Protein 3PDU (pdb70)

InterPro domains:
  IPR002204 3-hydroxyisobutyrate dehydrogenase-related, conserved site [PS00895] (6-19)
  IPR006115 6-phosphogluconate dehydrogenase, NADP-binding [PF03446] (4-162)
  IPR008927 6-phosphogluconate dehydrogenase-like, C-terminal domain superfamily [SSF48179] (163-286)
  IPR013328 6-phosphogluconate dehydrogenase, domain 2 [G3DSA:1.10.1040.10] (165-286)
  IPR015815 3-hydroxyisobutyrate dehydrogenase-related [PIRSF000103] (2-285)
  IPR029154 3-hydroxyisobutyrate dehydrogenase-like, NAD-binding domain [PF14833] (165-285)
  IPR036291 NAD(P)-binding domain superfamily [SSF51735] (4-164)
  IPR051265 HIBADH-related NP60 subfamily [PTHR43580] (5-285)

Organism: Geobacter sulfurreducens (strain ATCC 51573 / DSM 12127 / PCA) (NCBI:txid243231)

Sequence (2289 aa):
MTTYGFLGLGIMGGPMAANLVRAGFDVTVWNRNPAKCAPLVALGARQASSPAEVCAACDITIAMLADPAAAREVCFGANGVLEGIGGGRGYIDMSTVDDETSTTAIGAAVTARGGRFLEAPVSGTKKPAEDGTLIILAAGDQSLFTDAGPAFAALGKKCCLHLGEVGQGARMKKLVVNMIMGQMMTALGEGMALGRNCGLDGGQLLEVLDAGAMANPMMFKGKGQMLLSGEFPTSFPLKHMQKDLRLAVELGDRLGQPLHGAATANESFKRARAAGHADEDFAAVFRVLEATTYGFLGLGIMGGPMAANLVRAGFDVTVWNRNPAKCAPLVALGARQASSPAEVCAACDITIAMLADPAAAREVCFGANGVLEGIGGGRGYIDMSTVDDETSTAIGAAVTARGGRFLEAPVSGTKKPAEDGTLIILAAGDQSLFTDAGPAFAALGKKCCLHLGEVGQGARMKLVVNMIMGQMMMTALGEGMALGRNCGLDGGQLLEVLDAGAMANPMFKGKGQMLLSGEFPTSFPLKHMQKDLRLAVELGDRLGQPLHGAATANESFKRARAAGHADEDFAAVFRVLEATTYGFLGLGIMGGPMAANLVRAGFDVTVWNRNPAKCAPLVALGARQASSPAEVCAACDITIAMLADPAAAREVCFGANGVLEGIGGGRGYIDMSTVDDETSTAIGAAVTARGGRFLEAPVSGTKKPAEDGTLIILAAGDQSLFTDAGPAFAALGKKCLHLGEVGQGARMKLVVNMIMGQMMTALGEGMALGRNCGLDGGQLLEVLDAGAMANPMFKGKGQMLLSGEFPTSFPLKHMQKDLRLAVELGDRLGQPLHGAATANESFKRARAAGHADEDFAAVFRVLEAMTTYGFLGLGIMGGPMAANLVRAGFDVTVWNRNPAKCAPLVALGARQASSPAEVCAACDITIAMLADPAAAREVCFGANGVLEGIGGGRGYIDMSTVDDETSTAIGAAVTARGGRFLEAPVSGTKKPAEDGTLIILAAGDQSLFTDAGPAFAALGKKCCLHLGEVGQGARMKLVVNMIMGQMMTALGEGMALGRNCGLDGGQLLEVLDAGAMANPMFKGKGQMLLSGEFPTSFPLKHMQKDLRLAVELGDRLGQPLHGAATANESFKRARAAGHADEDFAAVFRVLEAMTTYGFLGLGIMGGPMAANLVRAGFDVTVWNRNPAKCAPLVALGARQASSSPAEVCAACDITIAMLADPAAAREVCFGANGVLEGIGGGRGYIDMSTVDDETSTAIGAAVTARGGRFLEAPVSGTKKPAEDGTLIILAAGDQSLFTDAGPAFAALGKKCCLHLGEEVGQGARMKLVVNMIMGQMMTALGEGMALGRNCGLDGGQLLEVLDAGAMANPMFKGKGQMLLSGEFPTSFPLKHMQKDLRLAVELGDRLGQPLHGAATANESFKRARAAGHADEDFAAVFRVLEATTYGFLGLGIMGGPMAANLVRAGFDVTVWNRNPAKCAPLVALGARQASSPAEVCAACDITIAMLADPAAAREVCFGANGVLEGIGGGRGYIDMSTVDDETSTTAIGAAVTARGGRFLEAPVSGTKKPAEDGTLIILAAGDQSLFTDAGPAFAALGKKCCCLHLGEVGQGARMKLVVNMIMGQMMTALGEGMALGRNCGLDGGQLLEVLDAGAMANPMFKGKGQMLLSGEFPTSFPLKHMQKDLRLAVELGDRLGQPLHGAATANESFKRARAAGHADEDFAAVFRVLEATYGFLGLGIMGGPMAANLVRAGFDVTVWNRNPAKCAPLVALGARQASSPAEVCAACDITIAMLADPAAAREVCFGANGVLEGIGGGRGYIDMSTVDDETSTAIGAAVTARGGRFLEAPVSGTKKPAEDGTLIILAAGDQSLFTDAGPAFAALGKKCCLHLGEVGQGARMKLVVNMIMGQMMTALGEGMALGRNCGLDGGQLLEVLDAGAMANPMFKGKGQMLLSGEFPTSFPLKHMQKDLRLAVELGDRLGQPLHGAATANESFKRARAAGHADEDFAAVFRVLETTYGFLGLGIMGGPMAANLVRAGFDVTVWNRNPAKCAPLVALGARQASSPAEVCAACDITIAMLADPAAAREVCFGANGVLEGIGGGRGYIDMSTVDDETSTAIGAAVTARGGRFLEAPVSGTKKPAEDGTLIILAAGDQSLFTDAGPAFAALGKKCCLHLGEVGQGARMKLVVNMIMGQMMTALGEGMALGRNCGLDGGQLLEVLDAGAMANPMFKGKGQMLLSGEFPTSFPLKHMQKDLRLAVELGDRLGQPLHGAATANESFKRARAAGHADEDFAAVFRVLEA

Solvent-accessible surface area: 84628 Å² total; per-residue (Å²): 227,70,36,3,0,0,0,4,6,39,68,33,0,13,26,0,0,8,17,0,20,157,61,65,50,84,3,13,0,38,22,210,71,83,69,104,1,61,83,8,60,95,83,55,5,142,87,5,100,18,9,14,70,0,0,56,76,3,58,2,0,0,0,26,25,48,37,20,72,28,0,90,127,15,1,94,24,90,83,2,0,20,106,8,10,7,78,33,62,0,0,0,4,0,4,15,6,15,12,98,2,2,70,34,1,5,64,21,0,85,92,134,38,6,55,7,0,3,0,3,4,15,36,45,72,135,30,0,78,78,12,54,0,3,0,0,0,0,16,47,110,58,0,41,95,68,0,29,85,0,9,80,23,0,11,121,54,46,28,45,22,32,142,43,4,36,0,2,51,0,15,0,0,1,6,0,0,25,0,10,0,0,6,0,0,0,2,0,0,1,0,1,86,64,3,59,13,87,8,29,52,1,19,73,2,3,64,27,20,60,9,22,5,82,12,6,122,40,20,0,105,28,2,61,72,41,119,14,92,37,23,34,12,0,69,40,0,1,8,1,0,50,8,0,10,41,0,0,20,96,47,31,2,21,0,5,10,0,4,7,4,3,0,2,0,2,28,0,78,50,60,61,19,24,95,41,0,3,0,0,0,8,121,32,10,48,117,128,39,6,0,0,0,4,7,40,70,34,1,12,27,0,0,7,20,0,16,128,21,40,32,53,3,19,0,36,22,207,71,87,71,104,0,64,81,10,62,92,83,57,7,150,93,8,95,19,9,14,82,1,0,56,77,4,61,5,0,0,0,25,26,46,39,20,74,29,0,94,122,16,0,93,22,90,84,2,0,26,99,8,9,7,78,32,63,0,0,0,4,0,3,18,6,14,12,97,2,3,69,34,0,5,64,20,0,87,92,134,42,6,54,7,0,3,0,3,5,12,33,46,79,134,31,0,78,78,12,54,0,4,0,0,0,0,13,50,121,59,0,41,101,65,0,26,34,0,4,37,26,0,9,112,54,56,25,47,22,28,143,42,4,34,0,2,48,0,16,1,0,1,3,0,0,31,0,10,0,1,6,0,0,0,2,0,0,4,0,2,96,58,2,61,14,84,9,30,54,1,17,72,2,3,61,27,18,57,10,23,6,81,10,5,121,41,23,0,105,28,1,61,72,37,112,13,94,39,28,35,10,0,67,40,0,1,8,1,0,56,8,0,9,40,0,0,20,94,46,25,0,18,0,6,11,0,3,7,4,3,0,2,0,3,24,0,83,58,58,62,17,23,95,44,0,6,0,0,0,5,105,37,12,60,110,130,35,10,0,0,0,4,8,44,66,34,0,13,26,0,0,7,21,0,18,155,60,67,44,50,3,16,0,35,20,212,68,86,71,109,1,62,84,8,63,92,82,57,7,139,91,9,93,18,10,14,83,1,0,53,77,3,61,6,0,0,0,24,26,48,40,20,72,27,0,94,125,16,0,94,23,90,85,2,0,21,99,7,9,8,78,32,66,0,0,1,4,0,3,14,6,16,11,95,2,2,71,32,0,5,64,21,0,84,91,132,40,5,56,7,0,3,0,3,5,13,36,44,78,134,30,1,74,77,11,56,0,3,0,0,0,0,10,51,118,59,0,43,98,68,0,30,82,1,5,79,25,1,11,121,52,49,26,45,25,29,143,44,3,35,0,3,52,0,15,1,0,1,8,0,0,30,0,10,0,0,6,0,0,0,2,0,0,3,0,2,94,57,3,61,16,80,9,29,56,1,17,71,1,3,64,28,21,54,9,22,6,78,9,6,119,43,22,0,106,29,1,60,74,40,117,12,94,42,28,34,12,0,68,40,0,1,8,1,0,54,10,0,10,40,0,0,17,95,46,30,1,20,0,3,10,0,3,6,4,3,0,2,0,3,31,0,84,56,57,62,16,24,96,45,0,5,0,0,0,4,117,31,12,54,113,106,25,35,1,0,0,0,4,6,31,53,34,1,15,26,0,0,6,18,0,1,116,10,6,1,49,3,14,0,36,17,211,55,84,28,58,1,61,63,6,63,91,71,37,6,136,93,8,93,19,9,14,86,0,0,56,78,3,60,2,0,0,0,26,26,46,38,21,70,26,0,92,124,15,0,92,24,95,90,1,0,23,102,8,9,8,77,31,62,0,0,0,4,0,4,16,6,16,11,95,3,2,70,35,0,5,65,21,0,86,89,126,39,6,56,8,0,3,0,2,4,13,35,46,70,136,32,0,72,77,10,54,0,4,1,0,0,0,13,48,128,59,0,47,99,65,0,25,13,0,8,39,13,0,13,121,56,49,26,51,23,30,141,43,5,35,0,1,50,0,14,0,0,1,5,0,0,29,0,11,0,0,5,0,0,0,2,0,0,1,0,2,93,59,2,61,14,83,8,30,56,1,18,70,2,3,68,27,22,58,10,23,4,78,9,6,113,42,20,0,104,28,2,64,72,30,27,9,53,26,26,32,12,0,62,36,0,1,8,1,0,49,9,0,9,41,0,0,20,97,47,29,1,20,0,4,11,0,3,5,4,3,0,2,0,3,24,0,80,46,58,32,19,23,39,10,0,5,0,0,0,5,83,38,11,52,108,120,22,25,0,0,0,0,6,6,41,65,33,0,12,27,0,0,7,18,0,1,122,14,4,0,42,1,17,0,35,21,201,69,88,72,105,1,64,83,10,62,90,73,36,7,138,93,6,96,19,10,15,88,0,0,56,76,2,57,2,0,0,0,27,25,47,39,17,68,28,0,91,116,17,1,95,25,99,94,1,0,22,116,8,9,8,78,30,64,0,0,0,3,0,3,19,6,16,12,94,2,1,70,35,0,5,63,20,0,85,89,119,39,7,56,6,0,3,0,2,6,24,33,46,73,134,32,0,76,79,12,57,0,49,0,8,0,0,12,49,125,58,0,45,99,60,0,26,10,0,7,39,13,0,10,142,106,45,63,52,47,30,141,43,3,74,0,2,81,78,14,0,68,52,2,29,94,47,0,60,62,0,15,61,7,0,98,33,0,15,123,6,101,124,81,69,111,83,9,31,113,44,18,119,104,25,65,93,41,119,127,46,30,121,36,21,125,42,22,0,105,28,1,62,67,40,116,13,92,37,24,34,12,0,69,39,0,8,8,1,0,78,9,3,46,81,11,4,115,94,103,65,98,101,44,160,36,1,40,91,4,9,93,9,0,86,125,0,87,92,60,60,18,23,99,44,0,5,0,0,0,2,104,30,32,56,139,128,35,11,0,0,0,5,6,41,65,32,1,13,27,0,0,7,17,0,19,158,61,65,49,55,3,11,0,37,22,208,71,83,27,107,0,58,83,9,64,91,86,60,7,133,91,5,69,5,10,11,29,1,0,8,51,2,62,5,0,0,0,28,25,45,38,20,72,28,0,92,123,15,1,94,25,99,51,2,0,32,77,7,7,7,71,31,29,0,0,0,4,0,3,18,6,14,12,96,2,1,69,36,0,5,64,22,0,57,36,102,4,5,54,6,0,3,0,2,6,25,32,47,74,132,32,0,75,77,11,54,0,49,0,9,0,0,14,52,119,58,0,46,99,68,0,31,79,1,4,78,24,0,10,145,104,46,65,50,48,30,142,42,3,74,0,2,81,79,15,0,71,52,2,30,92,47,0,60,62,0,15,61,7,0,98,32,0,11,122,8,89,125,83,69,107,84,9,32,116,43,16,117,103,24,66,91,41,118,126,45,31,119,38,22,126,44,21,0,106,27,0,58,68,40,117,12,92,38,24,36,12,0,69,37,0,7,8,1,0,78,9,5,45,83,10,4,117,95,104,65,101,101,45,162,36,1,38,91,3,7,86,6,0,86,118,0,86,94,59,61,19,23,94,47,0,4,0,0,0,4,118,32,34,49,139,75,16,0,0,0,5,6,47,65,32,0,13,25,0,0,5,20,0,21,157,58,65,53,68,3,8,0,32,22,204,66,90,70,117,2,66,84,11,64,92,81,61,4,140,92,7,97,20,10,14,79,0,0,55,79,3,78,12,0,0,0,26,26,48,39,19,70,26,0,93,115,17,1,95,22,94,86,0,0,22,99,7,9,7,77,30,65,0,0,0,5,0,2,14,6,15,12,96,2,2,70,34,0,4,63,22,0,88,95,133,39,7,57,7,0,2,0,3,5,26,34,46,82,133,32,0,80,78,10,54,0,50,0,8,0,0,9,50,85,59,0,50,100,70,0,32,77,0,8,77,25,0,9,143,110,45,69,52,46,29,142,44,4,74,0,1,82,75,14,1,68,51,6,28,95,45,0,61,61,0,14,60,8,0,98,33,0,13,119,6,108,134,82,68,108,84,8,30,114,43,17,116,102,26,68,92,38,117,122,45,31,111,37,21,115,41,21,0,104,26,1,62,73,40,114,13,91,37,26,35,13,0,70,38,0,7,8,1,0,78,10,5,44,80,11,4,115,95,105,63,102,99,46,160,35,1,40,90,3,8,93,8,0,82,119,0,87,96,57,58,18,24,98,47,0,5,0,0,0,8,121,26,28,153,131,44,6,0,0,0,4,7,44,62,34,0,15,27,0,0,7,19,0,18,141,28,67,44,57,4,15,0,32,23,210,70,85,68,106,1,61,83,6,60,90,84,57,6,138,93,14,91,16,10,15,91,1,0,55,79,4,59,8,0,0,0,27,25,47,38,18,71,28,0,93,125,16,1,95,22,99,92,2,0,30,111,7,6,5,78,31,65,0,0,0,4,0,4,19,6,15,12,97,2,1,69,34,0,6,65,21,0,85,89,124,38,6,56,7,0,4,0,3,5,24,33,47,74,134,32,0,74,79,5,34,0,50,0,8,0,0,14,48,105,58,0,43,96,67,0,31,59,0,4,30,19,1,3,96,103,49,70,50,49,31,143,44,4,73,0,2,80,79,14,0,67,50,3,28,95,46,0,62,62,0,13,59,7,0,96,33,1,13,121,8,92,123,82,69,112,85,8,30,112,46,16,114,105,23,67,91,40,119,123,45,30,113,38,21,115,42,22,0,104,26,1,61,75,36,117,10,90,37,25,37,13,0,69,37,0,8,8,2,0,77,9,4,45,79,10,4,116,95,106,63,100,102,43,163,36,1,39,90,3,7,89,6,0,84,119,0,89,94,58,60,16,22,96,45,0,4,0,0,0,4,100,32,29,58,137

Radius of gyration: 45.28 Å; Cα contacts (8 Å, |Δi|>4): 5099; chains: 8; bounding box: 100×128×115 Å

CATH classification: 3.40.50.720 (+1 more: 1.10.1040.10)

Foldseek 3Di:
DAAEEEEACPLLRVLLLLLCLVLPHAYEYEYPPRVSCVVVVVSPYHYDDAQQVRQQPGQEYEYADQELVGLCCQQPNVRHNLNRHADAREYEYQYQYALVSQVVSQVSNVVRHYFYKYWHWDDWNVLSNVLAIATQIEGDPVVVVVCVVSNSSGHDHYDYQYHRRRSSVVVLVVLLVVLLVLVVLLLVLQVCVVVVHDLVVVLVVCCVDDNRDPVSVVLSVCLVVVAFAATDFLLSSLSSLVSSCVVCVVVVHDDPSSVVSSVLSVVQVVVPRRGGYNSSSSVSSHD/DAEEEEACPLQRVLLLLLCLVVPHAYEYEYPPRVSCVVVVVSPYHYDDALQRRQQPGQEYEYADQELVGLCCQQPHDSHNLNRHAPQREYEYQYQYALVSQVVSQVSNVVSHYFYKYWHWDDWNVLQNVLAIATQIEGDPVVVVVCVVSNSSRHDHYDYQYHRRRSSLVVLVVLLVVLLVLVVLLLVLQVCVVVVHDLVVVLVVCCVDDNRDPVSVVLSVCLVVVAFAATDFLLSSLSSLVSSCVVCVVVVHDDPSSVVSSVLSVVQVVVPRRGGYNSSSSVSSHD/DAEEEEACDLQRVLLLLLCLVVPHAYEYEYPPRVSCVVVVVSPYHYDDAQLRRQQPGQEYEYADQELVGLCCQQVPVSHNLNRHADQREYEYQYQYALVSQVVSQVSNVVRHYFYKYWHWDDWNVLQNVLAIATQIEGDPVVLVVCVVSNSSRHPHYDYQYHRRRSNLVVLVVLLVVLLVLVVLLLVLQVCVVVVHDLVVVLVVCCVDDNRDPVCVVLSVCLVVVAFAATDFLLSSLSSLVSSCVVCVVVVHDDPSSVVSSVLSVVQVVVPRRGGHNSCSSVSNHD/DFAEEEEACPLLRVLLLLLCLVVPHAYEYEYPPRVSCVVVVVSPYHYDDAQQRRQQPGQEYEYADQELVGLCCQQPPPRHNLNRHAPQREYEYQYQYAQVSLVVSQVSNVVRHYFYKYWHWDDWNVLSNVLAIATQIEGDPVVVVVCVVSNSSRHDHYDYQYHRRRSNLVVLVVLLVVLLVLVVLLLVLQVCVVVVHDLVVVLVVCCVDDNRDPVSVVLSVCLVVVAFAAGDFLLSSLNSLVSSCVVCVVVVHDDPSSVVSSVLSVVQVVVPRRGGYNSSSSVSSHD/DFAEEEEACDLQRVLLLLLCLVVPHAYEYEYPPRVSCVVSVVSPYHYDDAQLVRQQPGQEYEYADQELVGLCCQQPHDSHNLNHHAPAREYEYQYQYALVSQVVSQVSNVVRHYFYKYWHWDDWNVLSNVLAIATQIEGDPVVVVVCVVSNSSGHDHYDYQYHRRRSSLVVLVVLLVVLLVLVVLLLVLQVCVVVVHDLVVVLVVCCVDDNRDPVCVVLSVCLVVVAFAATDFLLSSLNSLVSSVVVCVVVVHDDPSSVVSSVLSVVQVVVPRRGGYNSSSSVSSHD/DAEEEEACPLQRVLLLLLCLVLPGAYEYEYPPRVSCVVVVVSPYHYDDAQQVRQQPGQEYEYADQELVGLCCQQPHDSHNLNRHAPAREYEYQYQYAQVSQVVSQVSNVVRHYFYKYWHWDDWNVLQNVLAIATQIEGDVVVVVVCVVSNSSGHDHYDYQYHRRRSSLVVLVVLLVVLLVLVVLLLVLQVCVVVVHDLVVVLVVCCVDDNRDPVCVVLSVCLVVVAFAATDFLLSSLNSLVSSCVVCVVVVHDDPSSVVSSVLSVVQVVVPRRGGYNSSSSVSSHD/DEEEEACPLLRVLLLLLCLVLPDAYEYDYPPRVSCVVSVVSPHHYDDAQQVRQQPAQEYEYADQELVGLCCQQVNVSHNLNRHADAREYEYQYQYAQVSQVVSQVSNVVSHYFYKYWHWDDWNVLQNVLAIATQIEGDVVVVVVCVSSNSSRHDHYDYQYHRRRSNLVVLVVLLVVLLVLVVLLLVLVVCVVVVHDLVVVLVVCCVDPNRDPCSVVLSVCVVVVAFAATDFLLSSLSSLVSSCVVCVVVVHDDPSSVVSSVLSVVQVVVPRRGGHNSSSSVVSD/DAEEEEACDLLRVLLLLLCLVLPHAYEYEYPPRVSCVVVVVSPYHYDDAQQVRQQPGQEYEYADQELVGLCCQQPHDRHNLNRHAPAREYEYQYQYALVSLVVSQVSNVVRHYFYKYWHWDDWNVLQNQLAIATQMEGDPVVVVVCVVSNSSRHDHYDYQYHRRRSNLVVLVVLLVVLLVLVVLLLVLQVCVVVVHDLVVVLVVCCVDDNRDPVSVVLSVCLVVVAFAATDFLLSSLSSLVSSCVVCVVVVHDDPSSVVSSVLSVVQVVVPRRGGYNSSSSVSSHD

Secondary structure (DSSP, 8-state):
---EEEE--STTHHHHHHHHHHHT--EEEE-SSGGGGHHHHHHTPEE-S-HHHHHHH-SEEEE--SSHHHHHHHHHSTT-GGGT--TT-EEEE-S---HHHHHHHHHHHHHTT-EEEE--EE--HHHHHHT-EEEEEEE-HHHHHHTHHHHHHHEEEEEE-SSTTHHHHHHHHHHHHHHHHHHHHHHHHHHHHHTT--HHHHHHHHHHSTT--HHHHHHHHHHHHT----SSBHHHHHHHHHHHHHHHHHHT---HHHHHHHHHHHHHHHTT-TTSBGGGGHHHH--/-EEEEE--STTHHHHHHHHHHTT-EEEEE-SSGGGGHHHHHHT-EE-SSHHHHHHH-SEEEE--SSHHHHHHHHHSTT-GGGT--TT-EEEE-S---HHHHHHHHHHHHHTT-EEEE--EE--HHHHHHT-EEEEEEE-HHHHHHTHHHHHHHEEEEEE-SSTTHHHHHHHHHHHHHHHHHHHHHHHHHHHHHTT--HHHHHHHHHHSTT--HHHHHHHHHHHHT----SSBHHHHHHHHHHHHHHHHHHT---HHHHHHHHHHHHHHHTT-TTSBGGGGHHHH--/-EEEEE--STTHHHHHHHHHHTT-EEEEE-SSGGGGHHHHHHT-EE-S-HHHHHHH-SEEEE--SSHHHHHHHHHSTT-GGGT--TT-EEEE-S---HHHHHHHHHHHHHTT-EEEE--EE--HHHHHHT-EEEEEEE-HHHHHHTHHHHHHHEEEEEE-SSTTHHHHHHHHHHHHHHHHHHHHHHHHHHHHHTT--HHHHHHHHHHSTT--HHHHHHHHHHHHT----SSBHHHHHHHHHHHHHHHHHHT---HHHHHHHHHHHHHHHTT-TTSBGGGGHHHH--/---EEEE--STTHHHHHHHHHHHT--EEEE-SSGGGGHHHHHHT-EE-SSHHHHHHH-SEEEE--SSHHHHHHHHHSTT-GGGT--TT-EEEE-S---HHHHHHHHHHHHHTT-EEEE--EE--HHHHHHT-EEEEEEE-HHHHHHTHHHHHHHEEEEEE-SSTTHHHHHHHHHHHHHHHHHHHHHHHHHHHHHTT--HHHHHHHHHHSTT--HHHHHHHHHHHHT----SSBHHHHHHHHHHHHHHHHHHT---HHHHHHHHHHHHHIIIIITTSBGGGGHHHH--/---EEEE--STTHHHHHHHHHHHT--EEEE-SSGGGGHHHHHHT-EE-S-HHHHHHH-SEEEE--SSHHHHHHHHHSTT-GGGT--TT-EEEE-S---HHHHHHHHHHHHHTT-EEEE--EE--HHHHHHT-EEEEEEE-HHHHHHTHHHHHHHEEEEEE-SSTTHHHHHHHHHHHHHHHHHHHHHHHHHHHHHTT--HHHHHHHHHHSTT--HHHHHHHHHHHHT----SSBHHHHHHHHHHHHHHHHHHT---HHHHHHHHHHHHHIIIIITTSBGGGGHHHH--/--EEEE--STTHHHHHHHHHHTT--EEEE-SSGGGGHHHHHHT-EE-SSHHHHHHH-SEEEE--SSHHHHHHHHHSTT-HHHH--TT-EEEE-S---HHHHHHHHHHHHHTT-EEEE--EE--HHHHHHT-EEEEEEE-HHHHHHTHHHHHHHEEEEEE-SSTTHHHHHHHHHHHHHHHHHHHHHHHHHHHHHTT--HHHHHHHHHHSTT--HHHHHHHHHHHHT----SSBHHHHHHHHHHHHHHHHHHT---HHHHHHHHHHHHHHHTT-TTSBGGGGHHHH--/-EEEE--STTHHHHHHHHHHTT--EEEE-SSGGGGHHHHHHT-EE-SSHHHHHHH-SEEEE--SSHHHHHHHHHSTT-HHHH--TT-EEEE-S---HHHHHHHHHHHHHTT-EEEE--EE--HHHHHHT-EEEEEEE-HHHHHHTHHHHHHHEEEEEE-SSTTHHHHHHHHHHHHHHHHHHHHHHHHHHHHHTT--HHHHHHHHHHSTT--HHHHHHHHHHHHT----SSBHHHHHHHHHHHHHHHHHHT---HHHHHHHHHHHHHIIIIITTSBGGGGHHHH-/-EEEEE--STTHHHHHHHHHHTT-EEEEE-SSGGGGHHHHHHT-EE-SSHHHHHHH-SEEEE--SSHHHHHHHHHSTT-HHHH--TT-EEEE-S---HHHHHHHHHHHHHTT-EEEE--EE--HHHHHHT-EEEEEEE-HHHHHHTHHHHHHHEEEEEE-SSTTHHHHHHHHHHHHHHHHHHHHHHHHHHHHHTT--HHHHHHHHHTSTT--HHHHHHHHHHHHT----SSBHHHHHHHHHHHHHHHHHHT---HHHHHHHHHHHHHHHTT-TTSBGGGGHHHH--

Nearest PDB structures (foldseek):
  3pdu-assembly1_A  TM=1.002E+00  e=4.821E-54  Geobacter sulfurreducens
  3pef-assembly2_G  TM=9.950E-01  e=6.284E-42  Geobacter metallireducens
  3doj-assembly1_A  TM=9.924E-01  e=1.226E-37  Arabidopsis thaliana
  2uyy-assembly1_D  TM=9.946E-01  e=4.709E-36  Homo sapiens
  1vpd-assembly1_A  TM=9.726E-01  e=3.525E-29  Salmonella enterica subsp. enterica serovar Typhimurium

Structure (mmCIF, N/CA/C/O backbone):
data_3PDU
#
_entry.id   3PDU
#
_cell.length_a   100.034
_cell.length_b   182.070
_cell.length_c   147.172
_cell.angle_alpha   90.00
_cell.angle_beta   90.00
_cell.angle_gamma   90.00
#
_symmetry.space_group_name_H-M   'P 21 21 2'
#
loop_
_entity.id
_entity.type
_entity.pdbx_description
1 polymer '3-hydroxyisobutyrate dehydrogenase family protein'
2 non-polymer 'NADP NICOTINAMIDE-ADENINE-DINUCLEOTIDE PHOSPHATE'
3 non-polymer GLYCEROL
4 water water
#
loop_
_atom_site.group_PDB
_atom_site.id
_atom_site.type_symbol
_atom_site.label_atom_id
_atom_site.label_alt_id
_atom_site.label_comp_id
_atom_site.label_asym_id
_atom_site.label_entity_id
_atom_site.label_seq_id
_atom_site.pdbx_PDB_ins_code
_atom_site.Cartn_x
_atom_site.Cartn_y
_atom_site.Cartn_z
_atom_site.occupancy
_atom_site.B_iso_or_equiv
_atom_site.auth_seq_id
_atom_site.auth_comp_id
_atom_site.auth_asym_id
_atom_site.auth_atom_id
_atom_site.pdbx_PDB_model_num
ATOM 1 N N . MET A 1 1 ? 18.079 28.193 12.653 1.00 37.46 1 MET A N 1
ATOM 2 C CA . MET A 1 1 ? 16.939 29.103 12.577 1.00 42.87 1 MET A CA 1
ATOM 3 C C . MET A 1 1 ? 16.345 29.136 11.175 1.00 39.55 1 MET A C 1
ATOM 4 O O . MET A 1 1 ? 16.966 29.637 10.243 1.00 42.20 1 MET A O 1
ATOM 9 N N . THR A 1 2 ? 15.136 28.601 11.039 1.00 26.88 2 THR A N 1
ATOM 10 C CA . THR A 1 2 ? 14.422 28.624 9.771 1.00 24.56 2 THR A CA 1
ATOM 11 C C . THR A 1 2 ? 13.978 30.048 9.413 1.00 30.35 2 THR A C 1
ATOM 12 O O . THR A 1 2 ? 13.275 30.695 10.191 1.00 32.28 2 THR A O 1
ATOM 16 N N . THR A 1 3 ? 14.382 30.530 8.240 1.00 24.79 3 THR A N 1
ATOM 17 C CA . THR A 1 3 ? 13.907 31.829 7.746 1.00 21.55 3 THR A CA 1
ATOM 18 C C . THR A 1 3 ? 12.895 31.651 6.618 1.00 23.15 3 THR A C 1
ATOM 19 O O . THR A 1 3 ? 12.950 30.672 5.867 1.00 22.47 3 THR A O 1
ATOM 23 N N . TYR A 1 4 ? 11.982 32.609 6.491 1.00 20.31 4 TYR A N 1
ATOM 24 C CA . TYR A 1 4 ? 10.863 32.482 5.569 1.00 18.38 4 TYR A CA 1
ATOM 25 C C . TYR A 1 4 ? 10.844 33.550 4.486 1.00 19.84 4 TYR A C 1
ATOM 26 O O . TYR A 1 4 ? 11.199 34.710 4.734 1.00 20.73 4 TYR A O 1
ATOM 35 N N . GLY A 1 5 ? 10.438 33.141 3.286 1.00 18.58 5 GLY A N 1
ATOM 36 C CA . GLY A 1 5 ? 10.218 34.044 2.165 1.00 16.43 5 GLY A CA 1
ATOM 37 C C . GLY A 1 5 ? 8.738 34.048 1.808 1.00 18.39 5 GLY A C 1
ATOM 38 O O . GLY A 1 5 ? 8.024 33.084 2.082 1.00 18.74 5 GLY A O 1
ATOM 39 N N . PHE A 1 6 ? 8.273 35.134 1.205 1.00 16.56 6 PHE A N 1
ATOM 40 C CA . PHE A 1 6 ? 6.885 35.226 0.776 1.00 14.78 6 PHE A CA 1
ATOM 41 C C . PHE A 1 6 ? 6.760 36.060 -0.504 1.00 21.63 6 PHE A C 1
ATOM 42 O O . PHE A 1 6 ? 7.159 37.233 -0.546 1.00 19.45 6 PHE A O 1
ATOM 50 N N . LEU A 1 7 ? 6.223 35.435 -1.548 1.00 14.56 7 LEU A N 1
ATOM 51 C CA . LEU A 1 7 ? 6.060 36.065 -2.865 1.00 15.48 7 LEU A CA 1
ATOM 52 C C . LEU A 1 7 ? 4.580 36.254 -3.170 1.00 21.52 7 LEU A C 1
ATOM 53 O O . LEU A 1 7 ? 3.813 35.291 -3.117 1.00 20.29 7 LEU A O 1
ATOM 58 N N . GLY A 1 8 ? 4.173 37.479 -3.494 1.00 16.81 8 GLY A N 1
ATOM 59 C CA . GLY A 1 8 ? 2.786 37.729 -3.862 1.00 15.52 8 GLY A CA 1
ATOM 60 C C . GLY A 1 8 ? 1.999 38.278 -2.685 1.00 18.47 8 GLY A C 1
ATOM 61 O O . GLY A 1 8 ? 1.494 37.525 -1.852 1.00 20.46 8 GLY A O 1
ATOM 62 N N . LEU A 1 9 ? 1.915 39.598 -2.599 1.00 14.67 9 LEU A N 1
ATOM 63 C CA . LEU A 1 9 ? 1.253 40.249 -1.472 1.00 14.81 9 LEU A CA 1
ATOM 64 C C . LEU A 1 9 ? -0.065 40.831 -1.944 1.00 20.10 9 LEU A C 1
ATOM 65 O O . LEU A 1 9 ? -0.228 42.047 -2.025 1.00 24.32 9 LEU A O 1
ATOM 70 N N . GLY A 1 10 ? -0.999 39.953 -2.273 1.00 17.59 10 GLY A N 1
ATOM 71 C CA . GLY A 1 10 ? -2.298 40.385 -2.747 1.00 16.01 10 GLY A CA 1
ATOM 72 C C . GLY A 1 10 ? -3.296 40.370 -1.609 1.00 15.92 10 GLY A C 1
ATOM 73 O O . GLY A 1 10 ? -2.925 40.494 -0.433 1.00 16.27 10 GLY A O 1
ATOM 74 N N . ILE A 1 11 ? -4.566 40.229 -1.961 1.00 17.35 11 ILE A N 1
ATOM 75 C CA . ILE A 1 11 ? -5.641 40.185 -0.974 1.00 16.66 11 ILE A CA 1
ATOM 76 C C . ILE A 1 11 ? -5.397 39.092 0.053 1.00 17.54 11 ILE A C 1
ATOM 77 O O . ILE A 1 11 ? -5.620 39.307 1.251 1.00 18.78 11 ILE A O 1
ATOM 82 N N . MET A 1 12 ? -4.938 37.928 -0.408 1.00 17.61 12 MET A N 1
ATOM 83 C CA . MET A 1 12 ? -4.636 36.804 0.484 1.00 17.64 12 MET A CA 1
ATOM 84 C C . MET A 1 12 ? -3.202 36.885 1.030 1.00 19.28 12 MET A C 1
ATOM 85 O O . MET A 1 12 ? -2.968 36.709 2.228 1.00 14.78 12 MET A O 1
ATOM 90 N N . GLY A 1 13 ? -2.247 37.143 0.142 1.00 15.61 13 GLY A N 1
ATOM 91 C CA . GLY A 1 13 ? -0.837 37.099 0.502 1.00 19.63 13 GLY A CA 1
ATOM 92 C C . GLY A 1 13 ? -0.412 38.153 1.513 1.00 21.98 13 GLY A C 1
ATOM 93 O O . GLY A 1 13 ? 0.475 37.919 2.335 1.00 19.94 13 GLY A O 1
ATOM 94 N N . GLY A 1 14 ? -1.012 39.335 1.425 1.00 15.39 14 GLY A N 1
ATOM 95 C CA . GLY A 1 14 ? -0.718 40.402 2.379 1.00 15.86 14 GLY A CA 1
ATOM 96 C C . GLY A 1 14 ? -0.974 39.944 3.813 1.00 17.67 14 GLY A C 1
ATOM 97 O O . GLY A 1 14 ? -0.063 39.947 4.639 1.00 20.27 14 GLY A O 1
ATOM 98 N N . PRO A 1 15 ? -2.224 39.561 4.118 1.00 19.06 15 PRO A N 1
ATOM 99 C CA . PRO A 1 15 ? -2.592 39.117 5.471 1.00 19.53 15 PRO A CA 1
ATOM 100 C C . PRO A 1 15 ? -1.818 37.868 5.901 1.00 19.37 15 PRO A C 1
ATOM 101 O O . PRO A 1 15 ? -1.477 37.738 7.077 1.00 18.98 15 PRO A O 1
ATOM 105 N N . MET A 1 16 ? -1.553 36.960 4.966 1.00 17.29 16 MET A N 1
ATOM 106 C CA . MET A 1 16 ? -0.820 35.737 5.285 1.00 16.97 16 MET A CA 1
ATOM 107 C C . MET A 1 16 ? 0.618 36.068 5.655 1.00 17.36 16 MET A C 1
ATOM 108 O O . MET A 1 16 ? 1.125 35.598 6.678 1.00 18.22 16 MET A O 1
ATOM 113 N N . ALA A 1 17 ? 1.272 36.890 4.837 1.00 15.22 17 ALA A N 1
ATOM 114 C CA . ALA A 1 17 ? 2.636 37.305 5.153 1.00 16.90 17 ALA A CA 1
ATOM 115 C C . ALA A 1 17 ? 2.676 38.034 6.502 1.00 19.39 17 ALA A C 1
ATOM 116 O O . ALA A 1 17 ? 3.584 37.814 7.307 1.00 16.92 17 ALA A O 1
ATOM 118 N N . ALA A 1 18 ? 1.678 38.876 6.754 1.00 19.19 18 ALA A N 1
ATOM 119 C CA . ALA A 1 18 ? 1.608 39.637 8.003 1.00 22.42 18 ALA A CA 1
ATOM 120 C C . ALA A 1 18 ? 1.465 38.712 9.216 1.00 25.60 18 ALA A C 1
ATOM 121 O O . ALA A 1 18 ? 2.037 38.972 10.278 1.00 17.47 18 ALA A O 1
ATOM 123 N N . ASN A 1 19 ? 0.685 37.643 9.062 1.00 14.79 19 ASN A N 1
ATOM 124 C CA . ASN A 1 19 ? 0.565 36.650 10.123 1.00 15.93 19 ASN A CA 1
ATOM 125 C C . ASN A 1 19 ? 1.905 36.005 10.498 1.00 19.42 19 ASN A C 1
ATOM 126 O O . ASN A 1 19 ? 2.162 35.744 11.669 1.00 21.86 19 ASN A O 1
ATOM 131 N N . LEU A 1 20 ? 2.754 35.745 9.506 1.00 14.55 20 LEU A N 1
ATOM 132 C CA . LEU A 1 20 ? 4.061 35.155 9.781 1.00 14.55 20 LEU A CA 1
ATOM 133 C C . LEU A 1 20 ? 4.941 36.146 10.534 1.00 16.92 20 LEU A C 1
ATOM 134 O O . LEU A 1 20 ? 5.621 35.787 11.493 1.00 17.50 20 LEU A O 1
ATOM 139 N N . VAL A 1 21 ? 4.931 37.402 10.102 1.00 16.85 21 VAL A N 1
ATOM 140 C CA . VAL A 1 21 ? 5.700 38.431 10.809 1.00 16.12 21 VAL A CA 1
ATOM 141 C C . VAL A 1 21 ? 5.225 38.569 12.245 1.00 19.02 21 VAL A C 1
ATOM 142 O O . VAL A 1 21 ? 6.032 38.578 13.178 1.00 20.00 21 VAL A O 1
ATOM 146 N N . ARG A 1 22 ? 3.912 38.642 12.435 1.00 16.84 22 ARG A N 1
ATOM 147 C CA . ARG A 1 22 ? 3.376 38.815 13.785 1.00 18.33 22 ARG A CA 1
ATOM 148 C C . ARG A 1 22 ? 3.618 37.598 14.681 1.00 20.19 22 ARG A C 1
ATOM 149 O O . ARG A 1 22 ? 3.733 37.741 15.901 1.00 21.54 22 ARG A O 1
ATOM 157 N N . ALA A 1 23 ? 3.701 36.413 14.079 1.00 17.97 23 ALA A N 1
ATOM 158 C CA . ALA A 1 23 ? 4.012 35.198 14.833 1.00 21.26 23 ALA A CA 1
ATOM 159 C C . ALA A 1 23 ? 5.482 35.176 15.262 1.00 21.42 23 ALA A C 1
ATOM 160 O O . ALA A 1 23 ? 5.879 34.385 16.115 1.00 19.26 23 ALA A O 1
ATOM 162 N N . GLY A 1 24 ? 6.289 36.053 14.672 1.00 19.72 24 GLY A N 1
ATOM 163 C CA . GLY A 1 24 ? 7.676 36.188 15.081 1.00 17.73 24 GLY A CA 1
ATOM 164 C C . GLY A 1 24 ? 8.721 35.563 14.173 1.00 20.73 24 GLY A C 1
ATOM 165 O O . GLY A 1 24 ? 9.902 35.476 14.552 1.00 18.62 24 GLY A O 1
ATOM 166 N N . PHE A 1 25 ? 8.311 35.121 12.985 1.00 18.99 25 PHE A N 1
ATOM 167 C CA . PHE A 1 25 ? 9.277 34.614 12.008 1.00 21.38 25 PHE A CA 1
ATOM 168 C C . PHE A 1 25 ? 10.053 35.753 11.326 1.00 21.26 25 PHE A C 1
ATOM 169 O O . PHE A 1 25 ? 9.568 36.877 11.243 1.00 21.24 25 PHE A O 1
ATOM 177 N N . ASP A 1 26 ? 11.266 35.440 10.872 1.00 20.16 26 ASP A N 1
ATOM 178 C CA . ASP A 1 26 ? 12.090 36.316 10.033 1.00 20.41 26 ASP A CA 1
ATOM 179 C C . ASP A 1 26 ? 11.573 36.158 8.606 1.00 23.21 26 ASP A C 1
ATOM 180 O O . ASP A 1 26 ? 11.746 35.098 8.000 1.00 19.71 26 ASP A O 1
ATOM 185 N N . VAL A 1 27 ? 10.919 37.195 8.078 1.00 18.22 27 VAL A N 1
ATOM 186 C CA . VAL A 1 27 ? 10.236 37.085 6.788 1.00 17.37 27 VAL A CA 1
ATOM 187 C C . VAL A 1 27 ? 10.822 38.057 5.761 1.00 22.79 27 VAL A C 1
ATOM 188 O O . VAL A 1 27 ? 11.008 39.239 6.049 1.00 19.28 27 VAL A O 1
ATOM 192 N N . THR A 1 28 ? 11.108 37.541 4.569 1.00 16.25 28 THR A N 1
ATOM 193 C CA . THR A 1 28 ? 11.518 38.362 3.439 1.00 19.99 28 THR A CA 1
ATOM 194 C C . THR A 1 28 ? 10.407 38.350 2.389 1.00 19.63 28 THR A C 1
ATOM 195 O O . THR A 1 28 ? 9.935 37.284 2.003 1.00 20.43 28 THR A O 1
ATOM 199 N N . VAL A 1 29 ? 9.989 39.527 1.923 1.00 16.93 29 VAL A N 1
ATOM 200 C CA . VAL A 1 29 ? 8.863 39.602 0.994 1.00 17.31 29 VAL A CA 1
ATOM 201 C C . VAL A 1 29 ? 9.243 40.168 -0.370 1.00 20.74 29 VAL A C 1
ATOM 202 O O . VAL A 1 29 ? 10.204 40.930 -0.512 1.00 21.96 29 VAL A O 1
ATOM 206 N N . TRP A 1 30 ? 8.469 39.772 -1.372 1.00 18.36 30 TRP A N 1
ATOM 207 C CA . TRP A 1 30 ? 8.563 40.348 -2.705 1.00 21.64 30 TRP A CA 1
ATOM 208 C C . TRP A 1 30 ? 7.172 40.401 -3.320 1.00 19.93 30 TRP A C 1
ATOM 209 O O . TRP A 1 30 ? 6.327 39.539 -3.054 1.00 19.84 30 TRP A O 1
ATOM 220 N N . ASN A 1 31 ? 6.929 41.434 -4.118 1.00 19.51 31 ASN A N 1
ATOM 221 C CA . ASN A 1 31 ? 5.714 41.537 -4.918 1.00 20.19 31 ASN A CA 1
ATOM 222 C C . ASN A 1 31 ? 6.053 42.241 -6.217 1.00 21.01 31 ASN A C 1
ATOM 223 O O . ASN A 1 31 ? 6.829 43.198 -6.215 1.00 19.20 31 ASN A O 1
ATOM 228 N N . ARG A 1 32 ? 5.473 41.780 -7.324 1.00 19.11 32 ARG A N 1
ATOM 229 C CA . ARG A 1 32 ? 5.695 42.423 -8.621 1.00 22.77 32 ARG A CA 1
ATOM 230 C C . ARG A 1 32 ? 5.553 43.948 -8.532 1.00 22.11 32 ARG A C 1
ATOM 231 O O . ARG A 1 32 ? 6.442 44.685 -8.950 1.00 27.17 32 ARG A O 1
ATOM 239 N N . ASN A 1 33 ? 4.433 44.416 -7.982 1.00 20.44 33 ASN A N 1
ATOM 240 C CA . ASN A 1 33 ? 4.273 45.835 -7.633 1.00 23.81 33 ASN A CA 1
ATOM 241 C C . ASN A 1 33 ? 4.892 46.095 -6.254 1.00 22.87 33 ASN A C 1
ATOM 242 O O . ASN A 1 33 ? 4.315 45.717 -5.233 1.00 23.33 33 ASN A O 1
ATOM 247 N N . PRO A 1 34 ? 6.071 46.739 -6.212 1.00 24.87 34 PRO A N 1
ATOM 248 C CA . PRO A 1 34 ? 6.801 46.882 -4.943 1.00 21.74 34 PRO A CA 1
ATOM 249 C C . PRO A 1 34 ? 6.058 47.647 -3.849 1.00 26.31 34 PRO A C 1
ATOM 250 O O . PRO A 1 34 ? 6.362 47.440 -2.675 1.00 26.55 34 PRO A O 1
ATOM 254 N N . ALA A 1 35 ? 5.134 48.532 -4.208 1.00 21.89 35 ALA A N 1
ATOM 255 C CA . ALA A 1 35 ? 4.411 49.301 -3.195 1.00 26.97 35 ALA A CA 1
ATOM 256 C C . ALA A 1 35 ? 3.643 48.403 -2.203 1.00 26.08 35 ALA A C 1
ATOM 257 O O . ALA A 1 35 ? 3.417 48.779 -1.057 1.00 21.66 35 ALA A O 1
ATOM 259 N N . LYS A 1 36 ? 3.229 47.222 -2.641 1.00 21.32 36 LYS A N 1
ATOM 260 C CA . LYS A 1 36 ? 2.507 46.320 -1.744 1.00 22.47 36 LYS A CA 1
ATOM 261 C C . LYS A 1 36 ? 3.386 45.769 -0.617 1.00 22.79 36 LYS A C 1
ATOM 262 O O . LYS A 1 36 ? 2.874 45.243 0.370 1.00 19.08 36 LYS A O 1
ATOM 268 N N . CYS A 1 37 ? 4.704 45.878 -0.756 1.00 20.31 37 CYS A N 1
ATOM 269 C CA . CYS A 1 37 ? 5.590 45.417 0.314 1.00 17.66 37 CYS A CA 1
ATOM 270 C C . CYS A 1 37 ? 5.585 46.362 1.518 1.00 18.21 37 CYS A C 1
ATOM 271 O O . CYS A 1 37 ? 5.917 45.954 2.624 1.00 21.13 37 CYS A O 1
ATOM 274 N N . ALA A 1 38 ? 5.239 47.627 1.296 1.00 19.73 38 ALA A N 1
ATOM 275 C CA . ALA A 1 38 ? 5.438 48.661 2.319 1.00 23.05 38 ALA A CA 1
ATOM 276 C C . ALA A 1 38 ? 4.883 48.324 3.706 1.00 24.04 38 ALA A C 1
ATOM 277 O O . ALA A 1 38 ? 5.605 48.412 4.689 1.00 22.16 38 ALA A O 1
ATOM 279 N N . PRO A 1 39 ? 3.592 47.962 3.795 1.00 25.19 39 PRO A N 1
ATOM 280 C CA . PRO A 1 39 ? 3.019 47.642 5.109 1.00 26.31 39 PRO A CA 1
ATOM 281 C C . PRO A 1 39 ? 3.719 46.447 5.762 1.00 21.82 39 PRO A C 1
ATOM 282 O O . PRO A 1 39 ? 3.844 46.411 6.986 1.00 20.05 39 PRO A O 1
ATOM 286 N N . LEU A 1 40 ? 4.152 45.477 4.964 1.00 18.46 40 LEU A N 1
ATOM 287 C CA . LEU A 1 40 ? 4.860 44.316 5.522 1.00 18.09 40 LEU A CA 1
ATOM 288 C C . LEU A 1 40 ? 6.254 44.673 6.033 1.00 24.24 40 LEU A C 1
ATOM 289 O O . LEU A 1 40 ? 6.679 44.202 7.088 1.00 20.62 40 LEU A O 1
ATOM 294 N N . VAL A 1 41 ? 6.959 45.516 5.289 1.00 20.96 41 VAL A N 1
ATOM 295 C CA . VAL A 1 41 ? 8.252 46.022 5.756 1.00 21.11 41 VAL A CA 1
ATOM 296 C C . VAL A 1 41 ? 8.106 46.832 7.044 1.00 23.05 41 VAL A C 1
ATOM 297 O O . VAL A 1 41 ? 8.898 46.675 7.972 1.00 22.70 41 VAL A O 1
ATOM 301 N N . ALA A 1 42 ? 7.088 47.688 7.111 1.00 21.26 42 ALA A N 1
ATOM 302 C CA . ALA A 1 42 ? 6.854 48.472 8.327 1.00 23.37 42 ALA A CA 1
ATOM 303 C C . ALA A 1 42 ? 6.564 47.581 9.539 1.00 23.28 42 ALA A C 1
ATOM 304 O O . ALA A 1 42 ? 6.860 47.959 10.679 1.00 23.19 42 ALA A O 1
ATOM 306 N N . LEU A 1 43 ? 5.999 46.402 9.288 1.00 20.20 43 LEU A N 1
ATOM 307 C CA . LEU A 1 43 ? 5.675 45.441 10.346 1.00 23.46 43 LEU A CA 1
ATOM 308 C C . LEU A 1 43 ? 6.922 44.688 10.777 1.00 24.53 43 LEU A C 1
ATOM 309 O O . LEU A 1 43 ? 6.965 44.107 11.856 1.00 24.16 43 LEU A O 1
ATOM 314 N N . GLY A 1 44 ? 7.935 44.680 9.918 1.00 22.33 44 GLY A N 1
ATOM 315 C CA . GLY A 1 44 ? 9.187 44.040 10.261 1.00 27.69 44 GLY A CA 1
ATOM 316 C C . GLY A 1 44 ? 9.730 43.072 9.224 1.00 32.28 44 GLY A C 1
ATOM 317 O O . GLY A 1 44 ? 10.775 42.467 9.445 1.00 29.63 44 GLY A O 1
ATOM 318 N N . ALA A 1 45 ? 9.046 42.911 8.094 1.00 21.81 45 ALA A N 1
ATOM 319 C CA . ALA A 1 45 ? 9.611 42.076 7.036 1.00 17.84 45 ALA A CA 1
ATOM 320 C C . ALA A 1 45 ? 10.766 42.794 6.325 1.00 22.95 45 ALA A C 1
ATOM 321 O O . ALA A 1 45 ? 10.866 44.019 6.378 1.00 23.80 45 ALA A O 1
ATOM 323 N N . ARG A 1 46 ? 11.641 42.032 5.670 1.00 20.97 46 ARG A N 1
ATOM 324 C CA . ARG A 1 46 ? 12.651 42.616 4.778 1.00 24.24 46 ARG A CA 1
ATOM 325 C C . ARG A 1 46 ? 12.155 42.565 3.341 1.00 19.62 46 ARG A C 1
ATOM 326 O O . ARG A 1 46 ? 11.554 41.582 2.936 1.00 22.24 46 ARG A O 1
ATOM 334 N N . GLN A 1 47 ? 12.421 43.609 2.559 1.00 23.77 47 GLN A N 1
ATOM 335 C CA . GLN A 1 47 ? 12.022 43.603 1.153 1.00 23.22 47 GLN A CA 1
ATOM 336 C C . GLN A 1 47 ? 13.152 43.057 0.288 1.00 23.44 47 GLN A C 1
ATOM 337 O O . GLN A 1 47 ? 14.311 43.406 0.494 1.00 28.19 47 GLN A O 1
ATOM 343 N N . ALA A 1 48 ? 12.810 42.212 -0.683 1.00 20.39 48 ALA A N 1
ATOM 344 C CA . ALA A 1 48 ? 13.792 41.706 -1.651 1.00 20.43 48 ALA A CA 1
ATOM 345 C C . ALA A 1 48 ? 13.465 42.181 -3.060 1.00 20.93 48 ALA A C 1
ATOM 346 O O . ALA A 1 48 ? 12.348 42.602 -3.332 1.00 27.11 48 ALA A O 1
ATOM 348 N N . SER A 1 49 ? 14.441 42.090 -3.960 1.00 24.69 49 SER A N 1
ATOM 349 C CA . SER A 1 49 ? 14.290 42.613 -5.319 1.00 22.50 49 SER A CA 1
ATOM 350 C C . SER A 1 49 ? 13.757 41.617 -6.347 1.00 22.68 49 SER A C 1
ATOM 351 O O . SER A 1 49 ? 13.338 42.025 -7.424 1.00 27.52 49 SER A O 1
ATOM 354 N N . SER A 1 50 ? 13.777 40.321 -6.032 1.00 22.97 50 SER A N 1
ATOM 355 C CA . SER A 1 50 ? 13.265 39.314 -6.959 1.00 21.74 50 SER A CA 1
ATOM 356 C C . SER A 1 50 ? 12.948 37.995 -6.268 1.00 22.10 50 SER A C 1
ATOM 357 O O . SER A 1 50 ? 13.413 37.730 -5.149 1.00 22.88 50 SER A O 1
ATOM 360 N N . PRO A 1 51 ? 12.159 37.148 -6.935 1.00 21.23 51 PRO A N 1
ATOM 361 C CA . PRO A 1 51 ? 11.906 35.816 -6.381 1.00 23.55 51 PRO A CA 1
ATOM 362 C C . PRO A 1 51 ? 13.216 35.042 -6.204 1.00 23.08 51 PRO A C 1
ATOM 363 O O . PRO A 1 51 ? 13.371 34.315 -5.224 1.00 21.55 51 PRO A O 1
ATOM 367 N N . ALA A 1 52 ? 14.148 35.211 -7.141 1.00 21.56 52 ALA A N 1
ATOM 368 C CA . ALA A 1 52 ? 15.442 34.537 -7.070 1.00 26.23 52 ALA A CA 1
ATOM 369 C C . ALA A 1 52 ? 16.187 34.921 -5.796 1.00 25.68 52 ALA A C 1
ATOM 370 O O . ALA A 1 52 ? 16.754 34.065 -5.121 1.00 24.60 52 ALA A O 1
ATOM 372 N N . GLU A 1 53 ? 16.177 36.208 -5.462 1.00 21.47 53 GLU A N 1
ATOM 373 C CA . GLU A 1 53 ? 16.831 36.668 -4.241 1.00 22.43 53 GLU A CA 1
ATOM 374 C C . GLU A 1 53 ? 16.195 36.052 -3.002 1.00 22.42 53 GLU A C 1
ATOM 375 O O . GLU A 1 53 ? 16.889 35.659 -2.063 1.00 23.06 53 GLU A O 1
ATOM 381 N N . VAL A 1 54 ? 14.872 35.958 -2.996 1.00 21.42 54 VAL A N 1
ATOM 382 C CA . VAL A 1 54 ? 14.186 35.371 -1.851 1.00 17.11 54 VAL A CA 1
ATOM 383 C C . VAL A 1 54 ? 14.560 33.891 -1.690 1.00 20.44 54 VAL A C 1
ATOM 384 O O . VAL A 1 54 ? 14.900 33.436 -0.593 1.00 19.94 54 VAL A O 1
ATOM 388 N N . CYS A 1 55 ? 14.497 33.139 -2.783 1.00 19.63 55 CYS A N 1
ATOM 389 C CA . CYS A 1 55 ? 14.670 31.681 -2.705 1.00 24.18 55 CYS A CA 1
ATOM 390 C C . CYS A 1 55 ? 16.124 31.259 -2.471 1.00 23.75 55 CYS A C 1
ATOM 391 O O . CYS A 1 55 ? 16.393 30.159 -1.987 1.00 28.69 55 CYS A O 1
ATOM 394 N N . ALA A 1 56 ? 17.056 32.137 -2.812 1.00 22.45 56 ALA A N 1
ATOM 395 C CA . ALA A 1 56 ? 18.464 31.902 -2.516 1.00 24.63 56 ALA A CA 1
ATOM 396 C C . ALA A 1 56 ? 18.738 32.100 -1.023 1.00 24.82 56 ALA A C 1
ATOM 397 O O . ALA A 1 56 ? 19.616 31.464 -0.458 1.00 28.62 56 ALA A O 1
ATOM 399 N N . ALA A 1 57 ? 17.976 32.979 -0.384 1.00 24.54 57 ALA A N 1
ATOM 400 C CA . ALA A 1 57 ? 18.291 33.381 0.988 1.00 27.45 57 ALA A CA 1
ATOM 401 C C . ALA A 1 57 ? 17.423 32.736 2.076 1.00 31.20 57 ALA A C 1
ATOM 402 O O . ALA A 1 57 ? 17.827 32.680 3.233 1.00 37.57 57 ALA A O 1
ATOM 404 N N . CYS A 1 58 ? 16.241 32.256 1.712 1.00 19.05 58 CYS A N 1
ATOM 405 C CA . CYS A 1 58 ? 15.275 31.799 2.711 1.00 21.67 58 CYS A CA 1
ATOM 406 C C . CYS A 1 58 ? 15.113 30.280 2.743 1.00 22.15 58 CYS A C 1
ATOM 407 O O . CYS A 1 58 ? 15.073 29.632 1.702 1.00 24.07 58 CYS A O 1
ATOM 410 N N . ASP A 1 59 ? 15.004 29.716 3.942 1.00 18.04 59 ASP A N 1
ATOM 411 C CA . ASP A 1 59 ? 14.877 28.262 4.072 1.00 24.50 59 ASP A CA 1
ATOM 412 C C . ASP A 1 59 ? 13.570 27.753 3.484 1.00 20.08 59 ASP A C 1
ATOM 413 O O . ASP A 1 59 ? 13.515 26.657 2.932 1.00 22.32 59 ASP A O 1
ATOM 418 N N . ILE A 1 60 ? 12.513 28.545 3.628 1.00 20.21 60 ILE A N 1
ATOM 419 C CA . ILE A 1 60 ? 11.205 28.162 3.118 1.00 17.74 60 ILE A CA 1
ATOM 420 C C . ILE A 1 60 ? 10.535 29.387 2.535 1.00 18.41 60 ILE A C 1
ATOM 421 O O . ILE A 1 60 ? 10.338 30.388 3.234 1.00 15.69 60 ILE A O 1
ATOM 426 N N . THR A 1 61 ? 10.203 29.318 1.254 1.00 20.10 61 THR A N 1
ATOM 427 C CA . THR A 1 61 ? 9.530 30.423 0.594 1.00 21.04 61 THR A CA 1
ATOM 428 C C . THR A 1 61 ? 8.137 30.006 0.174 1.00 18.79 61 THR A C 1
ATOM 429 O O . THR A 1 61 ? 7.944 28.959 -0.454 1.00 21.52 61 THR A O 1
ATOM 433 N N . ILE A 1 62 ? 7.171 30.837 0.538 1.00 16.41 62 ILE A N 1
ATOM 434 C CA . ILE A 1 62 ? 5.771 30.619 0.202 1.00 14.92 62 ILE A CA 1
ATOM 435 C C . ILE A 1 62 ? 5.362 31.581 -0.912 1.00 17.39 62 ILE A C 1
ATOM 436 O O . ILE A 1 62 ? 5.831 32.726 -0.947 1.00 17.32 62 ILE A O 1
ATOM 441 N N . ALA A 1 63 ? 4.517 31.117 -1.832 1.00 17.69 63 ALA A N 1
ATOM 442 C CA . ALA A 1 63 ? 3.995 31.982 -2.889 1.00 18.34 63 ALA A CA 1
ATOM 443 C C . ALA A 1 63 ? 2.461 32.008 -2.876 1.00 16.71 63 ALA A C 1
ATOM 444 O O . ALA A 1 63 ? 1.808 31.000 -2.628 1.00 19.29 63 ALA A O 1
ATOM 446 N N . MET A 1 64 ? 1.882 33.174 -3.133 1.00 16.57 64 MET A N 1
ATOM 447 C CA . MET A 1 64 ? 0.425 33.291 -3.151 1.00 15.27 64 MET A CA 1
ATOM 448 C C . MET A 1 64 ? 0.042 34.172 -4.335 1.00 19.11 64 MET A C 1
ATOM 449 O O . MET A 1 64 ? -0.172 35.371 -4.185 1.00 16.61 64 MET A O 1
ATOM 454 N N . LEU A 1 65 ? -0.029 33.564 -5.514 1.00 20.60 65 LEU A N 1
ATOM 455 C CA . LEU A 1 65 ? -0.110 34.313 -6.772 1.00 16.85 65 LEU A CA 1
ATOM 456 C C . LEU A 1 65 ? -1.456 34.106 -7.455 1.00 18.81 65 LEU A C 1
ATOM 457 O O . LEU A 1 65 ? -2.191 33.190 -7.112 1.00 20.94 65 LEU A O 1
ATOM 462 N N . ALA A 1 66 ? -1.764 34.961 -8.424 1.00 18.83 66 ALA A N 1
ATOM 463 C CA . ALA A 1 66 ? -3.097 35.015 -9.020 1.00 16.94 66 ALA A CA 1
ATOM 464 C C . ALA A 1 66 ? -3.554 33.706 -9.668 1.00 19.93 66 ALA A C 1
ATOM 465 O O . ALA A 1 66 ? -4.666 33.238 -9.420 1.00 20.80 66 ALA A O 1
ATOM 467 N N . ASP A 1 67 ? -2.709 33.131 -10.516 1.00 22.86 67 ASP A N 1
ATOM 468 C CA . ASP A 1 67 ? -3.180 32.089 -11.420 1.00 19.46 67 ASP A CA 1
ATOM 469 C C . ASP A 1 67 ? -2.020 31.299 -12.017 1.00 18.87 67 ASP A C 1
ATOM 470 O O . ASP A 1 67 ? -0.859 31.602 -11.742 1.00 19.85 67 ASP A O 1
ATOM 475 N N . PRO A 1 68 ? -2.326 30.263 -12.821 1.00 17.21 68 PRO A N 1
ATOM 476 C CA . PRO A 1 68 ? -1.236 29.473 -13.386 1.00 13.69 68 PRO A CA 1
ATOM 477 C C . PRO A 1 68 ? -0.217 30.315 -14.152 1.00 19.16 68 PRO A C 1
ATOM 478 O O . PRO A 1 68 ? 0.970 30.044 -14.045 1.00 18.10 68 PRO A O 1
ATOM 482 N N . ALA A 1 69 ? -0.663 31.313 -14.910 1.00 17.78 69 ALA A N 1
ATOM 483 C CA . ALA A 1 69 ? 0.286 32.137 -15.650 1.00 21.12 69 ALA A CA 1
ATOM 484 C C . ALA A 1 69 ? 1.249 32.850 -14.700 1.00 25.50 69 ALA A C 1
ATOM 485 O O . ALA A 1 69 ? 2.463 32.883 -14.937 1.00 20.49 69 ALA A O 1
ATOM 487 N N . ALA A 1 70 ? 0.709 33.432 -13.630 1.00 19.41 70 ALA A N 1
ATOM 488 C CA . ALA A 1 70 ? 1.553 34.109 -12.640 1.00 23.11 70 ALA A CA 1
ATOM 489 C C . ALA A 1 70 ? 2.514 33.133 -11.964 1.00 20.94 70 ALA A C 1
ATOM 490 O O . ALA A 1 70 ? 3.707 33.433 -11.793 1.00 19.42 70 ALA A O 1
ATOM 492 N N . ALA A 1 71 ? 1.993 31.975 -11.564 1.00 19.17 71 ALA A N 1
ATOM 493 C CA . ALA A 1 71 ? 2.804 30.970 -10.882 1.00 19.23 71 ALA A CA 1
ATOM 494 C C . ALA A 1 71 ? 3.957 30.515 -11.763 1.00 21.20 71 ALA A C 1
ATOM 495 O O . ALA A 1 71 ? 5.075 30.333 -11.299 1.00 23.75 71 ALA A O 1
ATOM 497 N N . ARG A 1 72 ? 3.674 30.294 -13.034 1.00 19.26 72 ARG A N 1
ATOM 498 C CA . ARG A 1 72 ? 4.717 29.875 -13.954 1.00 17.30 72 ARG A CA 1
ATOM 499 C C . ARG A 1 72 ? 5.734 30.976 -14.235 1.00 20.73 72 ARG A C 1
ATOM 500 O O . ARG A 1 72 ? 6.923 30.710 -14.325 1.00 22.35 72 ARG A O 1
ATOM 508 N N . GLU A 1 73 ? 5.274 32.211 -14.382 1.00 24.25 73 GLU A N 1
ATOM 509 C CA . GLU A 1 73 ? 6.208 33.298 -14.647 1.00 23.74 73 GLU A CA 1
ATOM 510 C C . GLU A 1 73 ? 7.146 33.509 -13.451 1.00 27.99 73 GLU A C 1
ATOM 511 O O . GLU A 1 73 ? 8.340 33.722 -13.626 1.00 23.01 73 GLU A O 1
ATOM 517 N N . VAL A 1 74 ? 6.612 33.434 -12.235 1.00 19.04 74 VAL A N 1
ATOM 518 C CA . VAL A 1 74 ? 7.449 33.614 -11.047 1.00 18.69 74 VAL A CA 1
ATOM 519 C C . VAL A 1 74 ? 8.450 32.452 -10.875 1.00 21.21 74 VAL A C 1
ATOM 520 O O . VAL A 1 74 ? 9.569 32.641 -10.411 1.00 22.59 74 VAL A O 1
ATOM 524 N N . CYS A 1 75 ? 8.051 31.256 -11.283 1.00 20.45 75 CYS A N 1
ATOM 525 C CA . CYS A 1 75 ? 8.933 30.102 -11.185 1.00 20.31 75 CYS A CA 1
ATOM 526 C C . CYS A 1 75 ? 9.985 30.116 -12.285 1.00 22.84 75 CYS A C 1
ATOM 527 O O . CYS A 1 75 ? 11.186 30.083 -12.011 1.00 22.00 75 CYS A O 1
ATOM 530 N N . PHE A 1 76 ? 9.524 30.183 -13.530 1.00 17.85 76 PHE A N 1
ATOM 531 C CA . PHE A 1 76 ? 10.394 29.961 -14.685 1.00 22.68 76 PHE A CA 1
ATOM 532 C C . PHE A 1 76 ? 10.975 31.227 -15.307 1.00 26.20 76 PHE A C 1
ATOM 533 O O . PHE A 1 76 ? 11.870 31.142 -16.147 1.00 29.62 76 PHE A O 1
ATOM 541 N N . GLY A 1 77 ? 10.467 32.394 -14.920 1.00 24.83 77 GLY A N 1
ATOM 542 C CA . GLY A 1 77 ? 10.883 33.629 -15.569 1.00 25.86 77 GLY A CA 1
ATOM 543 C C . GLY A 1 77 ? 12.261 34.128 -15.147 1.00 24.98 77 GLY A C 1
ATOM 544 O O . GLY A 1 77 ? 12.918 33.531 -14.293 1.00 29.43 77 GLY A O 1
ATOM 545 N N . ALA A 1 78 ? 12.704 35.229 -15.746 1.00 28.34 78 ALA A N 1
ATOM 546 C CA . ALA A 1 78 ? 13.984 35.823 -15.381 1.00 31.96 78 ALA A CA 1
ATOM 547 C C . ALA A 1 78 ? 13.988 36.233 -13.904 1.00 25.70 78 ALA A C 1
ATOM 548 O O . ALA A 1 78 ? 13.024 36.824 -13.410 1.00 28.41 78 ALA A O 1
ATOM 550 N N . ASN A 1 79 ? 15.076 35.922 -13.206 1.00 26.15 79 ASN A N 1
ATOM 551 C CA . ASN A 1 79 ? 15.186 36.233 -11.782 1.00 25.51 79 ASN A CA 1
ATOM 552 C C . ASN A 1 79 ? 14.095 35.542 -10.972 1.00 26.41 79 ASN A C 1
ATOM 553 O O . ASN A 1 79 ? 13.707 36.006 -9.893 1.00 23.23 79 ASN A O 1
ATOM 558 N N . GLY A 1 80 ? 13.608 34.418 -11.495 1.00 24.24 80 GLY A N 1
ATOM 559 C CA . GLY A 1 80 ? 12.519 33.692 -10.863 1.00 17.94 80 GLY A CA 1
ATOM 560 C C . GLY A 1 80 ? 12.999 32.671 -9.851 1.00 23.46 80 GLY A C 1
ATOM 561 O O . GLY A 1 80 ? 14.187 32.595 -9.564 1.00 22.21 80 GLY A O 1
ATOM 562 N N . VAL A 1 81 ? 12.071 31.883 -9.314 1.00 21.66 81 VAL A N 1
ATOM 563 C CA . VAL A 1 81 ? 12.380 30.926 -8.251 1.00 19.90 81 VAL A CA 1
ATOM 564 C C . VAL A 1 81 ? 13.545 29.994 -8.599 1.00 24.25 81 VAL A C 1
ATOM 565 O O . VAL A 1 81 ? 14.423 29.746 -7.774 1.00 21.11 81 VAL A O 1
ATOM 569 N N . LEU A 1 82 ? 13.552 29.482 -9.819 1.00 22.46 82 LEU A N 1
ATOM 570 C CA . LEU A 1 82 ? 14.529 28.469 -10.197 1.00 23.18 82 LEU A CA 1
ATOM 571 C C . LEU A 1 82 ? 15.961 29.006 -10.216 1.00 29.21 82 LEU A C 1
ATOM 572 O O . LEU A 1 82 ? 16.912 28.233 -10.099 1.00 28.33 82 LEU A O 1
ATOM 577 N N . GLU A 1 83 ? 16.115 30.322 -10.347 1.00 24.57 83 GLU A N 1
ATOM 578 C CA . GLU A 1 83 ? 17.450 30.927 -10.373 1.00 29.21 83 GLU A CA 1
ATOM 579 C C . GLU A 1 83 ? 18.040 31.074 -8.971 1.00 28.06 83 GLU A C 1
ATOM 580 O O . GLU A 1 83 ? 19.213 31.387 -8.818 1.00 31.21 83 GLU A O 1
ATOM 586 N N . GLY A 1 84 ? 17.222 30.858 -7.947 1.00 23.53 84 GLY A N 1
ATOM 587 C CA . GLY A 1 84 ? 17.696 30.969 -6.578 1.00 25.46 84 GLY A CA 1
ATOM 588 C C . GLY A 1 84 ? 17.544 29.722 -5.717 1.00 25.44 84 GLY A C 1
ATOM 589 O O . GLY A 1 84 ? 18.363 29.484 -4.837 1.00 26.65 84 GLY A O 1
ATOM 590 N N . ILE A 1 85 ? 16.500 28.931 -5.954 1.00 23.60 85 ILE A N 1
ATOM 591 C CA . ILE A 1 85 ? 16.227 27.764 -5.106 1.00 21.96 85 ILE A CA 1
ATOM 592 C C . ILE A 1 85 ? 17.313 26.703 -5.260 1.00 23.72 85 ILE A C 1
ATOM 593 O O . ILE A 1 85 ? 17.957 26.617 -6.300 1.00 28.67 85 ILE A O 1
ATOM 598 N N . GLY A 1 86 ? 17.521 25.902 -4.219 1.00 27.52 86 GLY A N 1
ATOM 599 C CA . GLY A 1 86 ? 18.548 24.867 -4.239 1.00 22.27 86 GLY A CA 1
ATOM 600 C C . GLY A 1 86 ? 18.919 24.451 -2.827 1.00 32.11 86 GLY A C 1
ATOM 601 O O . GLY A 1 86 ? 18.313 24.925 -1.861 1.00 24.16 86 GLY A O 1
ATOM 602 N N . GLY A 1 87 ? 19.899 23.555 -2.709 1.00 26.37 87 GLY A N 1
ATOM 603 C CA . GLY A 1 87 ? 20.440 23.159 -1.420 1.00 30.19 87 GLY A CA 1
ATOM 604 C C . GLY A 1 87 ? 19.425 22.732 -0.374 1.00 31.91 87 GLY A C 1
ATOM 605 O O . GLY A 1 87 ? 19.631 22.957 0.818 1.00 29.88 87 GLY A O 1
ATOM 606 N N . GLY A 1 88 ? 18.330 22.112 -0.805 1.00 24.57 88 GLY A N 1
ATOM 607 C CA . GLY A 1 88 ? 17.320 21.650 0.128 1.00 23.53 88 GLY A CA 1
ATOM 608 C C . GLY A 1 88 ? 16.303 22.704 0.536 1.00 29.18 88 GLY A C 1
ATOM 609 O O . GLY A 1 88 ? 15.373 22.423 1.302 1.00 25.56 88 GLY A O 1
ATOM 610 N N . ARG A 1 89 ? 16.465 23.927 0.038 1.00 24.89 89 ARG A N 1
ATOM 611 C CA . ARG A 1 89 ? 15.540 24.991 0.428 1.00 23.58 89 ARG A CA 1
ATOM 612 C C . ARG A 1 89 ? 14.154 24.711 -0.161 1.00 22.95 89 ARG A C 1
ATOM 613 O O . ARG A 1 89 ? 14.035 24.112 -1.231 1.00 21.64 89 ARG A O 1
ATOM 621 N N . GLY A 1 90 ? 13.111 25.133 0.542 1.00 21.67 90 GLY A N 1
ATOM 622 C CA . GLY A 1 90 ? 11.760 24.758 0.156 1.00 17.83 90 GLY A CA 1
ATOM 623 C C . GLY A 1 90 ? 10.968 25.840 -0.555 1.00 18.51 90 GLY A C 1
ATOM 624 O O . GLY A 1 90 ? 11.126 27.033 -0.285 1.00 20.67 90 GLY A O 1
ATOM 625 N N . TYR A 1 91 ? 10.083 25.414 -1.446 1.00 18.20 91 TYR A N 1
ATOM 626 C CA . TYR A 1 91 ? 9.166 26.326 -2.112 1.00 18.59 91 TYR A CA 1
ATOM 627 C C . TYR A 1 91 ? 7.763 25.775 -1.925 1.00 16.49 91 TYR A C 1
ATOM 628 O O . TYR A 1 91 ? 7.501 24.627 -2.277 1.00 19.31 91 TYR A O 1
ATOM 637 N N . ILE A 1 92 ? 6.884 26.564 -1.310 1.00 14.65 92 ILE A N 1
ATOM 638 C CA . ILE A 1 92 ? 5.518 26.136 -1.047 1.00 17.08 92 ILE A CA 1
ATOM 639 C C . ILE A 1 92 ? 4.584 27.051 -1.813 1.00 18.24 92 ILE A C 1
ATOM 640 O O . ILE A 1 92 ? 4.402 28.208 -1.447 1.00 17.85 92 ILE A O 1
ATOM 645 N N . ASP A 1 93 ? 4.008 26.544 -2.892 1.00 18.87 93 ASP A N 1
ATOM 646 C CA . ASP A 1 93 ? 3.137 27.379 -3.709 1.00 16.91 93 ASP A CA 1
ATOM 647 C C . ASP A 1 93 ? 1.707 27.194 -3.248 1.00 18.42 93 ASP A C 1
ATOM 648 O O . ASP A 1 93 ? 1.127 26.111 -3.373 1.00 23.15 93 ASP A O 1
ATOM 653 N N . MET A 1 94 ? 1.145 28.254 -2.685 1.00 14.10 94 MET A N 1
ATOM 654 C CA . MET A 1 94 ? -0.201 28.198 -2.130 1.00 11.74 94 MET A CA 1
ATOM 655 C C . MET A 1 94 ? -1.227 28.811 -3.080 1.00 16.67 94 MET A C 1
ATOM 656 O O . MET A 1 94 ? -2.412 28.917 -2.746 1.00 19.14 94 MET A O 1
ATOM 661 N N . SER A 1 95 ? -0.761 29.203 -4.268 1.00 18.40 95 SER A N 1
ATOM 662 C CA . SER A 1 95 ? -1.627 29.732 -5.325 1.00 21.70 95 SER A CA 1
ATOM 663 C C . SER A 1 95 ? -2.631 28.675 -5.789 1.00 21.37 95 SE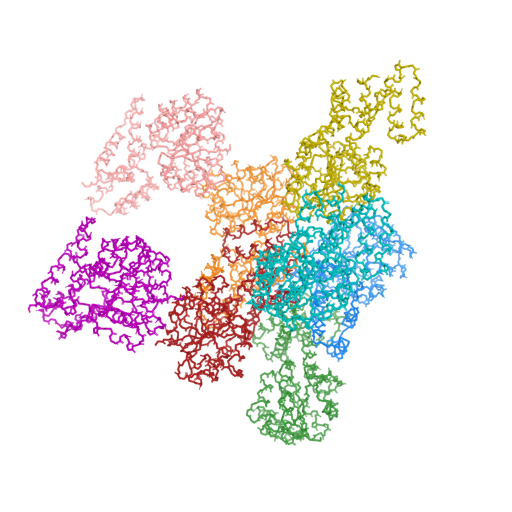R A C 1
ATOM 664 O O . SER A 1 95 ? -2.305 27.485 -5.829 1.00 19.99 95 SER A O 1
ATOM 667 N N . THR A 1 96 ? -3.834 29.095 -6.182 1.00 17.40 96 THR A N 1
ATOM 668 C CA . THR A 1 96 ? -4.773 28.148 -6.786 1.00 21.04 96 THR A CA 1
ATOM 669 C C . THR A 1 96 ? -4.474 28.023 -8.276 1.00 21.40 96 THR A C 1
ATOM 670 O O . THR A 1 96 ? -4.697 28.964 -9.030 1.00 15.79 96 THR A O 1
ATOM 674 N N . VAL A 1 97 ? -3.956 26.864 -8.677 1.00 15.45 97 VAL A N 1
ATOM 675 C CA . VAL A 1 97 ? -3.570 26.598 -10.057 1.00 17.12 97 VAL A CA 1
ATOM 676 C C . VAL A 1 97 ? -4.030 25.184 -10.422 1.00 17.72 97 VAL A C 1
ATOM 677 O O . VAL A 1 97 ? -4.534 24.443 -9.570 1.00 18.94 97 VAL A O 1
ATOM 681 N N . ASP A 1 98 ? -3.857 24.801 -11.679 1.00 18.90 98 ASP A N 1
ATOM 682 C CA . ASP A 1 98 ? -4.164 23.430 -12.092 1.00 17.99 98 ASP A CA 1
ATOM 683 C C . ASP A 1 98 ? -3.047 22.472 -11.679 1.00 19.99 98 ASP A C 1
ATOM 684 O O . ASP A 1 98 ? -1.921 22.900 -11.401 1.00 18.98 98 ASP A O 1
ATOM 689 N N . ASP A 1 99 ? -3.358 21.175 -11.674 1.00 17.93 99 ASP A N 1
ATOM 690 C CA . ASP A 1 99 ? -2.412 20.142 -11.281 1.00 18.14 99 ASP A CA 1
ATOM 691 C C . ASP A 1 99 ? -1.250 19.991 -12.261 1.00 19.01 99 ASP A C 1
ATOM 692 O O . ASP A 1 99 ? -0.172 19.565 -11.872 1.00 23.42 99 ASP A O 1
ATOM 697 N N . GLU A 1 100 ? -1.450 20.343 -13.528 1.00 18.65 100 GLU A N 1
ATOM 698 C CA . GLU A 1 100 ? -0.335 20.259 -14.475 1.00 20.35 100 GLU A CA 1
ATOM 699 C C . GLU A 1 100 ? 0.718 21.333 -14.185 1.00 22.13 100 GLU A C 1
ATOM 700 O O . GLU A 1 100 ? 1.922 21.084 -14.285 1.00 20.04 100 GLU A O 1
ATOM 706 N N . THR A 1 101 ? 0.260 22.518 -13.800 1.00 17.60 101 THR A N 1
ATOM 707 C CA . THR A 1 101 ? 1.156 23.608 -13.407 1.00 17.39 101 THR A CA 1
ATOM 708 C C . THR A 1 101 ? 1.939 23.284 -12.129 1.00 19.58 101 THR A C 1
ATOM 709 O O . THR A 1 101 ? 3.171 23.409 -12.092 1.00 18.93 101 THR A O 1
ATOM 713 N N . SER A 1 102 ? 1.239 22.869 -11.077 1.00 20.00 102 SER A N 1
ATOM 714 C CA . SER A 1 102 ? 1.929 22.539 -9.838 1.00 22.01 102 SER A CA 1
ATOM 715 C C . SER A 1 102 ? 2.930 21.386 -10.036 1.00 21.82 102 SER A C 1
ATOM 716 O O . SER A 1 102 ? 4.029 21.423 -9.490 1.00 18.68 102 SER A O 1
ATOM 719 N N A THR A 1 103 ? 2.556 20.383 -10.825 0.61 19.23 103 THR A N 1
ATOM 720 N N B THR A 1 103 ? 2.571 20.386 -10.838 0.39 19.57 103 THR A N 1
ATOM 721 C CA A THR A 1 103 ? 3.473 19.277 -11.100 0.61 20.18 103 THR A CA 1
ATOM 722 C CA B THR A 1 103 ? 3.491 19.269 -11.069 0.39 20.27 103 THR A CA 1
ATOM 723 C C A THR A 1 103 ? 4.727 19.769 -11.809 0.61 24.37 103 THR A C 1
ATOM 724 C C B THR A 1 103 ? 4.712 19.663 -11.907 0.39 23.52 103 THR A C 1
ATOM 725 O O A THR A 1 103 ? 5.839 19.387 -11.442 0.61 20.70 103 THR A O 1
ATOM 726 O O B THR A 1 103 ? 5.793 19.106 -11.721 0.39 23.18 103 THR A O 1
ATOM 733 N N . ALA A 1 104 ? 4.547 20.624 -12.815 1.00 23.33 104 ALA A N 1
ATOM 734 C CA . ALA A 1 104 ? 5.683 21.146 -13.589 1.00 22.83 104 ALA A CA 1
ATOM 735 C C . ALA A 1 104 ? 6.614 22.015 -12.730 1.00 24.45 104 ALA A C 1
ATOM 736 O O . ALA A 1 104 ? 7.844 21.930 -12.833 1.00 22.55 104 ALA A O 1
ATOM 738 N N . ILE A 1 105 ? 6.025 22.855 -11.888 1.00 20.81 105 ILE A N 1
ATOM 739 C CA . ILE A 1 105 ? 6.807 23.693 -10.984 1.00 20.87 105 ILE A CA 1
ATOM 740 C C . ILE A 1 105 ? 7.584 22.813 -10.011 1.00 23.50 105 ILE A C 1
ATOM 741 O O . ILE A 1 105 ? 8.785 22.996 -9.815 1.00 21.92 105 ILE A O 1
ATOM 746 N N . GLY A 1 106 ? 6.903 21.831 -9.430 1.00 17.32 106 GLY A N 1
ATOM 747 C CA . GLY A 1 106 ? 7.545 20.921 -8.499 1.00 19.06 106 GLY A CA 1
ATOM 748 C C . GLY A 1 106 ? 8.696 20.152 -9.127 1.00 23.36 106 GLY A C 1
ATOM 749 O O . GLY A 1 106 ? 9.781 20.056 -8.550 1.00 24.91 106 GLY A O 1
ATOM 750 N N . ALA A 1 107 ? 8.477 19.600 -10.316 1.00 23.25 107 ALA A N 1
ATOM 751 C CA . ALA A 1 107 ? 9.554 18.869 -10.986 1.00 22.97 107 ALA A CA 1
ATOM 752 C C . ALA A 1 107 ? 10.768 19.767 -11.242 1.00 26.70 107 ALA A C 1
ATOM 753 O O . ALA A 1 107 ? 11.916 19.344 -11.068 1.00 22.57 107 ALA A O 1
ATOM 755 N N . ALA A 1 108 ? 10.517 21.016 -11.627 1.00 22.24 108 ALA A N 1
ATOM 756 C CA . ALA A 1 108 ? 11.608 21.950 -11.893 1.00 27.93 108 ALA A CA 1
ATOM 757 C C . ALA A 1 108 ? 12.387 22.301 -10.623 1.00 26.93 108 ALA A C 1
ATOM 758 O O . ALA A 1 108 ? 13.623 22.295 -10.615 1.00 23.13 108 ALA A O 1
ATOM 760 N N . VAL A 1 109 ? 11.662 22.628 -9.558 1.00 21.07 109 VAL A N 1
ATOM 761 C CA . VAL A 1 109 ? 12.283 22.981 -8.290 1.00 21.31 109 VAL A CA 1
ATOM 762 C C . VAL A 1 109 ? 13.114 21.808 -7.777 1.00 25.50 109 VAL A C 1
ATOM 763 O O . VAL A 1 109 ? 14.248 21.980 -7.322 1.00 23.59 109 VAL A O 1
ATOM 767 N N . THR A 1 110 ? 12.540 20.614 -7.857 1.00 18.97 110 THR A N 1
ATOM 768 C CA . THR A 1 110 ? 13.220 19.410 -7.398 1.00 18.85 110 THR A CA 1
ATOM 769 C C . THR A 1 110 ? 14.515 19.168 -8.176 1.00 26.12 110 THR A C 1
ATOM 770 O O . THR A 1 110 ? 15.528 18.757 -7.606 1.00 29.84 110 THR A O 1
ATOM 774 N N . ALA A 1 111 ? 14.488 19.443 -9.475 1.00 25.30 111 ALA A N 1
ATOM 775 C CA . ALA A 1 111 ? 15.654 19.220 -10.311 1.00 33.03 111 ALA A CA 1
ATOM 776 C C . ALA A 1 111 ? 16.770 20.213 -9.987 1.00 33.95 111 ALA A C 1
ATOM 777 O O . ALA A 1 111 ? 17.933 19.951 -10.277 1.00 33.70 111 ALA A O 1
ATOM 779 N N . ARG A 1 112 ? 16.411 21.346 -9.383 1.00 26.30 112 ARG A N 1
ATOM 780 C CA . ARG A 1 112 ? 17.393 22.333 -8.948 1.00 29.69 112 ARG A CA 1
ATOM 781 C C . ARG A 1 112 ? 17.892 22.030 -7.542 1.00 31.12 112 ARG A C 1
ATOM 782 O O . ARG A 1 112 ? 18.716 22.760 -7.000 1.00 29.06 112 ARG A O 1
ATOM 790 N N . GLY A 1 113 ? 17.375 20.966 -6.942 1.00 30.92 113 GLY A N 1
ATOM 791 C CA . GLY A 1 113 ? 17.785 20.585 -5.605 1.00 26.32 113 GLY A CA 1
ATOM 792 C C . GLY A 1 113 ? 16.972 21.221 -4.491 1.00 29.53 113 GLY A C 1
ATOM 793 O O . GLY A 1 113 ? 17.386 21.203 -3.336 1.00 28.74 113 GLY A O 1
ATOM 794 N N . GLY A 1 114 ? 15.814 21.784 -4.831 1.00 26.68 114 GLY A N 1
ATOM 795 C CA . GLY A 1 114 ? 14.930 22.357 -3.833 1.00 27.24 114 GLY A CA 1
ATOM 796 C C . GLY A 1 114 ? 13.898 21.328 -3.415 1.00 23.35 114 GLY A C 1
ATOM 797 O O . GLY A 1 114 ? 13.842 20.247 -3.992 1.00 23.57 114 GLY A O 1
ATOM 798 N N . ARG A 1 115 ? 13.109 21.634 -2.389 1.00 21.44 115 ARG A N 1
ATOM 799 C CA . ARG A 1 115 ? 11.946 20.806 -2.071 1.00 18.63 115 ARG A CA 1
ATOM 800 C C . ARG A 1 115 ? 10.683 21.575 -2.408 1.00 25.28 115 ARG A C 1
ATOM 801 O O . ARG A 1 115 ? 10.641 22.797 -2.226 1.00 22.25 115 ARG A O 1
ATOM 809 N N . PHE A 1 116 ? 9.667 20.867 -2.905 1.00 18.98 116 PHE A N 1
ATOM 810 C CA . PHE A 1 116 ? 8.423 21.496 -3.335 1.00 24.34 116 PHE A CA 1
ATOM 811 C C . PHE A 1 116 ? 7.198 20.907 -2.645 1.00 23.39 116 PHE A C 1
ATOM 812 O O . PHE A 1 116 ? 7.062 19.685 -2.481 1.00 19.92 116 PHE A O 1
ATOM 820 N N . LEU A 1 117 ? 6.301 21.797 -2.256 1.00 20.46 117 LEU A N 1
ATOM 821 C CA . LEU A 1 117 ? 5.006 21.411 -1.718 1.00 16.62 117 LEU A CA 1
ATOM 822 C C . LEU A 1 117 ? 3.972 22.354 -2.296 1.00 22.13 117 LEU A C 1
ATOM 823 O O . LEU A 1 117 ? 4.201 23.564 -2.335 1.00 21.16 117 LEU A O 1
ATOM 828 N N . GLU A 1 118 ? 2.841 21.829 -2.763 1.00 14.80 118 GLU A N 1
ATOM 829 C CA . GLU A 1 118 ? 1.744 22.715 -3.137 1.00 19.97 118 GLU A CA 1
ATOM 830 C C . GLU A 1 118 ? 0.849 22.785 -1.913 1.00 20.71 118 GLU A C 1
ATOM 831 O O . GLU A 1 118 ? 0.724 21.805 -1.180 1.00 18.01 118 GLU A O 1
ATOM 837 N N . ALA A 1 119 ? 0.257 23.942 -1.657 1.00 20.11 119 ALA A N 1
ATOM 838 C CA . ALA A 1 119 ? -0.629 24.061 -0.508 1.00 20.01 119 ALA A CA 1
ATOM 839 C C . ALA A 1 119 ? -1.699 25.130 -0.714 1.00 17.38 119 ALA A C 1
ATOM 840 O O . ALA A 1 119 ? -1.751 26.117 0.031 1.00 17.78 119 ALA A O 1
ATOM 842 N N . PRO A 1 120 ? -2.573 24.930 -1.715 1.00 16.89 120 PRO A N 1
ATOM 843 C CA . PRO A 1 120 ? -3.657 25.895 -1.916 1.00 15.84 120 PRO A CA 1
ATOM 844 C C . PRO A 1 120 ? -4.577 25.864 -0.693 1.00 14.88 120 PRO A C 1
ATOM 845 O O . PRO A 1 120 ? -4.543 24.907 0.084 1.00 16.48 120 PRO A O 1
ATOM 849 N N . VAL A 1 121 ? -5.380 26.899 -0.510 1.00 18.55 121 VAL A N 1
ATOM 850 C CA . VAL A 1 121 ? -6.180 26.996 0.697 1.00 14.40 121 VAL A CA 1
ATOM 851 C C . VAL A 1 121 ? -7.670 27.185 0.431 1.00 17.53 121 VAL A C 1
ATOM 852 O O . VAL A 1 121 ? -8.074 27.706 -0.609 1.00 20.14 121 VAL A O 1
ATOM 856 N N . SER A 1 122 ? -8.488 26.761 1.386 1.00 17.56 122 SER A N 1
ATOM 857 C CA . SER A 1 122 ? -9.907 27.071 1.355 1.00 18.36 122 SER A CA 1
ATOM 858 C C . SER A 1 122 ? -10.158 28.099 2.464 1.00 21.71 122 SER A C 1
ATOM 859 O O . SER A 1 122 ? -9.749 27.898 3.609 1.00 18.66 122 SER A O 1
ATOM 862 N N . GLY A 1 123 ? -10.806 29.210 2.125 1.00 19.38 123 GLY A N 1
ATOM 863 C CA . GLY A 1 123 ? -10.948 30.316 3.064 1.00 17.84 123 GLY A CA 1
ATOM 864 C C . GLY A 1 123 ? -10.598 31.616 2.355 1.00 22.93 123 GLY A C 1
ATOM 865 O O . GLY A 1 123 ? -9.665 31.648 1.557 1.00 23.30 123 GLY A O 1
ATOM 866 N N . THR A 1 124 ? -11.346 32.678 2.639 1.00 18.39 124 THR A N 1
ATOM 867 C CA . THR A 1 124 ? -11.240 33.923 1.879 1.00 17.34 124 THR A CA 1
ATOM 868 C C . THR A 1 124 ? -10.459 34.977 2.672 1.00 19.56 124 THR A C 1
ATOM 869 O O . THR A 1 124 ? -9.640 34.631 3.522 1.00 19.56 124 THR A O 1
ATOM 873 N N . LYS A 1 125 ? -10.682 36.252 2.367 1.00 16.14 125 LYS A N 1
ATOM 874 C CA . LYS A 1 125 ? -9.940 37.343 2.994 1.00 17.25 125 LYS A CA 1
ATOM 875 C C . LYS A 1 125 ? -9.931 37.340 4.533 1.00 19.54 125 LYS A C 1
ATOM 876 O O . LYS A 1 125 ? -8.870 37.440 5.159 1.00 17.75 125 LYS A O 1
ATOM 882 N N . LYS A 1 126 ? -11.103 37.255 5.156 1.00 18.78 126 LYS A N 1
ATOM 883 C CA . LYS A 1 126 ? -11.150 37.274 6.622 1.00 16.74 126 LYS A CA 1
ATOM 884 C C . LYS A 1 126 ? -10.392 36.092 7.259 1.00 18.83 126 LYS A C 1
ATOM 885 O O . LYS A 1 126 ? -9.605 36.289 8.181 1.00 19.69 126 LYS A O 1
ATOM 891 N N . PRO A 1 127 ? -10.643 34.859 6.787 1.00 18.83 127 PRO A N 1
ATOM 892 C CA . PRO A 1 127 ? -9.831 33.726 7.267 1.00 21.48 127 PRO A CA 1
ATOM 893 C C . PRO A 1 127 ? -8.315 33.917 7.069 1.00 17.33 127 PRO A C 1
ATOM 894 O O . PRO A 1 127 ? -7.545 33.505 7.931 1.00 18.67 127 PRO A O 1
ATOM 898 N N . ALA A 1 128 ? -7.897 34.539 5.969 1.00 14.33 128 ALA A N 1
ATOM 899 C CA . ALA A 1 128 ? -6.485 34.800 5.760 1.00 16.59 128 ALA A CA 1
ATOM 900 C C . ALA A 1 128 ? -5.985 35.733 6.859 1.00 21.09 128 ALA A C 1
ATOM 901 O O . ALA A 1 128 ? -4.948 35.478 7.474 1.00 18.05 128 ALA A O 1
ATOM 903 N N . GLU A 1 129 ? -6.741 36.798 7.119 1.00 20.43 129 GLU A N 1
ATOM 904 C CA . GLU A 1 129 ? -6.392 37.750 8.176 1.00 20.05 129 GLU A CA 1
ATOM 905 C C . GLU A 1 129 ? -6.333 37.078 9.542 1.00 22.58 129 GLU A C 1
ATOM 906 O O . GLU A 1 129 ? -5.405 37.313 10.319 1.00 17.16 129 GLU A O 1
ATOM 912 N N . ASP A 1 130 ? -7.326 36.238 9.827 1.00 18.02 130 ASP A N 1
ATOM 913 C CA . ASP A 1 130 ? -7.473 35.624 11.144 1.00 21.97 130 ASP A CA 1
ATOM 914 C C . ASP A 1 130 ? -6.573 34.411 11.362 1.00 22.11 130 ASP A C 1
ATOM 915 O O . ASP A 1 130 ? -6.447 33.938 12.484 1.00 23.56 130 ASP A O 1
ATOM 920 N N . GLY A 1 131 ? -5.997 33.878 10.288 1.00 18.87 131 GLY A N 1
ATOM 921 C CA . GLY A 1 131 ? -5.213 32.659 10.387 1.00 20.11 131 GLY A CA 1
ATOM 922 C C . GLY A 1 131 ? -6.076 31.407 10.500 1.00 20.42 131 GLY A C 1
ATOM 923 O O . GLY A 1 131 ? -5.685 30.427 11.133 1.00 18.28 131 GLY A O 1
ATOM 924 N N . THR A 1 132 ? -7.247 31.416 9.875 1.00 17.41 132 THR A N 1
ATOM 925 C CA . THR A 1 132 ? -8.140 30.273 10.001 1.00 16.65 132 THR A CA 1
ATOM 926 C C . THR A 1 132 ? -8.382 29.573 8.655 1.00 21.92 132 THR A C 1
ATOM 927 O O . THR A 1 132 ? -9.441 28.995 8.422 1.00 18.77 132 THR A O 1
ATOM 931 N N . LEU A 1 133 ? -7.381 29.621 7.784 1.00 14.74 133 LEU A N 1
ATOM 932 C CA . LEU A 1 133 ? -7.443 28.956 6.479 1.00 14.28 133 LEU A CA 1
ATOM 933 C C . LEU A 1 133 ? -7.445 27.435 6.642 1.00 20.26 133 LEU A C 1
ATOM 934 O O . LEU A 1 133 ? -6.970 26.916 7.648 1.00 20.50 133 LEU A O 1
ATOM 939 N N . ILE A 1 134 ? -7.975 26.727 5.646 1.00 18.36 134 ILE A N 1
ATOM 940 C CA . ILE A 1 134 ? -7.833 25.277 5.582 1.00 16.65 134 ILE A CA 1
ATOM 941 C C . ILE A 1 134 ? -6.769 25.018 4.529 1.00 20.66 134 ILE A C 1
ATOM 942 O O . ILE A 1 134 ? -6.906 25.442 3.387 1.00 20.94 134 ILE A O 1
ATOM 947 N N . ILE A 1 135 ? -5.693 24.349 4.913 1.00 18.89 135 ILE A N 1
ATOM 948 C CA . ILE A 1 135 ? -4.562 24.201 4.009 1.00 17.81 135 ILE A CA 1
ATOM 949 C C . ILE A 1 135 ? -4.555 22.804 3.393 1.00 17.81 135 ILE A C 1
ATOM 950 O O . ILE A 1 135 ? -4.560 21.802 4.116 1.00 20.31 135 ILE A O 1
ATOM 955 N N . LEU A 1 136 ? -4.565 22.757 2.059 1.00 17.77 136 LEU A N 1
ATOM 956 C CA . LEU A 1 136 ? -4.674 21.505 1.293 1.00 19.43 136 LEU A CA 1
ATOM 957 C C . LEU A 1 136 ? -3.345 21.126 0.640 1.00 22.34 136 LEU A C 1
ATOM 958 O O . LEU A 1 136 ? -3.153 21.294 -0.564 1.00 19.14 136 LEU A O 1
ATOM 963 N N . ALA A 1 137 ? -2.434 20.588 1.429 1.00 23.01 137 ALA A N 1
ATOM 964 C CA . ALA A 1 137 ? -1.067 20.382 0.957 1.00 17.95 137 ALA A CA 1
ATOM 965 C C . ALA A 1 137 ? -0.869 19.033 0.254 1.00 21.80 137 ALA A C 1
ATOM 966 O O . ALA A 1 137 ? -1.613 18.075 0.496 1.00 19.08 137 ALA A O 1
ATOM 968 N N . ALA A 1 138 ? 0.124 18.990 -0.633 1.00 17.57 138 ALA A N 1
ATOM 969 C CA . ALA A 1 138 ? 0.555 17.766 -1.318 1.00 15.25 138 ALA A CA 1
ATOM 970 C C . ALA A 1 138 ? 1.975 17.962 -1.836 1.00 23.89 138 ALA A C 1
ATOM 971 O O . ALA A 1 138 ? 2.331 19.045 -2.307 1.00 23.11 138 ALA A O 1
ATOM 973 N N . GLY A 1 139 ? 2.788 16.915 -1.741 1.00 22.09 139 GLY A N 1
ATOM 974 C CA . GLY A 1 139 ? 4.174 16.986 -2.158 1.00 21.43 139 GLY A CA 1
ATOM 975 C C . GLY A 1 139 ? 5.113 16.551 -1.043 1.00 26.11 139 GLY A C 1
ATOM 976 O O . GLY A 1 139 ? 4.807 15.638 -0.279 1.00 24.90 139 GLY A O 1
ATOM 977 N N . ASP A 1 140 ? 6.246 17.231 -0.931 1.00 19.03 140 ASP A N 1
ATOM 978 C CA . ASP A 1 140 ? 7.340 16.775 -0.071 1.00 19.88 140 ASP A CA 1
ATOM 979 C C . ASP A 1 140 ? 6.967 16.727 1.414 1.00 22.63 140 ASP A C 1
ATOM 980 O O . ASP A 1 140 ? 6.671 17.752 2.019 1.00 22.49 140 ASP A O 1
ATOM 985 N N . GLN A 1 141 ? 7.001 15.531 2.000 1.00 19.87 141 GLN A N 1
ATOM 986 C CA . GLN A 1 141 ? 6.582 15.339 3.388 1.00 24.44 141 GLN A CA 1
ATOM 987 C C . GLN A 1 141 ? 7.493 16.025 4.409 1.00 22.60 141 GLN A C 1
ATOM 988 O O . GLN A 1 141 ? 7.014 16.565 5.403 1.00 22.59 141 GLN A O 1
ATOM 994 N N . SER A 1 142 ? 8.802 15.991 4.176 1.00 23.02 142 SER A N 1
ATOM 995 C CA . SER A 1 142 ? 9.732 16.668 5.071 1.00 23.88 142 SER A CA 1
ATOM 996 C C . SER A 1 142 ? 9.476 18.177 5.075 1.00 21.19 142 SER A C 1
ATOM 997 O O . SER A 1 142 ? 9.589 18.830 6.118 1.00 19.54 142 SER A O 1
ATOM 1000 N N . LEU A 1 143 ? 9.123 18.733 3.923 1.00 17.38 143 LEU A N 1
ATOM 1001 C CA . LEU A 1 143 ? 8.822 20.169 3.863 1.00 19.97 143 LEU A CA 1
ATOM 1002 C C . LEU A 1 143 ? 7.495 20.488 4.565 1.00 21.31 143 LEU A C 1
ATOM 1003 O O . LEU A 1 143 ? 7.379 21.489 5.281 1.00 20.46 143 LEU A O 1
ATOM 1008 N N . PHE A 1 144 ? 6.495 19.639 4.362 1.00 19.40 144 PHE A N 1
ATOM 1009 C CA . PHE A 1 144 ? 5.232 19.782 5.087 1.00 18.90 144 PHE A CA 1
ATOM 1010 C C . PHE A 1 144 ? 5.510 19.852 6.599 1.00 19.51 144 PHE A C 1
ATOM 1011 O O . PHE A 1 144 ? 4.993 20.715 7.309 1.00 19.80 144 PHE A O 1
ATOM 1019 N N . THR A 1 145 ? 6.344 18.943 7.085 1.00 18.83 145 THR A N 1
ATOM 1020 C CA . THR A 1 145 ? 6.679 18.887 8.502 1.00 20.24 145 THR A CA 1
ATOM 1021 C C . THR A 1 145 ? 7.417 20.154 8.954 1.00 23.61 145 THR A C 1
ATOM 1022 O O . THR A 1 145 ? 7.047 20.765 9.962 1.00 22.77 145 THR A O 1
ATOM 1026 N N . ASP A 1 146 ? 8.448 20.538 8.202 1.00 22.36 146 ASP A N 1
ATOM 1027 C CA . ASP A 1 146 ? 9.265 21.720 8.507 1.00 20.17 146 ASP A CA 1
ATOM 1028 C C . ASP A 1 146 ? 8.455 23.011 8.574 1.00 22.98 146 ASP A C 1
ATOM 1029 O O . ASP A 1 146 ? 8.804 23.940 9.314 1.00 21.57 146 ASP A O 1
ATOM 1034 N N . ALA A 1 147 ? 7.388 23.087 7.784 1.00 17.20 147 ALA A N 1
ATOM 1035 C CA . ALA A 1 147 ? 6.589 24.313 7.715 1.00 20.29 147 ALA A CA 1
ATOM 1036 C C . ALA A 1 147 ? 5.478 24.344 8.771 1.00 18.12 147 ALA A C 1
ATOM 1037 O O . ALA A 1 147 ? 4.676 25.280 8.810 1.00 19.23 147 ALA A O 1
ATOM 1039 N N . GLY A 1 148 ? 5.429 23.326 9.625 1.00 16.42 148 GLY A N 1
ATOM 1040 C CA . GLY A 1 148 ? 4.367 23.220 10.616 1.00 21.09 148 GLY A CA 1
ATOM 1041 C C . GLY A 1 148 ? 4.115 24.488 11.416 1.00 19.28 148 GLY A C 1
ATOM 1042 O O . GLY A 1 148 ? 2.969 24.937 11.543 1.00 18.35 148 GLY A O 1
ATOM 1043 N N . PRO A 1 149 ? 5.177 25.065 11.992 1.00 17.79 149 PRO A N 1
ATOM 1044 C CA . PRO A 1 149 ? 4.948 26.279 12.786 1.00 18.67 149 PRO A CA 1
ATOM 1045 C C . PRO A 1 149 ? 4.379 27.431 11.949 1.00 21.13 149 PRO A C 1
ATOM 1046 O O . PRO A 1 149 ? 3.520 28.192 12.417 1.00 16.95 149 PRO A O 1
ATOM 1050 N N . ALA A 1 150 ? 4.831 27.559 10.710 1.00 16.18 150 ALA A N 1
ATOM 1051 C CA . ALA A 1 150 ? 4.274 28.587 9.841 1.00 17.94 150 ALA A CA 1
ATOM 1052 C C . ALA A 1 150 ? 2.806 28.292 9.468 1.00 17.42 150 ALA A C 1
ATOM 1053 O O . ALA A 1 150 ? 1.964 29.199 9.459 1.00 16.73 150 ALA A O 1
ATOM 1055 N N . PHE A 1 151 ? 2.491 27.032 9.175 1.00 14.88 151 PHE A N 1
ATOM 1056 C CA . PHE A 1 151 ? 1.121 26.658 8.837 1.00 15.44 151 PHE A CA 1
ATOM 1057 C C . PHE A 1 151 ? 0.176 26.925 10.018 1.00 18.45 151 PHE A C 1
ATOM 1058 O O . PHE A 1 151 ? -0.995 27.252 9.821 1.00 18.41 151 PHE A O 1
ATOM 1066 N N . ALA A 1 152 ? 0.684 26.792 11.241 1.00 17.15 152 ALA A N 1
ATOM 1067 C CA . ALA A 1 152 ? -0.128 27.088 12.420 1.00 17.63 152 ALA A CA 1
ATOM 1068 C C . ALA A 1 152 ? -0.465 28.583 12.545 1.00 15.46 152 ALA A C 1
ATOM 1069 O O . ALA A 1 152 ? -1.499 28.950 13.094 1.00 21.68 152 ALA A O 1
ATOM 1071 N N . ALA A 1 153 ? 0.411 29.443 12.033 1.00 14.85 153 ALA A N 1
ATOM 1072 C CA . ALA A 1 153 ? 0.135 30.878 11.992 1.00 16.32 153 ALA A CA 1
ATOM 1073 C C . ALA A 1 153 ? -0.843 31.225 10.869 1.00 22.65 153 ALA A C 1
ATOM 1074 O O . ALA A 1 153 ? -1.509 32.265 10.904 1.00 19.51 153 ALA A O 1
ATOM 1076 N N . LEU A 1 154 ? -0.933 30.359 9.869 1.00 18.97 154 LEU A N 1
ATOM 1077 C CA . LEU A 1 154 ? -1.748 30.670 8.693 1.00 15.61 154 LEU A CA 1
ATOM 1078 C C . LEU A 1 154 ? -3.135 30.046 8.696 1.00 17.45 154 LEU A C 1
ATOM 1079 O O . LEU A 1 154 ? -4.084 30.627 8.157 1.00 20.78 154 LEU A O 1
ATOM 1084 N N . GLY A 1 155 ? -3.258 28.862 9.284 1.00 18.39 155 GLY A N 1
ATOM 1085 C CA . GLY A 1 155 ? -4.471 28.081 9.124 1.00 18.87 155 GLY A CA 1
ATOM 1086 C C . GLY A 1 155 ? -4.954 27.433 10.398 1.00 23.64 155 GLY A C 1
ATOM 1087 O O . GLY A 1 155 ? -4.219 27.378 11.384 1.00 21.56 155 GLY A O 1
ATOM 1088 N N . LYS A 1 156 ? -6.193 26.946 10.379 1.00 17.08 156 LYS A N 1
ATOM 1089 C CA . LYS A 1 156 ? -6.751 26.207 11.520 1.00 19.81 156 LYS A CA 1
ATOM 1090 C C . LYS A 1 156 ? -6.720 24.708 11.254 1.00 24.94 156 LYS A C 1
ATOM 1091 O O . LYS A 1 156 ? -6.938 23.901 12.156 1.00 22.84 156 LYS A O 1
ATOM 1097 N N . LYS A 1 157 ? -6.477 24.332 10.007 1.00 17.89 157 LYS A N 1
ATOM 1098 C CA . LYS A 1 157 ? -6.551 22.924 9.626 1.00 21.78 157 LYS A CA 1
ATOM 1099 C C . LYS A 1 157 ? -5.609 22.687 8.457 1.00 19.55 157 LYS A C 1
ATOM 1100 O O . LYS A 1 157 ? -5.580 23.463 7.496 1.00 19.54 157 LYS A O 1
ATOM 1106 N N . CYS A 1 158 ? -4.821 21.629 8.539 1.00 17.36 158 CYS A N 1
ATOM 1107 C CA A CYS A 1 158 ? -3.820 21.356 7.517 0.48 24.62 158 CYS A CA 1
ATOM 1108 C CA B CYS A 1 158 ? -3.837 21.350 7.500 0.52 23.37 158 CYS A CA 1
ATOM 1109 C C . CYS A 1 158 ? -3.842 19.878 7.147 1.00 27.84 158 CYS A C 1
ATOM 1110 O O . CYS A 1 158 ? -3.633 19.033 7.999 1.00 30.94 158 CYS A O 1
ATOM 1115 N N . LEU A 1 159 ? -4.104 19.574 5.880 1.00 23.84 159 LEU A N 1
ATOM 1116 C CA . LEU A 1 159 ? -4.098 18.192 5.426 1.00 28.68 159 LEU A CA 1
ATOM 1117 C C . LEU A 1 159 ? -2.951 17.983 4.456 1.00 25.99 159 LEU A C 1
ATOM 1118 O O . LEU A 1 159 ? -2.599 18.893 3.710 1.00 22.00 159 LEU A O 1
ATOM 1123 N N . HIS A 1 160 ? -2.370 16.788 4.472 1.00 22.31 160 HIS A N 1
ATOM 1124 C CA . HIS A 1 160 ? -1.442 16.384 3.425 1.00 23.87 160 HIS A CA 1
ATOM 1125 C C . HIS A 1 160 ? -2.134 15.316 2.587 1.00 23.22 160 HIS A C 1
ATOM 1126 O O . HIS A 1 160 ? -2.520 14.261 3.101 1.00 22.67 160 HIS A O 1
ATOM 1133 N N . LEU A 1 161 ? -2.283 15.589 1.295 1.00 20.50 161 LEU A N 1
ATOM 1134 C CA . LEU A 1 161 ? -3.172 14.808 0.441 1.00 19.68 161 LEU A CA 1
ATOM 1135 C C . LEU A 1 161 ? -2.446 13.859 -0.518 1.00 23.25 161 LEU A C 1
ATOM 1136 O O . LEU A 1 161 ? -3.073 13.269 -1.395 1.00 25.58 161 LEU A O 1
ATOM 1141 N N . GLY A 1 162 ? -1.134 13.729 -0.360 1.00 23.50 162 GLY A N 1
ATOM 1142 C CA . GLY A 1 162 ? -0.359 12.775 -1.136 1.00 22.14 162 GLY A CA 1
ATOM 1143 C C . GLY A 1 162 ? 0.575 13.438 -2.123 1.00 22.75 162 GLY A C 1
ATOM 1144 O O . GLY A 1 162 ? 1.243 14.416 -1.790 1.00 19.95 162 GLY A O 1
ATOM 1145 N N . GLU A 1 163 ? 0.627 12.903 -3.341 1.00 22.12 163 GLU A N 1
ATOM 1146 C CA . GLU A 1 163 ? 1.528 13.412 -4.379 1.00 21.85 163 GLU A CA 1
ATOM 1147 C C . GLU A 1 163 ? 1.110 14.779 -4.924 1.00 21.16 163 GLU A C 1
ATOM 1148 O O . GLU A 1 163 ? -0.070 15.132 -4.892 1.00 20.06 163 GLU A O 1
ATOM 1154 N N . VAL A 1 164 ? 2.079 15.538 -5.435 1.00 18.31 164 VAL A N 1
ATOM 1155 C CA . VAL A 1 164 ? 1.786 16.832 -6.036 1.00 18.02 164 VAL A CA 1
ATOM 1156 C C . VAL A 1 164 ? 0.680 16.661 -7.065 1.00 20.20 164 VAL A C 1
ATOM 1157 O O . VAL A 1 164 ? 0.684 15.700 -7.853 1.00 18.60 164 VAL A O 1
ATOM 1161 N N . GLY A 1 165 ? -0.276 17.582 -7.044 1.00 22.17 165 GLY A N 1
ATOM 1162 C CA . GLY A 1 165 ? -1.434 17.490 -7.914 1.00 22.32 165 GLY A CA 1
ATOM 1163 C C . GLY A 1 165 ? -2.729 17.219 -7.169 1.00 23.30 165 GLY A C 1
ATOM 1164 O O . GLY A 1 165 ? -3.778 17.707 -7.579 1.00 20.14 165 GLY A O 1
ATOM 1165 N N . GLN A 1 166 ? -2.669 16.435 -6.090 1.00 17.94 166 GLN A N 1
ATOM 1166 C CA . GLN A 1 166 ? -3.878 16.095 -5.328 1.00 17.58 166 GLN A CA 1
ATOM 1167 C C . GLN A 1 166 ? -4.414 17.302 -4.569 1.00 14.85 166 GLN A C 1
ATOM 1168 O O . GLN A 1 166 ? -5.624 17.448 -4.396 1.00 18.93 166 GLN A O 1
ATOM 1174 N N . GLY A 1 167 ? -3.506 18.155 -4.097 1.00 15.36 167 GLY A N 1
ATOM 1175 C CA . GLY A 1 167 ? -3.900 19.398 -3.453 1.00 15.73 167 GLY A CA 1
ATOM 1176 C C . GLY A 1 167 ? -4.626 20.308 -4.434 1.00 20.70 167 GLY A C 1
ATOM 1177 O O . GLY A 1 167 ? -5.703 20.821 -4.137 1.00 15.92 167 GLY A O 1
ATOM 1178 N N . ALA A 1 168 ? -4.049 20.507 -5.616 1.00 17.30 168 ALA A N 1
ATOM 1179 C CA . ALA A 1 168 ? -4.704 21.342 -6.620 1.00 19.10 168 ALA A CA 1
ATOM 1180 C C . ALA A 1 168 ? -6.069 20.771 -7.001 1.00 19.57 168 ALA A C 1
ATOM 1181 O O . ALA A 1 168 ? -7.054 21.512 -7.142 1.00 17.50 168 ALA A O 1
ATOM 1183 N N . ARG A 1 169 ? -6.130 19.454 -7.173 1.00 17.03 169 ARG A N 1
ATOM 1184 C CA . ARG A 1 169 ? -7.389 18.807 -7.528 1.00 16.63 169 ARG A CA 1
ATOM 1185 C C . ARG A 1 169 ? -8.459 19.000 -6.453 1.00 15.80 169 ARG A C 1
ATOM 1186 O O . ARG A 1 169 ? -9.594 19.372 -6.769 1.00 17.54 169 ARG A O 1
ATOM 1194 N N . MET A 1 170 ? -8.104 18.769 -5.187 1.00 15.10 170 MET A N 1
ATOM 1195 C CA . MET A 1 170 ? -9.036 19.028 -4.095 1.00 17.22 170 MET A CA 1
ATOM 1196 C C . MET A 1 170 ? -9.528 20.481 -4.095 1.00 15.54 170 MET A C 1
ATOM 1197 O O . MET A 1 170 ? -10.726 20.743 -3.943 1.00 15.50 170 MET A O 1
ATOM 1202 N N . LYS A 1 171 ? -8.606 21.428 -4.234 1.00 14.46 171 LYS A N 1
ATOM 1203 C CA A LYS A 1 171 ? -8.975 22.840 -4.227 0.41 14.62 171 LYS A CA 1
ATOM 1204 C CA B LYS A 1 171 ? -8.960 22.848 -4.237 0.59 14.61 171 LYS A CA 1
ATOM 1205 C C . LYS A 1 171 ? -9.929 23.171 -5.373 1.00 15.87 171 LYS A C 1
ATOM 1206 O O . LYS A 1 171 ? -10.927 23.871 -5.181 1.00 14.47 171 LYS A O 1
ATOM 1217 N N . LEU A 1 172 ? -9.634 22.669 -6.564 1.00 15.03 172 LEU A N 1
ATOM 1218 C CA . LEU A 1 172 ? -10.509 22.949 -7.708 1.00 17.97 172 LEU A CA 1
ATOM 1219 C C . LEU A 1 172 ? -11.917 22.333 -7.545 1.00 18.70 172 LEU A C 1
ATOM 1220 O O . LEU A 1 172 ? -12.932 22.925 -7.953 1.00 15.23 172 LEU A O 1
ATOM 1225 N N . VAL A 1 173 ? -11.977 21.146 -6.951 1.00 15.91 173 VAL A N 1
ATOM 1226 C CA . VAL A 1 173 ? -13.257 20.478 -6.708 1.00 16.46 173 VAL A CA 1
ATOM 1227 C C . VAL A 1 173 ? -14.070 21.272 -5.693 1.00 18.15 173 VAL A C 1
ATOM 1228 O O . VAL A 1 173 ? -15.247 21.543 -5.900 1.00 16.19 173 VAL A O 1
ATOM 1232 N N . VAL A 1 174 ? -13.433 21.648 -4.590 1.00 15.56 174 VAL A N 1
ATOM 1233 C CA . VAL A 1 174 ? -14.094 22.471 -3.578 1.00 17.86 174 VAL A CA 1
ATOM 1234 C C . VAL A 1 174 ? -14.612 23.784 -4.162 1.00 21.14 174 VAL A C 1
ATOM 1235 O O . VAL A 1 174 ? -15.765 24.159 -3.924 1.00 17.60 174 VAL A O 1
ATOM 1239 N N . ASN A 1 175 ? -13.783 24.484 -4.936 1.00 15.10 175 ASN A N 1
ATOM 1240 C CA . ASN A 1 175 ? -14.234 25.764 -5.492 1.00 15.42 175 ASN A CA 1
ATOM 1241 C C . ASN A 1 175 ? -15.253 25.661 -6.620 1.00 14.95 175 ASN A C 1
ATOM 1242 O O . ASN A 1 175 ? -16.015 26.600 -6.851 1.00 16.67 175 ASN A O 1
ATOM 1247 N N . MET A 1 176 ? -15.258 24.532 -7.323 1.00 12.71 176 MET A N 1
ATOM 1248 C CA . MET A 1 176 ? -16.268 24.306 -8.350 1.00 16.05 176 MET A CA 1
ATOM 1249 C C . MET A 1 176 ? -17.632 24.229 -7.684 1.00 18.11 176 MET A C 1
ATOM 1250 O O . MET A 1 176 ? -18.611 24.789 -8.179 1.00 14.03 176 MET A O 1
ATOM 1255 N N . ILE A 1 177 ? -17.699 23.518 -6.560 1.00 16.44 177 ILE A N 1
ATOM 1256 C CA . ILE A 1 177 ? -18.920 23.508 -5.759 1.00 17.48 177 ILE A CA 1
ATOM 1257 C C . ILE A 1 177 ? -19.271 24.940 -5.320 1.00 15.84 177 ILE A C 1
ATOM 1258 O O . ILE A 1 177 ? -20.409 25.377 -5.466 1.00 14.27 177 ILE A O 1
ATOM 1263 N N . MET A 1 178 ? -18.293 25.680 -4.809 1.00 14.47 178 MET A N 1
ATOM 1264 C CA . MET A 1 178 ? -18.574 27.043 -4.328 1.00 15.94 178 MET A CA 1
ATOM 1265 C C . MET A 1 178 ? -19.123 27.969 -5.427 1.00 20.21 178 MET A C 1
ATOM 1266 O O . MET A 1 178 ? -20.032 28.775 -5.183 1.00 15.30 178 MET A O 1
ATOM 1271 N N . GLY A 1 179 ? -18.573 27.864 -6.632 1.00 18.61 179 GLY A N 1
ATOM 1272 C CA . GLY A 1 179 ? -19.021 28.715 -7.729 1.00 14.87 179 GLY A CA 1
ATOM 1273 C C . GLY A 1 179 ? -20.463 28.430 -8.099 1.00 17.92 179 GLY A C 1
ATOM 1274 O O . GLY A 1 179 ? -21.249 29.345 -8.330 1.00 16.32 179 GLY A O 1
ATOM 1275 N N . GLN A 1 180 ? -20.816 27.148 -8.156 1.00 13.44 180 GLN A N 1
ATOM 1276 C CA . GLN A 1 180 ? -22.190 26.770 -8.454 1.00 15.67 180 GLN A CA 1
ATOM 1277 C C . GLN A 1 180 ? -23.142 27.165 -7.321 1.00 16.82 180 GLN A C 1
ATOM 1278 O O . GLN A 1 180 ? -24.297 27.533 -7.571 1.00 17.62 180 GLN A O 1
ATOM 1284 N N . MET A 1 181 ? -22.677 27.095 -6.072 1.00 14.26 181 MET A N 1
ATOM 1285 C CA . MET A 1 181 ? -23.509 27.566 -4.956 1.00 14.42 181 MET A CA 1
ATOM 1286 C C . MET A 1 181 ? -23.808 29.049 -5.049 1.00 17.09 181 MET A C 1
ATOM 1287 O O . MET A 1 181 ? -24.912 29.497 -4.693 1.00 17.00 181 MET A O 1
ATOM 1292 N N . MET A 1 182 ? -22.827 29.822 -5.510 1.00 17.47 182 MET A N 1
ATOM 1293 C CA . MET A 1 182 ? -23.012 31.273 -5.600 1.00 19.53 182 MET A CA 1
ATOM 1294 C C . MET A 1 182 ? -24.003 31.619 -6.710 1.00 15.19 182 MET A C 1
ATOM 1295 O O . MET A 1 182 ? -24.861 32.495 -6.532 1.00 18.17 182 MET A O 1
ATOM 1300 N N . THR A 1 183 ? -23.906 30.939 -7.856 1.00 14.96 183 THR A N 1
ATOM 1301 C CA . THR A 1 183 ? -24.877 31.204 -8.918 1.00 13.82 183 THR A CA 1
ATOM 1302 C C . THR A 1 183 ? -26.271 30.701 -8.520 1.00 17.87 183 THR A C 1
ATOM 1303 O O . THR A 1 183 ? -27.274 31.299 -8.883 1.00 18.94 183 THR A O 1
ATOM 1307 N N . ALA A 1 184 ? -26.325 29.616 -7.754 1.00 15.35 184 ALA A N 1
ATOM 1308 C CA . ALA A 1 184 ? -27.602 29.127 -7.240 1.00 17.05 184 ALA A CA 1
ATOM 1309 C C . ALA A 1 184 ? -28.261 30.168 -6.335 1.00 18.14 184 ALA A C 1
ATOM 1310 O O . ALA A 1 184 ? -29.426 30.523 -6.528 1.00 19.03 184 ALA A O 1
ATOM 1312 N N . LEU A 1 185 ? -27.510 30.661 -5.353 1.00 18.12 185 LEU A N 1
ATOM 1313 C CA . LEU A 1 185 ? -28.010 31.714 -4.467 1.00 14.50 185 LEU A CA 1
ATOM 1314 C C . LEU A 1 185 ? -28.396 32.967 -5.249 1.00 17.60 185 LEU A C 1
ATOM 1315 O O . LEU A 1 185 ? -29.462 33.550 -5.016 1.00 18.43 185 LEU A O 1
ATOM 1320 N N . GLY A 1 186 ? -27.541 33.376 -6.184 1.00 14.90 186 GLY A N 1
ATOM 1321 C CA . GLY A 1 186 ? -27.815 34.548 -6.995 1.00 14.78 186 GLY A CA 1
ATOM 1322 C C . GLY A 1 186 ? -29.094 34.427 -7.824 1.00 16.90 186 GLY A C 1
ATOM 1323 O O . GLY A 1 186 ? -29.911 35.354 -7.851 1.00 18.46 186 GLY A O 1
ATOM 1324 N N . GLU A 1 187 ? -29.273 33.285 -8.491 1.00 15.57 187 GLU A N 1
ATOM 1325 C CA . GLU A 1 187 ? -30.463 33.054 -9.294 1.00 17.79 187 GLU A CA 1
ATOM 1326 C C . GLU A 1 187 ? -31.693 33.009 -8.390 1.00 17.87 187 GLU A C 1
ATOM 1327 O O . GLU A 1 187 ? -32.753 33.498 -8.750 1.00 19.06 187 GLU A O 1
ATOM 1333 N N . GLY A 1 188 ? -31.543 32.422 -7.209 1.00 18.23 188 GLY A N 1
ATOM 1334 C CA . GLY A 1 188 ? -32.653 32.333 -6.278 1.00 20.01 188 GLY A CA 1
ATOM 1335 C C . GLY A 1 188 ? -33.092 33.711 -5.826 1.00 19.79 188 GLY A C 1
ATOM 1336 O O . GLY A 1 188 ? -34.284 34.040 -5.806 1.00 16.57 188 GLY A O 1
ATOM 1337 N N . MET A 1 189 ? -32.124 34.542 -5.482 1.00 18.65 189 MET A N 1
ATOM 1338 C CA . MET A 1 189 ? -32.442 35.881 -5.005 1.00 18.17 189 MET A CA 1
ATOM 1339 C C . MET A 1 189 ? -33.019 36.736 -6.133 1.00 23.35 189 MET A C 1
ATOM 1340 O O . MET A 1 189 ? -33.943 37.532 -5.918 1.00 20.48 189 MET A O 1
ATOM 1345 N N . ALA A 1 190 ? -32.496 36.560 -7.342 1.00 19.39 190 ALA A N 1
ATOM 1346 C CA . ALA A 1 190 ? -33.004 37.304 -8.494 1.00 20.02 190 ALA A CA 1
ATOM 1347 C C . ALA A 1 190 ? -34.463 36.938 -8.786 1.00 23.86 190 ALA A C 1
ATOM 1348 O O . ALA A 1 190 ? -35.305 37.814 -8.973 1.00 19.49 190 ALA A O 1
ATOM 1350 N N . LEU A 1 191 ? -34.759 35.641 -8.812 1.00 18.04 191 LEU A N 1
ATOM 1351 C CA . LEU A 1 191 ? -36.117 35.174 -9.044 1.00 19.54 191 LEU A CA 1
ATOM 1352 C C . LEU A 1 191 ? -37.017 35.662 -7.911 1.00 20.83 191 LEU A C 1
ATOM 1353 O O . LEU A 1 191 ? -38.123 36.129 -8.150 1.00 18.33 191 LEU A O 1
ATOM 1358 N N . GLY A 1 192 ? -36.526 35.549 -6.682 1.00 17.61 192 GLY A N 1
ATOM 1359 C CA . GLY A 1 192 ? -37.247 36.002 -5.502 1.00 16.50 192 GLY A CA 1
ATOM 1360 C C . GLY A 1 192 ? -37.690 37.452 -5.578 1.00 19.51 192 GLY A C 1
ATOM 1361 O O . GLY A 1 192 ? -38.864 37.762 -5.344 1.00 23.12 192 GLY A O 1
ATOM 1362 N N . ARG A 1 193 ? -36.760 38.346 -5.908 1.00 20.68 193 ARG A N 1
ATOM 1363 C CA . ARG A 1 193 ? -37.102 39.768 -6.066 1.00 25.33 193 ARG A CA 1
ATOM 1364 C C . ARG A 1 193 ? -38.155 39.985 -7.160 1.00 22.02 193 ARG A C 1
ATOM 1365 O O . ARG A 1 193 ? -39.071 40.799 -7.013 1.00 23.99 193 ARG A O 1
ATOM 1373 N N . ASN A 1 194 ? -38.016 39.275 -8.273 1.00 23.51 194 ASN A N 1
ATOM 1374 C CA . ASN A 1 194 ? -39.005 39.350 -9.342 1.00 22.45 194 ASN A CA 1
ATOM 1375 C C . ASN A 1 194 ? -40.372 38.855 -8.858 1.00 24.83 194 ASN A C 1
ATOM 1376 O O . ASN A 1 194 ? -41.418 39.252 -9.376 1.00 32.21 194 ASN A O 1
ATOM 1381 N N . CYS A 1 195 ? -40.351 37.956 -7.883 1.00 22.55 195 CYS A N 1
ATOM 1382 C CA . CYS A 1 195 ? -41.575 37.411 -7.299 1.00 22.96 195 CYS A CA 1
ATOM 1383 C C . CYS A 1 195 ? -42.207 38.385 -6.307 1.00 28.72 195 CYS A C 1
ATOM 1384 O O . CYS A 1 195 ? -43.321 38.157 -5.839 1.00 28.63 195 CYS A O 1
ATOM 1387 N N . GLY A 1 196 ? -41.482 39.449 -5.966 1.00 23.37 196 GLY A N 1
ATOM 1388 C CA . GLY A 1 196 ? -41.928 40.365 -4.924 1.00 22.09 196 GLY A CA 1
ATOM 1389 C C . GLY A 1 196 ? -41.524 39.917 -3.528 1.00 23.69 196 GLY A C 1
ATOM 1390 O O . GLY A 1 196 ? -41.858 40.566 -2.543 1.00 24.13 196 GLY A O 1
ATOM 1391 N N . LEU A 1 197 ? -40.800 38.806 -3.432 1.00 17.44 197 LEU A N 1
ATOM 1392 C CA . LEU A 1 197 ? -40.364 38.309 -2.119 1.00 20.53 197 LEU A CA 1
ATOM 1393 C C . LEU A 1 197 ? -39.444 39.295 -1.402 1.00 23.68 197 LEU A C 1
ATOM 1394 O O . LEU A 1 197 ? -38.701 40.045 -2.044 1.00 26.45 197 LEU A O 1
ATOM 1399 N N . ASP A 1 198 ? -39.511 39.289 -0.072 1.00 20.58 198 ASP A N 1
ATOM 1400 C CA . ASP A 1 198 ? -38.561 40.008 0.767 1.00 25.10 198 ASP A CA 1
ATOM 1401 C C . ASP A 1 198 ? -37.260 39.192 0.831 1.00 25.69 198 ASP A C 1
ATOM 1402 O O . ASP A 1 198 ? -37.247 38.062 1.337 1.00 23.55 198 ASP A O 1
ATOM 1407 N N . GLY A 1 199 ? -36.173 39.746 0.302 1.00 24.22 199 GLY A N 1
ATOM 1408 C CA . GLY A 1 199 ? -34.907 39.028 0.256 1.00 24.64 199 GLY A CA 1
ATOM 1409 C C . GLY A 1 199 ? -34.390 38.597 1.620 1.00 23.90 199 GLY A C 1
ATOM 1410 O O . GLY A 1 199 ? -33.811 37.505 1.778 1.00 20.93 199 GLY A O 1
ATOM 1411 N N . GLY A 1 200 ? -34.574 39.461 2.608 1.00 22.08 200 GLY A N 1
ATOM 1412 C CA . GLY A 1 200 ? -34.213 39.141 3.982 1.00 26.03 200 GLY A CA 1
ATOM 1413 C C . GLY A 1 200 ? -34.953 37.924 4.522 1.00 29.24 200 GLY A C 1
ATOM 1414 O O . GLY A 1 200 ? -34.380 37.094 5.237 1.00 23.27 200 GLY A O 1
ATOM 1415 N N . GLN A 1 201 ? -36.232 37.810 4.186 1.00 24.53 201 GLN A N 1
ATOM 1416 C CA . GLN A 1 201 ? -37.005 36.636 4.586 1.00 28.13 201 GLN A CA 1
ATOM 1417 C C . GLN A 1 201 ? -36.507 35.387 3.882 1.00 20.93 201 GLN A C 1
ATOM 1418 O O . GLN A 1 201 ? -36.403 34.332 4.495 1.00 24.06 201 GLN A O 1
ATOM 1424 N N . LEU A 1 202 ? -36.216 35.493 2.588 1.00 25.75 202 LEU A N 1
ATOM 1425 C CA . LEU A 1 202 ? -35.649 34.361 1.865 1.00 21.95 202 LEU A CA 1
ATOM 1426 C C . LEU A 1 202 ? -34.393 33.851 2.584 1.00 23.02 202 LEU A C 1
ATOM 1427 O O . LEU A 1 202 ? -34.238 32.645 2.806 1.00 18.52 202 LEU A O 1
ATOM 1432 N N . LEU A 1 203 ? -33.495 34.766 2.949 1.00 21.17 203 LEU A N 1
ATOM 1433 C CA . LEU A 1 203 ? -32.263 34.378 3.651 1.00 19.90 203 LEU A CA 1
ATOM 1434 C C . LEU A 1 203 ? -32.566 33.725 5.001 1.00 24.71 203 LEU A C 1
ATOM 1435 O O . LEU A 1 203 ? -31.884 32.787 5.437 1.00 21.84 203 LEU A O 1
ATOM 1440 N N . GLU A 1 204 ? -33.591 34.232 5.671 1.00 19.86 204 GLU A N 1
ATOM 1441 C CA . GLU A 1 204 ? -33.973 33.703 6.972 1.00 22.10 204 GLU A CA 1
ATOM 1442 C C . GLU A 1 204 ? -34.521 32.281 6.819 1.00 22.30 204 GLU A C 1
ATOM 1443 O O . GLU A 1 204 ? -34.245 31.407 7.641 1.00 20.97 204 GLU A O 1
ATOM 1449 N N . VAL A 1 205 ? -35.291 32.048 5.763 1.00 20.00 205 VAL A N 1
ATOM 1450 C CA . VAL A 1 205 ? -35.797 30.702 5.494 1.00 21.93 205 VAL A CA 1
ATOM 1451 C C . VAL A 1 205 ? -34.652 29.736 5.170 1.00 23.58 205 VAL A C 1
ATOM 1452 O O . VAL A 1 205 ? -34.615 28.609 5.677 1.00 23.06 205 VAL A O 1
ATOM 1456 N N . LEU A 1 206 ? -33.703 30.177 4.348 1.00 18.44 206 LEU A N 1
ATOM 1457 C CA . LEU A 1 206 ? -32.535 29.350 4.046 1.00 22.09 206 LEU A CA 1
ATOM 1458 C C . LEU A 1 206 ? -31.717 29.042 5.299 1.00 21.84 206 LEU A C 1
ATOM 1459 O O . LEU A 1 206 ? -31.225 27.923 5.470 1.00 22.89 206 LEU A O 1
ATOM 1464 N N . ASP A 1 207 ? -31.575 30.028 6.181 1.00 19.02 207 ASP A N 1
ATOM 1465 C CA . ASP A 1 207 ? -30.746 29.849 7.374 1.00 19.61 207 ASP A CA 1
ATOM 1466 C C . ASP A 1 207 ? -31.398 28.955 8.436 1.00 22.35 207 ASP A C 1
ATOM 1467 O O . ASP A 1 207 ? -30.741 28.544 9.380 1.00 23.31 207 ASP A O 1
ATOM 1472 N N . ALA A 1 208 ? -32.683 28.656 8.280 1.00 22.84 208 ALA A N 1
ATOM 1473 C CA . ALA A 1 208 ? -33.397 27.836 9.260 1.00 23.69 208 ALA A CA 1
ATOM 1474 C C . ALA A 1 208 ? -33.504 26.374 8.830 1.00 24.68 208 ALA A C 1
ATOM 1475 O O . ALA A 1 208 ? -33.968 25.529 9.595 1.00 23.21 208 ALA A O 1
ATOM 1477 N N . GLY A 1 209 ? -33.078 26.079 7.606 1.00 22.23 209 GLY A N 1
ATOM 1478 C CA . GLY A 1 209 ? -33.257 24.752 7.040 1.00 25.77 209 GLY A CA 1
ATOM 1479 C C . GLY A 1 209 ? -31.954 24.030 6.744 1.00 28.39 209 GLY A C 1
ATOM 1480 O O . GLY A 1 209 ? -30.883 24.449 7.191 1.00 22.15 209 GLY A O 1
ATOM 1481 N N . ALA A 1 210 ? -32.044 22.952 5.972 1.00 24.68 210 ALA A N 1
ATOM 1482 C CA . ALA A 1 210 ? -30.909 22.052 5.783 1.00 29.09 210 ALA A CA 1
ATOM 1483 C C . ALA A 1 210 ? -29.781 22.627 4.924 1.00 24.32 210 ALA A C 1
ATOM 1484 O O . ALA A 1 210 ? -28.680 22.081 4.916 1.00 20.99 210 ALA A O 1
ATOM 1486 N N . MET A 1 211 ? -30.052 23.706 4.194 1.00 17.70 211 MET A N 1
ATOM 1487 C CA . MET A 1 211 ? -29.022 24.337 3.354 1.00 19.94 211 MET A CA 1
ATOM 1488 C C . MET A 1 211 ? -28.233 25.424 4.086 1.00 22.76 211 MET A C 1
ATOM 1489 O O . MET A 1 211 ? -27.275 25.974 3.542 1.00 20.57 211 MET A O 1
ATOM 1494 N N . ALA A 1 212 ? -28.630 25.735 5.316 1.00 21.68 212 ALA A N 1
ATOM 1495 C CA . ALA A 1 212 ? -28.017 26.842 6.043 1.00 21.94 212 ALA A CA 1
ATOM 1496 C C . ALA A 1 212 ? -26.485 26.743 6.083 1.00 20.90 212 ALA A C 1
ATOM 1497 O O . ALA A 1 212 ? -25.932 25.731 6.508 1.00 20.29 212 ALA A O 1
ATOM 1499 N N . ASN A 1 213 ? -25.809 27.795 5.635 1.00 23.07 213 ASN A N 1
ATOM 1500 C CA . ASN A 1 213 ? -24.347 27.863 5.691 1.00 19.53 213 ASN A CA 1
ATOM 1501 C C . ASN A 1 213 ? -23.851 29.298 5.802 1.00 24.04 213 ASN A C 1
ATOM 1502 O O . ASN A 1 213 ? -24.559 30.243 5.432 1.00 18.45 213 ASN A O 1
ATOM 1507 N N . PRO A 1 214 ? -22.626 29.473 6.312 1.00 18.68 214 PRO A N 1
ATOM 1508 C CA . PRO A 1 214 ? -22.087 30.826 6.500 1.00 21.47 214 PRO A CA 1
ATOM 1509 C C . PRO A 1 214 ? -21.935 31.635 5.206 1.00 21.23 214 PRO A C 1
ATOM 1510 O O . PRO A 1 214 ? -22.120 32.851 5.220 1.00 21.33 214 PRO A O 1
ATOM 1514 N N A MET A 1 215 ? -21.588 30.969 4.113 0.34 17.74 215 MET A N 1
ATOM 1515 N N B MET A 1 215 ? -21.598 30.979 4.100 0.66 17.06 215 MET A N 1
ATOM 1516 C CA A MET A 1 215 ? -21.455 31.652 2.832 0.34 18.82 215 MET A CA 1
ATOM 1517 C CA B MET A 1 215 ? -21.441 31.700 2.835 0.66 18.53 215 MET A CA 1
ATOM 1518 C C A MET A 1 215 ? -22.753 32.354 2.450 0.34 19.80 215 MET A C 1
ATOM 1519 C C B MET A 1 215 ? -22.753 32.350 2.392 0.66 19.80 215 MET A C 1
ATOM 1520 O O A MET A 1 215 ? -22.753 33.540 2.121 0.34 21.05 215 MET A O 1
ATOM 1521 O O B MET A 1 215 ? -22.761 33.501 1.962 0.66 21.35 215 MET A O 1
ATOM 1530 N N . PHE A 1 216 ? -23.860 31.620 2.499 1.00 18.14 216 PHE A N 1
ATOM 1531 C CA . PHE A 1 216 ? -25.169 32.194 2.171 1.00 20.65 216 PHE A CA 1
ATOM 1532 C C . PHE A 1 216 ? -25.491 33.377 3.079 1.00 21.80 216 PHE A C 1
ATOM 1533 O O . PHE A 1 216 ? -26.016 34.391 2.631 1.00 20.88 216 PHE A O 1
ATOM 1541 N N . LYS A 1 217 ? -25.188 33.243 4.364 1.00 19.16 217 LYS A N 1
ATOM 1542 C CA . LYS A 1 217 ? -25.465 34.334 5.302 1.00 18.97 217 LYS A CA 1
ATOM 1543 C C . LYS A 1 217 ? -24.694 35.607 4.939 1.00 25.07 217 LYS A C 1
ATOM 1544 O O . LYS A 1 217 ? -25.267 36.698 4.879 1.00 25.14 217 LYS A O 1
ATOM 1550 N N . GLY A 1 218 ? -23.398 35.462 4.683 1.00 21.76 218 GLY A N 1
ATOM 1551 C CA . GLY A 1 218 ? -22.550 36.599 4.364 1.00 22.86 218 GLY A CA 1
ATOM 1552 C C . GLY A 1 218 ? -22.772 37.176 2.972 1.00 21.21 218 GLY A C 1
ATOM 1553 O O . GLY A 1 218 ? -22.933 38.390 2.809 1.00 23.21 218 GLY A O 1
ATOM 1554 N N . LYS A 1 219 ? -22.783 36.321 1.958 1.00 19.30 219 LYS A N 1
ATOM 1555 C CA . LYS A 1 219 ? -22.983 36.811 0.590 1.00 15.98 219 LYS A CA 1
ATOM 1556 C C . LYS A 1 219 ? -24.403 37.344 0.413 1.00 21.62 219 LYS A C 1
ATOM 1557 O O . LYS A 1 219 ? -24.631 38.272 -0.367 1.00 19.87 219 LYS A O 1
ATOM 1563 N N . GLY A 1 220 ? -25.357 36.750 1.129 1.00 21.31 220 GLY A N 1
ATOM 1564 C CA . GLY A 1 220 ? -26.737 37.202 1.064 1.00 22.26 220 GLY A CA 1
ATOM 1565 C C . GLY A 1 220 ? -26.873 38.678 1.398 1.00 24.19 220 GLY A C 1
ATOM 1566 O O . GLY A 1 220 ? -27.654 39.408 0.779 1.00 23.98 220 GLY A O 1
ATOM 1567 N N . GLN A 1 221 ? -26.110 39.132 2.384 1.00 23.42 221 GLN A N 1
ATOM 1568 C CA . GLN A 1 221 ? -26.159 40.538 2.761 1.00 23.75 221 GLN A CA 1
ATOM 1569 C C . GLN A 1 221 ? -25.607 41.446 1.662 1.00 28.71 221 GLN A C 1
ATOM 1570 O O . GLN A 1 221 ? -26.081 42.566 1.495 1.00 24.77 221 GLN A O 1
ATOM 1576 N N . MET A 1 222 ? -24.608 40.974 0.922 1.00 23.91 222 MET A N 1
ATOM 1577 C CA . MET A 1 222 ? -24.125 41.727 -0.234 1.00 24.75 222 MET A CA 1
ATOM 1578 C C . MET A 1 222 ? -25.226 41.857 -1.274 1.00 25.88 222 MET A C 1
ATOM 1579 O O . MET A 1 222 ? -25.396 42.913 -1.893 1.00 25.53 222 MET A O 1
ATOM 1584 N N . LEU A 1 223 ? -25.965 40.773 -1.485 1.00 24.98 223 LEU A N 1
ATOM 1585 C CA . LEU A 1 223 ? -27.027 40.786 -2.489 1.00 22.34 223 LEU A CA 1
ATOM 1586 C C . LEU A 1 223 ? -28.104 41.793 -2.099 1.00 24.18 223 LEU A C 1
ATOM 1587 O O . LEU A 1 223 ? -28.661 42.480 -2.954 1.00 26.10 223 LEU A O 1
ATOM 1592 N N . LEU A 1 224 ? -28.400 41.883 -0.806 1.00 20.44 224 LEU A N 1
ATOM 1593 C CA . LEU A 1 224 ? -29.414 42.826 -0.347 1.00 25.90 224 LEU A CA 1
ATOM 1594 C C . LEU A 1 224 ? -28.932 44.270 -0.463 1.00 32.28 224 LEU A C 1
ATOM 1595 O O . LEU A 1 224 ? -29.695 45.162 -0.843 1.00 28.90 224 LEU A O 1
ATOM 1600 N N . SER A 1 225 ? -27.663 44.496 -0.145 1.00 26.15 225 SER A N 1
ATOM 1601 C CA . SER A 1 225 ? -27.125 45.856 -0.119 1.00 33.15 225 SER A CA 1
ATOM 1602 C C . SER A 1 225 ? -26.755 46.357 -1.515 1.00 30.86 225 SER A C 1
ATOM 1603 O O . SER A 1 225 ? -26.730 47.563 -1.762 1.00 28.16 225 SER A O 1
ATOM 1606 N N . GLY A 1 226 ? -26.476 45.429 -2.424 1.00 28.86 226 GLY A N 1
ATOM 1607 C CA . GLY A 1 226 ? -25.977 45.773 -3.744 1.00 29.26 226 GLY A CA 1
ATOM 1608 C C . GLY A 1 226 ? -24.527 46.236 -3.712 1.00 33.62 226 GLY A C 1
ATOM 1609 O O . GLY A 1 226 ? -24.037 46.847 -4.659 1.00 32.04 226 GLY A O 1
ATOM 1610 N N . GLU A 1 227 ? -23.835 45.954 -2.611 1.00 22.14 227 GLU A N 1
ATOM 1611 C CA . GLU A 1 227 ? -22.435 46.356 -2.470 1.00 24.60 227 GLU A CA 1
ATOM 1612 C C . GLU A 1 227 ? -21.557 45.112 -2.366 1.00 21.05 227 GLU A C 1
ATOM 1613 O O . GLU A 1 227 ? -21.851 44.221 -1.575 1.00 24.79 227 GLU A O 1
ATOM 1619 N N . PHE A 1 228 ? -20.486 45.054 -3.153 1.00 22.77 228 PHE A N 1
ATOM 1620 C CA . PHE A 1 228 ? -19.678 43.834 -3.237 1.00 25.94 228 PHE A CA 1
ATOM 1621 C C . PHE A 1 228 ? -18.198 44.068 -2.944 1.00 23.54 228 PHE A C 1
ATOM 1622 O O . PHE A 1 228 ? -17.341 43.836 -3.806 1.00 19.88 228 PHE A O 1
ATOM 1630 N N . PRO A 1 229 ? -17.890 44.506 -1.713 1.00 25.12 229 PRO A N 1
ATOM 1631 C CA . PRO A 1 229 ? -16.490 44.700 -1.321 1.00 21.22 229 PRO A CA 1
ATOM 1632 C C . PRO A 1 229 ? -15.727 43.380 -1.459 1.00 24.08 229 PRO A C 1
ATOM 1633 O O . PRO A 1 229 ? -16.230 42.319 -1.082 1.00 18.56 229 PRO A O 1
ATOM 1637 N N . THR A 1 230 ? -14.519 43.444 -2.007 1.00 21.50 230 THR A N 1
ATOM 1638 C CA . THR A 1 230 ? -13.863 42.235 -2.492 1.00 22.93 230 THR A CA 1
ATOM 1639 C C . THR A 1 230 ? -13.231 41.378 -1.407 1.00 24.56 230 THR A C 1
ATOM 1640 O O . THR A 1 230 ? -12.287 41.809 -0.747 1.00 24.81 230 THR A O 1
ATOM 1644 N N . SER A 1 231 ? -13.754 40.164 -1.219 1.00 17.62 231 SER A N 1
ATOM 1645 C CA . SER A 1 231 ? -13.051 39.164 -0.414 1.00 17.10 231 SER A CA 1
ATOM 1646 C C . SER A 1 231 ? -12.349 38.159 -1.324 1.00 21.71 231 SER A C 1
ATOM 1647 O O . SER A 1 231 ? -11.182 37.843 -1.132 1.00 22.52 231 SER A O 1
ATOM 1650 N N . PHE A 1 232 ? -13.079 37.655 -2.311 1.00 16.02 232 PHE A N 1
ATOM 1651 C CA . PHE A 1 232 ? -12.505 36.754 -3.301 1.00 13.59 232 PHE A CA 1
ATOM 1652 C C . PHE A 1 232 ? -12.863 37.340 -4.662 1.00 13.84 232 PHE A C 1
ATOM 1653 O O . PHE A 1 232 ? -14.042 37.406 -5.018 1.00 17.27 232 PHE A O 1
ATOM 1661 N N . PRO A 1 233 ? -11.852 37.838 -5.396 1.00 16.82 233 PRO A N 1
ATOM 1662 C CA . PRO A 1 233 ? -12.103 38.545 -6.659 1.00 17.62 233 PRO A CA 1
ATOM 1663 C C . PRO A 1 233 ? -12.879 37.684 -7.645 1.00 18.43 233 PRO A C 1
ATOM 1664 O O . PRO A 1 233 ? -12.570 36.505 -7.814 1.00 16.09 233 PRO A O 1
ATOM 1668 N N . LEU A 1 234 ? -13.900 38.266 -8.263 1.00 16.59 234 LEU A N 1
ATOM 1669 C CA . LEU A 1 234 ? -14.720 37.532 -9.221 1.00 14.48 234 LEU A CA 1
ATOM 1670 C C . LEU A 1 234 ? -13.862 36.903 -10.327 1.00 15.33 234 LEU A C 1
ATOM 1671 O O . LEU A 1 234 ? -14.086 35.753 -10.724 1.00 15.93 234 LEU A O 1
ATOM 1676 N N . LYS A 1 235 ? -12.879 37.651 -10.829 1.00 13.14 235 LYS A N 1
ATOM 1677 C CA . LYS A 1 235 ? -11.984 37.102 -11.856 1.00 14.33 235 LYS A CA 1
ATOM 1678 C C . LYS A 1 235 ? -11.307 35.807 -11.417 1.00 14.12 235 LYS A C 1
ATOM 1679 O O . LYS A 1 235 ? -11.040 34.937 -12.252 1.00 14.99 235 LYS A O 1
ATOM 1685 N N . HIS A 1 236 ? -11.007 35.669 -10.127 1.00 17.92 236 HIS A N 1
ATOM 1686 C CA . HIS A 1 236 ? -10.346 34.442 -9.663 1.00 16.41 236 HIS A CA 1
ATOM 1687 C C . HIS A 1 236 ? -11.314 33.288 -9.484 1.00 15.36 236 HIS A C 1
ATOM 1688 O O . HIS A 1 236 ? -10.950 32.124 -9.686 1.00 19.12 236 HIS A O 1
ATOM 1695 N N . MET A 1 237 ? -12.555 33.600 -9.115 1.00 13.62 237 MET A N 1
ATOM 1696 C CA . MET A 1 237 ? -13.595 32.571 -9.110 1.00 17.22 237 MET A CA 1
ATOM 1697 C C . MET A 1 237 ? -13.782 32.025 -10.530 1.00 15.98 237 MET A C 1
ATOM 1698 O O . MET A 1 237 ? -13.915 30.807 -10.735 1.00 13.51 237 MET A O 1
ATOM 1703 N N . GLN A 1 238 ? -13.795 32.921 -11.515 1.00 15.76 238 GLN A N 1
ATOM 1704 C CA . GLN A 1 238 ? -14.017 32.490 -12.900 1.00 16.27 238 GLN A CA 1
ATOM 1705 C C . GLN A 1 238 ? -12.826 31.641 -13.360 1.00 17.56 238 GLN A C 1
ATOM 1706 O O . GLN A 1 238 ? -12.995 30.594 -13.989 1.00 14.99 238 GLN A O 1
ATOM 1712 N N . LYS A 1 239 ? -11.620 32.092 -13.028 1.00 13.23 239 LYS A N 1
ATOM 1713 C CA . LYS A 1 239 ? -10.409 31.295 -13.255 1.00 14.45 239 LYS A CA 1
ATOM 1714 C C . LYS A 1 239 ? -10.514 29.879 -12.645 1.00 16.82 239 LYS A C 1
ATOM 1715 O O . LYS A 1 239 ? -10.145 28.881 -13.289 1.00 14.37 239 LYS A O 1
ATOM 1721 N N . ASP A 1 240 ? -11.012 29.771 -11.412 1.00 15.60 240 ASP A N 1
ATOM 1722 C CA . ASP A 1 240 ? -11.126 28.435 -10.784 1.00 16.57 240 ASP A CA 1
ATOM 1723 C C . ASP A 1 240 ? -12.126 27.531 -11.503 1.00 20.50 240 ASP A C 1
ATOM 1724 O O . ASP A 1 240 ? -11.887 26.324 -11.666 1.00 17.72 240 ASP A O 1
ATOM 1729 N N . LEU A 1 241 ? -13.256 28.099 -11.925 1.00 13.67 241 LEU A N 1
ATOM 1730 C CA . LEU A 1 241 ? -14.214 27.329 -12.723 1.00 12.96 241 LEU A CA 1
ATOM 1731 C C . LEU A 1 241 ? -13.615 26.913 -14.079 1.00 13.16 241 LEU A C 1
ATOM 1732 O O . LEU A 1 241 ? -13.767 25.764 -14.514 1.00 13.51 241 LEU A O 1
ATOM 1737 N N . ARG A 1 242 ? -12.965 27.851 -14.762 1.00 15.93 242 ARG A N 1
ATOM 1738 C CA . ARG A 1 242 ? -12.215 27.516 -15.982 1.00 17.14 242 ARG A CA 1
ATOM 1739 C C . ARG A 1 242 ? -11.340 26.284 -15.747 1.00 17.11 242 ARG A C 1
ATOM 1740 O O . ARG A 1 242 ? -11.367 25.305 -16.514 1.00 16.10 242 ARG A O 1
ATOM 1748 N N . LEU A 1 243 ? -10.572 26.318 -14.668 1.00 15.67 243 LEU A N 1
ATOM 1749 C CA . LEU A 1 243 ? -9.631 25.240 -14.388 1.00 15.53 243 LEU A CA 1
ATOM 1750 C C . LEU A 1 243 ? -10.341 23.930 -14.061 1.00 15.33 243 LEU A C 1
ATOM 1751 O O . LEU A 1 243 ? -9.875 22.871 -14.457 1.00 14.14 243 LEU A O 1
ATOM 1756 N N . ALA A 1 244 ? -11.460 24.002 -13.336 1.00 15.70 244 ALA A N 1
ATOM 1757 C CA . ALA A 1 244 ? -12.254 22.811 -13.037 1.00 14.52 244 ALA A CA 1
ATOM 1758 C C . ALA A 1 244 ? -12.776 22.138 -14.313 1.00 16.78 244 ALA A C 1
ATOM 1759 O O . ALA A 1 244 ? -12.748 20.906 -14.446 1.00 12.92 244 ALA A O 1
ATOM 1761 N N . VAL A 1 245 ? -13.275 22.956 -15.236 1.00 15.39 245 VAL A N 1
ATOM 1762 C CA . VAL A 1 245 ? -13.784 22.463 -16.509 1.00 20.44 245 VAL A CA 1
ATOM 1763 C C . VAL A 1 245 ? -12.656 21.845 -17.344 1.00 17.29 245 VAL A C 1
ATOM 1764 O O . VAL A 1 245 ? -12.849 20.818 -18.013 1.00 15.58 245 VAL A O 1
ATOM 1768 N N . GLU A 1 246 ? -11.478 22.459 -17.315 1.00 13.89 246 GLU A N 1
ATOM 1769 C CA . GLU A 1 246 ? -10.339 21.894 -18.045 1.00 13.51 246 GLU A CA 1
ATOM 1770 C C . GLU A 1 246 ? -9.894 20.568 -17.425 1.00 15.34 246 GLU A C 1
ATOM 1771 O O . GLU A 1 246 ? -9.511 19.635 -18.135 1.00 16.91 246 GLU A O 1
ATOM 1777 N N . LEU A 1 247 ? -9.945 20.492 -16.103 1.00 16.05 247 LEU A N 1
ATOM 1778 C CA . LEU A 1 247 ? -9.614 19.251 -15.396 1.00 14.53 247 LEU A CA 1
ATOM 1779 C C . LEU A 1 247 ? -10.608 18.159 -15.763 1.00 14.22 247 LEU A C 1
ATOM 1780 O O . LEU A 1 247 ? -10.222 17.020 -16.059 1.00 14.42 247 LEU A O 1
ATOM 1785 N N . GLY A 1 248 ? -11.893 18.505 -15.758 1.00 15.85 248 GLY A N 1
ATOM 1786 C CA . GLY A 1 248 ? -12.923 17.582 -16.195 1.00 15.07 248 GLY A CA 1
ATOM 1787 C C . GLY A 1 248 ? -12.702 17.084 -17.619 1.00 17.66 248 GLY A C 1
ATOM 1788 O O . GLY A 1 248 ? -12.901 15.902 -17.920 1.00 16.55 248 GLY A O 1
ATOM 1789 N N . ASP A 1 249 ? -12.288 17.988 -18.500 1.00 16.42 249 ASP A N 1
ATOM 1790 C CA . ASP A 1 249 ? -11.966 17.627 -19.879 1.00 16.24 249 ASP A CA 1
ATOM 1791 C C . ASP A 1 249 ? -10.871 16.541 -19.893 1.00 17.94 249 ASP A C 1
ATOM 1792 O O . ASP A 1 249 ? -11.039 15.483 -20.507 1.00 18.03 249 ASP A O 1
ATOM 1797 N N . ARG A 1 250 ? -9.766 16.791 -19.189 1.00 14.82 250 ARG A N 1
ATOM 1798 C CA . ARG A 1 250 ? -8.649 15.833 -19.120 1.00 20.00 250 ARG A CA 1
ATOM 1799 C C . ARG A 1 250 ? -9.039 14.478 -18.527 1.00 20.46 250 ARG A C 1
ATOM 1800 O O . ARG A 1 250 ? -8.538 13.440 -18.956 1.00 18.18 250 ARG A O 1
ATOM 1808 N N . LEU A 1 251 ? -9.916 14.490 -17.533 1.00 17.83 251 LEU A N 1
ATOM 1809 C CA . LEU A 1 251 ? -10.348 13.240 -16.892 1.00 18.16 251 LEU A CA 1
ATOM 1810 C C . LEU A 1 251 ? -11.555 12.594 -17.553 1.00 22.10 251 LEU A C 1
ATOM 1811 O O . LEU A 1 251 ? -12.020 11.546 -17.112 1.00 28.32 251 LEU A O 1
ATOM 1816 N N . GLY A 1 252 ? -12.073 13.208 -18.606 1.00 17.68 252 GLY A N 1
ATOM 1817 C CA . GLY A 1 252 ? -13.247 12.671 -19.269 1.00 19.36 252 GLY A CA 1
ATOM 1818 C C . GLY A 1 252 ? -14.489 12.749 -18.395 1.00 25.25 252 GLY A C 1
ATOM 1819 O O . GLY A 1 252 ? -15.359 11.879 -18.464 1.00 24.37 252 GLY A O 1
ATOM 1820 N N . GLN A 1 253 ? -14.567 13.789 -17.566 1.00 19.13 253 GLN A N 1
ATOM 1821 C CA . GLN A 1 253 ? -15.701 13.994 -16.662 1.00 18.80 253 GLN A CA 1
ATOM 1822 C C . GLN A 1 253 ? -16.562 15.169 -17.125 1.00 20.11 253 GLN A C 1
ATOM 1823 O O . GLN A 1 253 ? -16.149 16.312 -17.009 1.00 17.37 253 GLN A O 1
ATOM 1829 N N . PRO A 1 254 ? -17.764 14.896 -17.647 1.00 18.02 254 PRO A N 1
ATOM 1830 C CA . PRO A 1 254 ? -18.657 15.986 -18.067 1.00 17.08 254 PRO A CA 1
ATOM 1831 C C . PRO A 1 254 ? -19.138 16.789 -16.865 1.00 19.59 254 PRO A C 1
ATOM 1832 O O . PRO A 1 254 ? -19.382 16.213 -15.805 1.00 13.34 254 PRO A O 1
ATOM 1836 N N . LEU A 1 255 ? -19.271 18.101 -17.030 1.00 15.53 255 LEU A N 1
ATOM 1837 C CA . LEU A 1 255 ? -19.685 18.970 -15.930 1.00 17.69 255 LEU A CA 1
ATOM 1838 C C . LEU A 1 255 ? -20.655 20.047 -16.432 1.00 18.20 255 LEU A C 1
ATOM 1839 O O . LEU A 1 255 ? -20.299 21.221 -16.528 1.00 15.06 255 LEU A O 1
ATOM 1844 N N . HIS A 1 256 ? -21.873 19.651 -16.771 1.00 15.55 256 HIS A N 1
ATOM 1845 C CA . HIS A 1 256 ? -22.845 20.620 -17.285 1.00 17.84 256 HIS A CA 1
ATOM 1846 C C . HIS A 1 256 ? -23.051 21.808 -16.339 1.00 13.18 256 HIS A C 1
ATOM 1847 O O . HIS A 1 256 ? -23.099 22.968 -16.777 1.00 15.47 256 HIS A O 1
ATOM 1854 N N . GLY A 1 257 ? -23.195 21.526 -15.049 1.00 13.91 257 GLY A N 1
ATOM 1855 C CA . GLY A 1 257 ? -23.460 22.583 -14.076 1.00 17.65 257 GLY A CA 1
ATOM 1856 C C . GLY A 1 257 ? -22.308 23.565 -13.944 1.00 21.72 257 GLY A C 1
ATOM 1857 O O . GLY A 1 257 ? -22.506 24.789 -13.920 1.00 15.81 257 GLY A O 1
ATOM 1858 N N . ALA A 1 258 ? -21.096 23.025 -13.853 1.00 13.86 258 ALA A N 1
ATOM 1859 C CA . ALA A 1 258 ? -19.897 23.839 -13.722 1.00 16.26 258 ALA A CA 1
ATOM 1860 C C . ALA A 1 258 ? -19.663 24.682 -14.970 1.00 16.76 258 ALA A C 1
ATOM 1861 O O . ALA A 1 258 ? -19.307 25.858 -14.877 1.00 16.77 258 ALA A O 1
ATOM 1863 N N . ALA A 1 259 ? -19.858 24.078 -16.137 1.00 14.78 259 ALA A N 1
ATOM 1864 C CA . ALA A 1 259 ? -19.693 24.800 -17.393 1.00 12.96 259 ALA A CA 1
ATOM 1865 C C . ALA A 1 259 ? -20.669 25.967 -17.486 1.00 16.15 259 ALA A C 1
ATOM 1866 O O . ALA A 1 259 ? -20.295 27.066 -17.893 1.00 17.46 259 ALA A O 1
ATOM 1868 N N . THR A 1 260 ? -21.922 25.737 -17.106 1.00 13.59 260 THR A N 1
ATOM 1869 C CA . THR A 1 260 ? -22.909 26.822 -17.105 1.00 17.12 260 THR A CA 1
ATOM 1870 C C . THR A 1 260 ? -22.513 27.934 -16.131 1.00 17.41 260 THR A C 1
ATOM 1871 O O . THR A 1 260 ? -22.587 29.118 -16.461 1.00 16.30 260 THR A O 1
ATOM 1875 N N . ALA A 1 261 ? -22.063 27.564 -14.940 1.00 14.49 261 ALA A N 1
ATOM 1876 C CA . ALA A 1 261 ? -21.686 28.580 -13.967 1.00 14.12 261 ALA A CA 1
ATOM 1877 C C . ALA A 1 261 ? -20.463 29.356 -14.463 1.00 17.78 261 ALA A C 1
ATOM 1878 O O . ALA A 1 261 ? -20.389 30.577 -14.307 1.00 15.66 261 ALA A O 1
ATOM 1880 N N . ASN A 1 262 ? -19.512 28.645 -15.067 1.00 16.18 262 ASN A N 1
ATOM 1881 C CA . ASN A 1 262 ? -18.335 29.286 -15.661 1.00 13.97 262 ASN A CA 1
ATOM 1882 C C . ASN A 1 262 ? -18.740 30.414 -16.632 1.00 16.07 262 ASN A C 1
ATOM 1883 O O . ASN A 1 262 ? -18.215 31.535 -16.560 1.00 15.22 262 ASN A O 1
ATOM 1888 N N . GLU A 1 263 ? -19.659 30.121 -17.548 1.00 16.13 263 GLU A N 1
ATOM 1889 C CA . GLU A 1 263 ? -20.098 31.149 -18.502 1.00 17.27 263 GLU A CA 1
ATOM 1890 C C . GLU A 1 263 ? -20.830 32.316 -17.837 1.00 16.03 263 GLU A C 1
ATOM 1891 O O . GLU A 1 263 ? -20.702 33.459 -18.281 1.00 16.02 263 GLU A O 1
ATOM 1897 N N . SER A 1 264 ? -21.588 32.053 -16.774 1.00 13.72 264 SER A N 1
ATOM 1898 C CA . SER A 1 264 ? -22.235 33.167 -16.074 1.00 18.70 264 SER A CA 1
ATOM 1899 C C . SER A 1 264 ? -21.199 34.091 -15.446 1.00 22.85 264 SER A C 1
ATOM 1900 O O . SER A 1 264 ? -21.353 35.315 -15.469 1.00 16.42 264 SER A O 1
ATOM 1903 N N . PHE A 1 265 ? -20.145 33.509 -14.885 1.00 13.64 265 PHE A N 1
ATOM 1904 C CA . PHE A 1 265 ? -19.064 34.329 -14.326 1.00 17.22 265 PHE A CA 1
ATOM 1905 C C . PHE A 1 265 ? -18.304 35.095 -15.408 1.00 18.05 265 PHE A C 1
ATOM 1906 O O . PHE A 1 265 ? -17.832 36.210 -15.171 1.00 17.38 265 PHE A O 1
ATOM 1914 N N . LYS A 1 266 ? -18.193 34.507 -16.597 1.00 15.61 266 LYS A N 1
ATOM 1915 C CA . LYS A 1 266 ? -17.612 35.244 -17.715 1.00 15.61 266 LYS A CA 1
ATOM 1916 C C . LYS A 1 266 ? -18.487 36.437 -18.074 1.00 16.38 266 LYS A C 1
ATOM 1917 O O . LYS A 1 266 ? -17.966 37.507 -18.386 1.00 17.92 266 LYS A O 1
ATOM 1923 N N . ARG A 1 267 ? -19.808 36.272 -18.032 1.00 16.93 267 ARG A N 1
ATOM 1924 C CA . ARG A 1 267 ? -20.699 37.404 -18.295 1.00 16.27 267 ARG A CA 1
ATOM 1925 C C . ARG A 1 267 ? -20.444 38.524 -17.298 1.00 17.66 267 ARG A C 1
ATOM 1926 O O . ARG A 1 267 ? -20.435 39.704 -17.667 1.00 20.44 267 ARG A O 1
ATOM 1934 N N . ALA A 1 268 ? -20.268 38.162 -16.027 1.00 16.66 268 ALA A N 1
ATOM 1935 C CA . ALA A 1 268 ? -20.031 39.164 -14.995 1.00 17.85 268 ALA A CA 1
ATOM 1936 C C . ALA A 1 268 ? -18.705 39.903 -15.190 1.00 23.68 268 ALA A C 1
ATOM 1937 O O . ALA A 1 268 ? -18.633 41.118 -14.982 1.00 19.98 268 ALA A O 1
ATOM 1939 N N . ARG A 1 269 ? -17.658 39.176 -15.576 1.00 16.96 269 ARG A N 1
ATOM 1940 C CA . ARG A 1 269 ? -16.409 39.817 -16.004 1.00 24.64 269 ARG A CA 1
ATOM 1941 C C . ARG A 1 269 ? -16.650 40.785 -17.147 1.00 28.33 269 ARG A C 1
ATOM 1942 O O . ARG A 1 269 ? -16.185 41.920 -17.109 1.00 27.81 269 ARG A O 1
ATOM 1950 N N . ALA A 1 270 ? -17.365 40.331 -18.176 1.00 26.72 270 ALA A N 1
ATOM 1951 C CA . ALA A 1 270 ? -17.600 41.172 -19.351 1.00 31.06 270 ALA A CA 1
ATOM 1952 C C . ALA A 1 270 ? -18.328 42.455 -18.968 1.00 29.18 270 ALA A C 1
ATOM 1953 O O . ALA A 1 270 ? -18.084 43.516 -19.543 1.00 28.97 270 ALA A O 1
ATOM 1955 N N . ALA A 1 271 ? -19.210 42.356 -17.980 1.00 21.95 271 ALA A N 1
ATOM 1956 C CA . ALA A 1 271 ? -20.009 43.500 -17.568 1.00 23.98 271 ALA A CA 1
ATOM 1957 C C . ALA A 1 271 ? -19.279 44.431 -16.598 1.00 26.62 271 ALA A C 1
ATOM 1958 O O . ALA A 1 271 ? -19.866 45.393 -16.104 1.00 27.45 271 ALA A O 1
ATOM 1960 N N . GLY A 1 272 ? -18.007 44.152 -16.322 1.00 24.72 272 GLY A N 1
ATOM 1961 C CA . GLY A 1 272 ? -17.186 45.077 -15.551 1.00 22.94 272 GLY A CA 1
ATOM 1962 C C . GLY A 1 272 ? -17.017 44.763 -14.068 1.00 26.23 272 GLY A C 1
ATOM 1963 O O . GLY A 1 272 ? -16.571 45.619 -13.301 1.00 23.45 272 GLY A O 1
ATOM 1964 N N . HIS A 1 273 ? -17.337 43.539 -13.654 1.00 20.82 273 HIS A N 1
ATOM 1965 C CA . HIS A 1 273 ? -17.295 43.201 -12.223 1.00 22.91 273 HIS A CA 1
ATOM 1966 C C . HIS A 1 273 ? -16.105 42.313 -11.821 1.00 21.78 273 HIS A C 1
ATOM 1967 O O . HIS A 1 273 ? -16.103 41.706 -10.744 1.00 17.80 273 HIS A O 1
ATOM 1974 N N . ALA A 1 274 ? -15.088 42.255 -12.673 1.00 19.56 274 ALA A N 1
ATOM 1975 C CA . ALA A 1 274 ? -13.968 41.333 -12.460 1.00 21.34 274 ALA A CA 1
ATOM 1976 C C . ALA A 1 274 ? -13.269 41.531 -11.114 1.00 21.59 274 ALA A C 1
ATOM 1977 O O . ALA A 1 274 ? -12.801 40.566 -10.516 1.00 20.49 274 ALA A O 1
ATOM 1979 N N . ASP A 1 275 ? -13.190 42.776 -10.646 1.00 16.74 275 ASP A N 1
ATOM 1980 C CA . ASP A 1 275 ? -12.445 43.071 -9.418 1.00 17.21 275 ASP A CA 1
ATOM 1981 C C . ASP A 1 275 ? -13.330 43.219 -8.174 1.00 19.29 275 ASP A C 1
ATOM 1982 O O . ASP A 1 275 ? -12.840 43.533 -7.091 1.00 23.35 275 ASP A O 1
ATOM 1987 N N . GLU A 1 276 ? -14.629 42.992 -8.330 1.00 15.56 276 GLU A N 1
ATOM 1988 C CA . GLU A 1 276 ? -15.531 42.995 -7.189 1.00 17.82 276 GLU A CA 1
ATOM 1989 C C . GLU A 1 276 ? -15.531 41.610 -6.549 1.00 19.83 276 GLU A C 1
ATOM 1990 O O . GLU A 1 276 ? -14.928 40.687 -7.079 1.00 17.70 276 GLU A O 1
ATOM 1996 N N . ASP A 1 277 ? -16.189 41.458 -5.406 1.00 14.87 277 ASP A N 1
ATOM 1997 C CA . ASP A 1 277 ? -16.312 40.127 -4.824 1.00 18.55 277 ASP A CA 1
ATOM 1998 C C . ASP A 1 277 ? -17.022 39.196 -5.802 1.00 19.64 277 ASP A C 1
ATOM 1999 O O . ASP A 1 277 ? -17.882 39.638 -6.582 1.00 16.44 277 ASP A O 1
ATOM 2004 N N . PHE A 1 278 ? -16.708 37.900 -5.746 1.00 15.74 278 PHE A N 1
ATOM 2005 C CA . PHE A 1 278 ? -17.370 36.956 -6.646 1.00 17.66 278 PHE A CA 1
ATOM 2006 C C . PHE A 1 278 ? -18.886 36.908 -6.495 1.00 15.01 278 PHE A C 1
ATOM 2007 O O . PHE A 1 278 ? -19.587 36.469 -7.412 1.00 17.08 278 PHE A O 1
AT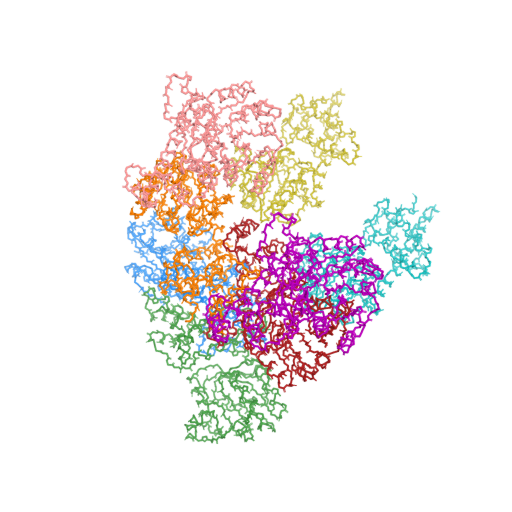OM 2015 N N . ALA A 1 279 ? -19.408 37.383 -5.368 1.00 16.02 279 ALA A N 1
ATOM 2016 C CA . ALA A 1 279 ? -20.863 37.463 -5.208 1.00 18.24 279 ALA A CA 1
ATOM 2017 C C . ALA A 1 279 ? -21.485 38.391 -6.257 1.00 18.68 279 ALA A C 1
ATOM 2018 O O . ALA A 1 279 ? -22.687 38.330 -6.540 1.00 18.05 279 ALA A O 1
ATOM 2020 N N . ALA A 1 280 ? -20.660 39.254 -6.833 1.00 17.25 280 ALA A N 1
ATOM 2021 C CA . ALA A 1 280 ? -21.139 40.220 -7.811 1.00 18.59 280 ALA A CA 1
ATOM 2022 C C . ALA A 1 280 ? -21.640 39.579 -9.107 1.00 18.58 280 ALA A C 1
ATOM 2023 O O . ALA A 1 280 ? -22.150 40.274 -9.981 1.00 16.47 280 ALA A O 1
ATOM 2025 N N . VAL A 1 281 ? -21.504 38.262 -9.242 1.00 15.29 281 VAL A N 1
ATOM 2026 C CA . VAL A 1 281 ? -22.135 37.587 -10.374 1.00 15.17 281 VAL A CA 1
ATOM 2027 C C . VAL A 1 281 ? -23.639 37.867 -10.341 1.00 16.28 281 VAL A C 1
ATOM 2028 O O . VAL A 1 281 ? -24.308 37.847 -11.357 1.00 15.32 281 VAL A O 1
ATOM 2032 N N . PHE A 1 282 ? -24.161 38.147 -9.155 1.00 18.07 282 PHE A N 1
ATOM 2033 C CA . PHE A 1 282 ? -25.566 38.517 -9.015 1.00 18.01 282 PHE A CA 1
ATOM 2034 C C . PHE A 1 282 ? -25.951 39.664 -9.946 1.00 20.75 282 PHE A C 1
ATOM 2035 O O . PHE A 1 282 ? -27.087 39.754 -10.413 1.00 18.76 282 PHE A O 1
ATOM 2043 N N . ARG A 1 283 ? -25.003 40.551 -10.211 1.00 17.20 283 ARG A N 1
ATOM 2044 C CA . ARG A 1 283 ? -25.291 41.724 -11.029 1.00 17.85 283 ARG A CA 1
ATOM 2045 C C . ARG A 1 283 ? -25.596 41.403 -12.496 1.00 21.80 283 ARG A C 1
ATOM 2046 O O . ARG A 1 283 ? -26.124 42.246 -13.214 1.00 22.77 283 ARG A O 1
ATOM 2054 N N . VAL A 1 284 ? -25.286 40.190 -12.940 1.00 19.38 284 VAL A N 1
ATOM 2055 C CA . VAL A 1 284 ? -25.684 39.783 -14.285 1.00 17.28 284 VAL A CA 1
ATOM 2056 C C . VAL A 1 284 ? -26.782 38.723 -14.256 1.00 22.57 284 VAL A C 1
ATOM 2057 O O . VAL A 1 284 ? -27.266 38.307 -15.304 1.00 26.97 284 VAL A O 1
ATOM 2061 N N . LEU A 1 285 ? -27.161 38.281 -13.059 1.00 18.33 285 LEU A N 1
ATOM 2062 C CA . LEU A 1 285 ? -28.259 37.329 -12.906 1.00 20.15 285 LEU A CA 1
ATOM 2063 C C . LEU A 1 285 ? -29.597 38.059 -12.707 1.00 26.42 285 LEU A C 1
ATOM 2064 O O . LEU A 1 285 ? -30.620 37.684 -13.282 1.00 28.22 285 LEU A O 1
ATOM 2069 N N . GLU A 1 286 ? -29.579 39.107 -11.884 1.00 20.34 286 GLU A N 1
ATOM 2070 C CA . GLU A 1 286 ? -30.734 39.988 -11.728 1.00 27.20 286 GLU A CA 1
ATOM 2071 C C . GLU A 1 286 ? -30.663 41.001 -12.841 1.00 45.37 286 GLU A C 1
ATOM 2072 O O . GLU A 1 286 ? -29.578 41.300 -13.309 1.00 55.04 286 GLU A O 1
ATOM 2078 N N . ALA A 1 287 ? -31.808 41.480 -13.310 1.00 44.42 287 ALA A N 1
ATOM 2079 C CA . ALA A 1 287 ? -31.837 42.439 -14.415 1.00 55.21 287 ALA A CA 1
ATOM 2080 C C . ALA A 1 287 ? -31.385 43.824 -13.966 1.00 56.66 287 ALA A C 1
ATOM 2081 O O . ALA A 1 287 ? -32.038 44.456 -13.139 1.00 57.15 287 ALA A O 1
ATOM 2083 N N . THR B 1 2 ? 8.736 24.854 -54.802 1.00 58.20 2 THR B N 1
ATOM 2084 C CA . THR B 1 2 ? 9.049 23.759 -55.716 1.00 56.79 2 THR B CA 1
ATOM 2085 C C . THR B 1 2 ? 8.954 22.389 -55.044 1.00 46.46 2 THR B C 1
ATOM 2086 O O . THR B 1 2 ? 8.137 21.570 -55.450 1.00 55.64 2 THR B O 1
ATOM 2090 N N . THR B 1 3 ? 9.773 22.127 -54.024 1.00 36.44 3 THR B N 1
ATOM 2091 C CA . THR B 1 3 ? 9.667 20.846 -53.313 1.00 31.08 3 THR B CA 1
ATOM 2092 C C . THR B 1 3 ? 8.824 20.968 -52.042 1.00 31.78 3 THR B C 1
ATOM 2093 O O . THR B 1 3 ? 8.863 21.994 -51.353 1.00 28.19 3 THR B O 1
ATOM 2097 N N . TYR B 1 4 ? 8.058 19.923 -51.741 1.00 24.77 4 TYR B N 1
ATOM 2098 C CA . TYR B 1 4 ? 7.107 19.973 -50.623 1.00 29.18 4 TYR B CA 1
ATOM 2099 C C . TYR B 1 4 ? 7.307 18.854 -49.616 1.00 28.35 4 TYR B C 1
ATOM 2100 O O . TYR B 1 4 ? 7.724 17.745 -49.972 1.00 31.09 4 TYR B O 1
ATOM 2109 N N . GLY B 1 5 ? 6.997 19.158 -48.358 1.00 22.55 5 GLY B N 1
ATOM 2110 C CA . GLY B 1 5 ? 6.949 18.161 -47.307 1.00 21.27 5 GLY B CA 1
ATOM 2111 C C . GLY B 1 5 ? 5.542 18.060 -46.751 1.00 25.65 5 GLY B C 1
ATOM 2112 O O . GLY B 1 5 ? 4.772 19.008 -46.840 1.00 19.91 5 GLY B O 1
ATOM 2113 N N . PHE B 1 6 ? 5.193 16.907 -46.193 1.00 22.13 6 PHE B N 1
ATOM 2114 C CA . PHE B 1 6 ? 3.888 16.748 -45.565 1.00 22.59 6 PHE B CA 1
ATOM 2115 C C . PHE B 1 6 ? 4.006 15.911 -44.303 1.00 22.31 6 PHE B C 1
ATOM 2116 O O . PHE B 1 6 ? 4.425 14.754 -44.358 1.00 25.79 6 PHE B O 1
ATOM 2124 N N . LEU B 1 7 ? 3.622 16.493 -43.171 1.00 17.50 7 LEU B N 1
ATOM 2125 C CA . LEU B 1 7 ? 3.719 15.798 -41.894 1.00 17.61 7 LEU B CA 1
ATOM 2126 C C . LEU B 1 7 ? 2.327 15.512 -41.377 1.00 23.05 7 LEU B C 1
ATOM 2127 O O . LEU B 1 7 ? 1.535 16.430 -41.221 1.00 21.44 7 LEU B O 1
ATOM 2132 N N . GLY B 1 8 ? 2.028 14.245 -41.099 1.00 22.75 8 GLY B N 1
ATOM 2133 C CA . GLY B 1 8 ? 0.750 13.900 -40.508 1.00 19.16 8 GLY B CA 1
ATOM 2134 C C . GLY B 1 8 ? -0.190 13.324 -41.546 1.00 23.30 8 GLY B C 1
ATOM 2135 O O . GLY B 1 8 ? -0.864 14.054 -42.270 1.00 23.11 8 GLY B O 1
ATOM 2136 N N . LEU B 1 9 ? -0.227 12.004 -41.634 1.00 19.67 9 LEU B N 1
ATOM 2137 C CA . LEU B 1 9 ? -1.031 11.358 -42.659 1.00 19.15 9 LEU B CA 1
ATOM 2138 C C . LEU B 1 9 ? -2.265 10.702 -42.057 1.00 22.73 9 LEU B C 1
ATOM 2139 O O . LEU B 1 9 ? -2.409 9.482 -42.097 1.00 28.28 9 LEU B O 1
ATOM 2144 N N . GLY B 1 10 ? -3.157 11.514 -41.498 1.00 21.18 10 GLY B N 1
ATOM 2145 C CA . GLY B 1 10 ? -4.354 10.997 -40.854 1.00 25.47 10 GLY B CA 1
ATOM 2146 C C . GLY B 1 10 ? -5.555 11.009 -41.785 1.00 21.25 10 GLY B C 1
ATOM 2147 O O . GLY B 1 10 ? -5.394 10.955 -43.000 1.00 22.06 10 GLY B O 1
ATOM 2148 N N . ILE B 1 11 ? -6.758 11.085 -41.216 1.00 22.61 11 ILE B N 1
ATOM 2149 C CA . ILE B 1 11 ? -7.983 11.115 -42.018 1.00 19.08 11 ILE B CA 1
ATOM 2150 C C . ILE B 1 11 ? -7.938 12.250 -43.036 1.00 21.33 11 ILE B C 1
ATOM 2151 O O . ILE B 1 11 ? -8.339 12.076 -44.190 1.00 20.99 11 ILE B O 1
ATOM 2156 N N . MET B 1 12 ? -7.432 13.407 -42.611 1.00 17.55 12 MET B N 1
ATOM 2157 C CA . MET B 1 12 ? -7.318 14.563 -43.506 1.00 20.28 12 MET B CA 1
ATOM 2158 C C . MET B 1 12 ? -5.978 14.593 -44.258 1.00 20.04 12 MET B C 1
ATOM 2159 O O . MET B 1 12 ? -5.933 14.853 -45.466 1.00 20.45 12 MET B O 1
ATOM 2164 N N . GLY B 1 13 ? -4.887 14.332 -43.541 1.00 18.50 13 GLY B N 1
ATOM 2165 C CA . GLY B 1 13 ? -3.553 14.455 -44.113 1.00 14.35 13 GLY B CA 1
ATOM 2166 C C . GLY B 1 13 ? -3.315 13.507 -45.278 1.00 16.25 13 GLY B C 1
ATOM 2167 O O . GLY B 1 13 ? -2.714 13.884 -46.283 1.00 21.06 13 GLY B O 1
ATOM 2168 N N . GLY B 1 14 ? -3.780 12.272 -45.145 1.00 19.94 14 GLY B N 1
ATOM 2169 C CA . GLY B 1 14 ? -3.600 11.278 -46.199 1.00 25.03 14 GLY B CA 1
ATOM 2170 C C . GLY B 1 14 ? -4.100 11.726 -47.566 1.00 22.72 14 GLY B C 1
ATOM 2171 O O . GLY B 1 14 ? -3.339 11.766 -48.538 1.00 21.85 14 GLY B O 1
ATOM 2172 N N . PRO B 1 15 ? -5.396 12.042 -47.657 1.00 22.23 15 PRO B N 1
ATOM 2173 C CA . PRO B 1 15 ? -6.015 12.548 -48.893 1.00 23.23 15 PRO B CA 1
ATOM 2174 C C . PRO B 1 15 ? -5.390 13.858 -49.388 1.00 30.37 15 PRO B C 1
ATOM 2175 O O . PRO B 1 15 ? -5.297 14.066 -50.594 1.00 22.04 15 PRO B O 1
ATOM 2179 N N . MET B 1 16 ? -4.989 14.736 -48.473 1.00 24.24 16 MET B N 1
ATOM 2180 C CA . MET B 1 16 ? -4.355 15.999 -48.855 1.00 22.57 16 MET B CA 1
ATOM 2181 C C . MET B 1 16 ? -2.982 15.763 -49.484 1.00 21.51 16 MET B C 1
ATOM 2182 O O . MET B 1 16 ? -2.689 16.289 -50.551 1.00 21.97 16 MET B O 1
ATOM 2187 N N . ALA B 1 17 ? -2.139 14.968 -48.826 1.00 19.50 17 ALA B N 1
ATOM 2188 C CA . ALA B 1 17 ? -0.844 14.615 -49.393 1.00 23.09 17 ALA B CA 1
ATOM 2189 C C . ALA B 1 17 ? -1.022 13.956 -50.757 1.00 21.59 17 ALA B C 1
ATOM 2190 O O . ALA B 1 17 ? -0.289 14.247 -51.703 1.00 23.43 17 ALA B O 1
ATOM 2192 N N . ALA B 1 18 ? -2.011 13.079 -50.864 1.00 19.43 18 ALA B N 1
ATOM 2193 C CA . ALA B 1 18 ? -2.221 12.349 -52.108 1.00 23.11 18 ALA B CA 1
ATOM 2194 C C . ALA B 1 18 ? -2.602 13.310 -53.243 1.00 25.99 18 ALA B C 1
ATOM 2195 O O . ALA B 1 18 ? -2.187 13.122 -54.386 1.00 22.13 18 ALA B O 1
ATOM 2197 N N . ASN B 1 19 ? -3.404 14.328 -52.933 1.00 22.50 19 ASN B N 1
ATOM 2198 C CA . ASN B 1 19 ? -3.760 15.321 -53.939 1.00 21.14 19 ASN B CA 1
ATOM 2199 C C . ASN B 1 19 ? -2.521 16.030 -54.457 1.00 22.54 19 ASN B C 1
ATOM 2200 O O . ASN B 1 19 ? -2.417 16.316 -55.645 1.00 23.51 19 ASN B O 1
ATOM 2205 N N . LEU B 1 20 ? -1.584 16.312 -53.559 1.00 20.31 20 LEU B N 1
ATOM 2206 C CA . LEU B 1 20 ? -0.340 16.965 -53.951 1.00 21.39 20 LEU B CA 1
ATOM 2207 C C . LEU B 1 20 ? 0.506 16.054 -54.848 1.00 26.36 20 LEU B C 1
ATOM 2208 O O . LEU B 1 20 ? 1.082 16.511 -55.832 1.00 23.52 20 LEU B O 1
ATOM 2213 N N . VAL B 1 21 ? 0.570 14.768 -54.516 1.00 19.25 21 VAL B N 1
ATOM 2214 C CA . VAL B 1 21 ? 1.322 13.818 -55.346 1.00 19.76 21 VAL B CA 1
ATOM 2215 C C . VAL B 1 21 ? 0.690 13.666 -56.734 1.00 23.28 21 VAL B C 1
ATOM 2216 O O . VAL B 1 21 ? 1.388 13.711 -57.759 1.00 25.67 21 VAL B O 1
ATOM 2220 N N . ARG B 1 22 ? -0.631 13.499 -56.777 1.00 24.37 22 ARG B N 1
ATOM 2221 C CA . ARG B 1 22 ? -1.320 13.332 -58.058 1.00 26.80 22 ARG B CA 1
ATOM 2222 C C . ARG B 1 22 ? -1.198 14.566 -58.948 1.00 23.53 22 ARG B C 1
ATOM 2223 O O . ARG B 1 22 ? -1.217 14.460 -60.171 1.00 24.61 22 ARG B O 1
ATOM 2231 N N . ALA B 1 23 ? -1.086 15.735 -58.328 1.00 24.99 23 ALA B N 1
ATOM 2232 C CA . ALA B 1 23 ? -0.976 16.979 -59.078 1.00 23.40 23 ALA B CA 1
ATOM 2233 C C . ALA B 1 23 ? 0.438 17.148 -59.631 1.00 29.13 23 ALA B C 1
ATOM 2234 O O . ALA B 1 23 ? 0.715 18.091 -60.366 1.00 27.74 23 ALA B O 1
ATOM 2236 N N . GLY B 1 24 ? 1.334 16.234 -59.265 1.00 25.51 24 GLY B N 1
ATOM 2237 C CA . GLY B 1 24 ? 2.673 16.223 -59.831 1.00 24.17 24 GLY B CA 1
ATOM 2238 C C . GLY B 1 24 ? 3.719 16.940 -59.000 1.00 30.48 24 GLY B C 1
ATOM 2239 O O . GLY B 1 24 ? 4.840 17.169 -59.460 1.00 28.81 24 GLY B O 1
ATOM 2240 N N . PHE B 1 25 ? 3.368 17.303 -57.770 1.00 26.01 25 PHE B N 1
ATOM 2241 C CA . PHE B 1 25 ? 4.346 17.933 -56.897 1.00 26.67 25 PHE B CA 1
ATOM 2242 C C . PHE B 1 25 ? 5.362 16.912 -56.384 1.00 26.14 25 PHE B C 1
ATOM 2243 O O . PHE B 1 25 ? 5.045 15.734 -56.220 1.00 29.30 25 PHE B O 1
ATOM 2251 N N . ASP B 1 26 ? 6.587 17.368 -56.154 1.00 28.98 26 ASP B N 1
ATOM 2252 C CA . ASP B 1 26 ? 7.616 16.548 -55.522 1.00 27.95 26 ASP B CA 1
ATOM 2253 C C . ASP B 1 26 ? 7.379 16.567 -54.012 1.00 26.60 26 ASP B C 1
ATOM 2254 O O . ASP B 1 26 ? 7.692 17.554 -53.340 1.00 25.56 26 ASP B O 1
ATOM 2259 N N . VAL B 1 27 ? 6.813 15.479 -53.487 1.00 26.21 27 VAL B N 1
ATOM 2260 C CA . VAL B 1 27 ? 6.365 15.438 -52.095 1.00 27.32 27 VAL B CA 1
ATOM 2261 C C . VAL B 1 27 ? 7.132 14.419 -51.257 1.00 29.39 27 VAL B C 1
ATOM 2262 O O . VAL B 1 27 ? 7.331 13.281 -51.680 1.00 30.27 27 VAL B O 1
ATOM 2266 N N . THR B 1 28 ? 7.562 14.840 -50.072 1.00 23.97 28 THR B N 1
ATOM 2267 C CA . THR B 1 28 ? 8.170 13.939 -49.102 1.00 28.63 28 THR B CA 1
ATOM 2268 C C . THR B 1 28 ? 7.256 13.879 -47.881 1.00 28.48 28 THR B C 1
ATOM 2269 O O . THR B 1 28 ? 6.874 14.915 -47.345 1.00 27.15 28 THR B O 1
ATOM 2273 N N . VAL B 1 29 ? 6.894 12.674 -47.449 1.00 23.49 29 VAL B N 1
ATOM 2274 C CA . VAL B 1 29 ? 5.945 12.539 -46.345 1.00 22.56 29 VAL B CA 1
ATOM 2275 C C . VAL B 1 29 ? 6.598 11.959 -45.101 1.00 27.94 29 VAL B C 1
ATOM 2276 O O . VAL B 1 29 ? 7.643 11.296 -45.178 1.00 25.80 29 VAL B O 1
ATOM 2280 N N . TRP B 1 30 ? 5.975 12.231 -43.958 1.00 23.54 30 TRP B N 1
ATOM 2281 C CA . TRP B 1 30 ? 6.348 11.618 -42.692 1.00 24.97 30 TRP B CA 1
ATOM 2282 C C . TRP B 1 30 ? 5.103 11.465 -41.832 1.00 24.48 30 TRP B C 1
ATOM 2283 O O . TRP B 1 30 ? 4.192 12.299 -41.885 1.00 22.96 30 TRP B O 1
ATOM 2294 N N . ASN B 1 31 ? 5.052 10.388 -41.056 1.00 24.71 31 ASN B N 1
ATOM 2295 C CA . ASN B 1 31 ? 3.998 10.217 -40.065 1.00 25.15 31 ASN B CA 1
ATOM 2296 C C . ASN B 1 31 ? 4.574 9.518 -38.843 1.00 27.12 31 ASN B C 1
ATOM 2297 O O . ASN B 1 31 ? 5.364 8.583 -38.978 1.00 26.27 31 ASN B O 1
ATOM 2302 N N . ARG B 1 32 ? 4.184 9.965 -37.656 1.00 26.82 32 ARG B N 1
ATOM 2303 C CA . ARG B 1 32 ? 4.657 9.328 -36.424 1.00 27.90 32 ARG B CA 1
ATOM 2304 C C . ARG B 1 32 ? 4.600 7.807 -36.555 1.00 32.53 32 ARG B C 1
ATOM 2305 O O . ARG B 1 32 ? 5.572 7.113 -36.262 1.00 30.84 32 ARG B O 1
ATOM 2313 N N . ASN B 1 33 ? 3.458 7.296 -37.004 1.00 33.56 33 ASN B N 1
ATOM 2314 C CA . ASN B 1 33 ? 3.335 5.887 -37.355 1.00 33.19 33 ASN B CA 1
ATOM 2315 C C . ASN B 1 33 ? 3.686 5.681 -38.828 1.00 30.58 33 ASN B C 1
ATOM 2316 O O . ASN B 1 33 ? 2.894 6.010 -39.710 1.00 30.19 33 ASN B O 1
ATOM 2321 N N . PRO B 1 34 ? 4.877 5.127 -39.095 1.00 35.03 34 PRO B N 1
ATOM 2322 C CA . PRO B 1 34 ? 5.447 5.026 -40.443 1.00 37.15 34 PRO B CA 1
ATOM 2323 C C . PRO B 1 34 ? 4.583 4.238 -41.421 1.00 37.97 34 PRO B C 1
ATOM 2324 O O . PRO B 1 34 ? 4.703 4.446 -42.625 1.00 36.84 34 PRO B O 1
ATOM 2328 N N . ALA B 1 35 ? 3.741 3.338 -40.927 1.00 34.99 35 ALA B N 1
ATOM 2329 C CA . ALA B 1 35 ? 2.938 2.515 -41.829 1.00 34.89 35 ALA B CA 1
ATOM 2330 C C . ALA B 1 35 ? 1.994 3.355 -42.695 1.00 29.64 35 ALA B C 1
ATOM 2331 O O . ALA B 1 35 ? 1.643 2.956 -43.802 1.00 38.03 35 ALA B O 1
ATOM 2333 N N . LYS B 1 36 ? 1.594 4.519 -42.195 1.00 29.64 36 LYS B N 1
ATOM 2334 C CA . LYS B 1 36 ? 0.657 5.373 -42.930 1.00 35.06 36 LYS B CA 1
ATOM 2335 C C . LYS B 1 36 ? 1.260 5.958 -44.209 1.00 35.82 36 LYS B C 1
ATOM 2336 O O . LYS B 1 36 ? 0.538 6.386 -45.111 1.00 32.69 36 LYS B O 1
ATOM 2342 N N . CYS B 1 37 ? 2.586 5.976 -44.279 1.00 31.74 37 CYS B N 1
ATOM 2343 C CA . CYS B 1 37 ? 3.292 6.508 -45.446 1.00 34.94 37 CYS B CA 1
ATOM 2344 C C . CYS B 1 37 ? 3.216 5.596 -46.672 1.00 33.87 37 CYS B C 1
ATOM 2345 O O . CYS B 1 37 ? 3.250 6.066 -47.809 1.00 38.83 37 CYS B O 1
ATOM 2348 N N . ALA B 1 38 ? 3.116 4.291 -46.441 1.00 38.48 38 ALA B N 1
ATOM 2349 C CA . ALA B 1 38 ? 3.193 3.313 -47.532 1.00 38.31 38 ALA B CA 1
ATOM 2350 C C . ALA B 1 38 ? 2.286 3.616 -48.737 1.00 37.22 38 ALA B C 1
ATOM 2351 O O . ALA B 1 38 ? 2.737 3.545 -49.883 1.00 35.55 38 ALA B O 1
ATOM 2353 N N . PRO B 1 39 ? 1.008 3.949 -48.491 1.00 38.55 39 PRO B N 1
ATOM 2354 C CA . PRO B 1 39 ? 0.123 4.262 -49.621 1.00 38.48 39 PRO B CA 1
ATOM 2355 C C . PRO B 1 39 ? 0.563 5.499 -50.411 1.00 34.40 39 PRO B C 1
ATOM 2356 O O . PRO B 1 39 ? 0.431 5.515 -51.638 1.00 35.65 39 PRO B O 1
ATOM 2360 N N . LEU B 1 40 ? 1.065 6.521 -49.722 1.00 29.22 40 LEU B N 1
ATOM 2361 C CA . LEU B 1 40 ? 1.558 7.724 -50.389 1.00 26.82 40 LEU B CA 1
ATOM 2362 C C . LEU B 1 40 ? 2.818 7.410 -51.201 1.00 31.66 40 LEU B C 1
ATOM 2363 O O . LEU B 1 40 ? 2.984 7.876 -52.333 1.00 36.21 40 LEU B O 1
ATOM 2368 N N . VAL B 1 41 ? 3.709 6.620 -50.620 1.00 29.55 41 VAL B N 1
ATOM 2369 C CA . VAL B 1 41 ? 4.906 6.208 -51.332 1.00 28.60 41 VAL B CA 1
ATOM 2370 C C . VAL B 1 41 ? 4.539 5.454 -52.609 1.00 37.18 41 VAL B C 1
ATOM 2371 O O . VAL B 1 41 ? 5.201 5.608 -53.636 1.00 43.88 41 VAL B O 1
ATOM 2375 N N . ALA B 1 42 ? 3.478 4.651 -52.549 1.00 37.08 42 ALA B N 1
ATOM 2376 C CA . ALA B 1 42 ? 3.039 3.887 -53.717 1.00 43.22 42 ALA B CA 1
ATOM 2377 C C . ALA B 1 42 ? 2.521 4.799 -54.829 1.00 39.54 42 ALA B C 1
ATOM 2378 O O . ALA B 1 42 ? 2.579 4.442 -56.008 1.00 42.88 42 ALA B O 1
ATOM 2380 N N . LEU B 1 43 ? 2.028 5.977 -54.450 1.00 36.97 43 LEU B N 1
ATOM 2381 C CA . LEU B 1 43 ? 1.540 6.966 -55.411 1.00 34.02 43 LEU B CA 1
ATOM 2382 C C . LEU B 1 43 ? 2.670 7.791 -56.010 1.00 34.93 43 LEU B C 1
ATOM 2383 O O . LEU B 1 43 ? 2.487 8.454 -57.030 1.00 35.85 43 LEU B O 1
ATOM 2388 N N . GLY B 1 44 ? 3.832 7.771 -55.364 1.00 38.87 44 GLY B N 1
ATOM 2389 C CA . GLY B 1 44 ? 4.981 8.494 -55.875 1.00 42.95 44 GLY B CA 1
ATOM 2390 C C . GLY B 1 44 ? 5.617 9.488 -54.917 1.00 39.90 44 GLY B C 1
ATOM 2391 O O . GLY B 1 44 ? 6.484 10.264 -55.321 1.00 36.02 44 GLY B O 1
ATOM 2392 N N . ALA B 1 45 ? 5.202 9.470 -53.652 1.00 34.82 45 ALA B N 1
ATOM 2393 C CA . ALA B 1 45 ? 5.833 10.315 -52.630 1.00 27.68 45 ALA B CA 1
ATOM 2394 C C . ALA B 1 45 ? 7.164 9.723 -52.182 1.00 26.72 45 ALA B C 1
ATOM 2395 O O . ALA B 1 45 ? 7.368 8.513 -52.284 1.00 27.93 45 ALA B O 1
ATOM 2397 N N . ARG B 1 46 ? 8.065 10.572 -51.690 1.00 27.95 46 ARG B N 1
ATOM 2398 C CA . ARG B 1 46 ? 9.274 10.101 -51.006 1.00 39.17 46 ARG B CA 1
ATOM 2399 C C . ARG B 1 46 ? 8.941 10.027 -49.520 1.00 38.67 46 ARG B C 1
ATOM 2400 O O . ARG B 1 46 ? 8.000 10.675 -49.075 1.00 29.45 46 ARG B O 1
ATOM 2408 N N . GLN B 1 47 ? 9.712 9.265 -48.748 1.00 33.17 47 GLN B N 1
ATOM 2409 C CA . GLN B 1 47 ? 9.468 9.163 -47.304 1.00 35.67 47 GLN B CA 1
ATOM 2410 C C . GLN B 1 47 ? 10.677 9.620 -46.496 1.00 32.14 47 GLN B C 1
ATOM 2411 O O . GLN B 1 47 ? 11.819 9.331 -46.861 1.00 37.90 47 GLN B O 1
ATOM 2417 N N . ALA B 1 48 ? 10.429 10.325 -45.394 1.00 29.57 48 ALA B N 1
ATOM 2418 C CA . ALA B 1 48 ? 11.517 10.778 -44.523 1.00 35.40 48 ALA B CA 1
ATOM 2419 C C . ALA B 1 48 ? 11.389 10.202 -43.114 1.00 34.76 48 ALA B C 1
ATOM 2420 O O . ALA B 1 48 ? 10.322 9.724 -42.725 1.00 35.40 48 ALA B O 1
ATOM 2422 N N . SER B 1 49 ? 12.470 10.281 -42.346 1.00 32.91 49 SER B N 1
ATOM 2423 C CA . SER B 1 49 ? 12.523 9.663 -41.024 1.00 30.53 49 SER B CA 1
ATOM 2424 C C . SER B 1 49 ? 12.059 10.565 -39.879 1.00 34.85 49 SER B C 1
ATOM 2425 O O . SER B 1 49 ? 11.722 10.077 -38.801 1.00 36.84 49 SER B O 1
ATOM 2428 N N . SER B 1 50 ? 12.041 11.874 -40.109 1.00 30.44 50 SER B N 1
ATOM 2429 C CA . SER B 1 50 ? 11.645 12.812 -39.065 1.00 26.97 50 SER B CA 1
ATOM 2430 C C . SER B 1 50 ? 11.219 14.160 -39.638 1.00 30.69 50 SER B C 1
ATOM 2431 O O . SER B 1 50 ? 11.576 14.499 -40.770 1.00 29.70 50 SER B O 1
ATOM 2434 N N . PRO B 1 51 ? 10.451 14.938 -38.856 1.00 33.74 51 PRO B N 1
ATOM 2435 C CA . PRO B 1 51 ? 10.093 16.295 -39.285 1.00 26.36 51 PRO B CA 1
ATOM 2436 C C . PRO B 1 51 ? 11.342 17.112 -39.623 1.00 27.27 51 PRO B C 1
ATOM 2437 O O . PRO B 1 51 ? 11.349 17.826 -40.622 1.00 30.32 51 PRO B O 1
ATOM 2441 N N . ALA B 1 52 ? 12.385 16.999 -38.805 1.00 26.25 52 ALA B N 1
ATOM 2442 C CA . ALA B 1 52 ? 13.630 17.725 -39.057 1.00 29.78 52 ALA B CA 1
ATOM 2443 C C . ALA B 1 52 ? 14.129 17.449 -40.465 1.00 30.54 52 ALA B C 1
ATOM 2444 O O . ALA B 1 52 ? 14.443 18.372 -41.218 1.00 28.31 52 ALA B O 1
ATOM 2446 N N . GLU B 1 53 ? 14.195 16.167 -40.812 1.00 30.86 53 GLU B N 1
ATOM 2447 C CA . GLU B 1 53 ? 14.653 15.743 -42.130 1.00 34.34 53 GLU B CA 1
ATOM 2448 C C . GLU B 1 53 ? 13.795 16.370 -43.237 1.00 31.36 53 GLU B C 1
ATOM 2449 O O . GLU B 1 53 ? 14.321 16.895 -44.215 1.00 31.36 53 GLU B O 1
ATOM 2455 N N . VAL B 1 54 ? 12.475 16.335 -43.073 1.00 26.98 54 VAL B N 1
ATOM 2456 C CA . VAL B 1 54 ? 11.586 16.934 -44.063 1.00 25.83 54 VAL B CA 1
ATOM 2457 C C . VAL B 1 54 ? 11.844 18.441 -44.209 1.00 29.55 54 VAL B C 1
ATOM 2458 O O . VAL B 1 54 ? 11.977 18.959 -45.318 1.00 31.02 54 VAL B O 1
ATOM 2462 N N . CYS B 1 55 ? 11.922 19.144 -43.087 1.00 25.40 55 CYS B N 1
ATOM 2463 C CA . CYS B 1 55 ? 12.020 20.596 -43.133 1.00 26.59 55 CYS B CA 1
ATOM 2464 C C . CYS B 1 55 ? 13.397 21.097 -43.555 1.00 30.46 55 CYS B C 1
ATOM 2465 O O . CYS B 1 55 ? 13.533 22.241 -43.984 1.00 35.50 55 CYS B O 1
ATOM 2468 N N . ALA B 1 56 ? 14.418 20.248 -43.448 1.00 32.88 56 ALA B N 1
ATOM 2469 C CA . ALA B 1 56 ? 15.752 20.630 -43.899 1.00 33.07 56 ALA B CA 1
ATOM 2470 C C . ALA B 1 56 ? 15.875 20.530 -45.419 1.00 36.44 56 ALA B C 1
ATOM 2471 O O . ALA B 1 56 ? 16.725 21.187 -46.018 1.00 37.58 56 ALA B O 1
ATOM 2473 N N . ALA B 1 57 ? 15.019 19.722 -46.038 1.00 29.74 57 ALA B N 1
ATOM 2474 C CA . ALA B 1 57 ? 15.166 19.400 -47.459 1.00 37.67 57 ALA B CA 1
ATOM 2475 C C . ALA B 1 57 ? 14.087 19.975 -48.378 1.00 41.68 57 ALA B C 1
ATOM 2476 O O . ALA B 1 57 ? 14.281 20.034 -49.588 1.00 50.66 57 ALA B O 1
ATOM 2478 N N . CYS B 1 58 ? 12.949 20.374 -47.822 1.00 33.04 58 CYS B N 1
ATOM 2479 C CA . CYS B 1 58 ? 11.827 20.826 -48.647 1.00 31.48 58 CYS B CA 1
ATOM 2480 C C . CYS B 1 58 ? 11.603 22.330 -48.560 1.00 32.32 58 CYS B C 1
ATOM 2481 O O . CYS B 1 58 ? 11.707 22.918 -47.480 1.00 34.24 58 CYS B O 1
ATOM 2484 N N . ASP B 1 59 ? 11.275 22.944 -49.698 1.00 29.47 59 ASP B N 1
ATOM 2485 C CA . ASP B 1 59 ? 10.996 24.382 -49.746 1.00 27.30 59 ASP B CA 1
ATOM 2486 C C . ASP B 1 59 ? 9.790 24.776 -48.892 1.00 27.62 59 ASP B C 1
ATOM 2487 O O . ASP B 1 59 ? 9.793 25.816 -48.230 1.00 25.93 59 ASP B O 1
ATOM 2492 N N . ILE B 1 60 ? 8.750 23.955 -48.936 1.00 23.90 60 ILE B N 1
ATOM 2493 C CA . ILE B 1 60 ? 7.520 24.224 -48.198 1.00 24.30 60 ILE B CA 1
ATOM 2494 C C . ILE B 1 60 ? 7.011 22.931 -47.575 1.00 26.19 60 ILE B C 1
ATOM 2495 O O . ILE B 1 60 ? 6.771 21.956 -48.280 1.00 27.98 60 ILE B O 1
ATOM 2500 N N . THR B 1 61 ? 6.843 22.922 -46.255 1.00 23.88 61 THR B N 1
ATOM 2501 C CA . THR B 1 61 ? 6.340 21.738 -45.565 1.00 21.99 61 THR B CA 1
ATOM 2502 C C . THR B 1 61 ? 4.999 22.038 -44.912 1.00 25.95 61 THR B C 1
ATOM 2503 O O . THR B 1 61 ? 4.849 23.050 -44.241 1.00 25.64 61 THR B O 1
ATOM 2507 N N . ILE B 1 62 ? 4.036 21.145 -45.131 1.00 22.14 62 ILE B N 1
ATOM 2508 C CA . ILE B 1 62 ? 2.691 21.239 -44.566 1.00 16.01 62 ILE B CA 1
ATOM 2509 C C . ILE B 1 62 ? 2.502 20.242 -43.425 1.00 17.20 62 ILE B C 1
ATOM 2510 O O . ILE B 1 62 ? 2.978 19.107 -43.502 1.00 21.46 62 ILE B O 1
ATOM 2515 N N . ALA B 1 63 ? 1.838 20.661 -42.348 1.00 17.35 63 ALA B N 1
ATOM 2516 C CA . ALA B 1 63 ? 1.476 19.716 -41.292 1.00 20.08 63 ALA B CA 1
ATOM 2517 C C . ALA B 1 63 ? -0.035 19.621 -41.116 1.00 22.51 63 ALA B C 1
ATOM 2518 O O . ALA B 1 63 ? -0.752 20.626 -41.200 1.00 23.82 63 ALA B O 1
ATOM 2520 N N . MET B 1 64 ? -0.521 18.411 -40.865 1.00 20.32 64 MET B N 1
ATOM 2521 C CA . MET B 1 64 ? -1.950 18.204 -40.615 1.00 18.89 64 MET B CA 1
ATOM 2522 C C . MET B 1 64 ? -2.110 17.259 -39.412 1.00 21.49 64 MET B C 1
ATOM 2523 O O . MET B 1 64 ? -2.283 16.049 -39.562 1.00 19.20 64 MET B O 1
ATOM 2528 N N . LEU B 1 65 ? -2.035 17.830 -38.214 1.00 20.38 65 LEU B N 1
ATOM 2529 C CA . LEU B 1 65 ? -1.935 17.043 -36.982 1.00 19.53 65 LEU B CA 1
ATOM 2530 C C . LEU B 1 65 ? -3.163 17.164 -36.074 1.00 21.00 65 LEU B C 1
ATOM 2531 O O . LEU B 1 65 ? -3.976 18.055 -36.242 1.00 18.45 65 LEU B O 1
ATOM 2536 N N . ALA B 1 66 ? -3.275 16.276 -35.092 1.00 18.49 66 ALA B N 1
ATOM 2537 C CA . ALA B 1 66 ? -4.510 16.131 -34.324 1.00 23.65 66 ALA B CA 1
ATOM 2538 C C . ALA B 1 66 ? -4.919 17.362 -33.533 1.00 22.53 66 ALA B C 1
ATOM 2539 O O . ALA B 1 66 ? -6.072 17.769 -33.581 1.00 24.44 66 ALA B O 1
ATOM 2541 N N . ASP B 1 67 ? -3.980 17.948 -32.797 1.00 19.80 67 ASP B N 1
ATOM 2542 C CA . ASP B 1 67 ? -4.342 18.929 -31.783 1.00 20.50 67 ASP B CA 1
ATOM 2543 C C . ASP B 1 67 ? -3.134 19.772 -31.361 1.00 20.52 67 ASP B C 1
ATOM 2544 O O . ASP B 1 67 ? -2.028 19.547 -31.834 1.00 19.56 67 ASP B O 1
ATOM 2549 N N . PRO B 1 68 ? -3.348 20.773 -30.497 1.00 19.56 68 PRO B N 1
ATOM 2550 C CA . PRO B 1 68 ? -2.208 21.604 -30.101 1.00 19.76 68 PRO B CA 1
ATOM 2551 C C . PRO B 1 68 ? -1.055 20.793 -29.499 1.00 23.92 68 PRO B C 1
ATOM 2552 O O . PRO B 1 68 ? 0.107 21.099 -29.773 1.00 19.35 68 PRO B O 1
ATOM 2556 N N . ALA B 1 69 ? -1.359 19.768 -28.707 1.00 19.65 69 ALA B N 1
ATOM 2557 C CA . ALA B 1 69 ? -0.300 18.922 -28.151 1.00 23.94 69 ALA B CA 1
ATOM 2558 C C . ALA B 1 69 ? 0.567 18.337 -29.261 1.00 24.91 69 ALA B C 1
ATOM 2559 O O . ALA B 1 69 ? 1.795 18.403 -29.208 1.00 22.88 69 ALA B O 1
ATOM 2561 N N . ALA B 1 70 ? -0.079 17.749 -30.264 1.00 21.87 70 ALA B N 1
ATOM 2562 C CA . ALA B 1 70 ? 0.648 17.157 -31.381 1.00 24.51 70 ALA B CA 1
ATOM 2563 C C . ALA B 1 70 ? 1.433 18.200 -32.170 1.00 23.60 70 ALA B C 1
ATOM 2564 O O . ALA B 1 70 ? 2.588 17.975 -32.552 1.00 24.09 70 ALA B O 1
ATOM 2566 N N . ALA B 1 71 ? 0.797 19.334 -32.435 1.00 17.28 71 ALA B N 1
ATOM 2567 C CA . ALA B 1 71 ? 1.429 20.364 -33.246 1.00 18.42 71 ALA B CA 1
ATOM 2568 C C . ALA B 1 71 ? 2.672 20.884 -32.536 1.00 23.20 71 ALA B C 1
ATOM 2569 O O . ALA B 1 71 ? 3.698 21.107 -33.164 1.00 21.13 71 ALA B O 1
ATOM 2571 N N . ARG B 1 72 ? 2.587 21.051 -31.218 1.00 21.45 72 ARG B N 1
ATOM 2572 C CA . ARG B 1 72 ? 3.729 21.539 -30.451 1.00 22.62 72 ARG B CA 1
ATOM 2573 C C . ARG B 1 72 ? 4.853 20.502 -30.389 1.00 25.31 72 ARG B C 1
ATOM 2574 O O . ARG B 1 72 ? 6.031 20.855 -30.451 1.00 27.24 72 ARG B O 1
ATOM 2582 N N . GLU B 1 73 ? 4.497 19.226 -30.276 1.00 25.76 73 GLU B N 1
ATOM 2583 C CA . GLU B 1 73 ? 5.528 18.190 -30.181 1.00 26.14 73 GLU B CA 1
ATOM 2584 C C . GLU B 1 73 ? 6.292 18.052 -31.493 1.00 27.51 73 GLU B C 1
ATOM 2585 O O . GLU B 1 73 ? 7.511 17.917 -31.498 1.00 25.08 73 GLU B O 1
ATOM 2591 N N . VAL B 1 74 ? 5.574 18.100 -32.609 1.00 18.35 74 VAL B N 1
ATOM 2592 C CA . VAL B 1 74 ? 6.227 18.002 -33.908 1.00 26.63 74 VAL B CA 1
ATOM 2593 C C . VAL B 1 74 ? 7.138 19.212 -34.180 1.00 27.45 74 VAL B C 1
ATOM 2594 O O . VAL B 1 74 ? 8.192 19.087 -34.817 1.00 27.13 74 VAL B O 1
ATOM 2598 N N . CYS B 1 75 ? 6.737 20.375 -33.676 1.00 23.52 75 CYS B N 1
ATOM 2599 C CA . CYS B 1 75 ? 7.527 21.595 -33.837 1.00 25.39 75 CYS B CA 1
ATOM 2600 C C . CYS B 1 75 ? 8.739 21.621 -32.904 1.00 29.22 75 CYS B C 1
ATOM 2601 O O . CYS B 1 75 ? 9.874 21.703 -33.358 1.00 25.72 75 CYS B O 1
ATOM 2604 N N . PHE B 1 76 ? 8.484 21.542 -31.601 1.00 24.81 76 PHE B N 1
ATOM 2605 C CA . PHE B 1 76 ? 9.519 21.753 -30.580 1.00 28.05 76 PHE B CA 1
ATOM 2606 C C . PHE B 1 76 ? 10.264 20.504 -30.105 1.00 28.59 76 PHE B C 1
ATOM 2607 O O . PHE B 1 76 ? 11.279 20.621 -29.410 1.00 31.49 76 PHE B O 1
ATOM 2615 N N . GLY B 1 77 ? 9.769 19.317 -30.446 1.00 31.40 77 GLY B N 1
ATOM 2616 C CA . GLY B 1 77 ? 10.358 18.084 -29.939 1.00 30.41 77 GLY B CA 1
ATOM 2617 C C . GLY B 1 77 ? 11.659 17.674 -30.613 1.00 35.00 77 GLY B C 1
ATOM 2618 O O . GLY B 1 77 ? 12.098 18.308 -31.572 1.00 33.64 77 GLY B O 1
ATOM 2619 N N . ALA B 1 78 ? 12.277 16.606 -30.111 1.00 32.05 78 ALA B N 1
ATOM 2620 C CA . ALA B 1 78 ? 13.511 16.087 -30.698 1.00 39.20 78 ALA B CA 1
ATOM 2621 C C . ALA B 1 78 ? 13.282 15.710 -32.157 1.00 36.09 78 ALA B C 1
ATOM 2622 O O . ALA B 1 78 ? 12.265 15.112 -32.487 1.00 32.23 78 ALA B O 1
ATOM 2624 N N . ASN B 1 79 ? 14.230 16.058 -33.023 1.00 34.26 79 ASN B N 1
ATOM 2625 C CA . ASN B 1 79 ? 14.099 15.771 -34.449 1.00 32.66 79 ASN B CA 1
ATOM 2626 C C . ASN B 1 79 ? 12.887 16.479 -35.047 1.00 31.29 79 ASN B C 1
ATOM 2627 O O . ASN B 1 79 ? 12.384 16.097 -36.101 1.00 30.90 79 ASN B O 1
ATOM 2632 N N . GLY B 1 80 ? 12.431 17.523 -34.368 1.00 30.13 80 GLY B N 1
ATOM 2633 C CA . GLY B 1 80 ? 11.260 18.248 -34.808 1.00 24.94 80 GLY B CA 1
ATOM 2634 C C . GLY B 1 80 ? 11.541 19.304 -35.860 1.00 24.34 80 GLY B C 1
ATOM 2635 O O . GLY B 1 80 ? 12.669 19.461 -36.337 1.00 23.95 80 GLY B O 1
ATOM 2636 N N . VAL B 1 81 ? 10.499 20.048 -36.204 1.00 24.21 81 VAL B N 1
ATOM 2637 C CA . VAL B 1 81 ? 10.564 21.024 -37.271 1.00 25.91 81 VAL B CA 1
ATOM 2638 C C . VAL B 1 81 ? 11.698 22.023 -37.085 1.00 28.75 81 VAL B C 1
ATOM 2639 O O . VAL B 1 81 ? 12.345 22.414 -38.051 1.00 29.73 81 VAL B O 1
ATOM 2643 N N . LEU B 1 82 ? 11.923 22.442 -35.844 1.00 31.56 82 LEU B N 1
ATOM 2644 C CA . LEU B 1 82 ? 12.889 23.500 -35.569 1.00 27.87 82 LEU B CA 1
ATOM 2645 C C . LEU B 1 82 ? 14.327 23.048 -35.799 1.00 29.43 82 LEU B C 1
ATOM 2646 O O . LEU B 1 82 ? 15.206 23.870 -36.022 1.00 34.96 82 LEU B O 1
ATOM 2651 N N . GLU B 1 83 ? 14.571 21.746 -35.731 1.00 24.46 83 GLU B N 1
ATOM 2652 C CA . GLU B 1 83 ? 15.923 21.242 -35.941 1.00 34.50 83 GLU B CA 1
ATOM 2653 C C . GLU B 1 83 ? 16.278 21.182 -37.427 1.00 37.79 83 GLU B C 1
ATOM 2654 O O . GLU B 1 83 ? 17.415 20.880 -37.783 1.00 42.69 83 GLU B O 1
ATOM 2660 N N . GLY B 1 84 ? 15.305 21.461 -38.291 1.00 37.06 84 GLY B N 1
ATOM 2661 C CA . GLY B 1 84 ? 15.541 21.402 -39.722 1.00 31.10 84 GLY B CA 1
ATOM 2662 C C . GLY B 1 84 ? 15.201 22.659 -40.508 1.00 30.87 84 GLY B C 1
ATOM 2663 O O . GLY B 1 84 ? 15.828 22.944 -41.526 1.00 32.84 84 GLY B O 1
ATOM 2664 N N . ILE B 1 85 ? 14.200 23.404 -40.050 1.00 26.75 85 ILE B N 1
ATOM 2665 C CA . ILE B 1 85 ? 13.698 24.545 -40.810 1.00 23.45 85 ILE B CA 1
ATOM 2666 C C . ILE B 1 85 ? 14.733 25.666 -40.796 1.00 31.75 85 ILE B C 1
ATOM 2667 O O . ILE B 1 85 ? 15.523 25.784 -39.860 1.00 32.89 85 ILE B O 1
ATOM 2672 N N . GLY B 1 86 ? 14.728 26.486 -41.838 1.00 35.60 86 GLY B N 1
ATOM 2673 C CA . GLY B 1 86 ? 15.694 27.562 -41.964 1.00 36.91 86 GLY B CA 1
ATOM 2674 C C . GLY B 1 86 ? 15.813 28.015 -43.406 1.00 33.65 86 GLY B C 1
ATOM 2675 O O . GLY B 1 86 ? 15.088 27.536 -44.284 1.00 29.83 86 GLY B O 1
ATOM 2676 N N . GLY B 1 87 ? 16.712 28.961 -43.643 1.00 33.46 87 GLY B N 1
ATOM 2677 C CA . GLY B 1 87 ? 17.035 29.409 -44.987 1.00 37.49 87 GLY B CA 1
ATOM 2678 C C . GLY B 1 87 ? 15.856 29.921 -45.790 1.00 33.40 87 GLY B C 1
ATOM 2679 O O . GLY B 1 87 ? 15.872 29.882 -47.015 1.00 32.65 87 GLY B O 1
ATOM 2680 N N . GLY B 1 88 ? 14.829 30.404 -45.104 1.00 30.51 88 GLY B N 1
ATOM 2681 C CA . GLY B 1 88 ? 13.652 30.905 -45.783 1.00 32.71 88 GLY B CA 1
ATOM 2682 C C . GLY B 1 88 ? 12.662 29.816 -46.162 1.00 32.78 88 GLY B C 1
ATOM 2683 O O . GLY B 1 88 ? 11.623 30.102 -46.754 1.00 31.95 88 GLY B O 1
ATOM 2684 N N . ARG B 1 89 ? 12.974 28.567 -45.823 1.00 26.32 89 ARG B N 1
ATOM 2685 C CA . ARG B 1 89 ? 12.042 27.474 -46.086 1.00 25.00 89 ARG B CA 1
ATOM 2686 C C . ARG B 1 89 ? 10.782 27.678 -45.246 1.00 27.85 89 ARG B C 1
ATOM 2687 O O . ARG B 1 89 ? 10.838 28.253 -44.163 1.00 28.55 89 ARG B O 1
ATOM 2695 N N . GLY B 1 90 ? 9.650 27.211 -45.759 1.00 22.49 90 GLY B N 1
ATOM 2696 C CA . GLY B 1 90 ? 8.362 27.499 -45.159 1.00 24.14 90 GLY B CA 1
ATOM 2697 C C . GLY B 1 90 ? 7.741 26.335 -44.411 1.00 23.44 90 GLY B C 1
ATOM 2698 O O . GLY B 1 90 ? 7.900 25.166 -44.778 1.00 24.61 90 GLY B O 1
ATOM 2699 N N . TYR B 1 91 ? 7.026 26.665 -43.345 1.00 21.06 91 TYR B N 1
ATOM 2700 C CA . TYR B 1 91 ? 6.235 25.682 -42.616 1.00 18.30 91 TYR B CA 1
ATOM 2701 C C . TYR B 1 91 ? 4.795 26.169 -42.592 1.00 21.14 91 TYR B C 1
ATOM 2702 O O . TYR B 1 91 ? 4.511 27.306 -42.174 1.00 22.78 91 TYR B O 1
ATOM 2711 N N . ILE B 1 92 ? 3.889 25.325 -43.067 1.00 20.49 92 ILE B N 1
ATOM 2712 C CA . ILE B 1 92 ? 2.478 25.676 -43.118 1.00 19.23 92 ILE B CA 1
ATOM 2713 C C . ILE B 1 92 ? 1.729 24.692 -42.240 1.00 21.33 92 ILE B C 1
ATOM 2714 O O . ILE B 1 92 ? 1.586 23.529 -42.598 1.00 22.00 92 ILE B O 1
ATOM 2719 N N . ASP B 1 93 ? 1.269 25.140 -41.078 1.00 18.75 93 ASP B N 1
ATOM 2720 C CA . ASP B 1 93 ? 0.594 24.217 -40.177 1.00 18.63 93 ASP B CA 1
ATOM 2721 C C . ASP B 1 93 ? -0.900 24.333 -40.402 1.00 17.95 93 ASP B C 1
ATOM 2722 O O . ASP B 1 93 ? -1.488 25.370 -40.112 1.00 18.41 93 ASP B O 1
ATOM 2727 N N . MET B 1 94 ? -1.499 23.274 -40.938 1.00 16.32 94 MET B N 1
ATOM 2728 C CA . MET B 1 94 ? -2.921 23.276 -41.265 1.00 18.87 94 MET B CA 1
ATOM 2729 C C . MET B 1 94 ? -3.770 22.598 -40.185 1.00 22.14 94 MET B C 1
ATOM 2730 O O . MET B 1 94 ? -4.984 22.448 -40.343 1.00 19.37 94 MET B O 1
ATOM 2735 N N . SER B 1 95 ? -3.132 22.220 -39.079 1.00 18.68 95 SER B N 1
ATOM 2736 C CA . SER B 1 95 ? -3.833 21.588 -37.961 1.00 20.66 95 SER B CA 1
ATOM 2737 C C . SER B 1 95 ? -4.827 22.559 -37.340 1.00 20.89 95 SER B C 1
ATOM 2738 O O . SER B 1 95 ? -4.624 23.771 -37.384 1.00 22.34 95 SER B O 1
ATOM 2741 N N . THR B 1 96 ? -5.896 22.040 -36.744 1.00 17.29 96 THR B N 1
ATOM 2742 C CA . THR B 1 96 ? -6.780 22.913 -35.975 1.00 20.57 96 THR B CA 1
ATOM 2743 C C . THR B 1 96 ? -6.276 23.038 -34.543 1.00 21.88 96 THR B C 1
ATOM 2744 O O . THR B 1 96 ? -6.364 22.089 -33.753 1.00 18.61 96 THR B O 1
ATOM 2748 N N . VAL B 1 97 ? -5.749 24.217 -34.229 1.00 16.89 97 VAL B N 1
ATOM 2749 C CA . VAL B 1 97 ? -5.187 24.499 -32.916 1.00 17.05 97 VAL B CA 1
ATOM 2750 C C . VAL B 1 97 ? -5.669 25.878 -32.430 1.00 20.20 97 VAL B C 1
ATOM 2751 O O . VAL B 1 97 ? -6.344 26.599 -33.160 1.00 19.57 97 VAL B O 1
ATOM 2755 N N . ASP B 1 98 ? -5.320 26.249 -31.204 1.00 17.39 98 ASP B N 1
ATOM 2756 C CA . ASP B 1 98 ? -5.639 27.581 -30.703 1.00 17.07 98 ASP B CA 1
ATOM 2757 C C . ASP B 1 98 ? -4.627 28.595 -31.229 1.00 19.10 98 ASP B C 1
ATOM 2758 O O . ASP B 1 98 ? -3.530 28.216 -31.637 1.00 20.23 98 ASP B O 1
ATOM 2763 N N . ASP B 1 99 ? -4.979 29.884 -31.173 1.00 16.65 99 ASP B N 1
ATOM 2764 C CA . ASP B 1 99 ? -4.109 30.941 -31.688 1.00 19.91 99 ASP B CA 1
ATOM 2765 C C . ASP B 1 99 ? -2.836 31.125 -30.865 1.00 23.34 99 ASP B C 1
ATOM 2766 O O . ASP B 1 99 ? -1.841 31.615 -31.369 1.00 23.61 99 ASP B O 1
ATOM 2771 N N . GLU B 1 100 ? -2.861 30.741 -29.597 1.00 22.29 100 GLU B N 1
ATOM 2772 C CA . GLU B 1 100 ? -1.638 30.817 -28.808 1.00 23.93 100 GLU B CA 1
ATOM 2773 C C . GLU B 1 100 ? -0.597 29.809 -29.300 1.00 26.41 100 GLU B C 1
ATOM 2774 O O . GLU B 1 100 ? 0.597 30.100 -29.355 1.00 22.38 100 GLU B O 1
ATOM 2780 N N . THR B 1 101 ? -1.068 28.626 -29.668 1.00 20.48 101 THR B N 1
ATOM 2781 C CA . THR B 1 101 ? -0.192 27.587 -30.189 1.00 22.60 101 THR B CA 1
ATOM 2782 C C . THR B 1 101 ? 0.394 27.985 -31.534 1.00 22.88 101 THR B C 1
ATOM 2783 O O . THR B 1 101 ? 1.605 27.877 -31.747 1.00 22.26 101 THR B O 1
ATOM 2787 N N . SER B 1 102 ? -0.448 28.456 -32.448 1.00 17.09 102 SER B N 1
ATOM 2788 C CA . SER B 1 102 ? 0.072 28.784 -33.771 1.00 19.40 102 SER B CA 1
ATOM 2789 C C . SER B 1 102 ? 1.018 29.982 -33.688 1.00 21.11 102 SER B C 1
ATOM 2790 O O . SER B 1 102 ? 2.022 30.036 -34.393 1.00 24.92 102 SER B O 1
ATOM 2793 N N . THR B 1 103 ? 0.718 30.930 -32.806 1.00 19.55 103 THR B N 1
ATOM 2794 C CA . THR B 1 103 ? 1.596 32.086 -32.635 1.00 22.69 103 THR B CA 1
ATOM 2795 C C . THR B 1 103 ? 2.976 31.671 -32.125 1.00 22.93 103 THR B C 1
ATOM 2796 O O . THR B 1 103 ? 4.008 32.155 -32.603 1.00 24.31 103 THR B O 1
ATOM 2800 N N . ALA B 1 104 ? 2.989 30.764 -31.160 1.00 23.85 104 ALA B N 1
ATOM 2801 C CA . ALA B 1 104 ? 4.236 30.288 -30.564 1.00 25.43 104 ALA B CA 1
ATOM 2802 C C . ALA B 1 104 ? 5.064 29.502 -31.571 1.00 27.39 104 ALA B C 1
ATOM 2803 O O . ALA B 1 104 ? 6.289 29.650 -31.624 1.00 22.65 104 ALA B O 1
ATOM 2805 N N . ILE B 1 105 ? 4.394 28.654 -32.352 1.00 21.36 105 ILE B N 1
ATOM 2806 C CA . ILE B 1 105 ? 5.060 27.892 -33.402 1.00 21.76 105 ILE B CA 1
ATOM 2807 C C . ILE B 1 105 ? 5.634 28.842 -34.446 1.00 24.19 105 ILE B C 1
ATOM 2808 O O . ILE B 1 105 ? 6.795 28.721 -34.833 1.00 26.46 105 ILE B O 1
ATOM 2813 N N . GLY B 1 106 ? 4.820 29.793 -34.894 1.00 21.35 106 GLY B N 1
ATOM 2814 C CA . GLY B 1 106 ? 5.268 30.795 -35.843 1.00 22.16 106 GLY B CA 1
ATOM 2815 C C . GLY B 1 106 ? 6.481 31.576 -35.353 1.00 24.40 106 GLY B C 1
ATOM 2816 O O . GLY B 1 106 ? 7.441 31.779 -36.087 1.00 26.24 106 GLY B O 1
ATOM 2817 N N . ALA B 1 107 ? 6.442 32.021 -34.107 1.00 27.66 107 ALA B N 1
ATOM 2818 C CA . ALA B 1 107 ? 7.551 32.792 -33.563 1.00 28.58 107 ALA B CA 1
ATOM 2819 C C . ALA B 1 107 ? 8.842 31.969 -33.569 1.00 31.09 107 ALA B C 1
ATOM 2820 O O . ALA B 1 107 ? 9.909 32.466 -33.937 1.00 28.37 107 ALA B O 1
ATOM 2822 N N . ALA B 1 108 ? 8.741 30.703 -33.178 1.00 27.48 108 ALA B N 1
ATOM 2823 C CA . ALA B 1 108 ? 9.922 29.833 -33.131 1.00 29.72 108 ALA B CA 1
ATOM 2824 C C . ALA B 1 108 ? 10.481 29.567 -34.526 1.00 28.07 108 ALA B C 1
ATOM 2825 O O . ALA B 1 108 ? 11.695 29.564 -34.727 1.00 29.06 108 ALA B O 1
ATOM 2827 N N . VAL B 1 109 ? 9.592 29.333 -35.487 1.00 22.53 109 VAL B N 1
ATOM 2828 C CA . VAL B 1 109 ? 10.008 29.042 -36.855 1.00 23.52 109 VAL B CA 1
ATOM 2829 C C . VAL B 1 109 ? 10.734 30.241 -37.452 1.00 26.60 109 VAL B C 1
ATOM 2830 O O . VAL B 1 109 ? 11.787 30.101 -38.075 1.00 28.69 109 VAL B O 1
ATOM 2834 N N . THR B 1 110 ? 10.166 31.423 -37.239 1.00 28.65 110 THR B N 1
ATOM 2835 C CA . THR B 1 110 ? 10.733 32.666 -37.746 1.00 25.88 110 THR B CA 1
ATOM 2836 C C . THR B 1 110 ? 12.111 32.968 -37.137 1.00 33.49 110 THR B C 1
ATOM 2837 O O . THR B 1 110 ? 12.996 33.482 -37.821 1.00 35.91 110 THR B O 1
ATOM 2841 N N . ALA B 1 111 ? 12.284 32.657 -35.853 1.00 30.68 111 ALA B N 1
ATOM 2842 C CA . ALA B 1 111 ? 13.560 32.882 -35.180 1.00 35.78 111 ALA B CA 1
ATOM 2843 C C . ALA B 1 111 ? 14.632 31.948 -35.729 1.00 38.27 111 ALA B C 1
ATOM 2844 O O . ALA B 1 111 ? 15.819 32.239 -35.633 1.00 36.56 111 ALA B O 1
ATOM 2846 N N . ARG B 1 112 ? 14.206 30.830 -36.313 1.00 32.26 112 ARG B N 1
ATOM 2847 C CA . ARG B 1 112 ? 15.141 29.869 -36.901 1.00 35.83 112 ARG B CA 1
ATOM 2848 C C . ARG B 1 112 ? 15.467 30.209 -38.354 1.00 37.19 112 ARG B C 1
ATOM 2849 O O . ARG B 1 112 ? 16.202 29.484 -39.022 1.00 39.03 112 ARG B O 1
ATOM 2857 N N . GLY B 1 113 ? 14.915 31.314 -38.840 1.00 38.53 113 GLY B N 1
ATOM 2858 C CA . GLY B 1 113 ? 15.150 31.736 -40.208 1.00 36.80 113 GLY B CA 1
ATOM 2859 C C . GLY B 1 113 ? 14.169 31.158 -41.214 1.00 37.71 113 GLY B C 1
ATOM 2860 O O . GLY B 1 113 ? 14.355 31.307 -42.423 1.00 33.93 113 GLY B O 1
ATOM 2861 N N . GLY B 1 114 ? 13.123 30.496 -40.729 1.00 35.07 114 GLY B N 1
ATOM 2862 C CA . GLY B 1 114 ? 12.082 29.985 -41.609 1.00 28.08 114 GLY B CA 1
ATOM 2863 C C . GLY B 1 114 ? 10.915 30.950 -41.762 1.00 30.81 114 GLY B C 1
ATOM 2864 O O . GLY B 1 114 ? 10.858 31.990 -41.091 1.00 28.95 114 GLY B O 1
ATOM 2865 N N . ARG B 1 115 ? 9.985 30.620 -42.657 1.00 24.25 115 ARG B N 1
ATOM 2866 C CA . ARG B 1 115 ? 8.737 31.375 -42.785 1.00 23.54 115 ARG B CA 1
ATOM 2867 C C . ARG B 1 115 ? 7.559 30.528 -42.311 1.00 25.82 115 ARG B C 1
ATOM 2868 O O . ARG B 1 115 ? 7.530 29.324 -42.538 1.00 25.26 115 ARG B O 1
ATOM 2876 N N . PHE B 1 116 ? 6.584 31.161 -41.663 1.00 23.15 116 PHE B N 1
ATOM 2877 C CA . PHE B 1 116 ? 5.459 30.426 -41.099 1.00 25.07 116 PHE B CA 1
ATOM 2878 C C . PHE B 1 116 ? 4.110 30.961 -41.559 1.00 23.59 116 PHE B C 1
ATOM 2879 O O . PHE B 1 116 ? 3.888 32.177 -41.632 1.00 23.41 116 PHE B O 1
ATOM 2887 N N . LEU B 1 117 ? 3.217 30.026 -41.849 1.00 21.18 117 LEU B N 1
ATOM 2888 C CA . LEU B 1 117 ? 1.830 30.322 -42.166 1.00 20.16 117 LEU B CA 1
ATOM 2889 C C . LEU B 1 117 ? 0.945 29.296 -41.462 1.00 25.02 117 LEU B C 1
ATOM 2890 O O . LEU B 1 117 ? 1.244 28.102 -41.499 1.00 21.20 117 LEU B O 1
ATOM 2895 N N . GLU B 1 118 ? -0.121 29.741 -40.797 1.00 20.02 118 GLU B N 1
ATOM 2896 C CA . GLU B 1 118 ? -1.133 28.794 -40.310 1.00 20.09 118 GLU B CA 1
ATOM 2897 C C . GLU B 1 118 ? -2.215 28.739 -41.382 1.00 20.88 118 GLU B C 1
ATOM 2898 O O . GLU B 1 118 ? -2.497 29.741 -42.040 1.00 21.11 118 GLU B O 1
ATOM 2904 N N . ALA B 1 119 ? -2.806 27.572 -41.585 1.00 18.81 119 ALA B N 1
ATOM 2905 C CA . ALA B 1 119 ? -3.831 27.448 -42.613 1.00 16.98 119 ALA B CA 1
ATOM 2906 C C . ALA B 1 119 ? -4.827 26.338 -42.306 1.00 18.38 119 ALA B C 1
ATOM 2907 O O . ALA B 1 119 ? -4.967 25.397 -43.081 1.00 20.04 119 ALA B O 1
ATOM 2909 N N . PRO B 1 120 ? -5.535 26.446 -41.167 1.00 15.03 120 PRO B N 1
ATOM 2910 C CA . PRO B 1 120 ? -6.538 25.426 -40.853 1.00 17.42 120 PRO B CA 1
ATOM 2911 C C . PRO B 1 120 ? -7.620 25.442 -41.925 1.00 18.72 120 PRO B C 1
ATOM 2912 O O . PRO B 1 120 ? -7.729 26.427 -42.667 1.00 18.28 120 PRO B O 1
ATOM 2916 N N . VAL B 1 121 ? -8.403 24.375 -42.016 1.00 18.98 121 VAL B N 1
ATOM 2917 C CA . VAL B 1 121 ? -9.353 24.244 -43.108 1.00 16.82 121 VAL B CA 1
ATOM 2918 C C . VAL B 1 121 ? -10.775 23.949 -42.637 1.00 20.22 121 VAL B C 1
ATOM 2919 O O . VAL B 1 121 ? -10.993 23.352 -41.586 1.00 18.82 121 VAL B O 1
ATOM 2923 N N . SER B 1 122 ? -11.740 24.374 -43.436 1.00 18.90 122 SER B N 1
ATOM 2924 C CA . SER B 1 122 ? -13.134 24.025 -43.216 1.00 16.05 122 SER B CA 1
ATOM 2925 C C . SER B 1 122 ? -13.486 23.037 -44.313 1.00 21.35 122 SER B C 1
ATOM 2926 O O . SER B 1 122 ? -13.187 23.283 -45.485 1.00 21.88 122 SER B O 1
ATOM 2929 N N . GLY B 1 123 ? -14.094 21.917 -43.927 1.00 20.82 123 GLY B N 1
ATOM 2930 C CA . GLY B 1 123 ? -14.376 20.822 -44.842 1.00 21.84 123 GLY B CA 1
ATOM 2931 C C . GLY B 1 123 ? -13.823 19.525 -44.272 1.00 23.74 123 GLY B C 1
ATOM 2932 O O . GLY B 1 123 ? -12.759 19.507 -43.651 1.00 26.74 123 GLY B O 1
ATOM 2933 N N . THR B 1 124 ? -14.540 18.433 -44.487 1.00 18.03 124 THR B N 1
ATOM 2934 C CA . THR B 1 124 ? -14.239 17.185 -43.801 1.00 21.96 124 THR B CA 1
ATOM 2935 C C . THR B 1 124 ? -13.519 16.187 -44.719 1.00 25.02 124 THR B C 1
ATOM 2936 O O . THR B 1 124 ? -12.781 16.590 -45.624 1.00 21.57 124 THR B O 1
ATOM 2940 N N . LYS B 1 125 ? -13.720 14.894 -44.487 1.00 18.67 125 LYS B N 1
ATOM 2941 C CA . LYS B 1 125 ? -12.975 13.870 -45.224 1.00 19.07 125 LYS B CA 1
ATOM 2942 C C . LYS B 1 125 ? -13.177 13.923 -46.742 1.00 23.61 125 LYS B C 1
ATOM 2943 O O . LYS B 1 125 ? -12.208 13.879 -47.508 1.00 19.66 125 LYS B O 1
ATOM 2949 N N . LYS B 1 126 ? -14.429 13.985 -47.182 1.00 22.67 126 LYS B N 1
ATOM 2950 C CA . LYS B 1 126 ? -14.721 14.007 -48.622 1.00 23.91 126 LYS B CA 1
ATOM 2951 C C . LYS B 1 126 ? -14.134 15.258 -49.300 1.00 20.50 126 LYS B C 1
ATOM 2952 O O . LYS B 1 126 ? -13.454 15.155 -50.328 1.00 23.46 126 LYS B O 1
ATOM 2958 N N . PRO B 1 127 ? -14.380 16.445 -48.726 1.00 20.92 127 PRO B N 1
ATOM 2959 C CA . PRO B 1 127 ? -13.737 17.641 -49.293 1.00 21.56 127 PRO B CA 1
ATOM 2960 C C . PRO B 1 127 ? -12.208 17.530 -49.345 1.00 22.59 127 PRO B C 1
ATOM 2961 O O . PRO B 1 127 ? -11.595 17.996 -50.309 1.00 20.89 127 PRO B O 1
ATOM 2965 N N . ALA B 1 128 ? -11.601 16.916 -48.332 1.00 23.05 128 ALA B N 1
ATOM 2966 C CA . ALA B 1 128 ? -10.154 16.697 -48.361 1.00 20.10 128 ALA B CA 1
ATOM 2967 C C . ALA B 1 128 ? -9.758 15.814 -49.550 1.00 25.95 128 ALA B C 1
ATOM 2968 O O . ALA B 1 128 ? -8.803 16.121 -50.274 1.00 22.74 128 ALA B O 1
ATOM 2970 N N . GLU B 1 129 ? -10.496 14.722 -49.749 1.00 18.44 129 GLU B N 1
ATOM 2971 C CA . GLU B 1 129 ? -10.266 13.828 -50.880 1.00 20.91 129 GLU B CA 1
ATOM 2972 C C . GLU B 1 129 ? -10.433 14.551 -52.211 1.00 28.03 129 GLU B C 1
ATOM 2973 O O . GLU B 1 129 ? -9.635 14.360 -53.133 1.00 23.28 129 GLU B O 1
ATOM 2979 N N . ASP B 1 130 ? -11.466 15.389 -52.297 1.00 22.44 130 ASP B N 1
ATOM 2980 C CA . ASP B 1 130 ? -11.854 16.042 -53.553 1.00 27.21 130 ASP B CA 1
ATOM 2981 C C . ASP B 1 130 ? -11.070 17.316 -53.865 1.00 31.16 130 ASP B C 1
ATOM 2982 O O . ASP B 1 130 ? -11.186 17.865 -54.961 1.00 27.92 130 ASP B O 1
ATOM 2987 N N . GLY B 1 131 ? -10.307 17.812 -52.899 1.00 22.86 131 GLY B N 1
ATOM 2988 C CA . GLY B 1 131 ? -9.602 19.069 -53.083 1.00 21.67 131 GLY B CA 1
ATOM 2989 C C . GLY B 1 131 ? -10.533 20.271 -53.056 1.00 23.52 131 GLY B C 1
ATOM 2990 O O . GLY B 1 131 ? -10.291 21.274 -53.732 1.00 21.32 131 GLY B O 1
ATOM 2991 N N . THR B 1 132 ? -11.586 20.188 -52.247 1.00 18.32 132 THR B N 1
ATOM 2992 C CA . THR B 1 132 ? -12.555 21.276 -52.157 1.00 22.16 132 THR B CA 1
ATOM 2993 C C . THR B 1 132 ? -12.618 21.877 -50.748 1.00 22.52 132 THR B C 1
ATOM 2994 O O . THR B 1 132 ? -13.651 22.392 -50.324 1.00 21.92 132 THR B O 1
ATOM 2998 N N . LEU B 1 133 ? -11.503 21.809 -50.032 1.00 16.36 133 LEU B N 1
ATOM 2999 C CA . LEU B 1 133 ? -11.390 22.444 -48.726 1.00 16.46 133 LEU B CA 1
ATOM 3000 C C . LEU B 1 133 ? -11.504 23.962 -48.837 1.00 19.53 133 LEU B C 1
ATOM 3001 O O . LEU B 1 133 ? -11.215 24.535 -49.886 1.00 22.12 133 LEU B O 1
ATOM 3006 N N . ILE B 1 134 ? -11.939 24.598 -47.749 1.00 17.54 134 ILE B N 1
ATOM 3007 C CA . ILE B 1 134 ? -11.847 26.048 -47.606 1.00 18.80 134 ILE B CA 1
ATOM 3008 C C . ILE B 1 134 ? -10.645 26.343 -46.716 1.00 20.72 134 ILE B C 1
ATOM 3009 O O . ILE B 1 134 ? -10.608 25.922 -45.558 1.00 22.75 134 ILE B O 1
ATOM 3014 N N . ILE B 1 135 ? -9.658 27.056 -47.253 1.00 19.26 135 ILE B N 1
ATOM 3015 C CA . ILE B 1 135 ? -8.403 27.273 -46.534 1.00 21.26 135 ILE B CA 1
ATOM 3016 C C . ILE B 1 135 ? -8.347 28.653 -45.856 1.00 21.61 135 ILE B C 1
ATOM 3017 O O . ILE B 1 135 ? -8.541 29.680 -46.494 1.00 20.53 135 ILE B O 1
ATOM 3022 N N . LEU B 1 136 ? -8.108 28.655 -44.546 1.00 19.33 136 LEU B N 1
ATOM 3023 C CA . LEU B 1 136 ? -8.228 29.864 -43.742 1.00 20.97 136 LEU B CA 1
ATOM 3024 C C . LEU B 1 136 ? -6.850 30.273 -43.238 1.00 21.13 136 LEU B C 1
ATOM 3025 O O . LEU B 1 136 ? -6.519 30.053 -42.070 1.00 19.78 136 LEU B O 1
ATOM 3030 N N . ALA B 1 137 ? -6.047 30.854 -44.125 1.00 21.51 137 ALA B N 1
ATOM 3031 C CA . ALA B 1 137 ? -4.633 31.102 -43.846 1.00 23.54 137 ALA B CA 1
ATOM 3032 C C . ALA B 1 137 ? -4.384 32.431 -43.141 1.00 22.88 137 ALA B C 1
ATOM 3033 O O . ALA B 1 137 ? -5.176 33.359 -43.257 1.00 21.01 137 ALA B O 1
ATOM 3035 N N . ALA B 1 138 ? -3.260 32.511 -42.432 1.00 19.77 138 ALA B N 1
ATOM 3036 C CA . ALA B 1 138 ? -2.837 33.734 -41.755 1.00 23.54 138 ALA B CA 1
ATOM 3037 C C . ALA B 1 138 ? -1.350 33.629 -41.496 1.00 22.62 138 ALA B C 1
ATOM 3038 O O . ALA B 1 138 ? -0.847 32.541 -41.211 1.00 23.24 138 ALA B O 1
ATOM 3040 N N . GLY B 1 139 ? -0.641 34.748 -41.601 1.00 23.76 139 GLY B N 1
ATOM 3041 C CA . GLY B 1 139 ? 0.799 34.747 -41.420 1.00 24.77 139 GLY B CA 1
ATOM 3042 C C . GLY B 1 139 ? 1.575 35.292 -42.612 1.00 26.20 139 GLY B C 1
ATOM 3043 O O . GLY B 1 139 ? 1.129 36.212 -43.293 1.00 28.09 139 GLY B O 1
ATOM 3044 N N . ASP B 1 140 ? 2.744 34.714 -42.866 1.00 21.52 140 ASP B N 1
ATOM 3045 C CA . ASP B 1 140 ? 3.696 35.285 -43.826 1.00 24.91 140 ASP B CA 1
ATOM 3046 C C . ASP B 1 140 ? 3.125 35.382 -45.249 1.00 29.09 140 ASP B C 1
ATOM 3047 O O . ASP B 1 140 ? 2.762 34.373 -45.849 1.00 24.83 140 ASP B O 1
ATOM 3052 N N . GLN B 1 141 ? 3.044 36.599 -45.781 1.00 28.02 141 GLN B N 1
ATOM 3053 C CA . GLN B 1 141 ? 2.421 36.830 -47.088 1.00 29.61 141 GLN B CA 1
ATOM 3054 C C . GLN B 1 141 ? 3.182 36.196 -48.250 1.00 31.49 141 GLN B C 1
ATOM 3055 O O . GLN B 1 141 ? 2.572 35.690 -49.198 1.00 26.51 141 GLN B O 1
ATOM 3061 N N . SER B 1 142 ? 4.510 36.241 -48.203 1.00 25.12 142 SER B N 1
ATOM 3062 C CA . SER B 1 142 ? 5.288 35.658 -49.290 1.00 26.23 142 SER B CA 1
ATOM 3063 C C . SER B 1 142 ? 5.105 34.143 -49.310 1.00 27.15 142 SER B C 1
ATOM 3064 O O . SER B 1 142 ? 5.133 33.523 -50.373 1.00 27.61 142 SER B O 1
ATOM 3067 N N . LEU B 1 143 ? 4.891 33.546 -48.141 1.00 28.10 143 LEU B N 1
ATOM 3068 C CA . LEU B 1 143 ? 4.652 32.105 -48.089 1.00 23.96 143 LEU B CA 1
ATOM 3069 C C . LEU B 1 143 ? 3.262 31.772 -48.645 1.00 26.88 143 LEU B C 1
ATOM 3070 O O . LEU B 1 143 ? 3.101 30.807 -49.394 1.00 23.80 143 LEU B O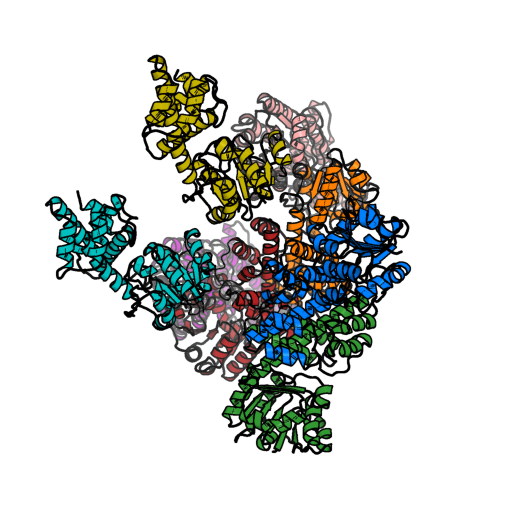 1
ATOM 3075 N N . PHE B 1 144 ? 2.267 32.577 -48.284 1.00 27.60 144 PHE B N 1
ATOM 3076 C CA . PHE B 1 144 ? 0.920 32.417 -48.836 1.00 28.00 144 PHE B CA 1
ATOM 3077 C C . PHE B 1 144 ? 0.963 32.427 -50.362 1.00 28.01 144 PHE B C 1
ATOM 3078 O O . PHE B 1 144 ? 0.359 31.578 -51.012 1.00 27.62 144 PHE B O 1
ATOM 3086 N N . THR B 1 145 ? 1.686 33.384 -50.936 1.00 28.56 145 THR B N 1
ATOM 3087 C CA . THR B 1 145 ? 1.832 33.446 -52.387 1.00 28.56 145 THR B CA 1
ATOM 3088 C C . THR B 1 145 ? 2.560 32.213 -52.938 1.00 27.92 145 THR B C 1
ATOM 3089 O O . THR B 1 145 ? 2.111 31.606 -53.912 1.00 26.22 145 THR B O 1
ATOM 3093 N N . ASP B 1 146 ? 3.671 31.841 -52.308 1.00 27.71 146 ASP B N 1
ATOM 3094 C CA . ASP B 1 146 ? 4.449 30.682 -52.758 1.00 26.59 146 ASP B CA 1
ATOM 3095 C C . ASP B 1 146 ? 3.637 29.388 -52.706 1.00 24.98 146 ASP B C 1
ATOM 3096 O O . ASP B 1 146 ? 3.859 28.479 -53.503 1.00 26.82 146 ASP B O 1
ATOM 3101 N N . ALA B 1 147 ? 2.714 29.297 -51.753 1.00 28.06 147 ALA B N 1
ATOM 3102 C CA . ALA B 1 147 ? 1.915 28.083 -51.575 1.00 24.81 147 ALA B CA 1
ATOM 3103 C C . ALA B 1 147 ? 0.682 28.028 -52.482 1.00 25.68 147 ALA B C 1
ATOM 3104 O O . ALA B 1 147 ? -0.064 27.047 -52.464 1.00 25.68 147 ALA B O 1
ATOM 3106 N N . GLY B 1 148 ? 0.448 29.092 -53.245 1.00 25.37 148 GLY B N 1
ATOM 3107 C CA . GLY B 1 148 ? -0.701 29.154 -54.133 1.00 27.20 148 GLY B CA 1
ATOM 3108 C C . GLY B 1 148 ? -0.977 27.899 -54.952 1.00 26.76 148 GLY B C 1
ATOM 3109 O O . GLY B 1 148 ? -2.093 27.386 -54.952 1.00 24.66 148 GLY B O 1
ATOM 3110 N N . PRO B 1 149 ? 0.029 27.407 -55.687 1.00 21.63 149 PRO B N 1
ATOM 3111 C CA . PRO B 1 149 ? -0.217 26.199 -56.485 1.00 28.09 149 PRO B CA 1
ATOM 3112 C C . PRO B 1 149 ? -0.613 24.985 -55.633 1.00 28.83 149 PRO B C 1
ATOM 3113 O O . PRO B 1 149 ? -1.471 24.215 -56.052 1.00 23.21 149 PRO B O 1
ATOM 3117 N N . ALA B 1 150 ? -0.013 24.813 -54.456 1.00 23.79 150 ALA B N 1
ATOM 3118 C CA . ALA B 1 150 ? -0.394 23.692 -53.603 1.00 25.67 150 ALA B CA 1
ATOM 3119 C C . ALA B 1 150 ? -1.811 23.901 -53.067 1.00 26.94 150 ALA B C 1
ATOM 3120 O O . ALA B 1 150 ? -2.623 22.972 -53.052 1.00 24.50 150 ALA B O 1
ATOM 3122 N N . PHE B 1 151 ? -2.119 25.126 -52.639 1.00 20.71 151 PHE B N 1
ATOM 3123 C CA . PHE B 1 151 ? -3.452 25.408 -52.107 1.00 22.95 151 PHE B CA 1
ATOM 3124 C C . PHE B 1 151 ? -4.518 25.143 -53.178 1.00 18.19 151 PHE B C 1
ATOM 3125 O O . PHE B 1 151 ? -5.644 24.743 -52.873 1.00 22.21 151 PHE B O 1
ATOM 3133 N N . ALA B 1 152 ? -4.160 25.381 -54.432 1.00 19.85 152 ALA B N 1
ATOM 3134 C CA . ALA B 1 152 ? -5.098 25.168 -55.526 1.00 21.96 152 ALA B CA 1
ATOM 3135 C C . ALA B 1 152 ? -5.428 23.683 -55.704 1.00 23.65 152 ALA B C 1
ATOM 3136 O O . ALA B 1 152 ? -6.499 23.339 -56.199 1.00 24.65 152 ALA B O 1
ATOM 3138 N N . ALA B 1 153 ? -4.498 22.809 -55.319 1.00 23.13 153 ALA B N 1
ATOM 3139 C CA . ALA B 1 153 ? -4.721 21.366 -55.420 1.00 23.50 153 ALA B CA 1
ATOM 3140 C C . ALA B 1 153 ? -5.410 20.815 -54.170 1.00 24.31 153 ALA B C 1
ATOM 3141 O O . ALA B 1 153 ? -5.978 19.723 -54.191 1.00 22.88 153 ALA B O 1
ATOM 3143 N N . LEU B 1 154 ? -5.380 21.577 -53.082 1.00 17.93 154 LEU B N 1
ATOM 3144 C CA . LEU B 1 154 ? -5.989 21.125 -51.832 1.00 19.83 154 LEU B CA 1
ATOM 3145 C C . LEU B 1 154 ? -7.396 21.672 -51.597 1.00 25.75 154 LEU B C 1
ATOM 3146 O O . LEU B 1 154 ? -8.204 21.047 -50.917 1.00 21.71 154 LEU B O 1
ATOM 3151 N N . GLY B 1 155 ? -7.686 22.847 -52.143 1.00 22.14 155 GLY B N 1
ATOM 3152 C CA . GLY B 1 155 ? -8.909 23.538 -51.772 1.00 19.65 155 GLY B CA 1
ATOM 3153 C C . GLY B 1 155 ? -9.595 24.250 -52.925 1.00 22.44 155 GLY B C 1
ATOM 3154 O O . GLY B 1 155 ? -9.026 24.368 -54.014 1.00 22.26 155 GLY B O 1
ATOM 3155 N N . LYS B 1 156 ? -10.820 24.716 -52.677 1.00 19.24 156 LYS B N 1
ATOM 3156 C CA . LYS B 1 156 ? -11.603 25.444 -53.675 1.00 25.90 156 LYS B CA 1
ATOM 3157 C C . LYS B 1 156 ? -11.627 26.936 -53.362 1.00 26.23 156 LYS B C 1
ATOM 3158 O O . LYS B 1 156 ? -12.037 27.750 -54.185 1.00 24.73 156 LYS B O 1
ATOM 3164 N N . LYS B 1 157 ? -11.190 27.288 -52.164 1.00 22.71 157 LYS B N 1
ATOM 3165 C CA . LYS B 1 157 ? -11.253 28.670 -51.706 1.00 28.19 157 LYS B CA 1
ATOM 3166 C C . LYS B 1 157 ? -10.159 28.865 -50.675 1.00 30.23 157 LYS B C 1
ATOM 3167 O O . LYS B 1 157 ? -9.992 28.038 -49.781 1.00 27.25 157 LYS B O 1
ATOM 3173 N N . CYS B 1 158 ? -9.394 29.938 -50.801 1.00 27.07 158 CYS B N 1
ATOM 3174 C CA A CYS B 1 158 ? -8.371 30.218 -49.806 0.51 29.82 158 CYS B CA 1
ATOM 3175 C CA B CYS B 1 158 ? -8.327 30.224 -49.849 0.49 29.90 158 CYS B CA 1
ATOM 3176 C C . CYS B 1 158 ? -8.329 31.702 -49.485 1.00 31.68 158 CYS B C 1
ATOM 3177 O O . CYS B 1 158 ? -8.290 32.548 -50.371 1.00 34.11 158 CYS B O 1
ATOM 3182 N N . LEU B 1 159 ? -8.381 32.001 -48.193 1.00 28.00 159 LEU B N 1
ATOM 3183 C CA . LEU B 1 159 ? -8.365 33.378 -47.714 1.00 26.23 159 LEU B CA 1
ATOM 3184 C C . LEU B 1 159 ? -7.082 33.628 -46.942 1.00 26.28 159 LEU B C 1
ATOM 3185 O O . LEU B 1 159 ? -6.545 32.719 -46.314 1.00 25.21 159 LEU B O 1
ATOM 3190 N N . HIS B 1 160 ? -6.586 34.855 -46.999 1.00 22.42 160 HIS B N 1
ATOM 3191 C CA . HIS B 1 160 ? -5.536 35.280 -46.093 1.00 26.70 160 HIS B CA 1
ATOM 3192 C C . HIS B 1 160 ? -6.167 36.267 -45.115 1.00 29.35 160 HIS B C 1
ATOM 3193 O O . HIS B 1 160 ? -6.660 37.331 -45.514 1.00 28.90 160 HIS B O 1
ATOM 3200 N N . LEU B 1 161 ? -6.157 35.911 -43.835 1.00 21.07 161 LEU B N 1
ATOM 3201 C CA . LEU B 1 161 ? -6.955 36.623 -42.837 1.00 20.42 161 LEU B CA 1
ATOM 3202 C C . LEU B 1 161 ? -6.129 37.549 -41.957 1.00 28.62 161 LEU B C 1
ATOM 3203 O O . LEU B 1 161 ? -6.647 38.107 -40.983 1.00 26.09 161 LEU B O 1
ATOM 3208 N N . GLY B 1 162 ? -4.844 37.689 -42.279 1.00 23.69 162 GLY B N 1
ATOM 3209 C CA . GLY B 1 162 ? -3.993 38.639 -41.581 1.00 27.06 162 GLY B CA 1
ATOM 3210 C C . GLY B 1 162 ? -2.881 38.012 -40.762 1.00 23.68 162 GLY B C 1
ATOM 3211 O O . GLY B 1 162 ? -2.222 37.075 -41.207 1.00 24.74 162 GLY B O 1
ATOM 3212 N N . GLU B 1 163 ? -2.665 38.535 -39.559 1.00 23.14 163 GLU B N 1
ATOM 3213 C CA . GLU B 1 163 ? -1.582 38.053 -38.696 1.00 25.96 163 GLU B CA 1
ATOM 3214 C C . GLU B 1 163 ? -1.871 36.658 -38.152 1.00 25.96 163 GLU B C 1
ATOM 3215 O O . GLU B 1 163 ? -3.028 36.281 -37.998 1.00 24.34 163 GLU B O 1
ATOM 3221 N N . VAL B 1 164 ? -0.815 35.904 -37.851 1.00 20.08 164 VAL B N 1
ATOM 3222 C CA . VAL B 1 164 ? -0.963 34.580 -37.257 1.00 22.23 164 VAL B CA 1
ATOM 3223 C C . VAL B 1 164 ? -1.922 34.669 -36.082 1.00 21.58 164 VAL B C 1
ATOM 3224 O O . VAL B 1 164 ? -1.870 35.623 -35.295 1.00 21.41 164 VAL B O 1
ATOM 3228 N N . GLY B 1 165 ? -2.796 33.676 -35.965 1.00 24.42 165 GLY B N 1
ATOM 3229 C CA . GLY B 1 165 ? -3.833 33.685 -34.946 1.00 22.77 165 GLY B CA 1
ATOM 3230 C C . GLY B 1 165 ? -5.217 33.905 -35.531 1.00 22.73 165 GLY B C 1
ATOM 3231 O O . GLY B 1 165 ? -6.194 33.315 -35.062 1.00 19.38 165 GLY B O 1
ATOM 3232 N N . GLN B 1 166 ? -5.311 34.755 -36.555 1.00 21.05 166 GLN B N 1
ATOM 3233 C CA . GLN B 1 166 ? -6.607 35.060 -37.159 1.00 23.32 166 GLN B CA 1
ATOM 3234 C C . GLN B 1 166 ? -7.225 33.851 -37.869 1.00 21.69 166 GLN B C 1
ATOM 3235 O O . GLN B 1 166 ? -8.440 33.699 -37.883 1.00 20.53 166 GLN B O 1
ATOM 3241 N N . GLY B 1 167 ? -6.399 33.003 -38.467 1.00 20.86 167 GLY B N 1
ATOM 3242 C CA . GLY B 1 167 ? -6.913 31.810 -39.127 1.00 20.53 167 GLY B CA 1
ATOM 3243 C C . GLY B 1 167 ? -7.445 30.817 -38.102 1.00 18.57 167 GLY B C 1
ATOM 3244 O O . GLY B 1 167 ? -8.519 30.239 -38.270 1.00 17.41 167 GLY B O 1
ATOM 3245 N N . ALA B 1 168 ? -6.684 30.616 -37.032 1.00 19.03 168 ALA B N 1
ATOM 3246 C CA . ALA B 1 168 ? -7.110 29.723 -35.968 1.00 20.18 168 ALA B CA 1
ATOM 3247 C C . ALA B 1 168 ? -8.418 30.230 -35.358 1.00 17.06 168 ALA B C 1
ATOM 3248 O O . ALA B 1 168 ? -9.319 29.451 -35.078 1.00 16.90 168 ALA B O 1
ATOM 3250 N N . ARG B 1 169 ? -8.521 31.535 -35.142 1.00 16.82 169 ARG B N 1
ATOM 3251 C CA . ARG B 1 169 ? -9.756 32.091 -34.581 1.00 18.73 169 ARG B CA 1
ATOM 3252 C C . ARG B 1 169 ? -10.960 31.870 -35.491 1.00 21.78 169 ARG B C 1
ATOM 3253 O O . ARG B 1 169 ? -12.026 31.459 -35.031 1.00 18.46 169 ARG B O 1
ATOM 3261 N N . MET B 1 170 ? -10.797 32.140 -36.781 1.00 19.01 170 MET B N 1
ATOM 3262 C CA . MET B 1 170 ? -11.885 31.910 -37.729 1.00 19.21 170 MET B CA 1
ATOM 3263 C C . MET B 1 170 ? -12.294 30.432 -37.743 1.00 14.61 170 MET B C 1
ATOM 3264 O O . MET B 1 170 ? -13.488 30.104 -37.727 1.00 16.70 170 MET B O 1
ATOM 3269 N N . LYS B 1 171 ? -11.310 29.537 -37.765 1.00 14.87 171 LYS B N 1
ATOM 3270 C CA . LYS B 1 171 ? -11.605 28.107 -37.740 1.00 17.30 171 LYS B CA 1
ATOM 3271 C C . LYS B 1 171 ? -12.371 27.712 -36.471 1.00 18.26 171 LYS B C 1
ATOM 3272 O O . LYS B 1 171 ? -13.342 26.960 -36.532 1.00 15.43 171 LYS B O 1
ATOM 3278 N N . LEU B 1 172 ? -11.952 28.221 -35.317 1.00 14.35 172 LEU B N 1
ATOM 3279 C CA . LEU B 1 172 ? -12.602 27.805 -34.083 1.00 17.20 172 LEU B CA 1
ATOM 3280 C C . LEU B 1 172 ? -14.021 28.365 -34.019 1.00 16.32 172 LEU B C 1
ATOM 3281 O O . LEU B 1 172 ? -14.924 27.721 -33.491 1.00 18.88 172 LEU B O 1
ATOM 3286 N N . VAL B 1 173 ? -14.210 29.563 -34.566 1.00 14.34 173 VAL B N 1
ATOM 3287 C CA . VAL B 1 173 ? -15.536 30.180 -34.604 1.00 17.37 173 VAL B CA 1
ATOM 3288 C C . VAL B 1 173 ? -16.471 29.342 -35.480 1.00 17.13 173 VAL B C 1
ATOM 3289 O O . VAL B 1 173 ? -17.586 28.991 -35.081 1.00 15.04 173 VAL B O 1
ATOM 3293 N N . VAL B 1 174 ? -15.999 28.989 -36.666 1.00 15.99 174 VAL B N 1
ATOM 3294 C CA . VAL B 1 174 ? -16.798 28.177 -37.585 1.00 17.02 174 VAL B CA 1
ATOM 3295 C C . VAL B 1 174 ? -17.142 26.811 -36.983 1.00 21.35 174 VAL B C 1
ATOM 3296 O O . VAL B 1 174 ? -18.289 26.352 -37.062 1.00 16.54 174 VAL B O 1
ATOM 3300 N N . ASN B 1 175 ? -16.165 26.145 -36.374 1.00 15.80 175 ASN B N 1
ATOM 3301 C CA . ASN B 1 175 ? -16.458 24.826 -35.821 1.00 15.13 175 ASN B CA 1
ATOM 3302 C C . ASN B 1 175 ? -17.299 24.860 -34.564 1.00 15.46 175 ASN B C 1
ATOM 3303 O O . ASN B 1 175 ? -17.953 23.872 -34.244 1.00 16.58 175 ASN B O 1
ATOM 3308 N N . MET B 1 176 ? -17.257 25.975 -33.838 1.00 16.13 176 MET B N 1
ATOM 3309 C CA . MET B 1 176 ? -18.115 26.139 -32.661 1.00 17.02 176 MET B CA 1
ATOM 3310 C C . MET B 1 176 ? -19.577 26.160 -33.089 1.00 20.75 176 MET B C 1
ATOM 3311 O O . MET B 1 176 ? -20.444 25.527 -32.464 1.00 16.87 176 MET B O 1
ATOM 3316 N N . ILE B 1 177 ? -19.844 26.893 -34.168 1.00 17.44 177 ILE B N 1
ATOM 3317 C CA . ILE B 1 177 ? -21.166 26.885 -34.763 1.00 14.25 177 ILE B CA 1
ATOM 3318 C C . ILE B 1 177 ? -21.546 25.476 -35.196 1.00 20.19 177 ILE B C 1
ATOM 3319 O O . ILE B 1 177 ? -22.658 25.020 -34.920 1.00 14.64 177 ILE B O 1
ATOM 3324 N N . MET B 1 178 ? -20.623 24.778 -35.856 1.00 15.77 178 MET B N 1
ATOM 3325 C CA . MET B 1 178 ? -20.906 23.419 -36.343 1.00 15.97 178 MET B CA 1
ATOM 3326 C C . MET B 1 178 ? -21.256 22.446 -35.218 1.00 14.97 178 MET B C 1
ATOM 3327 O O . MET B 1 178 ? -22.166 21.603 -35.356 1.00 15.66 178 MET B O 1
ATOM 3332 N N . GLY B 1 179 ? -20.529 22.560 -34.106 1.00 15.06 179 GLY B N 1
ATOM 3333 C CA . GLY B 1 179 ? -20.725 21.681 -32.966 1.00 18.42 179 GLY B CA 1
ATOM 3334 C C . GLY B 1 179 ? -22.103 21.893 -32.370 1.00 17.83 179 GLY B C 1
ATOM 3335 O O . GLY B 1 179 ? -22.796 20.932 -32.046 1.00 13.95 179 GLY B O 1
ATOM 3336 N N . GLN B 1 180 ? -22.504 23.154 -32.237 1.00 15.75 180 GLN B N 1
ATOM 3337 C CA . GLN B 1 180 ? -23.840 23.475 -31.737 1.00 15.99 180 GLN B CA 1
ATOM 3338 C C . GLN B 1 180 ? -24.938 23.049 -32.711 1.00 16.87 180 GLN B C 1
ATOM 3339 O O . GLN B 1 180 ? -26.015 22.638 -32.288 1.00 17.53 180 GLN B O 1
ATOM 3345 N N . MET B 1 181 ? -24.684 23.144 -34.016 1.00 15.20 181 MET B N 1
ATOM 3346 C CA . MET B 1 181 ? -25.679 22.649 -34.977 1.00 14.87 181 MET B CA 1
ATOM 3347 C C . MET B 1 181 ? -25.873 21.153 -34.855 1.00 16.17 181 MET B C 1
ATOM 3348 O O . MET B 1 181 ? -26.979 20.647 -35.051 1.00 20.61 181 MET B O 1
ATOM 3353 N N . MET B 1 182 ? -24.802 20.433 -34.538 1.00 15.38 182 MET B N 1
ATOM 3354 C CA A MET B 1 182 ? -24.880 18.979 -34.424 0.06 16.31 182 MET B CA 1
ATOM 3355 C CA B MET B 1 182 ? -24.902 18.978 -34.446 0.94 16.69 182 MET B CA 1
ATOM 3356 C C . MET B 1 182 ? -25.714 18.565 -33.216 1.00 18.95 182 MET B C 1
ATOM 3357 O O . MET B 1 182 ? -26.572 17.677 -33.302 1.00 18.45 182 MET B O 1
ATOM 3366 N N . THR B 1 183 ? -25.461 19.202 -32.073 1.00 16.48 183 THR B N 1
ATOM 3367 C CA . THR B 1 183 ? -26.272 18.888 -30.897 1.00 13.31 183 THR B CA 1
ATOM 3368 C C . THR B 1 183 ? -27.722 19.345 -31.094 1.00 15.74 183 THR B C 1
ATOM 3369 O O . THR B 1 183 ? -28.650 18.701 -30.605 1.00 18.95 183 THR B O 1
ATOM 3373 N N . ALA B 1 184 ? -27.917 20.450 -31.805 1.00 15.28 184 ALA B N 1
ATOM 3374 C CA . ALA B 1 184 ? -29.270 20.910 -32.117 1.00 17.25 184 ALA B CA 1
ATOM 3375 C C . ALA B 1 184 ? -30.006 19.854 -32.949 1.00 18.79 184 ALA B C 1
ATOM 3376 O O . ALA B 1 184 ? -31.124 19.452 -32.619 1.00 18.26 184 ALA B O 1
ATOM 3378 N N . LEU B 1 185 ? -29.379 19.410 -34.035 1.00 19.11 185 LEU B N 1
ATOM 3379 C CA . LEU B 1 185 ? -29.991 18.384 -34.875 1.00 16.44 185 LEU B CA 1
ATOM 3380 C C . LEU B 1 185 ? -30.247 17.106 -34.071 1.00 17.55 185 LEU B C 1
ATOM 3381 O O . LEU B 1 185 ? -31.311 16.485 -34.187 1.00 19.65 185 LEU B O 1
ATOM 3386 N N . GLY B 1 186 ? -29.265 16.715 -33.264 1.00 16.94 186 GLY B N 1
ATOM 3387 C CA . GLY B 1 186 ? -29.365 15.502 -32.470 1.00 19.64 186 GLY B CA 1
ATOM 3388 C C . GLY B 1 186 ? -30.458 15.559 -31.416 1.00 20.30 186 GLY B C 1
ATOM 3389 O O . GLY B 1 186 ? -31.188 14.595 -31.222 1.00 16.92 186 GLY B O 1
ATOM 3390 N N . GLU B 1 187 ? -30.578 16.693 -30.732 1.00 16.74 187 GLU B N 1
ATOM 3391 C CA . GLU B 1 187 ? -31.641 16.843 -29.747 1.00 20.39 187 GLU B CA 1
ATOM 3392 C C . GLU B 1 187 ? -33.009 16.840 -30.420 1.00 22.00 187 GLU B C 1
ATOM 3393 O O . GLU B 1 187 ? -33.968 16.274 -29.892 1.00 18.43 187 GLU B O 1
ATOM 3399 N N . GLY B 1 188 ? -33.092 17.474 -31.588 1.00 18.50 188 GLY B N 1
ATOM 3400 C CA . GLY B 1 188 ? -34.333 17.518 -32.341 1.00 18.58 188 GLY B CA 1
ATOM 3401 C C . GLY B 1 188 ? -34.773 16.130 -32.789 1.00 21.60 188 GLY B C 1
ATOM 3402 O O . GLY B 1 188 ? -35.929 15.749 -32.631 1.00 18.36 188 GLY B O 1
ATOM 3403 N N . MET B 1 189 ? -33.848 15.366 -33.353 1.00 16.46 189 MET B N 1
ATOM 3404 C CA . MET B 1 189 ? -34.181 14.019 -33.815 1.00 17.31 189 MET B CA 1
ATOM 3405 C C . MET B 1 189 ? -34.529 13.119 -32.629 1.00 20.34 189 MET B C 1
ATOM 3406 O O . MET B 1 189 ? -35.420 12.258 -32.718 1.00 21.73 189 MET B O 1
ATOM 3411 N N . ALA B 1 190 ? -33.830 13.307 -31.515 1.00 16.65 190 ALA B N 1
ATOM 3412 C CA . ALA B 1 190 ? -34.131 12.505 -30.336 1.00 21.69 190 ALA B CA 1
ATOM 3413 C C . ALA B 1 190 ? -35.534 12.809 -29.831 1.00 18.58 190 ALA B C 1
ATOM 3414 O O . ALA B 1 190 ? -36.295 11.899 -29.529 1.00 17.86 190 ALA B O 1
ATOM 3416 N N . LEU B 1 191 ? -35.878 14.090 -29.730 1.00 16.50 191 LEU B N 1
ATOM 3417 C CA . LEU B 1 191 ? -37.202 14.476 -29.249 1.00 17.97 191 LEU B CA 1
ATOM 3418 C C . LEU B 1 191 ? -38.270 13.990 -30.235 1.00 18.31 191 LEU B C 1
ATOM 3419 O O . LEU B 1 191 ? -39.322 13.470 -29.838 1.00 21.06 191 LEU B O 1
ATOM 3424 N N . GLY B 1 192 ? -37.985 14.161 -31.523 1.00 18.67 192 GLY B N 1
ATOM 3425 C CA . GLY B 1 192 ? -38.910 13.800 -32.583 1.00 22.61 192 GLY B CA 1
ATOM 3426 C C . GLY B 1 192 ? -39.227 12.317 -32.558 1.00 26.22 192 GLY B C 1
ATOM 3427 O O . GLY B 1 192 ? -40.387 11.922 -32.673 1.00 26.26 192 GLY B O 1
ATOM 3428 N N . ARG B 1 193 ? -38.196 11.491 -32.396 1.00 23.37 193 ARG B N 1
ATOM 3429 C CA . ARG B 1 193 ? -38.393 10.044 -32.347 1.00 26.98 193 ARG B CA 1
ATOM 3430 C C . ARG B 1 193 ? -39.233 9.672 -31.136 1.00 27.97 193 ARG B C 1
ATOM 3431 O O . ARG B 1 193 ? -40.102 8.801 -31.206 1.00 24.20 193 ARG B O 1
ATOM 3439 N N . ASN B 1 194 ? -38.953 10.335 -30.022 1.00 21.70 194 ASN B N 1
ATOM 3440 C CA . ASN B 1 194 ? -39.716 10.151 -28.796 1.00 23.54 194 ASN B CA 1
ATOM 3441 C C . ASN B 1 194 ? -41.182 10.579 -28.968 1.00 29.09 194 ASN B C 1
ATOM 3442 O O . ASN B 1 194 ? -42.071 10.039 -28.315 1.00 25.46 194 ASN B O 1
ATOM 3447 N N . CYS B 1 195 ? -41.420 11.558 -29.840 1.00 25.90 195 CYS B N 1
ATOM 3448 C CA . CYS B 1 195 ? -42.769 12.035 -30.132 1.00 25.04 195 CYS B CA 1
ATOM 3449 C C . CYS B 1 195 ? -43.543 11.117 -31.070 1.00 28.38 195 CYS B C 1
ATOM 3450 O O . CYS B 1 195 ? -44.693 11.406 -31.395 1.00 29.21 195 CYS B O 1
ATOM 3453 N N . GLY B 1 196 ? -42.903 10.063 -31.560 1.00 26.22 196 GLY B N 1
ATOM 3454 C CA . GLY B 1 196 ? -43.529 9.193 -32.541 1.00 24.22 196 GLY B CA 1
ATOM 3455 C C . GLY B 1 196 ? -43.526 9.734 -33.963 1.00 27.15 196 GLY B C 1
ATOM 3456 O O . GLY B 1 196 ? -44.268 9.250 -34.810 1.00 28.97 196 GLY B O 1
ATOM 3457 N N . LEU B 1 197 ? -42.688 10.729 -34.238 1.00 22.56 197 LEU B N 1
ATOM 3458 C CA . LEU B 1 197 ? -42.596 11.285 -35.589 1.00 20.53 197 LEU B CA 1
ATOM 3459 C C . LEU B 1 197 ? -41.664 10.454 -36.445 1.00 24.61 197 LEU B C 1
ATOM 3460 O O . LEU B 1 197 ? -40.750 9.800 -35.933 1.00 25.33 197 LEU B O 1
ATOM 3465 N N . ASP B 1 198 ? -41.886 10.494 -37.751 1.00 19.74 198 ASP B N 1
ATOM 3466 C CA . ASP B 1 198 ? -41.006 9.818 -38.685 1.00 24.43 198 ASP B CA 1
ATOM 3467 C C . ASP B 1 198 ? -39.755 10.673 -38.881 1.00 28.59 198 ASP B C 1
ATOM 3468 O O . ASP B 1 198 ? -39.836 11.828 -39.321 1.00 23.97 198 ASP B O 1
ATOM 3473 N N . GLY B 1 199 ? -38.599 10.108 -38.546 1.00 21.44 199 GLY B N 1
ATOM 3474 C CA . GLY B 1 199 ? -37.346 10.837 -38.663 1.00 24.49 199 GLY B CA 1
ATOM 3475 C C . GLY B 1 199 ? -37.083 11.336 -40.079 1.00 25.98 199 GLY B C 1
ATOM 3476 O O . GLY B 1 199 ? -36.546 12.426 -40.268 1.00 22.67 199 GLY B O 1
ATOM 3477 N N . GLY B 1 200 ? -37.452 10.531 -41.073 1.00 26.17 200 GLY B N 1
ATOM 3478 C CA . GLY B 1 200 ? -37.280 10.912 -42.464 1.00 31.38 200 GLY B CA 1
ATOM 3479 C C . GLY B 1 200 ? -38.100 12.142 -42.829 1.00 31.07 200 GLY B C 1
ATOM 3480 O O . GLY B 1 200 ? -37.635 13.018 -43.561 1.00 26.68 200 GLY B O 1
ATOM 3481 N N . GLN B 1 201 ? -39.324 12.212 -42.319 1.00 26.91 201 GLN B N 1
ATOM 3482 C CA . GLN B 1 201 ? -40.169 13.385 -42.537 1.00 26.58 201 GLN B CA 1
ATOM 3483 C C . GLN B 1 201 ? -39.618 14.624 -41.854 1.00 21.77 201 GLN B C 1
ATOM 3484 O O . GLN B 1 201 ? -39.662 15.720 -42.410 1.00 25.21 201 GLN B O 1
ATOM 3490 N N . LEU B 1 202 ? -39.127 14.472 -40.631 1.00 20.72 202 LEU B N 1
ATOM 3491 C CA . LEU B 1 202 ? -38.477 15.599 -39.977 1.00 16.99 202 LEU B CA 1
ATOM 3492 C C . LEU B 1 202 ? -37.376 16.161 -40.887 1.00 21.14 202 LEU B C 1
ATOM 3493 O O . LEU B 1 202 ? -37.329 17.367 -41.156 1.00 21.74 202 LEU B O 1
ATOM 3498 N N . LEU B 1 203 ? -36.492 15.287 -41.364 1.00 20.92 203 LEU B N 1
ATOM 3499 C CA . LEU B 1 203 ? -35.406 15.719 -42.244 1.00 16.78 203 LEU B CA 1
ATOM 3500 C C . LEU B 1 203 ? -35.938 16.388 -43.512 1.00 22.96 203 LEU B C 1
ATOM 3501 O O . LEU B 1 203 ? -35.350 17.342 -44.021 1.00 18.52 203 LEU B O 1
ATOM 3506 N N . GLU B 1 204 ? -37.052 15.871 -44.019 1.00 20.02 204 GLU B N 1
ATOM 3507 C CA . GLU B 1 204 ? -37.704 16.427 -45.201 1.00 18.04 204 GLU B CA 1
ATOM 3508 C C . GLU B 1 204 ? -38.261 17.839 -44.951 1.00 21.28 204 GLU B C 1
ATOM 3509 O O . GLU B 1 204 ? -38.176 18.729 -45.816 1.00 22.94 204 GLU B O 1
ATOM 3515 N N . VAL B 1 205 ? -38.851 18.043 -43.778 1.00 19.68 205 VAL B N 1
ATOM 3516 C CA . VAL B 1 205 ? -39.393 19.348 -43.443 1.00 21.24 205 VAL B CA 1
ATOM 3517 C C . VAL B 1 205 ? -38.230 20.325 -43.287 1.00 21.85 205 VAL B C 1
ATOM 3518 O O . VAL B 1 205 ? -38.280 21.454 -43.780 1.00 20.94 205 VAL B O 1
ATOM 3522 N N . LEU B 1 206 ? -37.175 19.884 -42.614 1.00 17.21 206 LEU B N 1
ATOM 3523 C CA . LEU B 1 206 ? -35.982 20.718 -42.471 1.00 18.10 206 LEU B CA 1
ATOM 3524 C C . LEU B 1 206 ? -35.406 21.109 -43.833 1.00 19.60 206 LEU B C 1
ATOM 3525 O O . LEU B 1 206 ? -35.045 22.263 -44.057 1.00 20.09 206 LEU B O 1
ATOM 3530 N N . ASP B 1 207 ? -35.341 20.150 -44.749 1.00 18.06 207 ASP B N 1
ATOM 3531 C CA . ASP B 1 207 ? -34.752 20.410 -46.055 1.00 21.20 207 ASP B CA 1
ATOM 3532 C C . ASP B 1 207 ? -35.603 21.323 -46.955 1.00 25.33 207 ASP B C 1
ATOM 3533 O O . ASP B 1 207 ? -35.099 21.871 -47.934 1.00 24.59 207 ASP B O 1
ATOM 3538 N N . ALA B 1 208 ? -36.881 21.489 -46.625 1.00 22.60 208 ALA B N 1
ATOM 3539 C CA . ALA B 1 208 ? -37.766 22.334 -47.425 1.00 24.43 208 ALA B CA 1
ATOM 3540 C C . ALA B 1 208 ? -37.764 23.796 -46.981 1.00 23.58 208 ALA B C 1
ATOM 3541 O O . ALA B 1 208 ? -38.291 24.659 -47.687 1.00 22.15 208 ALA B O 1
ATOM 3543 N N . GLY B 1 209 ? -37.170 24.067 -45.822 1.00 19.46 209 GLY B N 1
ATOM 3544 C CA . GLY B 1 209 ? -37.268 25.375 -45.191 1.00 24.47 209 GLY B CA 1
ATOM 3545 C C . GLY B 1 209 ? -35.973 26.170 -45.138 1.00 22.38 209 GLY B C 1
ATOM 3546 O O . GLY B 1 209 ? -34.985 25.828 -45.794 1.00 18.43 209 GLY B O 1
ATOM 3547 N N . ALA B 1 210 ? -35.985 27.242 -44.352 1.00 20.14 210 ALA B N 1
ATOM 3548 C CA . ALA B 1 210 ? -34.864 28.179 -44.268 1.00 29.19 210 ALA B CA 1
ATOM 3549 C C . ALA B 1 210 ? -33.585 27.594 -43.643 1.00 19.72 210 ALA B C 1
ATOM 3550 O O . ALA B 1 210 ? -32.500 28.125 -43.850 1.00 20.81 210 ALA B O 1
ATOM 3552 N N . MET B 1 211 ? -33.710 26.524 -42.863 1.00 17.76 211 MET B N 1
ATOM 3553 C CA . MET B 1 211 ? -32.536 25.900 -42.244 1.00 20.84 211 MET B CA 1
ATOM 3554 C C . MET B 1 211 ? -31.834 24.876 -43.135 1.00 21.65 211 MET B C 1
ATOM 3555 O O . MET B 1 211 ? -30.784 24.367 -42.764 1.00 22.03 211 MET B O 1
ATOM 3560 N N . ALA B 1 212 ? -32.407 24.570 -44.299 1.00 18.71 212 ALA B N 1
ATOM 3561 C CA . ALA B 1 212 ? -31.878 23.490 -45.133 1.00 19.19 212 ALA B CA 1
ATOM 3562 C C . ALA B 1 212 ? -30.372 23.621 -45.395 1.00 24.16 212 ALA B C 1
ATOM 3563 O O . ALA B 1 212 ? -29.905 24.676 -45.813 1.00 19.23 212 ALA B O 1
ATOM 3565 N N . ASN B 1 213 ? -29.621 22.546 -45.170 1.00 19.01 213 ASN B N 1
ATOM 3566 C CA . ASN B 1 213 ? -28.180 22.551 -45.414 1.00 21.09 213 ASN B CA 1
ATOM 3567 C C . ASN B 1 213 ? -27.613 21.138 -45.614 1.00 20.96 213 ASN B C 1
ATOM 3568 O O . ASN B 1 213 ? -28.196 20.157 -45.145 1.00 21.69 213 ASN B O 1
ATOM 3573 N N . PRO B 1 214 ? -26.471 21.030 -46.315 1.00 22.97 214 PRO B N 1
ATOM 3574 C CA . PRO B 1 214 ? -25.860 19.715 -46.583 1.00 21.17 214 PRO B CA 1
ATOM 3575 C C . PRO B 1 214 ? -25.548 18.902 -45.316 1.00 19.82 214 PRO B C 1
ATOM 3576 O O . PRO B 1 214 ? -25.707 17.673 -45.303 1.00 22.72 214 PRO B O 1
ATOM 3580 N N . MET B 1 215 ? -25.103 19.571 -44.260 1.00 18.53 215 MET B N 1
ATOM 3581 C CA . MET B 1 215 ? -24.779 18.864 -43.028 1.00 17.68 215 MET B CA 1
ATOM 3582 C C . MET B 1 215 ? -25.991 18.142 -42.429 1.00 19.52 215 MET B C 1
ATOM 3583 O O . MET B 1 215 ? -25.891 16.967 -42.075 1.00 23.53 215 MET B O 1
ATOM 3588 N N . PHE B 1 216 ? -27.134 18.824 -42.318 1.00 20.59 216 PHE B N 1
ATOM 3589 C CA . PHE B 1 216 ? -28.351 18.151 -41.838 1.00 20.14 216 PHE B CA 1
ATOM 3590 C C . PHE B 1 216 ? -28.724 16.957 -42.712 1.00 22.95 216 PHE B C 1
ATOM 3591 O O . PHE B 1 216 ? -29.136 15.896 -42.222 1.00 21.89 216 PHE B O 1
ATOM 3599 N N . LYS B 1 217 ? -28.604 17.133 -44.018 1.00 22.69 217 LYS B N 1
ATOM 3600 C CA . LYS B 1 217 ? -28.947 16.047 -44.931 1.00 25.01 217 LYS B CA 1
ATOM 3601 C C . LYS B 1 217 ? -28.046 14.823 -44.719 1.00 26.51 217 LYS B C 1
ATOM 3602 O O . LYS B 1 217 ? -28.537 13.692 -44.614 1.00 26.25 217 LYS B O 1
ATOM 3608 N N . GLY B 1 218 ? -26.738 15.053 -44.646 1.00 26.31 218 GLY B N 1
ATOM 3609 C CA . GLY B 1 218 ? -25.766 13.976 -44.495 1.00 24.82 218 GLY B CA 1
ATOM 3610 C C . GLY B 1 218 ? -25.764 13.334 -43.116 1.00 26.44 218 GLY B C 1
ATOM 3611 O O . GLY B 1 218 ? -25.851 12.109 -42.982 1.00 23.60 218 GLY B O 1
ATOM 3612 N N . LYS B 1 219 ? -25.669 14.155 -42.079 1.00 20.11 219 LYS B N 1
ATOM 3613 C CA . LYS B 1 219 ? -25.631 13.633 -40.716 1.00 20.64 219 LYS B CA 1
ATOM 3614 C C . LYS B 1 219 ? -26.995 13.065 -40.325 1.00 18.63 219 LYS B C 1
ATOM 3615 O O . LYS B 1 219 ? -27.086 12.070 -39.598 1.00 23.56 219 LYS B O 1
ATOM 3621 N N . GLY B 1 220 ? -28.049 13.664 -40.856 1.00 23.65 220 GLY B N 1
ATOM 3622 C CA . GLY B 1 220 ? -29.392 13.159 -40.627 1.00 18.49 220 GLY B CA 1
ATOM 3623 C C . GLY B 1 220 ? -29.504 11.684 -40.975 1.00 21.77 220 GLY B C 1
ATOM 3624 O O . GLY B 1 220 ? -30.086 10.900 -40.226 1.00 23.73 220 GLY B O 1
ATOM 3625 N N . GLN B 1 221 ? -28.945 11.292 -42.113 1.00 20.71 221 GLN B N 1
ATOM 3626 C CA . GLN B 1 221 ? -28.974 9.880 -42.494 1.00 25.60 221 GLN B CA 1
ATOM 3627 C C . GLN B 1 221 ? -28.227 8.961 -41.510 1.00 24.77 221 GLN B C 1
ATOM 3628 O O . GLN B 1 221 ? -28.629 7.807 -41.326 1.00 25.95 221 GLN B O 1
ATOM 3634 N N . MET B 1 222 ? -27.157 9.459 -40.884 1.00 25.05 222 MET B N 1
ATOM 3635 C CA . MET B 1 222 ? -26.450 8.675 -39.863 1.00 25.70 222 MET B CA 1
ATOM 3636 C C . MET B 1 222 ? -27.360 8.459 -38.668 1.00 25.02 222 MET B C 1
ATOM 3637 O O . MET B 1 222 ? -27.401 7.375 -38.081 1.00 25.59 222 MET B O 1
ATOM 3642 N N . LEU B 1 223 ? -28.069 9.516 -38.293 1.00 18.54 223 LEU B N 1
ATOM 3643 C CA . LEU B 1 223 ? -28.993 9.440 -37.167 1.00 23.65 223 LEU B CA 1
ATOM 3644 C C . LEU B 1 223 ? -30.067 8.386 -37.425 1.00 24.55 223 LEU B C 1
ATOM 3645 O O . LEU B 1 223 ? -30.439 7.633 -36.522 1.00 29.53 223 LEU B O 1
ATOM 3650 N N . LEU B 1 224 ? -30.563 8.314 -38.656 1.00 20.12 224 LEU B N 1
ATOM 3651 C CA . LEU B 1 224 ? -31.584 7.312 -38.963 1.00 20.87 224 LEU B CA 1
ATOM 3652 C C . LEU B 1 224 ? -31.017 5.894 -38.941 1.00 31.13 224 LEU B C 1
ATOM 3653 O O . LEU B 1 224 ? -31.665 4.967 -38.455 1.00 34.42 224 LEU B O 1
ATOM 3658 N N . SER B 1 225 ? -29.807 5.720 -39.464 1.00 25.78 225 SER B N 1
ATOM 3659 C CA . SER B 1 225 ? -29.242 4.377 -39.608 1.00 28.32 225 SER B CA 1
ATOM 3660 C C . SER B 1 225 ? -28.600 3.873 -38.315 1.00 28.33 225 SER B C 1
ATOM 3661 O O . SER B 1 225 ? -28.499 2.666 -38.088 1.00 28.23 225 SER B O 1
ATOM 3664 N N . GLY B 1 226 ? -28.148 4.795 -37.473 1.00 28.73 226 GLY B N 1
ATOM 3665 C CA . GLY B 1 226 ? -27.444 4.420 -36.260 1.00 32.62 226 GLY B CA 1
ATOM 3666 C C . GLY B 1 226 ? -26.003 4.016 -36.523 1.00 34.24 226 GLY B C 1
ATOM 3667 O O . GLY B 1 226 ? -25.358 3.413 -35.673 1.00 34.11 226 GLY B O 1
ATOM 3668 N N . GLU B 1 227 ? -25.500 4.355 -37.705 1.00 28.83 227 GLU B N 1
ATOM 3669 C CA . GLU B 1 227 ? -24.123 4.056 -38.077 1.00 30.04 227 GLU B CA 1
ATOM 3670 C C . GLU B 1 227 ? -23.379 5.368 -38.231 1.00 24.16 227 GLU B C 1
ATOM 3671 O O . GLU B 1 227 ? -23.854 6.267 -38.924 1.00 25.10 227 GLU B O 1
ATOM 3677 N N . PHE B 1 228 ? -22.206 5.469 -37.614 1.00 23.54 228 PHE B N 1
ATOM 3678 C CA . PHE B 1 228 ? -21.454 6.723 -37.630 1.00 23.07 228 PHE B CA 1
ATOM 3679 C C . PHE B 1 228 ? -20.025 6.565 -38.163 1.00 26.86 228 PHE B C 1
ATOM 3680 O O . PHE B 1 228 ? -19.060 6.838 -37.446 1.00 20.37 228 PHE B O 1
ATOM 3688 N N . PRO B 1 229 ? -19.886 6.127 -39.429 1.00 24.62 229 PRO B N 1
ATOM 3689 C CA . PRO B 1 229 ? -18.556 6.005 -40.032 1.00 22.21 229 PRO B CA 1
ATOM 3690 C C . PRO B 1 229 ? -17.859 7.357 -39.978 1.00 23.97 229 PRO B C 1
ATOM 3691 O O . PRO B 1 229 ? -18.478 8.386 -40.253 1.00 20.65 229 PRO B O 1
ATOM 3695 N N . THR B 1 230 ? -16.577 7.352 -39.641 1.00 18.87 230 THR B N 1
ATOM 3696 C CA . THR B 1 230 ? -15.895 8.581 -39.241 1.00 23.38 230 THR B CA 1
ATOM 3697 C C . THR B 1 230 ? -15.437 9.482 -40.386 1.00 21.25 230 THR B C 1
ATOM 3698 O O . THR B 1 230 ? -14.574 9.101 -41.172 1.00 22.42 230 THR B O 1
ATOM 3702 N N . SER B 1 231 ? -16.023 10.671 -40.478 1.00 17.96 231 SER B N 1
ATOM 3703 C CA . SER B 1 231 ? -15.489 11.717 -41.350 1.00 21.02 231 SER B CA 1
ATOM 3704 C C . SER B 1 231 ? -14.716 12.730 -40.516 1.00 24.85 231 SER B C 1
ATOM 3705 O O . SER B 1 231 ? -13.601 13.102 -40.859 1.00 24.23 231 SER B O 1
ATOM 3708 N N . PHE B 1 232 ? -15.318 13.168 -39.417 1.00 18.91 232 PHE B N 1
ATOM 3709 C CA . PHE B 1 232 ? -14.649 14.057 -38.473 1.00 17.19 232 PHE B CA 1
ATOM 3710 C C . PHE B 1 232 ? -14.761 13.413 -37.094 1.00 15.61 232 PHE B C 1
ATOM 3711 O O . PHE B 1 232 ? -15.849 13.323 -36.546 1.00 18.76 232 PHE B O 1
ATOM 3719 N N . PRO B 1 233 ? -13.637 12.917 -36.551 1.00 15.91 233 PRO B N 1
ATOM 3720 C CA . PRO B 1 233 ? -13.687 12.206 -35.269 1.00 13.81 233 PRO B CA 1
ATOM 3721 C C . PRO B 1 233 ? -14.354 13.017 -34.165 1.00 16.76 233 PRO B C 1
ATOM 3722 O O . PRO B 1 233 ? -14.123 14.222 -34.029 1.00 17.81 233 PRO B O 1
ATOM 3726 N N . LEU B 1 234 ? -15.201 12.351 -33.392 1.00 16.33 234 LEU B N 1
ATOM 3727 C CA . LEU B 1 234 ? -15.897 13.007 -32.298 1.00 16.49 234 LEU B CA 1
ATOM 3728 C C . LEU B 1 234 ? -14.920 13.665 -31.300 1.00 18.26 234 LEU B C 1
ATOM 3729 O O . LEU B 1 234 ? -15.170 14.772 -30.814 1.00 16.93 234 LEU B O 1
ATOM 3734 N N . LYS B 1 235 ? -13.809 12.995 -30.998 1.00 15.42 235 LYS B N 1
ATOM 3735 C CA . LYS B 1 235 ? -12.803 13.577 -30.104 1.00 16.60 235 LYS B CA 1
ATOM 3736 C C . LYS B 1 235 ? -12.230 14.898 -30.623 1.00 17.36 235 LYS B C 1
ATOM 3737 O O . LYS B 1 235 ? -11.894 15.776 -29.822 1.00 14.72 235 LYS B O 1
ATOM 3743 N N . HIS B 1 236 ? -12.106 15.057 -31.945 1.00 15.34 236 HIS B N 1
ATOM 3744 C CA . HIS B 1 236 ? -11.614 16.329 -32.496 1.00 16.52 236 HIS B CA 1
ATOM 3745 C C . HIS B 1 236 ? -12.682 17.439 -32.457 1.00 18.12 236 HIS B C 1
ATOM 3746 O O . HIS B 1 236 ? -12.361 18.620 -32.295 1.00 15.39 236 HIS B O 1
ATOM 3753 N N . MET B 1 237 ? -13.947 17.070 -32.619 1.00 16.38 237 MET B N 1
ATOM 3754 C CA . MET B 1 237 ? -15.029 18.043 -32.420 1.00 14.21 237 MET B CA 1
ATOM 3755 C C . MET B 1 237 ? -15.010 18.545 -30.983 1.00 14.38 237 MET B C 1
ATOM 3756 O O . MET B 1 237 ? -15.114 19.754 -30.736 1.00 14.18 237 MET B O 1
ATOM 3761 N N . GLN B 1 238 ? -14.843 17.628 -30.031 1.00 15.70 238 GLN B N 1
ATOM 3762 C CA . GLN B 1 238 ? -14.814 18.028 -28.621 1.00 15.87 238 GLN B CA 1
ATOM 3763 C C . GLN B 1 238 ? -13.627 18.952 -28.334 1.00 15.66 238 GLN B C 1
ATOM 3764 O O . GLN B 1 238 ? -13.775 19.969 -27.663 1.00 14.03 238 GLN B O 1
ATOM 3770 N N . LYS B 1 239 ? -12.458 18.584 -28.851 1.00 15.27 239 LYS B N 1
ATOM 3771 C CA . LYS B 1 239 ? -11.265 19.425 -28.799 1.00 18.34 239 LYS B CA 1
ATOM 3772 C C . LYS B 1 239 ? -11.528 20.828 -29.350 1.00 15.32 239 LYS B C 1
ATOM 3773 O O . LYS B 1 239 ? -11.121 21.825 -28.748 1.00 14.35 239 LYS B O 1
ATOM 3779 N N . ASP B 1 240 ? -12.198 20.915 -30.496 1.00 14.90 240 ASP B N 1
ATOM 3780 C CA . ASP B 1 240 ? -12.489 22.222 -31.091 1.00 18.24 240 ASP B CA 1
ATOM 3781 C C . ASP B 1 240 ? -13.415 23.066 -30.206 1.00 17.68 240 ASP B C 1
ATOM 3782 O O . ASP B 1 240 ? -13.210 24.266 -30.050 1.00 16.27 240 ASP B O 1
ATOM 3787 N N . LEU B 1 241 ? -14.432 22.443 -29.621 1.00 11.25 241 LEU B N 1
ATOM 3788 C CA . LEU B 1 241 ? -15.297 23.176 -28.691 1.00 13.27 241 LEU B CA 1
ATOM 3789 C C . LEU B 1 241 ? -14.560 23.608 -27.410 1.00 17.15 241 LEU B C 1
ATOM 3790 O O . LEU B 1 241 ? -14.766 24.729 -26.906 1.00 17.86 241 LEU B O 1
ATOM 3795 N N . ARG B 1 242 ? -13.730 22.714 -26.876 1.00 15.46 242 ARG B N 1
ATOM 3796 C CA . ARG B 1 242 ? -12.817 23.052 -25.780 1.00 15.46 242 ARG B CA 1
ATOM 3797 C C . ARG B 1 242 ? -12.028 24.316 -26.109 1.00 14.85 242 ARG B C 1
ATOM 3798 O O . ARG B 1 242 ? -11.974 25.256 -25.304 1.00 13.88 242 ARG B O 1
ATOM 3806 N N . LEU B 1 243 ? -11.411 24.341 -27.292 1.00 14.86 243 LEU B N 1
ATOM 3807 C CA . LEU B 1 243 ? -10.603 25.497 -27.698 1.00 15.86 243 LEU B CA 1
ATOM 3808 C C . LEU B 1 243 ? -11.441 26.758 -27.909 1.00 16.10 243 LEU B C 1
ATOM 3809 O O . LEU B 1 243 ? -10.989 27.862 -27.590 1.00 16.12 243 LEU B O 1
ATOM 3814 N N . ALA B 1 244 ? -12.653 26.610 -28.440 1.00 13.80 244 ALA B N 1
ATOM 3815 C CA . ALA B 1 244 ? -13.542 27.772 -28.583 1.00 17.16 244 ALA B CA 1
ATOM 3816 C C . ALA B 1 244 ? -13.908 28.366 -27.223 1.00 17.76 244 ALA B C 1
ATOM 3817 O O . ALA B 1 244 ? -13.890 29.587 -27.042 1.00 16.16 244 ALA B O 1
ATOM 3819 N N . VAL B 1 245 ? -14.227 27.506 -26.265 1.00 13.18 245 VAL B N 1
ATOM 3820 C CA . VAL B 1 245 ? -14.547 27.966 -24.917 1.00 16.99 245 VAL B CA 1
ATOM 3821 C C . VAL B 1 245 ? -13.349 28.680 -24.276 1.00 17.36 245 VAL B C 1
ATOM 3822 O O . VAL B 1 245 ? -13.501 29.721 -23.632 1.00 15.90 245 VAL B O 1
ATOM 3826 N N . GLU B 1 246 ? -12.152 28.148 -24.478 1.00 16.17 246 GLU B N 1
ATOM 3827 C CA . GLU B 1 246 ? -10.954 28.787 -23.923 1.00 14.25 246 GLU B CA 1
ATOM 3828 C C . GLU B 1 246 ? -10.650 30.124 -24.596 1.00 13.76 246 GLU B C 1
ATOM 3829 O O . GLU B 1 246 ? -10.231 31.082 -23.934 1.00 15.83 246 GLU B O 1
ATOM 3835 N N . LEU B 1 247 ? -10.873 30.194 -25.905 1.00 13.57 247 LEU B N 1
ATOM 3836 C CA . LEU B 1 247 ? -10.725 31.458 -26.636 1.00 11.62 247 LEU B CA 1
ATOM 3837 C C . LEU B 1 247 ? -11.743 32.482 -26.117 1.00 13.88 247 LEU B C 1
ATOM 3838 O O . LEU B 1 247 ? -11.409 33.638 -25.866 1.00 15.84 247 LEU B O 1
ATOM 3843 N N . GLY B 1 248 ? -12.992 32.062 -25.955 1.00 13.32 248 GLY B N 1
ATOM 3844 C CA . GLY B 1 248 ? -13.991 32.955 -25.384 1.00 14.82 248 GLY B CA 1
ATOM 3845 C C . GLY B 1 248 ? -13.558 33.463 -24.013 1.00 17.18 248 GLY B C 1
ATOM 3846 O O . GLY B 1 248 ? -13.758 34.643 -23.671 1.00 16.64 248 GLY B O 1
ATOM 3847 N N . ASP B 1 249 ? -12.935 32.580 -23.235 1.00 17.12 249 ASP B N 1
ATOM 3848 C CA . ASP B 1 249 ? -12.441 32.925 -21.903 1.00 16.91 249 ASP B CA 1
ATOM 3849 C C . ASP B 1 249 ? -11.414 34.073 -22.017 1.00 20.48 249 ASP B C 1
ATOM 3850 O O . ASP B 1 249 ? -11.514 35.095 -21.324 1.00 18.22 249 ASP B O 1
ATOM 3855 N N . ARG B 1 250 ? -10.436 33.916 -22.900 1.00 17.17 250 ARG B N 1
ATOM 3856 C CA . ARG B 1 250 ? -9.408 34.947 -23.075 1.00 22.30 250 ARG B CA 1
ATOM 3857 C C . ARG B 1 250 ? -9.986 36.284 -23.554 1.00 20.30 250 ARG B C 1
ATOM 3858 O O . ARG B 1 250 ? -9.513 37.346 -23.169 1.00 19.12 250 ARG B O 1
ATOM 3866 N N . LEU B 1 251 ? -11.010 36.228 -24.391 1.00 16.09 251 LEU B N 1
ATOM 3867 C CA . LEU B 1 251 ? -11.585 37.449 -24.951 1.00 20.58 251 LEU B CA 1
ATOM 3868 C C . LEU B 1 251 ? -12.722 38.033 -24.116 1.00 22.90 251 LEU B C 1
ATOM 3869 O O . LEU B 1 251 ? -13.299 39.061 -24.468 1.00 26.87 251 LEU B O 1
ATOM 3874 N N . GLY B 1 252 ? -13.036 37.390 -23.002 1.00 22.05 252 GLY B N 1
ATOM 3875 C CA . GLY B 1 252 ? -14.129 37.850 -22.172 1.00 21.68 252 GLY B CA 1
ATOM 3876 C C . GLY B 1 252 ? -15.472 37.714 -22.873 1.00 24.36 252 GLY B C 1
ATOM 3877 O O . GLY B 1 252 ? -16.360 38.542 -22.685 1.00 23.26 252 GLY B O 1
ATOM 3878 N N . GLN B 1 253 ? -15.618 36.669 -23.688 1.00 19.52 253 GLN B N 1
ATOM 3879 C CA . GLN B 1 253 ? -16.866 36.414 -24.409 1.00 18.25 253 GLN B CA 1
ATOM 3880 C C . GLN B 1 253 ? -17.575 35.192 -23.839 1.00 25.94 253 GLN B C 1
ATOM 3881 O O . GLN B 1 253 ? -17.111 34.066 -24.024 1.00 19.80 253 GLN B O 1
ATOM 3887 N N . PRO B 1 254 ? -18.714 35.401 -23.160 1.00 17.11 254 PRO B N 1
ATOM 3888 C CA . PRO B 1 254 ? -19.450 34.258 -22.617 1.00 18.27 254 PRO B CA 1
ATOM 3889 C C . PRO B 1 254 ? -20.080 33.445 -23.745 1.00 16.31 254 PRO B C 1
ATOM 3890 O O . PRO B 1 254 ? -20.506 34.006 -24.767 1.00 17.11 254 PRO B O 1
ATOM 3894 N N . LEU B 1 255 ? -20.131 32.131 -23.561 1.00 13.72 255 LEU B N 1
ATOM 3895 C CA . LEU B 1 255 ? -20.638 31.234 -24.593 1.00 17.93 255 LEU B CA 1
ATOM 3896 C C . LEU B 1 255 ? -21.434 30.092 -23.963 1.00 21.09 255 LEU B C 1
ATOM 3897 O O . LEU B 1 255 ? -20.979 28.943 -23.964 1.00 16.05 255 LEU B O 1
ATOM 3902 N N . HIS B 1 256 ? -22.611 30.402 -23.429 1.00 16.55 256 HIS B N 1
ATOM 3903 C CA . HIS B 1 256 ? -23.450 29.375 -22.802 1.00 16.31 256 HIS B CA 1
ATOM 3904 C C . HIS B 1 256 ? -23.759 28.203 -23.720 1.00 17.74 256 HIS B C 1
ATOM 3905 O O . HIS B 1 256 ? -23.734 27.051 -23.287 1.00 18.99 256 HIS B O 1
ATOM 3912 N N . GLY B 1 257 ? -24.077 28.487 -24.981 1.00 15.06 257 GLY B N 1
ATOM 3913 C CA . GLY B 1 257 ? -24.416 27.432 -25.929 1.00 17.23 257 GLY B CA 1
ATOM 3914 C C . GLY B 1 257 ? -23.246 26.509 -26.247 1.00 17.40 257 GLY B C 1
ATOM 3915 O O . GLY B 1 257 ? -23.369 25.278 -26.229 1.00 16.37 257 GLY B O 1
ATOM 3916 N N . ALA B 1 258 ? -22.098 27.104 -26.543 1.00 17.03 258 ALA B N 1
ATOM 3917 C CA . ALA B 1 258 ? -20.898 26.331 -26.846 1.00 19.42 258 ALA B CA 1
ATOM 3918 C C . ALA B 1 258 ? -20.473 25.489 -25.638 1.00 14.96 258 ALA B C 1
ATOM 3919 O O . ALA B 1 258 ? -20.034 24.351 -25.789 1.00 17.26 258 ALA B O 1
ATOM 3921 N N . ALA B 1 259 ? -20.594 26.064 -24.442 1.00 14.10 259 ALA B N 1
ATOM 3922 C CA . ALA B 1 259 ? -20.166 25.377 -23.227 1.00 15.24 259 ALA B CA 1
ATOM 3923 C C . ALA B 1 259 ? -21.053 24.162 -22.985 1.00 16.48 259 ALA B C 1
ATOM 3924 O O . ALA B 1 259 ? -20.566 23.084 -22.665 1.00 16.28 259 ALA B O 1
ATOM 3926 N N . THR B 1 260 ? -22.362 24.334 -23.159 1.00 16.79 260 THR B N 1
ATOM 3927 C CA . THR B 1 260 ? -23.286 23.212 -23.019 1.00 17.46 260 THR B CA 1
ATOM 3928 C C . THR B 1 260 ? -23.010 22.113 -24.052 1.00 16.66 260 THR B C 1
ATOM 3929 O O . THR B 1 260 ? -22.993 20.918 -23.714 1.00 15.47 260 THR B O 1
ATOM 3933 N N . ALA B 1 261 ? -22.756 22.503 -25.300 1.00 13.91 261 ALA B N 1
ATOM 3934 C CA . ALA B 1 261 ? -22.441 21.525 -26.347 1.00 14.60 261 ALA B CA 1
ATOM 3935 C C . ALA B 1 261 ? -21.130 20.792 -26.057 1.00 18.88 261 ALA B C 1
ATOM 3936 O O . ALA B 1 261 ? -21.012 19.585 -26.276 1.00 15.59 261 ALA B O 1
ATOM 3938 N N . ASN B 1 262 ? -20.149 21.533 -25.558 1.00 13.57 262 ASN B N 1
ATOM 3939 C CA . ASN B 1 262 ? -18.866 20.953 -25.173 1.00 16.44 262 ASN B CA 1
ATOM 3940 C C . ASN B 1 262 ? -19.070 19.819 -24.153 1.00 17.26 262 ASN B C 1
ATOM 3941 O O . ASN B 1 262 ? -18.508 18.730 -24.304 1.00 12.91 262 ASN B O 1
ATOM 3946 N N . GLU B 1 263 ? -19.888 20.060 -23.127 1.00 13.94 263 GLU B N 1
ATOM 3947 C CA . GLU B 1 263 ? -20.113 19.031 -22.108 1.00 14.40 263 GLU B CA 1
ATOM 3948 C C . GLU B 1 263 ? -20.872 17.819 -22.665 1.00 17.69 263 GLU B C 1
ATOM 3949 O O . GLU B 1 263 ? -20.599 16.684 -22.274 1.00 16.12 263 GLU B O 1
ATOM 3955 N N . SER B 1 264 ? -21.811 18.045 -23.581 1.00 15.09 264 SER B N 1
ATOM 3956 C CA . SER B 1 264 ? -22.495 16.913 -24.224 1.00 16.11 264 SER B CA 1
ATOM 3957 C C . SER B 1 264 ? -21.507 16.080 -25.039 1.00 19.17 264 SER B C 1
ATOM 3958 O O . SER B 1 264 ? -21.569 14.842 -25.036 1.00 15.65 264 SER B O 1
ATOM 3961 N N . PHE B 1 265 ? -20.591 16.737 -25.744 1.00 13.95 265 PHE B N 1
ATOM 3962 C CA . PHE B 1 265 ? -19.563 15.973 -26.467 1.00 15.16 265 PHE B CA 1
ATOM 3963 C C . PHE B 1 265 ? -18.644 15.204 -25.513 1.00 15.98 265 PHE B C 1
ATOM 3964 O O . PHE B 1 265 ? -18.189 14.112 -25.847 1.00 17.88 265 PHE B O 1
ATOM 3972 N N . LYS B 1 266 ? -18.384 15.755 -24.327 1.00 15.76 266 LYS B N 1
ATOM 3973 C CA . LYS B 1 266 ? -17.582 15.043 -23.338 1.00 16.19 266 LYS B CA 1
ATOM 3974 C C . LYS B 1 266 ? -18.324 13.795 -22.856 1.00 18.03 266 LYS B C 1
ATOM 3975 O O . LYS B 1 266 ? -17.712 12.747 -22.646 1.00 17.32 266 LYS B O 1
ATOM 3981 N N . ARG B 1 267 ? -19.638 13.908 -22.673 1.00 17.80 267 ARG B N 1
ATOM 3982 C CA . ARG B 1 267 ? -20.442 12.739 -22.305 1.00 21.20 267 ARG B CA 1
ATOM 3983 C C . ARG B 1 267 ? -20.317 11.657 -23.375 1.00 20.69 267 ARG B C 1
ATOM 3984 O O . ARG B 1 267 ? -20.181 10.470 -23.060 1.00 18.91 267 ARG B O 1
ATOM 3992 N N . ALA B 1 268 ? -20.352 12.066 -24.640 1.00 17.31 268 ALA B N 1
ATOM 3993 C CA . ALA B 1 268 ? -20.241 11.108 -25.751 1.00 18.58 268 ALA B CA 1
ATOM 3994 C C . ALA B 1 268 ? -18.879 10.432 -25.771 1.00 21.42 268 ALA B C 1
ATOM 3995 O O . ALA B 1 268 ? -18.773 9.233 -26.059 1.00 20.68 268 ALA B O 1
ATOM 3997 N N . ARG B 1 269 ? -17.823 11.185 -25.465 1.00 16.52 269 ARG B N 1
ATOM 3998 C CA . ARG B 1 269 ? -16.502 10.560 -25.305 1.00 22.24 269 ARG B CA 1
ATOM 3999 C C . ARG B 1 269 ? -16.502 9.539 -24.174 1.00 24.88 269 ARG B C 1
ATOM 4000 O O . ARG B 1 269 ? -15.974 8.432 -24.317 1.00 26.35 269 ARG B O 1
ATOM 4008 N N . ALA B 1 270 ? -17.076 9.921 -23.041 1.00 22.41 270 ALA B N 1
ATOM 4009 C CA . ALA B 1 270 ? -17.108 9.041 -21.869 1.00 25.44 270 ALA B CA 1
ATOM 4010 C C . ALA B 1 270 ? -17.889 7.765 -22.165 1.00 24.64 270 ALA B C 1
ATOM 4011 O O . ALA B 1 270 ? -17.610 6.704 -21.601 1.00 27.43 270 ALA B O 1
ATOM 4013 N N . ALA B 1 271 ? -18.864 7.873 -23.061 1.00 19.75 271 ALA B N 1
ATOM 4014 C CA . ALA B 1 271 ? -19.694 6.736 -23.437 1.00 23.24 271 ALA B CA 1
ATOM 4015 C C . ALA B 1 271 ? -19.028 5.836 -24.486 1.00 28.34 271 ALA B C 1
ATOM 4016 O O . ALA B 1 271 ? -19.616 4.853 -24.910 1.00 28.24 271 ALA B O 1
ATOM 4018 N N . GLY B 1 272 ? -17.810 6.174 -24.907 1.00 23.22 272 GLY B N 1
ATOM 4019 C CA . GLY B 1 272 ? -17.046 5.308 -25.799 1.00 24.53 272 GLY B CA 1
ATOM 4020 C C . GLY B 1 272 ? -17.074 5.654 -27.281 1.00 23.27 272 GLY B C 1
ATOM 4021 O O . GLY B 1 272 ? -16.674 4.850 -28.119 1.00 22.10 272 GLY B O 1
ATOM 4022 N N . HIS B 1 273 ? -17.500 6.867 -27.615 1.00 19.21 273 HIS B N 1
ATOM 4023 C CA . HIS B 1 273 ? -17.714 7.243 -29.014 1.00 21.23 273 HIS B CA 1
ATOM 4024 C C . HIS B 1 273 ? -16.661 8.197 -29.586 1.00 22.68 273 HIS B C 1
ATOM 4025 O O . HIS B 1 273 ? -16.893 8.820 -30.632 1.00 20.83 273 HIS B O 1
ATOM 4032 N N . ALA B 1 274 ? -15.516 8.297 -28.913 1.00 21.42 274 ALA B N 1
ATOM 4033 C CA . ALA B 1 274 ? -14.467 9.257 -29.295 1.00 21.95 274 ALA B CA 1
ATOM 4034 C C . ALA B 1 274 ? -13.984 9.131 -30.741 1.00 19.19 274 ALA B C 1
ATOM 4035 O O . ALA B 1 274 ? -13.667 10.128 -31.383 1.00 20.08 274 ALA B O 1
ATOM 4037 N N . ASP B 1 275 ? -13.947 7.909 -31.260 1.00 18.08 275 ASP B N 1
ATOM 4038 C CA . ASP B 1 275 ? -13.383 7.669 -32.580 1.00 19.00 275 ASP B CA 1
ATOM 4039 C C . ASP B 1 275 ? -14.417 7.515 -33.681 1.00 22.22 275 ASP B C 1
ATOM 4040 O O . ASP B 1 275 ? -14.068 7.288 -34.838 1.00 23.03 275 ASP B O 1
ATOM 4045 N N . GLU B 1 276 ? -15.688 7.620 -33.316 1.00 19.71 276 GLU B N 1
ATOM 4046 C CA . GLU B 1 276 ? -16.769 7.616 -34.290 1.00 22.41 276 GLU B CA 1
ATOM 4047 C C . GLU B 1 276 ? -16.914 9.012 -34.885 1.00 18.41 276 GLU B C 1
ATOM 4048 O O . GLU B 1 276 ? -16.231 9.937 -34.453 1.00 18.16 276 GLU B O 1
ATOM 4054 N N . ASP B 1 277 ? -17.761 9.155 -35.899 1.00 15.11 277 ASP B N 1
ATOM 4055 C CA . ASP B 1 277 ? -18.049 10.486 -36.437 1.00 18.65 277 ASP B CA 1
ATOM 4056 C C . ASP B 1 277 ? -18.642 11.370 -35.345 1.00 19.35 277 ASP B C 1
ATOM 4057 O O . ASP B 1 277 ? -19.313 10.875 -34.445 1.00 17.13 277 ASP B O 1
ATOM 4062 N N . PHE B 1 278 ? -18.403 12.679 -35.421 1.00 13.93 278 PHE B N 1
ATOM 4063 C CA . PHE B 1 278 ? -18.907 13.562 -34.387 1.00 12.92 278 PHE B CA 1
ATOM 4064 C C . PHE B 1 278 ? -20.441 13.551 -34.296 1.00 13.60 278 PHE B C 1
ATOM 4065 O O . PHE B 1 278 ? -20.997 13.916 -33.264 1.00 14.27 278 PHE B O 1
ATOM 4073 N N . ALA B 1 279 ? -21.126 13.081 -35.340 1.00 17.76 279 ALA B N 1
ATOM 4074 C CA . ALA B 1 279 ? -22.583 12.937 -35.257 1.00 18.65 279 ALA B CA 1
ATOM 4075 C C . ALA B 1 279 ? -23.024 11.924 -34.193 1.00 18.14 279 ALA B C 1
ATOM 4076 O O . ALA B 1 279 ? -24.181 11.933 -33.774 1.00 17.41 279 ALA B O 1
ATOM 4078 N N . ALA B 1 280 ? -22.106 11.061 -33.759 1.00 17.37 280 ALA B N 1
ATOM 4079 C CA . ALA B 1 280 ? -22.412 10.064 -32.731 1.00 16.07 280 ALA B CA 1
ATOM 4080 C C . ALA B 1 280 ? -22.700 10.669 -31.354 1.00 17.33 280 ALA B C 1
ATOM 4081 O O . ALA B 1 280 ? -23.083 9.956 -30.422 1.00 17.65 280 ALA B O 1
ATOM 4083 N N . VAL B 1 281 ? -22.526 11.980 -31.220 1.00 13.57 281 VAL B N 1
ATOM 4084 C CA . VAL B 1 281 ? -23.034 12.661 -30.028 1.00 16.83 281 VAL B CA 1
ATOM 4085 C C . VAL B 1 281 ? -24.530 12.327 -29.831 1.00 16.60 281 VAL B C 1
ATOM 4086 O O . VAL B 1 281 ? -25.047 12.318 -28.704 1.00 16.43 281 VAL B O 1
ATOM 4090 N N . PHE B 1 282 ? -25.219 12.031 -30.929 1.00 18.68 282 PHE B N 1
ATOM 4091 C CA . PHE B 1 282 ? -26.611 11.580 -30.869 1.00 20.47 282 PHE B CA 1
ATOM 4092 C C . PHE B 1 282 ? -26.824 10.416 -29.881 1.00 19.97 282 PHE B C 1
ATOM 4093 O O . PHE B 1 282 ? -27.845 10.356 -29.187 1.00 20.24 282 PHE B O 1
ATOM 4101 N N . ARG B 1 283 ? -25.852 9.506 -29.803 1.00 15.84 283 ARG B N 1
ATOM 4102 C CA . ARG B 1 283 ? -25.974 8.308 -28.969 1.00 18.35 283 ARG B CA 1
ATOM 4103 C C . ARG B 1 283 ? -26.116 8.634 -27.480 1.00 24.39 283 ARG B C 1
ATOM 4104 O O . ARG B 1 283 ? -26.545 7.799 -26.696 1.00 23.60 283 ARG B O 1
ATOM 4112 N N . VAL B 1 284 ? -25.766 9.847 -27.082 1.00 16.45 284 VAL B N 1
ATOM 4113 C CA . VAL B 1 284 ? -25.923 10.229 -25.682 1.00 18.63 284 VAL B CA 1
ATOM 4114 C C . VAL B 1 284 ? -27.069 11.242 -25.480 1.00 25.55 284 VAL B C 1
ATOM 4115 O O . VAL B 1 284 ? -27.439 11.573 -24.350 1.00 29.05 284 VAL B O 1
ATOM 4119 N N . LEU B 1 285 ? -27.639 11.716 -26.584 1.00 23.27 285 LEU B N 1
ATOM 4120 C CA . LEU B 1 285 ? -28.782 12.629 -26.536 1.00 20.55 285 LEU B CA 1
ATOM 4121 C C . LEU B 1 285 ? -30.097 11.856 -26.586 1.00 24.17 285 LEU B C 1
ATOM 4122 O O . LEU B 1 285 ? -31.037 12.198 -25.883 1.00 30.20 285 LEU B O 1
ATOM 4127 N N . GLU B 1 286 ? -30.170 10.814 -27.417 1.00 23.00 286 GLU B N 1
ATOM 4128 C CA . GLU B 1 286 ? -31.346 9.944 -27.428 1.00 29.23 286 GLU B CA 1
ATOM 4129 C C . GLU B 1 286 ? -31.320 9.032 -26.201 1.00 37.04 286 GLU B C 1
ATOM 4130 O O . GLU B 1 286 ? -30.286 8.870 -25.565 1.00 43.31 286 GLU B O 1
ATOM 4136 N N . ALA B 1 287 ? -32.459 8.435 -25.877 1.00 38.29 287 ALA B N 1
ATOM 4137 C CA . ALA B 1 287 ? -32.582 7.608 -24.682 1.00 49.22 287 ALA B CA 1
ATOM 4138 C C . ALA B 1 287 ? -32.180 6.164 -24.970 1.00 52.56 287 ALA B C 1
ATOM 4139 O O . ALA B 1 287 ? -32.428 5.652 -26.064 1.00 46.99 287 ALA B O 1
ATOM 4141 N N . THR C 1 2 ? -61.443 23.281 15.337 1.00 62.86 2 THR C N 1
ATOM 4142 C CA . THR C 1 2 ? -61.712 22.178 16.254 1.00 65.40 2 THR C CA 1
ATOM 4143 C C . THR C 1 2 ? -61.549 20.809 15.591 1.00 56.34 2 THR C C 1
ATOM 4144 O O . THR C 1 2 ? -60.836 19.955 16.112 1.00 60.78 2 THR C O 1
ATOM 4148 N N . THR C 1 3 ? -62.209 20.590 14.456 1.00 45.17 3 THR C N 1
ATOM 4149 C CA . THR C 1 3 ? -62.033 19.331 13.727 1.00 38.99 3 THR C CA 1
ATOM 4150 C C . THR C 1 3 ? -61.139 19.522 12.499 1.00 37.55 3 THR C C 1
ATOM 4151 O O . THR C 1 3 ? -61.208 20.548 11.825 1.00 37.43 3 THR C O 1
ATOM 4155 N N . TYR C 1 4 ? -60.293 18.533 12.228 1.00 33.62 4 TYR C N 1
ATOM 4156 C CA . TYR C 1 4 ? -59.331 18.613 11.133 1.00 33.35 4 TYR C CA 1
ATOM 4157 C C . TYR C 1 4 ? -59.511 17.479 10.136 1.00 33.97 4 TYR C C 1
ATOM 4158 O O . TYR C 1 4 ? -59.938 16.380 10.492 1.00 30.50 4 TYR C O 1
ATOM 4167 N N . GLY C 1 5 ? -59.179 17.761 8.883 1.00 32.95 5 GLY C N 1
ATOM 4168 C CA . GLY C 1 5 ? -59.169 16.754 7.840 1.00 34.93 5 GLY C CA 1
ATOM 4169 C C . GLY C 1 5 ? -57.803 16.733 7.188 1.00 31.85 5 GLY C C 1
ATOM 4170 O O . GLY C 1 5 ? -57.083 17.728 7.231 1.00 25.97 5 GLY C O 1
ATOM 4171 N N . PHE C 1 6 ? -57.436 15.601 6.598 1.00 32.05 6 PHE C N 1
ATOM 4172 C CA . PHE C 1 6 ? -56.124 15.471 5.977 1.00 31.42 6 PHE C CA 1
ATOM 4173 C C . PHE C 1 6 ? -56.176 14.605 4.720 1.00 31.08 6 PHE C C 1
ATOM 4174 O O . PHE C 1 6 ? -56.542 13.429 4.781 1.00 32.38 6 PHE C O 1
ATOM 4182 N N . LEU C 1 7 ? -55.804 15.202 3.590 1.00 27.62 7 LEU C N 1
ATOM 4183 C CA . LEU C 1 7 ? -55.818 14.539 2.288 1.00 22.54 7 LEU C CA 1
ATOM 4184 C C . LEU C 1 7 ? -54.399 14.344 1.774 1.00 30.88 7 LEU C C 1
ATOM 4185 O O . LEU C 1 7 ? -53.635 15.305 1.653 1.00 27.79 7 LEU C O 1
ATOM 4190 N N . GLY C 1 8 ? -54.046 13.106 1.452 1.00 25.93 8 GLY C N 1
ATOM 4191 C CA . GLY C 1 8 ? -52.735 12.822 0.898 1.00 26.54 8 GLY C CA 1
ATOM 4192 C C . GLY C 1 8 ? -51.803 12.271 1.955 1.00 30.02 8 GLY C C 1
ATOM 4193 O O . GLY C 1 8 ? -51.149 13.021 2.680 1.00 30.65 8 GLY C O 1
ATOM 4194 N N . LEU C 1 9 ? -51.747 10.950 2.050 1.00 30.08 9 LEU C N 1
ATOM 4195 C CA . LEU C 1 9 ? -50.937 10.307 3.071 1.00 31.32 9 LEU C CA 1
ATOM 4196 C C . LEU C 1 9 ? -49.668 9.705 2.491 1.00 33.83 9 LEU C C 1
ATOM 4197 O O . LEU C 1 9 ? -49.440 8.495 2.585 1.00 32.17 9 LEU C O 1
ATOM 4202 N N . GLY C 1 10 ? -48.839 10.558 1.901 1.00 29.23 10 GLY C N 1
ATOM 4203 C CA . GLY C 1 10 ? -47.594 10.119 1.290 1.00 27.58 10 GLY C CA 1
ATOM 4204 C C . GLY C 1 10 ? -46.412 10.202 2.238 1.00 28.64 10 GLY C C 1
ATOM 4205 O O . GLY C 1 10 ? -46.580 10.144 3.457 1.00 25.13 10 GLY C O 1
ATOM 4206 N N . ILE C 1 11 ? -45.214 10.331 1.676 1.00 29.95 11 ILE C N 1
ATOM 4207 C CA . ILE C 1 11 ? -43.995 10.398 2.472 1.00 27.96 11 ILE C CA 1
ATOM 4208 C C . ILE C 1 11 ? -44.068 11.537 3.480 1.00 22.59 11 ILE C C 1
ATOM 4209 O O . ILE C 1 11 ? -43.652 11.394 4.627 1.00 24.78 11 ILE C O 1
ATOM 4214 N N . MET C 1 12 ? -44.592 12.674 3.040 1.00 21.16 12 MET C N 1
ATOM 4215 C CA . MET C 1 12 ? -44.757 13.824 3.922 1.00 26.39 12 MET C CA 1
ATOM 4216 C C . MET C 1 12 ? -46.075 13.768 4.695 1.00 27.57 12 MET C C 1
ATOM 4217 O O . MET C 1 12 ? -46.092 13.950 5.910 1.00 24.87 12 MET C O 1
ATOM 4222 N N . GLY C 1 13 ? -47.176 13.511 3.991 1.00 23.98 13 GLY C N 1
ATOM 4223 C CA . GLY C 1 13 ? -48.494 13.568 4.597 1.00 24.10 13 GLY C CA 1
ATOM 4224 C C . GLY C 1 13 ? -48.742 12.570 5.722 1.00 29.73 13 GLY C C 1
ATOM 4225 O O . GLY C 1 13 ? -49.439 12.882 6.683 1.00 30.35 13 GLY C O 1
ATOM 4226 N N . GLY C 1 14 ? -48.173 11.373 5.610 1.00 28.26 14 GLY C N 1
ATOM 4227 C CA . GLY C 1 14 ? -48.324 10.355 6.644 1.00 24.28 14 GLY C CA 1
ATOM 4228 C C . GLY C 1 14 ? -47.862 10.833 8.010 1.00 26.31 14 GLY C C 1
ATOM 4229 O O . GLY C 1 14 ? -48.650 10.865 8.967 1.00 26.68 14 GLY C O 1
ATOM 4230 N N . PRO C 1 15 ? -46.576 11.202 8.118 1.00 29.34 15 PRO C N 1
ATOM 4231 C CA . PRO C 1 15 ? -46.023 11.728 9.371 1.00 27.28 15 PRO C CA 1
ATOM 4232 C C . PRO C 1 15 ? -46.743 12.991 9.835 1.00 27.51 15 PRO C C 1
ATOM 4233 O O . PRO C 1 15 ? -46.962 13.171 11.033 1.00 27.14 15 PRO C O 1
ATOM 4237 N N . MET C 1 16 ? -47.099 13.864 8.902 1.00 24.13 16 MET C N 1
ATOM 4238 C CA . MET C 1 16 ? -47.773 15.103 9.284 1.00 25.30 16 MET C CA 1
ATOM 4239 C C . MET C 1 16 ? -49.099 14.800 9.964 1.00 28.12 16 MET C C 1
ATOM 4240 O O . MET C 1 16 ? -49.368 15.276 11.067 1.00 27.21 16 MET C O 1
ATOM 4245 N N . ALA C 1 17 ? -49.925 13.996 9.310 1.00 26.81 17 ALA C N 1
ATOM 4246 C CA . ALA C 1 17 ? -51.197 13.608 9.891 1.00 29.62 17 ALA C CA 1
ATOM 4247 C C . ALA C 1 17 ? -50.981 12.927 11.241 1.00 29.59 17 ALA C C 1
ATOM 4248 O O . ALA C 1 17 ? -51.742 13.157 12.177 1.00 30.11 17 ALA C O 1
ATOM 4250 N N . ALA C 1 18 ? -49.934 12.110 11.347 1.00 27.92 18 ALA C N 1
ATOM 4251 C CA . ALA C 1 18 ? -49.678 11.365 12.582 1.00 29.16 18 ALA C CA 1
ATOM 4252 C C . ALA C 1 18 ? -49.347 12.317 13.731 1.00 37.71 18 ALA C C 1
ATOM 4253 O O . ALA C 1 18 ? -49.718 12.071 14.877 1.00 34.59 18 ALA C O 1
ATOM 4255 N N . ASN C 1 19 ? -48.645 13.404 13.421 1.00 33.41 19 ASN C N 1
ATOM 4256 C CA . ASN C 1 19 ? -48.351 14.415 14.432 1.00 30.30 19 ASN C CA 1
ATOM 4257 C C . ASN C 1 19 ? -49.614 15.077 14.979 1.00 31.84 19 ASN C C 1
ATOM 4258 O O . ASN C 1 19 ? -49.706 15.353 16.173 1.00 27.99 19 ASN C O 1
ATOM 4263 N N . LEU C 1 20 ? -50.578 15.339 14.100 1.00 27.66 20 LEU C N 1
ATOM 4264 C CA . LEU C 1 20 ? -51.828 15.973 14.517 1.00 26.08 20 LEU C CA 1
ATOM 4265 C C . LEU C 1 20 ? -52.630 15.033 15.415 1.00 30.67 20 LEU C C 1
ATOM 4266 O O . LEU C 1 20 ? -53.208 15.458 16.415 1.00 33.06 20 LEU C O 1
ATOM 4271 N N . VAL C 1 21 ? -52.657 13.752 15.067 1.00 32.16 21 VAL C N 1
ATOM 4272 C CA . VAL C 1 21 ? -53.363 12.772 15.896 1.00 30.55 21 VAL C CA 1
ATOM 4273 C C . VAL C 1 21 ? -52.711 12.637 17.272 1.00 29.18 21 VAL C C 1
ATOM 4274 O O . VAL C 1 21 ? -53.394 12.652 18.299 1.00 34.27 21 VAL C O 1
ATOM 4278 N N . ARG C 1 22 ? -51.389 12.496 17.295 1.00 26.94 22 ARG C N 1
ATOM 4279 C CA . ARG C 1 22 ? -50.674 12.335 18.558 1.00 33.26 22 ARG C CA 1
ATOM 4280 C C . ARG C 1 22 ? -50.810 13.572 19.434 1.00 38.81 22 ARG C C 1
ATOM 4281 O O . ARG C 1 22 ? -50.800 13.472 20.653 1.00 38.90 22 ARG C O 1
ATOM 4289 N N . ALA C 1 23 ? -50.935 14.737 18.806 1.00 35.19 23 ALA C N 1
ATOM 4290 C CA . ALA C 1 23 ? -51.113 15.990 19.537 1.00 32.27 23 ALA C CA 1
ATOM 4291 C C . ALA C 1 23 ? -52.543 16.149 20.053 1.00 35.67 23 ALA C C 1
ATOM 4292 O O . ALA C 1 23 ? -52.864 17.138 20.715 1.00 33.46 23 ALA C O 1
ATOM 4294 N N . GLY C 1 24 ? -53.399 15.178 19.740 1.00 29.47 24 GLY C N 1
ATOM 4295 C CA . GLY C 1 24 ? -54.746 15.141 20.288 1.00 32.03 24 GLY C CA 1
ATOM 4296 C C . GLY C 1 24 ? -55.814 15.835 19.462 1.00 35.89 24 GLY C C 1
ATOM 4297 O O . GLY C 1 24 ? -56.941 16.015 19.929 1.00 31.30 24 GLY C O 1
ATOM 4298 N N . PHE C 1 25 ? -55.471 16.236 18.242 1.00 36.06 25 PHE C N 1
ATOM 4299 C CA . PHE C 1 25 ? -56.458 16.824 17.348 1.00 37.20 25 PHE C CA 1
ATOM 4300 C C . PHE C 1 25 ? -57.408 15.750 16.817 1.00 36.60 25 PHE C C 1
ATOM 4301 O O . PHE C 1 25 ? -57.011 14.607 16.610 1.00 37.27 25 PHE C O 1
ATOM 4309 N N . ASP C 1 26 ? -58.663 16.129 16.604 1.00 35.54 26 ASP C N 1
ATOM 4310 C CA . ASP C 1 26 ? -59.650 15.253 15.978 1.00 35.39 26 ASP C CA 1
ATOM 4311 C C . ASP C 1 26 ? -59.430 15.234 14.469 1.00 33.68 26 ASP C C 1
ATOM 4312 O O . ASP C 1 26 ? -59.815 16.173 13.773 1.00 38.94 26 ASP C O 1
ATOM 4317 N N . VAL C 1 27 ? -58.829 14.162 13.961 1.00 35.73 27 VAL C N 1
ATOM 4318 C CA . VAL C 1 27 ? -58.391 14.125 12.563 1.00 34.75 27 VAL C CA 1
ATOM 4319 C C . VAL C 1 27 ? -59.126 13.086 11.709 1.00 38.30 27 VAL C C 1
ATOM 4320 O O . VAL C 1 27 ? -59.212 11.913 12.080 1.00 32.96 27 VAL C O 1
ATOM 4324 N N . THR C 1 28 ? -59.640 13.532 10.562 1.00 34.84 28 THR C N 1
ATOM 4325 C CA . THR C 1 28 ? -60.247 12.647 9.569 1.00 29.04 28 THR C CA 1
ATOM 4326 C C . THR C 1 28 ? -59.364 12.617 8.317 1.00 32.05 28 THR C C 1
ATOM 4327 O O . THR C 1 28 ? -59.082 13.662 7.723 1.00 33.42 28 THR C O 1
ATOM 4331 N N . VAL C 1 29 ? -58.915 11.428 7.921 1.00 32.21 29 VAL C N 1
ATOM 4332 C CA . VAL C 1 29 ? -57.987 11.313 6.794 1.00 32.30 29 VAL C CA 1
ATOM 4333 C C . VAL C 1 29 ? -58.602 10.688 5.541 1.00 32.61 29 VAL C C 1
ATOM 4334 O O . VAL C 1 29 ? -59.569 9.930 5.614 1.00 34.89 29 VAL C O 1
ATOM 4338 N N . TRP C 1 30 ? -58.020 11.020 4.392 1.00 29.74 30 TRP C N 1
ATOM 4339 C CA . TRP C 1 30 ? -58.354 10.382 3.125 1.00 33.70 30 TRP C CA 1
ATOM 4340 C C . TRP C 1 30 ? -57.109 10.297 2.255 1.00 36.33 30 TRP C C 1
ATOM 4341 O O . TRP C 1 30 ? -56.259 11.189 2.286 1.00 32.08 30 TRP C O 1
ATOM 4352 N N . ASN C 1 31 ? -57.009 9.218 1.485 1.00 32.73 31 ASN C N 1
ATOM 4353 C CA . ASN C 1 31 ? -55.953 9.068 0.495 1.00 31.10 31 ASN C CA 1
ATOM 4354 C C . ASN C 1 31 ? -56.489 8.331 -0.728 1.00 35.59 31 ASN C C 1
ATOM 4355 O O . ASN C 1 31 ? -57.330 7.439 -0.598 1.00 38.99 31 ASN C O 1
ATOM 4360 N N . ARG C 1 32 ? -56.016 8.705 -1.914 1.00 35.64 32 ARG C N 1
ATOM 4361 C CA . ARG C 1 32 ? -56.462 8.057 -3.146 1.00 37.13 32 ARG C CA 1
ATOM 4362 C C . ARG C 1 32 ? -56.355 6.537 -3.020 1.00 42.27 32 ARG C C 1
ATOM 4363 O O . ARG C 1 32 ? -57.289 5.808 -3.358 1.00 51.77 32 ARG C O 1
ATOM 4371 N N . ASN C 1 33 ? -55.215 6.067 -2.524 1.00 35.67 33 ASN C N 1
ATOM 4372 C CA . ASN C 1 33 ? -55.057 4.656 -2.175 1.00 37.38 33 ASN C CA 1
ATOM 4373 C C . ASN C 1 33 ? -55.405 4.445 -0.705 1.00 37.59 33 ASN C C 1
ATOM 4374 O O . ASN C 1 33 ? -54.605 4.759 0.173 1.00 37.65 33 ASN C O 1
ATOM 4379 N N . PRO C 1 34 ? -56.603 3.898 -0.437 1.00 40.38 34 PRO C N 1
ATOM 4380 C CA . PRO C 1 34 ? -57.190 3.792 0.905 1.00 43.76 34 PRO C CA 1
ATOM 4381 C C . PRO C 1 34 ? -56.313 3.004 1.870 1.00 43.22 34 PRO C C 1
ATOM 4382 O O . PRO C 1 34 ? -56.411 3.184 3.085 1.00 43.23 34 PRO C O 1
ATOM 4386 N N . ALA C 1 35 ? -55.474 2.128 1.332 1.00 40.75 35 ALA C N 1
ATOM 4387 C CA . ALA C 1 35 ? -54.601 1.316 2.164 1.00 46.39 35 ALA C CA 1
ATOM 4388 C C . ALA C 1 35 ? -53.678 2.187 3.018 1.00 43.88 35 ALA C C 1
ATOM 4389 O O . ALA C 1 35 ? -53.302 1.807 4.125 1.00 39.56 35 ALA C O 1
ATOM 4391 N N . LYS C 1 36 ? -53.326 3.363 2.512 1.00 44.20 36 LYS C N 1
ATOM 4392 C CA . LYS C 1 36 ? -52.415 4.244 3.238 1.00 42.48 36 LYS C CA 1
ATOM 4393 C C . LYS C 1 36 ? -53.048 4.824 4.501 1.00 41.02 36 LYS C C 1
ATOM 4394 O O . LYS C 1 36 ? -52.347 5.360 5.357 1.00 40.31 36 LYS C O 1
ATOM 4400 N N . CYS C 1 37 ? -54.370 4.720 4.616 1.00 36.49 37 CYS C N 1
ATOM 4401 C CA . CYS C 1 37 ? -55.076 5.278 5.768 1.00 38.01 37 CYS C CA 1
ATOM 4402 C C . CYS C 1 37 ? -54.956 4.415 7.019 1.00 43.89 37 CYS C C 1
ATOM 4403 O O . CYS C 1 37 ? -55.093 4.911 8.138 1.00 48.77 37 CYS C O 1
ATOM 4406 N N . ALA C 1 38 ? -54.717 3.123 6.822 1.00 43.05 38 ALA C N 1
ATOM 4407 C CA . ALA C 1 38 ? -54.769 2.158 7.916 1.00 47.89 38 ALA C CA 1
ATOM 4408 C C . ALA C 1 38 ? -53.930 2.561 9.128 1.00 41.70 38 ALA C C 1
ATOM 4409 O O . ALA C 1 38 ? -54.435 2.581 10.252 1.00 48.36 38 ALA C O 1
ATOM 4411 N N . PRO C 1 39 ? -52.648 2.878 8.908 1.00 39.81 39 PRO C N 1
ATOM 4412 C CA . PRO C 1 39 ? -51.773 3.225 10.033 1.00 47.26 39 PRO C CA 1
ATOM 4413 C C . PRO C 1 39 ? -52.282 4.419 10.841 1.00 43.36 39 PRO C C 1
ATOM 4414 O O . PRO C 1 39 ? -52.128 4.437 12.061 1.00 49.70 39 PRO C O 1
ATOM 4418 N N . LEU C 1 40 ? -52.878 5.403 10.176 1.00 41.78 40 LEU C N 1
ATOM 4419 C CA . LEU C 1 40 ? -53.383 6.572 10.889 1.00 40.81 40 LEU C CA 1
ATOM 4420 C C . LEU C 1 40 ? -54.701 6.290 11.604 1.00 43.96 40 LEU C C 1
ATOM 4421 O O . LEU C 1 40 ? -54.965 6.840 12.673 1.00 44.52 40 LEU C O 1
ATOM 4426 N N . VAL C 1 41 ? -55.516 5.420 11.021 1.00 41.55 41 VAL C N 1
ATOM 4427 C CA . VAL C 1 41 ? -56.728 4.967 11.684 1.00 40.83 41 VAL C CA 1
ATOM 4428 C C . VAL C 1 41 ? -56.348 4.276 12.990 1.00 49.44 41 VAL C C 1
ATOM 4429 O O . VAL C 1 41 ? -56.988 4.472 14.020 1.00 50.85 41 VAL C O 1
ATOM 4433 N N . ALA C 1 42 ? -55.282 3.485 12.943 1.00 50.72 42 ALA C N 1
ATOM 4434 C CA . ALA C 1 42 ? -54.806 2.773 14.122 1.00 56.48 42 ALA C CA 1
ATOM 4435 C C . ALA C 1 42 ? -54.288 3.725 15.200 1.00 55.10 42 ALA C C 1
ATOM 4436 O O . ALA C 1 42 ? -54.303 3.389 16.386 1.00 55.00 42 ALA C O 1
ATOM 4438 N N . LEU C 1 43 ? -53.826 4.905 14.792 1.00 51.26 43 LEU C N 1
ATOM 4439 C CA . LEU C 1 43 ? -53.362 5.907 15.747 1.00 48.81 43 LEU C CA 1
ATOM 4440 C C . LEU C 1 43 ? -54.521 6.653 16.395 1.00 52.97 43 LEU C C 1
ATOM 4441 O O . LEU C 1 43 ? -54.358 7.262 17.451 1.00 55.87 43 LEU C O 1
ATOM 4446 N N . GLY C 1 44 ? -55.685 6.619 15.752 1.00 52.05 44 GLY C N 1
ATOM 4447 C CA . GLY C 1 44 ? -56.861 7.287 16.283 1.00 52.09 44 GLY C CA 1
ATOM 4448 C C . GLY C 1 44 ? -57.544 8.261 15.336 1.00 51.26 44 GLY C C 1
ATOM 4449 O O . GLY C 1 44 ? -58.431 9.008 15.748 1.00 48.47 44 GLY C O 1
ATOM 4450 N N . ALA C 1 45 ? -57.136 8.268 14.069 1.00 43.34 45 ALA C N 1
ATOM 4451 C CA . ALA C 1 45 ? -57.818 9.081 13.070 1.00 40.52 45 ALA C CA 1
ATOM 4452 C C . ALA C 1 45 ? -59.096 8.398 12.578 1.00 43.83 45 ALA C C 1
ATOM 4453 O O . ALA C 1 45 ? -59.227 7.181 12.651 1.00 47.46 45 ALA C O 1
ATOM 4455 N N . ARG C 1 46 ? -60.041 9.189 12.084 1.00 45.59 46 ARG C N 1
ATOM 4456 C CA . ARG C 1 46 ? -61.184 8.636 11.374 1.00 50.52 46 ARG C CA 1
ATOM 4457 C C . ARG C 1 46 ? -60.822 8.579 9.897 1.00 51.10 46 ARG C C 1
ATOM 4458 O O . ARG C 1 46 ? -59.874 9.230 9.469 1.00 41.99 46 ARG C O 1
ATOM 4466 N N . GLN C 1 47 ? -61.579 7.813 9.119 1.00 49.42 47 GLN C N 1
ATOM 4467 C CA . GLN C 1 47 ? -61.342 7.711 7.682 1.00 44.89 47 GLN C CA 1
ATOM 4468 C C . GLN C 1 47 ? -62.582 8.108 6.887 1.00 46.01 47 GLN C C 1
ATOM 4469 O O . GLN C 1 47 ? -63.696 7.753 7.266 1.00 48.49 47 GLN C O 1
ATOM 4475 N N . ALA C 1 48 ? -62.385 8.834 5.786 1.00 38.72 48 ALA C N 1
ATOM 4476 C CA . ALA C 1 48 ? -63.497 9.251 4.926 1.00 42.48 48 ALA C CA 1
ATOM 4477 C C . ALA C 1 48 ? -63.342 8.710 3.507 1.00 43.04 48 ALA C C 1
ATOM 4478 O O . ALA C 1 48 ? -62.266 8.252 3.122 1.00 39.57 48 ALA C O 1
ATOM 4480 N N . SER C 1 49 ? -64.417 8.777 2.729 1.00 42.31 49 SER C N 1
ATOM 4481 C CA . SER C 1 49 ? -64.448 8.138 1.417 1.00 46.25 49 SER C CA 1
ATOM 4482 C C . SER C 1 49 ? -64.027 9.062 0.283 1.00 47.20 49 SER C C 1
ATOM 4483 O O . SER C 1 49 ? -63.735 8.604 -0.824 1.00 44.03 49 SER C O 1
ATOM 4486 N N . SER C 1 50 ? -63.997 10.362 0.554 1.00 44.61 50 SER C N 1
ATOM 4487 C CA . SER C 1 50 ? -63.646 11.331 -0.477 1.00 43.67 50 SER C CA 1
ATOM 4488 C C . SER C 1 50 ? -63.256 12.668 0.136 1.00 38.48 50 SER C C 1
ATOM 4489 O O . SER C 1 50 ? -63.606 12.960 1.278 1.00 43.03 50 SER C O 1
ATOM 4492 N N . PRO C 1 51 ? -62.525 13.488 -0.628 1.00 36.14 51 PRO C N 1
ATOM 4493 C CA . PRO C 1 51 ? -62.187 14.849 -0.200 1.00 34.75 51 PRO C CA 1
ATOM 4494 C C . PRO C 1 51 ? -63.444 15.670 0.112 1.00 33.41 51 PRO C C 1
ATOM 4495 O O . PRO C 1 51 ? -63.475 16.414 1.090 1.00 41.50 51 PRO C O 1
ATOM 4499 N N . ALA C 1 52 ? -64.471 15.531 -0.713 1.00 29.48 52 ALA C N 1
ATOM 4500 C CA . ALA C 1 52 ? -65.725 16.250 -0.484 1.00 29.48 52 ALA C CA 1
ATOM 4501 C C . ALA C 1 52 ? -66.309 15.892 0.879 1.00 31.35 52 ALA C C 1
ATOM 4502 O O . ALA C 1 52 ? -66.824 16.750 1.601 1.00 34.57 52 ALA C O 1
ATOM 4504 N N . GLU C 1 53 ? -66.227 14.615 1.227 1.00 36.63 53 GLU C N 1
ATOM 4505 C CA . GLU C 1 53 ? -66.734 14.129 2.504 1.00 43.18 53 GLU C CA 1
ATOM 4506 C C . GLU C 1 53 ? -65.946 14.742 3.668 1.00 37.95 53 GLU C C 1
ATOM 4507 O O . GLU C 1 53 ? -66.524 15.131 4.683 1.00 41.51 53 GLU C O 1
ATOM 4513 N N . VAL C 1 54 ? -64.629 14.845 3.509 1.00 35.27 54 VAL C N 1
ATOM 4514 C CA . VAL C 1 54 ? -63.779 15.457 4.524 1.00 31.38 54 VAL C CA 1
ATOM 4515 C C . VAL C 1 54 ? -64.062 16.949 4.663 1.00 30.44 54 VAL C C 1
ATOM 4516 O O . VAL C 1 54 ? -64.257 17.466 5.767 1.00 32.07 54 VAL C O 1
ATOM 4520 N N . CYS C 1 55 ? -64.067 17.649 3.537 1.00 29.60 55 CYS C N 1
ATOM 4521 C CA . CYS C 1 55 ? -64.229 19.098 3.559 1.00 29.11 55 CYS C CA 1
ATOM 4522 C C . CYS C 1 55 ? -65.624 19.536 3.990 1.00 35.08 55 CYS C C 1
ATOM 4523 O O . CYS C 1 55 ? -65.824 20.678 4.401 1.00 32.25 55 CYS C O 1
ATOM 4526 N N . ALA C 1 56 ? -66.586 18.629 3.893 1.00 36.19 56 ALA C N 1
ATOM 4527 C CA . ALA C 1 56 ? -67.944 18.934 4.315 1.00 39.90 56 ALA C CA 1
ATOM 4528 C C . ALA C 1 56 ? -68.072 18.860 5.831 1.00 43.32 56 ALA C C 1
ATOM 4529 O O . ALA C 1 56 ? -68.950 19.493 6.412 1.00 40.87 56 ALA C O 1
ATOM 4531 N N . ALA C 1 57 ? -67.176 18.110 6.471 1.00 44.85 57 ALA C N 1
ATOM 4532 C CA . ALA C 1 57 ? -67.345 17.768 7.883 1.00 46.75 57 ALA C CA 1
ATOM 4533 C C . ALA C 1 57 ? -66.293 18.357 8.817 1.00 49.25 57 ALA C C 1
ATOM 4534 O O . ALA C 1 57 ? -66.509 18.444 10.026 1.00 56.26 57 ALA C O 1
ATOM 4536 N N . CYS C 1 58 ? -65.152 18.752 8.268 1.00 39.30 58 CYS C N 1
ATOM 4537 C CA . CYS C 1 58 ? -64.050 19.224 9.097 1.00 38.74 58 CYS C CA 1
ATOM 4538 C C . CYS C 1 58 ? -63.900 20.740 9.035 1.00 37.99 58 CYS C C 1
ATOM 4539 O O . CYS C 1 58 ? -64.018 21.339 7.971 1.00 38.23 58 CYS C O 1
ATOM 4542 N N . ASP C 1 59 ? -63.634 21.355 10.183 1.00 38.81 59 ASP C N 1
ATOM 4543 C CA . ASP C 1 59 ? -63.447 22.800 10.246 1.00 35.24 59 ASP C CA 1
ATOM 4544 C C . ASP C 1 59 ? -62.273 23.251 9.396 1.00 32.84 59 ASP C C 1
ATOM 4545 O O . ASP C 1 59 ? -62.346 24.277 8.716 1.00 35.11 59 ASP C O 1
ATOM 4550 N N . ILE C 1 60 ? -61.193 22.477 9.441 1.00 30.34 60 ILE C N 1
ATOM 4551 C CA . ILE C 1 60 ? -59.974 22.795 8.706 1.00 32.83 60 ILE C CA 1
ATOM 4552 C C . ILE C 1 60 ? -59.375 21.551 8.059 1.00 35.60 60 ILE C C 1
ATOM 4553 O O . ILE C 1 60 ? -59.041 20.581 8.750 1.00 35.26 60 ILE C O 1
ATOM 4558 N N . THR C 1 61 ? -59.220 21.592 6.738 1.00 34.44 61 THR C N 1
ATOM 4559 C CA . THR C 1 61 ? -58.662 20.464 5.999 1.00 33.27 61 THR C CA 1
ATOM 4560 C C . THR C 1 61 ? -57.320 20.807 5.360 1.00 34.38 61 THR C C 1
ATOM 4561 O O . THR C 1 61 ? -57.181 21.806 4.650 1.00 32.21 61 THR C O 1
ATOM 4565 N N . ILE C 1 62 ? -56.334 19.961 5.624 1.00 30.03 62 ILE C N 1
ATOM 4566 C CA . ILE C 1 62 ? -55.000 20.110 5.073 1.00 31.95 62 ILE C CA 1
ATOM 4567 C C . ILE C 1 62 ? -54.806 19.097 3.953 1.00 27.61 62 ILE C C 1
ATOM 4568 O O . ILE C 1 62 ? -55.263 17.957 4.060 1.00 29.27 62 ILE C O 1
ATOM 4573 N N . ALA C 1 63 ? -54.135 19.508 2.880 1.00 24.77 63 ALA C N 1
ATOM 4574 C CA . ALA C 1 63 ? -53.782 18.578 1.805 1.00 23.39 63 ALA C CA 1
ATOM 4575 C C . ALA C 1 63 ? -52.272 18.534 1.581 1.00 25.77 63 ALA C C 1
ATOM 4576 O O . ALA C 1 63 ? -51.593 19.560 1.671 1.00 26.26 63 ALA C O 1
ATOM 4578 N N . MET C 1 64 ? -51.740 17.341 1.319 1.00 24.19 64 MET C N 1
ATOM 4579 C CA . MET C 1 64 ? -50.305 17.194 1.067 1.00 23.11 64 MET C CA 1
ATOM 4580 C C . MET C 1 64 ? -50.094 16.276 -0.141 1.00 26.80 64 MET C C 1
ATOM 4581 O O . MET C 1 64 ? -49.843 15.083 0.007 1.00 27.46 64 MET C O 1
ATOM 4586 N N . LEU C 1 65 ? -50.200 16.853 -1.335 1.00 30.65 65 LEU C N 1
ATOM 4587 C CA . LEU C 1 65 ? -50.285 16.088 -2.574 1.00 27.52 65 LEU C CA 1
ATOM 4588 C C . LEU C 1 65 ? -49.059 16.277 -3.468 1.00 24.79 65 LEU C C 1
ATOM 4589 O O . LEU C 1 65 ? -48.330 17.255 -3.332 1.00 23.61 65 LEU C O 1
ATOM 4594 N N . ALA C 1 66 ? -48.877 15.353 -4.406 1.00 27.76 66 ALA C N 1
ATOM 4595 C CA . ALA C 1 66 ? -47.662 15.257 -5.215 1.00 23.40 66 ALA C CA 1
ATOM 4596 C C . ALA C 1 66 ? -47.308 16.493 -6.023 1.00 26.15 66 ALA C C 1
ATOM 4597 O O . ALA C 1 66 ? -46.181 16.969 -5.950 1.00 24.91 66 ALA C O 1
ATOM 4599 N N . ASP C 1 67 ? -48.258 16.999 -6.807 1.00 24.78 67 ASP C N 1
ATOM 4600 C CA . ASP C 1 67 ? -47.942 18.030 -7.796 1.00 23.24 67 ASP C CA 1
ATOM 4601 C C . ASP C 1 67 ? -49.189 18.837 -8.186 1.00 19.75 67 ASP C C 1
ATOM 4602 O O . ASP C 1 67 ? -50.289 18.561 -7.685 1.00 23.13 67 ASP C O 1
ATOM 4607 N N . PRO C 1 68 ? -49.025 19.854 -9.050 1.00 22.73 68 PRO C N 1
ATOM 4608 C CA . PRO C 1 68 ? -50.183 20.656 -9.453 1.00 23.35 68 PRO C CA 1
ATOM 4609 C C . PRO C 1 68 ? -51.328 19.826 -10.042 1.00 29.27 68 PRO C C 1
ATOM 4610 O O . PRO C 1 68 ? -52.485 20.107 -9.727 1.00 24.20 68 PRO C O 1
ATOM 4614 N N . ALA C 1 69 ? -51.025 18.826 -10.869 1.00 25.01 69 ALA C N 1
ATOM 4615 C CA . ALA C 1 69 ? -52.086 17.969 -11.402 1.00 31.89 69 ALA C CA 1
ATOM 4616 C C . ALA C 1 69 ? -52.893 17.324 -10.274 1.00 28.36 69 ALA C C 1
ATOM 4617 O O . ALA C 1 69 ? -54.119 17.362 -10.274 1.00 30.40 69 ALA C O 1
ATOM 4619 N N . ALA C 1 70 ? -52.197 16.732 -9.310 1.00 27.46 70 ALA C N 1
ATOM 4620 C CA . ALA C 1 70 ? -52.862 16.081 -8.184 1.00 28.98 70 ALA C CA 1
ATOM 4621 C C . ALA C 1 70 ? -53.685 17.085 -7.377 1.00 32.12 70 ALA C C 1
ATOM 4622 O O . ALA C 1 70 ? -54.828 16.810 -7.017 1.00 28.41 70 ALA C O 1
ATOM 4624 N N . ALA C 1 71 ? -53.095 18.241 -7.084 1.00 27.06 71 ALA C N 1
ATOM 4625 C CA . ALA C 1 71 ? -53.788 19.291 -6.336 1.00 28.32 71 ALA C CA 1
ATOM 4626 C C . ALA C 1 71 ? -55.081 19.704 -7.033 1.00 28.99 71 ALA C C 1
ATOM 4627 O O . ALA C 1 71 ? -56.139 19.815 -6.403 1.00 32.70 71 ALA C O 1
ATOM 4629 N N . ARG C 1 72 ? -54.990 19.944 -8.337 1.00 28.89 72 ARG C N 1
ATOM 4630 C CA . ARG C 1 72 ? -56.150 20.363 -9.113 1.00 28.22 72 ARG C CA 1
ATOM 4631 C C . ARG C 1 72 ? -57.216 19.269 -9.193 1.00 31.21 72 ARG C C 1
ATOM 4632 O O . ARG C 1 72 ? -58.413 19.561 -9.197 1.00 29.26 72 ARG C O 1
ATOM 4640 N N . GLU C 1 73 ? -56.789 18.010 -9.259 1.00 28.14 73 GLU C N 1
ATOM 4641 C CA . GLU C 1 73 ? -57.749 16.912 -9.353 1.00 32.53 73 GLU C CA 1
ATOM 4642 C C . GLU C 1 73 ? -58.525 16.723 -8.051 1.00 31.88 73 GLU C C 1
ATOM 4643 O O . GLU C 1 73 ? -59.724 16.441 -8.069 1.00 37.15 73 GLU C O 1
ATOM 4649 N N . VAL C 1 74 ? -57.839 16.876 -6.923 1.00 29.23 74 VAL C N 1
ATOM 4650 C CA . VAL C 1 74 ? -58.484 16.720 -5.621 1.00 28.77 74 VAL C CA 1
ATOM 4651 C C . VAL C 1 74 ? -59.433 17.888 -5.348 1.00 32.98 74 VAL C C 1
ATOM 4652 O O . VAL C 1 74 ? -60.502 17.716 -4.755 1.00 33.86 74 VAL C O 1
ATOM 4656 N N . CYS C 1 75 ? -59.060 19.072 -5.820 1.00 29.83 75 CYS C N 1
ATOM 4657 C CA . CYS C 1 75 ? -59.917 20.250 -5.676 1.00 30.06 75 CYS C CA 1
ATOM 4658 C C . CYS C 1 75 ? -61.128 20.260 -6.628 1.00 33.43 75 CYS C C 1
ATOM 4659 O O . CYS C 1 75 ? -62.285 20.335 -6.186 1.00 32.45 75 CYS C O 1
ATOM 4662 N N . PHE C 1 76 ? -60.858 20.174 -7.929 1.00 30.60 76 PHE C N 1
ATOM 4663 C CA . PHE C 1 76 ? -61.887 20.374 -8.952 1.00 38.45 76 PHE C CA 1
ATOM 4664 C C . PHE C 1 76 ? -62.574 19.089 -9.426 1.00 39.58 76 PHE C C 1
ATOM 4665 O O . PHE C 1 76 ? -63.595 19.147 -10.111 1.00 40.98 76 PHE C O 1
ATOM 4673 N N . GLY C 1 77 ? -62.012 17.933 -9.087 1.00 39.17 77 GLY C N 1
ATOM 4674 C CA . GLY C 1 77 ? -62.544 16.668 -9.569 1.00 37.71 77 GLY C CA 1
ATOM 4675 C C . GLY C 1 77 ? -63.875 16.268 -8.954 1.00 39.28 77 GLY C C 1
ATOM 4676 O O . GLY C 1 77 ? -64.395 16.944 -8.062 1.00 42.01 77 GLY C O 1
ATOM 4677 N N . ALA C 1 78 ? -64.441 15.167 -9.436 1.00 41.38 78 ALA C N 1
ATOM 4678 C CA . ALA C 1 78 ? -65.675 14.642 -8.855 1.00 46.00 78 ALA C CA 1
ATOM 4679 C C . ALA C 1 78 ? -65.415 14.227 -7.411 1.00 45.87 78 ALA C C 1
ATOM 4680 O O . ALA C 1 78 ? -64.357 13.673 -7.105 1.00 40.25 78 ALA C O 1
ATOM 4682 N N . ASN C 1 79 ? -66.374 14.504 -6.530 1.00 41.26 79 ASN C N 1
ATOM 4683 C CA . ASN C 1 79 ? -66.210 14.228 -5.101 1.00 43.53 79 ASN C CA 1
ATOM 4684 C C . ASN C 1 79 ? -64.985 14.929 -4.507 1.00 37.72 79 ASN C C 1
ATOM 4685 O O . ASN C 1 79 ? -64.388 14.456 -3.541 1.00 38.31 79 ASN C O 1
ATOM 4690 N N . GLY C 1 80 ? -64.627 16.069 -5.086 1.00 35.35 80 GLY C N 1
ATOM 4691 C CA . GLY C 1 80 ? -63.457 16.814 -4.658 1.00 29.25 80 GLY C CA 1
ATOM 4692 C C . GLY C 1 80 ? -63.790 17.878 -3.632 1.00 32.20 80 GLY C C 1
ATOM 4693 O O . GLY C 1 80 ? -64.933 18.002 -3.186 1.00 32.21 80 GLY C O 1
ATOM 4694 N N . VAL C 1 81 ? -62.781 18.661 -3.276 1.00 30.25 81 VAL C N 1
ATOM 4695 C CA . VAL C 1 81 ? -62.898 19.675 -2.234 1.00 30.85 81 VAL C CA 1
ATOM 4696 C C . VAL C 1 81 ? -64.082 20.611 -2.445 1.00 31.73 81 VAL C C 1
ATOM 4697 O O . VAL C 1 81 ? -64.818 20.917 -1.505 1.00 33.16 81 VAL C O 1
ATOM 4701 N N . LEU C 1 82 ? -64.255 21.060 -3.684 1.00 30.58 82 LEU C N 1
ATOM 4702 C CA . LEU C 1 82 ? -65.256 22.067 -4.007 1.00 34.36 82 LEU C CA 1
ATOM 4703 C C . LEU C 1 82 ? -66.685 21.574 -3.799 1.00 42.33 82 LEU C C 1
ATOM 4704 O O . LEU C 1 82 ? -67.611 22.374 -3.659 1.00 39.74 82 LEU C O 1
ATOM 4709 N N . GLU C 1 83 ? -66.866 20.259 -3.783 1.00 42.97 83 GLU C N 1
ATOM 4710 C CA . GLU C 1 83 ? -68.194 19.696 -3.585 1.00 46.57 83 GLU C CA 1
ATOM 4711 C C . GLU C 1 83 ? -68.555 19.610 -2.104 1.00 45.33 83 GLU C C 1
ATOM 4712 O O . GLU C 1 83 ? -69.692 19.301 -1.755 1.00 41.05 83 GLU C O 1
ATOM 4718 N N . GLY C 1 84 ? -67.591 19.893 -1.233 1.00 36.36 84 GLY C N 1
ATOM 4719 C CA . GLY C 1 84 ? -67.825 19.793 0.197 1.00 43.91 84 GLY C CA 1
ATOM 4720 C C . GLY C 1 84 ? -67.527 21.051 0.994 1.00 43.87 84 GLY C C 1
ATOM 4721 O O . GLY C 1 84 ? -68.182 21.321 2.000 1.00 42.76 84 GLY C O 1
ATOM 4722 N N . ILE C 1 85 ? -66.532 21.816 0.552 1.00 43.88 85 ILE C N 1
ATOM 4723 C CA . ILE C 1 85 ? -66.112 23.011 1.275 1.00 40.61 85 ILE C CA 1
ATOM 4724 C C . ILE C 1 85 ? -67.209 24.074 1.242 1.00 42.17 85 ILE C C 1
ATOM 4725 O O . ILE C 1 85 ? -67.969 24.168 0.277 1.00 43.20 85 ILE C O 1
ATOM 4730 N N . GLY C 1 86 ? -67.299 24.860 2.310 1.00 39.86 86 GLY C N 1
ATOM 4731 C CA . GLY C 1 86 ? -68.298 25.910 2.411 1.00 36.70 86 GLY C CA 1
ATOM 4732 C C . GLY C 1 86 ? -68.473 26.324 3.855 1.00 39.12 86 GLY C C 1
ATOM 4733 O O . GLY C 1 86 ? -67.819 25.778 4.742 1.00 38.92 86 GLY C O 1
ATOM 4734 N N . GLY C 1 87 ? -69.340 27.302 4.092 1.00 42.35 87 GLY C N 1
ATOM 4735 C CA . GLY C 1 87 ? -69.684 27.711 5.443 1.00 46.03 87 GLY C CA 1
ATOM 4736 C C . GLY C 1 87 ? -68.529 28.227 6.283 1.00 40.92 87 GLY C C 1
ATOM 4737 O O . GLY C 1 87 ? -68.571 28.149 7.510 1.00 40.26 87 GLY C O 1
ATOM 4738 N N . GLY C 1 88 ? -67.500 28.762 5.631 1.00 38.28 88 GLY C N 1
ATOM 4739 C CA . GLY C 1 88 ? -66.355 29.299 6.345 1.00 36.18 88 GLY C CA 1
ATOM 4740 C C . GLY C 1 88 ? -65.316 28.253 6.715 1.00 39.37 88 GLY C C 1
ATOM 4741 O O . GLY C 1 88 ? -64.283 28.572 7.306 1.00 39.18 88 GLY C O 1
ATOM 4742 N N . ARG C 1 89 ? -65.587 26.996 6.373 1.00 32.82 89 ARG C N 1
ATOM 4743 C CA . ARG C 1 89 ? -64.618 25.934 6.611 1.00 37.98 89 ARG C CA 1
ATOM 4744 C C . ARG C 1 89 ? -63.361 26.187 5.776 1.00 38.04 89 ARG C C 1
ATOM 4745 O O . ARG C 1 89 ? -63.428 26.743 4.675 1.00 35.26 89 ARG C O 1
ATOM 4753 N N . GLY C 1 90 ? -62.216 25.786 6.307 1.00 36.16 90 GLY C N 1
ATOM 4754 C CA . GLY C 1 90 ? -60.945 26.118 5.694 1.00 36.34 90 GLY C CA 1
ATOM 4755 C C . GLY C 1 90 ? -60.264 24.987 4.948 1.00 33.31 90 GLY C C 1
ATOM 4756 O O . GLY C 1 90 ? -60.381 23.816 5.314 1.00 32.11 90 GLY C O 1
ATOM 4757 N N . TYR C 1 91 ? -59.547 25.357 3.893 1.00 28.23 91 TYR C N 1
ATOM 4758 C CA . TYR C 1 91 ? -58.746 24.423 3.118 1.00 30.95 91 TYR C CA 1
ATOM 4759 C C . TYR C 1 91 ? -57.327 24.954 3.064 1.00 27.48 91 TYR C C 1
ATOM 4760 O O . TYR C 1 91 ? -57.095 26.080 2.634 1.00 26.24 91 TYR C O 1
ATOM 4769 N N . ILE C 1 92 ? -56.384 24.144 3.525 1.00 27.89 92 ILE C N 1
ATOM 4770 C CA . ILE C 1 92 ? -54.990 24.545 3.588 1.00 26.10 92 ILE C CA 1
ATOM 4771 C C . ILE C 1 92 ? -54.185 23.577 2.736 1.00 27.67 92 ILE C C 1
ATOM 4772 O O . ILE C 1 92 ? -53.925 22.439 3.147 1.00 24.46 92 ILE C O 1
ATOM 4777 N N . ASP C 1 93 ? -53.812 24.011 1.539 1.00 27.19 93 ASP C N 1
ATOM 4778 C CA . ASP C 1 93 ? -53.064 23.132 0.655 1.00 26.06 93 ASP C CA 1
ATOM 4779 C C . ASP C 1 93 ? -51.573 23.313 0.888 1.00 25.16 93 ASP C C 1
ATOM 4780 O O . ASP C 1 93 ? -51.017 24.373 0.613 1.00 24.16 93 ASP C O 1
ATOM 4785 N N . MET C 1 94 ? -50.935 22.270 1.414 1.00 21.19 94 MET C N 1
ATOM 4786 C CA . MET C 1 94 ? -49.521 22.330 1.739 1.00 20.42 94 MET C CA 1
ATOM 4787 C C . MET C 1 94 ? -48.652 21.672 0.660 1.00 25.90 94 MET C C 1
ATOM 4788 O O . MET C 1 94 ? -47.434 21.588 0.810 1.00 22.52 94 MET C O 1
ATOM 4793 N N . SER C 1 95 ? -49.283 21.244 -0.437 1.00 22.11 95 SER C N 1
ATOM 4794 C CA . SER C 1 95 ? -48.563 20.664 -1.579 1.00 24.35 95 SER C CA 1
ATOM 4795 C C . SER C 1 95 ? -47.650 21.689 -2.225 1.00 26.76 95 SER C C 1
ATOM 4796 O O . SER C 1 95 ? -47.955 22.872 -2.226 1.00 23.63 95 SER C O 1
ATOM 4799 N N . THR C 1 96 ? -46.548 21.237 -2.811 1.00 16.74 96 THR C N 1
ATOM 4800 C CA . THR C 1 96 ? -45.710 22.143 -3.582 1.00 23.17 96 THR C CA 1
ATOM 4801 C C . THR C 1 96 ? -46.227 22.246 -5.008 1.00 24.33 96 THR C C 1
ATOM 4802 O O . THR C 1 96 ? -46.142 21.290 -5.791 1.00 21.65 96 THR C O 1
ATOM 4806 N N . VAL C 1 97 ? -46.756 23.419 -5.335 1.00 19.45 97 VAL C N 1
ATOM 4807 C CA . VAL C 1 97 ? -47.336 23.678 -6.648 1.00 19.89 97 VAL C CA 1
ATOM 4808 C C . VAL C 1 97 ? -46.922 25.064 -7.132 1.00 23.11 97 VAL C C 1
ATOM 4809 O O . VAL C 1 97 ? -46.260 25.799 -6.403 1.00 23.83 97 VAL C O 1
ATOM 4813 N N . ASP C 1 98 ? -47.303 25.410 -8.358 1.00 23.72 98 ASP C N 1
ATOM 4814 C CA . ASP C 1 98 ? -47.059 26.750 -8.881 1.00 24.82 98 ASP C CA 1
ATOM 4815 C C . ASP C 1 98 ? -48.087 27.746 -8.342 1.00 27.83 98 ASP C C 1
ATOM 4816 O O . ASP C 1 98 ? -49.172 27.358 -7.914 1.00 25.65 98 ASP C O 1
ATOM 4821 N N . ASP C 1 99 ? -47.745 29.032 -8.381 1.00 25.62 99 ASP C N 1
ATOM 4822 C CA . ASP C 1 99 ? -48.634 30.073 -7.878 1.00 22.90 99 ASP C CA 1
ATOM 4823 C C . ASP C 1 99 ? -49.936 30.187 -8.670 1.00 30.01 99 ASP C C 1
ATOM 4824 O O . ASP C 1 99 ? -50.953 30.622 -8.134 1.00 24.75 99 ASP C O 1
ATOM 4829 N N . GLU C 1 100 ? -49.921 29.799 -9.943 1.00 24.85 100 GLU C N 1
ATOM 4830 C CA . GLU C 1 100 ? -51.158 29.863 -10.720 1.00 26.06 100 GLU C CA 1
ATOM 4831 C C . GLU C 1 100 ? -52.160 28.825 -10.223 1.00 29.63 100 GLU C C 1
ATOM 4832 O O . GLU C 1 100 ? -53.360 29.091 -10.138 1.00 23.84 100 GLU C O 1
ATOM 4838 N N . THR C 1 101 ? -51.651 27.651 -9.872 1.00 24.96 101 THR C N 1
ATOM 4839 C CA . THR C 1 101 ? -52.482 26.576 -9.348 1.00 25.78 101 THR C CA 1
ATOM 4840 C C . THR C 1 101 ? -53.077 26.927 -7.989 1.00 27.37 101 THR C C 1
ATOM 4841 O O . THR C 1 101 ? -54.283 26.785 -7.772 1.00 26.58 101 THR C O 1
ATOM 4845 N N . SER C 1 102 ? -52.239 27.403 -7.074 1.00 23.81 102 SER C N 1
ATOM 4846 C CA . SER C 1 102 ? -52.738 27.745 -5.747 1.00 26.80 102 SER C CA 1
ATOM 4847 C C . SER C 1 102 ? -53.713 28.917 -5.826 1.00 25.95 102 SER C C 1
ATOM 4848 O O . SER C 1 102 ? -54.720 28.944 -5.116 1.00 25.39 102 SER C O 1
ATOM 4851 N N . THR C 1 103 ? -53.426 29.882 -6.695 1.00 22.68 103 THR C N 1
ATOM 4852 C CA . THR C 1 103 ? -54.345 31.001 -6.874 1.00 26.94 103 THR C CA 1
ATOM 4853 C C . THR C 1 103 ? -55.705 30.511 -7.371 1.00 32.90 103 THR C C 1
ATOM 4854 O O . THR C 1 103 ? -56.757 30.958 -6.894 1.00 31.55 103 THR C O 1
ATOM 4858 N N . ALA C 1 104 ? -55.683 29.577 -8.314 1.00 24.16 104 ALA C N 1
ATOM 4859 C CA . ALA C 1 104 ? -56.923 29.061 -8.894 1.00 32.47 104 ALA C CA 1
ATOM 4860 C C . ALA C 1 104 ? -57.731 28.287 -7.860 1.00 35.80 104 ALA C C 1
ATOM 4861 O O . ALA C 1 104 ? -58.947 28.469 -7.735 1.00 32.85 104 ALA C O 1
ATOM 4863 N N . ILE C 1 105 ? -57.050 27.422 -7.116 1.00 28.06 105 ILE C N 1
ATOM 4864 C CA . ILE C 1 105 ? -57.707 26.660 -6.067 1.00 28.85 105 ILE C CA 1
ATOM 4865 C C . ILE C 1 105 ? -58.317 27.583 -5.008 1.00 31.80 105 ILE C C 1
ATOM 4866 O O . ILE C 1 105 ? -59.453 27.384 -4.574 1.00 29.33 105 ILE C O 1
ATOM 4871 N N . GLY C 1 106 ? -57.569 28.600 -4.601 1.00 27.05 106 GLY C N 1
ATOM 4872 C CA . GLY C 1 106 ? -58.077 29.542 -3.618 1.00 25.87 106 GLY C CA 1
ATOM 4873 C C . GLY C 1 106 ? -59.324 30.281 -4.078 1.00 31.41 106 GLY C C 1
ATOM 4874 O O . GLY C 1 106 ? -60.274 30.447 -3.310 1.00 27.00 106 GLY C O 1
ATOM 4875 N N . ALA C 1 107 ? -59.322 30.735 -5.326 1.00 28.63 107 ALA C N 1
ATOM 4876 C CA . ALA C 1 107 ? -60.463 31.467 -5.866 1.00 35.52 107 ALA C CA 1
ATOM 4877 C C . ALA C 1 107 ? -61.731 30.615 -5.847 1.00 33.90 107 ALA C C 1
ATOM 4878 O O . ALA C 1 107 ? -62.793 31.080 -5.432 1.00 36.38 107 ALA C O 1
ATOM 4880 N N . ALA C 1 108 ? -61.607 29.367 -6.288 1.00 35.72 108 ALA C N 1
ATOM 4881 C CA . ALA C 1 108 ? -62.728 28.429 -6.305 1.00 30.85 108 ALA C CA 1
ATOM 4882 C C . ALA C 1 108 ? -63.226 28.087 -4.901 1.00 35.71 108 ALA C C 1
ATOM 4883 O O . ALA C 1 108 ? -64.439 28.035 -4.662 1.00 32.44 108 ALA C O 1
ATOM 4885 N N . VAL C 1 109 ? -62.299 27.851 -3.977 1.00 33.38 109 VAL C N 1
ATOM 4886 C CA . VAL C 1 109 ? -62.673 27.563 -2.592 1.00 36.03 109 VAL C CA 1
ATOM 4887 C C . VAL C 1 109 ? -63.434 28.741 -2.003 1.00 37.98 109 VAL C C 1
ATOM 4888 O O . VAL C 1 109 ? -64.505 28.581 -1.413 1.00 36.47 109 VAL C O 1
ATOM 4892 N N . THR C 1 110 ? -62.874 29.931 -2.182 1.00 37.64 110 THR C N 1
ATOM 4893 C CA . THR C 1 110 ? -63.482 31.145 -1.652 1.00 38.70 110 THR C CA 1
ATOM 4894 C C . THR C 1 110 ? -64.884 31.393 -2.226 1.00 40.52 110 THR C C 1
ATOM 4895 O O . THR C 1 110 ? -65.805 31.762 -1.488 1.00 36.63 110 THR C O 1
ATOM 4899 N N . ALA C 1 111 ? -65.039 31.186 -3.533 1.00 34.90 111 ALA C N 1
ATOM 4900 C CA . ALA C 1 111 ? -66.324 31.374 -4.194 1.00 36.64 111 ALA C CA 1
ATOM 4901 C C . ALA C 1 111 ? -67.374 30.441 -3.608 1.00 47.05 111 ALA C C 1
ATOM 4902 O O . ALA C 1 111 ? -68.564 30.745 -3.631 1.00 43.46 111 ALA C O 1
ATOM 4904 N N . ARG C 1 112 ? -66.929 29.300 -3.092 1.00 42.51 112 ARG C N 1
ATOM 4905 C CA . ARG C 1 112 ? -67.837 28.314 -2.514 1.00 37.73 112 ARG C CA 1
ATOM 4906 C C . ARG C 1 112 ? -68.148 28.614 -1.050 1.00 43.97 112 ARG C C 1
ATOM 4907 O O . ARG C 1 112 ? -68.871 27.861 -0.400 1.00 45.89 112 ARG C O 1
ATOM 4915 N N . GLY C 1 113 ? -67.603 29.714 -0.540 1.00 40.82 113 GLY C N 1
ATOM 4916 C CA . GLY C 1 113 ? -67.834 30.116 0.837 1.00 39.29 113 GLY C CA 1
ATOM 4917 C C . GLY C 1 113 ? -66.828 29.544 1.826 1.00 45.83 113 GLY C C 1
ATOM 4918 O O . GLY C 1 113 ? -67.008 29.655 3.040 1.00 46.42 113 GLY C O 1
ATOM 4919 N N . GLY C 1 114 ? -65.764 28.932 1.310 1.00 35.16 114 GLY C N 1
ATOM 4920 C CA . GLY C 1 114 ? -64.707 28.402 2.154 1.00 36.68 114 GLY C CA 1
ATOM 4921 C C . GLY C 1 114 ? -63.595 29.418 2.329 1.00 35.44 114 GLY C C 1
ATOM 4922 O O . GLY C 1 114 ? -63.598 30.459 1.672 1.00 34.79 114 GLY C O 1
ATOM 4923 N N . ARG C 1 115 ? -62.655 29.133 3.225 1.00 32.79 115 ARG C N 1
ATOM 4924 C CA . ARG C 1 115 ? -61.457 29.960 3.359 1.00 33.61 115 ARG C CA 1
ATOM 4925 C C . ARG C 1 115 ? -60.241 29.172 2.890 1.00 37.24 115 ARG C C 1
ATOM 4926 O O . ARG C 1 115 ? -60.104 27.986 3.204 1.00 32.96 115 ARG C O 1
ATOM 4934 N N . PHE C 1 116 ? -59.356 29.825 2.145 1.00 31.75 116 PHE C N 1
ATOM 4935 C CA . PHE C 1 116 ? -58.196 29.121 1.602 1.00 30.64 116 PHE C CA 1
ATOM 4936 C C . PHE C 1 116 ? -56.868 29.714 2.047 1.00 29.87 116 PHE C C 1
ATOM 4937 O O . PHE C 1 116 ? -56.706 30.929 2.121 1.00 33.04 116 PHE C O 1
ATOM 4945 N N . LEU C 1 117 ? -55.916 28.830 2.322 1.00 30.63 117 LEU C N 1
ATOM 4946 C CA . LEU C 1 117 ? -54.556 29.216 2.646 1.00 23.97 117 LEU C CA 1
ATOM 4947 C C . LEU C 1 117 ? -53.631 28.228 1.943 1.00 28.02 117 LEU C C 1
ATOM 4948 O O . LEU C 1 117 ? -53.889 27.027 1.967 1.00 25.74 117 LEU C O 1
ATOM 4953 N N . GLU C 1 118 ? -52.585 28.714 1.276 1.00 21.92 118 GLU C N 1
ATOM 4954 C CA . GLU C 1 118 ? -51.529 27.807 0.816 1.00 24.30 118 GLU C CA 1
ATOM 4955 C C . GLU C 1 118 ? -50.448 27.806 1.880 1.00 26.99 118 GLU C C 1
ATOM 4956 O O . GLU C 1 118 ? -50.206 28.824 2.533 1.00 25.37 118 GLU C O 1
ATOM 4962 N N . ALA C 1 119 ? -49.810 26.661 2.077 1.00 22.16 119 ALA C N 1
ATOM 4963 C CA . ALA C 1 119 ? -48.753 26.569 3.075 1.00 20.47 119 ALA C CA 1
ATOM 4964 C C . ALA C 1 119 ? -47.776 25.445 2.757 1.00 20.44 119 ALA C C 1
ATOM 4965 O O . ALA C 1 119 ? -47.672 24.474 3.515 1.00 24.71 119 ALA C O 1
ATOM 4967 N N . PRO C 1 120 ? -47.052 25.576 1.631 1.00 20.95 120 PRO C N 1
ATOM 4968 C CA . PRO C 1 120 ? -45.987 24.620 1.315 1.00 19.05 120 PRO C CA 1
ATOM 4969 C C . PRO C 1 120 ? -44.905 24.684 2.386 1.00 23.99 120 PRO C C 1
ATOM 4970 O O . PRO C 1 120 ? -44.817 25.683 3.114 1.00 23.00 120 PRO C O 1
ATOM 4974 N N . VAL C 1 121 ? -44.095 23.634 2.484 1.00 22.15 121 VAL C N 1
ATOM 4975 C CA . VAL C 1 121 ? -43.139 23.523 3.573 1.00 22.43 121 VAL C CA 1
ATOM 4976 C C . VAL C 1 121 ? -41.708 23.315 3.086 1.00 23.50 121 VAL C C 1
ATOM 4977 O O . VAL C 1 121 ? -41.472 22.763 2.012 1.00 22.47 121 VAL C O 1
ATOM 4981 N N . SER C 1 122 ? -40.750 23.757 3.891 1.00 24.31 122 SER C N 1
ATOM 4982 C CA . SER C 1 122 ? -39.349 23.442 3.642 1.00 21.27 122 SER C CA 1
ATOM 4983 C C . SER C 1 122 ? -38.904 22.471 4.729 1.00 22.63 122 SER C C 1
ATOM 4984 O O . SER C 1 122 ? -39.108 22.720 5.914 1.00 20.63 122 SER C O 1
ATOM 4987 N N . GLY C 1 123 ? -38.317 21.352 4.317 1.00 22.80 123 GLY C N 1
ATOM 4988 C CA . GLY C 1 123 ? -37.953 20.285 5.232 1.00 25.54 123 GLY C CA 1
ATOM 4989 C C . GLY C 1 123 ? -38.418 18.958 4.663 1.00 25.45 123 GLY C C 1
ATOM 4990 O O . GLY C 1 123 ? -39.466 18.888 4.037 1.00 36.28 123 GLY C O 1
ATOM 4991 N N . THR C 1 124 ? -37.647 17.902 4.879 1.00 25.62 124 THR C N 1
ATOM 4992 C CA . THR C 1 124 ? -37.928 16.632 4.222 1.00 22.79 124 THR C CA 1
ATOM 4993 C C . THR C 1 124 ? -38.611 15.603 5.154 1.00 25.61 124 THR C C 1
ATOM 4994 O O . THR C 1 124 ? -39.302 15.977 6.097 1.00 25.05 124 THR C O 1
ATOM 4998 N N . LYS C 1 125 ? -38.436 14.318 4.871 1.00 25.05 125 LYS C N 1
ATOM 4999 C CA . LYS C 1 125 ? -39.128 13.255 5.606 1.00 24.56 125 LYS C CA 1
ATOM 5000 C C . LYS C 1 125 ? -38.892 13.308 7.118 1.00 24.91 125 LYS C C 1
ATOM 5001 O O . LYS C 1 125 ? -39.841 13.248 7.901 1.00 26.77 125 LYS C O 1
ATOM 5007 N N . LYS C 1 126 ? -37.637 13.427 7.536 1.00 27.65 126 LYS C N 1
ATOM 5008 C CA . LYS C 1 126 ? -37.345 13.454 8.970 1.00 28.99 126 LYS C CA 1
ATOM 5009 C C . LYS C 1 126 ? -37.979 14.659 9.679 1.00 23.16 126 LYS C C 1
ATOM 5010 O O . LYS C 1 126 ? -38.648 14.492 10.698 1.00 28.10 126 LYS C O 1
ATOM 5016 N N . PRO C 1 127 ? -37.759 15.877 9.152 1.00 27.32 127 PRO C N 1
ATOM 5017 C CA . PRO C 1 127 ? -38.424 17.054 9.734 1.00 30.79 127 PRO C CA 1
ATOM 5018 C C . PRO C 1 127 ? -39.939 16.900 9.799 1.00 26.50 127 PRO C C 1
ATOM 5019 O O . PRO C 1 127 ? -40.566 17.360 10.765 1.00 30.10 127 PRO C O 1
ATOM 5023 N N . ALA C 1 128 ? -40.524 16.249 8.798 1.00 28.94 128 ALA C N 1
ATOM 5024 C CA . ALA C 1 128 ? -41.967 16.005 8.811 1.00 26.41 128 ALA C CA 1
ATOM 5025 C C . ALA C 1 128 ? -42.329 15.077 9.960 1.00 26.63 128 ALA C C 1
ATOM 5026 O O . ALA C 1 128 ? -43.306 15.314 10.678 1.00 23.76 128 ALA C O 1
ATOM 5028 N N . GLU C 1 129 ? -41.541 14.017 10.133 1.00 27.36 129 GLU C N 1
ATOM 5029 C CA . GLU C 1 129 ? -41.735 13.107 11.262 1.00 30.31 129 GLU C CA 1
ATOM 5030 C C . GLU C 1 129 ? -41.561 13.835 12.596 1.00 32.37 129 GLU C C 1
ATOM 5031 O O . GLU C 1 129 ? -42.347 13.654 13.520 1.00 29.29 129 GLU C O 1
ATOM 5037 N N . ASP C 1 130 ? -40.536 14.675 12.684 1.00 34.93 130 ASP C N 1
ATOM 5038 C CA . ASP C 1 130 ? -40.208 15.353 13.932 1.00 32.98 130 ASP C CA 1
ATOM 5039 C C . ASP C 1 130 ? -41.092 16.567 14.242 1.00 30.91 130 ASP C C 1
ATOM 5040 O O . ASP C 1 130 ? -41.093 17.050 15.367 1.00 27.21 130 ASP C O 1
ATOM 5045 N N . GLY C 1 131 ? -41.826 17.070 13.252 1.00 27.05 131 GLY C N 1
ATOM 5046 C CA . GLY C 1 131 ? -42.581 18.301 13.433 1.00 25.87 131 GLY C CA 1
ATOM 5047 C C . GLY C 1 131 ? -41.690 19.538 13.427 1.00 32.63 131 GLY C C 1
ATOM 5048 O O . GLY C 1 131 ? -41.965 20.520 14.118 1.00 27.10 131 GLY C O 1
ATOM 5049 N N . THR C 1 132 ? -40.616 19.493 12.642 1.00 26.10 132 THR C N 1
ATOM 5050 C CA . THR C 1 132 ? -39.687 20.617 12.556 1.00 25.46 132 THR C CA 1
ATOM 5051 C C . THR C 1 132 ? -39.668 21.262 11.171 1.00 29.50 132 THR C C 1
ATOM 5052 O O . THR C 1 132 ? -38.661 21.846 10.759 1.00 27.76 132 THR C O 1
ATOM 5056 N N . LEU C 1 133 ? -40.796 21.171 10.470 1.00 26.48 133 LEU C N 1
ATOM 5057 C CA . LEU C 1 133 ? -40.949 21.789 9.158 1.00 24.38 133 LEU C CA 1
ATOM 5058 C C . LEU C 1 133 ? -40.928 23.301 9.266 1.00 28.62 133 LEU C C 1
ATOM 5059 O O . LEU C 1 133 ? -41.244 23.854 10.316 1.00 26.27 133 LEU C O 1
ATOM 5064 N N . ILE C 1 134 ? -40.546 23.964 8.178 1.00 25.74 134 ILE C N 1
ATOM 5065 C CA . ILE C 1 134 ? -40.712 25.407 8.054 1.00 22.21 134 ILE C CA 1
ATOM 5066 C C . ILE C 1 134 ? -41.912 25.645 7.146 1.00 24.91 134 ILE C C 1
ATOM 5067 O O . ILE C 1 134 ? -41.926 25.212 5.990 1.00 25.19 134 ILE C O 1
ATOM 5072 N N . ILE C 1 135 ? -42.923 26.316 7.673 1.00 21.35 135 ILE C N 1
ATOM 5073 C CA . ILE C 1 135 ? -44.187 26.467 6.965 1.00 24.13 135 ILE C CA 1
ATOM 5074 C C . ILE C 1 135 ? -44.295 27.845 6.304 1.00 25.95 135 ILE C C 1
ATOM 5075 O O . ILE C 1 135 ? -44.215 28.880 6.974 1.00 28.20 135 ILE C O 1
ATOM 5080 N N . LEU C 1 136 ? -44.477 27.840 4.985 1.00 24.13 136 LEU C N 1
ATOM 5081 C CA . LEU C 1 136 ? -44.494 29.068 4.185 1.00 26.38 136 LEU C CA 1
ATOM 5082 C C . LEU C 1 136 ? -45.901 29.435 3.727 1.00 28.63 136 LEU C C 1
ATOM 5083 O O . LEU C 1 136 ? -46.269 29.209 2.571 1.00 24.87 136 LEU C O 1
ATOM 5088 N N . ALA C 1 137 ? -46.679 30.017 4.633 1.00 25.54 137 ALA C N 1
ATOM 5089 C CA . ALA C 1 137 ? -48.098 30.245 4.388 1.00 24.09 137 ALA C CA 1
ATOM 5090 C C . ALA C 1 137 ? -48.391 31.557 3.660 1.00 25.21 137 ALA C C 1
ATOM 5091 O O . ALA C 1 137 ? -47.646 32.532 3.770 1.00 23.38 137 ALA C O 1
ATOM 5093 N N . ALA C 1 138 ? -49.490 31.568 2.918 1.00 20.92 138 ALA C N 1
ATOM 5094 C CA . ALA C 1 138 ? -49.987 32.781 2.292 1.00 25.24 138 ALA C CA 1
ATOM 5095 C C . ALA C 1 138 ? -51.481 32.609 2.040 1.00 28.55 138 ALA C C 1
ATOM 5096 O O . ALA C 1 138 ? -51.939 31.518 1.690 1.00 27.95 138 ALA C O 1
ATOM 5098 N N . GLY C 1 139 ? -52.241 33.682 2.231 1.00 26.60 139 GLY C N 1
ATOM 5099 C CA . GLY C 1 139 ? -53.672 33.641 2.007 1.00 22.24 139 GLY C CA 1
ATOM 5100 C C . GLY C 1 139 ? -54.448 34.140 3.211 1.00 26.91 139 GLY C C 1
ATOM 5101 O O . GLY C 1 139 ? -54.006 35.054 3.910 1.00 34.59 139 GLY C O 1
ATOM 5102 N N . ASP C 1 140 ? -55.600 33.527 3.466 1.00 30.35 140 ASP C N 1
ATOM 5103 C CA . ASP C 1 140 ? -56.544 34.052 4.452 1.00 33.81 140 ASP C CA 1
ATOM 5104 C C . ASP C 1 140 ? -55.943 34.185 5.856 1.00 34.24 140 ASP C C 1
ATOM 5105 O O . ASP C 1 140 ? -55.522 33.202 6.462 1.00 30.24 140 ASP C O 1
ATOM 5110 N N . GLN C 1 141 ? -55.922 35.414 6.361 1.00 38.29 141 GLN C N 1
ATOM 5111 C CA . GLN C 1 141 ? -55.354 35.724 7.670 1.00 36.93 141 GLN C CA 1
ATOM 5112 C C . GLN C 1 141 ? -56.042 35.005 8.827 1.00 30.49 141 GLN C C 1
ATOM 5113 O O . GLN C 1 141 ? -55.374 34.485 9.715 1.00 33.39 141 GLN C O 1
ATOM 5119 N N . SER C 1 142 ? -57.373 35.003 8.838 1.00 29.87 142 SER C N 1
ATOM 5120 C CA . SER C 1 142 ? -58.102 34.387 9.941 1.00 33.39 142 SER C CA 1
ATOM 5121 C C . SER C 1 142 ? -57.840 32.881 9.973 1.00 37.32 142 SER C C 1
ATOM 5122 O O . SER C 1 142 ? -57.683 32.291 11.045 1.00 32.94 142 SER C O 1
ATOM 5125 N N . LEU C 1 143 ? -57.764 32.264 8.794 1.00 35.02 143 LEU C N 1
ATOM 5126 C CA . LEU C 1 143 ? -57.471 30.834 8.722 1.00 35.33 143 LEU C CA 1
ATOM 5127 C C . LEU C 1 143 ? -56.043 30.538 9.213 1.00 34.04 143 LEU C C 1
ATOM 5128 O O . LEU C 1 143 ? -55.814 29.551 9.910 1.00 33.57 143 LEU C O 1
ATOM 5133 N N . PHE C 1 144 ? -55.091 31.401 8.865 1.00 31.08 144 PHE C N 1
ATOM 5134 C CA . PHE C 1 144 ? -53.725 31.254 9.364 1.00 31.26 144 PHE C CA 1
ATOM 5135 C C . PHE C 1 144 ? -53.721 31.276 10.896 1.00 36.35 144 PHE C C 1
ATOM 5136 O O . PHE C 1 144 ? -53.051 30.473 11.548 1.00 35.07 144 PHE C O 1
ATOM 5144 N N . THR C 1 145 ? -54.488 32.199 11.464 1.00 31.82 145 THR C N 1
ATOM 5145 C CA . THR C 1 145 ? -54.602 32.323 12.907 1.00 32.56 145 THR C CA 1
ATOM 5146 C C . THR C 1 145 ? -55.234 31.071 13.523 1.00 36.25 145 THR C C 1
ATOM 5147 O O . THR C 1 145 ? -54.718 30.516 14.498 1.00 40.45 145 THR C O 1
ATOM 5151 N N . ASP C 1 146 ? -56.349 30.632 12.946 1.00 31.44 146 ASP C N 1
ATOM 5152 C CA . ASP C 1 146 ? -57.033 29.428 13.402 1.00 33.93 146 ASP C CA 1
ATOM 5153 C C . ASP C 1 146 ? -56.143 28.191 13.320 1.00 38.04 146 ASP C C 1
ATOM 5154 O O . ASP C 1 146 ? -56.292 27.261 14.117 1.00 35.84 146 ASP C O 1
ATOM 5159 N N . ALA C 1 147 ? -55.218 28.186 12.359 1.00 37.84 147 ALA C N 1
ATOM 5160 C CA . ALA C 1 147 ? -54.352 27.031 12.114 1.00 33.55 147 ALA C CA 1
ATOM 5161 C C . ALA C 1 147 ? -53.143 26.981 13.040 1.00 34.49 147 ALA C C 1
ATOM 5162 O O . ALA C 1 147 ? -52.384 26.005 13.032 1.00 32.91 147 ALA C O 1
ATOM 5164 N N . GLY C 1 148 ? -52.965 28.033 13.834 1.00 34.57 148 GLY C N 1
ATOM 5165 C CA . GLY C 1 148 ? -51.815 28.145 14.717 1.00 29.88 148 GLY C CA 1
ATOM 5166 C C . GLY C 1 148 ? -51.470 26.881 15.485 1.00 31.82 148 GLY C C 1
ATOM 5167 O O . GLY C 1 148 ? -50.357 26.371 15.369 1.00 35.86 148 GLY C O 1
ATOM 5168 N N . PRO C 1 149 ? -52.416 26.374 16.294 1.00 34.27 149 PRO C N 1
ATOM 5169 C CA . PRO C 1 149 ? -52.133 25.164 17.075 1.00 30.67 149 PRO C CA 1
ATOM 5170 C C . PRO C 1 149 ? -51.723 23.970 16.208 1.00 28.49 149 PRO C C 1
ATOM 5171 O O . PRO C 1 149 ? -50.780 23.261 16.565 1.00 31.28 149 PRO C O 1
ATOM 5175 N N . ALA C 1 150 ? -52.394 23.753 15.080 1.00 28.43 150 ALA C N 1
ATOM 5176 C CA . ALA C 1 150 ? -51.999 22.660 14.194 1.00 29.76 150 ALA C CA 1
ATOM 5177 C C . ALA C 1 150 ? -50.595 22.881 13.607 1.00 31.32 150 ALA C C 1
ATOM 5178 O O . ALA C 1 150 ? -49.769 21.961 13.574 1.00 31.15 150 ALA C O 1
ATOM 5180 N N . PHE C 1 151 ? -50.334 24.099 13.144 1.00 28.77 151 PHE C N 1
ATOM 5181 C CA . PHE C 1 151 ? -49.037 24.436 12.572 1.00 27.89 151 PHE C CA 1
ATOM 5182 C C . PHE C 1 151 ? -47.900 24.199 13.573 1.00 29.21 151 PHE C C 1
ATOM 5183 O O . PHE C 1 151 ? -46.810 23.755 13.191 1.00 29.68 151 PHE C O 1
ATOM 5191 N N . ALA C 1 152 ? -48.163 24.472 14.851 1.00 32.64 152 ALA C N 1
ATOM 5192 C CA . ALA C 1 152 ? -47.164 24.285 15.901 1.00 34.07 152 ALA C CA 1
ATOM 5193 C C . ALA C 1 152 ? -46.809 22.814 16.071 1.00 33.88 152 ALA C C 1
ATOM 5194 O O . ALA C 1 152 ? -45.717 22.481 16.523 1.00 35.28 152 ALA C O 1
ATOM 5196 N N . ALA C 1 153 ? -47.748 21.937 15.728 1.00 29.16 153 ALA C N 1
ATOM 5197 C CA . ALA C 1 153 ? -47.528 20.494 15.835 1.00 30.95 153 ALA C CA 1
ATOM 5198 C C . ALA C 1 153 ? -46.798 19.953 14.610 1.00 31.21 153 ALA C C 1
ATOM 5199 O O . ALA C 1 153 ? -46.199 18.879 14.651 1.00 31.43 153 ALA C O 1
ATOM 5201 N N . LEU C 1 154 ? -46.844 20.705 13.518 1.00 27.69 154 LEU C N 1
ATOM 5202 C CA . LEU C 1 154 ? -46.243 20.263 12.263 1.00 25.96 154 LEU C CA 1
ATOM 5203 C C . LEU C 1 154 ? -44.867 20.879 12.027 1.00 30.13 154 LEU C C 1
ATOM 5204 O O . LEU C 1 154 ? -44.010 20.281 11.367 1.00 27.82 154 LEU C O 1
ATOM 5209 N N . GLY C 1 155 ? -44.658 22.083 12.550 1.00 28.86 155 GLY C N 1
ATOM 5210 C CA . GLY C 1 155 ? -43.481 22.847 12.190 1.00 23.17 155 GLY C CA 1
ATOM 5211 C C . GLY C 1 155 ? -42.794 23.535 13.352 1.00 33.04 155 GLY C C 1
ATOM 5212 O O . GLY C 1 155 ? -43.345 23.640 14.455 1.00 29.89 155 GLY C O 1
ATOM 5213 N N . LYS C 1 156 ? -41.578 24.005 13.095 1.00 27.75 156 LYS C N 1
ATOM 5214 C CA . LYS C 1 156 ? -40.792 24.704 14.102 1.00 32.37 156 LYS C CA 1
ATOM 5215 C C . LYS C 1 156 ? -40.808 26.193 13.808 1.00 32.50 156 LYS C C 1
ATOM 5216 O O . LYS C 1 156 ? -40.408 27.010 14.635 1.00 31.55 156 LYS C O 1
ATOM 5222 N N . LYS C 1 157 ? -41.273 26.537 12.615 1.00 30.90 157 LYS C N 1
ATOM 5223 C CA . LYS C 1 157 ? -41.261 27.915 12.153 1.00 34.45 157 LYS C CA 1
ATOM 5224 C C . LYS C 1 157 ? -42.410 28.124 11.173 1.00 34.04 157 LYS C C 1
ATOM 5225 O O . LYS C 1 157 ? -42.649 27.291 10.296 1.00 30.50 157 LYS C O 1
ATOM 5231 N N . CYS C 1 158 ? -43.119 29.237 11.329 1.00 27.38 158 CYS C N 1
ATOM 5232 C CA . CYS C 1 158 ? -44.292 29.516 10.520 1.00 29.04 158 CYS C CA 1
ATOM 5233 C C . CYS C 1 158 ? -44.268 30.970 10.068 1.00 32.98 158 CYS C C 1
ATOM 5234 O O . CYS C 1 158 ? -44.140 31.876 10.887 1.00 40.45 158 CYS C O 1
ATOM 5237 N N . LEU C 1 159 ? -44.392 31.190 8.765 1.00 27.79 159 LEU C N 1
ATOM 5238 C CA . LEU C 1 159 ? -44.442 32.544 8.226 1.00 29.58 159 LEU C CA 1
ATOM 5239 C C . LEU C 1 159 ? -45.734 32.785 7.454 1.00 30.16 159 LEU C C 1
ATOM 5240 O O . LEU C 1 159 ? -46.241 31.885 6.787 1.00 30.87 159 LEU C O 1
ATOM 5245 N N . HIS C 1 160 ? -46.262 34.002 7.535 1.00 30.76 160 HIS C N 1
ATOM 5246 C CA . HIS C 1 160 ? -47.330 34.408 6.630 1.00 27.69 160 HIS C CA 1
ATOM 5247 C C . HIS C 1 160 ? -46.767 35.434 5.652 1.00 31.26 160 HIS C C 1
ATOM 5248 O O . HIS C 1 160 ? -46.370 36.531 6.051 1.00 29.95 160 HIS C O 1
ATOM 5255 N N . LEU C 1 161 ? -46.737 35.073 4.372 1.00 25.34 161 LEU C N 1
ATOM 5256 C CA . LEU C 1 161 ? -45.975 35.826 3.377 1.00 28.01 161 LEU C CA 1
ATOM 5257 C C . LEU C 1 161 ? -46.840 36.749 2.527 1.00 28.24 161 LEU C C 1
ATOM 5258 O O . LEU C 1 161 ? -46.356 37.339 1.564 1.00 33.60 161 LEU C O 1
ATOM 5263 N N . GLY C 1 162 ? -48.117 36.863 2.879 1.00 29.24 162 GLY C N 1
ATOM 5264 C CA . GLY C 1 162 ? -49.023 37.766 2.192 1.00 29.46 162 GLY C CA 1
ATOM 5265 C C . GLY C 1 162 ? -50.119 37.060 1.419 1.00 27.74 162 GLY C C 1
ATOM 5266 O O . GLY C 1 162 ? -50.697 36.088 1.896 1.00 29.36 162 GLY C O 1
ATOM 5267 N N . GLU C 1 163 ? -50.388 37.555 0.215 1.00 27.39 163 GLU C N 1
ATOM 5268 C CA . GLU C 1 163 ? -51.454 37.044 -0.644 1.00 28.57 163 GLU C CA 1
ATOM 5269 C C . GLU C 1 163 ? -51.106 35.686 -1.240 1.00 28.23 163 GLU C C 1
ATOM 5270 O O . GLU C 1 163 ? -49.935 35.378 -1.440 1.00 26.46 163 GLU C O 1
ATOM 5276 N N . VAL C 1 164 ? -52.134 34.889 -1.531 1.00 25.60 164 VAL C N 1
ATOM 5277 C CA . VAL C 1 164 ? -51.943 33.593 -2.167 1.00 28.34 164 VAL C CA 1
ATOM 5278 C C . VAL C 1 164 ? -51.001 33.734 -3.354 1.00 30.05 164 VAL C C 1
ATOM 5279 O O . VAL C 1 164 ? -51.106 34.677 -4.136 1.00 25.30 164 VAL C O 1
ATOM 5283 N N . GLY C 1 165 ? -50.070 32.796 -3.477 1.00 26.80 165 GLY C N 1
ATOM 5284 C CA . GLY C 1 165 ? -49.062 32.873 -4.511 1.00 25.90 165 GLY C CA 1
ATOM 5285 C C . GLY C 1 165 ? -47.682 33.129 -3.936 1.00 25.23 165 GLY C C 1
ATOM 5286 O O . GLY C 1 165 ? -46.692 32.606 -4.444 1.00 24.39 165 GLY C O 1
ATOM 5287 N N . GLN C 1 166 ? -47.612 33.938 -2.880 1.00 23.95 166 GLN C N 1
ATOM 5288 C CA . GLN C 1 166 ? -46.326 34.289 -2.288 1.00 22.82 166 GLN C CA 1
ATOM 5289 C C . GLN C 1 166 ? -45.671 33.084 -1.613 1.00 24.92 166 GLN C C 1
ATOM 5290 O O . GLN C 1 166 ? -44.450 32.957 -1.601 1.00 21.60 166 GLN C O 1
ATOM 5296 N N . GLY C 1 167 ? -46.479 32.203 -1.038 1.00 21.45 167 GLY C N 1
ATOM 5297 C CA . GLY C 1 167 ? -45.927 31.006 -0.418 1.00 20.63 167 GLY C CA 1
ATOM 5298 C C . GLY C 1 167 ? -45.375 30.055 -1.460 1.00 21.84 167 GLY C C 1
ATOM 5299 O O . GLY C 1 167 ? -44.298 29.477 -1.300 1.00 20.69 167 GLY C O 1
ATOM 5300 N N . ALA C 1 168 ? -46.124 29.878 -2.539 1.00 18.88 168 ALA C N 1
ATOM 5301 C CA . ALA C 1 168 ? -45.668 29.018 -3.620 1.00 19.11 168 ALA C CA 1
ATOM 5302 C C . ALA C 1 168 ? -44.367 29.550 -4.237 1.00 16.77 168 ALA C C 1
ATOM 5303 O O . ALA C 1 168 ? -43.463 28.781 -4.551 1.00 23.86 168 ALA C O 1
ATOM 5305 N N . ARG C 1 169 ? -44.268 30.867 -4.400 1.00 20.31 169 ARG C N 1
ATOM 5306 C CA . ARG C 1 169 ? -43.064 31.478 -4.954 1.00 22.90 169 ARG C CA 1
ATOM 5307 C C . ARG C 1 169 ? -41.849 31.296 -4.049 1.00 22.09 169 ARG C C 1
ATOM 5308 O O . ARG C 1 169 ? -40.768 30.933 -4.520 1.00 18.79 169 ARG C O 1
ATOM 5316 N N . MET C 1 170 ? -42.027 31.531 -2.751 1.00 17.21 170 MET C N 1
ATOM 5317 C CA . MET C 1 170 ? -40.939 31.324 -1.795 1.00 20.17 170 MET C CA 1
ATOM 5318 C C . MET C 1 170 ? -40.452 29.872 -1.833 1.00 21.04 170 MET C C 1
ATOM 5319 O O . MET C 1 170 ? -39.245 29.612 -1.903 1.00 18.39 170 MET C O 1
ATOM 5324 N N . LYS C 1 171 ? -41.391 28.929 -1.815 1.00 18.88 171 LYS C N 1
ATOM 5325 C CA . LYS C 1 171 ? -41.021 27.512 -1.833 1.00 19.21 171 LYS C CA 1
ATOM 5326 C C . LYS C 1 171 ? -40.241 27.135 -3.097 1.00 19.28 171 LYS C C 1
ATOM 5327 O O . LYS C 1 171 ? -39.222 26.442 -3.031 1.00 17.39 171 LYS C O 1
ATOM 5333 N N . LEU C 1 172 ? -40.718 27.579 -4.252 1.00 19.76 172 LEU C N 1
ATOM 5334 C CA . LEU C 1 172 ? -40.052 27.238 -5.500 1.00 19.91 172 LEU C CA 1
ATOM 5335 C C . LEU C 1 172 ? -38.659 27.868 -5.577 1.00 20.27 172 LEU C C 1
ATOM 5336 O O . LEU C 1 172 ? -37.718 27.265 -6.105 1.00 18.27 172 LEU C O 1
ATOM 5341 N N . VAL C 1 173 ? -38.526 29.085 -5.059 1.00 16.18 173 VAL C N 1
ATOM 5342 C CA . VAL C 1 173 ? -37.217 29.728 -4.997 1.00 16.69 173 VAL C CA 1
ATOM 5343 C C . VAL C 1 173 ? -36.245 28.931 -4.114 1.00 18.41 173 VAL C C 1
ATOM 5344 O O . VAL C 1 173 ? -35.107 28.643 -4.507 1.00 16.93 173 VAL C O 1
ATOM 5348 N N . VAL C 1 174 ? -36.709 28.554 -2.931 1.00 17.25 174 VAL C N 1
ATOM 5349 C CA . VAL C 1 174 ? -35.895 27.780 -1.999 1.00 17.06 174 VAL C CA 1
ATOM 5350 C C . VAL C 1 174 ? -35.509 26.430 -2.608 1.00 17.83 174 VAL C C 1
ATOM 5351 O O . VAL C 1 174 ? -34.342 26.047 -2.571 1.00 18.52 174 VAL C O 1
ATOM 5355 N N . ASN C 1 175 ? -36.472 25.702 -3.177 1.00 17.00 175 ASN C N 1
ATOM 5356 C CA . ASN C 1 175 ? -36.125 24.396 -3.754 1.00 20.69 175 ASN C CA 1
ATOM 5357 C C . ASN C 1 175 ? -35.272 24.471 -5.017 1.00 20.03 175 ASN C C 1
ATOM 5358 O O . ASN C 1 175 ? -34.555 23.526 -5.339 1.00 19.06 175 ASN C O 1
ATOM 5363 N N . MET C 1 176 ? -35.341 25.603 -5.715 1.00 18.14 176 MET C N 1
ATOM 5364 C CA . MET C 1 176 ? -34.513 25.811 -6.895 1.00 16.42 176 MET C CA 1
ATOM 5365 C C . MET C 1 176 ? -33.055 25.892 -6.474 1.00 20.97 176 MET C C 1
ATOM 5366 O O . MET C 1 176 ? -32.184 25.321 -7.120 1.00 16.88 176 MET C O 1
ATOM 5371 N N . ILE C 1 177 ? -32.797 26.614 -5.390 1.00 16.61 177 ILE C N 1
ATOM 5372 C CA . ILE C 1 177 ? -31.460 26.662 -4.811 1.00 17.94 177 ILE C CA 1
ATOM 5373 C C . ILE C 1 177 ? -31.046 25.259 -4.380 1.00 17.56 177 ILE C C 1
ATOM 5374 O O . ILE C 1 177 ? -29.926 24.820 -4.647 1.00 15.70 177 ILE C O 1
ATOM 5379 N N . MET C 1 178 ? -31.961 24.531 -3.750 1.00 16.92 178 MET C N 1
ATOM 5380 C CA . MET C 1 178 ? -31.616 23.198 -3.242 1.00 16.97 178 MET C CA 1
ATOM 5381 C C . MET C 1 178 ? -31.257 22.242 -4.388 1.00 22.12 178 MET C C 1
ATOM 5382 O O . MET C 1 178 ? -30.304 21.469 -4.286 1.00 17.66 178 MET C O 1
ATOM 5387 N N . GLY C 1 179 ? -32.019 22.304 -5.479 1.00 16.68 179 GLY C N 1
ATOM 5388 C CA . GLY C 1 179 ? -31.763 21.457 -6.638 1.00 17.13 179 GLY C CA 1
ATOM 5389 C C . GLY C 1 179 ? -30.384 21.718 -7.236 1.00 22.32 179 GLY C C 1
ATOM 5390 O O . GLY C 1 179 ? -29.659 20.786 -7.576 1.00 16.28 179 GLY C O 1
ATOM 5391 N N . GLN C 1 180 ? -30.031 22.992 -7.379 1.00 15.12 180 GLN C N 1
ATOM 5392 C CA . GLN C 1 180 ? -28.705 23.370 -7.876 1.00 12.98 180 GLN C CA 1
ATOM 5393 C C . GLN C 1 180 ? -27.589 22.987 -6.914 1.00 15.49 180 GLN C C 1
ATOM 5394 O O . GLN C 1 180 ? -26.511 22.604 -7.350 1.00 17.40 180 GLN C O 1
ATOM 5400 N N . MET C 1 181 ? -27.839 23.085 -5.610 1.00 14.85 181 MET C N 1
ATOM 5401 C CA . MET C 1 181 ? -26.845 22.647 -4.629 1.00 18.03 181 MET C CA 1
ATOM 5402 C C . MET C 1 181 ? -26.572 21.153 -4.726 1.00 20.74 181 MET C C 1
ATOM 5403 O O . MET C 1 181 ? -25.441 20.704 -4.520 1.00 16.32 181 MET C O 1
ATOM 5408 N N . MET C 1 182 ? -27.605 20.382 -5.041 1.00 19.96 182 MET C N 1
ATOM 5409 C CA . MET C 1 182 ? -27.445 18.926 -5.149 1.00 19.11 182 MET C CA 1
ATOM 5410 C C . MET C 1 182 ? -26.619 18.542 -6.381 1.00 17.91 182 MET C C 1
ATOM 5411 O O . MET C 1 182 ? -25.719 17.708 -6.273 1.00 18.77 182 MET C O 1
ATOM 5416 N N . THR C 1 183 ? -26.911 19.141 -7.540 1.00 15.69 183 THR C N 1
ATOM 5417 C CA . THR C 1 183 ? -26.102 18.871 -8.734 1.00 17.68 183 THR C CA 1
ATOM 5418 C C . THR C 1 183 ? -24.662 19.363 -8.561 1.00 19.21 183 THR C C 1
ATOM 5419 O O . THR C 1 183 ? -23.735 18.772 -9.096 1.00 19.46 183 THR C O 1
ATOM 5423 N N . ALA C 1 184 ? -24.489 20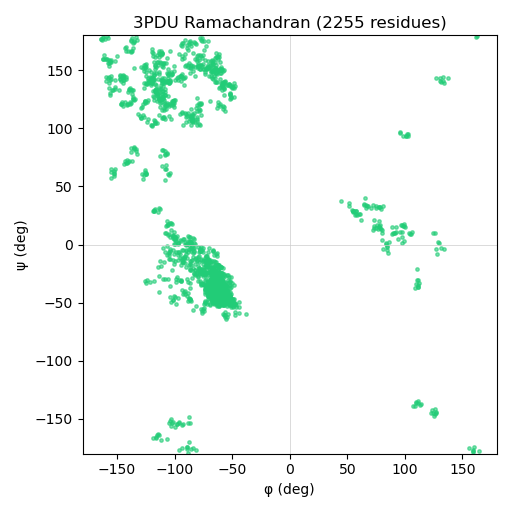.444 -7.809 1.00 19.00 184 ALA C N 1
ATOM 5424 C CA . ALA C 1 184 ? -23.156 20.982 -7.539 1.00 16.07 184 ALA C CA 1
ATOM 5425 C C . ALA C 1 184 ? -22.356 20.001 -6.674 1.00 17.39 184 ALA C C 1
ATOM 5426 O O . ALA C 1 184 ? -21.188 19.703 -6.957 1.00 16.06 184 ALA C O 1
ATOM 5428 N N . LEU C 1 185 ? -22.980 19.499 -5.615 1.00 16.38 185 LEU C N 1
ATOM 5429 C CA . LEU C 1 185 ? -22.305 18.522 -4.765 1.00 15.97 185 LEU C CA 1
ATOM 5430 C C . LEU C 1 185 ? -22.036 17.242 -5.559 1.00 19.58 185 LEU C C 1
ATOM 5431 O O . LEU C 1 185 ? -20.983 16.618 -5.426 1.00 19.29 185 LEU C O 1
ATOM 5436 N N . GLY C 1 186 ? -23.005 16.853 -6.379 1.00 18.24 186 GLY C N 1
ATOM 5437 C CA . GLY C 1 186 ? -22.887 15.649 -7.183 1.00 18.97 186 GLY C CA 1
ATOM 5438 C C . GLY C 1 186 ? -21.762 15.736 -8.198 1.00 14.92 186 GLY C C 1
ATOM 5439 O O . GLY C 1 186 ? -20.953 14.811 -8.311 1.00 18.13 186 GLY C O 1
ATOM 5440 N N . GLU C 1 187 ? -21.699 16.852 -8.925 1.00 15.14 187 GLU C N 1
ATOM 5441 C CA . GLU C 1 187 ? -20.617 17.079 -9.888 1.00 18.57 187 GLU C CA 1
ATOM 5442 C C . GLU C 1 187 ? -19.254 17.140 -9.202 1.00 18.99 187 GLU C C 1
ATOM 5443 O O . GLU C 1 187 ? -18.283 16.586 -9.704 1.00 16.44 187 GLU C O 1
ATOM 5449 N N . GLY C 1 188 ? -19.179 17.803 -8.053 1.00 17.65 188 GLY C N 1
ATOM 5450 C CA . GLY C 1 188 ? -17.935 17.855 -7.296 1.00 15.58 188 GLY C CA 1
ATOM 5451 C C . GLY C 1 188 ? -17.444 16.485 -6.818 1.00 19.76 188 GLY C C 1
ATOM 5452 O O . GLY C 1 188 ? -16.261 16.145 -6.950 1.00 18.07 188 GLY C O 1
ATOM 5453 N N . MET C 1 189 ? -18.347 15.690 -6.254 1.00 13.76 189 MET C N 1
ATOM 5454 C CA . MET C 1 189 ? -17.973 14.353 -5.775 1.00 15.63 189 MET C CA 1
ATOM 5455 C C . MET C 1 189 ? -17.550 13.470 -6.953 1.00 18.52 189 MET C C 1
ATOM 5456 O O . MET C 1 189 ? -16.612 12.677 -6.837 1.00 17.82 189 MET C O 1
ATOM 5461 N N . ALA C 1 190 ? -18.248 13.605 -8.083 1.00 16.15 190 ALA C N 1
ATOM 5462 C CA . ALA C 1 190 ? -17.921 12.827 -9.283 1.00 17.08 190 ALA C CA 1
ATOM 5463 C C . ALA C 1 190 ? -16.520 13.177 -9.781 1.00 17.28 190 ALA C C 1
ATOM 5464 O O . ALA C 1 190 ? -15.703 12.295 -10.053 1.00 15.21 190 ALA C O 1
ATOM 5466 N N . LEU C 1 191 ? -16.244 14.472 -9.905 1.00 17.40 191 LEU C N 1
ATOM 5467 C CA . LEU C 1 191 ? -14.923 14.928 -10.331 1.00 17.96 191 LEU C CA 1
ATOM 5468 C C . LEU C 1 191 ? -13.844 14.507 -9.326 1.00 16.74 191 LEU C C 1
ATOM 5469 O O . LEU C 1 191 ? -12.769 14.040 -9.707 1.00 17.92 191 LEU C O 1
ATOM 5474 N N . GLY C 1 192 ? -14.146 14.669 -8.042 1.00 19.21 192 GLY C N 1
ATOM 5475 C CA . GLY C 1 192 ? -13.222 14.300 -6.985 1.00 23.03 192 GLY C CA 1
ATOM 5476 C C . GLY C 1 192 ? -12.825 12.840 -7.034 1.00 22.95 192 GLY C C 1
ATOM 5477 O O . GLY C 1 192 ? -11.643 12.489 -6.917 1.00 21.69 192 GLY C O 1
ATOM 5478 N N . ARG C 1 193 ? -13.807 11.972 -7.216 1.00 18.22 193 ARG C N 1
ATOM 5479 C CA . ARG C 1 193 ? -13.507 10.543 -7.259 1.00 21.46 193 ARG C CA 1
ATOM 5480 C C . ARG C 1 193 ? -12.701 10.185 -8.502 1.00 22.74 193 ARG C C 1
ATOM 5481 O O . ARG C 1 193 ? -11.766 9.377 -8.439 1.00 22.80 193 ARG C O 1
ATOM 5489 N N . ASN C 1 194 ? -13.034 10.825 -9.618 1.00 21.95 194 ASN C N 1
ATOM 5490 C CA . ASN C 1 194 ? -12.257 10.703 -10.842 1.00 21.39 194 ASN C CA 1
ATOM 5491 C C . ASN C 1 194 ? -10.808 11.185 -10.664 1.00 25.45 194 ASN C C 1
ATOM 5492 O O . ASN C 1 194 ? -9.878 10.656 -11.283 1.00 25.86 194 ASN C O 1
ATOM 5497 N N . CYS C 1 195 ? -10.630 12.184 -9.804 1.00 20.90 195 CYS C N 1
ATOM 5498 C CA . CYS C 1 195 ? -9.313 12.727 -9.464 1.00 17.36 195 CYS C CA 1
ATOM 5499 C C . CYS C 1 195 ? -8.507 11.838 -8.521 1.00 26.01 195 CYS C C 1
ATOM 5500 O O . CYS C 1 195 ? -7.348 12.143 -8.220 1.00 24.71 195 CYS C O 1
ATOM 5503 N N . GLY C 1 196 ? -9.114 10.764 -8.025 1.00 21.18 196 GLY C N 1
ATOM 5504 C CA . GLY C 1 196 ? -8.443 9.903 -7.064 1.00 25.17 196 GLY C CA 1
ATOM 5505 C C . GLY C 1 196 ? -8.471 10.436 -5.638 1.00 23.72 196 GLY C C 1
ATOM 5506 O O . GLY C 1 196 ? -7.759 9.943 -4.769 1.00 23.24 196 GLY C O 1
ATOM 5507 N N . LEU C 1 197 ? -9.300 11.443 -5.385 1.00 18.68 197 LEU C N 1
ATOM 5508 C CA . LEU C 1 197 ? -9.443 11.973 -4.033 1.00 19.41 197 LEU C CA 1
ATOM 5509 C C . LEU C 1 197 ? -10.318 11.063 -3.181 1.00 22.30 197 LEU C C 1
ATOM 5510 O O . LEU C 1 197 ? -11.167 10.343 -3.703 1.00 24.26 197 LEU C O 1
ATOM 5515 N N . ASP C 1 198 ? -10.124 11.112 -1.867 1.00 21.24 198 ASP C N 1
ATOM 5516 C CA . ASP C 1 198 ? -11.011 10.410 -0.941 1.00 22.42 198 ASP C CA 1
ATOM 5517 C C . ASP C 1 198 ? -12.294 11.223 -0.746 1.00 20.45 198 ASP C C 1
ATOM 5518 O O . ASP C 1 198 ? -12.241 12.383 -0.354 1.00 21.28 198 ASP C O 1
ATOM 5523 N N . GLY C 1 199 ? -13.446 10.630 -1.042 1.00 21.84 199 GLY C N 1
ATOM 5524 C CA . GLY C 1 199 ? -14.705 11.345 -0.935 1.00 22.23 199 GLY C CA 1
ATOM 5525 C C . GLY C 1 199 ? -14.980 11.830 0.474 1.00 22.18 199 GLY C C 1
ATOM 5526 O O . GLY C 1 199 ? -15.525 12.918 0.677 1.00 19.63 199 GLY C O 1
ATOM 5527 N N . GLY C 1 200 ? -14.620 11.013 1.455 1.00 20.74 200 GLY C N 1
ATOM 5528 C CA . GLY C 1 200 ? -14.773 11.400 2.845 1.00 26.22 200 GLY C CA 1
ATOM 5529 C C . GLY C 1 200 ? -13.970 12.649 3.188 1.00 26.67 200 GLY C C 1
ATOM 5530 O O . GLY C 1 200 ? -14.440 13.517 3.920 1.00 21.50 200 GLY C O 1
ATOM 5531 N N . GLN C 1 201 ? -12.751 12.745 2.669 1.00 22.71 201 GLN C N 1
ATOM 5532 C CA . GLN C 1 201 ? -11.935 13.929 2.919 1.00 23.01 201 GLN C CA 1
ATOM 5533 C C . GLN C 1 201 ? -12.528 15.163 2.252 1.00 22.34 201 GLN C C 1
ATOM 5534 O O . GLN C 1 201 ? -12.474 16.257 2.810 1.00 23.94 201 GLN C O 1
ATOM 5540 N N . LEU C 1 202 ? -13.050 15.001 1.037 1.00 18.66 202 LEU C N 1
ATOM 5541 C CA . LEU C 1 202 ? -13.760 16.099 0.389 1.00 17.89 202 LEU C CA 1
ATOM 5542 C C . LEU C 1 202 ? -14.899 16.618 1.283 1.00 17.47 202 LEU C C 1
ATOM 5543 O O . LEU C 1 202 ? -15.038 17.822 1.492 1.00 16.80 202 LEU C O 1
ATOM 5548 N N . LEU C 1 203 ? -15.704 15.709 1.818 1.00 17.26 203 LEU C N 1
ATOM 5549 C CA . LEU C 1 203 ? -16.815 16.115 2.682 1.00 21.49 203 LEU C CA 1
ATOM 5550 C C . LEU C 1 203 ? -16.303 16.810 3.943 1.00 21.74 203 LEU C C 1
ATOM 5551 O O . LEU C 1 203 ? -16.898 17.783 4.421 1.00 18.06 203 LEU C O 1
ATOM 5556 N N . GLU C 1 204 ? -15.185 16.314 4.464 1.00 17.82 204 GLU C N 1
ATOM 5557 C CA . GLU C 1 204 ? -14.546 16.900 5.644 1.00 21.15 204 GLU C CA 1
ATOM 5558 C C . GLU C 1 204 ? -14.067 18.340 5.396 1.00 21.09 204 GLU C C 1
ATOM 5559 O O . GLU C 1 204 ? -14.277 19.225 6.234 1.00 18.98 204 GLU C O 1
ATOM 5565 N N . VAL C 1 205 ? -13.433 18.576 4.248 1.00 17.38 205 VAL C N 1
ATOM 5566 C CA . VAL C 1 205 ? -13.023 19.933 3.879 1.00 21.86 205 VAL C CA 1
ATOM 5567 C C . VAL C 1 205 ? -14.239 20.859 3.737 1.00 21.30 205 VAL C C 1
ATOM 5568 O O . VAL C 1 205 ? -14.233 21.995 4.226 1.00 18.85 205 VAL C O 1
ATOM 5572 N N . LEU C 1 206 ? -15.274 20.380 3.057 1.00 15.70 206 LEU C N 1
ATOM 5573 C CA . LEU C 1 206 ? -16.509 21.154 2.910 1.00 22.08 206 LEU C CA 1
ATOM 5574 C C . LEU C 1 206 ? -17.134 21.489 4.262 1.00 21.32 206 LEU C C 1
ATOM 5575 O O . LEU C 1 206 ? -17.587 22.611 4.482 1.00 21.79 206 LEU C O 1
ATOM 5580 N N . ASP C 1 207 ? -17.161 20.515 5.167 1.00 15.65 207 ASP C N 1
ATOM 5581 C CA . ASP C 1 207 ? -17.750 20.741 6.479 1.00 16.06 207 ASP C CA 1
ATOM 5582 C C . ASP C 1 207 ? -16.938 21.659 7.388 1.00 21.63 207 ASP C C 1
ATOM 5583 O O . ASP C 1 207 ? -17.442 22.121 8.411 1.00 22.00 207 ASP C O 1
ATOM 5588 N N . ALA C 1 208 ? -15.682 21.904 7.031 1.00 17.71 208 ALA C N 1
ATOM 5589 C CA . ALA C 1 208 ? -14.817 22.759 7.831 1.00 21.28 208 ALA C CA 1
ATOM 5590 C C . ALA C 1 208 ? -14.853 24.233 7.391 1.00 20.69 208 ALA C C 1
ATOM 5591 O O . ALA C 1 208 ? -14.351 25.107 8.097 1.00 21.24 208 ALA C O 1
ATOM 5593 N N . GLY C 1 209 ? -15.449 24.498 6.231 1.00 18.93 209 GLY C N 1
ATOM 5594 C CA . GLY C 1 209 ? -15.398 25.817 5.625 1.00 18.20 209 GLY C CA 1
ATOM 5595 C C . GLY C 1 209 ? -16.730 26.543 5.547 1.00 24.21 209 GLY C C 1
ATOM 5596 O O . GLY C 1 209 ? -17.704 26.178 6.211 1.00 17.12 209 GLY C O 1
ATOM 5597 N N . ALA C 1 210 ? -16.771 27.580 4.718 1.00 22.42 210 ALA C N 1
ATOM 5598 C CA . ALA C 1 210 ? -17.913 28.491 4.678 1.00 24.81 210 ALA C CA 1
ATOM 5599 C C . ALA C 1 210 ? -19.170 27.881 4.057 1.00 20.67 210 ALA C C 1
ATOM 5600 O O . ALA C 1 210 ? -20.279 28.382 4.265 1.00 21.88 210 ALA C O 1
ATOM 5602 N N . MET C 1 211 ? -19.003 26.805 3.299 1.00 17.19 211 MET C N 1
ATOM 5603 C CA . MET C 1 211 ? -20.137 26.173 2.628 1.00 19.10 211 MET C CA 1
ATOM 5604 C C . MET C 1 211 ? -20.790 25.099 3.493 1.00 19.69 211 MET C C 1
ATOM 5605 O O . MET C 1 211 ? -21.803 24.529 3.095 1.00 19.48 211 MET C O 1
ATOM 5610 N N . ALA C 1 212 ? -20.212 24.820 4.663 1.00 19.02 212 ALA C N 1
ATOM 5611 C CA . ALA C 1 212 ? -20.683 23.717 5.509 1.00 18.92 212 ALA C CA 1
ATOM 5612 C C . ALA C 1 212 ? -22.185 23.793 5.768 1.00 22.24 212 ALA C C 1
ATOM 5613 O O . ALA C 1 212 ? -22.688 24.835 6.190 1.00 17.31 212 ALA C O 1
ATOM 5615 N N . ASN C 1 213 ? -22.894 22.689 5.533 1.00 16.95 213 ASN C N 1
ATOM 5616 C CA . ASN C 1 213 ? -24.333 22.634 5.805 1.00 21.71 213 ASN C CA 1
ATOM 5617 C C . ASN C 1 213 ? -24.833 21.202 6.024 1.00 19.72 213 ASN C C 1
ATOM 5618 O O . ASN C 1 213 ? -24.193 20.250 5.584 1.00 22.32 213 ASN C O 1
ATOM 5623 N N . PRO C 1 214 ? -25.983 21.045 6.710 1.00 18.95 214 PRO C N 1
ATOM 5624 C CA . PRO C 1 214 ? -26.531 19.707 6.975 1.00 20.83 214 PRO C CA 1
ATOM 5625 C C . PRO C 1 214 ? -26.818 18.899 5.709 1.00 23.77 214 PRO C C 1
ATOM 5626 O O . PRO C 1 214 ? -26.641 17.674 5.712 1.00 18.17 214 PRO C O 1
ATOM 5630 N N . MET C 1 215 ? -27.248 19.555 4.636 1.00 20.18 215 MET C N 1
ATOM 5631 C CA . MET C 1 215 ? -27.555 18.822 3.406 1.00 17.99 215 MET C CA 1
ATOM 5632 C C . MET C 1 215 ? -26.331 18.105 2.814 1.00 21.78 215 MET C C 1
ATOM 5633 O O . MET C 1 215 ? -26.401 16.920 2.470 1.00 21.22 215 MET C O 1
ATOM 5638 N N . PHE C 1 216 ? -25.213 18.820 2.690 1.00 19.07 216 PHE C N 1
ATOM 5639 C CA . PHE C 1 216 ? -23.973 18.209 2.208 1.00 20.22 216 PHE C CA 1
ATOM 5640 C C . PHE C 1 216 ? -23.543 17.046 3.102 1.00 21.32 216 PHE C C 1
ATOM 5641 O O . PHE C 1 216 ? -23.090 16.004 2.628 1.00 20.52 216 PHE C O 1
ATOM 5649 N N . LYS C 1 217 ? -23.672 17.232 4.407 1.00 20.96 217 LYS C N 1
ATOM 5650 C CA . LYS C 1 217 ? -23.290 16.187 5.348 1.00 22.72 217 LYS C CA 1
ATOM 5651 C C . LYS C 1 217 ? -24.134 14.930 5.134 1.00 27.16 217 LYS C C 1
ATOM 5652 O O . LYS C 1 217 ? -23.603 13.816 5.050 1.00 23.33 217 LYS C O 1
ATOM 5658 N N . GLY C 1 218 ? -25.450 15.115 5.048 1.00 22.79 218 GLY C N 1
ATOM 5659 C CA . GLY C 1 218 ? -26.376 14.000 4.908 1.00 25.17 218 GLY C CA 1
ATOM 5660 C C . GLY C 1 218 ? -26.378 13.346 3.535 1.00 28.91 218 GLY C C 1
ATOM 5661 O O . GLY C 1 218 ? -26.268 12.122 3.417 1.00 27.04 218 GLY C O 1
ATOM 5662 N N . LYS C 1 219 ? -26.497 14.151 2.485 1.00 19.63 219 LYS C N 1
ATOM 5663 C CA . LYS C 1 219 ? -26.522 13.596 1.137 1.00 18.65 219 LYS C CA 1
ATOM 5664 C C . LYS C 1 219 ? -25.136 13.087 0.741 1.00 19.18 219 LYS C C 1
ATOM 5665 O O . LYS C 1 219 ? -25.022 12.118 0.002 1.00 20.59 219 LYS C O 1
ATOM 5671 N N . GLY C 1 220 ? -24.085 13.741 1.236 1.00 19.30 220 GLY C N 1
ATOM 5672 C CA . GLY C 1 220 ? -22.721 13.278 0.997 1.00 18.31 220 GLY C CA 1
ATOM 5673 C C . GLY C 1 220 ? -22.510 11.810 1.339 1.00 23.09 220 GLY C C 1
ATOM 5674 O O . GLY C 1 220 ? -21.820 11.086 0.618 1.00 22.74 220 GLY C O 1
ATOM 5675 N N . GLN C 1 221 ? -23.093 11.357 2.446 1.00 21.48 221 GLN C N 1
ATOM 5676 C CA . GLN C 1 221 ? -22.965 9.953 2.838 1.00 21.69 221 GLN C CA 1
ATOM 5677 C C . GLN C 1 221 ? -23.692 9.001 1.888 1.00 23.20 221 GLN C C 1
ATOM 5678 O O . GLN C 1 221 ? -23.277 7.856 1.717 1.00 23.94 221 GLN C O 1
ATOM 5684 N N . MET C 1 222 ? -24.772 9.465 1.268 1.00 20.71 222 MET C N 1
ATOM 5685 C CA . MET C 1 222 ? -25.437 8.650 0.252 1.00 23.35 222 MET C CA 1
ATOM 5686 C C . MET C 1 222 ? -24.530 8.497 -0.949 1.00 22.45 222 MET C C 1
ATOM 5687 O O . MET C 1 222 ? -24.473 7.434 -1.553 1.00 24.27 222 MET C O 1
ATOM 5692 N N . LEU C 1 223 ? -23.847 9.581 -1.317 1.00 20.04 223 LEU C N 1
ATOM 5693 C CA . LEU C 1 223 ? -22.945 9.550 -2.461 1.00 22.47 223 LEU C CA 1
ATOM 5694 C C . LEU C 1 223 ? -21.827 8.539 -2.236 1.00 26.10 223 LEU C C 1
ATOM 5695 O O . LEU C 1 223 ? -21.401 7.854 -3.167 1.00 31.13 223 LEU C O 1
ATOM 5700 N N . LEU C 1 224 ? -21.350 8.444 -0.999 1.00 24.32 224 LEU C N 1
ATOM 5701 C CA . LEU C 1 224 ? -20.275 7.505 -0.681 1.00 21.92 224 LEU C CA 1
ATOM 5702 C C . LEU C 1 224 ? -20.770 6.064 -0.659 1.00 23.17 224 LEU C C 1
ATOM 5703 O O . LEU C 1 224 ? -20.060 5.149 -1.077 1.00 30.41 224 LEU C O 1
ATOM 5708 N N . SER C 1 225 ? -21.978 5.856 -0.154 1.00 26.00 225 SER C N 1
ATOM 5709 C CA . SER C 1 225 ? -22.480 4.494 0.009 1.00 28.70 225 SER C CA 1
ATOM 5710 C C . SER C 1 225 ? -23.087 3.968 -1.291 1.00 31.30 225 SER C C 1
ATOM 5711 O O . SER C 1 225 ? -23.146 2.758 -1.517 1.00 26.93 225 SER C O 1
ATOM 5714 N N . GLY C 1 226 ? -23.542 4.881 -2.142 1.00 24.38 226 GLY C N 1
ATOM 5715 C CA . GLY C 1 226 ? -24.197 4.506 -3.380 1.00 29.20 226 GLY C CA 1
ATOM 5716 C C . GLY C 1 226 ? -25.623 4.030 -3.148 1.00 33.50 226 GLY C C 1
ATOM 5717 O O . GLY C 1 226 ? -26.235 3.444 -4.033 1.00 31.07 226 GLY C O 1
ATOM 5718 N N . GLU C 1 227 ? -26.144 4.280 -1.950 1.00 26.01 227 GLU C N 1
ATOM 5719 C CA . GLU C 1 227 ? -27.517 3.925 -1.595 1.00 28.45 227 GLU C CA 1
ATOM 5720 C C . GLU C 1 227 ? -28.339 5.201 -1.434 1.00 23.68 227 GLU C C 1
ATOM 5721 O O . GLU C 1 227 ? -27.917 6.128 -0.746 1.00 23.70 227 GLU C O 1
ATOM 5727 N N . PHE C 1 228 ? -29.520 5.248 -2.043 1.00 23.51 228 PHE C N 1
ATOM 5728 C CA . PHE C 1 228 ? -30.308 6.474 -2.023 1.00 20.47 228 PHE C CA 1
ATOM 5729 C C . PHE C 1 228 ? -31.726 6.278 -1.482 1.00 25.22 228 PHE C C 1
ATOM 5730 O O . PHE C 1 228 ? -32.700 6.514 -2.197 1.00 20.05 228 PHE C O 1
ATOM 5738 N N . PRO C 1 229 ? -31.846 5.856 -0.210 1.00 25.73 229 PRO C N 1
ATOM 5739 C CA . PRO C 1 229 ? -33.177 5.664 0.368 1.00 28.68 229 PRO C CA 1
ATOM 5740 C C . PRO C 1 229 ? -33.943 6.990 0.315 1.00 26.25 229 PRO C C 1
ATOM 5741 O O . PRO C 1 229 ? -33.376 8.054 0.581 1.00 23.68 229 PRO C O 1
ATOM 5745 N N . THR C 1 230 ? -35.223 6.921 -0.027 1.00 23.67 230 THR C N 1
ATOM 5746 C CA . THR C 1 230 ? -35.968 8.121 -0.407 1.00 26.68 230 THR C CA 1
ATOM 5747 C C . THR C 1 230 ? -36.436 8.976 0.771 1.00 28.04 230 THR C C 1
ATOM 5748 O O . THR C 1 230 ? -37.232 8.527 1.592 1.00 24.56 230 THR C O 1
ATOM 5752 N N . SER C 1 231 ? -35.938 10.209 0.854 1.00 19.17 231 SER C N 1
ATOM 5753 C CA . SER C 1 231 ? -36.550 11.208 1.730 1.00 19.33 231 SER C CA 1
ATOM 5754 C C . SER C 1 231 ? -37.386 12.194 0.917 1.00 18.16 231 SER C C 1
ATOM 5755 O O . SER C 1 231 ? -38.534 12.472 1.255 1.00 26.64 231 SER C O 1
ATOM 5758 N N . PHE C 1 232 ? -36.791 12.729 -0.144 1.00 18.40 232 PHE C N 1
ATOM 5759 C CA . PHE C 1 232 ? -37.485 13.604 -1.087 1.00 19.34 232 PHE C CA 1
ATOM 5760 C C . PHE C 1 232 ? -37.323 12.959 -2.457 1.00 19.22 232 PHE C C 1
ATOM 5761 O O . PHE C 1 232 ? -36.228 12.947 -3.004 1.00 19.42 232 PHE C O 1
ATOM 5769 N N . PRO C 1 233 ? -38.408 12.389 -3.005 1.00 17.98 233 PRO C N 1
ATOM 5770 C CA . PRO C 1 233 ? -38.306 11.680 -4.288 1.00 17.76 233 PRO C CA 1
ATOM 5771 C C . PRO C 1 233 ? -37.671 12.515 -5.396 1.00 17.98 233 PRO C C 1
ATOM 5772 O O . PRO C 1 233 ? -38.003 13.695 -5.544 1.00 18.26 233 PRO C O 1
ATOM 5776 N N . LEU C 1 234 ? -36.781 11.897 -6.175 1.00 18.72 234 LEU C N 1
ATOM 5777 C CA . LEU C 1 234 ? -36.134 12.579 -7.291 1.00 19.87 234 LEU C CA 1
ATOM 5778 C C . LEU C 1 234 ? -37.145 13.202 -8.272 1.00 19.38 234 LEU C C 1
ATOM 5779 O O . LEU C 1 234 ? -36.966 14.333 -8.733 1.00 16.65 234 LEU C O 1
ATOM 5784 N N . LYS C 1 235 ? -38.219 12.481 -8.579 1.00 18.77 235 LYS C N 1
ATOM 5785 C CA . LYS C 1 235 ? -39.247 13.012 -9.477 1.00 17.33 235 LYS C CA 1
ATOM 5786 C C . LYS C 1 235 ? -39.894 14.298 -8.968 1.00 22.81 235 LYS C C 1
ATOM 5787 O O . LYS C 1 235 ? -40.284 15.164 -9.759 1.00 18.18 235 LYS C O 1
ATOM 5793 N N . HIS C 1 236 ? -40.033 14.423 -7.655 1.00 18.71 236 HIS C N 1
ATOM 5794 C CA . HIS C 1 236 ? -40.631 15.623 -7.092 1.00 20.11 236 HIS C CA 1
ATOM 5795 C C . HIS C 1 236 ? -39.658 16.802 -7.136 1.00 19.67 236 HIS C C 1
ATOM 5796 O O . HIS C 1 236 ? -40.066 17.954 -7.304 1.00 20.48 236 HIS C O 1
ATOM 5803 N N . MET C 1 237 ? -38.369 16.519 -6.977 1.00 15.28 237 MET C N 1
ATOM 5804 C CA . MET C 1 237 ? -37.362 17.556 -7.158 1.00 17.42 237 MET C CA 1
ATOM 5805 C C . MET C 1 237 ? -37.368 18.052 -8.602 1.00 21.60 237 MET C C 1
ATOM 5806 O O . MET C 1 237 ? -37.332 19.256 -8.847 1.00 18.81 237 MET C O 1
ATOM 5811 N N . GLN C 1 238 ? -37.439 17.147 -9.550 1.00 18.31 238 GLN C N 1
ATOM 5812 C CA . GLN C 1 238 ? -37.474 17.532 -10.938 1.00 17.95 238 GLN C CA 1
ATOM 5813 C C . GLN C 1 238 ? -38.698 18.381 -11.239 1.00 18.02 238 GLN C C 1
ATOM 5814 O O . GLN C 1 238 ? -38.634 19.352 -11.923 1.00 16.75 238 GLN C O 1
ATOM 5820 N N . LYS C 1 239 ? -39.808 17.970 -10.691 1.00 16.77 239 LYS C N 1
ATOM 5821 C CA . LYS C 1 239 ? -41.038 18.767 -10.756 1.00 20.51 239 LYS C CA 1
ATOM 5822 C C . LYS C 1 239 ? -40.830 20.192 -10.220 1.00 17.52 239 LYS C C 1
ATOM 5823 O O . LYS C 1 239 ? -41.281 21.181 -10.834 1.00 17.72 239 LYS C O 1
ATOM 5829 N N . ASP C 1 240 ? -40.156 20.313 -9.081 1.00 17.44 240 ASP C N 1
ATOM 5830 C CA . ASP C 1 240 ? -39.924 21.639 -8.501 1.00 17.45 240 ASP C CA 1
ATOM 5831 C C . ASP C 1 240 ? -39.048 22.522 -9.387 1.00 21.29 240 ASP C C 1
ATOM 5832 O O . ASP C 1 240 ? -39.307 23.714 -9.514 1.00 17.49 240 ASP C O 1
ATOM 5837 N N . LEU C 1 241 ? -38.012 21.939 -9.991 1.00 14.74 241 LEU C N 1
ATOM 5838 C CA . LEU C 1 241 ? -37.153 22.688 -10.916 1.00 18.37 241 LEU C CA 1
ATOM 5839 C C . LEU C 1 241 ? -37.924 23.089 -12.167 1.00 22.32 241 LEU C C 1
ATOM 5840 O O . LEU C 1 241 ? -37.789 24.212 -12.681 1.00 18.46 241 LEU C O 1
ATOM 5845 N N . ARG C 1 242 ? -38.744 22.170 -12.656 1.00 18.25 242 ARG C N 1
ATOM 5846 C CA . ARG C 1 242 ? -39.630 22.478 -13.768 1.00 16.59 242 ARG C CA 1
ATOM 5847 C C . ARG C 1 242 ? -40.515 23.689 -13.468 1.00 20.12 242 ARG C C 1
ATOM 5848 O O . ARG C 1 242 ? -40.653 24.601 -14.287 1.00 17.74 242 ARG C O 1
ATOM 5856 N N . LEU C 1 243 ? -41.117 23.696 -12.288 1.00 14.94 243 LEU C N 1
ATOM 5857 C CA . LEU C 1 243 ? -41.988 24.804 -11.896 1.00 15.58 243 LEU C CA 1
ATOM 5858 C C . LEU C 1 243 ? -41.201 26.097 -11.726 1.00 15.99 243 LEU C C 1
ATOM 5859 O O . LEU C 1 243 ? -41.690 27.175 -12.060 1.00 16.04 243 LEU C O 1
ATOM 5864 N N . ALA C 1 244 ? -39.983 26.003 -11.195 1.00 17.24 244 ALA C N 1
ATOM 5865 C CA . ALA C 1 244 ? -39.183 27.209 -11.027 1.00 15.60 244 ALA C CA 1
ATOM 5866 C C . ALA C 1 244 ? -38.850 27.835 -12.381 1.00 15.83 244 ALA C C 1
ATOM 5867 O O . ALA C 1 244 ? -38.938 29.048 -12.555 1.00 18.23 244 ALA C O 1
ATOM 5869 N N . VAL C 1 245 ? -38.445 27.004 -13.335 1.00 17.84 245 VAL C N 1
ATOM 5870 C CA . VAL C 1 245 ? -38.154 27.477 -14.688 1.00 17.06 245 VAL C CA 1
ATOM 5871 C C . VAL C 1 245 ? -39.394 28.098 -15.333 1.00 18.64 245 VAL C C 1
ATOM 5872 O O . VAL C 1 245 ? -39.316 29.135 -16.005 1.00 17.97 245 VAL C O 1
ATOM 5876 N N . GLU C 1 246 ? -40.553 27.479 -15.132 1.00 17.06 246 GLU C N 1
ATOM 5877 C CA . GLU C 1 246 ? -41.793 28.067 -15.640 1.00 15.01 246 GLU C CA 1
ATOM 5878 C C . GLU C 1 246 ? -42.152 29.399 -14.980 1.00 18.59 246 GLU C C 1
ATOM 5879 O O . GLU C 1 246 ? -42.643 30.321 -15.638 1.00 22.23 246 GLU C O 1
ATOM 5885 N N . LEU C 1 247 ? -41.888 29.505 -13.685 1.00 17.32 247 LEU C N 1
ATOM 5886 C CA . LEU C 1 247 ? -42.104 30.749 -12.962 1.00 18.38 247 LEU C CA 1
ATOM 5887 C C . LEU C 1 247 ? -41.171 31.835 -13.503 1.00 18.18 247 LEU C C 1
ATOM 5888 O O . LEU C 1 247 ? -41.595 32.962 -13.755 1.00 21.38 247 LEU C O 1
ATOM 5893 N N . GLY C 1 248 ? -39.898 31.487 -13.678 1.00 18.00 248 GLY C N 1
ATOM 5894 C CA . GLY C 1 248 ? -38.934 32.409 -14.255 1.00 16.65 248 GLY C CA 1
ATOM 5895 C C . GLY C 1 248 ? -39.399 32.888 -15.619 1.00 18.97 248 GLY C C 1
ATOM 5896 O O . GLY C 1 248 ? -39.289 34.074 -15.961 1.00 18.65 248 GLY C O 1
ATOM 5897 N N . ASP C 1 249 ? -39.950 31.960 -16.394 1.00 16.99 249 ASP C N 1
ATOM 5898 C CA . ASP C 1 249 ? -40.495 32.289 -17.717 1.00 16.45 249 ASP C CA 1
ATOM 5899 C C . ASP C 1 249 ? -41.566 33.371 -17.595 1.00 18.63 249 ASP C C 1
ATOM 5900 O O . ASP C 1 249 ? -41.505 34.408 -18.277 1.00 19.63 249 ASP C O 1
ATOM 5905 N N . ARG C 1 250 ? -42.539 33.147 -16.718 1.00 18.21 250 ARG C N 1
ATOM 5906 C CA . ARG C 1 250 ? -43.633 34.111 -16.555 1.00 22.18 250 ARG C CA 1
ATOM 5907 C C . ARG C 1 250 ? -43.146 35.465 -16.062 1.00 24.91 250 ARG C C 1
ATOM 5908 O O . ARG C 1 250 ? -43.692 36.497 -16.446 1.00 19.70 250 ARG C O 1
ATOM 5916 N N . LEU C 1 251 ? -42.132 35.464 -15.206 1.00 19.44 251 LEU C N 1
ATOM 5917 C CA . LEU C 1 251 ? -41.674 36.714 -14.598 1.00 22.28 251 LEU C CA 1
ATOM 5918 C C . LEU C 1 251 ? -40.519 37.361 -15.360 1.00 27.54 251 LEU C C 1
ATOM 5919 O O . LEU C 1 251 ? -39.992 38.387 -14.947 1.00 30.75 251 LEU C O 1
ATOM 5924 N N . GLY C 1 252 ? -40.132 36.764 -16.479 1.00 22.54 252 GLY C N 1
ATOM 5925 C CA . GLY C 1 252 ? -39.038 37.290 -17.271 1.00 28.02 252 GLY C CA 1
ATOM 5926 C C . GLY C 1 252 ? -37.702 37.231 -16.550 1.00 30.49 252 GLY C C 1
ATOM 5927 O O . GLY C 1 252 ? -36.897 38.155 -16.641 1.00 31.21 252 GLY C O 1
ATOM 5928 N N . GLN C 1 253 ? -37.460 36.135 -15.838 1.00 19.89 253 GLN C N 1
ATOM 5929 C CA . GLN C 1 253 ? -36.183 35.926 -15.163 1.00 21.37 253 GLN C CA 1
ATOM 5930 C C . GLN C 1 253 ? -35.443 34.758 -15.788 1.00 21.45 253 GLN C C 1
ATOM 5931 O O . GLN C 1 253 ? -35.873 33.614 -15.646 1.00 21.80 253 GLN C O 1
ATOM 5937 N N . PRO C 1 254 ? -34.326 35.036 -16.474 1.00 20.44 254 PRO C N 1
ATOM 5938 C CA . PRO C 1 254 ? -33.487 33.964 -17.024 1.00 18.56 254 PRO C CA 1
ATOM 5939 C C . PRO C 1 254 ? -32.881 33.144 -15.897 1.00 18.81 254 PRO C C 1
ATOM 5940 O O . PRO C 1 254 ? -32.469 33.734 -14.891 1.00 19.73 254 PRO C O 1
ATOM 5944 N N . LEU C 1 255 ? -32.827 31.821 -16.061 1.00 16.72 255 LEU C N 1
ATOM 5945 C CA . LEU C 1 255 ? -32.237 30.940 -15.053 1.00 16.83 255 LEU C CA 1
ATOM 5946 C C . LEU C 1 255 ? -31.362 29.857 -15.673 1.00 18.62 255 LEU C C 1
ATOM 5947 O O . LEU C 1 255 ? -31.748 28.689 -15.682 1.00 16.06 255 LEU C O 1
ATOM 5952 N N . HIS C 1 256 ? -30.189 30.222 -16.186 1.00 16.95 256 HIS C N 1
ATOM 5953 C CA . HIS C 1 256 ? -29.322 29.222 -16.830 1.00 18.53 256 HIS C CA 1
ATOM 5954 C C . HIS C 1 256 ? -28.968 28.062 -15.899 1.00 16.42 256 HIS C C 1
ATOM 5955 O O . HIS C 1 256 ? -28.954 26.884 -16.306 1.00 16.41 256 HIS C O 1
ATOM 5962 N N . GLY C 1 257 ? -28.652 28.380 -14.649 1.00 14.02 257 GLY C N 1
ATOM 5963 C CA . GLY C 1 257 ? -28.295 27.339 -13.697 1.00 14.14 257 GLY C CA 1
ATOM 5964 C C . GLY C 1 257 ? -29.422 26.373 -13.370 1.00 19.79 257 GLY C C 1
ATOM 5965 O O . GLY C 1 257 ? -29.243 25.143 -13.389 1.00 16.34 257 GLY C O 1
ATOM 5966 N N . ALA C 1 258 ? -30.585 26.926 -13.040 1.00 14.43 258 ALA C N 1
ATOM 5967 C CA . ALA C 1 258 ? -31.767 26.113 -12.772 1.00 16.95 258 ALA C CA 1
ATOM 5968 C C . ALA C 1 258 ? -32.113 25.257 -13.984 1.00 19.03 258 ALA C C 1
ATOM 5969 O O . ALA C 1 258 ? -32.425 24.080 -13.837 1.00 17.08 258 ALA C O 1
ATOM 5971 N N . ALA C 1 259 ? -32.041 25.838 -15.183 1.00 17.56 259 ALA C N 1
ATOM 5972 C CA . ALA C 1 259 ? -32.438 25.110 -16.387 1.00 16.40 259 ALA C CA 1
ATOM 5973 C C . ALA C 1 259 ? -31.507 23.924 -16.634 1.00 20.08 259 ALA C C 1
ATOM 5974 O O . ALA C 1 259 ? -31.951 22.807 -16.922 1.00 17.52 259 ALA C O 1
ATOM 5976 N N . THR C 1 260 ? -30.207 24.161 -16.499 1.00 15.94 260 THR C N 1
ATOM 5977 C CA . THR C 1 260 ? -29.237 23.082 -16.624 1.00 14.80 260 THR C CA 1
ATOM 5978 C C . THR C 1 260 ? -29.468 21.983 -15.572 1.00 17.04 260 THR C C 1
ATOM 5979 O O . THR C 1 260 ? -29.417 20.799 -15.893 1.00 18.25 260 THR C O 1
ATOM 5983 N N . ALA C 1 261 ? -29.745 22.366 -14.323 1.00 15.06 261 ALA C N 1
ATOM 5984 C CA . ALA C 1 261 ? -29.996 21.374 -13.278 1.00 17.59 261 ALA C CA 1
ATOM 5985 C C . ALA C 1 261 ? -31.265 20.563 -13.572 1.00 19.10 261 ALA C C 1
ATOM 5986 O O . ALA C 1 261 ? -31.300 19.343 -13.374 1.00 17.21 261 ALA C O 1
ATOM 5988 N N . ASN C 1 262 ? -32.303 21.253 -14.040 1.00 14.64 262 ASN C N 1
ATOM 5989 C CA . ASN C 1 262 ? -33.549 20.615 -14.435 1.00 14.73 262 ASN C CA 1
ATOM 5990 C C . ASN C 1 262 ? -33.292 19.500 -15.463 1.00 19.61 262 ASN C C 1
ATOM 5991 O O . ASN C 1 262 ? -33.806 18.381 -15.329 1.00 16.62 262 ASN C O 1
ATOM 5996 N N . GLU C 1 263 ? -32.491 19.787 -16.485 1.00 17.86 263 GLU C N 1
ATOM 5997 C CA . GLU C 1 263 ? -32.224 18.765 -17.509 1.00 15.75 263 GLU C CA 1
ATOM 5998 C C . GLU C 1 263 ? -31.406 17.597 -16.950 1.00 21.14 263 GLU C C 1
ATOM 5999 O O . GLU C 1 263 ? -31.614 16.450 -17.348 1.00 16.81 263 GLU C O 1
ATOM 6005 N N . SER C 1 264 ? -30.473 17.872 -16.040 1.00 15.21 264 SER C N 1
ATOM 6006 C CA . SER C 1 264 ? -29.741 16.765 -15.392 1.00 16.86 264 SER C CA 1
ATOM 6007 C C . SER C 1 264 ? -30.666 15.857 -14.568 1.00 18.01 264 SER C C 1
ATOM 6008 O O . SER C 1 264 ? -30.493 14.637 -14.550 1.00 16.06 264 SER C O 1
ATOM 6011 N N . PHE C 1 265 ? -31.626 16.450 -13.863 1.00 14.14 265 PHE C N 1
ATOM 6012 C CA . PHE C 1 265 ? -32.626 15.665 -13.148 1.00 17.50 265 PHE C CA 1
ATOM 6013 C C . PHE C 1 265 ? -33.541 14.875 -14.100 1.00 22.68 265 PHE C C 1
ATOM 6014 O O . PHE C 1 265 ? -33.940 13.754 -13.791 1.00 19.98 265 PHE C O 1
ATOM 6022 N N . LYS C 1 266 ? -33.867 15.445 -15.261 1.00 14.56 266 LYS C N 1
ATOM 6023 C CA . LYS C 1 266 ? -34.565 14.668 -16.285 1.00 16.18 266 LYS C CA 1
ATOM 6024 C C . LYS C 1 266 ? -33.720 13.486 -16.766 1.00 20.25 266 LYS C C 1
ATOM 6025 O O . LYS C 1 266 ? -34.256 12.407 -17.015 1.00 19.28 266 LYS C O 1
ATOM 6031 N N . ARG C 1 267 ? -32.411 13.682 -16.928 1.00 18.20 267 ARG C N 1
ATOM 6032 C CA . ARG C 1 267 ? -31.546 12.548 -17.289 1.00 18.99 267 ARG C CA 1
ATOM 6033 C C . ARG C 1 267 ? -31.644 11.463 -16.217 1.00 17.81 267 ARG C C 1
ATOM 6034 O O . ARG C 1 267 ? -31.661 10.260 -16.523 1.00 21.82 267 ARG C O 1
ATOM 6042 N N . ALA C 1 268 ? -31.706 11.873 -14.952 1.00 18.42 268 ALA C N 1
ATOM 6043 C CA . ALA C 1 268 ? -31.751 10.892 -13.861 1.00 16.60 268 ALA C CA 1
ATOM 6044 C C . ALA C 1 268 ? -33.102 10.153 -13.828 1.00 21.85 268 ALA C C 1
ATOM 6045 O O . ALA C 1 268 ? -33.169 8.957 -13.513 1.00 20.67 268 ALA C O 1
ATOM 6047 N N . ARG C 1 269 ? -34.179 10.864 -14.149 1.00 21.56 269 ARG C N 1
ATOM 6048 C CA . ARG C 1 269 ? -35.481 10.220 -14.301 1.00 25.46 269 ARG C CA 1
ATOM 6049 C C . ARG C 1 269 ? -35.458 9.197 -15.426 1.00 27.86 269 ARG C C 1
ATOM 6050 O O . ARG C 1 269 ? -35.968 8.085 -15.271 1.00 27.97 269 ARG C O 1
ATOM 6058 N N . ALA C 1 270 ? -34.890 9.582 -16.565 1.00 22.10 270 ALA C N 1
ATOM 6059 C CA . ALA C 1 270 ? -34.850 8.691 -17.729 1.00 28.17 270 ALA C CA 1
ATOM 6060 C C . ALA C 1 270 ? -34.000 7.448 -17.455 1.00 28.34 270 ALA C C 1
ATOM 6061 O O . ALA C 1 270 ? -34.207 6.391 -18.057 1.00 26.31 270 ALA C O 1
ATOM 6063 N N . ALA C 1 271 ? -33.050 7.580 -16.535 1.00 22.42 271 ALA C N 1
ATOM 6064 C CA . ALA C 1 271 ? -32.169 6.481 -16.178 1.00 26.22 271 ALA C CA 1
ATOM 6065 C C . ALA C 1 271 ? -32.771 5.593 -15.091 1.00 25.83 271 ALA C C 1
ATOM 6066 O O . ALA C 1 271 ? -32.096 4.700 -14.590 1.00 27.99 271 ALA C O 1
ATOM 6068 N N . GLY C 1 272 ? -34.026 5.844 -14.720 1.00 20.74 272 GLY C N 1
ATOM 6069 C CA . GLY C 1 272 ? -34.743 4.960 -13.807 1.00 21.68 272 GLY C CA 1
ATOM 6070 C C . GLY C 1 272 ? -34.666 5.298 -12.323 1.00 23.75 272 GLY C C 1
ATOM 6071 O O . GLY C 1 272 ? -35.036 4.477 -11.484 1.00 24.34 272 GLY C O 1
ATOM 6072 N N . HIS C 1 273 ? -34.228 6.510 -11.984 1.00 19.00 273 HIS C N 1
ATOM 6073 C CA . HIS C 1 273 ? -34.043 6.869 -10.573 1.00 25.52 273 HIS C CA 1
ATOM 6074 C C . HIS C 1 273 ? -35.151 7.760 -10.003 1.00 25.14 273 HIS C C 1
ATOM 6075 O O . HIS C 1 273 ? -34.963 8.393 -8.960 1.00 20.86 273 HIS C O 1
ATOM 6082 N N . ALA C 1 274 ? -36.299 7.802 -10.677 1.00 22.71 274 ALA C N 1
ATOM 6083 C CA . ALA C 1 274 ? -37.382 8.734 -10.311 1.00 24.53 274 ALA C CA 1
ATOM 6084 C C . ALA C 1 274 ? -37.869 8.585 -8.868 1.00 23.24 274 ALA C C 1
ATOM 6085 O O . ALA C 1 274 ? -38.256 9.568 -8.228 1.00 22.81 274 ALA C O 1
ATOM 6087 N N . ASP C 1 275 ? -37.870 7.354 -8.367 1.00 19.75 275 ASP C N 1
ATOM 6088 C CA . ASP C 1 275 ? -38.423 7.069 -7.048 1.00 24.62 275 ASP C CA 1
ATOM 6089 C C . ASP C 1 275 ? -37.370 6.973 -5.942 1.00 26.16 275 ASP C C 1
ATOM 6090 O O . ASP C 1 275 ? -37.699 6.687 -4.795 1.00 29.23 275 ASP C O 1
ATOM 6095 N N . GLU C 1 276 ? -36.110 7.213 -6.281 1.00 23.32 276 GLU C N 1
ATOM 6096 C CA . GLU C 1 276 ? -35.050 7.236 -5.269 1.00 21.94 276 GLU C CA 1
ATOM 6097 C C . GLU C 1 276 ? -34.949 8.623 -4.663 1.00 21.18 276 GLU C C 1
ATOM 6098 O O . GLU C 1 276 ? -35.635 9.541 -5.110 1.00 21.21 276 GLU C O 1
ATOM 6104 N N . ASP C 1 277 ? -34.093 8.791 -3.656 1.00 21.52 277 ASP C N 1
ATOM 6105 C CA . ASP C 1 277 ? -33.867 10.131 -3.118 1.00 18.51 277 ASP C CA 1
ATOM 6106 C C . ASP C 1 277 ? -33.355 11.031 -4.233 1.00 18.18 277 ASP C C 1
ATOM 6107 O O . ASP C 1 277 ? -32.690 10.566 -5.163 1.00 18.72 277 ASP C O 1
ATOM 6112 N N . PHE C 1 278 ? -33.643 12.323 -4.145 1.00 16.29 278 PHE C N 1
ATOM 6113 C CA . PHE C 1 278 ? -33.182 13.222 -5.198 1.00 19.14 278 PHE C CA 1
ATOM 6114 C C . PHE C 1 278 ? -31.649 13.280 -5.311 1.00 18.24 278 PHE C C 1
ATOM 6115 O O . PHE C 1 278 ? -31.106 13.676 -6.342 1.00 16.34 278 PHE C O 1
ATOM 6123 N N . ALA C 1 279 ? -30.946 12.847 -4.275 1.00 18.10 279 ALA C N 1
ATOM 6124 C CA . ALA C 1 279 ? -29.479 12.817 -4.360 1.00 13.53 279 ALA C CA 1
ATOM 6125 C C . ALA C 1 279 ? -28.974 11.813 -5.403 1.00 16.31 279 ALA C C 1
ATOM 6126 O O . ALA C 1 279 ? -27.797 11.850 -5.789 1.00 15.88 279 ALA C O 1
ATOM 6128 N N . ALA C 1 280 ? -29.857 10.925 -5.857 1.00 15.25 280 ALA C N 1
ATOM 6129 C CA . ALA C 1 280 ? -29.497 9.915 -6.853 1.00 13.32 280 ALA C CA 1
ATOM 6130 C C . ALA C 1 280 ? -29.240 10.526 -8.241 1.00 16.65 280 ALA C C 1
ATOM 6131 O O . ALA C 1 280 ? -28.876 9.812 -9.169 1.00 19.34 280 ALA C O 1
ATOM 6133 N N . VAL C 1 281 ? -29.423 11.838 -8.380 1.00 17.84 281 VAL C N 1
ATOM 6134 C CA . VAL C 1 281 ? -28.979 12.519 -9.597 1.00 17.22 281 VAL C CA 1
ATOM 6135 C C . VAL C 1 281 ? -27.475 12.255 -9.790 1.00 16.86 281 VAL C C 1
ATOM 6136 O O . VAL C 1 281 ? -26.975 12.235 -10.908 1.00 18.08 281 VAL C O 1
ATOM 6140 N N . PHE C 1 282 ? -26.768 12.022 -8.688 1.00 16.21 282 PHE C N 1
ATOM 6141 C CA . PHE C 1 282 ? -25.361 11.614 -8.748 1.00 16.65 282 PHE C CA 1
ATOM 6142 C C . PHE C 1 282 ? -25.119 10.465 -9.733 1.00 21.25 282 PHE C C 1
ATOM 6143 O O . PHE C 1 282 ? -24.077 10.410 -10.389 1.00 20.15 282 PHE C O 1
ATOM 6151 N N . ARG C 1 283 ? -26.081 9.548 -9.840 1.00 19.33 283 ARG C N 1
ATOM 6152 C CA . ARG C 1 283 ? -25.918 8.367 -10.693 1.00 19.00 283 ARG C CA 1
ATOM 6153 C C . ARG C 1 283 ? -25.791 8.699 -12.181 1.00 23.62 283 ARG C C 1
ATOM 6154 O O . ARG C 1 283 ? -25.257 7.900 -12.948 1.00 20.76 283 ARG C O 1
ATOM 6162 N N . VAL C 1 284 ? -26.291 9.854 -12.607 1.00 19.75 284 VAL C N 1
ATOM 6163 C CA . VAL C 1 284 ? -26.071 10.263 -13.997 1.00 20.65 284 VAL C CA 1
ATOM 6164 C C . VAL C 1 284 ? -24.953 11.311 -14.138 1.00 24.51 284 VAL C C 1
ATOM 6165 O O . VAL C 1 284 ? -24.580 11.695 -15.249 1.00 24.38 284 VAL C O 1
ATOM 6169 N N . LEU C 1 285 ? -24.413 11.762 -13.015 1.00 22.53 285 LEU C N 1
ATOM 6170 C CA . LEU C 1 285 ? -23.315 12.723 -13.047 1.00 21.15 285 LEU C CA 1
ATOM 6171 C C . LEU C 1 285 ? -21.964 12.029 -13.001 1.00 24.58 285 LEU C C 1
ATOM 6172 O O . LEU C 1 285 ? -21.019 12.447 -13.659 1.00 26.55 285 LEU C O 1
ATOM 6177 N N . GLU C 1 286 ? -21.861 10.971 -12.212 1.00 20.17 286 GLU C N 1
ATOM 6178 C CA . GLU C 1 286 ? -20.619 10.218 -12.178 1.00 26.07 286 GLU C CA 1
ATOM 6179 C C . GLU C 1 286 ? -20.622 9.160 -13.279 1.00 41.76 286 GLU C C 1
ATOM 6180 O O . GLU C 1 286 ? -21.671 8.640 -13.646 1.00 48.83 286 GLU C O 1
ATOM 6186 N N . ALA C 1 287 ? -19.442 8.871 -13.817 1.00 34.02 287 ALA C N 1
ATOM 6187 C CA . ALA C 1 287 ? -19.293 7.957 -14.953 1.00 46.46 287 ALA C CA 1
ATOM 6188 C C . ALA C 1 287 ? -19.916 6.588 -14.684 1.00 51.55 287 ALA C C 1
ATOM 6189 O O . ALA C 1 287 ? -19.502 5.880 -13.768 1.00 51.37 287 ALA C O 1
ATOM 6191 N N . MET D 1 1 ? -70.623 25.727 -51.730 1.00 53.99 1 MET D N 1
ATOM 6192 C CA . MET D 1 1 ? -69.773 26.903 -51.890 1.00 52.73 1 MET D CA 1
ATOM 6193 C C . MET D 1 1 ? -69.106 27.283 -50.561 1.00 44.86 1 MET D C 1
ATOM 6194 O O . MET D 1 1 ? -69.678 28.019 -49.761 1.00 40.28 1 MET D O 1
ATOM 6199 N N . THR D 1 2 ? -67.895 26.775 -50.336 1.00 37.32 2 THR D N 1
ATOM 6200 C CA . THR D 1 2 ? -67.193 26.966 -49.064 1.00 33.55 2 THR D CA 1
ATOM 6201 C C . THR D 1 2 ? -66.885 28.436 -48.765 1.00 36.86 2 THR D C 1
ATOM 6202 O O . THR D 1 2 ? -66.215 29.107 -49.555 1.00 38.45 2 THR D O 1
ATOM 6206 N N . THR D 1 3 ? -67.359 28.934 -47.623 1.00 30.50 3 THR D N 1
ATOM 6207 C CA . THR D 1 3 ? -66.965 30.262 -47.150 1.00 31.96 3 THR D CA 1
ATOM 6208 C C . THR D 1 3 ? -65.888 30.136 -46.072 1.00 31.13 3 THR D C 1
ATOM 6209 O O . THR D 1 3 ? -65.816 29.119 -45.383 1.00 28.15 3 THR D O 1
ATOM 6213 N N . TYR D 1 4 ? -65.058 31.167 -45.926 1.00 26.13 4 TYR D N 1
ATOM 6214 C CA . TYR D 1 4 ? -63.928 31.111 -45.002 1.00 22.03 4 TYR D CA 1
ATOM 6215 C C . TYR D 1 4 ? -63.957 32.181 -43.904 1.00 27.32 4 TYR D C 1
ATOM 6216 O O . TYR D 1 4 ? -64.366 33.320 -44.146 1.00 27.20 4 TYR D O 1
ATOM 6225 N N . GLY D 1 5 ? -63.506 31.798 -42.708 1.00 23.82 5 GLY D N 1
ATOM 6226 C CA . GLY D 1 5 ? -63.266 32.724 -41.614 1.00 19.62 5 GLY D CA 1
ATOM 6227 C C . GLY D 1 5 ? -61.782 32.778 -41.282 1.00 26.38 5 GLY D C 1
ATOM 6228 O O . GLY D 1 5 ? -61.024 31.854 -41.582 1.00 22.61 5 GLY D O 1
ATOM 6229 N N . PHE D 1 6 ? -61.349 33.868 -40.668 1.00 22.25 6 PHE D N 1
ATOM 6230 C CA . PHE D 1 6 ? -59.960 33.983 -40.263 1.00 22.22 6 PHE D CA 1
ATOM 6231 C C . PHE D 1 6 ? -59.845 34.772 -38.961 1.00 23.05 6 PHE D C 1
ATOM 6232 O O . PHE D 1 6 ? -60.281 35.919 -38.896 1.00 24.43 6 PHE D O 1
ATOM 6240 N N . LEU D 1 7 ? -59.276 34.145 -37.930 1.00 20.40 7 LEU D N 1
ATOM 6241 C CA . LEU D 1 7 ? -59.109 34.776 -36.616 1.00 20.56 7 LEU D CA 1
ATOM 6242 C C . LEU D 1 7 ? -57.639 35.038 -36.346 1.00 23.81 7 LEU D C 1
ATOM 6243 O O . LEU D 1 7 ? -56.830 34.126 -36.430 1.00 23.64 7 LEU D O 1
ATOM 6248 N N . GLY D 1 8 ? -57.293 36.277 -36.013 1.00 24.76 8 GLY D N 1
ATOM 6249 C CA . GLY D 1 8 ? -55.914 36.605 -35.714 1.00 17.10 8 GLY D CA 1
ATOM 6250 C C . GLY D 1 8 ? -55.189 37.161 -36.918 1.00 21.40 8 GLY D C 1
ATOM 6251 O O . GLY D 1 8 ? -54.686 36.419 -37.764 1.00 23.21 8 GLY D O 1
ATOM 6252 N N . LEU D 1 9 ? -55.135 38.485 -36.992 1.00 19.90 9 LEU D N 1
ATOM 6253 C CA . LEU D 1 9 ? -54.529 39.172 -38.123 1.00 21.17 9 LEU D CA 1
ATOM 6254 C C . LEU D 1 9 ? -53.200 39.810 -37.716 1.00 25.23 9 LEU D C 1
ATOM 6255 O O . LEU D 1 9 ? -53.000 41.018 -37.880 1.00 28.43 9 LEU D O 1
ATOM 6260 N N . GLY D 1 10 ? -52.300 38.995 -37.178 1.00 21.08 10 GLY D N 1
ATOM 6261 C CA . GLY D 1 10 ? -50.995 39.472 -36.744 1.00 22.09 10 GLY D CA 1
ATOM 6262 C C . GLY D 1 10 ? -49.967 39.466 -37.864 1.00 25.74 10 GLY D C 1
ATOM 6263 O O . GLY D 1 10 ? -50.312 39.571 -39.049 1.00 21.88 10 GLY D O 1
ATOM 6264 N N . ILE D 1 11 ? -48.697 39.356 -37.485 1.00 19.61 11 ILE D N 1
ATOM 6265 C CA . ILE D 1 11 ? -47.604 39.346 -38.448 1.00 18.39 11 ILE D CA 1
ATOM 6266 C C . ILE D 1 11 ? -47.803 38.252 -39.497 1.00 22.81 11 ILE D C 1
ATOM 6267 O O . ILE D 1 11 ? -47.591 38.479 -40.683 1.00 21.01 11 ILE D O 1
ATOM 6272 N N . MET D 1 12 ? -48.211 37.065 -39.055 1.00 16.03 12 MET D N 1
ATOM 6273 C CA . MET D 1 12 ? -48.481 35.966 -39.978 1.00 17.93 12 MET D CA 1
ATOM 6274 C C . MET D 1 12 ? -49.909 36.003 -40.522 1.00 22.16 12 MET D C 1
ATOM 6275 O O . MET D 1 12 ? -50.136 35.845 -41.728 1.00 20.24 12 MET D O 1
ATOM 6280 N N . GLY D 1 13 ? -50.874 36.200 -39.628 1.00 21.67 13 GLY D N 1
ATOM 6281 C CA . GLY D 1 13 ? -52.280 36.119 -40.006 1.00 22.27 13 GLY D CA 1
ATOM 6282 C C . GLY D 1 13 ? -52.730 37.147 -41.034 1.00 21.60 13 GLY D C 1
ATOM 6283 O O . GLY D 1 13 ? -53.536 36.850 -41.917 1.00 20.45 13 GLY D O 1
ATOM 6284 N N . GLY D 1 14 ? -52.229 38.371 -40.920 1.00 22.02 14 GLY D N 1
ATOM 6285 C CA . GLY D 1 14 ? -52.612 39.418 -41.863 1.00 18.51 14 GLY D CA 1
ATOM 6286 C C . GLY D 1 14 ? -52.334 39.000 -43.304 1.00 23.48 14 GLY D C 1
ATOM 6287 O O . GLY D 1 14 ? -53.248 38.961 -44.145 1.00 23.84 14 GLY D O 1
ATOM 6288 N N . PRO D 1 15 ? -51.067 38.683 -43.606 1.00 21.05 15 PRO D N 1
ATOM 6289 C CA . PRO D 1 15 ? -50.716 38.278 -44.972 1.00 23.89 15 PRO D CA 1
ATOM 6290 C C . PRO D 1 15 ? -51.411 36.980 -45.384 1.00 21.60 15 PRO D C 1
ATOM 6291 O O . PRO D 1 15 ? -51.727 36.812 -46.555 1.00 19.57 15 PRO D O 1
ATOM 6295 N N . MET D 1 16 ? -51.632 36.069 -44.444 1.00 21.24 16 MET D N 1
ATOM 6296 C CA . MET D 1 16 ? -52.285 34.809 -44.786 1.00 21.49 16 MET D CA 1
ATOM 6297 C C . MET D 1 16 ? -53.731 35.056 -45.198 1.00 21.28 16 MET D C 1
ATOM 6298 O O . MET D 1 16 ? -54.173 34.568 -46.247 1.00 19.15 16 MET D O 1
ATOM 6303 N N . ALA D 1 17 ? -54.462 35.815 -44.383 1.00 20.36 17 ALA D N 1
ATOM 6304 C CA . ALA D 1 17 ? -55.847 36.158 -44.708 1.00 23.38 17 ALA D CA 1
ATOM 6305 C C . ALA D 1 17 ? -55.907 36.928 -46.022 1.00 20.57 17 ALA D C 1
ATOM 6306 O O . ALA D 1 17 ? -56.827 36.744 -46.823 1.00 23.52 17 ALA D O 1
ATOM 6308 N N . ALA D 1 18 ? -54.918 37.786 -46.246 1.00 22.60 18 ALA D N 1
ATOM 6309 C CA . ALA D 1 18 ? -54.869 38.568 -47.474 1.00 23.20 18 ALA D CA 1
ATOM 6310 C C . ALA D 1 18 ? -54.687 37.659 -48.695 1.00 22.20 18 ALA D C 1
ATOM 6311 O O . ALA D 1 18 ? -55.256 37.915 -49.762 1.00 22.14 18 ALA D O 1
ATOM 6313 N N . ASN D 1 19 ? -53.886 36.604 -48.557 1.00 20.76 19 ASN D N 1
ATOM 6314 C CA . ASN D 1 19 ? -53.745 35.662 -49.666 1.00 21.75 19 ASN D CA 1
ATOM 6315 C C . ASN D 1 19 ? -55.075 34.986 -49.989 1.00 24.01 19 ASN D C 1
ATOM 6316 O O . ASN D 1 19 ? -55.385 34.749 -51.146 1.00 24.07 19 ASN D O 1
ATOM 6321 N N . LEU D 1 20 ? -55.859 34.669 -48.965 1.00 25.25 20 LEU D N 1
ATOM 6322 C CA . LEU D 1 20 ? -57.166 34.062 -49.207 1.00 23.11 20 LEU D CA 1
ATOM 6323 C C . LEU D 1 20 ? -58.097 35.038 -49.936 1.00 22.99 20 LEU D C 1
ATOM 6324 O O . LEU D 1 20 ? -58.774 34.664 -50.894 1.00 22.64 20 LEU D O 1
ATOM 6329 N N . VAL D 1 21 ? -58.119 36.294 -49.501 1.00 22.14 21 VAL D N 1
ATOM 6330 C CA . VAL D 1 21 ? -58.935 37.296 -50.186 1.00 24.12 21 VAL D CA 1
ATOM 6331 C C . VAL D 1 21 ? -58.481 37.485 -51.636 1.00 25.82 21 VAL D C 1
ATOM 6332 O O . VAL D 1 21 ? -59.299 37.548 -52.556 1.00 24.88 21 VAL D O 1
ATOM 6336 N N . ARG D 1 22 ? -57.175 37.567 -51.857 1.00 21.40 22 ARG D N 1
ATOM 6337 C CA . ARG D 1 22 ? -56.692 37.794 -53.215 1.00 24.58 22 ARG D CA 1
ATOM 6338 C C . ARG D 1 22 ? -56.972 36.597 -54.125 1.00 24.14 22 ARG D C 1
ATOM 6339 O O . ARG D 1 22 ? -57.218 36.771 -55.312 1.00 25.35 22 ARG D O 1
ATOM 6347 N N . ALA D 1 23 ? -56.945 35.390 -53.568 1.00 23.32 23 ALA D N 1
ATOM 6348 C CA . ALA D 1 23 ? -57.239 34.194 -54.357 1.00 24.51 23 ALA D CA 1
ATOM 6349 C C . ALA D 1 23 ? -58.714 34.120 -54.757 1.00 25.66 23 ALA D C 1
ATOM 6350 O O . ALA D 1 23 ? -59.092 33.325 -55.615 1.00 27.04 23 ALA D O 1
ATOM 6352 N N . GLY D 1 24 ? -59.555 34.941 -54.135 1.00 23.52 24 GLY D N 1
ATOM 6353 C CA . GLY D 1 24 ? -60.951 35.008 -54.539 1.00 26.68 24 GLY D CA 1
ATOM 6354 C C . GLY D 1 24 ? -61.939 34.333 -53.603 1.00 26.16 24 GLY D C 1
ATOM 6355 O O . GLY D 1 24 ? -63.119 34.208 -53.925 1.00 29.89 24 GLY D O 1
ATOM 6356 N N . PHE D 1 25 ? -61.469 33.911 -52.436 1.00 24.45 25 PHE D N 1
ATOM 6357 C CA . PHE D 1 25 ? -62.350 33.322 -51.435 1.00 21.20 25 PHE D CA 1
ATOM 6358 C C . PHE D 1 25 ? -63.205 34.384 -50.722 1.00 25.52 25 PHE D C 1
ATOM 6359 O O . PHE D 1 25 ? -62.799 35.538 -50.608 1.00 29.85 25 PHE D O 1
ATOM 6367 N N . ASP D 1 26 ? -64.391 33.982 -50.271 1.00 29.23 26 ASP D N 1
ATOM 6368 C CA . ASP D 1 26 ? -65.255 34.817 -49.429 1.00 28.59 26 ASP D CA 1
ATOM 6369 C C . ASP D 1 26 ? -64.728 34.704 -48.004 1.00 30.10 26 ASP D C 1
ATOM 6370 O O . ASP D 1 26 ? -64.887 33.665 -47.365 1.00 23.43 26 ASP D O 1
ATOM 6375 N N . VAL D 1 27 ? -64.077 35.757 -47.512 1.00 23.42 27 VAL D N 1
ATOM 6376 C CA . VAL D 1 27 ? -63.403 35.683 -46.216 1.00 22.42 27 VAL D CA 1
ATOM 6377 C C . VAL D 1 27 ? -64.009 36.654 -45.195 1.00 26.41 27 VAL D C 1
ATOM 6378 O O . VAL D 1 27 ? -64.249 37.822 -45.500 1.00 27.70 27 VAL D O 1
ATOM 6382 N N . THR D 1 28 ? -64.262 36.156 -43.988 1.00 23.47 28 THR D N 1
ATOM 6383 C CA . THR D 1 28 ? -64.711 36.997 -42.881 1.00 26.00 28 THR D CA 1
ATOM 6384 C C . THR D 1 28 ? -63.607 37.002 -41.827 1.00 26.18 28 THR D C 1
ATOM 6385 O O . THR D 1 28 ? -63.157 35.943 -41.383 1.00 27.40 28 THR D O 1
ATOM 6389 N N . VAL D 1 29 ? -63.157 38.189 -41.433 1.00 26.47 29 VAL D N 1
ATOM 6390 C CA . VAL D 1 29 ? -62.038 38.282 -40.505 1.00 20.79 29 VAL D CA 1
ATOM 6391 C C . VAL D 1 29 ? -62.441 38.805 -39.132 1.00 24.05 29 VAL D C 1
ATOM 6392 O O . VAL D 1 29 ? -63.427 39.529 -38.987 1.00 24.16 29 VAL D O 1
ATOM 6396 N N . TRP D 1 30 ? -61.663 38.426 -38.127 1.00 16.90 30 TRP D N 1
ATOM 6397 C CA . TRP D 1 30 ? -61.776 39.006 -36.789 1.00 22.00 30 TRP D CA 1
ATOM 6398 C C . TRP D 1 30 ? -60.386 39.115 -36.173 1.00 28.53 30 TRP D C 1
ATOM 6399 O O . TRP D 1 30 ? -59.521 38.268 -36.411 1.00 23.58 30 TRP D O 1
ATOM 6410 N N . ASN D 1 31 ? -60.173 40.164 -35.389 1.00 26.48 31 ASN D N 1
ATOM 6411 C CA . ASN D 1 31 ? -58.961 40.283 -34.592 1.00 28.86 31 ASN D CA 1
ATOM 6412 C C . ASN D 1 31 ? -59.315 40.961 -33.273 1.00 27.15 31 ASN D C 1
ATOM 6413 O O . ASN D 1 31 ? -60.164 41.848 -33.250 1.00 24.09 31 ASN D O 1
ATOM 6418 N N . ARG D 1 32 ? -58.696 40.514 -32.181 1.00 22.04 32 ARG D N 1
ATOM 6419 C CA . ARG D 1 32 ? -58.933 41.103 -30.859 1.00 22.38 32 ARG D CA 1
ATOM 6420 C C . ARG D 1 32 ? -58.863 42.637 -30.902 1.00 26.31 32 ARG D C 1
ATOM 6421 O O . ARG D 1 32 ? -59.771 43.329 -30.430 1.00 26.11 32 ARG D O 1
ATOM 6429 N N . ASN D 1 33 ? -57.786 43.170 -31.468 1.00 22.80 33 ASN D N 1
ATOM 6430 C CA . ASN D 1 33 ? -57.727 44.600 -31.780 1.00 24.12 33 ASN D CA 1
ATOM 6431 C C . ASN D 1 33 ? -58.321 44.814 -33.169 1.00 24.61 33 ASN D C 1
ATOM 6432 O O . ASN D 1 33 ? -57.696 44.473 -34.178 1.00 28.15 33 ASN D O 1
ATOM 6437 N N . PRO D 1 34 ? -59.539 45.377 -33.232 1.00 24.69 34 PRO D N 1
ATOM 6438 C CA . PRO D 1 34 ? -60.263 45.480 -34.504 1.00 24.78 34 PRO D CA 1
ATOM 6439 C C . PRO D 1 34 ? -59.577 46.384 -35.537 1.00 26.74 34 PRO D C 1
ATOM 6440 O O . PRO D 1 34 ? -59.879 46.292 -36.725 1.00 27.23 34 PRO D O 1
ATOM 6444 N N . ALA D 1 35 ? -58.661 47.242 -35.104 1.00 28.42 35 ALA D N 1
ATOM 6445 C CA . ALA D 1 35 ? -57.969 48.114 -36.057 1.00 32.98 35 ALA D CA 1
ATOM 6446 C C . ALA D 1 35 ? -57.195 47.328 -37.118 1.00 33.89 35 ALA D C 1
ATOM 6447 O O . ALA D 1 35 ? -57.029 47.802 -38.245 1.00 33.41 35 ALA D O 1
ATOM 6449 N N . LYS D 1 36 ? -56.710 46.139 -36.763 1.00 25.32 36 LYS D N 1
ATOM 6450 C CA . LYS D 1 36 ? -55.921 45.358 -37.710 1.00 29.14 36 LYS D CA 1
ATOM 6451 C C . LYS D 1 36 ? -56.767 44.742 -38.825 1.00 30.66 36 LYS D C 1
ATOM 6452 O O . LYS D 1 36 ? -56.226 44.202 -39.797 1.00 27.79 36 LYS D O 1
ATOM 6458 N N . CYS D 1 37 ? -58.089 44.821 -38.690 1.00 26.61 37 CYS D N 1
ATOM 6459 C CA . CYS D 1 37 ? -58.985 44.351 -39.753 1.00 27.99 37 CYS D CA 1
ATOM 6460 C C . CYS D 1 37 ? -59.068 45.307 -40.954 1.00 28.40 37 CYS D C 1
ATOM 6461 O O . CYS D 1 37 ? -59.375 44.879 -42.057 1.00 30.22 37 CYS D O 1
ATOM 6464 N N . ALA D 1 38 ? -58.811 46.596 -40.739 1.00 29.30 38 ALA D N 1
ATOM 6465 C CA . ALA D 1 38 ? -59.013 47.602 -41.788 1.00 32.69 38 ALA D CA 1
ATOM 6466 C C . ALA D 1 38 ? -58.384 47.233 -43.138 1.00 30.57 38 ALA D C 1
ATOM 6467 O O . ALA D 1 38 ? -59.067 47.241 -44.162 1.00 30.78 38 ALA D O 1
ATOM 6469 N N . PRO D 1 39 ? -57.086 46.894 -43.145 1.00 28.59 39 PRO D N 1
ATOM 6470 C CA . PRO D 1 39 ? -56.429 46.587 -44.420 1.00 28.47 39 PRO D CA 1
ATOM 6471 C C . PRO D 1 39 ? -57.076 45.395 -45.119 1.00 30.22 39 PRO D C 1
ATOM 6472 O O . PRO D 1 39 ? -57.136 45.372 -46.344 1.00 32.23 39 PRO D O 1
ATOM 6476 N N . LEU D 1 40 ? -57.541 44.410 -44.355 1.00 26.99 40 LEU D N 1
ATOM 6477 C CA . LEU D 1 40 ? -58.173 43.238 -44.958 1.00 23.26 40 LEU D CA 1
ATOM 6478 C C . LEU D 1 40 ? -59.549 43.544 -45.545 1.00 27.55 40 LEU D C 1
ATOM 6479 O O . LEU D 1 40 ? -59.895 43.074 -46.630 1.00 28.74 40 LEU D O 1
ATOM 6484 N N . VAL D 1 41 ? -60.336 44.327 -44.818 1.00 28.47 41 VAL D N 1
ATOM 6485 C CA . VAL D 1 41 ? -61.619 44.785 -45.340 1.00 25.24 41 VAL D CA 1
ATOM 6486 C C . VAL D 1 41 ? -61.412 45.599 -46.615 1.00 31.19 41 VAL D C 1
ATOM 6487 O O . VAL D 1 41 ? -62.191 45.495 -47.561 1.00 32.49 41 VAL D O 1
ATOM 6491 N N . ALA D 1 42 ? -60.352 46.403 -46.641 1.00 30.95 42 ALA D N 1
ATOM 6492 C CA . ALA D 1 42 ? -60.049 47.215 -47.815 1.00 35.61 42 ALA D CA 1
ATOM 6493 C C . ALA D 1 42 ? -59.745 46.350 -49.036 1.00 35.16 42 ALA D C 1
ATOM 6494 O O . ALA D 1 42 ? -59.940 46.781 -50.168 1.00 32.47 42 ALA D O 1
ATOM 6496 N N . LEU D 1 43 ? -59.276 45.127 -48.800 1.00 30.48 43 LEU D N 1
ATOM 6497 C CA . LEU D 1 43 ? -58.985 44.195 -49.885 1.00 32.20 43 LEU D CA 1
ATOM 6498 C C . LEU D 1 43 ? -60.210 43.402 -50.335 1.00 33.95 43 LEU D C 1
ATOM 6499 O O . LEU D 1 43 ? -60.176 42.743 -51.376 1.00 33.77 43 LEU D O 1
ATOM 6504 N N . GLY D 1 44 ? -61.275 43.431 -49.540 1.00 31.33 44 GLY D N 1
ATOM 6505 C CA . GLY D 1 44 ? -62.492 42.726 -49.904 1.00 35.41 44 GLY D CA 1
ATOM 6506 C C . GLY D 1 44 ? -63.055 41.773 -48.863 1.00 38.80 44 GLY D C 1
ATOM 6507 O O . GLY D 1 44 ? -64.118 41.191 -49.072 1.00 39.86 44 GLY D O 1
ATOM 6508 N N . ALA D 1 45 ? -62.356 41.604 -47.743 1.00 32.98 45 ALA D N 1
ATOM 6509 C CA . ALA D 1 45 ? -62.888 40.799 -46.650 1.00 26.11 45 ALA D CA 1
ATOM 6510 C C . ALA D 1 45 ? -64.072 41.481 -45.971 1.00 34.69 45 ALA D C 1
ATOM 6511 O O . ALA D 1 45 ? -64.198 42.707 -45.987 1.00 34.07 45 ALA D O 1
ATOM 6513 N N . ARG D 1 46 ? -64.935 40.682 -45.356 1.00 26.03 46 ARG D N 1
ATOM 6514 C CA . ARG D 1 46 ? -65.912 41.236 -44.429 1.00 33.22 46 ARG D CA 1
ATOM 6515 C C . ARG D 1 46 ? -65.375 41.099 -43.013 1.00 29.43 46 ARG D C 1
ATOM 6516 O O . ARG D 1 46 ? -64.425 40.357 -42.771 1.00 26.08 46 ARG D O 1
ATOM 6524 N N . GLN D 1 47 ? -65.974 41.829 -42.080 1.00 30.18 47 GLN D N 1
ATOM 6525 C CA . GLN D 1 47 ? -65.497 41.855 -40.707 1.00 31.77 47 GLN D CA 1
ATOM 6526 C C . GLN D 1 47 ? -66.581 41.374 -39.752 1.00 32.60 47 GLN D C 1
ATOM 6527 O O . GLN D 1 47 ? -67.753 41.730 -39.907 1.00 31.71 47 GLN D O 1
ATOM 6533 N N . ALA D 1 48 ? -66.183 40.578 -38.764 1.00 30.95 48 ALA D N 1
ATOM 6534 C CA . ALA D 1 48 ? -67.107 40.094 -37.742 1.00 32.28 48 ALA D CA 1
ATOM 6535 C C . ALA D 1 48 ? -66.720 40.603 -36.354 1.00 26.88 48 ALA D C 1
ATOM 6536 O O . ALA D 1 48 ? -65.576 40.996 -36.129 1.00 30.43 48 ALA D O 1
ATOM 6538 N N . SER D 1 49 ? -67.674 40.553 -35.426 1.00 28.95 49 SER D N 1
ATOM 6539 C CA . SER D 1 49 ? -67.494 41.074 -34.065 1.00 32.67 49 SER D CA 1
ATOM 6540 C C . SER D 1 49 ? -66.883 40.095 -33.068 1.00 32.15 49 SER D C 1
ATOM 6541 O O . SER D 1 49 ? -66.424 40.505 -31.998 1.00 30.60 49 SER D O 1
ATOM 6544 N N . SER D 1 50 ? -66.895 38.807 -33.394 1.00 31.52 50 SER D N 1
ATOM 6545 C CA . SER D 1 50 ? -66.388 37.800 -32.463 1.00 25.42 50 SER D CA 1
ATOM 6546 C C . SER D 1 50 ? -66.076 36.480 -33.160 1.00 28.17 50 SER D C 1
ATOM 6547 O O . SER D 1 50 ? -66.587 36.208 -34.247 1.00 29.74 50 SER D O 1
ATOM 6550 N N . PRO D 1 51 ? -65.241 35.642 -32.524 1.00 28.10 51 PRO D N 1
ATOM 6551 C CA . PRO D 1 51 ? -64.979 34.305 -33.062 1.00 30.12 51 PRO D CA 1
ATOM 6552 C C . PRO D 1 51 ? -66.251 33.476 -33.207 1.00 28.54 51 PRO D C 1
ATOM 6553 O O . PRO D 1 51 ? -66.374 32.725 -34.178 1.00 28.41 51 PRO D O 1
ATOM 6557 N N . ALA D 1 52 ? -67.174 33.597 -32.255 1.00 23.61 52 ALA D N 1
ATOM 6558 C CA . ALA D 1 52 ? -68.442 32.878 -32.339 1.00 28.09 52 ALA D CA 1
ATOM 6559 C C . ALA D 1 52 ? -69.201 33.237 -33.621 1.00 32.08 52 ALA D C 1
ATOM 6560 O O . ALA D 1 52 ? -69.734 32.369 -34.317 1.00 29.60 52 ALA D O 1
ATOM 6562 N N . GLU D 1 53 ? -69.245 34.529 -33.917 1.00 29.98 53 GLU D N 1
ATOM 6563 C CA . GLU D 1 53 ? -69.921 35.044 -35.098 1.00 25.54 53 GLU D CA 1
ATOM 6564 C C . GLU D 1 53 ? -69.300 34.490 -36.372 1.00 29.77 53 GLU D C 1
ATOM 6565 O O . GLU D 1 53 ? -70.015 34.143 -37.312 1.00 30.56 53 GLU D O 1
ATOM 6571 N N . VAL D 1 54 ? -67.969 34.397 -36.401 1.00 26.31 54 VAL D N 1
ATOM 6572 C CA . VAL D 1 54 ? -67.283 33.867 -37.571 1.00 25.63 54 VAL D CA 1
ATOM 6573 C C . VAL D 1 54 ? -67.579 32.378 -37.762 1.00 29.37 54 VAL D C 1
ATOM 6574 O O . VAL D 1 54 ? -67.934 31.949 -38.861 1.00 27.70 54 VAL D O 1
ATOM 6578 N N . CYS D 1 55 ? -67.437 31.600 -36.688 1.00 26.35 55 CYS D N 1
ATOM 6579 C CA . CYS D 1 55 ? -67.582 30.140 -36.754 1.00 27.00 55 CYS D CA 1
ATOM 6580 C C . CYS D 1 55 ? -69.023 29.658 -36.947 1.00 31.44 55 CYS D C 1
ATOM 6581 O O . CYS D 1 55 ? -69.251 28.509 -37.329 1.00 29.80 55 CYS D O 1
ATOM 6584 N N . ALA D 1 56 ? -69.994 30.527 -36.681 1.00 27.83 56 ALA D N 1
ATOM 6585 C CA . ALA D 1 56 ? -71.386 30.180 -36.932 1.00 29.86 56 ALA D CA 1
ATOM 6586 C C . ALA D 1 56 ? -71.731 30.370 -38.406 1.00 33.90 56 ALA D C 1
ATOM 6587 O O . ALA D 1 56 ? -72.636 29.721 -38.925 1.00 36.44 56 ALA D O 1
ATOM 6589 N N . ALA D 1 57 ? -71.002 31.254 -39.077 1.00 31.86 57 ALA D N 1
ATOM 6590 C CA . ALA D 1 57 ? -71.376 31.682 -40.423 1.00 35.73 57 ALA D CA 1
ATOM 6591 C C . ALA D 1 57 ? -70.462 31.169 -41.535 1.00 37.48 57 ALA D C 1
ATOM 6592 O O . ALA D 1 57 ? -70.820 31.237 -42.709 1.00 37.21 57 ALA D O 1
ATOM 6594 N N . CYS D 1 58 ? -69.283 30.672 -41.171 1.00 26.39 58 CYS D N 1
ATOM 6595 C CA . CYS D 1 58 ? -68.302 30.231 -42.164 1.00 30.54 58 CYS D CA 1
ATOM 6596 C C . CYS D 1 58 ? -68.096 28.725 -42.166 1.00 25.81 58 CYS D C 1
ATOM 6597 O O . CYS D 1 58 ? -68.055 28.107 -41.105 1.00 28.27 58 CYS D O 1
ATOM 6600 N N . ASP D 1 59 ? -67.931 28.150 -43.358 1.00 25.18 59 ASP D N 1
ATOM 6601 C CA . ASP D 1 59 ? -67.692 26.712 -43.512 1.00 22.80 59 ASP D CA 1
ATOM 6602 C C . ASP D 1 59 ? -66.347 26.259 -42.954 1.00 23.29 59 ASP D C 1
ATOM 6603 O O . ASP D 1 59 ? -66.239 25.182 -42.382 1.00 25.73 59 ASP D O 1
ATOM 6608 N N . ILE D 1 60 ? -65.319 27.075 -43.151 1.00 23.71 60 ILE D N 1
ATOM 6609 C CA . ILE D 1 60 ? -64.002 26.785 -42.598 1.00 20.09 60 ILE D CA 1
ATOM 6610 C C . ILE D 1 60 ? -63.402 28.042 -41.988 1.00 26.33 60 ILE D C 1
ATOM 6611 O O . ILE D 1 60 ? -63.304 29.077 -42.650 1.00 24.05 60 ILE D O 1
ATOM 6616 N N . THR D 1 61 ? -63.008 27.956 -40.721 1.00 21.63 61 THR D N 1
ATOM 6617 C CA . THR D 1 61 ? -62.375 29.084 -40.056 1.00 23.76 61 THR D CA 1
ATOM 6618 C C . THR D 1 61 ? -60.945 28.721 -39.676 1.00 26.31 61 THR D C 1
ATOM 6619 O O . THR D 1 61 ? -60.699 27.671 -39.093 1.00 22.31 61 THR D O 1
ATOM 6623 N N . ILE D 1 62 ? -60.013 29.599 -40.029 1.00 21.84 62 ILE D N 1
ATOM 6624 C CA . ILE D 1 62 ? -58.611 29.445 -39.683 1.00 22.07 62 ILE D CA 1
ATOM 6625 C C . ILE D 1 62 ? -58.219 30.431 -38.587 1.00 22.73 62 ILE D C 1
ATOM 6626 O O . ILE D 1 62 ? -58.649 31.582 -38.606 1.00 23.13 62 ILE D O 1
ATOM 6631 N N . ALA D 1 63 ? -57.407 29.983 -37.631 1.00 19.37 63 ALA D N 1
ATOM 6632 C CA . ALA D 1 63 ? -56.898 30.876 -36.594 1.00 21.15 63 ALA D CA 1
ATOM 6633 C C . ALA D 1 63 ? -55.372 30.922 -36.647 1.00 20.66 63 ALA D C 1
ATOM 6634 O O . ALA D 1 63 ? -54.716 29.905 -36.880 1.00 18.86 63 ALA D O 1
ATOM 6636 N N . MET D 1 64 ? -54.803 32.102 -36.437 1.00 20.54 64 MET D N 1
ATOM 6637 C CA . MET D 1 64 ? -53.345 32.238 -36.418 1.00 17.40 64 MET D CA 1
ATOM 6638 C C . MET D 1 64 ? -53.030 33.116 -35.223 1.00 20.21 64 MET D C 1
ATOM 6639 O O . MET D 1 64 ? -52.903 34.336 -35.351 1.00 22.04 64 MET D O 1
ATOM 6644 N N . LEU D 1 65 ? -52.951 32.499 -34.050 1.00 18.98 65 LEU D N 1
ATOM 6645 C CA . LEU D 1 65 ? -52.880 33.249 -32.793 1.00 19.69 65 LEU D CA 1
ATOM 6646 C C . LEU D 1 65 ? -51.523 33.075 -32.101 1.00 22.54 65 LEU D C 1
ATOM 6647 O O . LEU D 1 65 ? -50.772 32.159 -32.419 1.00 21.24 65 LEU D O 1
ATOM 6652 N N . ALA D 1 66 ? -51.233 33.949 -31.139 1.00 21.24 66 ALA D N 1
ATOM 6653 C CA . ALA D 1 66 ? -49.906 34.035 -30.545 1.00 22.22 66 ALA D CA 1
ATOM 6654 C C . ALA D 1 66 ? -49.408 32.747 -29.896 1.00 20.75 66 ALA D C 1
ATOM 6655 O O . ALA D 1 66 ? -48.283 32.317 -30.148 1.00 24.11 66 ALA D O 1
ATOM 6657 N N . ASP D 1 67 ? -50.221 32.159 -29.028 1.00 22.73 67 ASP D N 1
ATOM 6658 C CA . ASP D 1 67 ? -49.709 31.125 -28.127 1.00 19.56 67 ASP D CA 1
ATOM 6659 C C . ASP D 1 67 ? -50.832 30.286 -27.535 1.00 21.02 67 ASP D C 1
ATOM 6660 O O . ASP D 1 67 ? -52.004 30.531 -27.833 1.00 20.64 67 ASP D O 1
ATOM 6665 N N . PRO D 1 68 ? -50.486 29.277 -26.708 1.00 21.07 68 PRO D N 1
ATOM 6666 C CA . PRO D 1 68 ? -51.550 28.441 -26.141 1.00 19.01 68 PRO D CA 1
ATOM 6667 C C . PRO D 1 68 ? -52.615 29.230 -25.381 1.00 24.09 68 PRO D C 1
ATOM 6668 O O . PRO D 1 68 ? -53.796 28.903 -25.478 1.00 21.49 68 PRO D O 1
ATOM 6672 N N . ALA D 1 69 ? -52.213 30.238 -24.620 1.00 22.59 69 ALA D N 1
ATOM 6673 C CA . ALA D 1 69 ? -53.195 31.035 -23.884 1.00 26.61 69 ALA D CA 1
ATOM 6674 C C . ALA D 1 69 ? -54.179 31.730 -24.834 1.00 24.31 69 ALA D C 1
ATOM 6675 O O . ALA D 1 69 ? -55.390 31.741 -24.591 1.00 24.07 69 ALA D O 1
ATOM 6677 N N . ALA D 1 70 ? -53.659 32.304 -25.915 1.00 22.55 70 ALA D N 1
ATOM 6678 C CA . ALA D 1 70 ? -54.509 32.966 -26.906 1.00 21.82 70 ALA D CA 1
ATOM 6679 C C . ALA D 1 70 ? -55.439 31.959 -27.581 1.00 22.12 70 ALA D C 1
ATOM 6680 O O . ALA D 1 70 ? -56.629 32.210 -27.749 1.00 23.14 70 ALA D O 1
ATOM 6682 N N . ALA D 1 71 ? -54.888 30.812 -27.964 1.00 21.44 71 ALA D N 1
ATOM 6683 C CA . ALA D 1 71 ? -55.676 29.791 -28.648 1.00 21.59 71 ALA D CA 1
ATOM 6684 C C . ALA D 1 71 ? -56.814 29.295 -27.753 1.00 21.29 71 ALA D C 1
ATOM 6685 O O . ALA D 1 71 ? -57.951 29.130 -28.199 1.00 24.16 71 ALA D O 1
ATOM 6687 N N . ARG D 1 72 ? -56.501 29.051 -26.488 1.00 22.07 72 ARG D N 1
ATOM 6688 C CA . ARG D 1 72 ? -57.511 28.585 -25.549 1.00 23.33 72 ARG D CA 1
ATOM 6689 C C . ARG D 1 72 ? -58.543 29.663 -25.284 1.00 22.57 72 ARG D C 1
ATOM 6690 O O . ARG D 1 72 ? -59.733 29.373 -25.196 1.00 28.01 72 ARG D O 1
ATOM 6698 N N . GLU D 1 73 ? -58.099 30.909 -25.158 1.00 21.38 73 GLU D N 1
ATOM 6699 C CA . GLU D 1 73 ? -59.047 31.988 -24.894 1.00 23.16 73 GLU D CA 1
ATOM 6700 C C . GLU D 1 73 ? -60.030 32.177 -26.045 1.00 29.76 73 GLU D C 1
ATOM 6701 O O . GLU D 1 73 ? -61.229 32.333 -25.822 1.00 27.57 73 GLU D O 1
ATOM 6707 N N . VAL D 1 74 ? -59.521 32.151 -27.273 1.00 22.37 74 VAL D N 1
ATOM 6708 C CA . VAL D 1 74 ? -60.367 32.318 -28.449 1.00 22.68 74 VAL D CA 1
ATOM 6709 C C . VAL D 1 74 ? -61.316 31.126 -28.620 1.00 24.87 74 VAL D C 1
ATOM 6710 O O . VAL D 1 74 ? -62.460 31.286 -29.046 1.00 25.56 74 VAL D O 1
ATOM 6714 N N . CYS D 1 75 ? -60.844 29.936 -28.268 1.00 25.54 75 CYS D N 1
ATOM 6715 C CA . CYS D 1 75 ? -61.684 28.745 -28.349 1.00 25.68 75 CYS D CA 1
ATOM 6716 C C . CYS D 1 75 ? -62.708 28.679 -27.213 1.00 30.35 75 CYS D C 1
ATOM 6717 O O . CYS D 1 75 ? -63.912 28.586 -27.466 1.00 24.18 75 CYS D O 1
ATOM 6720 N N . PHE D 1 76 ? -62.228 28.738 -25.969 1.00 23.19 76 PHE D N 1
ATOM 6721 C CA . PHE D 1 76 ? -63.074 28.471 -24.796 1.00 26.69 76 PHE D CA 1
ATOM 6722 C C . PHE D 1 76 ? -63.724 29.691 -24.144 1.00 33.11 76 PHE D C 1
ATOM 6723 O O . PHE D 1 76 ? -64.627 29.539 -23.319 1.00 30.52 76 PHE D O 1
ATOM 6731 N N . GLY D 1 77 ? -63.251 30.887 -24.478 1.00 33.22 77 GLY D N 1
ATOM 6732 C CA . GLY D 1 77 ? -63.724 32.099 -23.827 1.00 35.08 77 GLY D CA 1
ATOM 6733 C C . GLY D 1 77 ? -65.108 32.534 -24.273 1.00 33.71 77 GLY D C 1
ATOM 6734 O O . GLY D 1 77 ? -65.697 31.937 -25.175 1.00 34.00 77 GLY D O 1
ATOM 6735 N N . ALA D 1 78 ? -65.632 33.578 -23.636 1.00 38.97 78 ALA D N 1
ATOM 6736 C CA . ALA D 1 78 ? -66.939 34.115 -23.997 1.00 39.24 78 ALA D CA 1
ATOM 6737 C C . ALA D 1 78 ? -66.940 34.578 -25.452 1.00 34.87 78 ALA D C 1
ATOM 6738 O O . ALA D 1 78 ? -65.963 35.167 -25.928 1.00 29.11 78 ALA D O 1
ATOM 6740 N N . ASN D 1 79 ? -68.039 34.294 -26.149 1.00 29.63 79 ASN D N 1
ATOM 6741 C CA . ASN D 1 79 ? -68.173 34.584 -27.576 1.00 31.38 79 ASN D CA 1
ATOM 6742 C C . ASN D 1 79 ? -67.054 33.962 -28.418 1.00 26.55 79 ASN D C 1
ATOM 6743 O O . ASN D 1 79 ? -66.709 34.471 -29.487 1.00 24.95 79 ASN D O 1
ATOM 6748 N N . GLY D 1 80 ? -66.504 32.856 -27.932 1.00 23.16 80 GLY D N 1
ATOM 6749 C CA . GLY D 1 80 ? -65.424 32.173 -28.626 1.00 24.07 80 GLY D CA 1
ATOM 6750 C C . GLY D 1 80 ? -65.902 31.135 -29.634 1.00 25.06 80 GLY D C 1
ATOM 6751 O O . GLY D 1 80 ? -67.099 30.978 -29.868 1.00 29.20 80 GLY D O 1
ATOM 6752 N N . VAL D 1 81 ? -64.951 30.404 -30.202 1.00 25.72 81 VAL D N 1
ATOM 6753 C CA . VAL D 1 81 ? -65.228 29.418 -31.238 1.00 23.91 81 VAL D CA 1
ATOM 6754 C C . VAL D 1 81 ? -66.366 28.453 -30.872 1.00 28.47 81 VAL D C 1
ATOM 6755 O O . VAL D 1 81 ? -67.271 28.239 -31.668 1.00 27.57 81 VAL D O 1
ATOM 6759 N N . LEU D 1 82 ? -66.324 27.887 -29.668 1.00 29.87 82 LEU D N 1
ATOM 6760 C CA . LEU D 1 82 ? -67.294 26.863 -29.271 1.00 29.89 82 LEU D CA 1
ATOM 6761 C C . LEU D 1 82 ? -68.739 27.373 -29.250 1.00 30.60 82 LEU D C 1
ATOM 6762 O O . LEU D 1 82 ? -69.675 26.580 -29.333 1.00 33.51 82 LEU D O 1
ATOM 6767 N N . GLU D 1 83 ? -68.914 28.688 -29.139 1.00 31.45 83 GLU D N 1
ATOM 6768 C CA . GLU D 1 83 ? -70.250 29.285 -29.121 1.00 34.37 83 GLU D CA 1
ATOM 6769 C C . GLU D 1 83 ? -70.871 29.352 -30.513 1.00 38.31 83 GLU D C 1
ATOM 6770 O O . GLU D 1 83 ? -72.068 29.618 -30.651 1.00 38.21 83 GLU D O 1
ATOM 6776 N N . GLY D 1 84 ? -70.059 29.141 -31.546 1.00 32.75 84 GLY D N 1
ATOM 6777 C CA . GLY D 1 84 ? -70.539 29.274 -32.910 1.00 25.98 84 GLY D CA 1
ATOM 6778 C C . GLY D 1 84 ? -70.338 28.047 -33.782 1.00 29.96 84 GLY D C 1
ATOM 6779 O O . GLY D 1 84 ? -71.129 27.793 -34.696 1.00 34.39 84 GLY D O 1
ATOM 6780 N N . ILE D 1 85 ? -69.284 27.284 -33.504 1.00 28.60 85 ILE D N 1
ATOM 6781 C CA . ILE D 1 85 ? -68.939 26.123 -34.325 1.00 27.40 85 ILE D CA 1
ATOM 6782 C C . ILE D 1 85 ? -69.997 25.026 -34.169 1.00 32.35 85 ILE D C 1
ATOM 6783 O O . ILE D 1 85 ? -70.621 24.899 -33.117 1.00 36.45 85 ILE D O 1
ATOM 6788 N N . GLY D 1 86 ? -70.196 24.240 -35.222 1.00 27.15 86 GLY D N 1
ATOM 6789 C CA . GLY D 1 86 ? -71.193 23.182 -35.221 1.00 33.66 86 GLY D CA 1
ATOM 6790 C C . GLY D 1 86 ? -71.557 22.811 -36.645 1.00 32.23 86 GLY D C 1
ATOM 6791 O O . GLY D 1 86 ? -70.990 23.356 -37.591 1.00 34.43 86 GLY D O 1
ATOM 6792 N N . GLY D 1 87 ? -72.483 21.873 -36.802 1.00 35.52 87 GLY D N 1
ATOM 6793 C CA . GLY D 1 87 ? -72.990 21.516 -38.115 1.00 35.87 87 GLY D CA 1
ATOM 6794 C C . GLY D 1 87 ? -71.940 21.032 -39.096 1.00 39.06 87 GLY D C 1
ATOM 6795 O O . GLY D 1 87 ? -72.114 21.140 -40.315 1.00 34.95 87 GLY D O 1
ATOM 6796 N N . GLY D 1 88 ? -70.842 20.495 -38.574 1.00 33.40 88 GLY D N 1
ATOM 6797 C CA . GLY D 1 88 ? -69.789 19.983 -39.427 1.00 32.49 88 GLY D CA 1
ATOM 6798 C C . GLY D 1 88 ? -68.878 21.069 -39.968 1.00 30.41 88 GLY D C 1
ATOM 6799 O O . GLY D 1 88 ? -67.991 20.788 -40.770 1.00 31.19 88 GLY D O 1
ATOM 6800 N N . ARG D 1 89 ? -69.094 22.308 -39.537 1.00 24.77 89 ARG D N 1
ATOM 6801 C CA . ARG D 1 89 ? -68.209 23.402 -39.928 1.00 29.08 89 ARG D CA 1
ATOM 6802 C C . ARG D 1 89 ? -66.811 23.158 -39.370 1.00 27.39 89 ARG D C 1
ATOM 6803 O O . ARG D 1 89 ? -66.658 22.531 -38.327 1.00 25.15 89 ARG D O 1
ATOM 6811 N N . GLY D 1 90 ? -65.795 23.662 -40.063 1.00 24.08 90 GLY D N 1
ATOM 6812 C CA . GLY D 1 90 ? -64.424 23.324 -39.727 1.00 26.90 90 GLY D CA 1
ATOM 6813 C C . GLY D 1 90 ? -63.674 24.411 -38.985 1.00 27.46 90 GLY D C 1
ATOM 6814 O O . GLY D 1 90 ? -63.894 25.605 -39.210 1.00 28.59 90 GLY D O 1
ATOM 6815 N N . TYR D 1 91 ? -62.790 23.991 -38.086 1.00 21.50 91 TYR D N 1
ATOM 6816 C CA . TYR D 1 91 ? -61.890 24.919 -37.416 1.00 22.74 91 TYR D CA 1
ATOM 6817 C C . TYR D 1 91 ? -60.465 24.436 -37.604 1.00 22.65 91 TYR D C 1
ATOM 6818 O O . TYR D 1 91 ? -60.129 23.312 -37.224 1.00 24.82 91 TYR D O 1
ATOM 6827 N N . ILE D 1 92 ? -59.636 25.285 -38.205 1.00 20.39 92 ILE D N 1
ATOM 6828 C CA . ILE D 1 92 ? -58.253 24.938 -38.489 1.00 18.80 92 ILE D CA 1
ATOM 6829 C C . ILE D 1 92 ? -57.322 25.865 -37.713 1.00 23.75 92 ILE D C 1
ATOM 6830 O O . ILE D 1 92 ? -57.152 27.035 -38.063 1.00 24.75 92 ILE D O 1
ATOM 6835 N N . ASP D 1 93 ? -56.728 25.358 -36.644 1.00 18.60 93 ASP D N 1
ATOM 6836 C CA . ASP D 1 93 ? -55.897 26.222 -35.821 1.00 17.08 93 ASP D CA 1
ATOM 6837 C C . ASP D 1 93 ? -54.464 26.085 -36.305 1.00 20.58 93 ASP D C 1
ATOM 6838 O O . ASP D 1 93 ? -53.865 25.016 -36.210 1.00 22.40 93 ASP D O 1
ATOM 6843 N N . MET D 1 94 ? -53.933 27.171 -36.850 1.00 19.71 94 MET D N 1
ATOM 6844 C CA . MET D 1 94 ? -52.592 27.166 -37.419 1.00 17.48 94 MET D CA 1
ATOM 6845 C C . MET D 1 94 ? -51.582 27.801 -36.471 1.00 21.13 94 MET D C 1
ATOM 6846 O O . MET D 1 94 ? -50.411 27.959 -36.830 1.00 21.76 94 MET D O 1
ATOM 6851 N N . SER D 1 95 ? -52.035 28.136 -35.257 1.00 19.27 95 SER D N 1
ATOM 6852 C CA . SER D 1 95 ? -51.160 28.715 -34.227 1.00 22.99 95 SER D CA 1
ATOM 6853 C C . SER D 1 95 ? -50.136 27.684 -33.760 1.00 25.31 95 SER D C 1
ATOM 6854 O O . SER D 1 95 ? -50.421 26.485 -33.732 1.00 23.71 95 SER D O 1
ATOM 6857 N N . THR D 1 96 ? -48.956 28.141 -33.358 1.00 22.28 96 THR D N 1
ATOM 6858 C CA . THR D 1 96 ? -47.994 27.227 -32.756 1.00 23.73 96 THR D CA 1
ATOM 6859 C C . THR D 1 96 ? -48.285 27.102 -31.267 1.00 23.11 96 THR D C 1
ATOM 6860 O O . THR D 1 96 ? -48.091 28.053 -30.489 1.00 20.22 96 THR D O 1
ATOM 6864 N N . VAL D 1 97 ? -48.778 25.927 -30.894 1.00 18.82 97 VAL D N 1
ATOM 6865 C CA . VAL D 1 97 ? -49.126 25.623 -29.514 1.00 22.00 97 VAL D CA 1
ATOM 6866 C C . VAL D 1 97 ? -48.600 24.238 -29.158 1.00 21.62 97 VAL D C 1
ATOM 6867 O O . VAL D 1 97 ? -48.084 23.528 -30.015 1.00 21.46 97 VAL D O 1
ATOM 6871 N N . ASP D 1 98 ? -48.729 23.857 -27.893 1.00 22.85 98 ASP D N 1
ATOM 6872 C CA . ASP D 1 98 ? -48.335 22.519 -27.461 1.00 24.41 98 ASP D CA 1
ATOM 6873 C C . ASP D 1 98 ? -49.388 21.487 -27.863 1.00 23.89 98 ASP D C 1
ATOM 6874 O O . ASP D 1 98 ? -50.533 21.841 -28.141 1.00 23.33 98 ASP D O 1
ATOM 6879 N N . ASP D 1 99 ? -49.006 20.210 -27.865 1.00 22.55 99 ASP D N 1
ATOM 6880 C CA . ASP D 1 99 ? -49.926 19.157 -28.271 1.00 22.79 99 ASP D CA 1
ATOM 6881 C C . ASP D 1 99 ? -51.114 18.988 -27.323 1.00 26.16 99 ASP D C 1
ATOM 6882 O O . ASP D 1 99 ? -52.166 18.524 -27.733 1.00 25.13 99 ASP D O 1
ATOM 6887 N N . GLU D 1 100 ? -50.961 19.355 -26.058 1.00 22.49 100 GLU D N 1
ATOM 6888 C CA . GLU D 1 100 ? -52.077 19.172 -25.136 1.00 22.20 100 GLU D CA 1
ATOM 6889 C C . GLU D 1 100 ? -53.155 20.217 -25.390 1.00 22.17 100 GLU D C 1
ATOM 6890 O O . GLU D 1 100 ? -54.354 19.938 -25.281 1.00 20.93 100 GLU D O 1
ATOM 6896 N N . THR D 1 101 ? -52.725 21.415 -25.758 1.00 21.39 101 THR D N 1
ATOM 6897 C CA . THR D 1 101 ? -53.669 22.463 -26.143 1.00 25.19 101 THR D CA 1
ATOM 6898 C C . THR D 1 101 ? -54.445 22.127 -27.421 1.00 23.53 101 THR D C 1
ATOM 6899 O O . THR D 1 101 ? -55.670 22.266 -27.458 1.00 22.92 101 THR D O 1
ATOM 6903 N N . SER D 1 102 ? -53.756 21.687 -28.472 1.00 22.16 102 SER D N 1
ATOM 6904 C CA . SER D 1 102 ? -54.474 21.420 -29.717 1.00 25.73 102 SER D CA 1
ATOM 6905 C C . SER D 1 102 ? -55.403 20.229 -29.529 1.00 21.55 102 SER D C 1
ATOM 6906 O O . SER D 1 102 ? -56.525 20.218 -30.046 1.00 24.77 102 SER D O 1
ATOM 6909 N N . THR D 1 103 ? -54.951 19.239 -28.759 1.00 19.60 103 THR D N 1
ATOM 6910 C CA . THR D 1 103 ? -55.803 18.089 -28.453 1.00 24.92 103 THR D CA 1
ATOM 6911 C C . THR D 1 103 ? -57.075 18.511 -27.707 1.00 26.22 103 THR D C 1
ATOM 6912 O O . THR D 1 103 ? -58.172 18.019 -27.995 1.00 26.64 103 THR D O 1
ATOM 6916 N N . ALA D 1 104 ? -56.934 19.417 -26.745 1.00 23.92 104 ALA D N 1
ATOM 6917 C CA . ALA D 1 104 ? -58.090 19.862 -25.960 1.00 26.99 104 ALA D CA 1
ATOM 6918 C C . ALA D 1 104 ? -59.079 20.677 -26.801 1.00 29.93 104 ALA D C 1
ATOM 6919 O O . ALA D 1 104 ? -60.298 20.520 -26.685 1.00 28.16 104 ALA D O 1
ATOM 6921 N N . ILE D 1 105 ? -58.547 21.556 -27.643 1.00 26.13 105 ILE D N 1
ATOM 6922 C CA . ILE D 1 105 ? -59.382 22.367 -28.520 1.00 25.44 105 ILE D CA 1
ATOM 6923 C C . ILE D 1 105 ? -60.099 21.474 -29.528 1.00 27.96 105 ILE D C 1
ATOM 6924 O O . ILE D 1 105 ? -61.292 21.639 -29.786 1.00 26.74 105 ILE D O 1
ATOM 6929 N N . GLY D 1 106 ? -59.368 20.515 -30.088 1.00 23.28 106 GLY D N 1
ATOM 6930 C CA . GLY D 1 106 ? -59.949 19.596 -31.046 1.00 27.72 106 GLY D CA 1
ATOM 6931 C C . GLY D 1 106 ? -61.099 18.806 -30.446 1.00 27.53 106 GLY D C 1
ATOM 6932 O O . GLY D 1 106 ? -62.168 18.696 -31.048 1.00 28.53 106 GLY D O 1
ATOM 6933 N N . ALA D 1 107 ? -60.877 18.250 -29.257 1.00 26.28 107 ALA D N 1
ATOM 6934 C CA . ALA D 1 107 ? -61.921 17.494 -28.567 1.00 30.36 107 ALA D CA 1
ATOM 6935 C C . ALA D 1 107 ? -63.175 18.331 -28.320 1.00 29.22 107 ALA D C 1
ATOM 6936 O O . ALA D 1 107 ? -64.299 17.858 -28.519 1.00 28.13 107 ALA D O 1
ATOM 6938 N N . ALA D 1 108 ? -62.986 19.569 -27.875 1.00 28.83 108 ALA D N 1
ATOM 6939 C CA . ALA D 1 108 ? -64.112 20.459 -27.593 1.00 28.96 108 ALA D CA 1
ATOM 6940 C C . ALA D 1 108 ? -64.849 20.874 -28.868 1.00 29.39 108 ALA D C 1
ATOM 6941 O O . ALA D 1 108 ? -66.074 20.976 -28.882 1.00 31.00 108 ALA D O 1
ATOM 6943 N N . VAL D 1 109 ? -64.103 21.118 -29.939 1.00 29.47 109 VAL D N 1
ATOM 6944 C CA . VAL D 1 109 ? -64.718 21.473 -31.213 1.00 28.39 109 VAL D CA 1
ATOM 6945 C C . VAL D 1 109 ? -65.557 20.301 -31.727 1.00 26.65 109 VAL D C 1
ATOM 6946 O O . VAL D 1 109 ? -66.693 20.470 -32.176 1.00 29.79 109 VAL D O 1
ATOM 6950 N N . THR D 1 110 ? -64.984 19.107 -31.655 1.00 27.87 110 THR D N 1
ATOM 6951 C CA . THR D 1 110 ? -65.655 17.908 -32.128 1.00 31.78 110 THR D CA 1
ATOM 6952 C C . THR D 1 110 ? -66.910 17.622 -31.308 1.00 35.81 110 THR D C 1
ATOM 6953 O O . THR D 1 110 ? -67.909 17.121 -31.830 1.00 35.11 110 THR D O 1
ATOM 6957 N N . ALA D 1 111 ? -66.860 17.943 -30.021 1.00 32.53 111 ALA D N 1
ATOM 6958 C CA . ALA D 1 111 ? -67.999 17.705 -29.147 1.00 38.92 111 ALA D CA 1
ATOM 6959 C C . ALA D 1 111 ? -69.172 18.621 -29.503 1.00 37.92 111 ALA D C 1
ATOM 6960 O O . ALA D 1 111 ? -70.324 18.277 -29.255 1.00 37.31 111 ALA D O 1
ATOM 6962 N N . ARG D 1 112 ? -68.867 19.779 -30.090 1.00 32.65 112 ARG D N 1
ATOM 6963 C CA . ARG D 1 112 ? -69.887 20.727 -30.538 1.00 30.47 112 ARG D CA 1
ATOM 6964 C C . ARG D 1 112 ? -70.376 20.427 -31.953 1.00 31.73 112 ARG D C 1
ATOM 6965 O O . ARG D 1 112 ? -71.188 21.167 -32.498 1.00 36.59 112 ARG D O 1
ATOM 6973 N N . GLY D 1 113 ? -69.883 19.347 -32.550 1.00 33.18 113 GLY D N 1
ATOM 6974 C CA . GLY D 1 113 ? -70.322 18.969 -33.884 1.00 37.30 113 GLY D CA 1
ATOM 6975 C C . GLY D 1 113 ? -69.479 19.584 -34.988 1.00 35.29 113 GLY D C 1
ATOM 6976 O O . GLY D 1 113 ? -69.836 19.509 -36.169 1.00 33.53 113 GLY D O 1
ATOM 6977 N N . GLY D 1 114 ? -68.360 20.199 -34.606 1.00 30.54 114 GLY D N 1
ATOM 6978 C CA . GLY D 1 114 ? -67.434 20.768 -35.572 1.00 26.01 114 GLY D CA 1
ATOM 6979 C C . GLY D 1 114 ? -66.404 19.750 -36.019 1.00 29.52 114 GLY D C 1
ATOM 6980 O O . GLY D 1 114 ? -66.311 18.664 -35.447 1.00 27.65 114 GLY D O 1
ATOM 6981 N N . ARG D 1 115 ? -65.644 20.087 -37.058 1.00 31.07 115 ARG D N 1
ATOM 6982 C CA . ARG D 1 115 ? -64.472 19.307 -37.430 1.00 25.64 115 ARG D CA 1
ATOM 6983 C C . ARG D 1 115 ? -63.220 20.116 -37.102 1.00 27.17 115 ARG D C 1
ATOM 6984 O O . ARG D 1 115 ? -63.178 21.330 -37.330 1.00 25.52 115 ARG D O 1
ATOM 6992 N N . PHE D 1 116 ? -62.199 19.449 -36.576 1.00 22.94 116 PHE D N 1
ATOM 6993 C CA . PHE D 1 116 ? -60.963 20.144 -36.213 1.00 21.47 116 PHE D CA 1
ATOM 6994 C C . PHE D 1 116 ? -59.718 19.632 -36.928 1.00 25.87 116 PHE D C 1
ATOM 6995 O O . PHE D 1 116 ? -59.512 18.424 -37.084 1.00 27.51 116 PHE D O 1
ATOM 7003 N N . LEU D 1 117 ? -58.871 20.572 -37.320 1.00 25.06 117 LEU D N 1
ATOM 7004 C CA . LEU D 1 117 ? -57.565 20.266 -37.878 1.00 25.69 117 LEU D CA 1
ATOM 7005 C C . LEU D 1 117 ? -56.557 21.234 -37.261 1.00 22.31 117 LEU D C 1
ATOM 7006 O O . LEU D 1 117 ? -56.805 22.443 -37.219 1.00 21.90 117 LEU D O 1
ATOM 7011 N N . GLU D 1 118 ? -55.446 20.720 -36.741 1.00 22.38 118 GLU D N 1
ATOM 7012 C CA . GLU D 1 118 ? -54.345 21.603 -36.372 1.00 20.62 118 GLU D CA 1
ATOM 7013 C C . GLU D 1 118 ? -53.422 21.702 -37.581 1.00 21.43 118 GLU D C 1
ATOM 7014 O O . GLU D 1 118 ? -53.268 20.737 -38.323 1.00 22.10 118 GLU D O 1
ATOM 7020 N N . ALA D 1 119 ? -52.848 22.877 -37.821 1.00 20.18 119 ALA D N 1
ATOM 7021 C CA . ALA D 1 119 ? -52.006 23.047 -39.004 1.00 22.59 119 ALA D CA 1
ATOM 7022 C C . ALA D 1 119 ? -50.938 24.128 -38.818 1.00 16.93 119 ALA D C 1
ATOM 7023 O O . ALA D 1 119 ? -50.892 25.094 -39.579 1.00 20.93 119 ALA D O 1
ATOM 7025 N N . PRO D 1 120 ? -50.071 23.966 -37.809 1.00 15.93 120 PRO D N 1
ATOM 7026 C CA . PRO D 1 120 ? -49.007 24.961 -37.634 1.00 19.67 120 PRO D CA 1
ATOM 7027 C C . PRO D 1 120 ? -48.118 24.977 -38.877 1.00 17.77 120 PRO D C 1
ATOM 7028 O O . PRO D 1 120 ? -48.151 24.028 -39.676 1.00 21.84 120 PRO D O 1
ATOM 7032 N N . VAL D 1 121 ? -47.357 26.049 -39.057 1.00 18.87 121 VAL D N 1
ATOM 7033 C CA . VAL D 1 121 ? -46.573 26.217 -40.271 1.00 20.37 121 VAL D CA 1
ATOM 7034 C C . VAL D 1 121 ? -45.092 26.453 -40.005 1.00 20.83 121 VAL D C 1
ATOM 7035 O O . VAL D 1 121 ? -44.702 26.976 -38.961 1.00 20.93 121 VAL D O 1
ATOM 7039 N N . SER D 1 122 ? -44.264 26.053 -40.956 1.00 20.81 122 SER D N 1
ATOM 7040 C CA . SER D 1 122 ? -42.852 26.404 -40.913 1.00 19.75 122 SER D CA 1
ATOM 7041 C C . SER D 1 122 ? -42.627 27.429 -42.020 1.00 21.90 122 SER D C 1
ATOM 7042 O O . SER D 1 122 ? -42.968 27.183 -43.175 1.00 21.89 122 SER D O 1
ATOM 7045 N N . GLY D 1 123 ? -42.081 28.586 -41.657 1.00 22.54 123 GLY D N 1
ATOM 7046 C CA . GLY D 1 123 ? -41.893 29.683 -42.596 1.00 21.27 123 GLY D CA 1
ATOM 7047 C C . GLY D 1 123 ? -42.290 30.962 -41.886 1.00 27.09 123 GLY D C 1
ATOM 7048 O O . GLY D 1 123 ? -43.232 30.948 -41.098 1.00 28.21 123 GLY D O 1
ATOM 7049 N N . THR D 1 124 ? -41.580 32.057 -42.150 1.00 19.11 124 THR D N 1
ATOM 7050 C CA . THR D 1 124 ? -41.775 33.295 -41.390 1.00 18.59 124 THR D CA 1
ATOM 7051 C C . THR D 1 124 ? -42.578 34.333 -42.187 1.00 25.42 124 THR D C 1
ATOM 7052 O O . THR D 1 124 ? -43.372 33.968 -43.044 1.00 22.70 124 THR D O 1
ATOM 7056 N N . LYS D 1 125 ? -42.363 35.619 -41.914 1.00 21.06 125 LYS D N 1
ATOM 7057 C CA . LYS D 1 125 ? -43.192 36.674 -42.513 1.00 22.44 125 LYS D CA 1
ATOM 7058 C C . LYS D 1 125 ? -43.190 36.683 -44.047 1.00 19.49 125 LYS D C 1
ATOM 7059 O O . LYS D 1 125 ? -44.252 36.761 -44.667 1.00 20.58 125 LYS D O 1
ATOM 7065 N N . LYS D 1 126 ? -42.016 36.611 -44.673 1.00 18.75 126 LYS D N 1
ATOM 7066 C CA . LYS D 1 126 ? -41.983 36.662 -46.139 1.00 20.41 126 LYS D CA 1
ATOM 7067 C C . LYS D 1 126 ? -42.704 35.464 -46.784 1.00 18.35 126 LYS D C 1
ATOM 7068 O O . LYS D 1 126 ? -43.482 35.641 -47.725 1.00 20.45 126 LYS D O 1
ATOM 7074 N N . PRO D 1 127 ? -42.434 34.238 -46.300 1.00 22.40 127 PRO D N 1
ATOM 7075 C CA . PRO D 1 127 ? -43.207 33.097 -46.818 1.00 21.79 127 PRO D CA 1
ATOM 7076 C C . PRO D 1 127 ? -44.719 33.235 -46.590 1.00 21.65 127 PRO D C 1
ATOM 7077 O O . PRO D 1 127 ? -45.496 32.833 -47.451 1.00 22.95 127 PRO D O 1
ATOM 7081 N N . ALA D 1 128 ? -45.134 33.794 -45.459 1.00 22.75 128 ALA D N 1
ATOM 7082 C CA . ALA D 1 128 ? -46.559 34.064 -45.252 1.00 25.79 128 ALA D CA 1
ATOM 7083 C C . ALA D 1 128 ? -47.087 35.004 -46.330 1.00 25.69 128 ALA D C 1
ATOM 7084 O O . ALA D 1 128 ? -48.158 34.774 -46.900 1.00 26.38 128 ALA D O 1
ATOM 7086 N N . GLU D 1 129 ? -46.339 36.068 -46.608 1.00 24.47 129 GLU D N 1
ATOM 7087 C CA . GLU D 1 129 ? -46.735 37.007 -47.662 1.00 20.07 129 GLU D CA 1
ATOM 7088 C C . GLU D 1 129 ? -46.795 36.335 -49.035 1.00 22.23 129 GLU D C 1
ATOM 7089 O O . GLU D 1 129 ? -47.724 36.565 -49.808 1.00 24.58 129 GLU D O 1
ATOM 7095 N N . ASP D 1 130 ? -45.804 35.501 -49.331 1.00 22.32 130 ASP D N 1
ATOM 7096 C CA . ASP D 1 130 ? -45.642 34.932 -50.671 1.00 24.16 130 ASP D CA 1
ATOM 7097 C C . ASP D 1 130 ? -46.485 33.679 -50.893 1.00 24.56 130 ASP D C 1
ATOM 7098 O O . ASP D 1 130 ? -46.648 33.234 -52.019 1.00 24.37 130 ASP D O 1
ATOM 7103 N N . GLY D 1 131 ? -47.014 33.108 -49.820 1.00 22.99 131 GLY D N 1
ATOM 7104 C CA . GLY D 1 131 ? -47.806 31.899 -49.927 1.00 24.13 131 GLY D CA 1
ATOM 7105 C C . GLY D 1 131 ? -46.922 30.675 -50.061 1.00 25.71 131 GLY D C 1
ATOM 7106 O O . GLY D 1 131 ? -47.313 29.681 -50.678 1.00 25.70 131 GLY D O 1
ATOM 7107 N N . THR D 1 132 ? -45.731 30.736 -49.469 1.00 20.89 132 THR D N 1
ATOM 7108 C CA . THR D 1 132 ? -44.791 29.628 -49.558 1.00 19.96 132 THR D CA 1
ATOM 7109 C C . THR D 1 132 ? -44.539 28.931 -48.215 1.00 22.64 132 THR D C 1
ATOM 7110 O O . THR D 1 132 ? -43.458 28.392 -47.968 1.00 18.75 132 THR D O 1
ATOM 7114 N N . LEU D 1 133 ? -45.553 28.909 -47.356 1.00 18.23 133 LEU D N 1
ATOM 7115 C CA . LEU D 1 133 ? -45.400 28.267 -46.059 1.00 18.86 133 LEU D CA 1
ATOM 7116 C C . LEU D 1 133 ? -45.324 26.749 -46.228 1.00 19.56 133 LEU D C 1
ATOM 7117 O O . LEU D 1 133 ? -45.768 26.203 -47.240 1.00 22.72 133 LEU D O 1
ATOM 7122 N N . ILE D 1 134 ? -44.753 26.079 -45.237 1.00 18.10 134 ILE D N 1
ATOM 7123 C CA . ILE D 1 134 ? -44.852 24.626 -45.146 1.00 21.56 134 ILE D CA 1
ATOM 7124 C C . ILE D 1 134 ? -45.914 24.312 -44.093 1.00 22.65 134 ILE D C 1
ATOM 7125 O O . ILE D 1 134 ? -45.780 24.716 -42.945 1.00 23.83 134 ILE D O 1
ATOM 7130 N N . ILE D 1 135 ? -46.970 23.608 -44.483 1.00 23.15 135 ILE D N 1
ATOM 7131 C CA . ILE D 1 135 ? -48.104 23.396 -43.587 1.00 20.70 135 ILE D CA 1
ATOM 7132 C C . ILE D 1 135 ? -48.051 21.991 -42.983 1.00 23.75 135 ILE D C 1
ATOM 7133 O O . ILE D 1 135 ? -48.028 20.995 -43.706 1.00 23.47 135 ILE D O 1
ATOM 7138 N N . LEU D 1 136 ? -48.018 21.930 -41.653 1.00 24.22 136 LEU D N 1
ATOM 7139 C CA . LEU D 1 136 ? -47.832 20.681 -40.912 1.00 21.86 136 LEU D CA 1
ATOM 7140 C C . LEU D 1 136 ? -49.129 20.261 -40.230 1.00 19.44 136 LEU D C 1
ATOM 7141 O O . LEU D 1 136 ? -49.273 20.425 -39.025 1.00 21.84 136 LEU D O 1
ATOM 7146 N N . ALA D 1 137 ? -50.061 19.712 -40.995 1.00 22.63 137 ALA D N 1
ATOM 7147 C CA . ALA D 1 137 ? -51.414 19.478 -40.502 1.00 27.32 137 ALA D CA 1
ATOM 7148 C C . ALA D 1 137 ? -51.577 18.120 -39.825 1.00 26.82 137 ALA D C 1
ATOM 7149 O O . ALA D 1 137 ? -50.843 17.175 -40.119 1.00 25.31 137 ALA D O 1
ATOM 7151 N N . ALA D 1 138 ? -52.530 18.047 -38.900 1.00 21.61 138 ALA D N 1
ATOM 7152 C CA . ALA D 1 138 ? -52.900 16.791 -38.250 1.00 20.00 138 ALA D CA 1
ATOM 7153 C C . ALA D 1 138 ? -54.331 16.903 -37.746 1.00 24.38 138 ALA D C 1
ATOM 7154 O O . ALA D 1 138 ? -54.742 17.963 -37.278 1.00 25.49 138 ALA D O 1
ATOM 7156 N N . GLY D 1 139 ? -55.091 15.815 -37.834 1.00 21.95 139 GLY D N 1
ATOM 7157 C CA . GLY D 1 139 ? -56.493 15.848 -37.451 1.00 24.88 139 GLY D CA 1
ATOM 7158 C C . GLY D 1 139 ? -57.435 15.363 -38.535 1.00 26.14 139 GLY D C 1
ATOM 7159 O O . GLY D 1 139 ? -57.083 14.485 -39.321 1.00 26.51 139 GLY D O 1
ATOM 7160 N N . ASP D 1 140 ? -58.638 15.937 -38.574 1.00 22.88 140 ASP D N 1
ATOM 7161 C CA . ASP D 1 140 ? -59.705 15.466 -39.455 1.00 28.34 140 ASP D CA 1
ATOM 7162 C C . ASP D 1 140 ? -59.295 15.454 -40.933 1.00 30.50 140 ASP D C 1
ATOM 7163 O O . ASP D 1 140 ? -59.003 16.495 -41.518 1.00 22.46 140 ASP D O 1
ATOM 7168 N N . GLN D 1 141 ? -59.290 14.274 -41.543 1.00 28.38 141 GLN D N 1
ATOM 7169 C CA . GLN D 1 141 ? -58.856 14.158 -42.933 1.00 25.82 141 GLN D CA 1
ATOM 7170 C C . GLN D 1 141 ? -59.813 14.785 -43.955 1.00 25.24 141 GLN D C 1
ATOM 7171 O O . GLN D 1 141 ? -59.362 15.312 -44.970 1.00 25.31 141 GLN D O 1
ATOM 7177 N N . SER D 1 142 ? -61.121 14.749 -43.696 1.00 29.31 142 SER D N 1
ATOM 7178 C CA . SER D 1 142 ? -62.062 15.399 -44.610 1.00 26.90 142 SER D CA 1
ATOM 7179 C C . SER D 1 142 ? -61.841 16.913 -44.606 1.00 27.03 142 SER D C 1
ATOM 7180 O O . SER D 1 142 ? -61.921 17.571 -45.648 1.00 27.08 142 SER D O 1
ATOM 7183 N N . LEU D 1 143 ? -61.535 17.464 -43.442 1.00 23.44 143 LEU D N 1
ATOM 7184 C CA . LEU D 1 143 ? -61.278 18.900 -43.354 1.00 25.09 143 LEU D CA 1
ATOM 7185 C C . LEU D 1 143 ? -59.962 19.275 -44.048 1.00 24.56 143 LEU D C 1
ATOM 7186 O O . LEU D 1 143 ? -59.886 20.303 -44.725 1.00 27.17 143 LEU D O 1
ATOM 7191 N N . PHE D 1 144 ? -58.936 18.442 -43.886 1.00 25.27 144 PHE D N 1
ATOM 7192 C CA . PHE D 1 144 ? -57.673 18.626 -44.611 1.00 27.18 144 PHE D CA 1
ATOM 7193 C C . PHE D 1 144 ? -57.930 18.675 -46.118 1.00 29.55 144 PHE D C 1
ATOM 7194 O O . PHE D 1 144 ? -57.391 19.533 -46.815 1.00 25.54 144 PHE D O 1
ATOM 7202 N N . THR D 1 145 ? -58.767 17.763 -46.611 1.00 25.05 145 THR D N 1
ATOM 7203 C CA . THR D 1 145 ? -59.099 17.717 -48.037 1.00 32.28 145 THR D CA 1
ATOM 7204 C C . THR D 1 145 ? -59.916 18.936 -48.477 1.00 31.94 145 THR D C 1
ATOM 7205 O O . THR D 1 145 ? -59.629 19.563 -49.499 1.00 27.08 145 THR D O 1
ATOM 7209 N N . ASP D 1 146 ? -60.933 19.271 -47.697 1.00 22.32 146 ASP D N 1
ATOM 7210 C CA . ASP D 1 146 ? -61.769 20.430 -47.986 1.00 25.61 146 ASP D CA 1
ATOM 7211 C C . ASP D 1 146 ? -60.981 21.730 -48.040 1.00 26.49 146 ASP D C 1
ATOM 7212 O O . ASP D 1 146 ? -61.345 22.651 -48.772 1.00 25.47 146 ASP D O 1
ATOM 7217 N N . ALA D 1 147 ? -59.905 21.811 -47.260 1.00 23.05 147 ALA D N 1
ATOM 7218 C CA . ALA D 1 147 ? -59.141 23.052 -47.169 1.00 25.85 147 ALA D CA 1
ATOM 7219 C C . ALA D 1 147 ? -58.070 23.166 -48.253 1.00 26.80 147 ALA D C 1
ATOM 7220 O O . ALA D 1 147 ? -57.315 24.139 -48.291 1.00 27.58 147 ALA D O 1
ATOM 7222 N N . GLY D 1 148 ? -58.002 22.161 -49.123 1.00 24.73 148 GLY D N 1
ATOM 7223 C CA . GLY D 1 148 ? -56.958 22.074 -50.135 1.00 24.37 148 GLY D CA 1
ATOM 7224 C C . GLY D 1 148 ? -56.705 23.361 -50.901 1.00 24.72 148 GLY D C 1
ATOM 7225 O O . GLY D 1 148 ? -55.578 23.848 -50.962 1.00 22.12 148 GLY D O 1
ATOM 7226 N N . PRO D 1 149 ? -57.760 23.932 -51.488 1.00 25.64 149 PRO D N 1
ATOM 7227 C CA . PRO D 1 149 ? -57.572 25.141 -52.293 1.00 26.10 149 PRO D CA 1
ATOM 7228 C C . PRO D 1 149 ? -57.085 26.330 -51.463 1.00 25.19 149 PRO D C 1
ATOM 7229 O O . PRO D 1 149 ? -56.259 27.112 -51.946 1.00 21.12 149 PRO D O 1
ATOM 7233 N N . ALA D 1 150 ? -57.572 26.460 -50.231 1.00 21.04 150 ALA D N 1
ATOM 7234 C CA . ALA D 1 150 ? -57.086 27.509 -49.340 1.00 23.20 150 ALA D CA 1
ATOM 7235 C C . ALA D 1 150 ? -55.619 27.291 -48.979 1.00 27.41 150 ALA D C 1
ATOM 7236 O O . ALA D 1 150 ? -54.840 28.239 -48.932 1.00 21.76 150 ALA D O 1
ATOM 7238 N N . PHE D 1 151 ? -55.246 26.039 -48.723 1.00 22.80 151 PHE D N 1
ATOM 7239 C CA . PHE D 1 151 ? -53.873 25.719 -48.359 1.00 23.74 151 PHE D CA 1
ATOM 7240 C C . PHE D 1 151 ? -52.934 26.021 -49.527 1.00 19.71 151 PHE D C 1
ATOM 7241 O O . PHE D 1 151 ? -51.774 26.384 -49.324 1.00 22.23 151 PHE D O 1
ATOM 7249 N N . ALA D 1 152 ? -53.437 25.872 -50.747 1.00 19.21 152 ALA D N 1
ATOM 7250 C CA . ALA D 1 152 ? -52.637 26.167 -51.937 1.00 20.19 152 ALA D CA 1
ATOM 7251 C C . ALA D 1 152 ? -52.339 27.661 -52.061 1.00 24.06 152 ALA D C 1
ATOM 7252 O O . ALA D 1 152 ? -51.314 28.053 -52.615 1.00 23.16 152 ALA D O 1
ATOM 7254 N N . ALA D 1 153 ? -53.245 28.492 -51.557 1.00 19.02 153 ALA D N 1
ATOM 7255 C CA . ALA D 1 153 ? -53.020 29.932 -51.518 1.00 23.59 153 ALA D CA 1
ATOM 7256 C C . ALA D 1 153 ? -52.077 30.333 -50.382 1.00 24.90 153 ALA D C 1
ATOM 7257 O O . ALA D 1 153 ? -51.458 31.398 -50.433 1.00 25.38 153 ALA D O 1
ATOM 7259 N N . LEU D 1 154 ? -51.984 29.486 -49.360 1.00 20.87 154 LEU D N 1
ATOM 7260 C CA . LEU D 1 154 ? -51.177 29.791 -48.176 1.00 21.86 154 LEU D CA 1
ATOM 7261 C C . LEU D 1 154 ? -49.774 29.199 -48.196 1.00 25.24 154 LEU D C 1
ATOM 7262 O O . LEU D 1 154 ? -48.857 29.770 -47.608 1.00 22.25 154 LEU D O 1
ATOM 7267 N N . GLY D 1 155 ? -49.604 28.047 -48.839 1.00 22.33 155 GLY D N 1
ATOM 7268 C CA . GLY D 1 155 ? -48.353 27.319 -48.710 1.00 20.95 155 GLY D CA 1
ATOM 7269 C C . GLY D 1 155 ? -47.851 26.672 -49.982 1.00 27.33 155 GLY D C 1
ATOM 7270 O O . GLY D 1 155 ? -48.596 26.555 -50.956 1.00 23.58 155 GLY D O 1
ATOM 7271 N N . LYS D 1 156 ? -46.585 26.248 -49.961 1.00 23.56 156 LYS D N 1
ATOM 7272 C CA . LYS D 1 156 ? -45.970 25.542 -51.082 1.00 23.93 156 LYS D CA 1
ATOM 7273 C C . LYS D 1 156 ? -45.926 24.037 -50.827 1.00 23.37 156 LYS D C 1
ATOM 7274 O O . LYS D 1 156 ? -45.708 23.244 -51.741 1.00 24.92 156 LYS D O 1
ATOM 7280 N N . LYS D 1 157 ? -46.101 23.647 -49.572 1.00 22.93 157 LYS D N 1
ATOM 7281 C CA . LYS D 1 157 ? -45.955 22.245 -49.179 1.00 26.11 157 LYS D CA 1
ATOM 7282 C C . LYS D 1 157 ? -46.911 21.984 -48.035 1.00 26.78 157 LYS D C 1
ATOM 7283 O O . LYS D 1 157 ? -46.997 22.771 -47.097 1.00 22.93 157 LYS D O 1
ATOM 7289 N N . CYS D 1 158 ? -47.644 20.887 -48.127 1.00 26.58 158 CYS D N 1
ATOM 7290 C CA A CYS D 1 158 ? -48.636 20.539 -47.125 0.52 29.98 158 CYS D CA 1
ATOM 7291 C CA B CYS D 1 158 ? -48.628 20.535 -47.114 0.48 30.14 158 CYS D CA 1
ATOM 7292 C C . CYS D 1 158 ? -48.516 19.059 -46.771 1.00 33.90 158 CYS D C 1
ATOM 7293 O O . CYS D 1 158 ? -48.553 18.201 -47.651 1.00 41.44 158 CYS D O 1
ATOM 7298 N N . LEU D 1 159 ? -48.369 18.766 -45.487 1.00 26.33 159 LEU D N 1
ATOM 7299 C CA . LEU D 1 159 ? -48.277 17.392 -45.021 1.00 32.10 159 LEU D CA 1
ATOM 7300 C C . LEU D 1 159 ? -49.411 17.093 -44.049 1.00 31.96 159 LEU D C 1
ATOM 7301 O O . LEU D 1 159 ? -49.805 17.958 -43.271 1.00 28.35 159 LEU D O 1
ATOM 7306 N N . HIS D 1 160 ? -49.930 15.870 -44.090 1.00 29.59 160 HIS D N 1
ATOM 7307 C CA . HIS D 1 160 ? -50.821 15.403 -43.034 1.00 29.12 160 HIS D CA 1
ATOM 7308 C C . HIS D 1 160 ? -50.067 14.385 -42.184 1.00 28.08 160 HIS D C 1
ATOM 7309 O O . HIS D 1 160 ? -49.693 13.321 -42.669 1.00 28.16 160 HIS D O 1
ATOM 7316 N N . LEU D 1 161 ? -49.860 14.719 -40.914 1.00 27.34 161 LEU D N 1
ATOM 7317 C CA . LEU D 1 161 ? -48.979 13.952 -40.037 1.00 25.45 161 LEU D CA 1
ATOM 7318 C C . LEU D 1 161 ? -49.703 12.978 -39.107 1.00 28.40 161 LEU D C 1
ATOM 7319 O O . LEU D 1 161 ? -49.073 12.366 -38.245 1.00 28.05 161 LEU D O 1
ATOM 7324 N N . GLY D 1 162 ? -51.017 12.835 -39.272 1.00 24.69 162 GLY D N 1
ATOM 7325 C CA . GLY D 1 162 ? -51.772 11.852 -38.504 1.00 25.95 162 GLY D CA 1
ATOM 7326 C C . GLY D 1 162 ? -52.734 12.449 -37.493 1.00 27.07 162 GLY D C 1
ATOM 7327 O O . GLY D 1 162 ? -53.469 13.380 -37.805 1.00 24.58 162 GLY D O 1
ATOM 7328 N N . GLU D 1 163 ? -52.728 11.908 -36.276 1.00 28.18 163 GLU D N 1
ATOM 7329 C CA . GLU D 1 163 ? -53.640 12.352 -35.217 1.00 27.80 163 GLU D CA 1
ATOM 7330 C C . GLU D 1 163 ? -53.244 13.711 -34.670 1.00 24.97 163 GLU D C 1
ATOM 7331 O O . GLU D 1 163 ? -52.063 14.058 -34.649 1.00 25.00 163 GLU D O 1
ATOM 7337 N N . VAL D 1 164 ? -54.232 14.456 -34.193 1.00 21.61 164 VAL D N 1
ATOM 7338 C CA . VAL D 1 164 ? -53.988 15.745 -33.559 1.00 26.10 164 VAL D CA 1
ATOM 7339 C C . VAL D 1 164 ? -52.898 15.609 -32.504 1.00 23.83 164 VAL D C 1
ATOM 7340 O O . VAL D 1 164 ? -52.885 14.660 -31.720 1.00 24.82 164 VAL D O 1
ATOM 7344 N N . GLY D 1 165 ? -51.983 16.568 -32.491 1.00 22.90 165 GLY D N 1
ATOM 7345 C CA . GLY D 1 165 ? -50.851 16.513 -31.593 1.00 24.76 165 GLY D CA 1
ATOM 7346 C C . GLY D 1 165 ? -49.575 16.287 -32.375 1.00 23.64 165 GLY D C 1
ATOM 7347 O O . GLY D 1 165 ? -48.526 16.836 -32.029 1.00 22.12 165 GLY D O 1
ATOM 7348 N N . GLN D 1 166 ? -49.665 15.485 -33.435 1.00 24.02 166 GLN D N 1
ATOM 7349 C CA . GLN D 1 166 ? -48.500 15.188 -34.263 1.00 24.68 166 GLN D CA 1
ATOM 7350 C C . GLN D 1 166 ? -47.979 16.414 -35.020 1.00 23.19 166 GLN D C 1
ATOM 7351 O O . GLN D 1 166 ? -46.773 16.552 -35.232 1.00 23.02 166 GLN D O 1
ATOM 7357 N N . GLY D 1 167 ? -48.876 17.302 -35.436 1.00 20.32 167 GLY D N 1
ATOM 7358 C CA . GLY D 1 167 ? -48.446 18.512 -36.116 1.00 21.79 167 GLY D CA 1
ATOM 7359 C C . GLY D 1 167 ? -47.760 19.468 -35.152 1.00 20.88 167 GLY D C 1
ATOM 7360 O O . GLY D 1 167 ? -46.717 20.053 -35.463 1.00 22.04 167 GLY D O 1
ATOM 7361 N N . ALA D 1 168 ? -48.357 19.641 -33.977 1.00 22.13 168 ALA D N 1
ATOM 7362 C CA . ALA D 1 168 ? -47.761 20.461 -32.928 1.00 22.25 168 ALA D CA 1
ATOM 7363 C C . ALA D 1 168 ? -46.355 19.960 -32.567 1.00 18.12 168 ALA D C 1
ATOM 7364 O O . ALA D 1 168 ? -45.407 20.744 -32.431 1.00 19.52 168 ALA D O 1
ATOM 7366 N N . ARG D 1 169 ? -46.217 18.649 -32.406 1.00 18.22 169 ARG D N 1
ATOM 7367 C CA . ARG D 1 169 ? -44.927 18.080 -32.048 1.00 17.27 169 ARG D CA 1
ATOM 7368 C C . ARG D 1 169 ? -43.888 18.295 -33.148 1.00 22.91 169 ARG D C 1
ATOM 7369 O O . ARG D 1 169 ? -42.748 18.646 -32.861 1.00 18.97 169 ARG D O 1
ATOM 7377 N N . MET D 1 170 ? -44.280 18.102 -34.405 1.00 19.00 170 MET D N 1
ATOM 7378 C CA . MET D 1 170 ? -43.354 18.338 -35.506 1.00 23.97 170 MET D CA 1
ATOM 7379 C C . MET D 1 170 ? -42.924 19.798 -35.509 1.00 18.60 170 MET D C 1
ATOM 7380 O O . MET D 1 170 ? -41.737 20.101 -35.658 1.00 19.73 170 MET D O 1
ATOM 7385 N N . LYS D 1 171 ? -43.880 20.708 -35.329 1.00 14.61 171 LYS D N 1
ATOM 7386 C CA . LYS D 1 171 ? -43.562 22.130 -35.367 1.00 15.32 171 LYS D CA 1
ATOM 7387 C C . LYS D 1 171 ? -42.596 22.491 -34.227 1.00 19.02 171 LYS D C 1
ATOM 7388 O O . LYS D 1 171 ? -41.622 23.223 -34.427 1.00 17.72 171 LYS D O 1
ATOM 7394 N N . LEU D 1 172 ? -42.845 21.957 -33.038 1.00 17.30 172 LEU D N 1
ATOM 7395 C CA . LEU D 1 172 ? -42.009 22.293 -31.893 1.00 18.96 172 LEU D CA 1
ATOM 7396 C C . LEU D 1 172 ? -40.590 21.733 -32.060 1.00 19.69 172 LEU D C 1
ATOM 7397 O O . LEU D 1 172 ? -39.611 22.377 -31.677 1.00 18.58 172 LEU D O 1
ATOM 7402 N N . VAL D 1 173 ? -40.490 20.538 -32.638 1.00 17.52 173 VAL D N 1
ATOM 7403 C CA . VAL D 1 173 ? -39.192 19.927 -32.892 1.00 20.67 173 VAL D CA 1
ATOM 7404 C C . VAL D 1 173 ? -38.424 20.769 -33.905 1.00 22.32 173 VAL D C 1
ATOM 7405 O O . VAL D 1 173 ? -37.267 21.120 -33.690 1.00 15.65 173 VAL D O 1
ATOM 7409 N N . VAL D 1 174 ? -39.085 21.124 -35.002 1.00 18.10 174 VAL D N 1
ATOM 7410 C CA . VAL D 1 174 ? -38.453 21.970 -36.012 1.00 17.71 174 VAL D CA 1
ATOM 7411 C C . VAL D 1 174 ? -37.980 23.300 -35.419 1.00 18.98 174 VAL D C 1
ATOM 7412 O O . VAL D 1 174 ? -36.851 23.738 -35.664 1.00 16.91 174 VAL D O 1
ATOM 7416 N N . ASN D 1 175 ? -38.831 23.954 -34.642 1.00 16.63 175 ASN D N 1
ATOM 7417 C CA . ASN D 1 175 ? -38.422 25.246 -34.094 1.00 18.04 175 ASN D CA 1
ATOM 7418 C C . ASN D 1 175 ? -37.398 25.181 -32.972 1.00 17.64 175 ASN D C 1
ATOM 7419 O O . ASN D 1 175 ? -36.676 26.137 -32.747 1.00 16.63 175 ASN D O 1
ATOM 7424 N N . MET D 1 176 ? -37.340 24.053 -32.271 1.00 17.51 176 MET D N 1
ATOM 7425 C CA . MET D 1 176 ? -36.324 23.881 -31.251 1.00 18.61 176 MET D CA 1
ATOM 7426 C C . MET D 1 176 ? -34.947 23.870 -31.914 1.00 21.87 176 MET D C 1
ATOM 7427 O O . MET D 1 176 ? -33.998 24.478 -31.417 1.00 16.28 176 MET D O 1
ATOM 7432 N N . ILE D 1 177 ? -34.842 23.175 -33.040 1.00 15.16 177 ILE D N 1
ATOM 7433 C CA . ILE D 1 177 ? -33.610 23.196 -33.823 1.00 14.33 177 ILE D CA 1
ATOM 7434 C C . ILE D 1 177 ? -33.304 24.626 -34.291 1.00 15.83 177 ILE D C 1
ATOM 7435 O O . ILE D 1 177 ? -32.176 25.095 -34.181 1.00 17.23 177 ILE D O 1
ATOM 7440 N N . MET D 1 178 ? -34.311 25.319 -34.809 1.00 17.88 178 MET D N 1
ATOM 7441 C CA . MET D 1 178 ? -34.104 26.678 -35.305 1.00 17.66 178 MET D CA 1
ATOM 7442 C C . MET D 1 178 ? -33.610 27.628 -34.209 1.00 18.27 178 MET D C 1
ATOM 7443 O O . MET D 1 178 ? -32.704 28.429 -34.439 1.00 15.71 178 MET D O 1
ATOM 7448 N N . GLY D 1 179 ? -34.202 27.536 -33.020 1.00 15.89 179 GLY D N 1
ATOM 7449 C CA . GLY D 1 179 ? -33.799 28.390 -31.915 1.00 17.71 179 GLY D CA 1
ATOM 7450 C C . GLY D 1 179 ? -32.345 28.166 -31.536 1.00 19.04 179 GLY D C 1
ATOM 7451 O O . GLY D 1 179 ? -31.606 29.113 -31.287 1.00 16.55 179 GLY D O 1
ATOM 7452 N N . GLN D 1 180 ? -31.932 26.905 -31.488 1.00 18.17 180 GLN D N 1
ATOM 7453 C CA . GLN D 1 180 ? -30.545 26.579 -31.169 1.00 16.82 180 GLN D CA 1
ATOM 7454 C C . GLN D 1 180 ? -29.595 27.011 -32.282 1.00 19.78 180 GLN D C 1
ATOM 7455 O O . GLN D 1 180 ? -28.448 27.390 -32.016 1.00 16.19 180 GLN D O 1
ATOM 7461 N N . MET D 1 181 ? -30.051 26.945 -33.530 1.00 15.33 181 MET D N 1
ATOM 7462 C CA . MET D 1 181 ? -29.213 27.423 -34.638 1.00 18.79 181 MET D CA 1
ATOM 7463 C C . MET D 1 181 ? -28.995 28.925 -34.548 1.00 14.55 181 MET D C 1
ATOM 7464 O O . MET D 1 181 ? -27.920 29.427 -34.912 1.00 15.23 181 MET D O 1
ATOM 7469 N N . MET D 1 182 ? -30.010 29.643 -34.074 1.00 15.33 182 MET D N 1
ATOM 7470 C CA . MET D 1 182 ? -29.894 31.100 -33.965 1.00 17.15 182 MET D CA 1
ATOM 7471 C C . MET D 1 182 ? -28.906 31.514 -32.865 1.00 17.71 182 MET D C 1
ATOM 7472 O O . MET D 1 182 ? -28.104 32.428 -33.060 1.00 20.55 182 MET D O 1
ATOM 7477 N N . THR D 1 183 ? -28.950 30.849 -31.713 1.00 18.76 183 THR D N 1
ATOM 7478 C CA . THR D 1 183 ? -27.955 31.140 -30.679 1.00 14.07 183 THR D CA 1
ATOM 7479 C C . THR D 1 183 ? -26.552 30.712 -31.123 1.00 17.53 183 THR D C 1
ATOM 7480 O O . THR D 1 183 ? -25.569 31.379 -30.804 1.00 19.10 183 THR D O 1
ATOM 7484 N N . ALA D 1 184 ? -26.454 29.618 -31.876 1.00 14.35 184 ALA D N 1
ATOM 7485 C CA . ALA D 1 184 ? -25.152 29.187 -32.372 1.00 15.07 184 ALA D CA 1
ATOM 7486 C C . ALA D 1 184 ? -24.579 30.260 -33.297 1.00 15.34 184 ALA D C 1
ATOM 7487 O O . ALA D 1 184 ? -23.428 30.670 -33.140 1.00 18.17 184 ALA D O 1
ATOM 7489 N N . LEU D 1 185 ? -25.381 30.714 -34.259 1.00 15.97 185 LEU D N 1
ATOM 7490 C CA . LEU D 1 185 ? -24.914 31.780 -35.152 1.00 13.67 185 LEU D CA 1
ATOM 7491 C C . LEU D 1 185 ? -24.578 33.042 -34.380 1.00 16.47 185 LEU D C 1
ATOM 7492 O O . LEU D 1 185 ? -23.569 33.715 -34.646 1.00 17.19 185 LEU D O 1
ATOM 7497 N N . GLY D 1 186 ? -25.439 33.381 -33.429 1.00 14.82 186 GLY D N 1
ATOM 7498 C CA . GLY D 1 186 ? -25.233 34.581 -32.640 1.00 16.09 186 GLY D CA 1
ATOM 7499 C C . GLY D 1 186 ? -23.954 34.533 -31.827 1.00 19.32 186 GLY D C 1
ATOM 7500 O O . GLY D 1 186 ? -23.193 35.504 -31.805 1.00 14.58 186 GLY D O 1
ATOM 7501 N N . GLU D 1 187 ? -23.720 33.407 -31.153 1.00 18.37 187 GLU D N 1
ATOM 7502 C CA . GLU D 1 187 ? -22.507 33.231 -30.369 1.00 13.58 187 GLU D CA 1
ATOM 7503 C C . GLU D 1 187 ? -21.272 33.239 -31.271 1.00 18.26 187 GLU D C 1
ATOM 7504 O O . GLU D 1 187 ? -20.255 33.810 -30.918 1.00 15.96 187 GLU D O 1
ATOM 7510 N N . GLY D 1 188 ? -21.363 32.604 -32.434 1.00 16.00 188 GLY D N 1
ATOM 7511 C CA . GLY D 1 188 ? -20.243 32.596 -33.359 1.00 17.48 188 GLY D CA 1
ATOM 7512 C C . GLY D 1 188 ? -19.875 33.991 -33.839 1.00 17.54 188 GLY D C 1
ATOM 7513 O O . GLY D 1 188 ? -18.707 34.361 -33.880 1.00 15.15 188 GLY D O 1
ATOM 7514 N N . MET D 1 189 ? -20.882 34.769 -34.210 1.00 16.26 189 MET D N 1
ATOM 7515 C CA . MET D 1 189 ? -20.646 36.125 -34.701 1.00 17.49 189 MET D CA 1
ATOM 7516 C C . MET D 1 189 ? -20.110 37.007 -33.576 1.00 18.45 189 MET D C 1
ATOM 7517 O O . MET D 1 189 ? -19.250 37.858 -33.808 1.00 18.48 189 MET D O 1
ATOM 7522 N N . ALA D 1 190 ? -20.610 36.803 -32.356 1.00 16.78 190 ALA D N 1
ATOM 7523 C CA . ALA D 1 190 ? -20.140 37.594 -31.225 1.00 18.30 190 ALA D CA 1
ATOM 7524 C C . ALA D 1 190 ? -18.668 37.284 -30.938 1.00 18.10 190 ALA D C 1
ATOM 7525 O O . ALA D 1 190 ? -17.863 38.194 -30.751 1.00 18.12 190 ALA D O 1
ATOM 7527 N N . LEU D 1 191 ? -18.325 35.999 -30.889 1.00 14.92 191 LEU D N 1
ATOM 7528 C CA . LEU D 1 191 ? -16.933 35.603 -30.676 1.00 15.22 191 LEU D CA 1
ATOM 7529 C C . LEU D 1 191 ? -16.058 36.116 -31.819 1.00 19.35 191 LEU D C 1
ATOM 7530 O O . LEU D 1 191 ? -14.968 36.652 -31.594 1.00 16.90 191 LEU D O 1
ATOM 7535 N N . GLY D 1 192 ? -16.542 35.945 -33.046 1.00 18.21 192 GLY D N 1
ATOM 7536 C CA . GLY D 1 192 ? -15.818 36.403 -34.222 1.00 19.64 192 GLY D CA 1
ATOM 7537 C C . GLY D 1 192 ? -15.476 37.884 -34.199 1.00 20.73 192 GLY D C 1
ATOM 7538 O O . GLY D 1 192 ? -14.351 38.274 -34.488 1.00 21.01 192 GLY D O 1
ATOM 7539 N N . ARG D 1 193 ? -16.445 38.717 -33.855 1.00 17.74 193 ARG D N 1
ATOM 7540 C CA . ARG D 1 193 ? -16.200 40.157 -33.820 1.00 20.20 193 ARG D CA 1
ATOM 7541 C C . ARG D 1 193 ? -15.231 40.506 -32.696 1.00 19.33 193 ARG D C 1
ATOM 7542 O O . ARG D 1 193 ? -14.388 41.382 -32.836 1.00 21.95 193 ARG D O 1
ATOM 7550 N N . ASN D 1 194 ? -15.338 39.787 -31.585 1.00 19.84 194 ASN D N 1
ATOM 7551 C CA . ASN D 1 194 ? -14.399 39.944 -30.488 1.00 20.93 194 ASN D CA 1
ATOM 7552 C C . ASN D 1 194 ? -12.969 39.537 -30.886 1.00 24.83 194 ASN D C 1
ATOM 7553 O O . ASN D 1 194 ? -11.995 40.090 -30.378 1.00 27.09 194 ASN D O 1
ATOM 7558 N N . CYS D 1 195 ? -12.859 38.574 -31.802 1.00 20.64 195 CYS D N 1
ATOM 7559 C CA . CYS D 1 195 ? -11.570 38.117 -32.340 1.00 19.41 195 CYS D CA 1
ATOM 7560 C C . CYS D 1 195 ? -10.946 39.068 -33.358 1.00 24.58 195 CYS D C 1
ATOM 7561 O O . CYS D 1 195 ? -9.840 38.822 -33.850 1.00 24.04 195 CYS D O 1
ATOM 7564 N N . GLY D 1 196 ? -11.663 40.128 -33.708 1.00 21.64 196 GLY D N 1
ATOM 7565 C CA . GLY D 1 196 ? -11.201 41.025 -34.750 1.00 20.12 196 GLY D CA 1
ATOM 7566 C C . GLY D 1 196 ? -11.459 40.497 -36.149 1.00 19.65 196 GLY D C 1
ATOM 7567 O O . GLY D 1 196 ? -10.909 41.012 -37.110 1.00 23.48 196 GLY D O 1
ATOM 7568 N N . LEU D 1 197 ? -12.292 39.467 -36.281 1.00 20.80 197 LEU D N 1
ATOM 7569 C CA . LEU D 1 197 ? -12.614 38.941 -37.606 1.00 19.40 197 LEU D CA 1
ATOM 7570 C C . LEU D 1 197 ? -13.665 39.804 -38.282 1.00 20.19 197 LEU D C 1
ATOM 7571 O O . LEU D 1 197 ? -14.496 40.428 -37.616 1.00 23.36 197 LEU D O 1
ATOM 7576 N N . ASP D 1 198 ? -13.636 39.828 -39.606 1.00 18.38 198 ASP D N 1
ATOM 7577 C CA . ASP D 1 198 ? -14.668 40.512 -40.365 1.00 23.24 198 ASP D CA 1
ATOM 7578 C C . ASP D 1 198 ? -15.926 39.644 -40.426 1.00 23.85 198 ASP D C 1
ATOM 7579 O O . ASP D 1 198 ? -15.879 38.527 -40.926 1.00 21.75 198 ASP D O 1
ATOM 7584 N N . GLY D 1 199 ? -17.047 40.155 -39.925 1.00 22.33 199 GLY D N 1
ATOM 7585 C CA . GLY D 1 199 ? -18.289 39.395 -39.907 1.00 24.94 199 GLY D CA 1
ATOM 7586 C C . GLY D 1 199 ? -18.788 38.960 -41.281 1.00 22.71 199 GLY D C 1
ATOM 7587 O O . GLY D 1 199 ? -19.353 37.878 -41.431 1.00 20.64 199 GLY D O 1
ATOM 7588 N N . GLY D 1 200 ? -18.606 39.809 -42.284 1.00 20.07 200 GLY D N 1
ATOM 7589 C CA . GLY D 1 200 ? -18.972 39.456 -43.649 1.00 21.85 200 GLY D CA 1
ATOM 7590 C C . GLY D 1 200 ? -18.205 38.232 -44.141 1.00 28.69 200 GLY D C 1
ATOM 7591 O O . GLY D 1 200 ? -18.761 37.356 -44.816 1.00 24.36 200 GLY D O 1
ATOM 7592 N N . GLN D 1 201 ? -16.921 38.163 -43.803 1.00 24.26 201 GLN D N 1
ATOM 7593 C CA . GLN D 1 201 ? -16.092 37.031 -44.211 1.00 21.31 201 GLN D CA 1
ATOM 7594 C C . GLN D 1 201 ? -16.504 35.758 -43.494 1.00 19.57 201 GLN D C 1
ATOM 7595 O O . GLN D 1 201 ? -16.506 34.674 -44.091 1.00 20.10 201 GLN D O 1
ATOM 7601 N N . LEU D 1 202 ? -16.838 35.883 -42.212 1.00 18.25 202 LEU D N 1
ATOM 7602 C CA . LEU D 1 202 ? -17.333 34.733 -41.469 1.00 17.86 202 LEU D CA 1
ATOM 7603 C C . LEU D 1 202 ? -18.549 34.160 -42.196 1.00 18.29 202 LEU D C 1
ATOM 7604 O O . LEU D 1 202 ? -18.620 32.962 -42.439 1.00 19.05 202 LEU D O 1
ATOM 7609 N N . LEU D 1 203 ? -19.495 35.025 -42.557 1.00 19.49 203 LEU D N 1
ATOM 7610 C CA . LEU D 1 203 ? -20.704 34.593 -43.273 1.00 16.45 203 LEU D CA 1
ATOM 7611 C C . LEU D 1 203 ? -20.383 33.941 -44.620 1.00 25.06 203 LEU D C 1
ATOM 7612 O O . LEU D 1 203 ? -21.030 32.978 -45.021 1.00 19.43 203 LEU D O 1
ATOM 7617 N N . GLU D 1 204 ? -19.389 34.485 -45.314 1.00 21.33 204 GLU D N 1
ATOM 7618 C CA . GLU D 1 204 ? -18.932 33.946 -46.595 1.00 21.40 204 GLU D CA 1
ATOM 7619 C C . GLU D 1 204 ? -18.348 32.536 -46.429 1.00 22.61 204 GLU D C 1
ATOM 7620 O O . GLU D 1 204 ? -18.613 31.649 -47.246 1.00 20.61 204 GLU D O 1
ATOM 7626 N N . VAL D 1 205 ? -17.568 32.327 -45.370 1.00 17.68 205 VAL D N 1
ATOM 7627 C CA . VAL D 1 205 ? -17.023 30.991 -45.077 1.00 19.68 205 VAL D CA 1
ATOM 7628 C C . VAL D 1 205 ? -18.131 29.974 -44.765 1.00 21.78 205 VAL D C 1
ATOM 7629 O O . VAL D 1 205 ? -18.104 28.841 -45.249 1.00 21.12 205 VAL D O 1
ATOM 7633 N N . LEU D 1 206 ? -19.114 30.387 -43.972 1.00 19.08 206 LEU D N 1
ATOM 7634 C CA . LEU D 1 206 ? -20.243 29.520 -43.654 1.00 17.12 206 LEU D CA 1
ATOM 7635 C C . LEU D 1 206 ? -21.052 29.177 -44.909 1.00 19.78 206 LEU D C 1
ATOM 7636 O O . LEU D 1 206 ? -21.506 28.047 -45.083 1.00 21.65 206 LEU D O 1
ATOM 7641 N N . ASP D 1 207 ? -21.221 30.154 -45.792 1.00 18.80 207 ASP D N 1
ATOM 7642 C CA . ASP D 1 207 ? -22.022 29.946 -46.993 1.00 18.78 207 ASP D CA 1
ATOM 7643 C C . ASP D 1 207 ? -21.309 29.090 -48.046 1.00 20.99 207 ASP D C 1
ATOM 7644 O O . ASP D 1 207 ? -21.929 28.623 -49.001 1.00 20.18 207 ASP D O 1
ATOM 7649 N N . ALA D 1 208 ? -20.009 28.875 -47.878 1.00 18.68 208 ALA D N 1
ATOM 7650 C CA . ALA D 1 208 ? -19.268 28.076 -48.850 1.00 19.64 208 ALA D CA 1
ATOM 7651 C C . ALA D 1 208 ? -19.113 26.620 -48.407 1.00 20.42 208 ALA D C 1
ATOM 7652 O O . ALA D 1 208 ? -18.623 25.781 -49.171 1.00 20.45 208 ALA D O 1
ATOM 7654 N N . GLY D 1 209 ? -19.533 26.322 -47.181 1.00 18.12 209 GLY D N 1
ATOM 7655 C CA . GLY D 1 209 ? -19.324 24.995 -46.618 1.00 24.03 209 GLY D CA 1
ATOM 7656 C C . GLY D 1 209 ? -20.608 24.236 -46.344 1.00 28.56 209 GLY D C 1
ATOM 7657 O O . GLY D 1 209 ? -21.675 24.604 -46.827 1.00 19.34 209 GLY D O 1
ATOM 7658 N N . ALA D 1 210 ? -20.501 23.181 -45.545 1.00 23.01 210 ALA D N 1
ATOM 7659 C CA . ALA D 1 210 ? -21.597 22.240 -45.348 1.00 24.60 210 ALA D CA 1
ATOM 7660 C C . ALA D 1 210 ? -22.756 22.779 -44.509 1.00 21.71 210 ALA D C 1
ATOM 7661 O O . ALA D 1 210 ? -23.852 22.227 -44.547 1.00 20.58 210 ALA D O 1
ATOM 7663 N N . MET D 1 211 ? -22.527 23.854 -43.761 1.00 19.41 211 MET D N 1
ATOM 7664 C CA . MET D 1 211 ? -23.593 24.417 -42.938 1.00 20.06 211 MET D CA 1
ATOM 7665 C C . MET D 1 211 ? -24.448 25.450 -43.678 1.00 19.03 211 MET D C 1
ATOM 7666 O O . MET D 1 211 ? -25.453 25.927 -43.139 1.00 20.84 211 MET D O 1
ATOM 7671 N N . ALA D 1 212 ? -24.046 25.802 -44.896 1.00 20.66 212 ALA D N 1
ATOM 7672 C CA . ALA D 1 212 ? -24.680 26.897 -45.636 1.00 16.49 212 ALA D CA 1
ATOM 7673 C C . ALA D 1 212 ? -26.197 26.748 -45.690 1.00 23.21 212 ALA D C 1
ATOM 7674 O O . ALA D 1 212 ? -26.704 25.711 -46.105 1.00 21.16 212 ALA D O 1
ATOM 7676 N N . ASN D 1 213 ? -26.912 27.795 -45.291 1.00 22.26 213 ASN D N 1
ATOM 7677 C CA . ASN D 1 213 ? -28.370 27.791 -45.339 1.00 18.47 213 ASN D CA 1
ATOM 7678 C C . ASN D 1 213 ? -28.912 29.219 -45.434 1.00 19.41 213 ASN D C 1
ATOM 7679 O O . ASN D 1 213 ? -28.226 30.177 -45.048 1.00 19.99 213 ASN D O 1
ATOM 7684 N N . PRO D 1 214 ? -30.143 29.365 -45.947 1.00 21.78 214 PRO D N 1
ATOM 7685 C CA . PRO D 1 214 ? -30.796 30.673 -46.106 1.00 25.40 214 PRO D CA 1
ATOM 7686 C C . PRO D 1 214 ? -30.960 31.440 -44.798 1.00 21.34 214 PRO D C 1
ATOM 7687 O O . PRO D 1 214 ? -30.846 32.664 -44.818 1.00 19.54 214 PRO D O 1
ATOM 7691 N N . MET D 1 215 ? -31.228 30.753 -43.692 1.00 19.86 215 MET D N 1
ATOM 7692 C CA . MET D 1 215 ? -31.399 31.448 -42.415 1.00 19.87 215 MET D CA 1
ATOM 7693 C C . MET D 1 215 ? -30.110 32.179 -42.005 1.00 22.82 215 MET D C 1
ATOM 7694 O O . MET D 1 215 ? -30.150 33.353 -41.645 1.00 22.65 215 MET D O 1
ATOM 7699 N N . PHE D 1 216 ? -28.971 31.495 -42.080 1.00 18.21 216 PHE D N 1
ATOM 7700 C CA . PHE D 1 216 ? -27.681 32.130 -41.774 1.00 20.62 216 PHE D CA 1
ATOM 7701 C C . PHE D 1 216 ? -27.419 33.322 -42.684 1.00 20.52 216 PHE D C 1
ATOM 7702 O O . PHE D 1 216 ? -26.936 34.372 -42.239 1.00 23.97 216 PHE D O 1
ATOM 7710 N N . LYS D 1 217 ? -27.723 33.170 -43.967 1.00 20.40 217 LYS D N 1
ATOM 7711 C CA . LYS D 1 217 ? -27.547 34.288 -44.891 1.00 20.83 217 LYS D CA 1
ATOM 7712 C C . LYS D 1 217 ? -28.403 35.503 -44.525 1.00 25.92 217 LYS D C 1
ATOM 7713 O O . LYS D 1 217 ? -27.901 36.630 -44.469 1.00 25.25 217 LYS D O 1
ATOM 7719 N N . GLY D 1 218 ? -29.689 35.274 -44.275 1.00 24.04 218 GLY D N 1
ATOM 7720 C CA . GLY D 1 218 ? -30.603 36.357 -43.948 1.00 21.08 218 GLY D CA 1
ATOM 7721 C C . GLY D 1 218 ? -30.391 36.961 -42.564 1.00 23.15 218 GLY D C 1
ATOM 7722 O O . GLY D 1 218 ? -30.314 38.182 -42.411 1.00 22.21 218 GLY D O 1
ATOM 7723 N N . LYS D 1 219 ? -30.300 36.117 -41.543 1.00 20.69 219 LYS D N 1
ATOM 7724 C CA . LYS D 1 219 ? -30.107 36.614 -40.182 1.00 18.69 219 LYS D CA 1
ATOM 7725 C C . LYS D 1 219 ? -28.714 37.207 -40.013 1.00 22.20 219 LYS D C 1
ATOM 7726 O O . LYS D 1 219 ? -28.518 38.156 -39.245 1.00 22.67 219 LYS D O 1
ATOM 7732 N N . GLY D 1 220 ? -27.749 36.654 -40.744 1.00 20.93 220 GLY D N 1
ATOM 7733 C CA . GLY D 1 220 ? -26.381 37.155 -40.700 1.00 19.95 220 GLY D CA 1
ATOM 7734 C C . GLY D 1 220 ? -26.308 38.625 -41.069 1.00 21.64 220 GLY D C 1
ATOM 7735 O O . GLY D 1 220 ? -25.566 39.394 -40.460 1.00 21.44 220 GLY D O 1
ATOM 7736 N N . GLN D 1 221 ? -27.081 39.031 -42.069 1.00 23.39 221 GLN D N 1
ATOM 7737 C CA . GLN D 1 221 ? -27.122 40.446 -42.454 1.00 24.22 221 GLN D CA 1
ATOM 7738 C C . GLN D 1 221 ? -27.695 41.355 -41.366 1.00 23.08 221 GLN D C 1
ATOM 7739 O O . GLN D 1 221 ? -27.261 42.504 -41.214 1.00 23.22 221 GLN D O 1
ATOM 7745 N N . MET D 1 222 ? -28.681 40.858 -40.626 1.00 20.66 222 MET D N 1
ATOM 7746 C CA . MET D 1 222 ? -29.201 41.581 -39.470 1.00 22.65 222 MET D CA 1
ATOM 7747 C C . MET D 1 222 ? -28.107 41.805 -38.438 1.00 22.92 222 MET D C 1
ATOM 7748 O O . MET D 1 222 ? -27.955 42.907 -37.906 1.00 24.23 222 MET D O 1
ATOM 7753 N N . LEU D 1 223 ? -27.365 40.742 -38.134 1.00 18.73 223 LEU D N 1
ATOM 7754 C CA . LEU D 1 223 ? -26.301 40.832 -37.143 1.00 21.56 223 LEU D CA 1
ATOM 7755 C C . LEU D 1 223 ? -25.312 41.906 -37.548 1.00 23.42 223 LEU D C 1
ATOM 7756 O O . LEU D 1 223 ? -24.824 42.666 -36.705 1.00 26.19 223 LEU D O 1
ATOM 7761 N N . LEU D 1 224 ? -25.006 41.971 -38.843 1.00 17.27 224 LEU D N 1
ATOM 7762 C CA . LEU D 1 224 ? -24.055 42.970 -39.320 1.00 16.57 224 LEU D CA 1
ATOM 7763 C C . LEU D 1 224 ? -24.632 44.383 -39.267 1.00 26.01 224 LEU D C 1
ATOM 7764 O O . LEU D 1 224 ? -23.915 45.341 -38.970 1.00 24.55 224 LEU D O 1
ATOM 7769 N N . SER D 1 225 ? -25.924 44.520 -39.561 1.00 23.63 225 SER D N 1
ATOM 7770 C CA . SER D 1 225 ? -26.535 45.850 -39.639 1.00 25.83 225 SER D CA 1
ATOM 7771 C C . SER D 1 225 ? -26.936 46.410 -38.268 1.00 24.11 225 SER D C 1
ATOM 7772 O O . SER D 1 225 ? -27.093 47.627 -38.101 1.00 23.42 225 SER D O 1
ATOM 7775 N N . GLY D 1 226 ? -27.116 45.525 -37.296 1.00 20.28 226 GLY D N 1
ATOM 7776 C CA . GLY D 1 226 ? -27.587 45.932 -35.978 1.00 24.56 226 GLY D CA 1
ATOM 7777 C C . GLY D 1 226 ? -29.060 46.332 -35.949 1.00 24.68 226 GLY D C 1
ATOM 7778 O O . GLY D 1 226 ? -29.540 46.895 -34.962 1.00 23.52 226 GLY D O 1
ATOM 7779 N N . GLU D 1 227 ? -29.791 46.037 -37.019 1.00 19.78 227 GLU D N 1
ATOM 7780 C CA . GLU D 1 227 ? -31.244 46.282 -37.041 1.00 24.15 227 GLU D CA 1
ATOM 7781 C C . GLU D 1 227 ? -31.987 44.947 -37.172 1.00 22.01 227 GLU D C 1
ATOM 7782 O O . GLU D 1 227 ? -31.592 44.097 -37.971 1.00 22.22 227 GLU D O 1
ATOM 7788 N N . PHE D 1 228 ? -33.068 44.777 -36.414 1.00 18.60 228 PHE D N 1
ATOM 7789 C CA . PHE D 1 228 ? -33.782 43.495 -36.345 1.00 18.22 228 PHE D CA 1
ATOM 7790 C C . PHE D 1 228 ? -35.289 43.639 -36.603 1.00 24.11 228 PHE D C 1
ATOM 7791 O O . PHE D 1 228 ? -36.112 43.299 -35.744 1.00 20.94 228 PHE D O 1
ATOM 7799 N N . PRO D 1 229 ? -35.656 44.134 -37.798 1.00 22.54 229 PRO D N 1
ATOM 7800 C CA . PRO D 1 229 ? -37.071 44.273 -38.153 1.00 23.16 229 PRO D CA 1
ATOM 7801 C C . PRO D 1 229 ? -37.723 42.900 -38.049 1.00 21.94 229 PRO D C 1
ATOM 7802 O O . PRO D 1 229 ? -37.125 41.908 -38.438 1.00 19.68 229 PRO D O 1
ATOM 7806 N N . THR D 1 230 ? -38.938 42.847 -37.529 1.00 22.45 230 THR D N 1
ATOM 7807 C CA . THR D 1 230 ? -39.496 41.584 -37.070 1.00 23.67 230 THR D CA 1
ATOM 7808 C C . THR D 1 230 ? -40.079 40.721 -38.177 1.00 20.92 230 THR D C 1
ATOM 7809 O O . THR D 1 230 ? -41.025 41.128 -38.842 1.00 23.54 230 THR D O 1
ATOM 7813 N N . SER D 1 231 ? -39.500 39.538 -38.380 1.00 20.90 231 SER D N 1
ATOM 7814 C CA . SER D 1 231 ? -40.136 38.501 -39.198 1.00 22.18 231 SER D CA 1
ATOM 7815 C C . SER D 1 231 ? -40.797 37.464 -38.289 1.00 22.75 231 SER D C 1
ATOM 7816 O O . SER D 1 231 ? -41.926 37.041 -38.520 1.00 24.37 231 SER D O 1
ATOM 7819 N N . PHE D 1 232 ? -40.075 37.057 -37.250 1.00 17.98 232 PHE D N 1
ATOM 7820 C CA . PHE D 1 232 ? -40.605 36.131 -36.247 1.00 17.13 232 PHE D CA 1
ATOM 7821 C C . PHE D 1 232 ? -40.286 36.737 -34.882 1.00 19.48 232 PHE D C 1
ATOM 7822 O O . PHE D 1 232 ? -39.112 36.861 -34.524 1.00 16.15 232 PHE D O 1
ATOM 7830 N N . PRO D 1 233 ? -41.322 37.168 -34.135 1.00 16.46 233 PRO D N 1
ATOM 7831 C CA . PRO D 1 233 ? -41.053 37.869 -32.875 1.00 17.01 233 PRO D CA 1
ATOM 7832 C C . PRO D 1 233 ? -40.219 37.037 -31.912 1.00 17.07 233 PRO D C 1
ATOM 7833 O O . PRO D 1 233 ? -40.473 35.848 -31.731 1.00 18.79 233 PRO D O 1
ATOM 7837 N N . LEU D 1 234 ? -39.226 37.675 -31.305 1.00 18.44 234 LEU D N 1
ATOM 7838 C CA . LEU D 1 234 ? -38.360 37.005 -30.350 1.00 17.74 234 LEU D CA 1
ATOM 7839 C C . LEU D 1 234 ? -39.177 36.324 -29.235 1.00 20.73 234 LEU D C 1
ATOM 7840 O O . LEU D 1 234 ? -38.879 35.199 -28.816 1.00 16.15 234 LEU D O 1
ATOM 7845 N N . LYS D 1 235 ? -40.221 36.995 -28.763 1.00 16.73 235 LYS D N 1
ATOM 7846 C CA . LYS D 1 235 ? -41.067 36.408 -27.730 1.00 18.21 235 LYS D CA 1
ATOM 7847 C C . LYS D 1 235 ? -41.689 35.087 -28.178 1.00 17.09 235 LYS D C 1
ATOM 7848 O O . LYS D 1 235 ? -41.870 34.189 -27.363 1.00 18.61 235 LYS D O 1
ATOM 7854 N N . HIS D 1 236 ? -42.001 34.955 -29.467 1.00 16.74 236 HIS D N 1
ATOM 7855 C CA . HIS D 1 236 ? -42.605 33.713 -29.940 1.00 15.14 236 HIS D CA 1
ATOM 7856 C C . HIS D 1 236 ? -41.593 32.583 -30.099 1.00 18.15 236 HIS D C 1
ATOM 7857 O O . HIS D 1 236 ? -41.926 31.419 -29.873 1.00 18.48 236 HIS D O 1
ATOM 7864 N N . MET D 1 237 ? -40.368 32.920 -30.490 1.00 13.43 237 MET D N 1
ATOM 7865 C CA . MET D 1 237 ? -39.278 31.933 -30.492 1.00 16.68 237 MET D CA 1
ATOM 7866 C C . MET D 1 237 ? -39.056 31.427 -29.068 1.00 18.47 237 MET D C 1
ATOM 7867 O O . MET D 1 237 ? -38.896 30.232 -28.844 1.00 18.25 237 MET D O 1
ATOM 7872 N N . GLN D 1 238 ? -39.048 32.338 -28.097 1.00 16.50 238 GLN D N 1
ATOM 7873 C CA . GLN D 1 238 ? -38.825 31.930 -26.710 1.00 14.98 238 GLN D CA 1
ATOM 7874 C C . GLN D 1 238 ? -39.966 31.019 -26.262 1.00 16.15 238 GLN D C 1
ATOM 7875 O O . GLN D 1 238 ? -39.749 29.999 -25.587 1.00 15.78 238 GLN D O 1
ATOM 7881 N N . LYS D 1 239 ? -41.187 31.394 -26.630 1.00 16.50 239 LYS D N 1
ATOM 7882 C CA . LYS D 1 239 ? -42.359 30.551 -26.361 1.00 18.33 239 LYS D CA 1
ATOM 7883 C C . LYS D 1 239 ? -42.197 29.143 -26.968 1.00 16.06 239 LYS D C 1
ATOM 7884 O O . LYS D 1 239 ? -42.533 28.137 -26.338 1.00 17.49 239 LYS D O 1
ATOM 7890 N N . ASP D 1 240 ? -41.696 29.070 -28.199 1.00 16.57 240 ASP D N 1
ATOM 7891 C CA . ASP D 1 240 ? -41.526 27.768 -28.848 1.00 18.09 240 ASP D CA 1
ATOM 7892 C C . ASP D 1 240 ? -40.489 26.905 -28.122 1.00 23.50 240 ASP D C 1
ATOM 7893 O O . ASP D 1 240 ? -40.667 25.691 -27.990 1.00 20.28 240 ASP D O 1
ATOM 7898 N N . LEU D 1 241 ? -39.406 27.521 -27.646 1.00 16.50 241 LEU D N 1
ATOM 7899 C CA . LEU D 1 241 ? -38.396 26.765 -26.889 1.00 15.57 241 LEU D CA 1
ATOM 7900 C C . LEU D 1 241 ? -38.954 26.282 -25.547 1.00 21.08 241 LEU D C 1
ATOM 7901 O O . LEU D 1 241 ? -38.702 25.150 -25.113 1.00 19.19 241 LEU D O 1
ATOM 7906 N N . ARG D 1 242 ? -39.725 27.146 -24.903 1.00 15.59 242 ARG D N 1
ATOM 7907 C CA . ARG D 1 242 ? -40.419 26.800 -23.663 1.00 19.03 242 ARG D CA 1
ATOM 7908 C C . ARG D 1 242 ? -41.306 25.568 -23.854 1.00 18.51 242 ARG D C 1
ATOM 7909 O O . ARG D 1 242 ? -41.294 24.635 -23.036 1.00 17.20 242 ARG D O 1
ATOM 7917 N N . LEU D 1 243 ? -42.069 25.551 -24.941 1.00 15.05 243 LEU D N 1
ATOM 7918 C CA . LEU D 1 243 ? -42.966 24.423 -25.181 1.00 15.16 243 LEU D CA 1
ATOM 7919 C C . LEU D 1 243 ? -42.197 23.145 -25.507 1.00 17.78 243 LEU D C 1
ATOM 7920 O O . LEU D 1 243 ? -42.632 22.052 -25.137 1.00 16.21 243 LEU D O 1
ATOM 7925 N N . ALA D 1 244 ? -41.077 23.281 -26.214 1.00 16.05 244 ALA D N 1
ATOM 7926 C CA . ALA D 1 244 ? -40.243 22.125 -26.536 1.00 17.50 244 ALA D CA 1
ATOM 7927 C C . ALA D 1 244 ? -39.655 21.518 -25.275 1.00 20.49 244 ALA D C 1
ATOM 7928 O O . ALA D 1 244 ? -39.586 20.303 -25.142 1.00 19.40 244 ALA D O 1
ATOM 7930 N N . VAL D 1 245 ? -39.204 22.370 -24.359 1.00 17.82 245 VAL D N 1
ATOM 7931 C CA . VAL D 1 245 ? -38.658 21.881 -23.094 1.00 17.21 245 VAL D CA 1
ATOM 7932 C C . VAL D 1 245 ? -39.750 21.212 -22.249 1.00 19.64 245 VAL D C 1
ATOM 7933 O O . VAL D 1 245 ? -39.504 20.192 -21.592 1.00 17.06 245 VAL D O 1
ATOM 7937 N N . GLU D 1 246 ? -40.955 21.779 -22.258 1.00 16.10 246 GLU D N 1
ATOM 7938 C CA . GLU D 1 246 ? -42.078 21.164 -21.523 1.00 16.52 246 GLU D CA 1
ATOM 7939 C C . GLU D 1 246 ? -42.503 19.829 -22.159 1.00 19.01 246 GLU D C 1
ATOM 7940 O O . GLU D 1 246 ? -42.851 18.876 -21.460 1.00 20.97 246 GLU D O 1
ATOM 7946 N N . LEU D 1 247 ? -42.463 19.766 -23.486 1.00 16.14 247 LEU D N 1
ATOM 7947 C CA . LEU D 1 247 ? -42.728 18.512 -24.198 1.00 21.63 247 LEU D CA 1
ATOM 7948 C C . LEU D 1 247 ? -41.686 17.445 -23.825 1.00 19.92 247 LEU D C 1
ATOM 7949 O O . LEU D 1 247 ? -42.023 16.292 -23.525 1.00 17.56 247 LEU D O 1
ATOM 7954 N N . GLY D 1 248 ? -40.418 17.835 -23.834 1.00 16.30 248 GLY D N 1
ATOM 7955 C CA 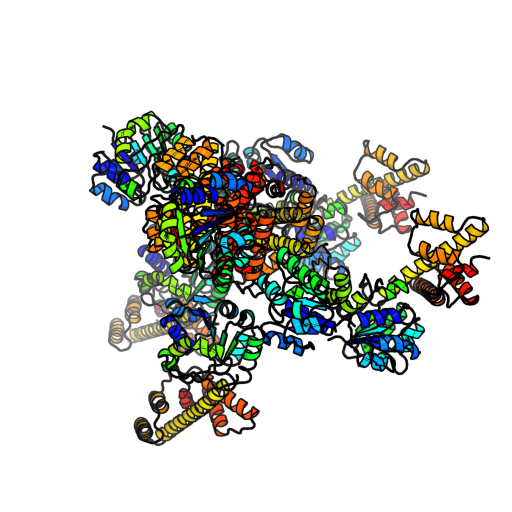. GLY D 1 248 ? -39.346 16.944 -23.398 1.00 21.28 248 GLY D CA 1
ATOM 7956 C C . GLY D 1 248 ? -39.553 16.455 -21.970 1.00 22.55 248 GLY D C 1
ATOM 7957 O O . GLY D 1 248 ? -39.307 15.281 -21.653 1.00 19.18 248 GLY D O 1
ATOM 7958 N N . ASP D 1 249 ? -40.010 17.351 -21.099 1.00 15.79 249 ASP D N 1
ATOM 7959 C CA . ASP D 1 249 ? -40.305 16.979 -19.713 1.00 14.26 249 ASP D CA 1
ATOM 7960 C C . ASP D 1 249 ? -41.315 15.838 -19.706 1.00 23.03 249 ASP D C 1
ATOM 7961 O O . ASP D 1 249 ? -41.109 14.816 -19.049 1.00 20.41 249 ASP D O 1
ATOM 7966 N N . ARG D 1 250 ? -42.409 16.017 -20.444 1.00 17.08 250 ARG D N 1
ATOM 7967 C CA . ARG D 1 250 ? -43.477 15.021 -20.478 1.00 23.54 250 ARG D CA 1
ATOM 7968 C C . ARG D 1 250 ? -43.024 13.686 -21.057 1.00 22.24 250 ARG D C 1
ATOM 7969 O O . ARG D 1 250 ? -43.476 12.636 -20.611 1.00 20.39 250 ARG D O 1
ATOM 7977 N N . LEU D 1 251 ? -42.134 13.726 -22.043 1.00 23.20 251 LEU D N 1
ATOM 7978 C CA . LEU D 1 251 ? -41.667 12.505 -22.694 1.00 24.42 251 LEU D CA 1
ATOM 7979 C C . LEU D 1 251 ? -40.411 11.914 -22.073 1.00 25.05 251 LEU D C 1
ATOM 7980 O O . LEU D 1 251 ? -39.865 10.927 -22.580 1.00 27.13 251 LEU D O 1
ATOM 7985 N N . GLY D 1 252 ? -39.949 12.504 -20.981 1.00 21.36 252 GLY D N 1
ATOM 7986 C CA . GLY D 1 252 ? -38.730 12.026 -20.338 1.00 27.65 252 GLY D CA 1
ATOM 7987 C C . GLY D 1 252 ? -37.501 12.185 -21.220 1.00 28.36 252 GLY D C 1
ATOM 7988 O O . GLY D 1 252 ? -36.583 11.362 -21.187 1.00 27.54 252 GLY D O 1
ATOM 7989 N N . GLN D 1 253 ? -37.485 13.249 -22.017 1.00 19.60 253 GLN D N 1
ATOM 7990 C CA . GLN D 1 253 ? -36.392 13.507 -22.944 1.00 19.27 253 GLN D CA 1
ATOM 7991 C C . GLN D 1 253 ? -35.603 14.723 -22.485 1.00 22.87 253 GLN D C 1
ATOM 7992 O O . GLN D 1 253 ? -36.101 15.840 -22.567 1.00 18.76 253 GLN D O 1
ATOM 7998 N N . PRO D 1 254 ? -34.381 14.509 -21.986 1.00 17.27 254 PRO D N 1
ATOM 7999 C CA . PRO D 1 254 ? -33.526 15.632 -21.582 1.00 18.20 254 PRO D CA 1
ATOM 8000 C C . PRO D 1 254 ? -33.071 16.436 -22.795 1.00 22.52 254 PRO D C 1
ATOM 8001 O O . PRO D 1 254 ? -32.814 15.865 -23.863 1.00 17.24 254 PRO D O 1
ATOM 8005 N N . LEU D 1 255 ? -32.953 17.750 -22.620 1.00 17.33 255 LEU D N 1
ATOM 8006 C CA . LEU D 1 255 ? -32.620 18.654 -23.715 1.00 17.32 255 LEU D CA 1
ATOM 8007 C C . LEU D 1 255 ? -31.721 19.775 -23.190 1.00 18.43 255 LEU D C 1
ATOM 8008 O O . LEU D 1 255 ? -32.147 20.919 -23.099 1.00 15.93 255 LEU D O 1
ATOM 8013 N N . HIS D 1 256 ? -30.488 19.449 -22.820 1.00 16.24 256 HIS D N 1
ATOM 8014 C CA . HIS D 1 256 ? -29.575 20.479 -22.320 1.00 15.44 256 HIS D CA 1
ATOM 8015 C C . HIS D 1 256 ? -29.426 21.665 -23.266 1.00 16.86 256 HIS D C 1
ATOM 8016 O O . HIS D 1 256 ? -29.440 22.823 -22.827 1.00 15.70 256 HIS D O 1
ATOM 8023 N N . GLY D 1 257 ? -29.247 21.385 -24.555 1.00 16.49 257 GLY D N 1
ATOM 8024 C CA . GLY D 1 257 ? -29.063 22.449 -25.539 1.00 14.77 257 GLY D CA 1
ATOM 8025 C C . GLY D 1 257 ? -30.262 23.367 -25.681 1.00 18.74 257 GLY D C 1
ATOM 8026 O O . GLY D 1 257 ? -30.130 24.597 -25.687 1.00 17.83 257 GLY D O 1
ATOM 8027 N N . ALA D 1 258 ? -31.447 22.782 -25.812 1.00 17.61 258 ALA D N 1
ATOM 8028 C CA . ALA D 1 258 ? -32.657 23.590 -25.918 1.00 17.76 258 ALA D CA 1
ATOM 8029 C C . ALA D 1 258 ? -32.863 24.402 -24.645 1.00 13.22 258 ALA D C 1
ATOM 8030 O O . ALA D 1 258 ? -33.282 25.556 -24.706 1.00 15.82 258 ALA D O 1
ATOM 8032 N N . ALA D 1 259 ? -32.585 23.796 -23.495 1.00 15.31 259 ALA D N 1
ATOM 8033 C CA . ALA D 1 259 ? -32.814 24.477 -22.219 1.00 18.35 259 ALA D CA 1
ATOM 8034 C C . ALA D 1 259 ? -31.930 25.720 -22.116 1.00 20.22 259 ALA D C 1
ATOM 8035 O O . ALA D 1 259 ? -32.382 26.803 -21.710 1.00 17.02 259 ALA D O 1
ATOM 8037 N N . THR D 1 260 ? -30.669 25.567 -22.504 1.00 15.11 260 THR D N 1
ATOM 8038 C CA . THR D 1 260 ? -29.730 26.697 -22.518 1.00 20.08 260 THR D CA 1
ATOM 8039 C C . THR D 1 260 ? -30.187 27.808 -23.480 1.00 17.17 260 THR D C 1
ATOM 8040 O O . THR D 1 260 ? -30.187 28.995 -23.127 1.00 15.08 260 THR D O 1
ATOM 8044 N N . ALA D 1 261 ? -30.600 27.434 -24.685 1.00 13.42 261 ALA D N 1
ATOM 8045 C CA . ALA D 1 261 ? -31.100 28.420 -25.650 1.00 15.21 261 ALA D CA 1
ATOM 8046 C C . ALA D 1 261 ? -32.333 29.156 -25.127 1.00 17.14 261 ALA D C 1
ATOM 8047 O O . ALA D 1 261 ? -32.465 30.371 -25.294 1.00 16.89 261 ALA D O 1
ATOM 8049 N N . ASN D 1 262 ? -33.238 28.402 -24.514 1.00 14.57 262 ASN D N 1
ATOM 8050 C CA . ASN D 1 262 ? -34.442 28.962 -23.905 1.00 17.77 262 ASN D CA 1
ATOM 8051 C C . ASN D 1 262 ? -34.066 30.092 -22.953 1.00 22.58 262 ASN D C 1
ATOM 8052 O O . ASN D 1 262 ? -34.617 31.199 -23.032 1.00 15.92 262 ASN D O 1
ATOM 8057 N N . GLU D 1 263 ? -33.115 29.826 -22.059 1.00 16.31 263 GLU D N 1
ATOM 8058 C CA . GLU D 1 263 ? -32.719 30.837 -21.086 1.00 18.34 263 GLU D CA 1
ATOM 8059 C C . GLU D 1 263 ? -32.066 32.059 -21.751 1.00 17.86 263 GLU D C 1
ATOM 8060 O O . GLU D 1 263 ? -32.273 33.198 -21.311 1.00 16.33 263 GLU D O 1
ATOM 8066 N N . SER D 1 264 ? -31.300 31.843 -22.820 1.00 13.82 264 SER D N 1
ATOM 8067 C CA . SER D 1 264 ? -30.705 32.991 -23.535 1.00 18.05 264 SER D CA 1
ATOM 8068 C C . SER D 1 264 ? -31.790 33.866 -24.175 1.00 16.35 264 SER D C 1
ATOM 8069 O O . SER D 1 264 ? -31.717 35.105 -24.142 1.00 15.67 264 SER D O 1
ATOM 8072 N N . PHE D 1 265 ? -32.795 33.226 -24.760 1.00 14.57 265 PHE D N 1
ATOM 8073 C CA . PHE D 1 265 ? -33.930 33.974 -25.299 1.00 12.68 265 PHE D CA 1
ATOM 8074 C C . PHE D 1 265 ? -34.696 34.701 -24.204 1.00 17.54 265 PHE D C 1
ATOM 8075 O O . PHE D 1 265 ? -35.206 35.792 -24.439 1.00 16.43 265 PHE D O 1
ATOM 8083 N N . LYS D 1 266 ? -34.777 34.121 -23.008 1.00 14.42 266 LYS D N 1
ATOM 8084 C CA . LYS D 1 266 ? -35.424 34.836 -21.903 1.00 14.32 266 LYS D CA 1
ATOM 8085 C C . LYS D 1 266 ? -34.624 36.083 -21.521 1.00 18.60 266 LYS D C 1
ATOM 8086 O O . LYS D 1 266 ? -35.208 37.122 -21.201 1.00 17.44 266 LYS D O 1
ATOM 8092 N N . ARG D 1 267 ? -33.294 35.982 -21.544 1.00 14.89 267 ARG D N 1
ATOM 8093 C CA . ARG D 1 267 ? -32.448 37.148 -21.270 1.00 19.29 267 ARG D CA 1
ATOM 8094 C C . ARG D 1 267 ? -32.763 38.257 -22.262 1.00 18.59 267 ARG D C 1
ATOM 8095 O O . ARG D 1 267 ? -32.877 39.432 -21.898 1.00 15.20 267 ARG D O 1
ATOM 8103 N N . ALA D 1 268 ? -32.910 37.882 -23.525 1.00 15.41 268 ALA D N 1
ATOM 8104 C CA . ALA D 1 268 ? -33.153 38.870 -24.580 1.00 15.97 268 ALA D CA 1
ATOM 8105 C C . ALA D 1 268 ? -34.508 39.531 -24.401 1.00 21.02 268 ALA D C 1
ATOM 8106 O O . ALA D 1 268 ? -34.651 40.738 -24.620 1.00 18.16 268 ALA D O 1
ATOM 8108 N N . ARG D 1 269 ? -35.506 38.747 -23.998 1.00 20.75 269 ARG D N 1
ATOM 8109 C CA . ARG D 1 269 ? -36.804 39.330 -23.619 1.00 22.51 269 ARG D CA 1
ATOM 8110 C C . ARG D 1 269 ? -36.680 40.317 -22.475 1.00 28.38 269 ARG D C 1
ATOM 8111 O O . ARG D 1 269 ? -37.252 41.407 -22.519 1.00 29.52 269 ARG D O 1
ATOM 8119 N N . ALA D 1 270 ? -35.955 39.928 -21.434 1.00 23.80 270 ALA D N 1
ATOM 8120 C CA . ALA D 1 270 ? -35.849 40.766 -20.239 1.00 27.67 270 ALA D CA 1
ATOM 8121 C C . ALA D 1 270 ? -35.146 42.081 -20.559 1.00 28.83 270 ALA D C 1
ATOM 8122 O O . ALA D 1 270 ? -35.348 43.093 -19.882 1.00 27.06 270 ALA D O 1
ATOM 8124 N N . ALA D 1 271 ? -34.299 42.045 -21.582 1.00 24.65 271 ALA D N 1
ATOM 8125 C CA . ALA D 1 271 ? -33.517 43.209 -21.996 1.00 24.90 271 ALA D CA 1
ATOM 8126 C C . ALA D 1 271 ? -34.279 44.082 -22.987 1.00 28.49 271 ALA D C 1
ATOM 8127 O O . ALA D 1 271 ? -33.724 45.038 -23.530 1.00 27.52 271 ALA D O 1
ATOM 8129 N N . GLY D 1 272 ? -35.545 43.750 -23.227 1.00 30.96 272 GLY D N 1
ATOM 8130 C CA . GLY D 1 272 ? -36.435 44.628 -23.970 1.00 28.82 272 GLY D CA 1
ATOM 8131 C C . GLY D 1 272 ? -36.574 44.327 -25.456 1.00 29.94 272 GLY D C 1
ATOM 8132 O O . GLY D 1 272 ? -37.058 45.162 -26.218 1.00 29.26 272 GLY D O 1
ATOM 8133 N N . HIS D 1 273 ? -36.171 43.128 -25.875 1.00 21.94 273 HIS D N 1
ATOM 8134 C CA . HIS D 1 273 ? -36.163 42.805 -27.300 1.00 26.09 273 HIS D CA 1
ATOM 8135 C C . HIS D 1 273 ? -37.285 41.847 -27.706 1.00 23.90 273 HIS D C 1
ATOM 8136 O O . HIS D 1 273 ? -37.207 41.207 -28.755 1.00 21.02 273 HIS D O 1
ATOM 8143 N N . ALA D 1 274 ? -38.324 41.759 -26.880 1.00 22.67 274 ALA D N 1
ATOM 8144 C CA . ALA D 1 274 ? -39.404 40.785 -27.087 1.00 22.32 274 ALA D CA 1
ATOM 8145 C C . ALA D 1 274 ? -40.096 40.919 -28.442 1.00 22.80 274 ALA D C 1
ATOM 8146 O O . ALA D 1 274 ? -40.481 39.918 -29.050 1.00 21.75 274 ALA D O 1
ATOM 8148 N N . ASP D 1 275 ? -40.244 42.154 -28.914 1.00 20.16 275 ASP D N 1
ATOM 8149 C CA . ASP D 1 275 ? -40.969 42.415 -30.150 1.00 17.70 275 ASP D CA 1
ATOM 8150 C C . ASP D 1 275 ? -40.083 42.697 -31.356 1.00 23.34 275 ASP D C 1
ATOM 8151 O O . ASP D 1 275 ? -40.575 43.147 -32.389 1.00 29.71 275 ASP D O 1
ATOM 8156 N N . GLU D 1 276 ? -38.785 42.430 -31.224 1.00 20.36 276 GLU D N 1
ATOM 8157 C CA . GLU D 1 276 ? -37.884 42.506 -32.367 1.00 17.04 276 GLU D CA 1
ATOM 8158 C C . GLU D 1 276 ? -37.812 41.133 -33.022 1.00 18.69 276 GLU D C 1
ATOM 8159 O O . GLU D 1 276 ? -38.384 40.174 -32.510 1.00 18.96 276 GLU D O 1
ATOM 8165 N N . ASP D 1 277 ? -37.093 41.017 -34.133 1.00 19.36 277 ASP D N 1
ATOM 8166 C CA . ASP D 1 277 ? -36.919 39.692 -34.721 1.00 19.28 277 ASP D CA 1
ATOM 8167 C C . ASP D 1 277 ? -36.172 38.783 -33.746 1.00 21.11 277 ASP D C 1
ATOM 8168 O O . ASP D 1 277 ? -35.335 39.254 -32.962 1.00 17.73 277 ASP D O 1
ATOM 8173 N N . PHE D 1 278 ? -36.436 37.481 -33.809 1.00 16.75 278 PHE D N 1
ATOM 8174 C CA . PHE D 1 278 ? -35.742 36.568 -32.912 1.00 17.49 278 PHE D CA 1
ATOM 8175 C C . PHE D 1 278 ? -34.219 36.592 -33.063 1.00 15.35 278 PHE D C 1
ATOM 8176 O O . PHE D 1 278 ? -33.503 36.199 -32.141 1.00 16.52 278 PHE D O 1
ATOM 8184 N N . ALA D 1 279 ? -33.716 37.083 -34.192 1.00 14.85 279 ALA D N 1
ATOM 8185 C CA . ALA D 1 279 ? -32.263 37.204 -34.345 1.00 16.78 279 ALA D CA 1
ATOM 8186 C C . ALA D 1 279 ? -31.688 38.203 -33.346 1.00 18.15 279 ALA D C 1
ATOM 8187 O O . ALA D 1 279 ? -30.483 38.254 -33.133 1.00 15.08 279 ALA D O 1
ATOM 8189 N N . ALA D 1 280 ? -32.552 39.011 -32.749 1.00 15.31 280 ALA D N 1
ATOM 8190 C CA . ALA D 1 280 ? -32.114 40.000 -31.760 1.00 16.81 280 ALA D CA 1
ATOM 8191 C C . ALA D 1 280 ? -31.573 39.384 -30.460 1.00 18.65 280 ALA D C 1
ATOM 8192 O O . ALA D 1 280 ? -31.055 40.104 -29.608 1.00 16.45 280 ALA D O 1
ATOM 8194 N N . VAL D 1 281 ? -31.666 38.057 -30.316 1.00 15.78 281 VAL D N 1
ATOM 8195 C CA . VAL D 1 281 ? -31.018 37.391 -29.191 1.00 16.12 281 VAL D CA 1
ATOM 8196 C C . VAL D 1 281 ? -29.528 37.744 -29.241 1.00 17.05 281 VAL D C 1
ATOM 8197 O O . VAL D 1 281 ? -28.844 37.746 -28.221 1.00 15.59 281 VAL D O 1
ATOM 8201 N N . PHE D 1 282 ? -29.034 38.056 -30.436 1.00 15.22 282 PHE D N 1
ATOM 8202 C CA . PHE D 1 282 ? -27.653 38.516 -30.590 1.00 18.78 282 PHE D CA 1
ATOM 8203 C C . PHE D 1 282 ? -27.301 39.691 -29.663 1.00 19.63 282 PHE D C 1
ATOM 8204 O O . PHE D 1 282 ? -26.164 39.816 -29.193 1.00 17.18 282 PHE D O 1
ATOM 8212 N N . ARG D 1 283 ? -28.280 40.542 -29.376 1.00 17.40 283 ARG D N 1
ATOM 8213 C CA . ARG D 1 283 ? -28.038 41.712 -28.523 1.00 19.21 283 ARG D CA 1
ATOM 8214 C C . ARG D 1 283 ? -27.597 41.360 -27.106 1.00 20.41 283 ARG D C 1
ATOM 8215 O O . ARG D 1 283 ? -26.955 42.170 -26.443 1.00 21.21 283 ARG D O 1
ATOM 8223 N N . VAL D 1 284 ? -27.933 40.165 -26.629 1.00 14.36 284 VAL D N 1
ATOM 8224 C CA . VAL D 1 284 ? -27.476 39.771 -25.288 1.00 16.74 284 VAL D CA 1
ATOM 8225 C C . VAL D 1 284 ? -26.332 38.756 -25.331 1.00 21.48 284 VAL D C 1
ATOM 8226 O O . VAL D 1 284 ? -25.747 38.432 -24.294 1.00 23.45 284 VAL D O 1
ATOM 8230 N N . LEU D 1 285 ? -26.016 38.254 -26.522 1.00 21.72 285 LEU D N 1
ATOM 8231 C CA . LEU D 1 285 ? -24.884 37.341 -26.689 1.00 21.96 285 LEU D CA 1
ATOM 8232 C C . LEU D 1 285 ? -23.606 38.136 -26.896 1.00 25.50 285 LEU D C 1
ATOM 8233 O O . LEU D 1 285 ? -22.545 37.780 -26.401 1.00 28.57 285 LEU D O 1
ATOM 8238 N N . GLU D 1 286 ? -23.717 39.237 -27.624 1.00 21.53 286 GLU D N 1
ATOM 8239 C CA . GLU D 1 286 ? -22.565 40.096 -27.849 1.00 29.38 286 GLU D CA 1
ATOM 8240 C C . GLU D 1 286 ? -22.394 41.090 -26.699 1.00 40.55 286 GLU D C 1
ATOM 8241 O O . GLU D 1 286 ? -23.359 41.444 -26.022 1.00 46.47 286 GLU D O 1
ATOM 8247 N N . ALA D 1 287 ? -21.160 41.531 -26.482 1.00 50.71 287 ALA D N 1
ATOM 8248 C CA . ALA D 1 287 ? -20.860 42.505 -25.437 1.00 59.09 287 ALA D CA 1
ATOM 8249 C C . ALA D 1 287 ? -21.042 43.931 -25.945 1.00 59.03 287 ALA D C 1
ATOM 8250 O O . ALA D 1 287 ? -21.826 44.699 -25.392 1.00 63.28 287 ALA D O 1
ATOM 8252 N N . MET E 1 1 ? -58.835 40.373 -55.364 1.00 51.37 1 MET E N 1
ATOM 8253 C CA . MET E 1 1 ? -59.865 39.363 -55.138 1.00 50.53 1 MET E CA 1
ATOM 8254 C C . MET E 1 1 ? -60.298 38.733 -56.465 1.00 46.37 1 MET E C 1
ATOM 8255 O O . MET E 1 1 ? -61.253 39.178 -57.108 1.00 42.04 1 MET E O 1
ATOM 8260 N N . THR E 1 2 ? -59.577 37.690 -56.862 1.00 31.26 2 THR E N 1
ATOM 8261 C CA . THR E 1 2 ? -59.794 37.028 -58.141 1.00 37.48 2 THR E CA 1
ATOM 8262 C C . THR E 1 2 ? -61.227 36.511 -58.344 1.00 44.85 2 THR E C 1
ATOM 8263 O O . THR E 1 2 ? -61.777 35.806 -57.500 1.00 50.70 2 THR E O 1
ATOM 8267 N N . THR E 1 3 ? -61.825 36.870 -59.477 1.00 31.58 3 THR E N 1
ATOM 8268 C CA . THR E 1 3 ? -63.105 36.296 -59.880 1.00 31.70 3 THR E CA 1
ATOM 8269 C C . THR E 1 3 ? -62.852 35.395 -61.097 1.00 28.39 3 THR E C 1
ATOM 8270 O O . THR E 1 3 ? -61.897 35.619 -61.842 1.00 27.23 3 THR E O 1
ATOM 8274 N N . TYR E 1 4 ? -63.692 34.379 -61.293 1.00 20.11 4 TYR E N 1
ATOM 8275 C CA . TYR E 1 4 ? -63.418 33.343 -62.287 1.00 20.18 4 TYR E CA 1
ATOM 8276 C C . TYR E 1 4 ? -64.510 33.160 -63.330 1.00 26.31 4 TYR E C 1
ATOM 8277 O O . TYR E 1 4 ? -65.706 33.263 -63.031 1.00 25.24 4 TYR E O 1
ATOM 8286 N N . GLY E 1 5 ? -64.083 32.873 -64.555 1.00 22.77 5 GLY E N 1
ATOM 8287 C CA . GLY E 1 5 ? -65.000 32.580 -65.649 1.00 22.32 5 GLY E CA 1
ATOM 8288 C C . GLY E 1 5 ? -64.800 31.149 -66.121 1.00 23.66 5 GLY E C 1
ATOM 8289 O O . GLY E 1 5 ? -63.708 30.598 -65.965 1.00 21.83 5 GLY E O 1
ATOM 8290 N N . PHE E 1 6 ? -65.844 30.532 -66.671 1.00 21.47 6 PHE E N 1
ATOM 8291 C CA . PHE E 1 6 ? -65.697 29.182 -67.229 1.00 23.11 6 PHE E CA 1
ATOM 8292 C C . PHE E 1 6 ? -66.514 29.021 -68.508 1.00 24.07 6 PHE E C 1
ATOM 8293 O O . PHE E 1 6 ? -67.736 29.176 -68.508 1.00 26.74 6 PHE E O 1
ATOM 8301 N N . LEU E 1 7 ? -65.819 28.702 -69.594 1.00 21.76 7 LEU E N 1
ATOM 8302 C CA . LEU E 1 7 ? -66.444 28.511 -70.895 1.00 21.60 7 LEU E CA 1
ATOM 8303 C C . LEU E 1 7 ? -66.396 27.044 -71.293 1.00 20.90 7 LEU E C 1
ATOM 8304 O O . LEU E 1 7 ? -65.320 26.449 -71.345 1.00 23.39 7 LEU E O 1
ATOM 8309 N N . GLY E 1 8 ? -67.552 26.464 -71.597 1.00 25.46 8 GLY E N 1
ATOM 8310 C CA . GLY E 1 8 ? -67.595 25.096 -72.089 1.00 19.32 8 GLY E CA 1
ATOM 8311 C C . GLY E 1 8 ? -67.864 24.106 -70.976 1.00 27.19 8 GLY E C 1
ATOM 8312 O O . GLY E 1 8 ? -66.955 23.686 -70.259 1.00 24.03 8 GLY E O 1
ATOM 8313 N N . LEU E 1 9 ? -69.128 23.738 -70.839 1.00 22.01 9 LEU E N 1
ATOM 8314 C CA . LEU E 1 9 ? -69.571 22.881 -69.762 1.00 25.67 9 LEU E CA 1
ATOM 8315 C C . LEU E 1 9 ? -69.983 21.522 -70.314 1.00 27.65 9 LEU E C 1
ATOM 8316 O O . LEU E 1 9 ? -71.159 21.165 -70.287 1.00 29.24 9 LEU E O 1
ATOM 8321 N N . GLY E 1 10 ? -69.012 20.770 -70.822 1.00 25.76 10 GLY E N 1
ATOM 8322 C CA . GLY E 1 10 ? -69.272 19.440 -71.341 1.00 20.73 10 GLY E CA 1
ATOM 8323 C C . GLY E 1 10 ? -68.977 18.389 -70.289 1.00 25.84 10 GLY E C 1
ATOM 8324 O O . GLY E 1 10 ? -69.063 18.664 -69.088 1.00 23.00 10 GLY E O 1
ATOM 8325 N N . ILE E 1 11 ? -68.629 17.188 -70.739 1.00 22.28 11 ILE E N 1
ATOM 8326 C CA . ILE E 1 11 ? -68.307 16.080 -69.846 1.00 21.33 11 ILE E CA 1
ATOM 8327 C C . ILE E 1 11 ? -67.225 16.455 -68.829 1.00 24.65 11 ILE E C 1
ATOM 8328 O O . ILE E 1 11 ? -67.335 16.117 -67.654 1.00 22.80 11 ILE E O 1
ATOM 8333 N N . MET E 1 12 ? -66.191 17.157 -69.286 1.00 17.44 12 MET E N 1
ATOM 8334 C CA . MET E 1 12 ? -65.121 17.622 -68.400 1.00 24.44 12 MET E CA 1
ATOM 8335 C C . MET E 1 12 ? -65.423 18.984 -67.769 1.00 23.52 12 MET E C 1
ATOM 8336 O O . MET E 1 12 ? -65.246 19.170 -66.567 1.00 20.45 12 MET E O 1
ATOM 8341 N N . GLY E 1 13 ? -65.877 19.933 -68.583 1.00 22.34 13 GLY E N 1
ATOM 8342 C CA . GLY E 1 13 ? -66.107 21.298 -68.118 1.00 24.21 13 GLY E CA 1
ATOM 8343 C C . GLY E 1 13 ? -67.131 21.427 -66.998 1.00 26.79 13 GLY E C 1
ATOM 8344 O O . GLY E 1 13 ? -66.970 22.237 -66.078 1.00 19.63 13 GLY E O 1
ATOM 8345 N N . GLY E 1 14 ? -68.196 20.636 -67.078 1.00 21.09 14 GLY E N 1
ATOM 8346 C CA . GLY E 1 14 ? -69.230 20.642 -66.053 1.00 23.39 14 GLY E CA 1
ATOM 8347 C C . GLY E 1 14 ? -68.694 20.370 -64.654 1.00 25.26 14 GLY E C 1
ATOM 8348 O O . GLY E 1 14 ? -68.808 21.216 -63.761 1.00 22.79 14 GLY E O 1
ATOM 8349 N N . PRO E 1 15 ? -68.118 19.177 -64.446 1.00 25.50 15 PRO E N 1
ATOM 8350 C CA . PRO E 1 15 ? -67.516 18.805 -63.158 1.00 23.14 15 PRO E CA 1
ATOM 8351 C C . PRO E 1 15 ? -66.399 19.753 -62.707 1.00 19.59 15 PRO E C 1
ATOM 8352 O O . PRO E 1 15 ? -66.282 19.995 -61.502 1.00 22.55 15 PRO E O 1
ATOM 8356 N N . MET E 1 16 ? -65.587 20.257 -63.638 1.00 21.11 16 MET E N 1
ATOM 8357 C CA . MET E 1 16 ? -64.501 21.179 -63.287 1.00 23.74 16 MET E CA 1
ATOM 8358 C C . MET E 1 16 ? -65.053 22.509 -62.755 1.00 24.60 16 MET E C 1
ATOM 8359 O O . MET E 1 16 ? -64.639 22.996 -61.699 1.00 21.04 16 MET E O 1
ATOM 8364 N N . ALA E 1 17 ? -65.978 23.102 -63.496 1.00 18.90 17 ALA E N 1
ATOM 8365 C CA . ALA E 1 17 ? -66.647 24.326 -63.051 1.00 20.59 17 ALA E CA 1
ATOM 8366 C C . ALA E 1 17 ? -67.298 24.123 -61.686 1.00 24.70 17 ALA E C 1
ATOM 8367 O O . ALA E 1 17 ? -67.207 24.983 -60.804 1.00 20.41 17 ALA E O 1
ATOM 8369 N N . ALA E 1 18 ? -67.951 22.980 -61.515 1.00 22.91 18 ALA E N 1
ATOM 8370 C CA . ALA E 1 18 ? -68.603 22.654 -60.245 1.00 29.00 18 ALA E CA 1
ATOM 8371 C C . ALA E 1 18 ? -67.611 22.578 -59.088 1.00 26.94 18 ALA E C 1
ATOM 8372 O O . ALA E 1 18 ? -67.919 22.989 -57.975 1.00 23.67 18 ALA E O 1
ATOM 8374 N N . ASN E 1 19 ? -66.421 22.046 -59.343 1.00 21.02 19 ASN E N 1
ATOM 8375 C CA . ASN E 1 19 ? -65.396 22.015 -58.306 1.00 22.86 19 ASN E CA 1
ATOM 8376 C C . ASN E 1 19 ? -64.974 23.415 -57.891 1.00 23.37 19 ASN E C 1
ATOM 8377 O O . ASN E 1 19 ? -64.706 23.670 -56.711 1.00 23.36 19 ASN E O 1
ATOM 8382 N N . LEU E 1 20 ? -64.912 24.324 -58.857 1.00 19.27 20 LEU E N 1
ATOM 8383 C CA . LEU E 1 20 ? -64.550 25.702 -58.549 1.00 21.38 20 LEU E CA 1
ATOM 8384 C C . LEU E 1 20 ? -65.618 26.361 -57.677 1.00 20.59 20 LEU E C 1
ATOM 8385 O O . LEU E 1 20 ? -65.303 27.039 -56.699 1.00 22.25 20 LEU E O 1
ATOM 8390 N N . VAL E 1 21 ? -66.883 26.153 -58.027 1.00 21.84 21 VAL E N 1
ATOM 8391 C CA . VAL E 1 21 ? -67.971 26.725 -57.234 1.00 23.36 21 VAL E CA 1
ATOM 8392 C C . VAL E 1 21 ? -67.947 26.155 -55.818 1.00 24.58 21 VAL E C 1
ATOM 8393 O O . VAL E 1 21 ? -67.939 26.899 -54.844 1.00 26.33 21 VAL E O 1
ATOM 8397 N N . ARG E 1 22 ? -67.906 24.833 -55.700 1.00 20.89 22 ARG E N 1
ATOM 8398 C CA . ARG E 1 22 ? -67.864 24.203 -54.382 1.00 27.22 22 ARG E CA 1
ATOM 8399 C C . ARG E 1 22 ? -66.687 24.677 -53.519 1.00 25.02 22 ARG E C 1
ATOM 8400 O O . ARG E 1 22 ? -66.817 24.812 -52.297 1.00 25.95 22 ARG E O 1
ATOM 8408 N N . ALA E 1 23 ? -65.544 24.929 -54.146 1.00 21.80 23 ALA E N 1
ATOM 8409 C CA . ALA E 1 23 ? -64.361 25.382 -53.411 1.00 24.35 23 ALA E CA 1
ATOM 8410 C C . ALA E 1 23 ? -64.563 26.799 -52.876 1.00 27.04 23 ALA E C 1
ATOM 8411 O O . ALA E 1 23 ? -63.821 27.255 -52.007 1.00 24.23 23 ALA E O 1
ATOM 8413 N N . GLY E 1 24 ? -65.571 27.493 -53.399 1.00 26.16 24 GLY E N 1
ATOM 8414 C CA . GLY E 1 24 ? -65.931 28.805 -52.884 1.00 24.41 24 GLY E CA 1
ATOM 8415 C C . GLY E 1 24 ? -65.548 29.982 -53.768 1.00 26.70 24 GLY E C 1
ATOM 8416 O O . GLY E 1 24 ? -65.625 31.137 -53.338 1.00 28.00 24 GLY E O 1
ATOM 8417 N N . PHE E 1 25 ? -65.133 29.705 -54.999 1.00 23.11 25 PHE E N 1
ATOM 8418 C CA . PHE E 1 25 ? -64.780 30.770 -55.925 1.00 25.97 25 PHE E CA 1
ATOM 8419 C C . PHE E 1 25 ? -66.036 31.415 -56.518 1.00 27.24 25 PHE E C 1
ATOM 8420 O O . PHE E 1 25 ? -67.081 30.780 -56.630 1.00 24.85 25 PHE E O 1
ATOM 8428 N N . ASP E 1 26 ? -65.927 32.692 -56.862 1.00 21.91 26 ASP E N 1
ATOM 8429 C CA . ASP E 1 26 ? -66.983 33.410 -57.579 1.00 22.59 26 ASP E CA 1
ATOM 8430 C C . ASP E 1 26 ? -66.848 33.082 -59.065 1.00 28.45 26 ASP E C 1
ATOM 8431 O O . ASP E 1 26 ? -65.938 33.583 -59.730 1.00 26.16 26 ASP E O 1
ATOM 8436 N N . VAL E 1 27 ? -67.752 32.243 -59.574 1.00 23.54 27 VAL E N 1
ATOM 8437 C CA . VAL E 1 27 ? -67.637 31.687 -60.920 1.00 22.91 27 VAL E CA 1
ATOM 8438 C C . VAL E 1 27 ? -68.791 32.119 -61.825 1.00 25.29 27 VAL E C 1
ATOM 8439 O O . VAL E 1 27 ? -69.959 32.055 -61.437 1.00 32.31 27 VAL E O 1
ATOM 8443 N N . THR E 1 28 ? -68.454 32.572 -63.030 1.00 23.70 28 THR E N 1
ATOM 8444 C CA . THR E 1 28 ? -69.453 32.912 -64.046 1.00 24.16 28 THR E CA 1
ATOM 8445 C C . THR E 1 28 ? -69.289 31.947 -65.211 1.00 24.39 28 THR E C 1
ATOM 8446 O O . THR E 1 28 ? -68.206 31.845 -65.782 1.00 23.89 28 THR E O 1
ATOM 8450 N N . VAL E 1 29 ? -70.350 31.232 -65.568 1.00 23.73 29 VAL E N 1
ATOM 8451 C CA . VAL E 1 29 ? -70.238 30.217 -66.611 1.00 24.92 29 VAL E CA 1
ATOM 8452 C C . VAL E 1 29 ? -70.966 30.598 -67.902 1.00 29.96 29 VAL E C 1
ATOM 8453 O O . VAL E 1 29 ? -71.905 31.406 -67.903 1.00 28.91 29 VAL E O 1
ATOM 8457 N N . TRP E 1 30 ? -70.517 29.995 -68.998 1.00 27.38 30 TRP E N 1
ATOM 8458 C CA . TRP E 1 30 ? -71.171 30.121 -70.293 1.00 25.39 30 TRP E CA 1
ATOM 8459 C C . TRP E 1 30 ? -70.984 28.812 -71.034 1.00 23.63 30 TRP E C 1
ATOM 8460 O O . TRP E 1 30 ? -69.951 28.150 -70.896 1.00 23.66 30 TRP E O 1
ATOM 8471 N N . ASN E 1 31 ? -71.988 28.442 -71.815 1.00 26.40 31 ASN E N 1
ATOM 8472 C CA . ASN E 1 31 ? -71.908 27.290 -72.698 1.00 28.40 31 ASN E CA 1
ATOM 8473 C C . ASN E 1 31 ? -72.719 27.604 -73.948 1.00 30.69 31 ASN E C 1
ATOM 8474 O O . ASN E 1 31 ? -73.748 28.280 -73.864 1.00 24.74 31 ASN E O 1
ATOM 8479 N N . ARG E 1 32 ? -72.248 27.145 -75.104 1.00 26.42 32 ARG E N 1
ATOM 8480 C CA . ARG E 1 32 ? -72.941 27.389 -76.364 1.00 30.92 32 ARG E CA 1
ATOM 8481 C C . ARG E 1 32 ? -74.409 26.969 -76.245 1.00 31.41 32 ARG E C 1
ATOM 8482 O O . ARG E 1 32 ? -75.318 27.724 -76.590 1.00 38.31 32 ARG E O 1
ATOM 8490 N N . ASN E 1 33 ? -74.631 25.759 -75.741 1.00 28.64 33 ASN E N 1
ATOM 8491 C CA . ASN E 1 33 ? -75.960 25.317 -75.339 1.00 35.65 33 ASN E CA 1
ATOM 8492 C C . ASN E 1 33 ? -76.269 25.784 -73.909 1.00 35.92 33 ASN E C 1
ATOM 8493 O O . ASN E 1 33 ? -75.727 25.241 -72.953 1.00 34.02 33 ASN E O 1
ATOM 8498 N N . PRO E 1 34 ? -77.156 26.782 -73.761 1.00 35.65 34 PRO E N 1
ATOM 8499 C CA . PRO E 1 34 ? -77.358 27.440 -72.461 1.00 39.86 34 PRO E CA 1
ATOM 8500 C C . PRO E 1 34 ? -77.955 26.520 -71.396 1.00 40.03 34 PRO E C 1
ATOM 8501 O O . PRO E 1 34 ? -77.799 26.782 -70.199 1.00 37.38 34 PRO E O 1
ATOM 8505 N N . ALA E 1 35 ? -78.626 25.458 -71.827 1.00 30.42 35 ALA E N 1
ATOM 8506 C CA . ALA E 1 35 ? -79.249 24.524 -70.896 1.00 39.36 35 ALA E CA 1
ATOM 8507 C C . ALA E 1 35 ? -78.240 23.905 -69.927 1.00 35.30 35 ALA E C 1
ATOM 8508 O O . ALA E 1 35 ? -78.593 23.548 -68.804 1.00 32.95 35 ALA E O 1
ATOM 8510 N N . LYS E 1 36 ? -76.988 23.789 -70.358 1.00 29.25 36 LYS E N 1
ATOM 8511 C CA . LYS E 1 36 ? -75.961 23.129 -69.551 1.00 34.61 36 LYS E CA 1
ATOM 8512 C C . LYS E 1 36 ? -75.510 23.963 -68.358 1.00 35.77 36 LYS E C 1
ATOM 8513 O O . LYS E 1 36 ? -74.794 23.467 -67.483 1.00 29.60 36 LYS E O 1
ATOM 8519 N N . CYS E 1 37 ? -75.931 25.224 -68.322 1.00 33.94 37 CYS E N 1
ATOM 8520 C CA . CYS E 1 37 ? -75.546 26.129 -67.239 1.00 34.20 37 CYS E CA 1
ATOM 8521 C C . CYS E 1 37 ? -76.375 25.917 -65.975 1.00 34.56 37 CYS E C 1
ATOM 8522 O O . CYS E 1 37 ? -75.914 26.189 -64.865 1.00 31.41 37 CYS E O 1
ATOM 8525 N N . ALA E 1 38 ? -77.603 25.437 -66.152 1.00 28.80 38 ALA E N 1
ATOM 8526 C CA . ALA E 1 38 ? -78.566 25.374 -65.054 1.00 30.90 38 ALA E CA 1
ATOM 8527 C C . ALA E 1 38 ? -78.007 24.719 -63.781 1.00 38.16 38 ALA E C 1
ATOM 8528 O O . ALA E 1 38 ? -78.099 25.295 -62.697 1.00 35.35 38 ALA E O 1
ATOM 8530 N N . PRO E 1 39 ? -77.409 23.522 -63.908 1.00 36.91 39 PRO E N 1
ATOM 8531 C CA . PRO E 1 39 ? -76.904 22.861 -62.698 1.00 32.77 39 PRO E CA 1
ATOM 8532 C C . PRO E 1 39 ? -75.755 23.626 -62.019 1.00 30.31 39 PRO E C 1
ATOM 8533 O O . PRO E 1 39 ? -75.614 23.532 -60.800 1.00 32.17 39 PRO E O 1
ATOM 8537 N N . LEU E 1 40 ? -74.949 24.358 -62.785 1.00 30.31 40 LEU E N 1
ATOM 8538 C CA . LEU E 1 40 ? -73.855 25.142 -62.206 1.00 27.57 40 LEU E CA 1
ATOM 8539 C C . LEU E 1 40 ? -74.417 26.364 -61.488 1.00 32.17 40 LEU E C 1
ATOM 8540 O O . LEU E 1 40 ? -73.983 26.704 -60.387 1.00 33.40 40 LEU E O 1
ATOM 8545 N N . VAL E 1 41 ? -75.388 27.018 -62.117 1.00 28.15 41 VAL E N 1
ATOM 8546 C CA . VAL E 1 41 ? -76.069 28.149 -61.495 1.00 29.01 41 VAL E CA 1
ATOM 8547 C C . VAL E 1 41 ? -76.738 27.723 -60.184 1.00 37.12 41 VAL E C 1
ATOM 8548 O O . VAL E 1 41 ? -76.729 28.461 -59.202 1.00 35.46 41 VAL E O 1
ATOM 8552 N N . ALA E 1 42 ? -77.302 26.521 -60.166 1.00 34.10 42 ALA E N 1
ATOM 8553 C CA . ALA E 1 42 ? -77.954 26.019 -58.962 1.00 38.01 42 ALA E CA 1
ATOM 8554 C C . ALA E 1 42 ? -76.954 25.829 -57.824 1.00 38.02 42 ALA E C 1
ATOM 8555 O O . ALA E 1 42 ? -77.303 25.946 -56.646 1.00 36.25 42 ALA E O 1
ATOM 8557 N N . LEU E 1 43 ? -75.709 25.533 -58.181 1.00 33.01 43 LEU E N 1
ATOM 8558 C CA . LEU E 1 43 ? -74.652 25.353 -57.197 1.00 28.60 43 LEU E CA 1
ATOM 8559 C C . LEU E 1 43 ? -74.149 26.691 -56.669 1.00 33.96 43 LEU E C 1
ATOM 8560 O O . LEU E 1 43 ? -73.535 26.760 -55.604 1.00 37.60 43 LEU E O 1
ATOM 8565 N N . GLY E 1 44 ? -74.388 27.755 -57.425 1.00 29.83 44 GLY E N 1
ATOM 8566 C CA . GLY E 1 44 ? -73.949 29.066 -56.995 1.00 34.69 44 GLY E CA 1
ATOM 8567 C C . GLY E 1 44 ? -73.256 29.881 -58.065 1.00 35.55 44 GLY E C 1
ATOM 8568 O O . GLY E 1 44 ? -72.906 31.035 -57.818 1.00 35.12 44 GLY E O 1
ATOM 8569 N N . ALA E 1 45 ? -73.048 29.293 -59.245 1.00 27.37 45 ALA E N 1
ATOM 8570 C CA . ALA E 1 45 ? -72.458 30.035 -60.353 1.00 27.80 45 ALA E CA 1
ATOM 8571 C C . ALA E 1 45 ? -73.397 31.125 -60.870 1.00 29.37 45 ALA E C 1
ATOM 8572 O O . ALA E 1 45 ? -74.615 31.029 -60.720 1.00 32.22 45 ALA E O 1
ATOM 8574 N N . ARG E 1 46 ? -72.814 32.161 -61.468 1.00 30.04 46 ARG E N 1
ATOM 8575 C CA . ARG E 1 46 ? -73.558 33.125 -62.266 1.00 35.30 46 ARG E CA 1
ATOM 8576 C C . ARG E 1 46 ? -73.501 32.662 -63.711 1.00 35.91 46 ARG E C 1
ATOM 8577 O O . ARG E 1 46 ? -72.619 31.895 -64.078 1.00 33.43 46 ARG E O 1
ATOM 8585 N N . GLN E 1 47 ? -74.423 33.139 -64.537 1.00 34.70 47 GLN E N 1
ATOM 8586 C CA . GLN E 1 47 ? -74.423 32.788 -65.955 1.00 37.85 47 GLN E CA 1
ATOM 8587 C C . GLN E 1 47 ? -74.232 34.023 -66.843 1.00 39.51 47 GLN E C 1
ATOM 8588 O O . GLN E 1 47 ? -74.763 35.094 -66.550 1.00 40.16 47 GLN E O 1
ATOM 8594 N N . ALA E 1 48 ? -73.466 33.872 -67.921 1.00 34.70 48 ALA E N 1
ATOM 8595 C CA . ALA E 1 48 ? -73.253 34.963 -68.874 1.00 35.30 48 ALA E CA 1
ATOM 8596 C C . ALA E 1 48 ? -73.772 34.584 -70.262 1.00 35.69 48 ALA E C 1
ATOM 8597 O O . ALA E 1 48 ? -73.958 33.403 -70.557 1.00 38.53 48 ALA E O 1
ATOM 8599 N N . SER E 1 49 ? -73.983 35.583 -71.114 1.00 36.92 49 SER E N 1
ATOM 8600 C CA A SER E 1 49 ? -74.581 35.357 -72.428 0.55 37.73 49 SER E CA 1
ATOM 8601 C CA B SER E 1 49 ? -74.580 35.360 -72.430 0.45 37.59 49 SER E CA 1
ATOM 8602 C C . SER E 1 49 ? -73.551 35.142 -73.539 1.00 36.00 49 SER E C 1
ATOM 8603 O O . SER E 1 49 ? -73.894 34.695 -74.636 1.00 37.83 49 SER E O 1
ATOM 8608 N N . SER E 1 50 ? -72.290 35.458 -73.262 1.00 33.27 50 SER E N 1
ATOM 8609 C CA . SER E 1 50 ? -71.254 35.309 -74.280 1.00 31.31 50 SER E CA 1
ATOM 8610 C C . SER E 1 50 ? -69.869 35.172 -73.663 1.00 32.17 50 SER E C 1
ATOM 8611 O O . SER E 1 50 ? -69.659 35.559 -72.517 1.00 29.23 50 SER E O 1
ATOM 8614 N N . PRO E 1 51 ? -68.915 34.610 -74.423 1.00 28.01 51 PRO E N 1
ATOM 8615 C CA . PRO E 1 51 ? -67.539 34.549 -73.922 1.00 29.83 51 PRO E CA 1
ATOM 8616 C C . PRO E 1 51 ? -66.957 35.943 -73.687 1.00 28.88 51 PRO E C 1
ATOM 8617 O O . PRO E 1 51 ? -66.204 36.131 -72.725 1.00 27.93 51 PRO E O 1
ATOM 8621 N N . ALA E 1 52 ? -67.306 36.899 -74.544 1.00 30.19 52 ALA E N 1
ATOM 8622 C CA . ALA E 1 52 ? -66.818 38.267 -74.405 1.00 32.50 52 ALA E CA 1
ATOM 8623 C C . ALA E 1 52 ? -67.231 38.851 -73.059 1.00 33.61 52 ALA E C 1
ATOM 8624 O O . ALA E 1 52 ? -66.465 39.562 -72.409 1.00 35.19 52 ALA E O 1
ATOM 8626 N N . GLU E 1 53 ? -68.454 38.542 -72.652 1.00 32.01 53 GLU E N 1
ATOM 8627 C CA . GLU E 1 53 ? -69.015 39.050 -71.406 1.00 35.09 53 GLU E CA 1
ATOM 8628 C C . GLU E 1 53 ? -68.272 38.480 -70.198 1.00 29.43 53 GLU E C 1
ATOM 8629 O O . GLU E 1 53 ? -67.996 39.199 -69.234 1.00 28.57 53 GLU E O 1
ATOM 8635 N N . VAL E 1 54 ? -67.932 37.196 -70.261 1.00 27.21 54 VAL E N 1
ATOM 8636 C CA . VAL E 1 54 ? -67.166 36.548 -69.191 1.00 26.38 54 VAL E CA 1
ATOM 8637 C C . VAL E 1 54 ? -65.755 37.137 -69.061 1.00 29.61 54 VAL E C 1
ATOM 8638 O O . VAL E 1 54 ? -65.313 37.484 -67.964 1.00 26.98 54 VAL E O 1
ATOM 8642 N N . CYS E 1 55 ? -65.064 37.269 -70.190 1.00 28.90 55 CYS E N 1
ATOM 8643 C CA . CYS E 1 55 ? -63.679 37.725 -70.195 1.00 29.37 55 CYS E CA 1
ATOM 8644 C C . CYS E 1 55 ? -63.527 39.209 -69.896 1.00 32.18 55 CYS E C 1
ATOM 8645 O O . CYS E 1 55 ? -62.440 39.667 -69.531 1.00 33.34 55 CYS E O 1
ATOM 8648 N N . ALA E 1 56 ? -64.613 39.957 -70.058 1.00 27.13 56 ALA E N 1
ATOM 8649 C CA . ALA E 1 56 ? -64.622 41.367 -69.690 1.00 27.77 56 ALA E CA 1
ATOM 8650 C C . ALA E 1 56 ? -64.782 41.563 -68.187 1.00 29.66 56 ALA E C 1
ATOM 8651 O O . ALA E 1 56 ? -64.358 42.583 -67.639 1.00 34.85 56 ALA E O 1
ATOM 8653 N N . ALA E 1 57 ? -65.390 40.593 -67.513 1.00 28.56 57 ALA E N 1
ATOM 8654 C CA . ALA E 1 57 ? -65.734 40.767 -66.099 1.00 33.73 57 ALA E CA 1
ATOM 8655 C C . ALA E 1 57 ? -64.960 39.876 -65.122 1.00 35.88 57 ALA E C 1
ATOM 8656 O O . ALA E 1 57 ? -64.996 40.107 -63.912 1.00 37.69 57 ALA E O 1
ATOM 8658 N N . CYS E 1 58 ? -64.283 38.856 -65.637 1.00 31.65 58 CYS E N 1
ATOM 8659 C CA . CYS E 1 58 ? -63.588 37.900 -64.775 1.00 24.71 58 CYS E CA 1
ATOM 8660 C C . CYS E 1 58 ? -62.067 38.016 -64.866 1.00 28.14 58 CYS E C 1
ATOM 8661 O O . CYS E 1 58 ? -61.511 38.135 -65.957 1.00 30.67 58 CYS E O 1
ATOM 8664 N N . ASP E 1 59 ? -61.404 37.973 -63.712 1.00 22.99 59 ASP E N 1
ATOM 8665 C CA . ASP E 1 59 ? -59.944 38.067 -63.653 1.00 22.78 59 ASP E CA 1
ATOM 8666 C C . ASP E 1 59 ? -59.252 36.900 -64.331 1.00 23.44 59 ASP E C 1
ATOM 8667 O O . ASP E 1 59 ? -58.220 37.073 -64.975 1.00 27.95 59 ASP E O 1
ATOM 8672 N N . ILE E 1 60 ? -59.820 35.708 -64.179 1.00 21.66 60 ILE E N 1
ATOM 8673 C CA . ILE E 1 60 ? -59.281 34.517 -64.823 1.00 23.87 60 ILE E CA 1
ATOM 8674 C C . ILE E 1 60 ? -60.417 33.704 -65.423 1.00 27.41 60 ILE E C 1
ATOM 8675 O O . ILE E 1 60 ? -61.383 33.362 -64.734 1.00 26.69 60 ILE E O 1
ATOM 8680 N N . THR E 1 61 ? -60.309 33.410 -66.713 1.00 25.26 61 THR E N 1
ATOM 8681 C CA . THR E 1 61 ? -61.343 32.652 -67.405 1.00 21.41 61 THR E CA 1
ATOM 8682 C C . THR E 1 61 ? -60.756 31.348 -67.940 1.00 23.84 61 THR E C 1
ATOM 8683 O O . THR E 1 61 ? -59.734 31.353 -68.614 1.00 25.11 61 THR E O 1
ATOM 8687 N N . ILE E 1 62 ? -61.402 30.235 -67.617 1.00 22.33 62 ILE E N 1
ATOM 8688 C CA . ILE E 1 62 ? -60.965 28.924 -68.076 1.00 20.44 62 ILE E CA 1
ATOM 8689 C C . ILE E 1 62 ? -61.881 28.452 -69.193 1.00 22.53 62 ILE E C 1
ATOM 8690 O O . ILE E 1 62 ? -63.091 28.665 -69.124 1.00 25.66 62 ILE E O 1
ATOM 8695 N N . ALA E 1 63 ? -61.311 27.828 -70.225 1.00 21.70 63 ALA E N 1
ATOM 8696 C CA . ALA E 1 63 ? -62.114 27.208 -71.278 1.00 21.09 63 ALA E CA 1
ATOM 8697 C C . ALA E 1 63 ? -61.843 25.705 -71.367 1.00 23.51 63 ALA E C 1
ATOM 8698 O O . ALA E 1 63 ? -60.697 25.273 -71.238 1.00 21.92 63 ALA E O 1
ATOM 8700 N N . MET E 1 64 ? -62.897 24.910 -71.568 1.00 16.18 64 MET E N 1
ATOM 8701 C CA . MET E 1 64 ? -62.740 23.464 -71.731 1.00 19.52 64 MET E CA 1
ATOM 8702 C C . MET E 1 64 ? -63.562 23.011 -72.924 1.00 21.50 64 MET E C 1
ATOM 8703 O O . MET E 1 64 ? -64.689 22.532 -72.765 1.00 23.48 64 MET E O 1
ATOM 8708 N N . LEU E 1 65 ? -63.001 23.165 -74.121 1.00 21.80 65 LEU E N 1
ATOM 8709 C CA . LEU E 1 65 ? -63.774 23.014 -75.357 1.00 20.36 65 LEU E CA 1
ATOM 8710 C C . LEU E 1 65 ? -63.366 21.773 -76.142 1.00 22.50 65 LEU E C 1
ATOM 8711 O O . LEU E 1 65 ? -62.313 21.195 -75.895 1.00 23.14 65 LEU E O 1
ATOM 8716 N N . ALA E 1 66 ? -64.205 21.378 -77.095 1.00 22.05 66 ALA E N 1
ATOM 8717 C CA . ALA E 1 66 ? -64.052 20.097 -77.782 1.00 21.82 66 ALA E CA 1
ATOM 8718 C C . ALA E 1 66 ? -62.738 19.926 -78.545 1.00 24.68 66 ALA E C 1
ATOM 8719 O O . ALA E 1 66 ? -62.065 18.913 -78.400 1.00 27.85 66 ALA E O 1
ATOM 8721 N N . ASP E 1 67 ? -62.381 20.907 -79.367 1.00 24.44 67 ASP E N 1
ATOM 8722 C CA . ASP E 1 67 ? -61.288 20.725 -80.317 1.00 21.82 67 ASP E CA 1
ATOM 8723 C C . ASP E 1 67 ? -60.745 22.065 -80.805 1.00 23.88 67 ASP E C 1
ATOM 8724 O O . ASP E 1 67 ? -61.260 23.103 -80.419 1.00 24.12 67 ASP E O 1
ATOM 8729 N N . PRO E 1 68 ? -59.689 22.049 -81.639 1.00 23.50 68 PRO E N 1
ATOM 8730 C CA . PRO E 1 68 ? -59.131 23.318 -82.132 1.00 23.34 68 PRO E CA 1
ATOM 8731 C C . PRO E 1 68 ? -60.166 24.226 -82.822 1.00 24.69 68 PRO E C 1
ATOM 8732 O O . PRO E 1 68 ? -60.127 25.443 -82.638 1.00 21.57 68 PRO E O 1
ATOM 8736 N N . ALA E 1 69 ? -61.073 23.659 -83.610 1.00 25.50 69 ALA E N 1
ATOM 8737 C CA . ALA E 1 69 ? -62.079 24.498 -84.260 1.00 27.30 69 ALA E CA 1
ATOM 8738 C C . ALA E 1 69 ? -62.953 25.226 -83.237 1.00 25.85 69 ALA E C 1
ATOM 8739 O O . ALA E 1 69 ? -63.261 26.412 -83.396 1.00 24.82 69 ALA E O 1
ATOM 8741 N N . ALA E 1 70 ? -63.357 24.509 -82.196 1.00 26.19 70 ALA E N 1
ATOM 8742 C CA . ALA E 1 70 ? -64.168 25.090 -81.137 1.00 26.14 70 ALA E CA 1
ATOM 8743 C C . ALA E 1 70 ? -63.366 26.137 -80.370 1.00 27.19 70 ALA E C 1
ATOM 8744 O O . ALA E 1 70 ? -63.858 27.235 -80.096 1.00 26.10 70 ALA E O 1
ATOM 8746 N N . ALA E 1 71 ? -62.128 25.801 -80.024 1.00 21.47 71 ALA E N 1
ATOM 8747 C CA . ALA E 1 71 ? -61.291 26.758 -79.308 1.00 25.56 71 ALA E CA 1
ATOM 8748 C C . ALA E 1 71 ? -61.089 28.045 -80.109 1.00 24.26 71 ALA E C 1
ATOM 8749 O O . ALA E 1 71 ? -61.145 29.140 -79.549 1.00 28.97 71 ALA E O 1
ATOM 8751 N N . ARG E 1 72 ? -60.857 27.915 -81.412 1.00 25.91 72 ARG E N 1
ATOM 8752 C CA . ARG E 1 72 ? -60.613 29.081 -82.261 1.00 24.50 72 ARG E CA 1
ATOM 8753 C C . ARG E 1 72 ? -61.881 29.913 -82.444 1.00 29.96 72 ARG E C 1
ATOM 8754 O O . ARG E 1 72 ? -61.835 31.142 -82.488 1.00 31.07 72 ARG E O 1
ATOM 8762 N N . GLU E 1 73 ? -63.014 29.231 -82.554 1.00 33.22 73 GLU E N 1
ATOM 8763 C CA . GLU E 1 73 ? -64.296 29.899 -82.701 1.00 34.49 73 GLU E CA 1
ATOM 8764 C C . GLU E 1 73 ? -64.619 30.720 -81.446 1.00 30.42 73 GLU E C 1
ATOM 8765 O O . GLU E 1 73 ? -65.009 31.885 -81.538 1.00 28.81 73 GLU E O 1
ATOM 8771 N N . VAL E 1 74 ? -64.445 30.115 -80.276 1.00 23.94 74 VAL E N 1
ATOM 8772 C CA . VAL E 1 74 ? -64.762 30.799 -79.019 1.00 24.54 74 VAL E CA 1
ATOM 8773 C C . VAL E 1 74 ? -63.804 31.979 -78.784 1.00 33.18 74 VAL E C 1
ATOM 8774 O O . VAL E 1 74 ? -64.174 32.986 -78.170 1.00 30.31 74 VAL E O 1
ATOM 8778 N N . CYS E 1 75 ? -62.585 31.864 -79.309 1.00 23.91 75 CYS E N 1
ATOM 8779 C CA . CYS E 1 75 ? -61.587 32.926 -79.179 1.00 29.47 75 CYS E CA 1
ATOM 8780 C C . CYS E 1 75 ? -61.777 34.047 -80.194 1.00 30.31 75 CYS E C 1
ATOM 8781 O O . CYS E 1 75 ? -61.839 35.228 -79.835 1.00 31.85 75 CYS E O 1
ATOM 8784 N N . PHE E 1 76 ? -61.861 33.668 -81.464 1.00 28.48 76 PHE E N 1
ATOM 8785 C CA . PHE E 1 76 ? -61.815 34.627 -82.561 1.00 32.30 76 PHE E CA 1
ATOM 8786 C C . PHE E 1 76 ? -63.184 35.040 -83.093 1.00 32.48 76 PHE E C 1
ATOM 8787 O O . PHE E 1 76 ? -63.285 36.002 -83.851 1.00 35.72 76 PHE E O 1
ATOM 8795 N N . GLY E 1 77 ? -64.231 34.310 -82.718 1.00 31.65 77 GLY E N 1
ATOM 8796 C CA . GLY E 1 77 ? -65.548 34.532 -83.299 1.00 33.83 77 GLY E CA 1
ATOM 8797 C C . GLY E 1 77 ? -66.290 35.735 -82.741 1.00 34.34 77 GLY E C 1
ATOM 8798 O O . GLY E 1 77 ? -65.799 36.414 -81.838 1.00 34.27 77 GLY E O 1
ATOM 8799 N N . ALA E 1 78 ? -67.476 35.999 -83.285 1.00 33.80 78 ALA E N 1
ATOM 8800 C CA . ALA E 1 78 ? -68.311 37.106 -82.822 1.00 36.21 78 ALA E CA 1
ATOM 8801 C C . ALA E 1 78 ? -68.629 36.941 -81.345 1.00 37.57 78 ALA E C 1
ATOM 8802 O O . ALA E 1 78 ? -68.942 35.839 -80.891 1.00 37.63 78 ALA E O 1
ATOM 8804 N N . ASN E 1 79 ? -68.550 38.041 -80.601 1.00 34.67 79 ASN E N 1
ATOM 8805 C CA . ASN E 1 79 ? -68.743 38.010 -79.156 1.00 33.55 79 ASN E CA 1
ATOM 8806 C C . ASN E 1 79 ? -67.800 37.018 -78.469 1.00 27.75 79 ASN E C 1
ATOM 8807 O O . ASN E 1 79 ? -68.127 36.467 -77.418 1.00 32.44 79 ASN E O 1
ATOM 8812 N N . GLY E 1 80 ? -66.632 36.796 -79.063 1.00 31.57 80 GLY E N 1
ATOM 8813 C CA . GLY E 1 80 ? -65.673 35.844 -78.524 1.00 25.86 80 GLY E CA 1
ATOM 8814 C C . GLY E 1 80 ? -64.752 36.418 -77.467 1.00 26.98 80 GLY E C 1
ATOM 8815 O O . GLY E 1 80 ? -64.878 37.582 -77.068 1.00 32.88 80 GLY E O 1
ATOM 8816 N N . VAL E 1 81 ? -63.818 35.590 -77.016 1.00 24.93 81 VAL E N 1
ATOM 8817 C CA . VAL E 1 81 ? -62.870 35.972 -75.971 1.00 25.67 81 VAL E CA 1
ATOM 8818 C C . VAL E 1 81 ? -62.185 37.311 -76.264 1.00 31.11 81 VAL E C 1
ATOM 8819 O O . VAL E 1 81 ? -62.104 38.181 -75.391 1.00 31.16 81 VAL E O 1
ATOM 8823 N N . LEU E 1 82 ? -61.705 37.475 -77.495 1.00 26.60 82 LEU E N 1
ATOM 8824 C CA . LEU E 1 82 ? -60.916 38.644 -77.856 1.00 31.40 82 LEU E CA 1
ATOM 8825 C C . LEU E 1 82 ? -61.695 39.953 -77.756 1.00 34.71 82 LEU E C 1
ATOM 8826 O O . LEU E 1 82 ? -61.098 41.018 -77.662 1.00 38.60 82 LEU E O 1
ATOM 8831 N N . GLU E 1 83 ? -63.022 39.874 -77.778 1.00 34.00 83 GLU E N 1
ATOM 8832 C CA . GLU E 1 83 ? -63.850 41.070 -77.648 1.00 35.69 83 GLU E CA 1
ATOM 8833 C C . GLU E 1 83 ? -63.998 41.495 -76.188 1.00 38.32 83 GLU E C 1
ATOM 8834 O O . GLU E 1 83 ? -64.459 42.607 -75.897 1.00 36.32 83 GLU E O 1
ATOM 8840 N N . GLY E 1 84 ? -63.613 40.608 -75.274 1.00 28.98 84 GLY E N 1
ATOM 8841 C CA . GLY E 1 84 ? -63.747 40.882 -73.851 1.00 29.54 84 GLY E CA 1
ATOM 8842 C C . GLY E 1 84 ? -62.446 41.028 -73.080 1.00 31.42 84 GLY E C 1
ATOM 8843 O O . GLY E 1 84 ? -62.323 41.902 -72.223 1.00 36.05 84 GLY E O 1
ATOM 8844 N N . ILE E 1 85 ? -61.473 40.175 -73.388 1.00 24.68 85 ILE E N 1
ATOM 8845 C CA . ILE E 1 85 ? -60.222 40.107 -72.638 1.00 31.21 85 ILE E CA 1
ATOM 8846 C C . ILE E 1 85 ? -59.413 41.406 -72.736 1.00 31.62 85 ILE E C 1
ATOM 8847 O O . ILE E 1 85 ? -59.479 42.120 -73.739 1.00 29.49 85 ILE E O 1
ATOM 8852 N N . GLY E 1 86 ? -58.654 41.710 -71.687 1.00 28.87 86 GLY E N 1
ATOM 8853 C CA . GLY E 1 86 ? -57.844 42.919 -71.647 1.00 30.16 86 GLY E CA 1
ATOM 8854 C C . GLY E 1 86 ? -57.408 43.256 -70.234 1.00 34.53 86 GLY E C 1
ATOM 8855 O O . GLY E 1 86 ? -57.758 42.550 -69.286 1.00 29.25 86 GLY E O 1
ATOM 8856 N N . GLY E 1 87 ? -56.644 44.337 -70.088 1.00 30.34 87 GLY E N 1
ATOM 8857 C CA . GLY E 1 87 ? -56.267 44.833 -68.772 1.00 26.86 87 GLY E CA 1
ATOM 8858 C C . GLY E 1 87 ? -55.574 43.818 -67.875 1.00 27.55 87 GLY E C 1
ATOM 8859 O O . GLY E 1 87 ? -55.672 43.895 -66.653 1.00 29.51 87 GLY E O 1
ATOM 8860 N N . GLY E 1 88 ? -54.867 42.866 -68.478 1.00 26.70 88 GLY E N 1
ATOM 8861 C CA . GLY E 1 88 ? -54.110 41.893 -67.708 1.00 29.94 88 GLY E CA 1
ATOM 8862 C C . GLY E 1 88 ? -54.932 40.710 -67.228 1.00 30.07 88 GLY E C 1
ATOM 8863 O O . GLY E 1 88 ? -54.418 39.815 -66.549 1.00 27.29 88 GLY E O 1
ATOM 8864 N N . ARG E 1 89 ? -56.212 40.690 -67.577 1.00 27.48 89 ARG E N 1
ATOM 8865 C CA . ARG E 1 89 ? -57.044 39.546 -67.218 1.00 27.75 89 ARG E CA 1
ATOM 8866 C C . ARG E 1 89 ? -56.521 38.306 -67.943 1.00 27.64 89 ARG E C 1
ATOM 8867 O O . ARG E 1 89 ? -55.924 38.411 -69.015 1.00 30.43 89 ARG E O 1
ATOM 8875 N N . GLY E 1 90 ? -56.736 37.134 -67.353 1.00 22.11 90 GLY E N 1
ATOM 8876 C CA . GLY E 1 90 ? -56.154 35.907 -67.873 1.00 19.46 90 GLY E CA 1
ATOM 8877 C C . GLY E 1 90 ? -57.140 34.991 -68.573 1.00 22.58 90 GLY E C 1
ATOM 8878 O O . GLY E 1 90 ? -58.322 34.936 -68.220 1.00 24.14 90 GLY E O 1
ATOM 8879 N N . TYR E 1 91 ? -56.639 34.281 -69.578 1.00 25.21 91 TYR E N 1
ATOM 8880 C CA . TYR E 1 91 ? -57.395 33.251 -70.269 1.00 21.19 91 TYR E CA 1
ATOM 8881 C C . TYR E 1 91 ? -56.585 31.972 -70.187 1.00 22.04 91 TYR E C 1
ATOM 8882 O O . TYR E 1 91 ? -55.427 31.938 -70.613 1.00 21.98 91 TYR E O 1
ATOM 8891 N N . ILE E 1 92 ? -57.182 30.929 -69.625 1.00 19.20 92 ILE E N 1
ATOM 8892 C CA . ILE E 1 92 ? -56.498 29.648 -69.493 1.00 19.29 92 ILE E CA 1
ATOM 8893 C C . ILE E 1 92 ? -57.270 28.628 -70.322 1.00 22.28 92 ILE E C 1
ATOM 8894 O O . ILE E 1 92 ? -58.353 28.212 -69.933 1.00 23.81 92 ILE E O 1
ATOM 8899 N N . ASP E 1 93 ? -56.733 28.256 -71.483 1.00 20.77 93 ASP E N 1
ATOM 8900 C CA . ASP E 1 93 ? -57.429 27.298 -72.336 1.00 17.82 93 ASP E CA 1
ATOM 8901 C C . ASP E 1 93 ? -57.017 25.893 -71.944 1.00 20.55 93 ASP E C 1
ATOM 8902 O O . ASP E 1 93 ? -55.856 25.512 -72.114 1.00 22.61 93 ASP E O 1
ATOM 8907 N N . MET E 1 94 ? -57.959 25.124 -71.408 1.00 22.15 94 MET E N 1
ATOM 8908 C CA . MET E 1 94 ? -57.632 23.772 -70.961 1.00 17.83 94 MET E CA 1
ATOM 8909 C C . MET E 1 94 ? -58.074 22.711 -71.966 1.00 18.74 94 MET E C 1
ATOM 8910 O O . MET E 1 94 ? -57.960 21.518 -71.697 1.00 22.03 94 MET E O 1
ATOM 8915 N N . SER E 1 95 ? -58.544 23.156 -73.133 1.00 16.40 95 SER E N 1
ATOM 8916 C CA . SER E 1 95 ? -58.938 22.236 -74.208 1.00 20.13 95 SER E CA 1
ATOM 8917 C C . SER E 1 95 ? -57.715 21.492 -74.753 1.00 26.72 95 SER E C 1
ATOM 8918 O O . SER E 1 95 ? -56.611 22.033 -74.756 1.00 22.78 95 SER E O 1
ATOM 8921 N N . THR E 1 96 ? -57.909 20.261 -75.222 1.00 19.06 96 THR E N 1
ATOM 8922 C CA . THR E 1 96 ? -56.845 19.559 -75.925 1.00 18.32 96 THR E CA 1
ATOM 8923 C C . THR E 1 96 ? -56.829 19.967 -77.391 1.00 20.07 96 THR E C 1
ATOM 8924 O O . THR E 1 96 ? -57.722 19.602 -78.166 1.00 21.35 96 THR E O 1
ATOM 8928 N N . VAL E 1 97 ? -55.816 20.743 -77.752 1.00 18.93 97 VAL E N 1
ATOM 8929 C CA . VAL E 1 97 ? -55.679 21.287 -79.101 1.00 21.95 97 VAL E CA 1
ATOM 8930 C C . VAL E 1 97 ? -54.233 21.123 -79.537 1.00 24.49 97 VAL E C 1
ATOM 8931 O O . VAL E 1 97 ? -53.400 20.696 -78.747 1.00 20.39 97 VAL E O 1
ATOM 8935 N N . ASP E 1 98 ? -53.937 21.444 -80.792 1.00 23.66 98 ASP E N 1
ATOM 8936 C CA . ASP E 1 98 ? -52.559 21.390 -81.275 1.00 22.55 98 ASP E CA 1
ATOM 8937 C C . ASP E 1 98 ? -51.783 22.636 -80.826 1.00 23.76 98 ASP E C 1
ATOM 8938 O O . ASP E 1 98 ? -52.385 23.638 -80.433 1.00 20.56 98 ASP E O 1
ATOM 8943 N N . ASP E 1 99 ? -50.453 22.572 -80.884 1.00 23.14 99 ASP E N 1
ATOM 8944 C CA . ASP E 1 99 ? -49.611 23.689 -80.457 1.00 24.96 99 ASP E CA 1
ATOM 8945 C C . ASP E 1 99 ? -49.723 24.925 -81.350 1.00 26.63 99 ASP E C 1
ATOM 8946 O O . ASP E 1 99 ? -49.507 26.046 -80.888 1.00 26.37 99 ASP E O 1
ATOM 8951 N N . GLU E 1 100 ? -50.054 24.734 -82.621 1.00 24.93 100 GLU E N 1
ATOM 8952 C CA . GLU E 1 100 ? -50.249 25.881 -83.507 1.00 26.05 100 GLU E CA 1
ATOM 8953 C C . GLU E 1 100 ? -51.490 26.671 -83.103 1.00 27.28 100 GLU E C 1
ATOM 8954 O O . GLU E 1 100 ? -51.485 27.905 -83.116 1.00 24.30 100 GLU E O 1
ATOM 8960 N N . THR E 1 101 ? -52.548 25.954 -82.734 1.00 23.71 101 THR E N 1
ATOM 8961 C CA . THR E 1 101 ? -53.774 26.582 -82.247 1.00 20.85 101 THR E CA 1
ATOM 8962 C C . THR E 1 101 ? -53.570 27.347 -80.935 1.00 26.01 101 THR E C 1
ATOM 8963 O O . THR E 1 101 ? -53.979 28.509 -80.811 1.00 21.51 101 THR E O 1
ATOM 8967 N N . SER E 1 102 ? -52.948 26.712 -79.950 1.00 20.09 102 SER E N 1
ATOM 8968 C CA . SER E 1 102 ? -52.750 27.398 -78.678 1.00 24.96 102 SER E CA 1
ATOM 8969 C C . SER E 1 102 ? -51.796 28.590 -78.809 1.00 24.01 102 SER E C 1
ATOM 8970 O O . SER E 1 102 ? -51.990 29.608 -78.156 1.00 22.40 102 SER E O 1
ATOM 8973 N N . THR E 1 103 ? -50.778 28.470 -79.657 1.00 22.89 103 THR E N 1
ATOM 8974 C CA . THR E 1 103 ? -49.857 29.589 -79.879 1.00 24.27 103 THR E CA 1
ATOM 8975 C C . THR E 1 103 ? -50.571 30.795 -80.500 1.00 26.35 103 THR E C 1
ATOM 8976 O O . THR E 1 103 ? -50.302 31.949 -80.138 1.00 26.66 103 THR E O 1
ATOM 8980 N N . ALA E 1 104 ? -51.478 30.524 -81.434 1.00 22.42 104 ALA E N 1
ATOM 8981 C CA . ALA E 1 104 ? -52.212 31.578 -82.130 1.00 24.25 104 ALA E CA 1
ATOM 8982 C C . ALA E 1 104 ? -53.189 32.265 -81.189 1.00 27.78 104 ALA E C 1
ATOM 8983 O O . ALA E 1 104 ? -53.301 33.491 -81.187 1.00 24.93 104 ALA E O 1
ATOM 8985 N N . ILE E 1 105 ? -53.896 31.469 -80.392 1.00 21.06 105 ILE E N 1
ATOM 8986 C CA . ILE E 1 105 ? -54.813 32.011 -79.400 1.00 22.15 105 ILE E CA 1
ATOM 8987 C C . ILE E 1 105 ? -54.047 32.865 -78.395 1.00 27.76 105 ILE E C 1
ATOM 8988 O O . ILE E 1 105 ? -54.466 33.977 -78.056 1.00 24.54 105 ILE E O 1
ATOM 8993 N N . GLY E 1 106 ? -52.905 32.355 -77.948 1.00 24.91 106 GLY E N 1
ATOM 8994 C CA . GLY E 1 106 ? -52.077 33.070 -76.994 1.00 28.85 106 GLY E CA 1
ATOM 8995 C C . GLY E 1 106 ? -51.609 34.410 -77.521 1.00 28.30 106 GLY E C 1
ATOM 8996 O O . GLY E 1 106 ? -51.658 35.420 -76.815 1.00 26.55 106 GLY E O 1
ATOM 8997 N N . ALA E 1 107 ? -51.152 34.422 -78.767 1.00 27.13 107 ALA E N 1
ATOM 8998 C CA . ALA E 1 107 ? -50.673 35.650 -79.383 1.00 25.50 107 ALA E CA 1
ATOM 8999 C C . ALA E 1 107 ? -51.794 36.677 -79.482 1.00 28.91 107 ALA E C 1
ATOM 9000 O O . ALA E 1 107 ? -51.584 37.855 -79.200 1.00 27.65 107 ALA E O 1
ATOM 9002 N N . ALA E 1 108 ? -52.982 36.230 -79.878 1.00 25.86 108 ALA E N 1
ATOM 9003 C CA . ALA E 1 108 ? -54.119 37.135 -80.027 1.00 29.00 108 ALA E CA 1
ATOM 9004 C C . ALA E 1 108 ? -54.568 37.694 -78.671 1.00 25.46 108 ALA E C 1
ATOM 9005 O O . ALA E 1 108 ? -54.794 38.896 -78.528 1.00 26.72 108 ALA E O 1
ATOM 9007 N N . VAL E 1 109 ? -54.685 36.824 -77.673 1.00 24.78 109 VAL E N 1
ATOM 9008 C CA . VAL E 1 109 ? -55.005 37.267 -76.317 1.00 24.75 109 VAL E CA 1
ATOM 9009 C C . VAL E 1 109 ? -53.984 38.276 -75.789 1.00 30.86 109 VAL E C 1
ATOM 9010 O O . VAL E 1 109 ? -54.346 39.318 -75.241 1.00 29.38 109 VAL E O 1
ATOM 9014 N N . THR E 1 110 ? -52.704 37.962 -75.954 1.00 28.17 110 THR E N 1
ATOM 9015 C CA . THR E 1 110 ? -51.650 38.852 -75.480 1.00 29.30 110 THR E CA 1
ATOM 9016 C C . THR E 1 110 ? -51.737 40.217 -76.165 1.00 33.29 110 THR E C 1
ATOM 9017 O O . THR E 1 110 ? -51.552 41.252 -75.526 1.00 31.82 110 THR E O 1
ATOM 9021 N N . ALA E 1 111 ? -52.035 40.224 -77.461 1.00 29.45 111 ALA E N 1
ATOM 9022 C CA . ALA E 1 111 ? -52.129 41.486 -78.197 1.00 32.72 111 ALA E CA 1
ATOM 9023 C C . ALA E 1 111 ? -53.309 42.352 -77.744 1.00 36.67 111 ALA E C 1
ATOM 9024 O O . ALA E 1 111 ? -53.303 43.568 -77.939 1.00 37.22 111 ALA E O 1
ATOM 9026 N N . ARG E 1 112 ? -54.321 41.730 -77.143 1.00 26.72 112 ARG E N 1
ATOM 9027 C CA . ARG E 1 112 ? -55.466 42.475 -76.608 1.00 34.31 112 ARG E CA 1
ATOM 9028 C C . ARG E 1 112 ? -55.232 42.995 -75.184 1.00 31.38 112 ARG E C 1
ATOM 9029 O O . ARG E 1 112 ? -56.111 43.623 -74.595 1.00 34.67 112 ARG E O 1
ATOM 9037 N N . GLY E 1 113 ? -54.055 42.732 -74.631 1.00 31.38 113 GLY E N 1
ATOM 9038 C CA . GLY E 1 113 ? -53.742 43.168 -73.280 1.00 28.36 113 GLY E CA 1
ATOM 9039 C C . GLY E 1 113 ? -53.948 42.091 -72.227 1.00 32.37 113 GLY E C 1
ATOM 9040 O O . GLY E 1 113 ? -53.740 42.331 -71.039 1.00 31.68 113 GLY E O 1
ATOM 9041 N N . GLY E 1 114 ? -54.355 40.898 -72.658 1.00 29.38 114 GLY E N 1
ATOM 9042 C CA . GLY E 1 114 ? -54.582 39.799 -71.733 1.00 25.82 114 GLY E CA 1
ATOM 9043 C C . GLY E 1 114 ? -53.345 38.960 -71.481 1.00 26.70 114 GLY E C 1
ATOM 9044 O O . GLY E 1 114 ? -52.318 39.151 -72.135 1.00 27.62 114 GLY E O 1
ATOM 9045 N N . ARG E 1 115 ? -53.441 38.039 -70.521 1.00 24.99 115 ARG E N 1
ATOM 9046 C CA . ARG E 1 115 ? -52.394 37.051 -70.263 1.00 24.47 115 ARG E CA 1
ATOM 9047 C C . ARG E 1 115 ? -52.920 35.677 -70.670 1.00 24.50 115 ARG E C 1
ATOM 9048 O O . ARG E 1 115 ? -54.084 35.374 -70.419 1.00 25.44 115 ARG E O 1
ATOM 9056 N N . PHE E 1 116 ? -52.072 34.847 -71.280 1.00 24.62 116 PHE E N 1
ATOM 9057 C CA . PHE E 1 116 ? -52.514 33.527 -71.751 1.00 22.67 116 PHE E CA 1
ATOM 9058 C C . PHE E 1 116 ? -51.715 32.367 -71.181 1.00 23.50 116 PHE E C 1
ATOM 9059 O O . PHE E 1 116 ? -50.485 32.423 -71.093 1.00 21.48 116 PHE E O 1
ATOM 9067 N N . LEU E 1 117 ? -52.432 31.307 -70.826 1.00 22.20 117 LEU E N 1
ATOM 9068 C CA . LEU E 1 117 ? -51.827 30.062 -70.377 1.00 19.86 117 LEU E CA 1
ATOM 9069 C C . LEU E 1 117 ? -52.639 28.934 -71.005 1.00 20.71 117 LEU E C 1
ATOM 9070 O O . LEU E 1 117 ? -53.864 28.982 -70.990 1.00 22.35 117 LEU E O 1
ATOM 9075 N N . GLU E 1 118 ? -51.970 27.946 -71.594 1.00 20.61 118 GLU E N 1
ATOM 9076 C CA . GLU E 1 118 ? -52.651 26.713 -71.990 1.00 18.81 118 GLU E CA 1
ATOM 9077 C C . GLU E 1 118 ? -52.467 25.733 -70.839 1.00 24.90 118 GLU E C 1
ATOM 9078 O O . GLU E 1 118 ? -51.437 25.748 -70.174 1.00 22.65 118 GLU E O 1
ATOM 9084 N N . ALA E 1 119 ? -53.466 24.898 -70.579 1.00 18.35 119 ALA E N 1
ATOM 9085 C CA . ALA E 1 119 ? -53.348 23.942 -69.482 1.00 17.35 119 ALA E CA 1
ATOM 9086 C C . ALA E 1 119 ? -54.201 22.707 -69.731 1.00 14.96 119 ALA E C 1
ATOM 9087 O O . ALA E 1 119 ? -55.130 22.421 -68.973 1.00 17.77 119 ALA E O 1
ATOM 9089 N N . PRO E 1 120 ? -53.896 21.975 -70.813 1.00 21.19 120 PRO E N 1
ATOM 9090 C CA . PRO E 1 120 ? -54.597 20.720 -71.094 1.00 20.72 120 PRO E CA 1
ATOM 9091 C C . PRO E 1 120 ? -54.379 19.732 -69.952 1.00 21.94 120 PRO E C 1
ATOM 9092 O O . PRO E 1 120 ? -53.415 19.865 -69.194 1.00 19.45 120 PRO E O 1
ATOM 9096 N N . VAL E 1 121 ? -55.275 18.762 -69.809 1.00 17.22 121 VAL E N 1
ATOM 9097 C CA . VAL E 1 121 ? -55.197 17.879 -68.656 1.00 17.93 121 VAL E CA 1
ATOM 9098 C C . VAL E 1 121 ? -55.146 16.411 -69.036 1.00 21.62 121 VAL E C 1
ATOM 9099 O O . VAL E 1 121 ? -55.659 15.999 -70.081 1.00 17.79 121 VAL E O 1
ATOM 9103 N N . SER E 1 122 ? -54.533 15.626 -68.161 1.00 20.40 122 SER E N 1
ATOM 9104 C CA . SER E 1 122 ? -54.588 14.175 -68.267 1.00 21.24 122 SER E CA 1
ATOM 9105 C C . SER E 1 122 ? -55.483 13.643 -67.149 1.00 25.30 122 SER E C 1
ATOM 9106 O O . SER E 1 122 ? -55.297 13.981 -65.979 1.00 25.57 122 SER E O 1
ATOM 9109 N N . GLY E 1 123 ? -56.449 12.808 -67.510 1.00 18.74 123 GLY E N 1
ATOM 9110 C CA . GLY E 1 123 ? -57.444 12.343 -66.558 1.00 18.26 123 GLY E CA 1
ATOM 9111 C C . GLY E 1 123 ? -58.812 12.544 -67.185 1.00 26.37 123 GLY E C 1
ATOM 9112 O O . GLY E 1 123 ? -59.035 13.534 -67.888 1.00 26.18 123 GLY E O 1
ATOM 9113 N N . THR E 1 124 ? -59.721 11.606 -66.938 1.00 21.80 124 THR E N 1
ATOM 9114 C CA . THR E 1 124 ? -60.991 11.562 -67.649 1.00 24.35 124 THR E CA 1
ATOM 9115 C C . THR E 1 124 ? -62.147 12.054 -66.767 1.00 27.82 124 THR E C 1
ATOM 9116 O O . THR E 1 124 ? -61.927 12.865 -65.870 1.00 19.59 124 THR E O 1
ATOM 9120 N N . LYS E 1 125 ? -63.368 11.598 -67.034 1.00 24.19 125 LYS E N 1
ATOM 9121 C CA . LYS E 1 125 ? -64.552 12.120 -66.333 1.00 22.17 125 LYS E CA 1
ATOM 9122 C C . LYS E 1 125 ? -64.491 12.027 -64.814 1.00 22.63 125 LYS E C 1
ATOM 9123 O O . LYS E 1 125 ? -64.784 13.005 -64.112 1.00 21.95 125 LYS E O 1
ATOM 9129 N N . LYS E 1 126 ? -64.141 10.853 -64.297 1.00 18.37 126 LYS E N 1
ATOM 9130 C CA . LYS E 1 126 ? -64.129 10.673 -62.848 1.00 23.22 126 LYS E CA 1
ATOM 9131 C C . LYS E 1 126 ? -63.053 11.549 -62.178 1.00 25.90 126 LYS E C 1
ATOM 9132 O O . LYS E 1 126 ? -63.337 12.245 -61.211 1.00 21.45 126 LYS E O 1
ATOM 9138 N N . PRO E 1 127 ? -61.813 11.529 -62.698 1.00 22.16 127 PRO E N 1
ATOM 9139 C CA . PRO E 1 127 ? -60.828 12.494 -62.189 1.00 22.43 127 PRO E CA 1
ATOM 9140 C C . PRO E 1 127 ? -61.312 13.948 -62.248 1.00 22.19 127 PRO E C 1
ATOM 9141 O O . PRO E 1 127 ? -61.039 14.707 -61.316 1.00 25.39 127 PRO E O 1
ATOM 9145 N N . ALA E 1 128 ? -62.019 14.334 -63.309 1.00 19.04 128 ALA E N 1
ATOM 9146 C CA . ALA E 1 128 ? -62.583 15.685 -63.376 1.00 22.17 128 ALA E CA 1
ATOM 9147 C C . ALA E 1 128 ? -63.563 15.939 -62.234 1.00 21.21 128 ALA E C 1
ATOM 9148 O O . ALA E 1 128 ? -63.546 17.002 -61.608 1.00 23.55 128 ALA E O 1
ATOM 9150 N N . GLU E 1 129 ? -64.414 14.960 -61.967 1.00 19.38 129 GLU E N 1
ATOM 9151 C CA . GLU E 1 129 ? -65.389 15.076 -60.882 1.00 27.49 129 GLU E CA 1
ATOM 9152 C C . GLU E 1 129 ? -64.703 15.167 -59.522 1.00 24.67 129 GLU E C 1
ATOM 9153 O O . GLU E 1 129 ? -65.068 16.005 -58.684 1.00 22.49 129 GLU E O 1
ATOM 9159 N N . ASP E 1 130 ? -63.698 14.315 -59.320 1.00 21.33 130 ASP E N 1
ATOM 9160 C CA . ASP E 1 130 ? -62.987 14.192 -58.041 1.00 24.24 130 ASP E CA 1
ATOM 9161 C C . ASP E 1 130 ? -61.947 15.282 -57.808 1.00 25.56 130 ASP E C 1
ATOM 9162 O O . ASP E 1 130 ? -61.504 15.487 -56.680 1.00 27.52 130 ASP E O 1
ATOM 9167 N N . GLY E 1 131 ? -61.533 15.963 -58.870 1.00 20.66 131 GLY E N 1
ATOM 9168 C CA . GLY E 1 131 ? -60.518 16.994 -58.735 1.00 20.92 131 GLY E CA 1
ATOM 9169 C C . GLY E 1 131 ? -59.117 16.407 -58.688 1.00 27.47 131 GLY E C 1
ATOM 9170 O O . GLY E 1 131 ? -58.231 16.929 -58.012 1.00 24.93 131 GLY E O 1
ATOM 9171 N N . THR E 1 132 ? -58.915 15.309 -59.410 1.00 19.77 132 THR E N 1
ATOM 9172 C CA . THR E 1 132 ? -57.623 14.627 -59.400 1.00 22.32 132 THR E CA 1
ATOM 9173 C C . THR E 1 132 ? -56.995 14.616 -60.786 1.00 22.12 132 THR E C 1
ATOM 9174 O O . THR E 1 132 ? -56.228 13.710 -61.142 1.00 23.40 132 THR E O 1
ATOM 9178 N N . LEU E 1 133 ? -57.316 15.634 -61.565 1.00 18.15 133 LEU E N 1
ATOM 9179 C CA . LEU E 1 133 ? -56.678 15.820 -62.863 1.00 17.05 133 LEU E CA 1
ATOM 9180 C C . LEU E 1 133 ? -55.180 16.109 -62.717 1.00 21.35 133 LEU E C 1
ATOM 9181 O O . LEU E 1 133 ? -54.717 16.573 -61.671 1.00 20.28 133 LEU E O 1
ATOM 9186 N N . ILE E 1 134 ? -54.437 15.837 -63.781 1.00 18.12 134 ILE E N 1
ATOM 9187 C CA . ILE E 1 134 ? -53.040 16.236 -63.895 1.00 15.11 134 ILE E CA 1
ATOM 9188 C C . ILE E 1 134 ? -52.998 17.380 -64.889 1.00 21.91 134 ILE E C 1
ATOM 9189 O O . ILE E 1 134 ? -53.406 17.215 -66.039 1.00 19.98 134 ILE E O 1
ATOM 9194 N N . ILE E 1 135 ? -52.523 18.543 -64.450 1.00 19.51 135 ILE E N 1
ATOM 9195 C CA . ILE E 1 135 ? -52.607 19.745 -65.282 1.00 16.22 135 ILE E CA 1
ATOM 9196 C C . ILE E 1 135 ? -51.265 20.056 -65.954 1.00 22.94 135 ILE E C 1
ATOM 9197 O O . ILE E 1 135 ? -50.232 20.199 -65.280 1.00 20.17 135 ILE E O 1
ATOM 9202 N N . LEU E 1 136 ? -51.284 20.140 -67.283 1.00 18.87 136 LEU E N 1
ATOM 9203 C CA . LEU E 1 136 ? -50.053 20.288 -68.070 1.00 16.89 136 LEU E CA 1
ATOM 9204 C C . LEU E 1 136 ? -49.949 21.701 -68.654 1.00 21.63 136 LEU E C 1
ATOM 9205 O O . LEU E 1 136 ? -50.219 21.922 -69.834 1.00 24.51 136 LEU E O 1
ATOM 9210 N N . ALA E 1 137 ? -49.554 22.651 -67.817 1.00 19.94 137 ALA E N 1
ATOM 9211 C CA . ALA E 1 137 ? -49.615 24.064 -68.179 1.00 17.70 137 ALA E CA 1
ATOM 9212 C C . ALA E 1 137 ? -48.383 24.546 -68.932 1.00 23.63 137 ALA E C 1
ATOM 9213 O O . ALA E 1 137 ? -47.289 24.017 -68.756 1.00 21.74 137 ALA E O 1
ATOM 9215 N N . ALA E 1 138 ? -48.573 25.560 -69.772 1.00 23.17 138 ALA E N 1
ATOM 9216 C CA . ALA E 1 138 ? -47.454 26.249 -70.408 1.00 21.12 138 ALA E CA 1
ATOM 9217 C C . ALA E 1 138 ? -47.877 27.657 -70.796 1.00 23.20 138 ALA E C 1
ATOM 9218 O O . ALA E 1 138 ? -49.026 27.883 -71.164 1.00 23.04 138 ALA E O 1
ATOM 9220 N N . GLY E 1 139 ? -46.948 28.604 -70.707 1.00 24.15 139 GLY E N 1
ATOM 9221 C CA . GLY E 1 139 ? -47.249 29.983 -71.038 1.00 19.83 139 GLY E CA 1
ATOM 9222 C C . GLY E 1 139 ? -46.949 30.922 -69.884 1.00 24.79 139 GLY E C 1
ATOM 9223 O O . GLY E 1 139 ? -45.982 30.729 -69.152 1.00 25.93 139 GLY E O 1
ATOM 9224 N N . ASP E 1 140 ? -47.792 31.933 -69.709 1.00 23.84 140 ASP E N 1
ATOM 9225 C CA . ASP E 1 140 ? -47.500 33.015 -68.768 1.00 26.12 140 ASP E CA 1
ATOM 9226 C C . ASP E 1 140 ? -47.353 32.528 -67.331 1.00 28.61 140 ASP E C 1
ATOM 9227 O O . ASP E 1 140 ? -48.279 31.952 -66.765 1.00 21.19 140 ASP E O 1
ATOM 9232 N N . GLN E 1 141 ? -46.188 32.777 -66.742 1.00 26.40 141 GLN E N 1
ATOM 9233 C CA . GLN E 1 141 ? -45.875 32.282 -65.404 1.00 27.72 141 GLN E CA 1
ATOM 9234 C C . GLN E 1 141 ? -46.677 32.966 -64.321 1.00 23.06 141 GLN E C 1
ATOM 9235 O O . GLN E 1 141 ? -47.088 32.321 -63.362 1.00 23.52 141 GLN E O 1
ATOM 9241 N N . SER E 1 142 ? -46.880 34.276 -64.450 1.00 21.06 142 SER E N 1
ATOM 9242 C CA . SER E 1 142 ? -47.634 34.995 -63.434 1.00 23.87 142 SER E CA 1
ATOM 9243 C C . SER E 1 142 ? -49.075 34.485 -63.402 1.00 24.09 142 SER E C 1
ATOM 9244 O O . SER E 1 142 ? -49.703 34.429 -62.341 1.00 23.00 142 SER E O 1
ATOM 9247 N N . LEU E 1 143 ? -49.596 34.095 -64.558 1.00 23.49 143 LEU E N 1
ATOM 9248 C CA . LEU E 1 143 ? -50.957 33.567 -64.598 1.00 21.64 143 LEU E CA 1
ATOM 9249 C C . LEU E 1 143 ? -50.974 32.167 -63.992 1.00 19.79 143 LEU E C 1
ATOM 9250 O O . LEU E 1 143 ? -51.909 31.810 -63.287 1.00 24.22 143 LEU E O 1
ATOM 9255 N N . PHE E 1 144 ? -49.933 31.379 -64.256 1.00 22.95 144 PHE E N 1
ATOM 9256 C CA . PHE E 1 144 ? -49.846 30.040 -63.664 1.00 28.17 144 PHE E CA 1
ATOM 9257 C C . PHE E 1 144 ? -49.856 30.131 -62.138 1.00 22.85 144 PHE E C 1
ATOM 9258 O O . PHE E 1 144 ? -50.573 29.395 -61.463 1.00 22.38 144 PHE E O 1
ATOM 9266 N N . THR E 1 145 ? -49.072 31.061 -61.601 1.00 19.83 145 THR E N 1
ATOM 9267 C CA . THR E 1 145 ? -49.055 31.321 -60.167 1.00 22.71 145 THR E CA 1
ATOM 9268 C C . THR E 1 145 ? -50.419 31.772 -59.636 1.00 24.71 145 THR E C 1
ATOM 9269 O O . THR E 1 145 ? -50.905 31.250 -58.625 1.00 24.83 145 THR E O 1
ATOM 9273 N N . ASP E 1 146 ? -51.037 32.734 -60.317 1.00 20.50 146 ASP E N 1
ATOM 9274 C CA . ASP E 1 146 ? -52.338 33.259 -59.889 1.00 25.64 146 ASP E CA 1
ATOM 9275 C C . ASP E 1 146 ? -53.423 32.177 -59.888 1.00 25.93 146 ASP E C 1
ATOM 9276 O O . ASP E 1 146 ? -54.391 32.259 -59.135 1.00 25.58 146 ASP E O 1
ATOM 9281 N N . ALA E 1 147 ? -53.254 31.170 -60.736 1.00 24.03 147 ALA E N 1
ATOM 9282 C CA . ALA E 1 147 ? -54.264 30.126 -60.891 1.00 27.99 147 ALA E CA 1
ATOM 9283 C C . ALA E 1 147 ? -54.063 28.946 -59.941 1.00 23.78 147 ALA E C 1
ATOM 9284 O O . ALA E 1 147 ? -54.840 28.004 -59.963 1.00 23.67 147 ALA E O 1
ATOM 9286 N N . GLY E 1 148 ? -53.017 28.997 -59.120 1.00 19.92 148 GLY E N 1
ATOM 9287 C CA . GLY E 1 148 ? -52.707 27.911 -58.203 1.00 21.99 148 GLY E CA 1
ATOM 9288 C C . GLY E 1 148 ? -53.884 27.425 -57.360 1.00 20.14 148 GLY E C 1
ATOM 9289 O O . GLY E 1 148 ? -54.169 26.226 -57.308 1.00 20.29 148 GLY E O 1
ATOM 9290 N N . PRO E 1 149 ? -54.552 28.340 -56.657 1.00 17.53 149 PRO E N 1
ATOM 9291 C CA . PRO E 1 149 ? -55.682 27.886 -55.831 1.00 23.76 149 PRO E CA 1
ATOM 9292 C C . PRO E 1 149 ? -56.787 27.216 -56.657 1.00 23.64 149 PRO E C 1
ATOM 9293 O O . PRO E 1 149 ? -57.308 26.180 -56.237 1.00 20.54 149 PRO E O 1
ATOM 9297 N N . ALA E 1 150 ? -57.132 27.776 -57.815 1.00 19.47 150 ALA E N 1
ATOM 9298 C CA . ALA E 1 150 ? -58.117 27.130 -58.686 1.00 22.55 150 ALA E CA 1
ATOM 9299 C C . ALA E 1 150 ? -57.627 25.763 -59.159 1.00 25.95 150 ALA E C 1
ATOM 9300 O O . ALA E 1 150 ? -58.400 24.801 -59.189 1.00 19.30 150 ALA E O 1
ATOM 9302 N N . PHE E 1 151 ? -56.351 25.681 -59.542 1.00 18.44 151 PHE E N 1
ATOM 9303 C CA . PHE E 1 151 ? -55.781 24.418 -60.024 1.00 22.20 151 PHE E CA 1
ATOM 9304 C C . PHE E 1 151 ? -55.781 23.343 -58.928 1.00 22.31 151 PHE E C 1
ATOM 9305 O O . PHE E 1 151 ? -55.878 22.150 -59.216 1.00 21.14 151 PHE E O 1
ATOM 9313 N N . ALA E 1 152 ? -55.662 23.769 -57.673 1.00 19.52 152 ALA E N 1
ATOM 9314 C CA . ALA E 1 152 ? -55.726 22.835 -56.558 1.00 19.06 152 ALA E CA 1
ATOM 9315 C C . ALA E 1 152 ? -57.126 22.245 -56.399 1.00 24.68 152 ALA E C 1
ATOM 9316 O O . ALA E 1 152 ? -57.270 21.116 -55.947 1.00 21.74 152 ALA E O 1
ATOM 9318 N N . ALA E 1 153 ? -58.157 23.006 -56.775 1.00 20.95 153 ALA E N 1
ATOM 9319 C CA . ALA E 1 153 ? -59.524 22.484 -56.783 1.00 19.70 153 ALA E CA 1
ATOM 9320 C C . ALA E 1 153 ? -59.790 21.541 -57.967 1.00 18.94 153 ALA E C 1
ATOM 9321 O O . ALA E 1 153 ? -60.697 20.702 -57.918 1.00 23.45 153 ALA E O 1
ATOM 9323 N N . LEU E 1 154 ? -59.024 21.698 -59.041 1.00 20.18 154 LEU E N 1
ATOM 9324 C CA . LEU E 1 154 ? -59.262 20.928 -60.263 1.00 19.58 154 LEU E CA 1
ATOM 9325 C C . LEU E 1 154 ? -58.427 19.661 -60.356 1.00 21.25 154 LEU E C 1
ATOM 9326 O O . LEU E 1 154 ? -58.850 18.687 -60.971 1.00 20.81 154 LEU E O 1
ATOM 9331 N N . GLY E 1 155 ? -57.230 19.685 -59.775 1.00 24.38 155 GLY E N 1
ATOM 9332 C CA . GLY E 1 155 ? -56.264 18.630 -60.016 1.00 21.17 155 GLY E CA 1
ATOM 9333 C C . GLY E 1 155 ? -55.430 18.243 -58.805 1.00 24.40 155 GLY E C 1
ATOM 9334 O O . GLY E 1 155 ? -55.441 18.930 -57.788 1.00 22.21 155 GLY E O 1
ATOM 9335 N N . LYS E 1 156 ? -54.708 17.134 -58.929 1.00 21.81 156 LYS E N 1
ATOM 9336 C CA . LYS E 1 156 ? -53.848 16.634 -57.865 1.00 25.71 156 LYS E CA 1
ATOM 9337 C C . LYS E 1 156 ? -52.387 16.916 -58.187 1.00 24.67 156 LYS E C 1
ATOM 9338 O O . LYS E 1 156 ? -51.507 16.690 -57.366 1.00 23.81 156 LYS E O 1
ATOM 9344 N N . LYS E 1 157 ? -52.121 17.379 -59.401 1.00 21.63 157 LYS E N 1
ATOM 9345 C CA . LYS E 1 157 ? -50.739 17.574 -59.833 1.00 21.63 157 LYS E CA 1
ATOM 9346 C C . LYS E 1 157 ? -50.728 18.602 -60.953 1.00 24.44 157 LYS E C 1
ATOM 9347 O O . LYS E 1 157 ? -51.546 18.528 -61.863 1.00 23.01 157 LYS E O 1
ATOM 9353 N N . CYS E 1 158 ? -49.810 19.558 -60.888 1.00 27.01 158 CYS E N 1
ATOM 9354 C CA A CYS E 1 158 ? -49.756 20.624 -61.878 0.38 25.34 158 CYS E CA 1
ATOM 9355 C CA B CYS E 1 158 ? -49.753 20.624 -61.887 0.62 24.46 158 CYS E CA 1
ATOM 9356 C C . CYS E 1 158 ? -48.308 20.895 -62.280 1.00 30.11 158 CYS E C 1
ATOM 9357 O O . CYS E 1 158 ? -47.453 21.103 -61.425 1.00 36.25 158 CYS E O 1
ATOM 9362 N N . LEU E 1 159 ? -48.033 20.886 -63.580 1.00 23.96 159 LEU E N 1
ATOM 9363 C CA . LEU E 1 159 ? -46.698 21.201 -64.073 1.00 25.02 159 LEU E CA 1
ATOM 9364 C C . LEU E 1 159 ? -46.737 22.466 -64.912 1.00 24.50 159 LEU E C 1
ATOM 9365 O O . LEU E 1 159 ? -47.733 22.740 -65.578 1.00 28.41 159 LEU E O 1
ATOM 9370 N N . HIS E 1 160 ? -45.657 23.239 -64.870 1.00 22.39 160 HIS E N 1
ATOM 9371 C CA . HIS E 1 160 ? -45.453 24.294 -65.851 1.00 21.08 160 HIS E CA 1
ATOM 9372 C C . HIS E 1 160 ? -44.324 23.847 -66.780 1.00 27.35 160 HIS E C 1
ATOM 9373 O O . HIS E 1 160 ? -43.211 23.581 -66.328 1.00 24.92 160 HIS E O 1
ATOM 9380 N N . LEU E 1 161 ? -44.616 23.766 -68.074 1.00 27.24 161 LEU E N 1
ATOM 9381 C CA . LEU E 1 161 ? -43.744 23.083 -69.021 1.00 21.65 161 LEU E CA 1
ATOM 9382 C C . LEU E 1 161 ? -43.017 24.044 -69.961 1.00 24.78 161 LEU E C 1
ATOM 9383 O O . LEU E 1 161 ? -42.379 23.623 -70.928 1.00 28.43 161 LEU E O 1
ATOM 9388 N N . GLY E 1 162 ? -43.108 25.336 -69.671 1.00 26.11 162 GLY E N 1
ATOM 9389 C CA . GLY E 1 162 ? -42.342 26.319 -70.414 1.00 21.98 162 GLY E CA 1
ATOM 9390 C C . GLY E 1 162 ? -43.204 27.175 -71.312 1.00 21.07 162 GLY E C 1
ATOM 9391 O O . GLY E 1 162 ? -44.281 27.623 -70.920 1.00 23.43 162 GLY E O 1
ATOM 9392 N N . GLU E 1 163 ? -42.727 27.393 -72.533 1.00 27.87 163 GLU E N 1
ATOM 9393 C CA A GLU E 1 163 ? -43.412 28.285 -73.466 0.49 26.64 163 GLU E CA 1
ATOM 9394 C CA B GLU E 1 163 ? -43.386 28.265 -73.497 0.51 28.28 163 GLU E CA 1
ATOM 9395 C C . GLU E 1 163 ? -44.690 27.658 -74.016 1.00 27.36 163 GLU E C 1
ATOM 9396 O O . GLU E 1 163 ? -44.835 26.430 -74.058 1.00 24.16 163 GLU E O 1
ATOM 9407 N N . VAL E 1 164 ? -45.626 28.510 -74.434 1.00 22.68 164 VAL E N 1
ATOM 9408 C CA . VAL E 1 164 ? -46.873 28.027 -75.027 1.00 22.61 164 VAL E CA 1
ATOM 9409 C C . VAL E 1 164 ? -46.574 27.049 -76.150 1.00 27.03 164 VAL E C 1
ATOM 9410 O O . VAL E 1 164 ? -45.677 27.272 -76.970 1.00 24.48 164 VAL E O 1
ATOM 9414 N N . GLY E 1 165 ? -47.335 25.963 -76.184 1.00 25.84 165 GLY E N 1
ATOM 9415 C CA . GLY E 1 165 ? -47.078 24.893 -77.122 1.00 25.04 165 GLY E CA 1
ATOM 9416 C C . GLY E 1 165 ? -46.551 23.646 -76.431 1.00 27.20 165 GLY E C 1
ATOM 9417 O O . GLY E 1 165 ? -46.846 22.535 -76.863 1.00 23.77 165 GLY E O 1
ATOM 9418 N N . GLN E 1 166 ? -45.771 23.816 -75.362 1.00 25.09 166 GLN E N 1
ATOM 9419 C CA . GLN E 1 166 ? -45.166 22.660 -74.690 1.00 21.52 166 GLN E CA 1
ATOM 9420 C C . GLN E 1 166 ? -46.206 21.828 -73.965 1.00 21.60 166 GLN E C 1
ATOM 9421 O O . GLN E 1 166 ? -46.070 20.606 -73.865 1.00 22.04 166 GLN E O 1
ATOM 9427 N N . GLY E 1 167 ? -47.231 22.495 -73.439 1.00 21.63 167 GLY E N 1
ATOM 9428 C CA . GLY E 1 167 ? -48.329 21.797 -72.784 1.00 23.62 167 GLY E CA 1
ATOM 9429 C C . GLY E 1 167 ? -49.146 20.990 -73.777 1.00 22.62 167 GLY E C 1
ATOM 9430 O O . GLY E 1 167 ? -49.442 19.815 -73.552 1.00 21.70 167 GLY E O 1
ATOM 9431 N N . ALA E 1 168 ? -49.523 21.626 -74.881 1.00 19.95 168 ALA E N 1
ATOM 9432 C CA . ALA E 1 168 ? -50.241 20.935 -75.945 1.00 20.87 168 ALA E CA 1
ATOM 9433 C C . ALA E 1 168 ? -49.470 19.692 -76.388 1.00 24.45 168 ALA E C 1
ATOM 9434 O O . ALA E 1 168 ? -50.048 18.615 -76.539 1.00 20.32 168 ALA E O 1
ATOM 9436 N N . ARG E 1 169 ? -48.161 19.849 -76.589 1.00 21.85 169 ARG E N 1
ATOM 9437 C CA . ARG E 1 169 ? -47.316 18.757 -77.065 1.00 25.42 169 ARG E CA 1
ATOM 9438 C C . ARG E 1 169 ? -47.222 17.614 -76.067 1.00 21.99 169 ARG E C 1
ATOM 9439 O O . ARG E 1 169 ? -47.303 16.450 -76.453 1.00 18.98 169 ARG E O 1
ATOM 9447 N N . MET E 1 170 ? -47.049 17.935 -74.788 1.00 15.82 170 MET E N 1
ATOM 9448 C CA . MET E 1 170 ? -47.003 16.883 -73.781 1.00 17.88 170 MET E CA 1
ATOM 9449 C C . MET E 1 170 ? -48.322 16.118 -73.771 1.00 16.44 170 MET E C 1
ATOM 9450 O O . MET E 1 170 ? -48.334 14.889 -73.698 1.00 19.60 170 MET E O 1
ATOM 9455 N N . LYS E 1 171 ? -49.433 16.843 -73.832 1.00 18.01 171 LYS E N 1
ATOM 9456 C CA . LYS E 1 171 ? -50.742 16.210 -73.784 1.00 16.81 171 LYS E CA 1
ATOM 9457 C C . LYS E 1 171 ? -50.963 15.286 -74.986 1.00 14.59 171 LYS E C 1
ATOM 9458 O O . LYS E 1 171 ? -51.526 14.188 -74.847 1.00 17.75 171 LYS E O 1
ATOM 9464 N N . LEU E 1 172 ? -50.534 15.735 -76.163 1.00 18.52 172 LEU E N 1
ATOM 9465 C CA . LEU E 1 172 ? -50.652 14.924 -77.375 1.00 17.91 172 LEU E CA 1
ATOM 9466 C C . LEU E 1 172 ? -49.775 13.667 -77.339 1.00 18.19 172 LEU E C 1
ATOM 9467 O O . LEU E 1 172 ? -50.188 12.613 -77.818 1.00 17.34 172 LEU E O 1
ATOM 9472 N N . VAL E 1 173 ? -48.574 13.778 -76.780 1.00 20.23 173 VAL E N 1
ATOM 9473 C CA . VAL E 1 173 ? -47.698 12.607 -76.628 1.00 18.54 173 VAL E CA 1
ATOM 9474 C C . VAL E 1 173 ? -48.336 11.592 -75.686 1.00 18.17 173 VAL E C 1
ATOM 9475 O O . VAL E 1 173 ? -48.391 10.392 -75.979 1.00 17.41 173 VAL E O 1
ATOM 9479 N N . VAL E 1 174 ? -48.846 12.088 -74.562 1.00 19.05 174 VAL E N 1
ATOM 9480 C CA . VAL E 1 174 ? -49.487 11.237 -73.569 1.00 20.70 174 VAL E CA 1
ATOM 9481 C C . VAL E 1 174 ? -50.713 10.521 -74.130 1.00 24.31 174 VAL E C 1
ATOM 9482 O O . VAL E 1 174 ? -50.883 9.304 -73.947 1.00 20.41 174 VAL E O 1
ATOM 9486 N N . ASN E 1 175 ? -51.559 11.265 -74.835 1.00 15.96 175 ASN E N 1
ATOM 9487 C CA . ASN E 1 175 ? -52.752 10.656 -75.403 1.00 18.08 175 ASN E CA 1
ATOM 9488 C C . ASN E 1 175 ? -52.487 9.754 -76.587 1.00 18.58 175 ASN E C 1
ATOM 9489 O O . ASN E 1 175 ? -53.276 8.846 -76.854 1.00 18.99 175 ASN E O 1
ATOM 9494 N N . MET E 1 176 ? -51.387 9.996 -77.297 1.00 16.81 176 MET E N 1
ATOM 9495 C CA . MET E 1 176 ? -51.009 9.117 -78.405 1.00 17.74 176 MET E CA 1
ATOM 9496 C C . MET E 1 176 ? -50.695 7.716 -77.879 1.00 18.99 176 MET E C 1
ATOM 9497 O O . MET E 1 176 ? -51.123 6.707 -78.446 1.00 18.81 176 MET E O 1
ATOM 9502 N N . ILE E 1 177 ? -49.948 7.665 -76.783 1.00 16.18 177 ILE E N 1
ATOM 9503 C CA . ILE E 1 177 ? -49.686 6.409 -76.086 1.00 17.97 177 ILE E CA 1
ATOM 9504 C C . ILE E 1 177 ? -50.987 5.777 -75.605 1.00 17.74 177 ILE E C 1
ATOM 9505 O O . ILE E 1 177 ? -51.204 4.570 -75.769 1.00 16.25 177 ILE E O 1
ATOM 9510 N N . MET E 1 178 ? -51.867 6.589 -75.023 1.00 19.95 178 MET E N 1
ATOM 9511 C CA . MET E 1 178 ? -53.133 6.062 -74.501 1.00 18.28 178 MET E CA 1
ATOM 9512 C C . MET E 1 178 ? -53.973 5.453 -75.615 1.00 15.81 178 MET E C 1
ATOM 9513 O O . MET E 1 178 ? -54.570 4.394 -75.441 1.00 18.06 178 MET E O 1
ATOM 9518 N N . GLY E 1 179 ? -54.022 6.122 -76.766 1.00 15.51 179 GLY E N 1
ATOM 9519 C CA . GLY E 1 179 ? -54.793 5.607 -77.881 1.00 15.42 179 GLY E CA 1
ATOM 9520 C C . GLY E 1 179 ? -54.263 4.275 -78.371 1.00 19.63 179 GLY E C 1
ATOM 9521 O O . GLY E 1 179 ? -55.034 3.360 -78.677 1.00 17.17 179 GLY E O 1
ATOM 9522 N N . GLN E 1 180 ? -52.941 4.153 -78.444 1.00 14.54 180 GLN E N 1
ATOM 9523 C CA . GLN E 1 180 ? -52.336 2.902 -78.887 1.00 14.92 180 GLN E CA 1
ATOM 9524 C C . GLN E 1 180 ? -52.520 1.788 -77.865 1.00 19.87 180 GLN E C 1
ATOM 9525 O O . GLN E 1 180 ? -52.686 0.634 -78.237 1.00 16.93 180 GLN E O 1
ATOM 9531 N N . MET E 1 181 ? -52.488 2.134 -76.578 1.00 16.22 181 MET E N 1
ATOM 9532 C CA . MET E 1 181 ? -52.734 1.152 -75.531 1.00 16.35 181 MET E CA 1
ATOM 9533 C C . MET E 1 181 ? -54.155 0.631 -75.624 1.00 19.87 181 MET E C 1
ATOM 9534 O O . MET E 1 181 ? -54.419 -0.543 -75.347 1.00 18.44 181 MET E O 1
ATOM 9539 N N . MET E 1 182 ? -55.082 1.505 -76.001 1.00 15.88 182 MET E N 1
ATOM 9540 C CA . MET E 1 182 ? -56.479 1.066 -76.101 1.00 17.40 182 MET E CA 1
ATOM 9541 C C . MET E 1 182 ? -56.662 0.105 -77.274 1.00 21.88 182 MET E C 1
ATOM 9542 O O . MET E 1 182 ? -57.365 -0.900 -77.146 1.00 18.77 182 MET E O 1
ATOM 9547 N N . THR E 1 183 ? -56.045 0.402 -78.418 1.00 21.24 183 THR E N 1
ATOM 9548 C CA . THR E 1 183 ? -56.145 -0.529 -79.545 1.00 23.56 183 THR E CA 1
ATOM 9549 C C . THR E 1 183 ? -55.411 -1.826 -79.236 1.00 20.76 183 THR E C 1
ATOM 9550 O O . THR E 1 183 ? -55.845 -2.888 -79.645 1.00 20.58 183 THR E O 1
ATOM 9554 N N . ALA E 1 184 ? -54.301 -1.745 -78.507 1.00 19.74 184 ALA E N 1
ATOM 9555 C CA . ALA E 1 184 ? -53.598 -2.965 -78.130 1.00 20.25 184 ALA E CA 1
ATOM 9556 C C . ALA E 1 184 ? -54.488 -3.849 -77.265 1.00 18.86 184 ALA E C 1
ATOM 9557 O O . ALA E 1 184 ? -54.631 -5.041 -77.526 1.00 16.17 184 ALA E O 1
ATOM 9559 N N . LEU E 1 185 ? -55.065 -3.269 -76.217 1.00 18.37 185 LEU E N 1
ATOM 9560 C CA . LEU E 1 185 ? -55.945 -4.030 -75.341 1.00 20.92 185 LEU E CA 1
ATOM 9561 C C . LEU E 1 185 ? -57.105 -4.577 -76.150 1.00 18.34 185 LEU E C 1
ATOM 9562 O O . LEU E 1 185 ? -57.488 -5.730 -75.992 1.00 17.98 185 LEU E O 1
ATOM 9567 N N . GLY E 1 186 ? -57.646 -3.751 -77.033 1.00 19.13 186 GLY E N 1
ATOM 9568 C CA . GLY E 1 186 ? -58.796 -4.152 -77.828 1.00 21.64 186 GLY E CA 1
ATOM 9569 C C . GLY E 1 186 ? -58.479 -5.328 -78.737 1.00 18.99 186 GLY E C 1
ATOM 9570 O O . GLY E 1 186 ? -59.216 -6.309 -78.764 1.00 21.50 186 GLY E O 1
ATOM 9571 N N . GLU E 1 187 ? -57.379 -5.234 -79.485 1.00 20.40 187 GLU E N 1
ATOM 9572 C CA . GLU E 1 187 ? -56.969 -6.338 -80.358 1.00 20.78 187 GLU E CA 1
ATOM 9573 C C . GLU E 1 187 ? -56.664 -7.608 -79.553 1.00 21.14 187 GLU E C 1
ATOM 9574 O O . GLU E 1 187 ? -56.977 -8.715 -79.989 1.00 20.97 187 GLU E O 1
ATOM 9580 N N . GLY E 1 188 ? -56.056 -7.438 -78.380 1.00 17.33 188 GLY E N 1
ATOM 9581 C CA . GLY E 1 188 ? -55.763 -8.562 -77.511 1.00 15.47 188 GLY E CA 1
ATOM 9582 C C . GLY E 1 188 ? -57.016 -9.278 -77.048 1.00 21.42 188 GLY E C 1
ATOM 9583 O O . GLY E 1 188 ? -57.111 -10.506 -77.115 1.00 22.08 188 GLY E O 1
ATOM 9584 N N . MET E 1 189 ? -57.992 -8.514 -76.569 1.00 19.90 189 MET E N 1
ATOM 9585 C CA . MET E 1 189 ? -59.242 -9.118 -76.124 1.00 21.56 189 MET E CA 1
ATOM 9586 C C . MET E 1 189 ? -59.980 -9.781 -77.298 1.00 23.39 189 MET E C 1
ATOM 9587 O O . MET E 1 189 ? -60.541 -10.879 -77.159 1.00 22.89 189 MET E O 1
ATOM 9592 N N . ALA E 1 190 ? -59.982 -9.120 -78.455 1.00 19.79 190 ALA E N 1
ATOM 9593 C CA . ALA E 1 190 ? -60.620 -9.688 -79.643 1.00 19.33 190 ALA E CA 1
ATOM 9594 C C . ALA E 1 190 ? -60.008 -11.041 -80.010 1.00 17.78 190 ALA E C 1
ATOM 9595 O O . ALA E 1 190 ? -60.724 -12.016 -80.242 1.00 20.33 190 ALA E O 1
ATOM 9597 N N . LEU E 1 191 ? -58.680 -11.088 -80.078 1.00 19.75 191 LEU E N 1
ATOM 9598 C CA . LEU E 1 191 ? -57.968 -12.314 -80.442 1.00 19.77 191 LEU E CA 1
ATOM 9599 C C . LEU E 1 191 ? -58.208 -13.376 -79.371 1.00 20.96 191 LEU E C 1
ATOM 9600 O O . LEU E 1 191 ? -58.460 -14.546 -79.674 1.00 21.56 191 LEU E O 1
ATOM 9605 N N . GLY E 1 192 ? -58.143 -12.949 -78.114 1.00 21.47 192 GLY E N 1
ATOM 9606 C CA . GLY E 1 192 ? -58.371 -13.832 -76.985 1.00 21.90 192 GLY E CA 1
ATOM 9607 C C . GLY E 1 192 ? -59.714 -14.535 -77.031 1.00 23.67 192 GLY E C 1
ATOM 9608 O O . GLY E 1 192 ? -59.800 -15.758 -76.877 1.00 24.15 192 GLY E O 1
ATOM 9609 N N . ARG E 1 193 ? -60.773 -13.769 -77.250 1.00 19.82 193 ARG E N 1
ATOM 9610 C CA . ARG E 1 193 ? -62.113 -14.358 -77.306 1.00 23.29 193 ARG E CA 1
ATOM 9611 C C . ARG E 1 193 ? -62.257 -15.307 -78.498 1.00 26.44 193 ARG E C 1
ATOM 9612 O O . ARG E 1 193 ? -62.866 -16.378 -78.396 1.00 26.62 193 ARG E O 1
ATOM 9620 N N . ASN E 1 194 ? -61.670 -14.917 -79.621 1.00 28.00 194 ASN E N 1
ATOM 9621 C CA . ASN E 1 194 ? -61.579 -15.787 -80.790 1.00 29.94 194 ASN E CA 1
ATOM 9622 C C . ASN E 1 194 ? -60.842 -17.109 -80.497 1.00 28.26 194 ASN E C 1
ATOM 9623 O O . ASN E 1 194 ? -61.134 -18.144 -81.104 1.00 27.57 194 ASN E O 1
ATOM 9628 N N . CYS E 1 195 ? -59.881 -17.056 -79.579 1.00 24.31 195 CYS E N 1
ATOM 9629 C CA . CYS E 1 195 ? -59.132 -18.239 -79.147 1.00 23.90 195 CYS E CA 1
ATOM 9630 C C . CYS E 1 195 ? -59.925 -19.099 -78.167 1.00 26.04 195 CYS E C 1
ATOM 9631 O O . CYS E 1 195 ? -59.459 -20.156 -77.742 1.00 28.01 195 CYS E O 1
ATOM 9634 N N . GLY E 1 196 ? -61.106 -18.627 -77.787 1.00 26.18 196 GLY E N 1
ATOM 9635 C CA . GLY E 1 196 ? -61.905 -19.309 -76.779 1.00 30.96 196 GLY E CA 1
ATOM 9636 C C . GLY E 1 196 ? -61.337 -19.136 -75.374 1.00 29.86 196 GLY E C 1
ATOM 9637 O O . GLY E 1 196 ? -61.621 -19.935 -74.480 1.00 30.72 196 GLY E O 1
ATOM 9638 N N . LEU E 1 197 ? -60.515 -18.108 -75.177 1.00 19.52 197 LEU E N 1
ATOM 9639 C CA . LEU E 1 197 ? -60.018 -17.788 -73.838 1.00 20.27 197 LEU E CA 1
ATOM 9640 C C . LEU E 1 197 ? -61.083 -17.015 -73.063 1.00 27.71 197 LEU E C 1
ATOM 9641 O O . LEU E 1 197 ? -61.922 -16.344 -73.658 1.00 24.62 197 LEU E O 1
ATOM 9646 N N . ASP E 1 198 ? -61.048 -17.119 -71.738 1.00 27.12 198 ASP E N 1
ATOM 9647 C CA . ASP E 1 198 ? -61.930 -16.338 -70.872 1.00 28.05 198 ASP E CA 1
ATOM 9648 C C . ASP E 1 198 ? -61.403 -14.904 -70.682 1.00 24.75 198 ASP E C 1
ATOM 9649 O O . ASP E 1 198 ? -60.297 -14.707 -70.178 1.00 24.72 198 ASP E O 1
ATOM 9654 N N . GLY E 1 199 ? -62.194 -13.913 -71.085 1.00 20.55 199 GLY E N 1
ATOM 9655 C CA . GLY E 1 199 ? -61.760 -12.522 -71.058 1.00 23.33 199 GLY E CA 1
ATOM 9656 C C . GLY E 1 199 ? -61.338 -12.065 -69.672 1.00 24.33 199 GLY E C 1
ATOM 9657 O O . GLY E 1 199 ? -60.348 -11.329 -69.517 1.00 22.19 199 GLY E O 1
ATOM 9658 N N . GLY E 1 200 ? -62.091 -12.504 -68.666 1.00 25.41 200 GLY E N 1
ATOM 9659 C CA . GLY E 1 200 ? -61.759 -12.221 -67.277 1.00 26.10 200 GLY E CA 1
ATOM 9660 C C . GLY E 1 200 ? -60.379 -12.728 -66.890 1.00 26.56 200 GLY E C 1
ATOM 9661 O O . GLY E 1 200 ? -59.637 -12.039 -66.189 1.00 24.76 200 GLY E O 1
ATOM 9662 N N . GLN E 1 201 ? -60.032 -13.933 -67.337 1.00 22.90 201 GLN E N 1
ATOM 9663 C CA . GLN E 1 201 ? -58.720 -14.507 -67.029 1.00 27.90 201 GLN E CA 1
ATOM 9664 C C . GLN E 1 201 ? -57.604 -13.722 -67.717 1.00 19.20 201 GLN E C 1
ATOM 9665 O O . GLN E 1 201 ? -56.546 -13.502 -67.147 1.00 21.76 201 GLN E O 1
ATOM 9671 N N . LEU E 1 202 ? -57.852 -13.297 -68.951 1.00 20.77 202 LEU E N 1
ATOM 9672 C CA . LEU E 1 202 ? -56.895 -12.435 -69.633 1.00 22.03 202 LEU E CA 1
ATOM 9673 C C . LEU E 1 202 ? -56.612 -11.195 -68.789 1.00 18.43 202 LEU E C 1
ATOM 9674 O O . LEU E 1 202 ? -55.455 -10.838 -68.571 1.00 19.52 202 LEU E O 1
ATOM 9679 N N . LEU E 1 203 ? -57.661 -10.531 -68.314 1.00 17.97 203 LEU E N 1
ATOM 9680 C CA . LEU E 1 203 ? -57.460 -9.299 -67.547 1.00 21.57 203 LEU E CA 1
ATOM 9681 C C . LEU E 1 203 ? -56.719 -9.595 -66.242 1.00 20.63 203 LEU E C 1
ATOM 9682 O O . LEU E 1 203 ? -55.900 -8.803 -65.782 1.00 19.80 203 LEU E O 1
ATOM 9687 N N . GLU E 1 204 ? -57.025 -10.746 -65.654 1.00 23.55 204 GLU E N 1
ATOM 9688 C CA . GLU E 1 204 ? -56.399 -11.173 -64.412 1.00 20.45 204 GLU E CA 1
ATOM 9689 C C . GLU E 1 204 ? -54.905 -11.385 -64.625 1.00 21.85 204 GLU E C 1
ATOM 9690 O O . GLU E 1 204 ? -54.083 -10.987 -63.797 1.00 20.97 204 GLU E O 1
ATOM 9696 N N . VAL E 1 205 ? -54.548 -12.014 -65.739 1.00 19.05 205 VAL E N 1
ATOM 9697 C CA . VAL E 1 205 ? -53.139 -12.223 -66.049 1.00 19.02 205 VAL E CA 1
ATOM 9698 C C . VAL E 1 205 ? -52.447 -10.881 -66.267 1.00 19.57 205 VAL E C 1
ATOM 9699 O O . VAL E 1 205 ? -51.345 -10.642 -65.751 1.00 16.12 205 VAL E O 1
ATOM 9703 N N . LEU E 1 206 ? -53.105 -9.990 -67.002 1.00 19.72 206 LEU E N 1
ATOM 9704 C CA . LEU E 1 206 ? -52.554 -8.656 -67.243 1.00 17.27 206 LEU E CA 1
ATOM 9705 C C . LEU E 1 206 ? -52.341 -7.890 -65.940 1.00 17.60 206 LEU E C 1
ATOM 9706 O O . LEU E 1 206 ? -51.301 -7.265 -65.746 1.00 21.21 206 LEU E O 1
ATOM 9711 N N . ASP E 1 207 ? -53.324 -7.941 -65.047 1.00 18.67 207 ASP E N 1
ATOM 9712 C CA . ASP E 1 207 ? -53.251 -7.194 -63.789 1.00 19.62 207 ASP E CA 1
ATOM 9713 C C . ASP E 1 207 ? -52.220 -7.763 -62.807 1.00 23.40 207 ASP E C 1
ATOM 9714 O O . ASP E 1 207 ? -51.885 -7.122 -61.815 1.00 22.88 207 ASP E O 1
ATOM 9719 N N . ALA E 1 208 ? -51.724 -8.965 -63.075 1.00 22.02 208 ALA E N 1
ATOM 9720 C CA . ALA E 1 208 ? -50.749 -9.595 -62.181 1.00 22.44 208 ALA E CA 1
ATOM 9721 C C . ALA E 1 208 ? -49.306 -9.369 -62.622 1.00 24.89 208 ALA E C 1
ATOM 9722 O O . ALA E 1 208 ? -48.378 -9.700 -61.895 1.00 23.37 208 ALA E O 1
ATOM 9724 N N . GLY E 1 209 ? -49.121 -8.800 -63.808 1.00 20.63 209 GLY E N 1
ATOM 9725 C CA . GLY E 1 209 ? -47.795 -8.682 -64.387 1.00 23.30 209 GLY E CA 1
ATOM 9726 C C . GLY E 1 209 ? -47.360 -7.238 -64.556 1.00 27.56 209 GLY E C 1
ATOM 9727 O O . GLY E 1 209 ? -47.976 -6.319 -64.006 1.00 20.62 209 GLY E O 1
ATOM 9728 N N . ALA E 1 210 ? -46.307 -7.046 -65.342 1.00 22.61 210 ALA E N 1
ATOM 9729 C CA . ALA E 1 210 ? -45.644 -5.754 -65.479 1.00 24.00 210 ALA E CA 1
ATOM 9730 C C . ALA E 1 210 ? -46.449 -4.688 -66.228 1.00 19.76 210 ALA E C 1
ATOM 9731 O O . ALA E 1 210 ? -46.150 -3.500 -66.112 1.00 20.20 210 ALA E O 1
ATOM 9733 N N . MET E 1 211 ? -47.447 -5.097 -67.004 1.00 18.16 211 MET E N 1
ATOM 9734 C CA . MET E 1 211 ? -48.261 -4.135 -67.746 1.00 20.03 211 MET E CA 1
ATOM 9735 C C . MET E 1 211 ? -49.449 -3.615 -66.933 1.00 20.48 211 MET E C 1
ATOM 9736 O O . MET E 1 211 ? -50.198 -2.771 -67.403 1.00 20.19 211 MET E O 1
ATOM 9741 N N . ALA E 1 212 ? -49.639 -4.149 -65.730 1.00 16.36 212 ALA E N 1
ATOM 9742 C CA . ALA E 1 212 ? -50.824 -3.835 -64.933 1.00 18.52 212 ALA E CA 1
ATOM 9743 C C . ALA E 1 212 ? -51.050 -2.327 -64.789 1.00 19.30 212 ALA E C 1
ATOM 9744 O O . ALA E 1 212 ? -50.141 -1.591 -64.392 1.00 18.77 212 ALA E O 1
ATOM 9746 N N . ASN E 1 213 ? -52.262 -1.869 -65.097 1.00 19.95 213 ASN E N 1
ATOM 9747 C CA . ASN E 1 213 ? -52.602 -0.457 -64.929 1.00 17.58 213 ASN E CA 1
ATOM 9748 C C . ASN E 1 213 ? -54.108 -0.250 -64.753 1.00 20.94 213 ASN E C 1
ATOM 9749 O O . ASN E 1 213 ? -54.908 -1.108 -65.134 1.00 19.91 213 ASN E O 1
ATOM 9754 N N . PRO E 1 214 ? -54.498 0.895 -64.169 1.00 23.42 214 PRO E N 1
ATOM 9755 C CA . PRO E 1 214 ? -55.918 1.182 -63.941 1.00 24.50 214 PRO E CA 1
ATOM 9756 C C . PRO E 1 214 ? -56.733 1.243 -65.240 1.00 20.15 214 PRO E C 1
ATOM 9757 O O . PRO E 1 214 ? -57.906 0.874 -65.234 1.00 22.09 214 PRO E O 1
ATOM 9761 N N . MET E 1 215 ? -56.136 1.699 -66.337 1.00 16.86 215 MET E N 1
ATOM 9762 C CA . MET E 1 215 ? -56.882 1.796 -67.588 1.00 18.83 215 MET E CA 1
ATOM 9763 C C . MET E 1 215 ? -57.344 0.427 -68.095 1.00 18.89 215 MET E C 1
ATOM 9764 O O . MET E 1 215 ? -58.515 0.253 -68.458 1.00 23.49 215 MET E O 1
ATOM 9769 N N . PHE E 1 216 ? -56.435 -0.544 -68.117 1.00 19.02 216 PHE E N 1
ATOM 9770 C CA . PHE E 1 216 ? -56.799 -1.900 -68.523 1.00 21.50 216 PHE E CA 1
ATOM 9771 C C . PHE E 1 216 ? -57.913 -2.459 -67.629 1.00 22.66 216 PHE E C 1
ATOM 9772 O O . PHE E 1 216 ? -58.855 -3.100 -68.100 1.00 25.49 216 PHE E O 1
ATOM 9780 N N . LYS E 1 217 ? -57.796 -2.231 -66.330 1.00 19.94 217 LYS E N 1
ATOM 9781 C CA . LYS E 1 217 ? -58.781 -2.750 -65.391 1.00 26.81 217 LYS E CA 1
ATOM 9782 C C . LYS E 1 217 ? -60.183 -2.184 -65.679 1.00 23.80 217 LYS E C 1
ATOM 9783 O O . LYS E 1 217 ? -61.159 -2.927 -65.758 1.00 24.78 217 LYS E O 1
ATOM 9789 N N . GLY E 1 218 ? -60.272 -0.866 -65.837 1.00 26.94 218 GLY E N 1
ATOM 9790 C CA . GLY E 1 218 ? -61.543 -0.200 -66.067 1.00 30.01 218 GLY E CA 1
ATOM 9791 C C . GLY E 1 218 ? -62.109 -0.417 -67.458 1.00 24.59 218 GLY E C 1
ATOM 9792 O O . GLY E 1 218 ? -63.279 -0.757 -67.622 1.00 24.06 218 GLY E O 1
ATOM 9793 N N . LYS E 1 219 ? -61.280 -0.224 -68.473 1.00 18.39 219 LYS E N 1
ATOM 9794 C CA . LYS E 1 219 ? -61.740 -0.420 -69.841 1.00 17.03 219 LYS E CA 1
ATOM 9795 C C . LYS E 1 219 ? -61.965 -1.910 -70.096 1.00 22.75 219 LYS E C 1
ATOM 9796 O O . LYS E 1 219 ? -62.841 -2.292 -70.868 1.00 22.09 219 LYS E O 1
ATOM 9802 N N . GLY E 1 220 ? -61.175 -2.754 -69.442 1.00 23.06 220 GLY E N 1
ATOM 9803 C CA . GLY E 1 220 ? -61.377 -4.186 -69.547 1.00 23.84 220 GLY E CA 1
ATOM 9804 C C . GLY E 1 220 ? -62.815 -4.610 -69.281 1.00 25.64 220 GLY E C 1
ATOM 9805 O O . GLY E 1 220 ? -63.361 -5.460 -69.985 1.00 24.84 220 GLY E O 1
ATOM 9806 N N . GLN E 1 221 ? -63.437 -4.025 -68.262 1.00 22.30 221 GLN E N 1
ATOM 9807 C CA . GLN E 1 221 ? -64.795 -4.410 -67.900 1.00 26.72 221 GLN E CA 1
ATOM 9808 C C . GLN E 1 221 ? -65.811 -3.981 -68.955 1.00 27.91 221 GLN E C 1
ATOM 9809 O O . GLN E 1 221 ? -66.798 -4.675 -69.178 1.00 28.86 221 GLN E O 1
ATOM 9815 N N . MET E 1 222 ? -65.566 -2.850 -69.615 1.00 24.64 222 MET E N 1
ATOM 9816 C CA . MET E 1 222 ? -66.419 -2.441 -70.734 1.00 25.11 222 MET E CA 1
ATOM 9817 C C . MET E 1 222 ? -66.344 -3.464 -71.859 1.00 27.33 222 MET E C 1
ATOM 9818 O O . MET E 1 222 ? -67.350 -3.787 -72.492 1.00 28.01 222 MET E O 1
ATOM 9823 N N . LEU E 1 223 ? -65.135 -3.953 -72.130 1.00 25.27 223 LEU E N 1
ATOM 9824 C CA . LEU E 1 223 ? -64.954 -4.960 -73.168 1.00 23.51 223 LEU E CA 1
ATOM 9825 C C . LEU E 1 223 ? -65.755 -6.221 -72.837 1.00 28.52 223 LEU E C 1
ATOM 9826 O O . LEU E 1 223 ? -66.382 -6.822 -73.713 1.00 26.31 223 LEU E O 1
ATOM 9831 N N . LEU E 1 224 ? -65.738 -6.626 -71.573 1.00 25.16 224 LEU E N 1
ATOM 9832 C CA . LEU E 1 224 ? -66.514 -7.800 -71.152 1.00 29.92 224 LEU E CA 1
ATOM 9833 C C . LEU E 1 224 ? -68.027 -7.593 -71.245 1.00 35.00 224 LEU E C 1
ATOM 9834 O O . LEU E 1 224 ? -68.767 -8.484 -71.674 1.00 32.19 224 LEU E O 1
ATOM 9839 N N . SER E 1 225 ? -68.488 -6.418 -70.835 1.00 29.16 225 SER E N 1
ATOM 9840 C CA . SER E 1 225 ? -69.924 -6.157 -70.763 1.00 34.07 225 SER E CA 1
ATOM 9841 C C . SER E 1 225 ? -70.501 -5.733 -72.107 1.00 33.75 225 SER E C 1
ATOM 9842 O O . SER E 1 225 ? -71.696 -5.888 -72.356 1.00 33.83 225 SER E O 1
ATOM 9845 N N . GLY E 1 226 ? -69.655 -5.184 -72.968 1.00 29.05 226 GLY E N 1
ATOM 9846 C CA . GLY E 1 226 ? -70.105 -4.669 -74.249 1.00 27.42 226 GLY E CA 1
ATOM 9847 C C . GLY E 1 226 ? -70.829 -3.338 -74.113 1.00 30.43 226 GLY E C 1
ATOM 9848 O O . GLY E 1 226 ? -71.526 -2.910 -75.028 1.00 26.82 226 GLY E O 1
ATOM 9849 N N . GLU E 1 227 ? -70.655 -2.682 -72.969 1.00 22.50 227 GLU E N 1
ATOM 9850 C CA . GLU E 1 227 ? -71.272 -1.383 -72.722 1.00 28.84 227 GLU E CA 1
ATOM 9851 C C . GLU E 1 227 ? -70.190 -0.341 -72.566 1.00 28.64 227 GLU E C 1
ATOM 9852 O O . GLU E 1 227 ? -69.218 -0.564 -71.842 1.00 29.40 227 GLU E O 1
ATOM 9858 N N . PHE E 1 228 ? -70.362 0.799 -73.231 1.00 24.06 228 PHE E N 1
ATOM 9859 C CA . PHE E 1 228 ? -69.306 1.798 -73.300 1.00 23.47 228 PHE E CA 1
ATOM 9860 C C . PHE E 1 228 ? -69.771 3.192 -72.872 1.00 26.33 228 PHE E C 1
ATOM 9861 O O . PHE E 1 228 ? -69.634 4.166 -73.623 1.00 20.16 228 PHE E O 1
ATOM 9869 N N . PRO E 1 229 ? -70.313 3.294 -71.646 1.00 26.96 229 PRO E N 1
ATOM 9870 C CA . PRO E 1 229 ? -70.769 4.593 -71.141 1.00 24.86 229 PRO E CA 1
ATOM 9871 C C . PRO E 1 229 ? -69.589 5.562 -71.210 1.00 27.94 229 PRO E C 1
ATOM 9872 O O . PRO E 1 229 ? -68.447 5.178 -70.923 1.00 24.82 229 PRO E O 1
ATOM 9876 N N . THR E 1 230 ? -69.865 6.803 -71.586 1.00 22.42 230 THR E N 1
ATOM 9877 C CA . THR E 1 230 ? -68.820 7.700 -72.055 1.00 27.54 230 THR E CA 1
ATOM 9878 C C . THR E 1 230 ? -68.081 8.461 -70.962 1.00 25.13 230 THR E C 1
ATOM 9879 O O . THR E 1 230 ? -68.671 9.272 -70.248 1.00 25.29 230 THR E O 1
ATOM 9883 N N . SER E 1 231 ? -66.786 8.196 -70.840 1.00 21.73 231 SER E N 1
ATOM 9884 C CA . SER E 1 231 ? -65.919 9.008 -70.001 1.00 24.02 231 SER E CA 1
ATOM 9885 C C . SER E 1 231 ? -65.073 9.924 -70.878 1.00 23.24 231 SER E C 1
ATOM 9886 O O . SER E 1 231 ? -64.912 11.107 -70.586 1.00 27.65 231 SER E O 1
ATOM 9889 N N . PHE E 1 232 ? -64.515 9.360 -71.939 1.00 20.03 232 PHE E N 1
ATOM 9890 C CA . PHE E 1 232 ? -63.757 10.134 -72.917 1.00 19.20 232 PHE E CA 1
ATOM 9891 C C . PHE E 1 232 ? -64.316 9.785 -74.292 1.00 16.15 232 PHE E C 1
ATOM 9892 O O . PHE E 1 232 ? -64.121 8.668 -74.772 1.00 19.19 232 PHE E O 1
ATOM 9900 N N . PRO E 1 233 ? -65.028 10.733 -74.923 1.00 15.70 233 PRO E N 1
ATOM 9901 C CA . PRO E 1 233 ? -65.696 10.396 -76.181 1.00 19.08 233 PRO E CA 1
ATOM 9902 C C . PRO E 1 233 ? -64.715 9.894 -77.240 1.00 20.07 233 PRO E C 1
ATOM 9903 O O . PRO E 1 233 ? -63.623 10.434 -77.399 1.00 22.42 233 PRO E O 1
ATOM 9907 N N . LEU E 1 234 ? -65.121 8.854 -77.956 1.00 18.95 234 LEU E N 1
ATOM 9908 C CA . LEU E 1 234 ? -64.268 8.239 -78.956 1.00 16.95 234 LEU E CA 1
ATOM 9909 C C . LEU E 1 234 ? -63.839 9.261 -80.015 1.00 23.73 234 LEU E C 1
ATOM 9910 O O . LEU E 1 234 ? -62.700 9.232 -80.475 1.00 20.68 234 LEU E O 1
ATOM 9915 N N . LYS E 1 235 ? -64.749 10.158 -80.396 1.00 18.36 235 LYS E N 1
ATOM 9916 C CA . LYS E 1 235 ? -64.422 11.210 -81.366 1.00 17.65 235 LYS E CA 1
ATOM 9917 C C . LYS E 1 235 ? -63.269 12.101 -80.892 1.00 22.41 235 LYS E C 1
ATOM 9918 O O . LYS E 1 235 ? -62.460 12.544 -81.700 1.00 18.24 235 LYS E O 1
ATOM 9924 N N . HIS E 1 236 ? -63.198 12.364 -79.588 1.00 21.09 236 HIS E N 1
ATOM 9925 C CA . HIS E 1 236 ? -62.114 13.177 -79.039 1.00 19.07 236 HIS E CA 1
ATOM 9926 C C . HIS E 1 236 ? -60.782 12.408 -79.007 1.00 24.18 236 HIS E C 1
ATOM 9927 O O . HIS E 1 236 ? -59.714 12.987 -79.232 1.00 16.14 236 HIS E O 1
ATOM 9934 N N . MET E 1 237 ? -60.848 11.106 -78.742 1.00 18.01 237 MET E N 1
ATOM 9935 C CA . MET E 1 237 ? -59.660 10.276 -78.855 1.00 16.00 237 MET E CA 1
ATOM 9936 C C . MET E 1 237 ? -59.168 10.310 -80.298 1.00 19.61 237 MET E C 1
ATOM 9937 O O . MET E 1 237 ? -57.972 10.471 -80.549 1.00 19.47 237 MET E O 1
ATOM 9942 N N . GLN E 1 238 ? -60.077 10.163 -81.256 1.00 17.25 238 GLN E N 1
ATOM 9943 C CA . GLN E 1 238 ? -59.627 10.171 -82.649 1.00 18.67 238 GLN E CA 1
ATOM 9944 C C . GLN E 1 238 ? -58.988 11.514 -83.002 1.00 18.60 238 GLN E C 1
ATOM 9945 O O . GLN E 1 238 ? -57.938 11.563 -83.643 1.00 18.35 238 GLN E O 1
ATOM 9951 N N . LYS E 1 239 ? -59.621 12.595 -82.560 1.00 19.59 239 LYS E N 1
ATOM 9952 C CA . LYS E 1 239 ? -59.062 13.932 -82.731 1.00 22.62 239 LYS E CA 1
ATOM 9953 C C . LYS E 1 239 ? -57.645 14.052 -82.143 1.00 17.99 239 LYS E C 1
ATOM 9954 O O . LYS E 1 239 ? -56.763 14.636 -82.758 1.00 19.87 239 LYS E O 1
ATOM 9960 N N . ASP E 1 240 ? -57.409 13.495 -80.962 1.00 22.52 240 ASP E N 1
ATOM 9961 C CA . ASP E 1 240 ? -56.063 13.573 -80.386 1.00 22.25 240 ASP E CA 1
ATOM 9962 C C . ASP E 1 240 ? -55.022 12.811 -81.217 1.00 21.33 240 ASP E C 1
ATOM 9963 O O . ASP E 1 240 ? -53.898 13.283 -81.390 1.00 23.29 240 ASP E O 1
ATOM 9968 N N . LEU E 1 241 ? -55.392 11.643 -81.743 1.00 16.92 241 LEU E N 1
ATOM 9969 C CA . LEU E 1 241 ? -54.471 10.881 -82.593 1.00 17.77 241 LEU E CA 1
ATOM 9970 C C . LEU E 1 241 ? -54.208 11.630 -83.899 1.00 18.46 241 LEU E C 1
ATOM 9971 O O . LEU E 1 241 ? -53.073 11.713 -84.371 1.00 19.58 241 LEU E O 1
ATOM 9976 N N . ARG E 1 242 ? -55.265 12.179 -84.480 1.00 18.79 242 ARG E N 1
ATOM 9977 C CA . ARG E 1 242 ? -55.102 13.037 -85.641 1.00 17.64 242 ARG E CA 1
ATOM 9978 C C . ARG E 1 242 ? -54.056 14.121 -85.380 1.00 19.91 242 ARG E C 1
ATOM 9979 O O . ARG E 1 242 ? -53.151 14.357 -86.198 1.00 22.04 242 ARG E O 1
ATOM 9987 N N . LEU E 1 243 ? -54.175 14.783 -84.233 1.00 19.03 243 LEU E N 1
ATOM 9988 C CA . LEU E 1 243 ? -53.272 15.877 -83.920 1.00 22.70 243 LEU E CA 1
ATOM 9989 C C . LEU E 1 243 ? -51.842 15.386 -83.621 1.00 19.32 243 LEU E C 1
ATOM 9990 O O . LEU E 1 243 ? -50.873 16.048 -83.979 1.00 21.72 243 LEU E O 1
ATOM 9995 N N . ALA E 1 244 ? -51.707 14.224 -82.985 1.00 18.02 244 ALA E N 1
ATOM 9996 C CA . ALA E 1 244 ? -50.377 13.659 -82.756 1.00 21.61 244 ALA E CA 1
ATOM 9997 C C . ALA E 1 244 ? -49.674 13.364 -84.085 1.00 19.84 244 ALA E C 1
ATOM 9998 O O . ALA E 1 244 ? -48.483 13.639 -84.246 1.00 21.03 244 ALA E O 1
ATOM 10000 N N . VAL E 1 245 ? -50.412 12.796 -85.031 1.00 18.48 245 VAL E N 1
ATOM 10001 C CA . VAL E 1 245 ? -49.845 12.477 -86.342 1.00 21.73 245 VAL E CA 1
ATOM 10002 C C . VAL E 1 245 ? -49.440 13.751 -87.105 1.00 25.19 245 VAL E C 1
ATOM 10003 O O . VAL E 1 245 ? -48.388 13.795 -87.758 1.00 21.74 245 VAL E O 1
ATOM 10007 N N . GLU E 1 246 ? -50.264 14.791 -87.009 1.00 20.35 246 GLU E N 1
ATOM 10008 C CA . GLU E 1 246 ? -49.944 16.066 -87.651 1.00 19.07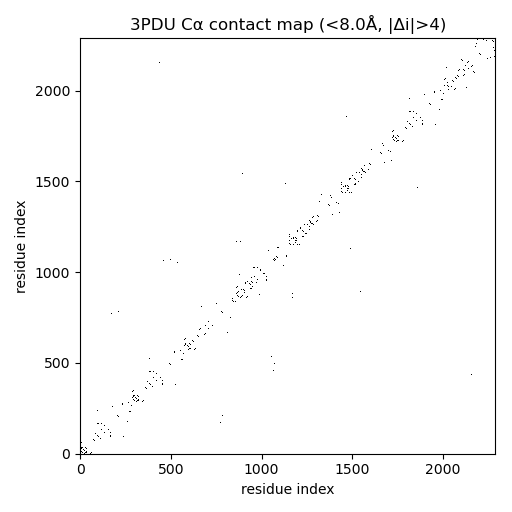 246 GLU E CA 1
ATOM 10009 C C . GLU E 1 246 ? -48.736 16.730 -86.998 1.00 21.03 246 GLU E C 1
ATOM 10010 O O . GLU E 1 246 ? -47.915 17.339 -87.681 1.00 21.88 246 GLU E O 1
ATOM 10016 N N . LEU E 1 247 ? -48.621 16.579 -85.682 1.00 20.74 247 LEU E N 1
ATOM 10017 C CA . LEU E 1 247 ? -47.457 17.069 -84.954 1.00 18.81 247 LEU E CA 1
ATOM 10018 C C . LEU E 1 247 ? -46.205 16.319 -85.423 1.00 20.82 247 LEU E C 1
ATOM 10019 O O . LEU E 1 247 ? -45.181 16.930 -85.726 1.00 20.83 247 LEU E O 1
ATOM 10024 N N . GLY E 1 248 ? -46.292 14.992 -85.496 1.00 19.03 248 GLY E N 1
ATOM 10025 C CA . GLY E 1 248 ? -45.189 14.195 -86.017 1.00 21.94 248 GLY E CA 1
ATOM 10026 C C . GLY E 1 248 ? -44.763 14.634 -87.410 1.00 25.13 248 GLY E C 1
ATOM 10027 O O . GLY E 1 248 ? -43.566 14.684 -87.728 1.00 23.24 248 GLY E O 1
ATOM 10028 N N . ASP E 1 249 ? -45.748 14.952 -88.246 1.00 20.94 249 ASP E N 1
ATOM 10029 C CA . ASP E 1 249 ? -45.491 15.416 -89.603 1.00 23.71 249 ASP E CA 1
ATOM 10030 C C . ASP E 1 249 ? -44.651 16.696 -89.557 1.00 24.58 249 ASP E C 1
ATOM 10031 O O . ASP E 1 249 ? -43.634 16.816 -90.251 1.00 25.22 249 ASP E O 1
ATOM 10036 N N . ARG E 1 250 ? -45.070 17.651 -88.728 1.00 25.37 250 ARG E N 1
ATOM 10037 C CA . ARG E 1 250 ? -44.338 18.913 -88.600 1.00 28.75 250 ARG E CA 1
ATOM 10038 C C . ARG E 1 250 ? -42.910 18.712 -88.091 1.00 27.34 250 ARG E C 1
ATOM 10039 O O . ARG E 1 250 ? -41.989 19.393 -88.534 1.00 29.43 250 ARG E O 1
ATOM 10047 N N . LEU E 1 251 ? -42.717 17.769 -87.176 1.00 24.76 251 LEU E N 1
ATOM 10048 C CA . LEU E 1 251 ? -41.398 17.561 -86.572 1.00 27.78 251 LEU E CA 1
ATOM 10049 C C . LEU E 1 251 ? -40.540 16.510 -87.291 1.00 29.20 251 LEU E C 1
ATOM 10050 O O . LEU E 1 251 ? -39.448 16.176 -86.837 1.00 32.13 251 LEU E O 1
ATOM 10055 N N . GLY E 1 252 ? -41.038 15.992 -88.407 1.00 28.37 252 GLY E N 1
ATOM 10056 C CA . GLY E 1 252 ? -40.324 14.973 -89.155 1.00 32.01 252 GLY E CA 1
ATOM 10057 C C . GLY E 1 252 ? -40.173 13.679 -88.381 1.00 32.71 252 GLY E C 1
ATOM 10058 O O . GLY E 1 252 ? -39.162 12.990 -88.511 1.00 33.28 252 GLY E O 1
ATOM 10059 N N . GLN E 1 253 ? -41.183 13.346 -87.577 1.00 26.59 253 GLN E N 1
ATOM 10060 C CA . GLN E 1 253 ? -41.175 12.134 -86.767 1.00 29.32 253 GLN E CA 1
ATOM 10061 C C . GLN E 1 253 ? -42.178 11.106 -87.281 1.00 26.47 253 GLN E C 1
ATOM 10062 O O . GLN E 1 253 ? -43.385 11.304 -87.148 1.00 26.14 253 GLN E O 1
ATOM 10068 N N . PRO E 1 254 ? -41.683 10.004 -87.864 1.00 23.45 254 PRO E N 1
ATOM 10069 C CA . PRO E 1 254 ? -42.552 8.908 -88.315 1.00 23.23 254 PRO E CA 1
ATOM 10070 C C . PRO E 1 254 ? -43.249 8.262 -87.125 1.00 21.03 254 PRO E C 1
ATOM 10071 O O . PRO E 1 254 ? -42.637 8.083 -86.068 1.00 19.91 254 PRO E O 1
ATOM 10075 N N . LEU E 1 255 ? -44.519 7.916 -87.296 1.00 18.07 255 LEU E N 1
ATOM 10076 C CA . LEU E 1 255 ? -45.308 7.326 -86.219 1.00 15.61 255 LEU E CA 1
ATOM 10077 C C . LEU E 1 255 ? -46.213 6.227 -86.784 1.00 18.34 255 LEU E C 1
ATOM 10078 O O . LEU E 1 255 ? -47.431 6.392 -86.836 1.00 19.84 255 LEU E O 1
ATOM 10083 N N . HIS E 1 256 ? -45.625 5.108 -87.206 1.00 21.44 256 HIS E N 1
ATOM 10084 C CA . HIS E 1 256 ? -46.418 4.022 -87.802 1.00 24.08 256 HIS E CA 1
ATOM 10085 C C . HIS E 1 256 ? -47.536 3.526 -86.872 1.00 20.55 256 HIS E C 1
ATOM 10086 O O . HIS E 1 256 ? -48.667 3.299 -87.320 1.00 17.20 256 HIS E O 1
ATOM 10093 N N . GLY E 1 257 ? -47.212 3.346 -85.590 1.00 18.41 257 GLY E N 1
ATOM 10094 C CA . GLY E 1 257 ? -48.169 2.839 -84.614 1.00 18.71 257 GLY E CA 1
ATOM 10095 C C . GLY E 1 257 ? -49.334 3.789 -84.374 1.00 20.62 257 GLY E C 1
ATOM 10096 O O . GLY E 1 257 ? -50.500 3.376 -84.337 1.00 18.40 257 GLY E O 1
ATOM 10097 N N . ALA E 1 258 ? -49.023 5.069 -84.207 1.00 16.55 258 ALA E N 1
ATOM 10098 C CA . ALA E 1 258 ? -50.063 6.065 -83.977 1.00 21.22 258 ALA E CA 1
ATOM 10099 C C . ALA E 1 258 ? -50.957 6.182 -85.208 1.00 21.35 258 ALA E C 1
ATOM 10100 O O . ALA E 1 258 ? -52.173 6.346 -85.084 1.00 20.17 258 ALA E O 1
ATOM 10102 N N . ALA E 1 259 ? -50.347 6.111 -86.391 1.00 17.36 259 ALA E N 1
ATOM 10103 C CA . ALA E 1 259 ? -51.096 6.268 -87.636 1.00 17.42 259 ALA E CA 1
ATOM 10104 C C . ALA E 1 259 ? -52.069 5.117 -87.808 1.00 18.29 259 ALA E C 1
ATOM 10105 O O . ALA E 1 259 ? -53.214 5.313 -88.221 1.00 20.17 259 ALA E O 1
ATOM 10107 N N . THR E 1 260 ? -51.614 3.908 -87.494 1.00 18.55 260 THR E N 1
ATOM 10108 C CA . THR E 1 260 ? -52.489 2.747 -87.584 1.00 18.34 260 THR E CA 1
ATOM 10109 C C . THR E 1 260 ? -53.651 2.868 -86.588 1.00 18.09 260 THR E C 1
ATOM 10110 O O . THR E 1 260 ? -54.816 2.607 -86.926 1.00 17.65 260 THR E O 1
ATOM 10114 N N . ALA E 1 261 ? -53.344 3.296 -85.369 1.00 19.47 261 ALA E N 1
ATOM 10115 C CA . ALA E 1 261 ? -54.377 3.445 -84.348 1.00 23.21 261 ALA E CA 1
ATOM 10116 C C . ALA E 1 261 ? -55.401 4.518 -84.746 1.00 19.51 261 ALA E C 1
ATOM 10117 O O . ALA E 1 261 ? -56.611 4.344 -84.556 1.00 19.48 261 ALA E O 1
ATOM 10119 N N . ASN E 1 262 ? -54.904 5.614 -85.317 1.00 15.98 262 ASN E N 1
ATOM 10120 C CA . ASN E 1 262 ? -55.749 6.703 -85.813 1.00 16.14 262 ASN E CA 1
ATOM 10121 C C . ASN E 1 262 ? -56.789 6.178 -86.809 1.00 19.47 262 ASN E C 1
ATOM 10122 O O . ASN E 1 262 ? -57.989 6.465 -86.690 1.00 20.41 262 ASN E O 1
ATOM 10127 N N . GLU E 1 263 ? -56.333 5.392 -87.781 1.00 17.72 263 GLU E N 1
ATOM 10128 C CA . GLU E 1 263 ? -57.241 4.824 -88.776 1.00 18.28 263 GLU E CA 1
ATOM 10129 C C . GLU E 1 263 ? -58.260 3.856 -88.152 1.00 23.70 263 GLU E C 1
ATOM 10130 O O . GLU E 1 263 ? -59.419 3.825 -88.559 1.00 20.85 263 GLU E O 1
ATOM 10136 N N . SER E 1 264 ? -57.853 3.084 -87.149 1.00 19.37 264 SER E N 1
ATOM 10137 C CA . SER E 1 264 ? -58.806 2.196 -86.473 1.00 20.18 264 SER E CA 1
ATOM 10138 C C . SER E 1 264 ? -59.899 2.995 -85.744 1.00 19.85 264 SER E C 1
ATOM 10139 O O . SER E 1 264 ? -61.073 2.650 -85.805 1.00 20.57 264 SER E O 1
ATOM 10142 N N . PHE E 1 265 ? -59.504 4.064 -85.053 1.00 18.09 265 PHE E N 1
ATOM 10143 C CA . PHE E 1 265 ? -60.467 4.971 -84.445 1.00 18.04 265 PHE E CA 1
ATOM 10144 C C . PHE E 1 265 ? -61.370 5.650 -85.477 1.00 19.11 265 PHE E C 1
ATOM 10145 O O . PHE E 1 265 ? -62.531 5.921 -85.196 1.00 18.86 265 PHE E O 1
ATOM 10153 N N . LYS E 1 266 ? -60.849 5.931 -86.668 1.00 20.08 266 LYS E N 1
ATOM 10154 C CA . LYS E 1 266 ? -61.712 6.451 -87.730 1.00 20.54 266 LYS E CA 1
ATOM 10155 C C . LYS E 1 266 ? -62.759 5.411 -88.154 1.00 20.86 266 LYS E C 1
ATOM 10156 O O . LYS E 1 266 ? -63.907 5.754 -88.429 1.00 22.72 266 LYS E O 1
ATOM 10162 N N . ARG E 1 267 ? -62.358 4.144 -88.225 1.00 19.23 267 ARG E N 1
ATOM 10163 C CA . ARG E 1 267 ? -63.296 3.071 -88.557 1.00 24.55 267 ARG E CA 1
ATOM 10164 C C . ARG E 1 267 ? -64.405 3.005 -87.497 1.00 24.09 267 ARG E C 1
ATOM 10165 O O . ARG E 1 267 ? -65.578 2.810 -87.817 1.00 22.54 267 ARG E O 1
ATOM 10173 N N . ALA E 1 268 ? -64.033 3.200 -86.236 1.00 22.71 268 ALA E N 1
ATOM 10174 C CA . ALA E 1 268 ? -65.005 3.167 -85.143 1.00 20.98 268 ALA E CA 1
ATOM 10175 C C . ALA E 1 268 ? -65.978 4.354 -85.189 1.00 24.89 268 ALA E C 1
ATOM 10176 O O . ALA E 1 268 ? -67.176 4.194 -84.933 1.00 23.89 268 ALA E O 1
ATOM 10178 N N . ARG E 1 269 ? -65.474 5.542 -85.520 1.00 25.20 269 ARG E N 1
ATOM 10179 C CA . ARG E 1 269 ? -66.359 6.679 -85.795 1.00 31.98 269 ARG E CA 1
ATOM 10180 C C . ARG E 1 269 ? -67.341 6.356 -86.916 1.00 37.08 269 ARG E C 1
ATOM 10181 O O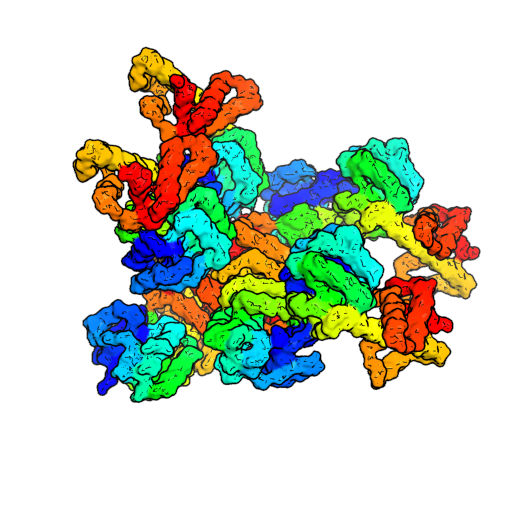 . ARG E 1 269 ? -68.551 6.552 -86.781 1.00 38.43 269 ARG E O 1
ATOM 10189 N N . ALA E 1 270 ? -66.810 5.868 -88.031 1.00 34.42 270 ALA E N 1
ATOM 10190 C CA . ALA E 1 270 ? -67.630 5.568 -89.197 1.00 37.48 270 ALA E CA 1
ATOM 10191 C C . ALA E 1 270 ? -68.731 4.571 -88.863 1.00 40.20 270 ALA E C 1
ATOM 10192 O O . ALA E 1 270 ? -69.821 4.637 -89.418 1.00 38.94 270 ALA E O 1
ATOM 10194 N N . ALA E 1 271 ? -68.447 3.649 -87.952 1.00 34.41 271 ALA E N 1
ATOM 10195 C CA . ALA E 1 271 ? -69.409 2.605 -87.623 1.00 33.69 271 ALA E CA 1
ATOM 10196 C C . ALA E 1 271 ? -70.439 3.065 -86.593 1.00 33.06 271 ALA E C 1
ATOM 10197 O O . ALA E 1 271 ? -71.256 2.270 -86.137 1.00 33.23 271 ALA E O 1
ATOM 10199 N N . GLY E 1 272 ? -70.392 4.346 -86.227 1.00 30.19 272 GLY E N 1
ATOM 10200 C CA . GLY E 1 272 ? -71.396 4.937 -85.354 1.00 33.15 272 GLY E CA 1
ATOM 10201 C C . GLY E 1 272 ? -71.067 5.047 -83.868 1.00 31.22 272 GLY E C 1
ATOM 10202 O O . GLY E 1 272 ? -71.960 5.255 -83.043 1.00 27.45 272 GLY E O 1
ATOM 10203 N N . HIS E 1 273 ? -69.796 4.927 -83.507 1.00 22.50 273 HIS E N 1
ATOM 10204 C CA . HIS E 1 273 ? -69.432 4.907 -82.089 1.00 18.96 273 HIS E CA 1
ATOM 10205 C C . HIS E 1 273 ? -68.745 6.188 -81.608 1.00 21.46 273 HIS E C 1
ATOM 10206 O O . HIS E 1 273 ? -68.153 6.194 -80.540 1.00 20.63 273 HIS E O 1
ATOM 10213 N N . ALA E 1 274 ? -68.839 7.269 -82.379 1.00 26.66 274 ALA E N 1
ATOM 10214 C CA . ALA E 1 274 ? -68.141 8.516 -82.028 1.00 29.08 274 ALA E CA 1
ATOM 10215 C C . ALA E 1 274 ? -68.504 9.082 -80.652 1.00 21.98 274 ALA E C 1
ATOM 10216 O O . ALA E 1 274 ? -67.673 9.705 -79.995 1.00 21.25 274 ALA E O 1
ATOM 10218 N N . ASP E 1 275 ? -69.740 8.879 -80.214 1.00 20.13 275 ASP E N 1
ATOM 10219 C CA . ASP E 1 275 ? -70.189 9.478 -78.954 1.00 19.14 275 ASP E CA 1
ATOM 10220 C C . ASP E 1 275 ? -70.090 8.524 -77.763 1.00 28.16 275 ASP E C 1
ATOM 10221 O O . ASP E 1 275 ? -70.414 8.901 -76.639 1.00 25.44 275 ASP E O 1
ATOM 10226 N N . GLU E 1 276 ? -69.614 7.305 -78.011 1.00 26.78 276 GLU E N 1
ATOM 10227 C CA . GLU E 1 276 ? -69.370 6.332 -76.944 1.00 20.84 276 GLU E CA 1
ATOM 10228 C C . GLU E 1 276 ? -67.994 6.522 -76.319 1.00 21.30 276 GLU E C 1
ATOM 10229 O O . GLU E 1 276 ? -67.191 7.298 -76.815 1.00 20.59 276 GLU E O 1
ATOM 10235 N N . ASP E 1 277 ? -67.719 5.836 -75.216 1.00 18.75 277 ASP E N 1
ATOM 10236 C CA . ASP E 1 277 ? -66.372 5.896 -74.665 1.00 21.47 277 ASP E CA 1
ATOM 10237 C C . ASP E 1 277 ? -65.362 5.452 -75.711 1.00 21.18 277 ASP E C 1
ATOM 10238 O O . ASP E 1 277 ? -65.676 4.614 -76.556 1.00 22.89 277 ASP E O 1
ATOM 10243 N N . PHE E 1 278 ? -64.142 5.982 -75.638 1.00 17.46 278 PHE E N 1
ATOM 10244 C CA . PHE E 1 278 ? -63.133 5.603 -76.625 1.00 19.93 278 PHE E CA 1
ATOM 10245 C C . PHE E 1 278 ? -62.820 4.100 -76.620 1.00 19.90 278 PHE E C 1
ATOM 10246 O O . PHE E 1 278 ? -62.373 3.562 -77.625 1.00 21.84 278 PHE E O 1
ATOM 10254 N N . ALA E 1 279 ? -63.077 3.421 -75.503 1.00 19.11 279 ALA E N 1
ATOM 10255 C CA . ALA E 1 279 ? -62.922 1.963 -75.466 1.00 19.54 279 ALA E CA 1
ATOM 10256 C C . ALA E 1 279 ? -63.786 1.243 -76.515 1.00 25.99 279 ALA E C 1
ATOM 10257 O O . ALA E 1 279 ? -63.508 0.090 -76.863 1.00 19.93 279 ALA E O 1
ATOM 10259 N N . ALA E 1 280 ? -64.828 1.914 -77.011 1.00 19.97 280 ALA E N 1
ATOM 10260 C CA . ALA E 1 280 ? -65.696 1.330 -78.037 1.00 21.65 280 ALA E CA 1
ATOM 10261 C C . ALA E 1 280 ? -64.999 1.034 -79.368 1.00 18.65 280 ALA E C 1
ATOM 10262 O O . ALA E 1 280 ? -65.591 0.404 -80.243 1.00 21.94 280 ALA E O 1
ATOM 10264 N N . VAL E 1 281 ? -63.764 1.503 -79.536 1.00 18.85 281 VAL E N 1
ATOM 10265 C CA . VAL E 1 281 ? -62.968 1.098 -80.695 1.00 20.55 281 VAL E CA 1
ATOM 10266 C C . VAL E 1 281 ? -62.978 -0.438 -80.789 1.00 21.53 281 VAL E C 1
ATOM 10267 O O . VAL E 1 281 ? -62.901 -1.012 -81.875 1.00 19.90 281 VAL E O 1
ATOM 10271 N N . PHE E 1 282 ? -63.129 -1.101 -79.645 1.00 22.27 282 PHE E N 1
ATOM 10272 C CA . PHE E 1 282 ? -63.231 -2.564 -79.615 1.00 19.63 282 PHE E CA 1
ATOM 10273 C C . PHE E 1 282 ? -64.327 -3.111 -80.542 1.00 23.90 282 PHE E C 1
ATOM 10274 O O . PHE E 1 282 ? -64.193 -4.221 -81.072 1.00 23.33 282 PHE E O 1
ATOM 10282 N N . ARG E 1 283 ? -65.400 -2.340 -80.744 1.00 19.86 283 ARG E N 1
ATOM 10283 C CA . ARG E 1 283 ? -66.521 -2.786 -81.583 1.00 27.98 283 ARG E CA 1
ATOM 10284 C C . ARG E 1 283 ? -66.120 -3.011 -83.050 1.00 25.76 283 ARG E C 1
ATOM 10285 O O . ARG E 1 283 ? -66.774 -3.775 -83.754 1.00 24.51 283 ARG E O 1
ATOM 10293 N N . VAL E 1 284 ? -65.063 -2.347 -83.522 1.00 20.24 284 VAL E N 1
ATOM 10294 C CA . VAL E 1 284 ? -64.601 -2.579 -84.897 1.00 23.99 284 VAL E CA 1
ATOM 10295 C C . VAL E 1 284 ? -63.343 -3.445 -84.951 1.00 28.54 284 VAL E C 1
ATOM 10296 O O . VAL E 1 284 ? -62.891 -3.822 -86.035 1.00 30.07 284 VAL E O 1
ATOM 10300 N N . LEU E 1 285 ? -62.782 -3.760 -83.785 1.00 25.45 285 LEU E N 1
ATOM 10301 C CA . LEU E 1 285 ? -61.623 -4.651 -83.712 1.00 24.39 285 LEU E CA 1
ATOM 10302 C C . LEU E 1 285 ? -62.057 -6.109 -83.617 1.00 29.70 285 LEU E C 1
ATOM 10303 O O . LEU E 1 285 ? -61.476 -6.976 -84.264 1.00 32.58 285 LEU E O 1
ATOM 10308 N N . GLU E 1 286 ? -63.084 -6.382 -82.816 1.00 26.20 286 GLU E N 1
ATOM 10309 C CA . GLU E 1 286 ? -63.654 -7.718 -82.770 1.00 31.40 286 GLU E CA 1
ATOM 10310 C C . GLU E 1 286 ? -64.503 -7.882 -84.026 1.00 35.84 286 GLU E C 1
ATOM 10311 O O . GLU E 1 286 ? -64.878 -6.897 -84.655 1.00 48.26 286 GLU E O 1
ATOM 10317 N N . ALA E 1 287 ? -64.794 -9.120 -84.399 1.00 38.17 287 ALA E N 1
ATOM 10318 C CA . ALA E 1 287 ? -65.527 -9.383 -85.634 1.00 51.58 287 ALA E CA 1
ATOM 10319 C C . ALA E 1 287 ? -67.041 -9.402 -85.415 1.00 58.07 287 ALA E C 1
ATOM 10320 O O . ALA E 1 287 ? -67.526 -9.848 -84.373 1.00 57.44 287 ALA E O 1
ATOM 10322 N N . THR F 1 2 ? -42.349 50.726 -17.464 1.00 35.04 2 THR F N 1
ATOM 10323 C CA . THR F 1 2 ? -42.804 51.765 -18.382 1.00 45.29 2 THR F CA 1
ATOM 10324 C C . THR F 1 2 ? -41.664 52.688 -18.806 1.00 46.98 2 THR F C 1
ATOM 10325 O O . THR F 1 2 ? -40.990 53.292 -17.970 1.00 45.81 2 THR F O 1
ATOM 10329 N N . THR F 1 3 ? -41.460 52.793 -20.115 1.00 29.50 3 THR F N 1
ATOM 10330 C CA . THR F 1 3 ? -40.274 53.445 -20.644 1.00 23.40 3 THR F CA 1
ATOM 10331 C C . THR F 1 3 ? -40.657 54.379 -21.775 1.00 23.37 3 THR F C 1
ATOM 10332 O O . THR F 1 3 ? -41.649 54.161 -22.473 1.00 24.04 3 THR F O 1
ATOM 10336 N N . TYR F 1 4 ? -39.857 55.421 -21.949 1.00 21.03 4 TYR F N 1
ATOM 10337 C CA . TYR F 1 4 ? -40.151 56.452 -22.930 1.00 18.80 4 TYR F CA 1
ATOM 10338 C C . TYR F 1 4 ? -39.066 56.519 -23.999 1.00 19.26 4 TYR F C 1
ATOM 10339 O O . TYR F 1 4 ? -37.880 56.305 -23.718 1.00 20.67 4 TYR F O 1
ATOM 10348 N N . GLY F 1 5 ? -39.479 56.828 -25.224 1.00 19.96 5 GLY F N 1
ATOM 10349 C CA . GLY F 1 5 ? -38.550 57.055 -26.319 1.00 16.06 5 GLY F CA 1
ATOM 10350 C C . GLY F 1 5 ? -38.658 58.502 -26.778 1.00 19.65 5 GLY F C 1
ATOM 10351 O O . GLY F 1 5 ? -39.678 59.154 -26.555 1.00 18.01 5 GLY F O 1
ATOM 10352 N N . PHE F 1 6 ? -37.604 59.012 -27.404 1.00 16.89 6 PHE F N 1
ATOM 10353 C CA . PHE F 1 6 ? -37.628 60.370 -27.923 1.00 15.94 6 PHE F CA 1
ATOM 10354 C C . PHE F 1 6 ? -36.810 60.453 -29.200 1.00 18.70 6 PHE F C 1
ATOM 10355 O O . PHE F 1 6 ? -35.615 60.128 -29.211 1.00 19.51 6 PHE F O 1
ATOM 10363 N N . LEU F 1 7 ? -37.461 60.886 -30.276 1.00 15.50 7 LEU F N 1
ATOM 10364 C CA . LEU F 1 7 ? -36.811 61.011 -31.580 1.00 14.36 7 LEU F CA 1
ATOM 10365 C C . LEU F 1 7 ? -36.729 62.481 -31.970 1.00 19.04 7 LEU F C 1
ATOM 10366 O O . LEU F 1 7 ? -37.751 63.156 -32.019 1.00 18.40 7 LEU F O 1
ATOM 10371 N N . GLY F 1 8 ? -35.528 62.968 -32.274 1.00 16.94 8 GLY F N 1
ATOM 10372 C CA . GLY F 1 8 ? -35.377 64.332 -32.773 1.00 14.14 8 GLY F CA 1
ATOM 10373 C C . GLY F 1 8 ? -34.897 65.215 -31.643 1.00 19.08 8 GLY F C 1
ATOM 10374 O O . GLY F 1 8 ? -35.688 65.686 -30.839 1.00 20.89 8 GLY F O 1
ATOM 10375 N N . LEU F 1 9 ? -33.587 65.403 -31.558 1.00 19.15 9 LEU F N 1
ATOM 10376 C CA . LEU F 1 9 ? -33.015 66.182 -30.476 1.00 17.83 9 LEU F CA 1
ATOM 10377 C C . LEU F 1 9 ? -32.510 67.505 -31.021 1.00 18.81 9 LEU F C 1
ATOM 10378 O O . LEU F 1 9 ? -31.310 67.772 -31.013 1.00 22.87 9 LEU F O 1
ATOM 10383 N N . GLY F 1 10 ? -33.432 68.323 -31.510 1.00 16.81 10 GLY F N 1
ATOM 10384 C CA . GLY F 1 10 ? -33.094 69.643 -32.019 1.00 17.70 10 GLY F CA 1
ATOM 10385 C C . GLY F 1 10 ? -33.242 70.715 -30.949 1.00 20.67 10 GLY F C 1
ATOM 10386 O O . GLY F 1 10 ? -33.148 70.440 -29.753 1.00 16.73 10 GLY F O 1
ATOM 10387 N N . ILE F 1 11 ? -33.464 71.948 -31.392 1.00 16.15 11 ILE F N 1
ATOM 10388 C CA . ILE F 1 11 ? -33.663 73.084 -30.496 1.00 18.84 11 ILE F CA 1
ATOM 10389 C C . ILE F 1 11 ? -34.746 72.811 -29.447 1.00 13.90 11 ILE F C 1
ATOM 10390 O O . ILE F 1 11 ? -34.565 73.126 -28.272 1.00 15.46 11 ILE F O 1
ATOM 10395 N N . MET F 1 12 ? -35.855 72.210 -29.868 1.00 15.67 12 MET F N 1
ATOM 10396 C CA . MET F 1 12 ? -36.938 71.884 -28.952 1.00 14.22 12 MET F CA 1
ATOM 10397 C C . MET F 1 12 ? -36.738 70.505 -28.320 1.00 15.57 12 MET F C 1
ATOM 10398 O O . MET F 1 12 ? -36.848 70.347 -27.103 1.00 13.42 12 MET F O 1
ATOM 10403 N N . GLY F 1 13 ? -36.449 69.504 -29.149 1.00 14.07 13 GLY F N 1
ATOM 10404 C CA . GLY F 1 13 ? -36.386 68.128 -28.674 1.00 12.16 13 GLY F CA 1
ATOM 10405 C C . GLY F 1 13 ? -35.340 67.885 -27.591 1.00 17.00 13 GLY F C 1
ATOM 10406 O O . GLY F 1 13 ? -35.566 67.104 -26.654 1.00 15.39 13 GLY F O 1
ATOM 10407 N N . GLY F 1 14 ? -34.188 68.537 -27.717 1.00 15.88 14 GLY F N 1
ATOM 10408 C CA . GLY F 1 14 ? -33.131 68.397 -26.720 1.00 17.74 14 GLY F CA 1
ATOM 10409 C C . GLY F 1 14 ? -33.603 68.718 -25.302 1.00 16.95 14 GLY F C 1
ATOM 10410 O O . GLY F 1 14 ? -33.569 67.861 -24.406 1.00 16.99 14 GLY F O 1
ATOM 10411 N N . PRO F 1 15 ? -34.038 69.965 -25.075 1.00 16.89 15 PRO F N 1
ATOM 10412 C CA . PRO F 1 15 ? -34.532 70.343 -23.743 1.00 15.41 15 PRO F CA 1
ATOM 10413 C C . PRO F 1 15 ? -35.767 69.558 -23.302 1.00 17.73 15 PRO F C 1
ATOM 10414 O O . PRO F 1 15 ? -35.924 69.322 -22.097 1.00 18.07 15 PRO F O 1
ATOM 10418 N N . MET F 1 16 ? -36.636 69.181 -24.237 1.00 16.64 16 MET F N 1
ATOM 10419 C CA . MET F 1 16 ? -37.817 68.374 -23.893 1.00 13.08 16 MET F CA 1
ATOM 10420 C C . MET F 1 16 ? -37.413 66.996 -23.369 1.00 17.81 16 MET F C 1
ATOM 10421 O O . MET F 1 16 ? -37.897 66.547 -22.319 1.00 15.31 16 MET F O 1
ATOM 10426 N N . ALA F 1 17 ? -36.537 66.320 -24.106 1.00 16.25 17 ALA F N 1
ATOM 10427 C CA . ALA F 1 17 ? -36.029 65.023 -23.664 1.00 17.54 17 ALA F CA 1
ATOM 10428 C C . ALA F 1 17 ? -35.290 65.141 -22.324 1.00 19.91 17 ALA F C 1
ATOM 10429 O O . ALA F 1 17 ? -35.451 64.294 -21.443 1.00 18.51 17 ALA F O 1
ATOM 10431 N N . ALA F 1 18 ? -34.499 66.200 -22.151 1.00 15.91 18 ALA F N 1
ATOM 10432 C CA . ALA F 1 18 ? -33.783 66.393 -20.893 1.00 19.29 18 ALA F CA 1
ATOM 10433 C C . ALA F 1 18 ? -34.760 66.571 -19.717 1.00 18.73 18 ALA F C 1
ATOM 10434 O O . ALA F 1 18 ? -34.538 66.041 -18.631 1.00 18.05 18 ALA F O 1
ATOM 10436 N N . ASN F 1 19 ? -35.842 67.309 -19.940 1.00 16.88 19 ASN F N 1
ATOM 10437 C CA . ASN F 1 19 ? -36.914 67.415 -18.942 1.00 16.21 19 ASN F CA 1
ATOM 10438 C C . ASN F 1 19 ? -37.502 66.066 -18.512 1.00 17.72 19 ASN F C 1
ATOM 10439 O O . ASN F 1 19 ? -37.793 65.858 -17.336 1.00 16.94 19 ASN F O 1
ATOM 10444 N N . LEU F 1 20 ? -37.683 65.157 -19.462 1.00 18.55 20 LEU F N 1
ATOM 10445 C CA . LEU F 1 20 ? -38.185 63.834 -19.134 1.00 19.16 20 LEU F CA 1
ATOM 10446 C C . LEU F 1 20 ? -37.170 63.076 -18.283 1.00 20.85 20 LEU F C 1
ATOM 10447 O O . LEU F 1 20 ? -37.534 62.447 -17.285 1.00 18.26 20 LEU F O 1
ATOM 10452 N N . VAL F 1 21 ? -35.901 63.141 -18.676 1.00 17.25 21 VAL F N 1
ATOM 10453 C CA . VAL F 1 21 ? -34.840 62.482 -17.905 1.00 18.27 21 VAL F CA 1
ATOM 10454 C C . VAL F 1 21 ? -34.781 63.062 -16.492 1.00 18.79 21 VAL F C 1
ATOM 10455 O O . VAL F 1 21 ? -34.769 62.333 -15.506 1.00 18.41 21 VAL F O 1
ATOM 10459 N N . ARG F 1 22 ? -34.770 64.383 -16.381 1.00 18.77 22 ARG F N 1
ATOM 10460 C CA . ARG F 1 22 ? -34.673 65.006 -15.059 1.00 21.25 22 ARG F CA 1
ATOM 10461 C C . ARG F 1 22 ? -35.870 64.686 -14.154 1.00 21.97 22 ARG F C 1
ATOM 10462 O O . ARG F 1 22 ? -35.722 64.585 -12.929 1.00 18.81 22 ARG F O 1
ATOM 10470 N N . ALA F 1 23 ? -37.045 64.517 -14.752 1.00 20.71 23 ALA F N 1
ATOM 10471 C CA . ALA F 1 23 ? -38.257 64.181 -13.998 1.00 19.01 23 ALA F CA 1
ATOM 10472 C C . ALA F 1 23 ? -38.236 62.738 -13.491 1.00 18.16 23 ALA F C 1
ATOM 10473 O O . ALA F 1 23 ? -39.083 62.347 -12.683 1.00 21.26 23 ALA F O 1
ATOM 10475 N N . GLY F 1 24 ? -37.275 61.950 -13.961 1.00 21.12 24 GLY F N 1
ATOM 10476 C CA . GLY F 1 24 ? -37.108 60.596 -13.457 1.00 19.45 24 GLY F CA 1
ATOM 10477 C C . GLY F 1 24 ? -37.586 59.475 -14.362 1.00 22.49 24 GLY F C 1
ATOM 10478 O O . GLY F 1 24 ? -37.629 58.312 -13.941 1.00 20.57 24 GLY F O 1
ATOM 10479 N N . PHE F 1 25 ? -37.950 59.799 -15.600 1.00 17.93 25 PHE F N 1
ATOM 10480 C CA . PHE F 1 25 ? -38.346 58.758 -16.546 1.00 18.52 25 PHE F CA 1
ATOM 10481 C C . PHE F 1 25 ? -37.149 58.030 -17.170 1.00 22.37 25 PHE F C 1
ATOM 10482 O O . PHE F 1 25 ? -36.054 58.579 -17.278 1.00 20.25 25 PHE F O 1
ATOM 10490 N N . ASP F 1 26 ? -37.379 56.786 -17.578 1.00 18.56 26 ASP F N 1
ATOM 10491 C CA . ASP F 1 26 ? -36.391 56.005 -18.320 1.00 22.84 26 ASP F CA 1
ATOM 10492 C C . ASP F 1 26 ? -36.508 56.346 -19.803 1.00 20.86 26 ASP F C 1
ATOM 10493 O O . ASP F 1 26 ? -37.480 55.974 -20.447 1.00 21.85 26 ASP F O 1
ATOM 10498 N N . VAL F 1 27 ? -35.534 57.076 -20.343 1.00 18.00 27 VAL F N 1
ATOM 10499 C CA . VAL F 1 27 ? -35.680 57.638 -21.688 1.00 16.69 27 VAL F CA 1
ATOM 10500 C C . VAL F 1 27 ? -34.644 57.070 -22.650 1.00 21.98 27 VAL F C 1
ATOM 10501 O O . VAL F 1 27 ? -33.458 57.009 -22.330 1.00 19.58 27 VAL F O 1
ATOM 10505 N N . THR F 1 28 ? -35.103 56.654 -23.825 1.00 17.99 28 THR F N 1
ATOM 10506 C CA . THR F 1 28 ? -34.207 56.196 -24.884 1.00 19.03 28 THR F CA 1
ATOM 10507 C C . THR F 1 28 ? -34.306 57.184 -26.037 1.00 17.65 28 THR F C 1
ATOM 10508 O O . THR F 1 28 ? -35.399 57.433 -26.545 1.00 21.02 28 THR F O 1
ATOM 10512 N N . VAL F 1 29 ? -33.169 57.744 -26.443 1.00 14.36 29 VAL F N 1
ATOM 10513 C CA . VAL F 1 29 ? -33.152 58.784 -27.469 1.00 17.25 29 VAL F CA 1
ATOM 10514 C C . VAL F 1 29 ? -32.568 58.306 -28.806 1.00 21.02 29 VAL F C 1
ATOM 10515 O O . VAL F 1 29 ? -31.787 57.350 -28.866 1.00 22.27 29 VAL F O 1
ATOM 10519 N N . TRP F 1 30 ? -32.967 58.991 -29.876 1.00 14.71 30 TRP F N 1
ATOM 10520 C CA . TRP F 1 30 ? -32.392 58.797 -31.198 1.00 18.31 30 TRP F CA 1
ATOM 10521 C C . TRP F 1 30 ? -32.423 60.121 -31.936 1.00 20.18 30 TRP F C 1
ATOM 10522 O O . TRP F 1 30 ? -33.380 60.886 -31.814 1.00 20.45 30 TRP F O 1
ATOM 10533 N N . ASN F 1 31 ? -31.377 60.388 -32.707 1.00 19.04 31 ASN F N 1
ATOM 10534 C CA . ASN F 1 31 ? -31.365 61.555 -33.578 1.00 21.22 31 ASN F CA 1
ATOM 10535 C C . ASN F 1 31 ? -30.642 61.189 -34.864 1.00 23.36 31 ASN F C 1
ATOM 10536 O O . ASN F 1 31 ? -29.666 60.435 -34.836 1.00 20.86 31 ASN F O 1
ATOM 10541 N N . ARG F 1 32 ? -31.137 61.685 -35.993 1.00 19.55 32 ARG F N 1
ATOM 10542 C CA . ARG F 1 32 ? -30.528 61.381 -37.282 1.00 25.19 32 ARG F CA 1
ATOM 10543 C C . ARG F 1 32 ? -29.017 61.615 -37.229 1.00 24.79 32 ARG F C 1
ATOM 10544 O O . ARG F 1 32 ? -28.227 60.745 -37.604 1.00 24.45 32 ARG F O 1
ATOM 10552 N N . ASN F 1 33 ? -28.620 62.797 -36.764 1.00 20.98 33 ASN F N 1
ATOM 10553 C CA . ASN F 1 33 ? -27.221 63.056 -36.419 1.00 24.98 33 ASN F CA 1
ATOM 10554 C C . ASN F 1 33 ? -26.948 62.568 -34.996 1.00 26.35 33 ASN F C 1
ATOM 10555 O O . ASN F 1 33 ? -27.401 63.180 -34.020 1.00 23.60 33 ASN F O 1
ATOM 10560 N N . PRO F 1 34 ? -26.196 61.462 -34.865 1.00 24.38 34 PRO F N 1
ATOM 10561 C CA . PRO F 1 34 ? -26.101 60.805 -33.558 1.00 22.62 34 PRO F CA 1
ATOM 10562 C C . PRO F 1 34 ? -25.345 61.614 -32.499 1.00 24.93 34 PRO F C 1
ATOM 10563 O O . PRO F 1 34 ? -25.514 61.348 -31.309 1.00 25.21 34 PRO F O 1
ATOM 10567 N N . ALA F 1 35 ? -24.536 62.584 -32.908 1.00 26.82 35 ALA F N 1
ATOM 10568 C CA . ALA F 1 35 ? -23.791 63.389 -31.934 1.00 32.04 35 ALA F CA 1
ATOM 10569 C C . ALA F 1 35 ? -24.697 64.164 -30.960 1.00 30.09 35 ALA F C 1
ATOM 10570 O O . ALA F 1 35 ? -24.297 64.470 -29.836 1.00 26.47 35 ALA F O 1
ATOM 10572 N N . LYS F 1 36 ? -25.916 64.479 -31.383 1.00 26.59 36 LYS F N 1
ATOM 10573 C CA . LYS F 1 36 ? -26.825 65.251 -30.533 1.00 25.00 36 LYS F CA 1
ATOM 10574 C C . LYS F 1 36 ? -27.338 64.445 -29.345 1.00 22.84 36 LYS F C 1
ATOM 10575 O O . LYS F 1 36 ? -27.920 65.000 -28.410 1.00 25.41 36 LYS F O 1
ATOM 10581 N N . CYS F 1 37 ? -27.142 63.132 -29.388 1.00 18.61 37 CYS F N 1
ATOM 10582 C CA . CYS F 1 37 ? -27.576 62.272 -28.288 1.00 24.58 37 CYS F CA 1
ATOM 10583 C C . CYS F 1 37 ? -26.666 62.362 -27.069 1.00 29.74 37 CYS F C 1
ATOM 10584 O O . CYS F 1 37 ? -27.078 62.018 -25.967 1.00 27.53 37 CYS F O 1
ATOM 10587 N N . ALA F 1 38 ? -25.428 62.805 -27.264 1.00 27.56 38 ALA F N 1
ATOM 10588 C CA . ALA F 1 38 ? -24.423 62.705 -26.198 1.00 29.77 38 ALA F CA 1
ATOM 10589 C C . ALA F 1 38 ? -24.821 63.409 -24.899 1.00 29.21 38 ALA F C 1
ATOM 10590 O O . ALA F 1 38 ? -24.717 62.824 -23.821 1.00 28.13 38 ALA F O 1
ATOM 10592 N N . PRO F 1 39 ? -25.265 64.673 -24.991 1.00 27.48 39 PRO F N 1
ATOM 10593 C CA . PRO F 1 39 ? -25.679 65.384 -23.775 1.00 27.84 39 PRO F CA 1
ATOM 10594 C C . PRO F 1 39 ? -26.827 64.680 -23.044 1.00 27.45 39 PRO F C 1
ATOM 10595 O O . PRO F 1 39 ? -26.853 64.716 -21.816 1.00 23.83 39 PRO F O 1
ATOM 10599 N N . LEU F 1 40 ? -27.744 64.048 -23.777 1.00 23.63 40 LEU F N 1
ATOM 10600 C CA . LEU F 1 40 ? -28.852 63.320 -23.146 1.00 21.97 40 LEU F CA 1
ATOM 10601 C C . LEU F 1 40 ? -28.368 62.046 -22.470 1.00 24.59 40 LEU F C 1
ATOM 10602 O O . LEU F 1 40 ? -28.835 61.699 -21.386 1.00 23.44 40 LEU F O 1
ATOM 10607 N N . VAL F 1 41 ? -27.441 61.339 -23.117 1.00 22.09 41 VAL F N 1
ATOM 10608 C CA . VAL F 1 41 ? -26.870 60.138 -22.522 1.00 21.67 41 VAL F CA 1
ATOM 10609 C C . VAL F 1 41 ? -26.119 60.496 -21.240 1.00 29.68 41 VAL F C 1
ATOM 10610 O O . VAL F 1 41 ? -26.159 59.759 -20.261 1.00 27.65 41 VAL F O 1
ATOM 10614 N N . ALA F 1 42 ? -25.450 61.642 -21.235 1.00 29.53 42 ALA F N 1
ATOM 10615 C CA . ALA F 1 42 ? -24.719 62.070 -20.040 1.00 31.49 42 ALA F CA 1
ATOM 10616 C C . ALA F 1 42 ? -25.647 62.367 -18.853 1.00 31.12 42 ALA F C 1
ATOM 10617 O O . ALA F 1 42 ? -25.219 62.330 -17.695 1.00 30.49 42 ALA F O 1
ATOM 10619 N N . LEU F 1 43 ? -26.914 62.658 -19.146 1.00 25.29 43 LEU F N 1
ATOM 10620 C CA . LEU F 1 43 ? -27.911 62.925 -18.110 1.00 23.74 43 LEU F CA 1
ATOM 10621 C C . LEU F 1 43 ? -28.578 61.646 -17.608 1.00 28.63 43 LEU F C 1
ATOM 10622 O O . LEU F 1 43 ? -29.255 61.658 -16.581 1.00 28.56 43 LEU F O 1
ATOM 10627 N N . GLY F 1 44 ? -28.406 60.549 -18.341 1.00 27.34 44 GLY F N 1
ATOM 10628 C CA . GLY F 1 44 ? -29.016 59.287 -17.960 1.00 28.96 44 GLY F CA 1
ATOM 10629 C C . GLY F 1 44 ? -29.833 58.574 -19.030 1.00 31.57 44 GLY F C 1
ATOM 10630 O O . GLY F 1 44 ? -30.253 57.440 -18.819 1.00 34.99 44 GLY F O 1
ATOM 10631 N N . ALA F 1 45 ? -30.068 59.216 -20.174 1.00 22.62 45 ALA F N 1
ATOM 10632 C CA . ALA F 1 45 ? -30.788 58.548 -21.261 1.00 19.82 45 ALA F CA 1
ATOM 10633 C C . ALA F 1 45 ? -29.948 57.415 -21.837 1.00 26.81 45 ALA F C 1
ATOM 10634 O O . ALA F 1 45 ? -28.734 57.388 -21.671 1.00 24.53 45 ALA F O 1
ATOM 10636 N N . ARG F 1 46 ? -30.591 56.470 -22.507 1.00 22.52 46 ARG F N 1
ATOM 10637 C CA . ARG F 1 46 ? -29.843 55.538 -23.333 1.00 22.26 46 ARG F CA 1
ATOM 10638 C C . ARG F 1 46 ? -30.072 55.903 -24.791 1.00 27.93 46 ARG F C 1
ATOM 10639 O O . ARG F 1 46 ? -31.027 56.616 -25.122 1.00 26.02 46 ARG F O 1
ATOM 10647 N N . GLN F 1 47 ? -29.179 55.441 -25.655 1.00 24.95 47 GLN F N 1
ATOM 10648 C CA . GLN F 1 47 ? -29.231 55.787 -27.064 1.00 26.82 47 GLN F CA 1
ATOM 10649 C C . GLN F 1 47 ? -29.610 54.572 -27.903 1.00 30.54 47 GLN F C 1
ATOM 10650 O O . GLN F 1 47 ? -29.160 53.466 -27.637 1.00 28.96 47 GLN F O 1
ATOM 10656 N N . ALA F 1 48 ? -30.462 54.783 -28.901 1.00 25.08 48 ALA F N 1
ATOM 10657 C CA . ALA F 1 48 ? -30.863 53.721 -29.819 1.00 22.89 48 ALA F CA 1
ATOM 10658 C C . ALA F 1 48 ? -30.295 53.992 -31.208 1.00 25.95 48 ALA F C 1
ATOM 10659 O O . ALA F 1 48 ? -29.902 55.116 -31.514 1.00 23.83 48 ALA F O 1
ATOM 10661 N N . SER F 1 49 ? -30.273 52.964 -32.050 1.00 23.38 49 SER F N 1
ATOM 10662 C CA . SER F 1 49 ? -29.713 53.087 -33.393 1.00 25.52 49 SER F CA 1
ATOM 10663 C C . SER F 1 49 ? -30.713 53.585 -34.444 1.00 25.62 49 SER F C 1
ATOM 10664 O O . SER F 1 49 ? -30.315 54.082 -35.493 1.00 25.71 49 SER F O 1
ATOM 10667 N N . SER F 1 50 ? -32.008 53.442 -34.177 1.00 20.51 50 SER F N 1
ATOM 10668 C CA . SER F 1 50 ? -33.026 53.777 -35.179 1.00 21.33 50 SER F CA 1
ATOM 10669 C C . SER F 1 50 ? -34.376 54.046 -34.522 1.00 23.11 50 SER F C 1
ATOM 10670 O O . SER F 1 50 ? -34.615 53.610 -33.399 1.00 21.31 50 SER F O 1
ATOM 10673 N N . PRO F 1 51 ? -35.271 54.748 -35.226 1.00 22.05 51 PRO F N 1
ATOM 10674 C CA . PRO F 1 51 ? -36.637 54.891 -34.709 1.00 21.54 51 PRO F CA 1
ATOM 10675 C C . PRO F 1 51 ? -37.302 53.537 -34.509 1.00 23.43 51 PRO F C 1
ATOM 10676 O O . PRO F 1 51 ? -38.105 53.399 -33.587 1.00 21.60 51 PRO F O 1
ATOM 10680 N N . ALA F 1 52 ? -36.985 52.548 -35.341 1.00 18.20 52 ALA F N 1
ATOM 10681 C CA . ALA F 1 52 ? -37.589 51.231 -35.155 1.00 17.77 52 ALA F CA 1
ATOM 10682 C C . ALA F 1 52 ? -37.206 50.611 -33.814 1.00 21.38 52 ALA F C 1
ATOM 10683 O O . ALA F 1 52 ? -38.057 50.065 -33.109 1.00 21.31 52 ALA F O 1
ATOM 10685 N N . GLU F 1 53 ? -35.929 50.677 -33.464 1.00 22.08 53 GLU F N 1
ATOM 10686 C CA . GLU F 1 53 ? -35.492 50.114 -32.196 1.00 22.99 53 GLU F CA 1
ATOM 10687 C C . GLU F 1 53 ? -36.218 50.777 -31.027 1.00 20.43 53 GLU F C 1
ATOM 10688 O O . GLU F 1 53 ? -36.643 50.107 -30.075 1.00 19.53 53 GLU F O 1
ATOM 10694 N N . VAL F 1 54 ? -36.340 52.096 -31.087 1.00 16.45 54 VAL F N 1
ATOM 10695 C CA . VAL F 1 54 ? -37.008 52.834 -30.014 1.00 15.22 54 VAL F CA 1
ATOM 10696 C C . VAL F 1 54 ? -38.451 52.380 -29.858 1.00 19.39 54 VAL F C 1
ATOM 10697 O O . VAL F 1 54 ? -38.894 52.052 -28.759 1.00 22.20 54 VAL F O 1
ATOM 10701 N N . CYS F 1 55 ? -39.177 52.361 -30.973 1.00 16.14 55 CYS F N 1
ATOM 10702 C CA . CYS F 1 55 ? -40.608 52.065 -30.954 1.00 16.54 55 CYS F CA 1
ATOM 10703 C C . CYS F 1 55 ? -40.926 50.599 -30.688 1.00 20.48 55 CYS F C 1
ATOM 10704 O O . CYS F 1 55 ? -42.057 50.262 -30.330 1.00 22.19 55 CYS F O 1
ATOM 10707 N N . ALA F 1 56 ? -39.936 49.731 -30.863 1.00 19.26 56 ALA F N 1
ATOM 10708 C CA . ALA F 1 56 ? -40.114 48.313 -30.547 1.00 20.75 56 ALA F CA 1
ATOM 10709 C C . ALA F 1 56 ? -39.993 48.074 -29.054 1.00 25.73 56 ALA F C 1
ATOM 10710 O O . ALA F 1 56 ? -40.498 47.078 -28.536 1.00 24.23 56 ALA F O 1
ATOM 10712 N N . ALA F 1 57 ? -39.325 48.989 -28.364 1.00 23.60 57 ALA F N 1
ATOM 10713 C CA . ALA F 1 57 ? -38.939 48.740 -26.981 1.00 31.39 57 ALA F CA 1
ATOM 10714 C C . ALA F 1 57 ? -39.643 49.651 -25.980 1.00 31.49 57 ALA F C 1
ATOM 10715 O O . ALA F 1 57 ? -39.830 49.274 -24.821 1.00 31.81 57 ALA F O 1
ATOM 10717 N N . CYS F 1 58 ? -40.034 50.845 -26.421 1.00 21.45 58 CYS F N 1
ATOM 10718 C CA . CYS F 1 58 ? -40.571 51.840 -25.491 1.00 21.07 58 CYS F CA 1
ATOM 10719 C C . CYS F 1 58 ? -42.092 51.883 -25.513 1.00 20.41 58 CYS F C 1
ATOM 10720 O O . CYS F 1 58 ? -42.712 51.768 -26.573 1.00 21.10 58 CYS F O 1
ATOM 10723 N N . ASP F 1 59 ? -42.688 52.063 -24.339 1.00 19.31 59 ASP F N 1
ATOM 10724 C CA . ASP F 1 59 ? -44.144 52.096 -24.219 1.00 16.96 59 ASP F CA 1
ATOM 10725 C C . ASP F 1 59 ? -44.746 53.334 -24.864 1.00 17.46 59 ASP F C 1
ATOM 10726 O O . ASP F 1 59 ? -45.815 53.265 -25.465 1.00 21.19 59 ASP F O 1
ATOM 10731 N N . ILE F 1 60 ? -44.065 54.468 -24.715 1.00 14.45 60 ILE F N 1
ATOM 10732 C CA . ILE F 1 60 ? -44.494 55.724 -25.339 1.00 17.02 60 ILE F CA 1
ATOM 10733 C C . ILE F 1 60 ? -43.285 56.415 -25.961 1.00 21.08 60 ILE F C 1
ATOM 10734 O O . ILE F 1 60 ? -42.281 56.667 -25.284 1.00 18.72 60 ILE F O 1
ATOM 10739 N N . THR F 1 61 ? -43.376 56.701 -27.254 1.00 18.63 61 THR F N 1
ATOM 10740 C CA . THR F 1 61 ? -42.296 57.390 -27.949 1.00 19.67 61 THR F CA 1
ATOM 10741 C C . THR F 1 61 ? -42.777 58.753 -28.450 1.00 15.70 61 THR F C 1
ATOM 10742 O O . THR F 1 61 ? -43.835 58.855 -29.076 1.00 18.46 61 THR F O 1
ATOM 10746 N N . ILE F 1 62 ? -42.002 59.796 -28.160 1.00 14.20 62 ILE F N 1
ATOM 10747 C CA . ILE F 1 62 ? -42.320 61.154 -28.603 1.00 13.33 62 ILE F CA 1
ATOM 10748 C C . ILE F 1 62 ? -41.368 61.528 -29.729 1.00 18.66 62 ILE F C 1
ATOM 10749 O O . ILE F 1 62 ? -40.193 61.156 -29.689 1.00 16.98 62 ILE F O 1
ATOM 10754 N N . ALA F 1 63 ? -41.882 62.228 -30.738 1.00 16.95 63 ALA F N 1
ATOM 10755 C CA . ALA F 1 63 ? -41.061 62.744 -31.832 1.00 14.93 63 ALA F CA 1
ATOM 10756 C C . ALA F 1 63 ? -41.158 64.279 -31.887 1.00 16.94 63 ALA F C 1
ATOM 10757 O O . ALA F 1 63 ? -42.231 64.845 -31.709 1.00 15.68 63 ALA F O 1
ATOM 10759 N N . MET F 1 64 ? -40.035 64.948 -32.128 1.00 12.00 64 MET F N 1
ATOM 10760 C CA . MET F 1 64 ? -40.040 66.408 -32.251 1.00 15.08 64 MET F CA 1
ATOM 10761 C C . MET F 1 64 ? -39.223 66.789 -33.473 1.00 20.53 64 MET F C 1
ATOM 10762 O O . MET F 1 64 ? -38.061 67.171 -33.367 1.00 19.05 64 MET F O 1
ATOM 10767 N N . LEU F 1 65 ? -39.834 66.682 -34.645 1.00 16.21 65 LEU F N 1
ATOM 10768 C CA . LEU F 1 65 ? -39.066 66.740 -35.891 1.00 13.08 65 LEU F CA 1
ATOM 10769 C C . LEU F 1 65 ? -39.334 68.007 -36.705 1.00 15.44 65 LEU F C 1
ATOM 10770 O O . LEU F 1 65 ? -40.321 68.693 -36.474 1.00 17.07 65 LEU F O 1
ATOM 10775 N N . ALA F 1 66 ? -38.464 68.296 -37.670 1.00 17.04 66 ALA F N 1
ATOM 10776 C CA . ALA F 1 66 ? -38.503 69.578 -38.385 1.00 18.77 66 ALA F CA 1
ATOM 10777 C C . ALA F 1 66 ? -39.807 69.876 -39.111 1.00 22.05 66 ALA F C 1
ATOM 10778 O O . ALA F 1 66 ? -40.373 70.951 -38.944 1.00 20.98 66 ALA F O 1
ATOM 10780 N N . ASP F 1 67 ? -40.278 68.947 -39.935 1.00 16.05 67 ASP F N 1
ATOM 10781 C CA . ASP F 1 67 ? -41.340 69.296 -40.876 1.00 18.37 67 ASP F CA 1
ATOM 10782 C C . ASP F 1 67 ? -42.023 68.046 -41.409 1.00 18.90 67 ASP F C 1
ATOM 10783 O O . ASP F 1 67 ? -41.629 66.930 -41.046 1.00 17.88 67 ASP F O 1
ATOM 10788 N N . PRO F 1 68 ? -43.050 68.218 -42.255 1.00 17.56 68 PRO F N 1
ATOM 10789 C CA . PRO F 1 68 ? -43.741 67.002 -42.705 1.00 16.95 68 PRO F CA 1
ATOM 10790 C C . PRO F 1 68 ? -42.806 66.003 -43.395 1.00 16.91 68 PRO F C 1
ATOM 10791 O O . PRO F 1 68 ? -42.984 64.799 -43.196 1.00 18.28 68 PRO F O 1
ATOM 10795 N N . ALA F 1 69 ? -41.833 66.469 -44.175 1.00 19.01 69 ALA F N 1
ATOM 10796 C CA . ALA F 1 69 ? -40.915 65.527 -44.833 1.00 21.53 69 ALA F CA 1
ATOM 10797 C C . ALA F 1 69 ? -40.181 64.670 -43.804 1.00 22.07 69 ALA F C 1
ATOM 10798 O O . ALA F 1 69 ? -40.086 63.447 -43.941 1.00 18.14 69 ALA F O 1
ATOM 10800 N N . ALA F 1 70 ? -39.654 65.322 -42.774 1.00 18.18 70 ALA F N 1
ATOM 10801 C CA . ALA F 1 70 ? -38.917 64.631 -41.729 1.00 19.54 70 ALA F CA 1
ATOM 10802 C C . ALA F 1 70 ? -39.834 63.661 -40.984 1.00 24.83 70 ALA F C 1
ATOM 10803 O O . ALA F 1 70 ? -39.457 62.518 -40.726 1.00 19.14 70 ALA F O 1
ATOM 10805 N N . ALA F 1 71 ? -41.034 64.124 -40.646 1.00 18.04 71 ALA F N 1
ATOM 10806 C CA . ALA F 1 71 ? -41.976 63.305 -39.891 1.00 20.56 71 ALA F CA 1
ATOM 10807 C C . ALA F 1 71 ? -42.399 62.069 -40.693 1.00 17.92 71 ALA F C 1
ATOM 10808 O O . ALA F 1 71 ? -42.544 60.976 -40.144 1.00 18.10 71 ALA F O 1
ATOM 10810 N N . ARG F 1 72 ? -42.584 62.239 -41.997 1.00 17.00 72 ARG F N 1
ATOM 10811 C CA . ARG F 1 72 ? -42.954 61.111 -42.848 1.00 18.88 72 ARG F CA 1
ATOM 10812 C C . ARG F 1 72 ? -41.775 60.148 -43.035 1.00 18.54 72 ARG F C 1
ATOM 10813 O O . ARG F 1 72 ? -41.954 58.930 -43.039 1.00 18.78 72 ARG F O 1
ATOM 10821 N N . GLU F 1 73 ? -40.565 60.680 -43.166 1.00 21.92 73 GLU F N 1
ATOM 10822 C CA . GLU F 1 73 ? -39.405 59.807 -43.345 1.00 22.94 73 GLU F CA 1
ATOM 10823 C C . GLU F 1 73 ? -39.145 58.959 -42.097 1.00 22.68 73 GLU F C 1
ATOM 10824 O O . GLU F 1 73 ? -38.816 57.773 -42.189 1.00 20.76 73 GLU F O 1
ATOM 10830 N N . VAL F 1 74 ? -39.289 59.574 -40.932 1.00 19.39 74 VAL F N 1
ATOM 10831 C CA . VAL F 1 74 ? -39.075 58.861 -39.677 1.00 22.49 74 VAL F CA 1
ATOM 10832 C C . VAL F 1 74 ? -40.135 57.795 -39.450 1.00 23.70 74 VAL F C 1
ATOM 10833 O O . VAL F 1 74 ? -39.843 56.717 -38.928 1.00 23.44 74 VAL F O 1
ATOM 10837 N N . CYS F 1 75 ? -41.364 58.088 -39.863 1.00 18.80 75 CYS F N 1
ATOM 10838 C CA . CYS F 1 75 ? -42.454 57.129 -39.718 1.00 20.40 75 CYS F CA 1
ATOM 10839 C C . CYS F 1 75 ? -42.355 55.990 -40.722 1.00 21.97 75 CYS F C 1
ATOM 10840 O O . CYS F 1 75 ? -42.348 54.815 -40.345 1.00 20.75 75 CYS F O 1
ATOM 10843 N N . PHE F 1 76 ? -42.275 56.358 -41.998 1.00 16.95 76 PHE F N 1
ATOM 10844 C CA . PHE F 1 76 ? -42.423 55.417 -43.116 1.00 19.08 76 PHE F CA 1
ATOM 10845 C C . PHE F 1 76 ? -41.121 54.893 -43.716 1.00 21.32 76 PHE F C 1
ATOM 10846 O O . PHE F 1 76 ? -41.150 53.993 -44.562 1.00 21.26 76 PHE F O 1
ATOM 10854 N N . GLY F 1 77 ? -39.987 55.459 -43.321 1.00 20.19 77 GLY F N 1
ATOM 10855 C CA . GLY F 1 77 ? -38.726 55.112 -43.962 1.00 21.68 77 GLY F CA 1
ATOM 10856 C C . GLY F 1 77 ? -38.093 53.825 -43.444 1.00 25.11 77 GLY F C 1
ATOM 10857 O O . GLY F 1 77 ? -38.659 53.143 -42.591 1.00 26.28 77 GLY F O 1
ATOM 10858 N N . ALA F 1 78 ? -36.905 53.503 -43.953 1.00 26.42 78 ALA F N 1
ATOM 10859 C CA . ALA F 1 78 ? -36.188 52.300 -43.528 1.00 31.28 78 ALA F CA 1
ATOM 10860 C C . ALA F 1 78 ? -35.870 52.369 -42.037 1.00 26.80 78 ALA F C 1
ATOM 10861 O O . ALA F 1 78 ? -35.431 53.412 -41.530 1.00 24.78 78 ALA F O 1
ATOM 10863 N N . ASN F 1 79 ? -36.110 51.264 -41.339 1.00 22.01 79 ASN F N 1
ATOM 10864 C CA . ASN F 1 79 ? -35.943 51.213 -39.889 1.00 23.98 79 ASN F CA 1
ATOM 10865 C C . ASN F 1 79 ? -36.690 52.352 -39.174 1.00 22.31 79 ASN F C 1
ATOM 10866 O O . ASN F 1 79 ? -36.242 52.855 -38.141 1.00 20.11 79 ASN F O 1
ATOM 10871 N N . GLY F 1 80 ? -37.853 52.717 -39.705 1.00 23.56 80 GLY F N 1
ATOM 10872 C CA . GLY F 1 80 ? -38.661 53.783 -39.135 1.00 21.21 80 GLY F CA 1
ATOM 10873 C C . GLY F 1 80 ? -39.641 53.315 -38.072 1.00 20.70 80 GLY F C 1
ATOM 10874 O O . GLY F 1 80 ? -39.652 52.141 -37.690 1.00 20.08 80 GLY F O 1
ATOM 10875 N N . VAL F 1 81 ? -40.456 54.247 -37.591 1.00 18.59 81 VAL F N 1
ATOM 10876 C CA . VAL F 1 81 ? -41.408 53.990 -36.517 1.00 19.92 81 VAL F CA 1
ATOM 10877 C C . VAL F 1 81 ? -42.276 52.774 -36.822 1.00 22.62 81 VAL F C 1
ATOM 10878 O O . VAL F 1 81 ? -42.481 51.917 -35.960 1.00 22.64 81 VAL F O 1
ATOM 10882 N N . LEU F 1 82 ? -42.758 52.683 -38.058 1.00 17.15 82 LEU F N 1
ATOM 10883 C CA . LEU F 1 82 ? -43.692 51.624 -38.419 1.00 19.89 82 LEU F CA 1
ATOM 10884 C C . LEU F 1 82 ? -43.068 50.245 -38.326 1.00 25.77 82 LEU F C 1
ATOM 10885 O O . LEU F 1 82 ? -43.766 49.260 -38.078 1.00 26.34 82 LEU F O 1
ATOM 10890 N N . GLU F 1 83 ? -41.759 50.166 -38.525 1.00 23.94 83 GLU F N 1
ATOM 10891 C CA . GLU F 1 83 ? -41.081 48.880 -38.430 1.00 27.86 83 GLU F CA 1
ATOM 10892 C C . GLU F 1 83 ? -41.054 48.373 -36.990 1.00 35.77 83 GLU F C 1
ATOM 10893 O O . GLU F 1 83 ? -40.951 47.176 -36.764 1.00 37.59 83 GLU F O 1
ATOM 10899 N N . GLY F 1 84 ? -41.151 49.282 -36.020 1.00 25.37 84 GLY F N 1
ATOM 10900 C CA . GLY F 1 84 ? -41.032 48.908 -34.614 1.00 23.07 84 GLY F CA 1
ATOM 10901 C C . GLY F 1 84 ? -42.313 48.943 -33.796 1.00 25.28 84 GLY F C 1
ATOM 10902 O O . GLY F 1 84 ? -42.475 48.170 -32.851 1.00 22.05 84 GLY F O 1
ATOM 10903 N N . ILE F 1 85 ? -43.236 49.826 -34.159 1.00 19.45 85 ILE F N 1
ATOM 10904 C CA . ILE F 1 85 ? -44.436 50.052 -33.352 1.00 20.03 85 ILE F CA 1
ATOM 10905 C C . ILE F 1 85 ? -45.434 48.887 -33.424 1.00 23.15 85 ILE F C 1
ATOM 10906 O O . ILE F 1 85 ? -45.505 48.175 -34.425 1.00 20.39 85 ILE F O 1
ATOM 10911 N N . GLY F 1 86 ? -46.195 48.703 -32.348 1.00 24.96 86 GLY F N 1
ATOM 10912 C CA . GLY F 1 86 ? -47.194 47.651 -32.261 1.00 26.52 86 GLY F CA 1
ATOM 10913 C C . GLY F 1 86 ? -47.546 47.369 -30.809 1.00 27.36 86 GLY F C 1
ATOM 10914 O O . GLY F 1 86 ? -47.090 48.075 -29.904 1.00 24.21 86 GLY F O 1
ATOM 10915 N N . GLY F 1 87 ? -48.365 46.346 -30.589 1.00 26.59 87 GLY F N 1
ATOM 10916 C CA . GLY F 1 87 ? -48.675 45.881 -29.247 1.00 23.89 87 GLY F CA 1
ATOM 10917 C C . GLY F 1 87 ? -49.220 46.950 -28.310 1.00 23.99 87 GLY F C 1
ATOM 10918 O O . GLY F 1 87 ? -49.035 46.867 -27.102 1.00 25.14 87 GLY F O 1
ATOM 10919 N N . GLY F 1 88 ? -49.900 47.954 -28.853 1.00 19.61 88 GLY F N 1
ATOM 10920 C CA . GLY F 1 88 ? -50.454 49.008 -28.017 1.00 22.52 88 GLY F CA 1
ATOM 10921 C C . GLY F 1 88 ? -49.471 50.098 -27.606 1.00 24.05 88 GLY F C 1
ATOM 10922 O O . GLY F 1 88 ? -49.864 51.074 -26.956 1.00 19.89 88 GLY F O 1
ATOM 10923 N N . ARG F 1 89 ? -48.198 49.946 -27.971 1.00 19.45 89 ARG F N 1
ATOM 10924 C CA . ARG F 1 89 ? -47.210 51.009 -27.716 1.00 18.18 89 ARG F CA 1
ATOM 10925 C C . ARG F 1 89 ? -47.601 52.299 -28.435 1.00 19.21 89 ARG F C 1
ATOM 10926 O O . ARG F 1 89 ? -48.208 52.270 -29.504 1.00 20.51 89 ARG F O 1
ATOM 10934 N N . GLY F 1 90 ? -47.254 53.429 -27.831 1.00 18.18 90 GLY F N 1
ATOM 10935 C CA . GLY F 1 90 ? -47.768 54.710 -28.274 1.00 15.99 90 GLY F CA 1
ATOM 10936 C C . GLY F 1 90 ? -46.737 55.525 -29.014 1.00 21.36 90 GLY F C 1
ATOM 10937 O O . GLY F 1 90 ? -45.543 55.463 -28.718 1.00 18.55 90 GLY F O 1
ATOM 10938 N N . TYR F 1 91 ? -47.214 56.288 -29.992 1.00 16.33 91 TYR F N 1
ATOM 10939 C CA . TYR F 1 91 ? -46.385 57.241 -30.723 1.00 14.21 91 TYR F CA 1
ATOM 10940 C C . TYR F 1 91 ? -47.058 58.592 -30.639 1.00 15.70 91 TYR F C 1
ATOM 10941 O O . TYR F 1 91 ? -48.225 58.736 -31.002 1.00 16.83 91 TYR F O 1
ATOM 10950 N N . ILE F 1 92 ? -46.324 59.571 -30.127 1.00 14.53 92 ILE F N 1
ATOM 10951 C CA . ILE F 1 92 ? -46.840 60.918 -29.934 1.00 15.37 92 ILE F CA 1
ATOM 10952 C C . ILE F 1 92 ? -45.976 61.850 -30.760 1.00 18.69 92 ILE F C 1
ATOM 10953 O O . ILE F 1 92 ? -44.852 62.166 -30.385 1.00 18.29 92 ILE F O 1
ATOM 10958 N N . ASP F 1 93 ? -46.489 62.267 -31.910 1.00 17.95 93 ASP F N 1
ATOM 10959 C CA . ASP F 1 93 ? -45.709 63.127 -32.780 1.00 15.64 93 ASP F CA 1
ATOM 10960 C C . ASP F 1 93 ? -45.969 64.580 -32.391 1.00 16.98 93 ASP F C 1
ATOM 10961 O O . ASP F 1 93 ? -47.068 65.087 -32.577 1.00 16.75 93 ASP F O 1
ATOM 10966 N N . MET F 1 94 ? -44.958 65.235 -31.828 1.00 14.91 94 MET F N 1
ATOM 10967 C CA . MET F 1 94 ? -45.112 66.624 -31.396 1.00 14.80 94 MET F CA 1
ATOM 10968 C C . MET F 1 94 ? -44.597 67.633 -32.431 1.00 16.68 94 MET F C 1
ATOM 10969 O O . MET F 1 94 ? -44.664 68.845 -32.212 1.00 18.34 94 MET F O 1
ATOM 10974 N N . SER F 1 95 ? -44.112 67.128 -33.567 1.00 14.72 95 SER F N 1
ATOM 10975 C CA . SER F 1 95 ? -43.670 67.994 -34.667 1.00 16.57 95 SER F CA 1
ATOM 10976 C C . SER F 1 95 ? -44.813 68.880 -35.165 1.00 17.55 95 SER F C 1
ATOM 10977 O O . SER F 1 95 ? -45.976 68.488 -35.103 1.00 19.04 95 SER F O 1
ATOM 10980 N N . THR F 1 96 ? -44.487 70.063 -35.677 1.00 13.14 96 THR F N 1
ATOM 10981 C CA . THR F 1 96 ? -45.477 70.870 -36.377 1.00 13.72 96 THR F CA 1
ATOM 10982 C C . THR F 1 96 ? -45.579 70.457 -37.850 1.00 15.33 96 THR F C 1
ATOM 10983 O O . THR F 1 96 ? -44.687 70.729 -38.656 1.00 13.29 96 THR F O 1
ATOM 10987 N N . VAL F 1 97 ? -46.669 69.776 -38.179 1.00 14.99 97 VAL F N 1
ATOM 10988 C CA . VAL F 1 97 ? -46.917 69.313 -39.532 1.00 12.43 97 VAL F CA 1
ATOM 10989 C C . VAL F 1 97 ? -48.361 69.636 -39.940 1.00 14.25 97 VAL F C 1
ATOM 10990 O O . VAL F 1 97 ? -49.131 70.177 -39.146 1.00 16.76 97 VAL F O 1
ATOM 10994 N N . ASP F 1 98 ? -48.729 69.298 -41.170 1.00 15.38 98 ASP F N 1
ATOM 10995 C CA . ASP F 1 98 ? -50.088 69.556 -41.646 1.00 17.50 98 ASP F CA 1
ATOM 10996 C C . ASP F 1 98 ? -50.976 68.408 -41.182 1.00 17.39 98 ASP F C 1
ATOM 10997 O O . ASP F 1 98 ? -50.466 67.361 -40.790 1.00 17.15 98 ASP F O 1
ATOM 11002 N N . ASP F 1 99 ? -52.296 68.599 -41.237 1.00 15.74 99 ASP F N 1
ATOM 11003 C CA . ASP F 1 99 ? -53.235 67.575 -40.766 1.00 15.21 99 ASP F CA 1
ATOM 11004 C C . ASP F 1 99 ? -53.258 66.333 -41.672 1.00 20.97 99 ASP F C 1
ATOM 11005 O O . ASP F 1 99 ? -53.532 65.240 -41.204 1.00 20.20 99 ASP F O 1
ATOM 11010 N N . GLU F 1 100 ? -52.957 66.485 -42.959 1.00 18.06 100 GLU F N 1
ATOM 11011 C CA . GLU F 1 100 ? -52.895 65.298 -43.824 1.00 14.71 100 GLU F CA 1
ATOM 11012 C C . GLU F 1 100 ? -51.739 64.374 -43.429 1.00 20.33 100 GLU F C 1
ATOM 11013 O O . GLU F 1 100 ? -51.880 63.150 -43.437 1.00 18.95 100 GLU F O 1
ATOM 11019 N N . THR F 1 101 ? -50.608 64.968 -43.060 1.00 16.37 101 THR F N 1
ATOM 11020 C CA . THR F 1 101 ? -49.452 64.198 -42.597 1.00 15.08 101 THR F CA 1
ATOM 11021 C C . THR F 1 101 ? -49.750 63.476 -41.280 1.00 18.85 101 THR F C 1
ATOM 11022 O O . THR F 1 101 ? -49.510 62.268 -41.148 1.00 16.21 101 THR F O 1
ATOM 11026 N N . SER F 1 102 ? -50.297 64.192 -40.301 1.00 15.51 102 SER F N 1
ATOM 11027 C CA . SER F 1 102 ? -50.541 63.553 -39.012 1.00 20.01 102 SER F CA 1
ATOM 11028 C C . SER F 1 102 ? -51.624 62.482 -39.132 1.00 19.91 102 SER F C 1
ATOM 11029 O O . SER F 1 102 ? -51.521 61.425 -38.517 1.00 19.17 102 SER F O 1
ATOM 11032 N N . THR F 1 103 ? -52.651 62.724 -39.945 1.00 19.37 103 THR F N 1
ATOM 11033 C CA A THR F 1 103 ? -53.694 61.717 -40.164 0.54 17.26 103 THR F CA 1
ATOM 11034 C CA B THR F 1 103 ? -53.674 61.698 -40.105 0.46 17.40 103 THR F CA 1
ATOM 11035 C C . THR F 1 103 ? -53.117 60.460 -40.822 1.00 17.60 103 THR F C 1
ATOM 11036 O O . THR F 1 103 ? -53.456 59.322 -40.460 1.00 19.95 103 THR F O 1
ATOM 11043 N N . ALA F 1 104 ? -52.243 60.659 -41.801 1.00 17.44 104 ALA F N 1
ATOM 11044 C CA . ALA F 1 104 ? -51.635 59.510 -42.485 1.00 19.77 104 ALA F CA 1
ATOM 11045 C C . ALA F 1 104 ? -50.732 58.712 -41.557 1.00 24.29 104 ALA F C 1
ATOM 11046 O O . ALA F 1 104 ? -50.759 57.472 -41.543 1.00 20.58 104 ALA F O 1
ATOM 11048 N N . ILE F 1 105 ? -49.915 59.422 -40.789 1.00 18.52 105 ILE F N 1
ATOM 11049 C CA . ILE F 1 105 ? -49.069 58.775 -39.798 1.00 16.52 105 ILE F CA 1
ATOM 11050 C C . ILE F 1 105 ? -49.929 58.019 -38.775 1.00 20.93 105 ILE F C 1
ATOM 11051 O O . ILE F 1 105 ? -49.681 56.839 -38.479 1.00 20.01 105 ILE F O 1
ATOM 11056 N N . GLY F 1 106 ? -50.953 58.689 -38.262 1.00 16.34 106 GLY F N 1
ATOM 11057 C CA . GLY F 1 106 ? -51.847 58.076 -37.293 1.00 18.22 106 GLY F CA 1
ATOM 11058 C C . GLY F 1 106 ? -52.476 56.809 -37.832 1.00 20.10 106 GLY F C 1
ATOM 11059 O O . GLY F 1 106 ? -52.529 55.790 -37.152 1.00 21.95 106 GLY F O 1
ATOM 11060 N N . ALA F 1 107 ? -52.954 56.868 -39.071 1.00 18.96 107 ALA F N 1
ATOM 11061 C CA . ALA F 1 107 ? -53.646 55.727 -39.662 1.00 20.37 107 ALA F CA 1
ATOM 11062 C C . ALA F 1 107 ? -52.696 54.545 -39.804 1.00 22.45 107 ALA F C 1
ATOM 11063 O O . ALA F 1 107 ? -53.077 53.393 -39.560 1.00 24.35 107 ALA F O 1
ATOM 11065 N N . ALA F 1 108 ? -51.456 54.828 -40.198 1.00 16.22 108 ALA F N 1
ATOM 11066 C CA . ALA F 1 108 ? -50.466 53.759 -40.378 1.00 22.83 108 ALA F CA 1
ATOM 11067 C C . ALA F 1 108 ? -50.082 53.110 -39.041 1.00 22.82 108 ALA F C 1
ATOM 11068 O O . ALA F 1 108 ? -50.019 51.883 -38.927 1.00 19.56 108 ALA F O 1
ATOM 11070 N N . VAL F 1 109 ? -49.831 53.940 -38.034 1.00 20.96 109 VAL F N 1
ATOM 11071 C CA . VAL F 1 109 ? -49.487 53.456 -36.704 1.00 18.81 109 VAL F CA 1
ATOM 11072 C C . VAL F 1 109 ? -50.622 52.612 -36.117 1.00 18.39 109 VAL F C 1
ATOM 11073 O O . VAL F 1 109 ? -50.401 51.552 -35.528 1.00 22.06 109 VAL F O 1
ATOM 11077 N N . THR F 1 110 ? -51.845 53.084 -36.289 1.00 16.68 110 THR F N 1
ATOM 11078 C CA . THR F 1 110 ? -52.992 52.389 -35.726 1.00 17.73 110 THR F CA 1
ATOM 11079 C C . THR F 1 110 ? -53.186 51.043 -36.418 1.00 23.57 110 THR F C 1
ATOM 11080 O O . THR F 1 110 ? -53.470 50.037 -35.767 1.00 24.44 110 THR F O 1
ATOM 11084 N N . ALA F 1 111 ? -53.012 51.012 -37.734 1.00 22.63 111 ALA F N 1
ATOM 11085 C CA . ALA F 1 111 ? -53.147 49.743 -38.459 1.00 23.31 111 ALA F CA 1
ATOM 11086 C C . ALA F 1 111 ? -52.080 48.725 -38.048 1.00 27.25 111 ALA F C 1
ATOM 11087 O O . ALA F 1 111 ? -52.287 47.519 -38.177 1.00 23.60 111 ALA F O 1
ATOM 11089 N N . ARG F 1 112 ? -50.948 49.208 -37.535 1.00 26.04 112 ARG F N 1
ATOM 11090 C CA . ARG F 1 112 ? -49.878 48.319 -37.066 1.00 27.00 112 ARG F CA 1
ATOM 11091 C C . ARG F 1 112 ? -50.102 47.818 -35.641 1.00 26.28 112 ARG F C 1
ATOM 11092 O O . ARG F 1 112 ? -49.344 46.994 -35.143 1.00 28.96 112 ARG F O 1
ATOM 11100 N N . GLY F 1 113 ? -51.139 48.317 -34.981 1.00 20.62 113 GLY F N 1
ATOM 11101 C CA . GLY F 1 113 ? -51.424 47.895 -33.622 1.00 20.52 113 GLY F CA 1
ATOM 11102 C C . GLY F 1 113 ? -50.886 48.853 -32.577 1.00 22.62 113 GLY F C 1
ATOM 11103 O O . GLY F 1 113 ? -50.954 48.571 -31.382 1.00 22.85 113 GLY F O 1
ATOM 11104 N N . GLY F 1 114 ? -50.350 49.988 -33.026 1.00 20.10 114 GLY F N 1
ATOM 11105 C CA . GLY F 1 114 ? -49.918 51.037 -32.117 1.00 22.86 114 GLY F CA 1
ATOM 11106 C C . GLY F 1 114 ? -51.049 52.000 -31.783 1.00 23.25 114 GLY F C 1
ATOM 11107 O O . GLY F 1 114 ? -52.135 51.917 -32.356 1.00 19.16 114 GLY F O 1
ATOM 11108 N N . ARG F 1 115 ? -50.796 52.905 -30.842 1.00 18.76 115 ARG F N 1
ATOM 11109 C CA . ARG F 1 115 ? -51.697 54.021 -30.569 1.00 17.62 115 ARG F CA 1
ATOM 11110 C C . ARG F 1 115 ? -51.018 55.323 -30.992 1.00 15.76 115 ARG F C 1
ATOM 11111 O O . ARG F 1 115 ? -49.816 55.489 -30.792 1.00 18.66 115 ARG F O 1
ATOM 11119 N N . PHE F 1 116 ? -51.781 56.247 -31.568 1.00 17.02 116 PHE F N 1
ATOM 11120 C CA . PHE F 1 116 ? -51.193 57.494 -32.060 1.00 16.53 116 PHE F CA 1
ATOM 11121 C C . PHE F 1 116 ? -51.840 58.727 -31.474 1.00 21.09 116 PHE F C 1
ATOM 11122 O O . PHE F 1 116 ? -53.064 58.803 -31.358 1.00 17.07 116 PHE F O 1
ATOM 11130 N N . LEU F 1 117 ? -51.011 59.705 -31.127 1.00 13.79 117 LEU F N 1
ATOM 11131 C CA . LEU F 1 117 ? -51.499 61.003 -30.672 1.00 16.75 117 LEU F CA 1
ATOM 11132 C C . LEU F 1 117 ? -50.631 62.056 -31.349 1.00 17.10 117 LEU F C 1
ATOM 11133 O O . LEU F 1 117 ? -49.411 61.913 -31.388 1.00 18.86 117 LEU F O 1
ATOM 11138 N N . GLU F 1 118 ? -51.243 63.087 -31.929 1.00 15.37 118 GLU F N 1
ATOM 11139 C CA . GLU F 1 118 ? -50.451 64.231 -32.363 1.00 18.40 118 GLU F CA 1
ATOM 11140 C C . GLU F 1 118 ? -50.478 65.213 -31.205 1.00 20.94 118 GLU F C 1
ATOM 11141 O O . GLU F 1 118 ? -51.480 65.313 -30.507 1.00 18.00 118 GLU F O 1
ATOM 11147 N N . ALA F 1 119 ? -49.369 65.902 -30.962 1.00 14.95 119 ALA F N 1
ATOM 11148 C CA . ALA F 1 119 ? -49.359 66.889 -29.895 1.00 15.53 119 ALA F CA 1
ATOM 11149 C C . ALA F 1 119 ? -48.371 68.020 -30.145 1.00 14.69 119 ALA F C 1
ATOM 11150 O O . ALA F 1 119 ? -47.424 68.195 -29.382 1.00 15.94 119 ALA F O 1
ATOM 11152 N N . PRO F 1 120 ? -48.605 68.820 -31.202 1.00 15.17 120 PRO F N 1
ATOM 11153 C CA . PRO F 1 120 ? -47.737 69.982 -31.445 1.00 13.75 120 PRO F CA 1
ATOM 11154 C C . PRO F 1 120 ? -47.837 70.968 -30.290 1.00 15.54 120 PRO F C 1
ATOM 11155 O O . PRO F 1 120 ? -48.797 70.902 -29.521 1.00 17.20 120 PRO F O 1
ATOM 11159 N N . VAL F 1 121 ? -46.868 71.869 -30.160 1.00 15.42 121 VAL F N 1
ATOM 11160 C CA . VAL F 1 121 ? -46.839 72.759 -29.000 1.00 15.59 121 VAL F CA 1
ATOM 11161 C C . VAL F 1 121 ? -46.759 74.227 -29.364 1.00 16.47 121 VAL F C 1
ATOM 11162 O O . VAL F 1 121 ? -46.288 74.588 -30.439 1.00 15.73 121 VAL F O 1
ATOM 11166 N N . SER F 1 122 ? -47.240 75.072 -28.462 1.00 16.01 122 SER F N 1
ATOM 11167 C CA . SER F 1 122 ? -47.046 76.504 -28.589 1.00 17.34 122 SER F CA 1
ATOM 11168 C C . SER F 1 122 ? -46.068 76.906 -27.494 1.00 18.11 122 SER F C 1
ATOM 11169 O O . SER F 1 122 ? -46.271 76.591 -26.320 1.00 16.37 122 SER F O 1
ATOM 11172 N N . GLY F 1 123 ? -44.988 77.576 -27.880 1.00 16.60 123 GLY F N 1
ATOM 11173 C CA . GLY F 1 123 ? -43.947 77.925 -26.932 1.00 18.67 123 GLY F CA 1
ATOM 11174 C C . GLY F 1 123 ? -42.597 77.592 -27.538 1.00 23.56 123 GLY F C 1
ATOM 11175 O O . GLY F 1 123 ? -42.436 76.556 -28.185 1.00 23.33 123 GLY F O 1
ATOM 11176 N N . THR F 1 124 ? -41.628 78.474 -27.336 1.00 18.37 124 THR F N 1
ATOM 11177 C CA . THR F 1 124 ? -40.352 78.380 -28.039 1.00 17.22 124 THR F CA 1
ATOM 11178 C C . THR F 1 124 ? -39.261 77.708 -27.196 1.00 20.14 124 THR F C 1
ATOM 11179 O O . THR F 1 124 ? -39.564 76.901 -26.315 1.00 15.98 124 THR F O 1
ATOM 11183 N N . LYS F 1 125 ? -37.997 78.019 -27.476 1.00 15.62 125 LYS F N 1
ATOM 11184 C CA . LYS F 1 125 ? -36.868 77.361 -26.810 1.00 18.07 125 LYS F CA 1
ATOM 11185 C C . LYS F 1 125 ? -36.902 77.507 -25.288 1.00 17.99 125 LYS F C 1
ATOM 11186 O O . LYS F 1 125 ? -36.761 76.530 -24.561 1.00 15.23 125 LYS F O 1
ATOM 11192 N N . LYS F 1 126 ? -37.059 78.730 -24.795 1.00 14.56 126 LYS F N 1
ATOM 11193 C CA . LYS F 1 126 ? -37.065 78.900 -23.345 1.00 19.21 126 LYS F CA 1
ATOM 11194 C C . LYS F 1 126 ? -38.194 78.104 -22.656 1.00 18.74 126 LYS F C 1
ATOM 11195 O O . LYS F 1 126 ? -37.944 77.408 -21.675 1.00 18.37 126 LYS F O 1
ATOM 11201 N N . PRO F 1 127 ? -39.442 78.217 -23.156 1.00 18.84 127 PRO F N 1
ATOM 11202 C CA . PRO F 1 127 ? -40.512 77.377 -22.599 1.00 15.01 127 PRO F CA 1
ATOM 11203 C C . PRO F 1 127 ? -40.233 75.869 -22.690 1.00 22.09 127 PRO F C 1
ATOM 11204 O O . PRO F 1 127 ? -40.650 75.120 -21.798 1.00 17.97 127 PRO F O 1
ATOM 11208 N N . ALA F 1 128 ? -39.536 75.426 -23.734 1.00 17.24 128 ALA F N 1
ATOM 11209 C CA . ALA F 1 128 ? -39.196 74.007 -23.832 1.00 13.51 128 ALA F CA 1
ATOM 11210 C C . ALA F 1 128 ? -38.221 73.633 -22.720 1.00 16.03 128 ALA F C 1
ATOM 11211 O O . ALA F 1 128 ? -38.396 72.611 -22.062 1.00 19.80 128 ALA F O 1
ATOM 11213 N N . GLU F 1 129 ? -37.211 74.477 -22.500 1.00 18.24 129 GLU F N 1
ATOM 11214 C CA . GLU F 1 129 ? -36.278 74.271 -21.395 1.00 21.08 129 GLU F CA 1
ATOM 11215 C C . GLU F 1 129 ? -36.981 74.296 -20.039 1.00 18.51 129 GLU F C 1
ATOM 11216 O O . GLU F 1 129 ? -36.701 73.466 -19.185 1.00 19.30 129 GLU F O 1
ATOM 11222 N N . ASP F 1 130 ? -37.892 75.246 -19.843 1.00 16.67 130 ASP F N 1
ATOM 11223 C CA . ASP F 1 130 ? -38.522 75.453 -18.537 1.00 20.68 130 ASP F CA 1
ATOM 11224 C C . ASP F 1 130 ? -39.678 74.488 -18.253 1.00 19.87 130 ASP F C 1
ATOM 11225 O O . ASP F 1 130 ? -40.160 74.401 -17.116 1.00 18.11 130 ASP F O 1
ATOM 11230 N N . GLY F 1 131 ? -40.129 73.764 -19.270 1.00 18.50 131 GLY F N 1
ATOM 11231 C CA . GLY F 1 131 ? -41.269 72.873 -19.092 1.00 18.25 131 GLY F CA 1
ATOM 11232 C C . GLY F 1 131 ? -42.592 73.632 -19.071 1.00 20.68 131 GLY F C 1
ATOM 11233 O O . GLY F 1 131 ? -43.548 73.228 -18.399 1.00 19.16 131 GLY F O 1
ATOM 11234 N N . THR F 1 132 ? -42.661 74.734 -19.813 1.00 19.44 132 THR F N 1
ATOM 11235 C CA . THR F 1 132 ? -43.863 75.553 -19.798 1.00 16.25 132 THR F CA 1
ATOM 11236 C C . THR F 1 132 ? -44.565 75.660 -21.161 1.00 18.80 132 THR F C 1
ATOM 11237 O O . THR F 1 132 ? -45.226 76.657 -21.459 1.00 18.97 132 THR F O 1
ATOM 11241 N N . LEU F 1 133 ? -44.429 74.622 -21.974 1.00 16.49 133 LEU F N 1
ATOM 11242 C CA . LEU F 1 133 ? -45.107 74.558 -23.265 1.00 13.63 133 LEU F CA 1
ATOM 11243 C C . LEU F 1 133 ? -46.623 74.452 -23.101 1.00 15.50 133 LEU F C 1
ATOM 11244 O O . LEU F 1 133 ? -47.117 74.019 -22.063 1.00 14.73 133 LEU F O 1
ATOM 11249 N N . ILE F 1 134 ? -47.346 74.836 -24.148 1.00 13.12 134 ILE F N 1
ATOM 11250 C CA . ILE F 1 134 ? -48.776 74.571 -24.249 1.00 17.98 134 ILE F CA 1
ATOM 11251 C C . ILE F 1 134 ? -48.937 73.436 -25.252 1.00 17.27 134 ILE F C 1
ATOM 11252 O O . ILE F 1 134 ? -48.535 73.559 -26.413 1.00 18.79 134 ILE F O 1
ATOM 11257 N N . ILE F 1 135 ? -49.499 72.322 -24.798 1.00 14.81 135 ILE F N 1
ATOM 11258 C CA . ILE F 1 135 ? -49.556 71.121 -25.617 1.00 14.98 135 ILE F CA 1
ATOM 11259 C C . ILE F 1 135 ? -50.941 70.966 -26.257 1.00 17.38 135 ILE F C 1
ATOM 11260 O O . ILE F 1 135 ? -51.963 70.991 -25.567 1.00 16.64 135 ILE F O 1
ATOM 11265 N N . LEU F 1 136 ? -50.962 70.848 -27.582 1.00 14.17 136 LEU F N 1
ATOM 11266 C CA . LEU F 1 136 ? -52.215 70.850 -28.348 1.00 16.56 136 LEU F CA 1
ATOM 11267 C C . LEU F 1 136 ? -52.476 69.463 -28.929 1.00 20.44 136 LEU F C 1
ATOM 11268 O O . LEU F 1 136 ? -52.208 69.214 -30.105 1.00 19.51 136 LEU F O 1
ATOM 11273 N N . ALA F 1 137 ? -53.012 68.566 -28.110 1.00 16.23 137 ALA F N 1
ATOM 11274 C CA . ALA F 1 137 ? -53.079 67.159 -28.476 1.00 15.92 137 ALA F CA 1
ATOM 11275 C C . ALA F 1 137 ? -54.378 66.796 -29.193 1.00 16.16 137 ALA F C 1
ATOM 11276 O O . ALA F 1 137 ? -55.397 67.450 -29.009 1.00 17.48 137 ALA F O 1
ATOM 11278 N N . ALA F 1 138 ? -54.321 65.753 -30.016 1.00 16.54 138 ALA F N 1
ATOM 11279 C CA . ALA F 1 138 ? -55.507 65.187 -30.650 1.00 17.66 138 ALA F CA 1
ATOM 11280 C C . ALA F 1 138 ? -55.192 63.755 -31.038 1.00 17.62 138 ALA F C 1
ATOM 11281 O O . ALA F 1 138 ? -54.072 63.449 -31.444 1.00 17.17 138 ALA F O 1
ATOM 11283 N N . GLY F 1 139 ? -56.179 62.880 -30.906 1.00 19.19 139 GLY F N 1
ATOM 11284 C CA . GLY F 1 139 ? -55.988 61.480 -31.225 1.00 19.05 139 GLY F CA 1
ATOM 11285 C C . GLY F 1 139 ? -56.411 60.581 -30.080 1.00 20.90 139 GLY F C 1
ATOM 11286 O O . GLY F 1 139 ? -57.352 60.893 -29.353 1.00 18.58 139 GLY F O 1
ATOM 11287 N N . ASP F 1 140 ? -55.692 59.475 -29.907 1.00 19.22 140 ASP F N 1
ATOM 11288 C CA . ASP F 1 140 ? -56.127 58.404 -29.011 1.00 18.71 140 ASP F CA 1
ATOM 11289 C C . ASP F 1 140 ? -56.219 58.888 -27.556 1.00 17.24 140 ASP F C 1
ATOM 11290 O O . ASP F 1 140 ? -55.229 59.335 -26.980 1.00 16.66 140 ASP F O 1
ATOM 11295 N N . GLN F 1 141 ? -57.412 58.798 -26.970 1.00 20.41 141 GLN F N 1
ATOM 11296 C CA . GLN F 1 141 ? -57.651 59.329 -25.623 1.00 19.70 141 GLN F CA 1
ATOM 11297 C C . GLN F 1 141 ? -56.863 58.581 -24.548 1.00 18.02 141 GLN F C 1
ATOM 11298 O O . GLN F 1 141 ? -56.395 59.181 -23.581 1.00 18.77 141 GLN F O 1
ATOM 11304 N N . SER F 1 142 ? -56.728 57.268 -24.706 1.00 18.18 142 SER F N 1
ATOM 11305 C CA . SER F 1 142 ? -56.051 56.481 -23.689 1.00 22.41 142 SER F CA 1
ATOM 11306 C C . SER F 1 142 ? -54.568 56.830 -23.678 1.00 21.27 142 SER F C 1
ATOM 11307 O O . SER F 1 142 ? -53.943 56.810 -22.625 1.00 18.67 142 SER F O 1
ATOM 11310 N N . LEU F 1 143 ? -54.018 57.173 -24.850 1.00 14.65 143 LEU F N 1
ATOM 11311 C CA . LEU F 1 143 ? -52.620 57.564 -24.938 1.00 19.01 143 LEU F CA 1
ATOM 11312 C C . LEU F 1 143 ? -52.463 58.957 -24.339 1.00 15.85 143 LEU F C 1
ATOM 11313 O O . LEU F 1 143 ? -51.501 59.229 -23.634 1.00 17.61 143 LEU F O 1
ATOM 11318 N N . PHE F 1 144 ? -53.436 59.830 -24.589 1.00 15.09 144 PHE F N 1
ATOM 11319 C CA . PHE F 1 144 ? -53.429 61.145 -23.949 1.00 16.55 144 PHE F CA 1
ATOM 11320 C C . PHE F 1 144 ? -53.374 60.981 -22.423 1.00 18.96 144 PHE F C 1
ATOM 11321 O O . PHE F 1 144 ? -52.606 61.660 -21.740 1.00 17.93 144 PHE F O 1
ATOM 11329 N N . THR F 1 145 ? -54.167 60.055 -21.895 1.00 18.37 145 THR F N 1
ATOM 11330 C CA . THR F 1 145 ? -54.183 59.796 -20.453 1.00 19.94 145 THR F CA 1
ATOM 11331 C C . THR F 1 145 ? -52.853 59.241 -19.940 1.00 20.75 145 THR F C 1
ATOM 11332 O O . THR F 1 145 ? -52.302 59.748 -18.952 1.00 18.65 145 THR F O 1
ATOM 11336 N N . ASP F 1 146 ? -52.334 58.213 -20.620 1.00 19.24 146 ASP F N 1
ATOM 11337 C CA . ASP F 1 146 ? -51.074 57.578 -20.225 1.00 20.52 146 ASP F CA 1
ATOM 11338 C C . ASP F 1 146 ? -49.914 58.561 -20.276 1.00 20.27 146 ASP F C 1
ATOM 11339 O O . ASP F 1 146 ? -48.927 58.405 -19.556 1.00 18.25 146 ASP F O 1
ATOM 11344 N N . ALA F 1 147 ? -50.027 59.568 -21.141 1.00 18.56 147 ALA F N 1
ATOM 11345 C CA . ALA F 1 147 ? -48.962 60.552 -21.310 1.00 21.76 147 ALA F CA 1
ATOM 11346 C C . ALA F 1 147 ? -48.990 61.676 -20.273 1.00 17.16 147 ALA F C 1
ATOM 11347 O O . ALA F 1 147 ? -48.118 62.541 -20.288 1.00 18.44 147 ALA F O 1
ATOM 11349 N N . GLY F 1 148 ? -49.984 61.681 -19.387 1.00 18.76 148 GLY F N 1
ATOM 11350 C CA . GLY F 1 148 ? -50.143 62.779 -18.435 1.00 22.10 148 GLY F CA 1
ATOM 11351 C C . GLY F 1 148 ? -48.892 63.149 -17.646 1.00 20.29 148 GLY F C 1
ATOM 11352 O O . GLY F 1 148 ? -48.478 64.317 -17.601 1.00 19.30 148 GLY F O 1
ATOM 11353 N N . PRO F 1 149 ? -48.267 62.155 -17.009 1.00 17.48 149 PRO F N 1
ATOM 11354 C CA . PRO F 1 149 ? -47.053 62.483 -16.250 1.00 17.15 149 PRO F CA 1
ATOM 11355 C C . PRO F 1 149 ? -45.944 63.070 -17.126 1.00 19.61 149 PRO F C 1
ATOM 11356 O O . PRO F 1 149 ? -45.271 64.010 -16.699 1.00 17.61 149 PRO F O 1
ATOM 11360 N N . ALA F 1 150 ? -45.753 62.533 -18.329 1.00 17.19 150 ALA F N 1
ATOM 11361 C CA . ALA F 1 150 ? -44.762 63.080 -19.250 1.00 20.93 150 ALA F CA 1
ATOM 11362 C C . ALA F 1 150 ? -45.128 64.499 -19.668 1.00 18.59 150 ALA F C 1
ATOM 11363 O O . ALA F 1 150 ? -44.275 65.393 -19.686 1.00 17.41 150 ALA F O 1
ATOM 11365 N N . PHE F 1 151 ? -46.393 64.709 -20.018 1.00 15.74 151 PHE F N 1
ATOM 11366 C CA . PHE F 1 151 ? -46.846 66.051 -20.404 1.00 14.32 151 PHE F CA 1
ATOM 11367 C C . PHE F 1 151 ? -46.671 67.075 -19.275 1.00 15.82 151 PHE F C 1
ATOM 11368 O O . PHE F 1 151 ? -46.487 68.272 -19.526 1.00 15.17 151 PHE F O 1
ATOM 11376 N N . ALA F 1 152 ? -46.736 66.617 -18.029 1.00 15.50 152 ALA F N 1
ATOM 11377 C CA . ALA F 1 152 ? -46.562 67.520 -16.895 1.00 18.31 152 ALA F CA 1
ATOM 11378 C C . ALA F 1 152 ? -45.108 67.982 -16.776 1.00 21.17 152 ALA F C 1
ATOM 11379 O O . ALA F 1 152 ? -44.837 69.088 -16.320 1.00 19.81 152 ALA F O 1
ATOM 11381 N N . ALA F 1 153 ? -44.171 67.130 -17.175 1.00 13.89 153 ALA F N 1
ATOM 11382 C CA . ALA F 1 153 ? -42.761 67.521 -17.193 1.00 18.56 153 ALA F CA 1
ATOM 11383 C C . ALA F 1 153 ? -42.443 68.457 -18.369 1.00 19.06 153 ALA F C 1
ATOM 11384 O O . ALA F 1 153 ? -41.497 69.251 -18.315 1.00 19.66 153 ALA F O 1
ATOM 11386 N N . LEU F 1 154 ? -43.238 68.375 -19.428 1.00 16.39 154 LEU F N 1
ATOM 11387 C CA . LEU F 1 154 ? -42.967 69.165 -20.631 1.00 17.50 154 LEU F CA 1
ATOM 11388 C C . LEU F 1 154 ? -43.710 70.494 -20.711 1.00 22.26 154 LEU F C 1
ATOM 11389 O O . LEU F 1 154 ? -43.234 71.440 -21.351 1.00 16.85 154 LEU F O 1
ATOM 11394 N N . GLY F 1 155 ? -44.907 70.555 -20.138 1.00 16.05 155 GLY F N 1
ATOM 11395 C CA . GLY F 1 155 ? -45.770 71.695 -20.393 1.00 17.73 155 GLY F CA 1
ATOM 11396 C C . GLY F 1 155 ? -46.490 72.246 -19.178 1.00 22.68 155 GLY F C 1
ATOM 11397 O O . GLY F 1 155 ? -46.550 71.601 -18.129 1.00 19.98 155 GLY F O 1
ATOM 11398 N N . LYS F 1 156 ? -47.044 73.446 -19.324 1.00 17.22 156 LYS F N 1
ATOM 11399 C CA . LYS F 1 156 ? -47.841 74.058 -18.258 1.00 19.41 156 LYS F CA 1
ATOM 11400 C C . LYS F 1 156 ? -49.330 73.886 -18.495 1.00 21.04 156 LYS F C 1
ATOM 11401 O O . LYS F 1 156 ? -50.136 74.117 -17.594 1.00 21.29 156 LYS F O 1
ATOM 11407 N N . LYS F 1 157 ? -49.698 73.505 -19.714 1.00 18.33 157 LYS F N 1
ATOM 11408 C CA . LYS F 1 157 ? -51.103 73.463 -20.124 1.00 18.34 157 LYS F CA 1
ATOM 11409 C C . LYS F 1 157 ? -51.230 72.445 -21.239 1.00 21.39 157 LYS F C 1
ATOM 11410 O O . LYS F 1 157 ? -50.427 72.449 -22.173 1.00 19.35 157 LYS F O 1
ATOM 11416 N N . CYS F 1 158 ? -52.227 71.569 -21.150 1.00 17.51 158 CYS F N 1
ATOM 11417 C CA A CYS F 1 158 ? -52.435 70.535 -22.163 0.21 22.62 158 CYS F CA 1
ATOM 11418 C CA B CYS F 1 158 ? -52.432 70.598 -22.215 0.42 21.48 158 CYS F CA 1
ATOM 11419 C CA C CYS F 1 158 ? -52.426 70.522 -22.141 0.37 22.81 158 CYS F CA 1
ATOM 11420 C C . CYS F 1 158 ? -53.909 70.408 -22.509 1.00 27.50 158 CYS F C 1
ATOM 11421 O O . CYS F 1 158 ? -54.748 70.302 -21.620 1.00 34.81 158 CYS F O 1
ATOM 11428 N N . LEU F 1 159 ? -54.219 70.417 -23.799 1.00 18.42 159 LEU F N 1
ATOM 11429 C CA . LEU F 1 159 ? -55.590 70.300 -24.258 1.00 20.55 159 LEU F CA 1
ATOM 11430 C C . LEU F 1 159 ? -55.719 69.071 -25.134 1.00 20.45 159 LEU F C 1
ATOM 11431 O O . LEU F 1 159 ? -54.769 68.685 -25.811 1.00 20.27 159 LEU F O 1
ATOM 11436 N N . HIS F 1 160 ? -56.891 68.451 -25.118 1.00 19.64 160 HIS F N 1
ATOM 11437 C CA . HIS F 1 160 ? -57.180 67.405 -26.085 1.00 19.38 160 HIS F CA 1
ATOM 11438 C C . HIS F 1 160 ? -58.278 67.948 -26.990 1.00 21.93 160 HIS F C 1
ATOM 11439 O O . HIS F 1 160 ? -59.384 68.247 -26.533 1.00 16.59 160 HIS F O 1
ATOM 11446 N N . LEU F 1 161 ? -57.966 68.068 -28.273 1.00 21.19 161 LEU F N 1
ATOM 11447 C CA . LEU F 1 161 ? -58.787 68.853 -29.189 1.00 18.94 161 LEU F CA 1
ATOM 11448 C C . LEU F 1 161 ? -59.625 67.980 -30.115 1.00 17.82 161 LEU F C 1
ATOM 11449 O O . LEU F 1 161 ? -60.236 68.486 -31.058 1.00 20.01 161 LEU F O 1
ATOM 11454 N N . GLY F 1 162 ? -59.650 66.676 -29.849 1.00 17.56 162 GLY F N 1
ATOM 11455 C CA . GLY F 1 162 ? -60.534 65.777 -30.579 1.00 22.74 162 GLY F CA 1
ATOM 11456 C C . GLY F 1 162 ? -59.828 64.831 -31.533 1.00 18.63 162 GLY F C 1
ATOM 11457 O O . GLY F 1 162 ? -58.804 64.237 -31.189 1.00 22.62 162 GLY F O 1
ATOM 11458 N N . GLU F 1 163 ? -60.367 64.686 -32.742 1.00 15.64 163 GLU F N 1
ATOM 11459 C CA . GLU F 1 163 ? -59.811 63.728 -33.712 1.00 22.44 163 GLU F CA 1
ATOM 11460 C C . GLU F 1 163 ? -58.444 64.175 -34.241 1.00 19.81 163 GLU F C 1
ATOM 11461 O O . GLU F 1 163 ? -58.154 65.373 -34.299 1.00 20.00 163 GLU F O 1
ATOM 11467 N N . VAL F 1 164 ? -57.619 63.216 -34.648 1.00 17.22 164 VAL F N 1
ATOM 11468 C CA . VAL F 1 164 ? -56.336 63.535 -35.256 1.00 19.83 164 VAL F CA 1
ATOM 11469 C C . VAL F 1 164 ? -56.528 64.552 -36.377 1.00 21.02 164 VAL F C 1
ATOM 11470 O O . VAL F 1 164 ? -57.438 64.425 -37.194 1.00 15.41 164 VAL F O 1
ATOM 11474 N N . GLY F 1 165 ? -55.665 65.562 -36.398 1.00 17.77 165 GLY F N 1
ATOM 11475 C CA . GLY F 1 165 ? -55.763 66.640 -37.364 1.00 19.67 165 GLY F CA 1
ATOM 11476 C C . GLY F 1 165 ? -56.181 67.947 -36.712 1.00 17.81 165 GLY F C 1
ATOM 11477 O O . GLY F 1 165 ? -55.827 69.027 -37.183 1.00 16.65 165 GLY F O 1
ATOM 11478 N N . GLN F 1 166 ? -56.956 67.867 -35.635 1.00 18.28 166 GLN F N 1
ATOM 11479 C CA . GLN F 1 166 ? -57.417 69.084 -34.966 1.00 18.45 166 GLN F CA 1
ATOM 11480 C C . GLN F 1 166 ? -56.281 69.783 -34.230 1.00 19.45 166 GLN F C 1
ATOM 11481 O O . GLN F 1 166 ? -56.255 71.009 -34.145 1.00 16.30 166 GLN F O 1
ATOM 11487 N N . GLY F 1 167 ? -55.335 69.011 -33.704 1.00 14.70 167 GLY F N 1
ATOM 11488 C CA . GLY F 1 167 ? -54.161 69.603 -33.090 1.00 18.48 167 GLY F CA 1
ATOM 11489 C C . GLY F 1 167 ? -53.286 70.334 -34.101 1.00 17.80 167 GLY F C 1
ATOM 11490 O O . GLY F 1 167 ? -52.844 71.459 -33.857 1.00 12.84 167 GLY F O 1
ATOM 11491 N N . ALA F 1 168 ? -53.019 69.694 -35.234 1.00 16.43 168 ALA F N 1
ATOM 11492 C CA . ALA F 1 168 ? -52.213 70.314 -36.284 1.00 15.30 168 ALA F CA 1
ATOM 11493 C C . ALA F 1 168 ? -52.880 71.598 -36.765 1.00 12.61 168 ALA F C 1
ATOM 11494 O O . ALA F 1 168 ? -52.210 72.601 -37.001 1.00 14.13 168 ALA F O 1
ATOM 11496 N N . ARG F 1 169 ? -54.202 71.558 -36.926 1.00 13.42 169 ARG F N 1
ATOM 11497 C CA . ARG F 1 169 ? -54.932 72.733 -37.391 1.00 17.14 169 ARG F CA 1
ATOM 11498 C C . ARG F 1 169 ? -54.854 73.882 -36.393 1.00 16.89 169 ARG F C 1
ATOM 11499 O O . ARG F 1 169 ? -54.607 75.014 -36.783 1.00 13.46 169 ARG F O 1
ATOM 11507 N N . MET F 1 170 ? -55.054 73.592 -35.112 1.00 14.50 170 MET F N 1
ATOM 11508 C CA . MET F 1 170 ? -54.917 74.632 -34.076 1.00 14.53 170 MET F CA 1
ATOM 11509 C C . MET F 1 170 ? -53.514 75.238 -34.084 1.00 19.96 170 MET F C 1
ATOM 11510 O O . MET F 1 170 ? -53.354 76.454 -34.008 1.00 14.42 170 MET F O 1
ATOM 11515 N N . LYS F 1 171 ? -52.499 74.387 -34.151 1.00 13.37 171 LYS F N 1
ATOM 11516 C CA . LYS F 1 171 ? -51.121 74.869 -34.155 1.00 11.71 171 LYS F CA 1
ATOM 11517 C C . LYS F 1 171 ? -50.825 75.769 -35.370 1.00 12.06 171 LYS F C 1
ATOM 11518 O O . LYS F 1 171 ? -50.188 76.807 -35.236 1.00 13.00 171 LYS F O 1
ATOM 11524 N N . LEU F 1 172 ? -51.264 75.359 -36.552 1.00 12.57 172 LEU F N 1
ATOM 11525 C CA . LEU F 1 172 ? -51.013 76.165 -37.751 1.00 15.35 172 LEU F CA 1
ATOM 11526 C C . LEU F 1 172 ? -51.761 77.506 -37.725 1.00 15.48 172 LEU F C 1
ATOM 11527 O O . LEU F 1 172 ? -51.239 78.521 -38.202 1.00 14.72 172 LEU F O 1
ATOM 11532 N N . VAL F 1 173 ? -52.973 77.505 -37.174 1.00 12.03 173 VAL F N 1
ATOM 11533 C CA . VAL F 1 173 ? -53.731 78.752 -36.989 1.00 13.12 173 VAL F CA 1
ATOM 11534 C C . VAL F 1 173 ? -52.990 79.688 -36.043 1.00 18.48 173 VAL F C 1
ATOM 11535 O O . VAL F 1 173 ? -52.769 80.845 -36.354 1.00 14.52 173 VAL F O 1
ATOM 11539 N N . VAL F 1 174 ? -52.576 79.170 -34.897 1.00 16.25 174 VAL F N 1
ATOM 11540 C CA . VAL F 1 174 ? -51.839 79.963 -33.919 1.00 15.57 174 VAL F CA 1
ATOM 11541 C C . VAL F 1 174 ? -50.537 80.507 -34.521 1.00 13.53 174 VAL F C 1
ATOM 11542 O O . VAL F 1 174 ? -50.217 81.685 -34.364 1.00 13.29 174 VAL F O 1
ATOM 11546 N N . ASN F 1 175 ? -49.793 79.671 -35.235 1.00 11.12 175 ASN F N 1
ATOM 11547 C CA . ASN F 1 175 ? -48.538 80.167 -35.803 1.00 15.82 175 ASN F CA 1
ATOM 11548 C C . ASN F 1 175 ? -48.694 81.095 -36.995 1.00 18.56 175 ASN F C 1
ATOM 11549 O O . ASN F 1 175 ? -47.823 81.927 -37.254 1.00 14.85 175 ASN F O 1
ATOM 11554 N N . MET F 1 176 ? -49.792 80.951 -37.724 1.00 11.91 176 MET F N 1
ATOM 11555 C CA . MET F 1 176 ? -50.077 81.880 -38.816 1.00 16.22 176 MET F CA 1
ATOM 11556 C C . MET F 1 176 ? -50.250 83.282 -38.233 1.00 16.86 176 MET F C 1
ATOM 11557 O O . MET F 1 176 ? -49.718 84.269 -38.750 1.00 15.03 176 MET F O 1
ATOM 11562 N N . ILE F 1 177 ? -50.995 83.366 -37.142 1.00 11.91 177 ILE F N 1
ATOM 11563 C CA . ILE F 1 177 ? -51.128 84.641 -36.445 1.00 10.70 177 ILE F CA 1
ATOM 11564 C C . ILE F 1 177 ? -49.755 85.164 -36.003 1.00 14.38 177 ILE F C 1
ATOM 11565 O O . ILE F 1 177 ? -49.436 86.339 -36.200 1.00 14.14 177 ILE F O 1
ATOM 11570 N N . MET F 1 178 ? -48.941 84.287 -35.417 1.00 14.06 178 MET F N 1
ATOM 11571 C CA . MET F 1 178 ? -47.612 84.689 -34.941 1.00 13.02 178 MET F CA 1
ATOM 11572 C C . MET F 1 178 ? -46.705 85.200 -36.055 1.00 18.15 178 MET F C 1
ATOM 11573 O O . MET F 1 178 ? -45.975 86.172 -35.860 1.00 13.26 178 MET F O 1
ATOM 11578 N N . GLY F 1 179 ? -46.741 84.538 -37.212 1.00 16.08 179 GLY F N 1
ATOM 11579 C CA . GLY F 1 179 ? -45.920 84.936 -38.344 1.00 16.71 179 GLY F CA 1
ATOM 11580 C C . GLY F 1 179 ? -46.290 86.335 -38.819 1.00 17.95 179 GLY F C 1
ATOM 11581 O O . GLY F 1 179 ? -45.422 87.155 -39.111 1.00 15.76 179 GLY F O 1
ATOM 11582 N N . GLN F 1 180 ? -47.588 86.606 -38.909 1.00 13.46 180 GLN F N 1
ATOM 11583 C CA . GLN F 1 180 ? -48.059 87.928 -39.324 1.00 13.75 180 GLN F CA 1
ATOM 11584 C C . GLN F 1 180 ? -47.749 88.987 -38.281 1.00 11.49 180 GLN F C 1
ATOM 11585 O O . GLN F 1 180 ? -47.441 90.120 -38.625 1.00 15.14 180 GLN F O 1
ATOM 11591 N N . MET F 1 181 ? -47.829 88.622 -37.005 1.00 13.95 181 MET F N 1
ATOM 11592 C CA . MET F 1 181 ? -47.447 89.547 -35.947 1.00 12.92 181 MET F CA 1
ATOM 11593 C C . MET F 1 181 ? -45.970 89.917 -36.053 1.00 15.57 181 MET F C 1
ATOM 11594 O O . MET F 1 181 ? -45.597 91.061 -35.808 1.00 15.02 181 MET F O 1
ATOM 11599 N N . MET F 1 182 ? -45.124 88.949 -36.411 1.00 13.23 182 MET F N 1
ATOM 11600 C CA . MET F 1 182 ? -43.677 89.236 -36.548 1.00 13.59 182 MET F CA 1
ATOM 11601 C C . MET F 1 182 ? -43.380 90.181 -37.724 1.00 15.69 182 MET F C 1
ATOM 11602 O O . MET F 1 182 ? -42.593 91.131 -37.588 1.00 14.59 182 MET F O 1
ATOM 11607 N N . THR F 1 183 ? -43.996 89.942 -38.882 1.00 15.68 183 THR F N 1
ATOM 11608 C CA . THR F 1 183 ? -43.799 90.870 -40.006 1.00 13.92 183 THR F CA 1
ATOM 11609 C C . THR F 1 183 ? -44.398 92.254 -39.700 1.00 14.66 183 THR F C 1
ATOM 11610 O O . THR F 1 183 ? -43.857 93.273 -40.133 1.00 18.69 183 THR F O 1
ATOM 11614 N N . ALA F 1 184 ? -45.495 92.292 -38.946 1.00 13.77 184 ALA F N 1
ATOM 11615 C CA . ALA F 1 184 ? -46.100 93.564 -38.567 1.00 13.10 184 ALA F CA 1
ATOM 11616 C C . ALA F 1 184 ? -45.129 94.360 -37.694 1.00 15.51 184 ALA F C 1
ATOM 11617 O O . ALA F 1 184 ? -44.842 95.529 -37.968 1.00 16.93 184 ALA F O 1
ATOM 11619 N N . LEU F 1 185 ? -44.619 93.724 -36.639 1.00 13.44 185 LEU F N 1
ATOM 11620 C CA . LEU F 1 185 ? -43.656 94.395 -35.762 1.00 15.18 185 LEU F CA 1
ATOM 11621 C C . LEU F 1 185 ? -42.400 94.811 -36.544 1.00 17.35 185 LEU F C 1
ATOM 11622 O O . LEU F 1 185 ? -41.876 95.919 -36.367 1.00 15.85 185 LEU F O 1
ATOM 11627 N N . GLY F 1 186 ? -41.929 93.921 -37.413 1.00 14.59 186 GLY F N 1
ATOM 11628 C CA . GLY F 1 186 ? -40.751 94.178 -38.223 1.00 17.63 186 GLY F CA 1
ATOM 11629 C C . GLY F 1 186 ? -40.957 95.379 -39.133 1.00 18.45 186 GLY F C 1
ATOM 11630 O O . GLY F 1 186 ? -40.095 96.252 -39.228 1.00 14.22 186 GLY F O 1
ATOM 11631 N N . GLU F 1 187 ? -42.099 95.427 -39.816 1.00 14.91 187 GLU F N 1
ATOM 11632 C CA . GLU F 1 187 ? -42.379 96.561 -40.704 1.00 15.97 187 GLU F CA 1
ATOM 11633 C C . GLU F 1 187 ? -42.501 97.864 -39.902 1.00 14.08 187 GLU F C 1
ATOM 11634 O O . GLU F 1 187 ? -42.036 98.935 -40.333 1.00 14.98 187 GLU F O 1
ATOM 11640 N N . GLY F 1 188 ? -43.122 97.761 -38.731 1.00 16.58 188 GLY F N 1
ATOM 11641 C CA . GLY F 1 188 ? -43.302 98.894 -37.847 1.00 15.31 188 GLY F CA 1
ATOM 11642 C C . GLY F 1 188 ? -41.975 99.465 -37.370 1.00 16.28 188 GLY F C 1
ATOM 11643 O O . GLY F 1 188 ? -41.762 100.678 -37.394 1.00 14.43 188 GLY F O 1
ATOM 11644 N N . MET F 1 189 ? -41.069 98.589 -36.947 1.00 13.40 189 MET F N 1
ATOM 11645 C CA . MET F 1 189 ? -39.773 99.035 -36.471 1.00 12.39 189 MET F CA 1
ATOM 11646 C C . MET F 1 189 ? -38.970 99.632 -37.637 1.00 16.25 189 MET F C 1
ATOM 11647 O O . MET F 1 189 ? -38.314 100.658 -37.484 1.00 15.93 189 MET F O 1
ATOM 11652 N N . ALA F 1 190 ? -39.018 98.981 -38.795 1.00 16.51 190 ALA F N 1
ATOM 11653 C CA . ALA F 1 190 ? -38.331 99.480 -39.987 1.00 18.81 190 ALA F CA 1
ATOM 11654 C C . ALA F 1 190 ? -38.805 100.896 -40.362 1.00 18.67 190 ALA F C 1
ATOM 11655 O O . ALA F 1 190 ? -37.992 101.809 -40.580 1.00 14.77 190 ALA F O 1
ATOM 11657 N N . LEU F 1 191 ? -40.121 101.080 -40.421 1.00 15.65 191 LEU F N 1
ATOM 11658 C CA . LEU F 1 191 ? -40.690 102.390 -40.753 1.00 19.72 191 LEU F CA 1
ATOM 11659 C C . LEU F 1 191 ? -40.327 103.433 -39.696 1.00 16.30 191 LEU F C 1
ATOM 11660 O O . LEU F 1 191 ? -39.947 104.567 -40.022 1.00 19.91 191 LEU F O 1
ATOM 11665 N N . GLY F 1 192 ? -40.430 103.045 -38.430 1.00 15.68 192 GLY F N 1
ATOM 11666 C CA . GLY F 1 192 ? -40.145 103.960 -37.335 1.00 18.88 192 GLY F CA 1
ATOM 11667 C C . GLY F 1 192 ? -38.694 104.414 -37.327 1.00 19.06 192 GLY F C 1
ATOM 11668 O O . GLY F 1 192 ? -38.399 105.590 -37.104 1.00 18.82 192 GLY F O 1
ATOM 11669 N N . ARG F 1 193 ? -37.777 103.491 -37.580 1.00 19.41 193 ARG F N 1
ATOM 11670 C CA . ARG F 1 193 ? -36.364 103.866 -37.634 1.00 20.30 193 ARG F CA 1
ATOM 11671 C C . ARG F 1 193 ? -36.109 104.792 -38.810 1.00 22.97 193 ARG F C 1
ATOM 11672 O O . ARG F 1 193 ? -35.410 105.794 -38.687 1.00 22.55 193 ARG F O 1
ATOM 11680 N N . ASN F 1 194 ? -36.720 104.481 -39.943 1.00 17.45 194 ASN F N 1
ATOM 11681 C CA . ASN F 1 194 ? -36.722 105.409 -41.075 1.00 19.79 194 ASN F CA 1
ATOM 11682 C C . ASN F 1 194 ? -37.297 106.804 -40.755 1.00 24.72 194 ASN F C 1
ATOM 11683 O O . ASN F 1 194 ? -36.852 107.804 -41.317 1.00 24.93 194 ASN F O 1
ATOM 11688 N N . CYS F 1 195 ? -38.296 106.863 -39.873 1.00 16.39 195 CYS F N 1
ATOM 11689 C CA . CYS F 1 195 ? -38.895 108.127 -39.448 1.00 19.97 195 CYS F CA 1
ATOM 11690 C C . CYS F 1 195 ? -38.016 108.903 -38.467 1.00 24.08 195 CYS F C 1
ATOM 11691 O O . CYS F 1 195 ? -38.377 110.001 -38.055 1.00 19.92 195 CYS F O 1
ATOM 11694 N N . GLY F 1 196 ? -36.883 108.330 -38.076 1.00 21.79 196 GLY F N 1
ATOM 11695 C CA . GLY F 1 196 ? -36.044 108.949 -37.061 1.00 20.85 196 GLY F CA 1
ATOM 11696 C C . GLY F 1 196 ? -36.580 108.762 -35.642 1.00 22.30 196 GLY F C 1
ATOM 11697 O O . GLY F 1 196 ? -36.150 109.439 -34.717 1.00 22.82 196 GLY F O 1
ATOM 11698 N N . LEU F 1 197 ? -37.523 107.845 -35.462 1.00 16.06 197 LEU F N 1
ATOM 11699 C CA . LEU F 1 197 ? -38.047 107.572 -34.125 1.00 19.33 197 LEU F CA 1
ATOM 11700 C C . LEU F 1 197 ? -37.065 106.697 -33.348 1.00 21.33 197 LEU F C 1
ATOM 11701 O O . LEU F 1 197 ? -36.332 105.907 -33.924 1.00 19.59 197 LEU F O 1
ATOM 11706 N N . ASP F 1 198 ? -37.055 106.839 -32.033 1.00 17.10 198 ASP F N 1
ATOM 11707 C CA . ASP F 1 198 ? -36.271 105.950 -31.183 1.00 20.11 198 ASP F CA 1
ATOM 11708 C C . ASP F 1 198 ? -36.981 104.604 -31.039 1.00 21.17 198 ASP F C 1
ATOM 11709 O O . ASP F 1 198 ? -38.122 104.552 -30.585 1.00 21.09 198 ASP F O 1
ATOM 11714 N N . GLY F 1 199 ? -36.314 103.516 -31.429 1.00 20.16 199 GLY F N 1
ATOM 11715 C CA . GLY F 1 199 ? -36.920 102.189 -31.398 1.00 19.69 199 GLY F CA 1
ATOM 11716 C C . GLY F 1 199 ? -37.388 101.778 -30.004 1.00 19.08 199 GLY F C 1
ATOM 11717 O O . GLY F 1 199 ? -38.448 101.162 -29.845 1.00 17.90 199 GLY F O 1
ATOM 11718 N N . GLY F 1 200 ? -36.603 102.122 -28.989 1.00 21.82 200 GLY F N 1
ATOM 11719 C CA . GLY F 1 200 ? -36.964 101.806 -27.613 1.00 22.04 200 GLY F CA 1
ATOM 11720 C C . GLY F 1 200 ? -38.262 102.474 -27.191 1.00 21.71 200 GLY F C 1
ATOM 11721 O O . GLY F 1 200 ? -39.093 101.865 -26.516 1.00 19.23 200 GLY F O 1
ATOM 11722 N N . GLN F 1 201 ? -38.440 103.729 -27.596 1.00 22.08 201 GLN F N 1
ATOM 11723 C CA . GLN F 1 201 ? -39.689 104.442 -27.331 1.00 25.32 201 GLN F CA 1
ATOM 11724 C C . GLN F 1 201 ? -40.879 103.823 -28.043 1.00 18.17 201 GLN F C 1
ATOM 11725 O O . GLN F 1 201 ? -41.979 103.785 -27.501 1.00 18.31 201 GLN F O 1
ATOM 11731 N N . LEU F 1 202 ? -40.673 103.346 -29.264 1.00 19.80 202 LEU F N 1
ATOM 11732 C CA . LEU F 1 202 ? -41.755 102.645 -29.952 1.00 19.14 202 LEU F CA 1
ATOM 11733 C C . LEU F 1 202 ? -42.179 101.430 -29.135 1.00 17.36 202 LEU F C 1
ATOM 11734 O O . LEU F 1 202 ? -43.367 101.199 -28.920 1.00 14.59 202 LEU F O 1
ATOM 11739 N N . LEU F 1 203 ? -41.211 100.657 -28.663 1.00 14.38 203 LEU F N 1
ATOM 11740 C CA . LEU F 1 203 ? -41.540 99.461 -27.882 1.00 14.47 203 LEU F CA 1
ATOM 11741 C C . LEU F 1 203 ? -42.253 99.821 -26.573 1.00 16.71 203 LEU F C 1
ATOM 11742 O O . LEU F 1 203 ? -43.201 99.145 -26.159 1.00 17.45 203 LEU F O 1
ATOM 11747 N N . GLU F 1 204 ? -41.784 100.884 -25.924 1.00 15.56 204 GLU F N 1
ATOM 11748 C CA . GLU F 1 204 ? -42.423 101.410 -24.720 1.00 16.11 204 GLU F CA 1
ATOM 11749 C C . GLU F 1 204 ? -43.895 101.812 -24.966 1.00 17.92 204 GLU F C 1
ATOM 11750 O O . GLU F 1 204 ? -44.782 101.477 -24.169 1.00 16.38 204 GLU F O 1
ATOM 11756 N N . VAL F 1 205 ? -44.155 102.531 -26.058 1.00 14.67 205 VAL F N 1
ATOM 11757 C CA . VAL F 1 205 ? -45.533 102.849 -26.427 1.00 17.02 205 VAL F CA 1
ATOM 11758 C C . VAL F 1 205 ? -46.367 101.588 -26.664 1.00 17.12 205 VAL F C 1
ATOM 11759 O O . VAL F 1 205 ? -47.499 101.487 -26.172 1.00 16.73 205 VAL F O 1
ATOM 11763 N N . LEU F 1 206 ? -45.823 100.622 -27.409 1.00 13.45 206 LEU F N 1
ATOM 11764 C CA . LEU F 1 206 ? -46.550 99.367 -27.617 1.00 15.24 206 LEU F CA 1
ATOM 11765 C C . LEU F 1 206 ? -46.841 98.646 -26.299 1.00 17.88 206 LEU F C 1
ATOM 11766 O O . LEU F 1 206 ? -47.954 98.136 -26.091 1.00 16.24 206 LEU F O 1
ATOM 11771 N N . ASP F 1 207 ? -45.861 98.628 -25.400 1.00 16.14 207 ASP F N 1
ATOM 11772 C CA . ASP F 1 207 ? -46.003 97.872 -24.156 1.00 17.24 207 ASP F CA 1
ATOM 11773 C C . ASP F 1 207 ? -46.956 98.536 -23.162 1.00 18.73 207 ASP F C 1
ATOM 11774 O O . ASP F 1 207 ? -47.373 97.906 -22.185 1.00 18.68 207 ASP F O 1
ATOM 11779 N N . ALA F 1 208 ? -47.295 99.800 -23.408 1.00 19.17 208 ALA F N 1
ATOM 11780 C CA . ALA F 1 208 ? -48.221 100.530 -22.536 1.00 21.68 208 ALA F CA 1
ATOM 11781 C C . ALA F 1 208 ? -49.687 100.438 -22.976 1.00 22.12 208 ALA F C 1
ATOM 11782 O O . ALA F 1 208 ? -50.591 100.825 -22.227 1.00 21.37 208 ALA F O 1
ATOM 11784 N N . GLY F 1 209 ? -49.930 99.914 -24.175 1.00 18.73 209 GLY F N 1
ATOM 11785 C CA . GLY F 1 209 ? -51.272 99.923 -24.743 1.00 20.07 209 GLY F CA 1
ATOM 11786 C C . GLY F 1 209 ? -51.893 98.544 -24.932 1.00 22.04 209 GLY F C 1
ATOM 11787 O O . GLY F 1 209 ? -51.427 97.548 -24.364 1.00 16.21 209 GLY F O 1
ATOM 11788 N N . ALA F 1 210 ? -52.941 98.481 -25.747 1.00 19.04 210 ALA F N 1
ATOM 11789 C CA . ALA F 1 210 ? -53.733 97.259 -25.875 1.00 20.84 210 ALA F CA 1
ATOM 11790 C C . ALA F 1 210 ? -53.044 96.134 -26.650 1.00 19.07 210 ALA F C 1
ATOM 11791 O O . ALA F 1 210 ? -53.445 94.981 -26.534 1.00 16.08 210 ALA F O 1
ATOM 11793 N N . MET F 1 211 ? -52.016 96.453 -27.432 1.00 13.88 211 MET F N 1
ATOM 11794 C CA . MET F 1 211 ? -51.281 95.408 -28.154 1.00 16.11 211 MET F CA 1
ATOM 11795 C C . MET F 1 211 ? -50.152 94.770 -27.332 1.00 19.97 211 MET F C 1
ATOM 11796 O O . MET F 1 211 ? -49.505 93.830 -27.792 1.00 19.39 211 MET F O 1
ATOM 11801 N N . ALA F 1 212 ? -49.913 95.272 -26.125 1.00 15.35 212 ALA F N 1
ATOM 11802 C CA . ALA F 1 212 ? -48.757 94.838 -25.329 1.00 14.56 212 ALA F CA 1
ATOM 11803 C C . ALA F 1 212 ? -48.702 93.320 -25.202 1.00 19.12 212 ALA F C 1
ATOM 11804 O O . ALA F 1 212 ? -49.689 92.679 -24.816 1.00 13.71 212 ALA F O 1
ATOM 11806 N N . ASN F 1 213 ? -47.544 92.745 -25.499 1.00 13.47 213 ASN F N 1
ATOM 11807 C CA . ASN F 1 213 ? -47.362 91.298 -25.347 1.00 14.78 213 ASN F CA 1
ATOM 11808 C C . ASN F 1 213 ? -45.894 90.903 -25.174 1.00 15.79 213 ASN F C 1
ATOM 11809 O O . ASN F 1 213 ? -44.992 91.654 -25.558 1.00 17.19 213 ASN F O 1
ATOM 11814 N N . PRO F 1 214 ? -45.650 89.725 -24.572 1.00 15.87 214 PRO F N 1
ATOM 11815 C CA . PRO F 1 214 ? -44.280 89.254 -24.351 1.00 17.15 214 PRO F CA 1
ATOM 11816 C C . PRO F 1 214 ? -43.492 89.103 -25.653 1.00 13.33 214 PRO F C 1
ATOM 11817 O O . PRO F 1 214 ? -42.296 89.393 -25.671 1.00 17.92 214 PRO F O 1
ATOM 11821 N N . MET F 1 215 ? -44.145 88.679 -26.731 1.00 14.62 215 MET F N 1
ATOM 11822 C CA . MET F 1 215 ? -43.423 88.485 -27.986 1.00 18.87 215 MET F CA 1
ATOM 11823 C C . MET F 1 215 ? -42.836 89.801 -28.495 1.00 14.46 215 MET F C 1
ATOM 11824 O O . MET F 1 215 ? -41.663 89.855 -28.863 1.00 17.45 215 MET F O 1
ATOM 11829 N N . PHE F 1 216 ? -43.632 90.869 -28.492 1.00 11.23 216 PHE F N 1
ATOM 11830 C CA . PHE F 1 216 ? -43.113 92.181 -28.906 1.00 17.52 216 PHE F CA 1
ATOM 11831 C C . PHE F 1 216 ? -41.955 92.626 -28.015 1.00 23.29 216 PHE F C 1
ATOM 11832 O O . PHE F 1 216 ? -40.957 93.167 -28.488 1.00 19.73 216 PHE F O 1
ATOM 11840 N N . LYS F 1 217 ? -42.094 92.400 -26.719 1.00 17.99 217 LYS F N 1
ATOM 11841 C CA . LYS F 1 217 ? -41.059 92.797 -25.776 1.00 20.17 217 LYS F CA 1
ATOM 11842 C C . LYS F 1 217 ? -39.725 92.086 -26.071 1.00 23.58 217 LYS F C 1
ATOM 11843 O O . LYS F 1 217 ? -38.680 92.728 -26.179 1.00 22.18 217 LYS F O 1
ATOM 11849 N N . GLY F 1 218 ? -39.773 90.763 -26.205 1.00 17.72 218 GLY F N 1
ATOM 11850 C CA . GLY F 1 218 ? -38.581 89.963 -26.443 1.00 21.70 218 GLY F CA 1
ATOM 11851 C C . GLY F 1 218 ? -37.959 90.151 -27.821 1.00 22.71 218 GLY F C 1
ATOM 11852 O O . GLY F 1 218 ? -36.759 90.395 -27.940 1.00 21.29 218 GLY F O 1
ATOM 11853 N N . LYS F 1 219 ? -38.771 90.026 -28.868 1.00 19.00 219 LYS F N 1
ATOM 11854 C CA . LYS F 1 219 ? -38.265 90.155 -30.234 1.00 16.00 219 LYS F CA 1
ATOM 11855 C C . LYS F 1 219 ? -37.860 91.594 -30.524 1.00 18.86 219 LYS F C 1
ATOM 11856 O O . LYS F 1 219 ? -36.935 91.847 -31.300 1.00 18.26 219 LYS F O 1
ATOM 11862 N N . GLY F 1 220 ? -38.569 92.535 -29.905 1.00 18.58 220 GLY F N 1
ATOM 11863 C CA . GLY F 1 220 ? -38.241 93.946 -30.014 1.00 15.19 220 GLY F CA 1
ATOM 11864 C C . GLY F 1 220 ? -36.779 94.197 -29.689 1.00 17.09 220 GLY F C 1
ATOM 11865 O O . GLY F 1 220 ? -36.089 94.913 -30.407 1.00 18.57 220 GLY F O 1
ATOM 11866 N N . GLN F 1 221 ? -36.292 93.594 -28.612 1.00 19.23 221 GLN F N 1
ATOM 11867 C CA . GLN F 1 221 ? -34.883 93.774 -28.243 1.00 22.77 221 GLN F CA 1
ATOM 11868 C C . GLN F 1 221 ? -33.911 93.223 -29.293 1.00 23.13 221 GLN F C 1
ATOM 11869 O O . GLN F 1 221 ? -32.824 93.776 -29.492 1.00 22.51 221 GLN F O 1
ATOM 11875 N N . MET F 1 222 ? -34.301 92.141 -29.967 1.00 20.16 222 MET F N 1
ATOM 11876 C CA . MET F 1 222 ? -33.499 91.616 -31.075 1.00 21.90 222 MET F CA 1
ATOM 11877 C C . MET F 1 222 ? -33.417 92.625 -32.201 1.00 25.43 222 MET F C 1
ATOM 11878 O O . MET F 1 222 ? -32.356 92.851 -32.776 1.00 23.50 222 MET F O 1
ATOM 11883 N N . LEU F 1 223 ? -34.559 93.220 -32.531 1.00 19.57 223 LEU F N 1
ATOM 11884 C CA . LEU F 1 223 ? -34.623 94.214 -33.593 1.00 20.51 223 LEU F CA 1
ATOM 11885 C C . LEU F 1 223 ? -33.692 95.387 -33.265 1.00 23.32 223 LEU F C 1
ATOM 11886 O O . LEU F 1 223 ? -33.029 95.937 -34.142 1.00 24.58 223 LEU F O 1
ATOM 11891 N N . LEU F 1 224 ? -33.631 95.770 -32.000 1.00 18.78 224 LEU F N 1
ATOM 11892 C CA . LEU F 1 224 ? -32.763 96.892 -31.614 1.00 20.53 224 LEU F CA 1
ATOM 11893 C C . LEU F 1 224 ? -31.277 96.535 -31.650 1.00 27.00 224 LEU F C 1
ATOM 11894 O O . LEU F 1 224 ? -30.426 97.362 -31.993 1.00 26.35 224 LEU F O 1
ATOM 11899 N N . SER F 1 225 ? -30.957 95.307 -31.277 1.00 21.83 225 SER F N 1
ATOM 11900 C CA . SER F 1 225 ? -29.557 94.907 -31.184 1.00 23.57 225 SER F CA 1
ATOM 11901 C C . SER F 1 225 ? -29.012 94.420 -32.531 1.00 28.47 225 SER F C 1
ATOM 11902 O O . SER F 1 225 ? -27.803 94.414 -32.751 1.00 28.17 225 SER F O 1
ATOM 11905 N N . GLY F 1 226 ? -29.901 93.993 -33.422 1.00 25.58 226 GLY F N 1
ATOM 11906 C CA . GLY F 1 226 ? -29.477 93.428 -34.693 1.00 29.53 226 GLY F CA 1
ATOM 11907 C C . GLY F 1 226 ? -28.871 92.032 -34.585 1.00 29.79 226 GLY F C 1
ATOM 11908 O O . GLY F 1 226 ? -28.246 91.544 -35.528 1.00 29.59 226 GLY F O 1
ATOM 11909 N N . GLU F 1 227 ? -29.055 91.385 -33.437 1.00 21.18 227 GLU F N 1
ATOM 11910 C CA . GLU F 1 227 ? -28.619 89.998 -33.247 1.00 21.62 227 GLU F CA 1
ATOM 11911 C C . GLU F 1 227 ? -29.836 89.091 -33.090 1.00 23.85 227 GLU F C 1
ATOM 11912 O O . GLU F 1 227 ? -30.755 89.405 -32.333 1.00 18.41 227 GLU F O 1
ATOM 11918 N N . PHE F 1 228 ? -29.834 87.961 -33.791 1.00 18.97 228 PHE F N 1
ATOM 11919 C CA . PHE F 1 228 ? -30.999 87.086 -33.811 1.00 19.12 228 PHE F CA 1
ATOM 11920 C C . PHE F 1 228 ? -30.673 85.654 -33.396 1.00 19.63 228 PHE F C 1
ATOM 11921 O O . PHE F 1 228 ? -30.876 84.723 -34.173 1.00 19.42 228 PHE F O 1
ATOM 11929 N N . PRO F 1 229 ? -30.175 85.478 -32.159 1.00 21.20 229 PRO F N 1
ATOM 11930 C CA . PRO F 1 229 ? -29.907 84.121 -31.667 1.00 22.18 229 PRO F CA 1
ATOM 11931 C C . PRO F 1 229 ? -31.200 83.307 -31.740 1.00 18.74 229 PRO F C 1
ATOM 11932 O O . PRO F 1 229 ? -32.289 83.820 -31.448 1.00 21.29 229 PRO F O 1
ATOM 11936 N N . THR F 1 230 ? -31.070 82.048 -32.141 1.00 17.11 230 THR F N 1
ATOM 11937 C CA . THR F 1 230 ? -32.200 81.263 -32.597 1.00 19.74 230 THR F CA 1
ATOM 11938 C C . THR F 1 230 ? -33.006 80.611 -31.484 1.00 19.66 230 THR F C 1
ATOM 11939 O O . THR F 1 230 ? -32.523 79.704 -30.799 1.00 19.66 230 THR F O 1
ATOM 11943 N N . SER F 1 231 ? -34.243 81.072 -31.320 1.00 14.14 231 SER F N 1
ATOM 11944 C CA . SER F 1 231 ? -35.230 80.365 -30.496 1.00 16.33 231 SER F CA 1
ATOM 11945 C C . SER F 1 231 ? -36.192 79.546 -31.356 1.00 18.95 231 SER F C 1
ATOM 11946 O O . SER F 1 231 ? -36.478 78.393 -31.061 1.00 22.60 231 SER F O 1
ATOM 11949 N N . PHE F 1 232 ? -36.682 80.150 -32.427 1.00 14.30 232 PHE F N 1
ATOM 11950 C CA . PHE F 1 232 ? -37.508 79.438 -33.391 1.00 14.79 232 PHE F CA 1
ATOM 11951 C C . PHE F 1 232 ? -36.922 79.718 -34.773 1.00 13.34 232 PHE F C 1
ATOM 11952 O O . PHE F 1 232 ? -36.993 80.850 -35.250 1.00 15.41 232 PHE F O 1
ATOM 11960 N N . PRO F 1 233 ? -36.317 78.703 -35.414 1.00 15.12 233 PRO F N 1
ATOM 11961 C CA . PRO F 1 233 ? -35.638 78.926 -36.699 1.00 13.91 233 PRO F CA 1
ATOM 11962 C C . PRO F 1 233 ? -36.530 79.607 -37.722 1.00 17.28 233 PRO F C 1
ATOM 11963 O O . PRO F 1 233 ? -37.696 79.263 -37.845 1.00 15.72 233 PRO F O 1
ATOM 11967 N N . LEU F 1 234 ? -35.979 80.560 -38.459 1.00 15.50 234 LEU F N 1
ATOM 11968 C CA . LEU F 1 234 ? -36.763 81.272 -39.444 1.00 13.06 234 LEU F CA 1
ATOM 11969 C C . LEU F 1 234 ? -37.340 80.307 -40.493 1.00 13.34 234 LEU F C 1
ATOM 11970 O O . LEU F 1 234 ? -38.480 80.467 -40.913 1.00 14.39 234 LEU F O 1
ATOM 11975 N N . LYS F 1 235 ? -36.561 79.306 -40.906 1.00 15.85 235 LYS F N 1
ATOM 11976 C CA . LYS F 1 235 ? -37.037 78.327 -41.891 1.00 16.81 235 LYS F CA 1
ATOM 11977 C C . LYS F 1 235 ? -38.285 77.574 -41.427 1.00 11.15 235 LYS F C 1
ATOM 11978 O O . LYS F 1 235 ? -39.126 77.201 -42.240 1.00 15.58 235 LYS F O 1
ATOM 11984 N N . HIS F 1 236 ? -38.393 77.318 -40.128 1.00 11.13 236 HIS F N 1
ATOM 11985 C CA . HIS F 1 236 ? -39.565 76.621 -39.615 1.00 13.72 236 HIS F CA 1
ATOM 11986 C C . HIS F 1 236 ? -40.773 77.560 -39.548 1.00 14.51 236 HIS F C 1
ATOM 11987 O O . HIS F 1 236 ? -41.912 77.126 -39.743 1.00 13.45 236 HIS F O 1
ATOM 11994 N N . MET F 1 237 ? -40.542 78.836 -39.263 1.00 13.38 237 MET F N 1
ATOM 11995 C CA . MET F 1 237 ? -41.655 79.794 -39.348 1.00 13.28 237 MET F CA 1
ATOM 11996 C C . MET F 1 237 ? -42.202 79.845 -40.778 1.00 17.24 237 MET F C 1
ATOM 11997 O O . MET F 1 237 ? -43.419 79.849 -40.995 1.00 13.86 237 MET F O 1
ATOM 12002 N N . GLN F 1 238 ? -41.306 79.887 -41.759 1.00 13.81 238 GLN F N 1
ATOM 12003 C CA . GLN F 1 238 ? -41.745 79.936 -43.157 1.00 10.91 238 GLN F CA 1
ATOM 12004 C C . GLN F 1 238 ? -42.541 78.681 -43.495 1.00 12.98 238 GLN F C 1
ATOM 12005 O O . GLN F 1 238 ? -43.598 78.749 -44.140 1.00 13.25 238 GLN F O 1
ATOM 12011 N N . LYS F 1 239 ? -42.024 77.533 -43.058 1.00 13.89 239 LYS F N 1
ATOM 12012 C CA . LYS F 1 239 ? -42.721 76.266 -43.224 1.00 14.64 239 LYS F CA 1
ATOM 12013 C C . LYS F 1 239 ? -44.129 76.304 -42.645 1.00 13.96 239 LYS F C 1
ATOM 12014 O O . LYS F 1 239 ? -45.064 75.825 -43.282 1.00 13.09 239 LYS F O 1
ATOM 12020 N N . ASP F 1 240 ? -44.291 76.859 -41.443 1.00 16.14 240 ASP F N 1
ATOM 12021 C CA . ASP F 1 240 ? -45.622 76.932 -40.831 1.00 19.04 240 ASP F CA 1
ATOM 12022 C C . ASP F 1 240 ? -46.590 77.791 -41.647 1.00 15.22 240 ASP F C 1
ATOM 12023 O O . ASP F 1 240 ? -47.756 77.442 -41.810 1.00 12.29 240 ASP F O 1
ATOM 12028 N N . LEU F 1 241 ? -46.103 78.908 -42.176 1.00 13.74 241 LEU F N 1
ATOM 12029 C CA . LEU F 1 241 ? -46.954 79.769 -43.014 1.00 13.52 241 LEU F CA 1
ATOM 12030 C C . LEU F 1 241 ? -47.297 79.090 -44.336 1.00 16.55 241 LEU F C 1
ATOM 12031 O O . LEU F 1 241 ? -48.429 79.169 -44.814 1.00 14.52 241 LEU F O 1
ATOM 12036 N N . ARG F 1 242 ? -46.316 78.423 -44.924 1.00 12.41 242 ARG F N 1
ATOM 12037 C CA . ARG F 1 242 ? -46.562 77.599 -46.102 1.00 12.08 242 ARG F CA 1
ATOM 12038 C C . ARG F 1 242 ? -47.703 76.618 -45.815 1.00 12.89 242 ARG F C 1
ATOM 12039 O O . ARG F 1 242 ? -48.636 76.485 -46.608 1.00 14.16 242 ARG F O 1
ATOM 12047 N N . LEU F 1 243 ? -47.624 75.925 -44.679 1.00 11.86 243 LEU F N 1
ATOM 12048 C CA . LEU F 1 243 ? -48.649 74.938 -44.342 1.00 12.72 243 LEU F CA 1
ATOM 12049 C C . LEU F 1 243 ? -50.017 75.581 -44.041 1.00 13.74 243 LEU F C 1
ATOM 12050 O O . LEU F 1 243 ? -51.062 75.015 -44.370 1.00 16.02 243 LEU F O 1
ATOM 12055 N N . ALA F 1 244 ? -50.021 76.746 -43.398 1.00 15.77 244 ALA F N 1
ATOM 12056 C CA . ALA F 1 244 ? -51.277 77.467 -43.186 1.00 11.97 244 ALA F CA 1
ATOM 12057 C C . ALA F 1 244 ? -51.943 77.838 -44.510 1.00 15.03 244 ALA F C 1
ATOM 12058 O O . ALA F 1 244 ? -53.162 77.701 -44.648 1.00 13.87 244 ALA F O 1
ATOM 12060 N N . VAL F 1 245 ? -51.156 78.340 -45.461 1.00 13.99 245 VAL F N 1
ATOM 12061 C CA . VAL F 1 245 ? -51.688 78.710 -46.774 1.00 14.43 245 VAL F CA 1
ATOM 12062 C C . VAL F 1 245 ? -52.229 77.474 -47.504 1.00 18.77 245 VAL F C 1
ATOM 12063 O O . VAL F 1 245 ? -53.238 77.550 -48.205 1.00 14.55 245 VAL F O 1
ATOM 12067 N N . GLU F 1 246 ? -51.557 76.338 -47.340 1.00 15.01 246 GLU F N 1
ATOM 12068 C CA . GLU F 1 246 ? -51.979 75.116 -48.015 1.00 14.11 246 GLU F CA 1
ATOM 12069 C C . GLU F 1 246 ? -53.284 74.594 -47.410 1.00 13.02 246 GLU F C 1
ATOM 12070 O O . GLU F 1 246 ? -54.177 74.125 -48.139 1.00 15.71 246 GLU F O 1
ATOM 12076 N N . LEU F 1 247 ? -53.378 74.691 -46.085 1.00 16.16 247 LEU F N 1
ATOM 12077 C CA . LEU F 1 247 ? -54.597 74.364 -45.346 1.00 14.10 247 LEU F CA 1
ATOM 12078 C C . LEU F 1 247 ? -55.753 75.267 -45.775 1.00 15.00 247 LEU F C 1
ATOM 12079 O O . LEU F 1 247 ? -56.861 74.796 -46.018 1.00 15.44 247 LEU F O 1
ATOM 12084 N N . GLY F 1 248 ? -55.493 76.566 -45.887 1.00 15.13 248 GLY F N 1
ATOM 12085 C CA . GLY F 1 248 ? -56.513 77.476 -46.375 1.00 18.49 248 GLY F CA 1
ATOM 12086 C C . GLY F 1 248 ? -56.959 77.084 -47.774 1.00 19.45 248 GLY F C 1
ATOM 12087 O O . GLY F 1 248 ? -58.147 77.127 -48.097 1.00 17.31 248 GLY F O 1
ATOM 12088 N N . ASP F 1 249 ? -56.003 76.700 -48.615 1.00 15.17 249 ASP F N 1
ATOM 12089 C CA . ASP F 1 249 ? -56.328 76.240 -49.959 1.00 15.93 249 ASP F CA 1
ATOM 12090 C C . ASP F 1 249 ? -57.344 75.091 -49.883 1.00 19.10 249 ASP F C 1
ATOM 12091 O O . ASP F 1 249 ? -58.397 75.142 -50.529 1.00 17.94 249 ASP F O 1
ATOM 12096 N N . ARG F 1 250 ? -57.027 74.063 -49.097 1.00 17.48 250 ARG F N 1
ATOM 12097 C CA . ARG F 1 250 ? -57.914 72.895 -48.949 1.00 18.91 250 ARG F CA 1
ATOM 12098 C C . ARG F 1 250 ? -59.315 73.232 -48.438 1.00 20.14 250 ARG F C 1
ATOM 12099 O O . ARG F 1 250 ? -60.287 72.610 -48.848 1.00 19.10 250 ARG F O 1
ATOM 12107 N N . LEU F 1 251 ? -59.415 74.210 -47.545 1.00 18.28 251 LEU F N 1
ATOM 12108 C CA . LEU F 1 251 ? -60.693 74.566 -46.933 1.00 21.10 251 LEU F CA 1
ATOM 12109 C C . LEU F 1 251 ? -61.407 75.719 -47.634 1.00 24.15 251 LEU F C 1
ATOM 12110 O O . LEU F 1 251 ? -62.450 76.173 -47.175 1.00 26.35 251 LEU F O 1
ATOM 12115 N N . GLY F 1 252 ? -60.849 76.196 -48.738 1.00 19.75 252 GLY F N 1
ATOM 12116 C CA . GLY F 1 252 ? -61.481 77.269 -49.488 1.00 18.16 252 GLY F CA 1
ATOM 12117 C C . GLY F 1 252 ? -61.474 78.578 -48.719 1.00 23.03 252 GLY F C 1
ATOM 12118 O O . GLY F 1 252 ? -62.395 79.388 -48.846 1.00 24.65 252 GLY F O 1
ATOM 12119 N N . GLN F 1 253 ? -60.424 78.788 -47.927 1.00 18.02 253 GLN F N 1
ATOM 12120 C CA . GLN F 1 253 ? -60.284 79.990 -47.110 1.00 18.81 253 GLN F CA 1
ATOM 12121 C C . GLN F 1 253 ? -59.163 80.870 -47.659 1.00 18.88 253 GLN F C 1
ATOM 12122 O O . GLN F 1 253 ? -57.986 80.519 -47.534 1.00 19.17 253 GLN F O 1
ATOM 12128 N N . PRO F 1 254 ? -59.510 82.017 -48.265 1.00 18.88 254 PRO F N 1
ATOM 12129 C CA . PRO F 1 254 ? -58.462 82.949 -48.709 1.00 16.56 254 PRO F CA 1
ATOM 12130 C C . PRO F 1 254 ? -57.697 83.544 -47.523 1.00 18.35 254 PRO F C 1
ATOM 12131 O O . PRO F 1 254 ? -58.275 83.816 -46.462 1.00 14.75 254 PRO F O 1
ATOM 12135 N N . LEU F 1 255 ? -56.401 83.761 -47.715 1.00 15.10 255 LEU F N 1
ATOM 12136 C CA . LEU F 1 255 ? -55.561 84.281 -46.648 1.00 14.87 255 LEU F CA 1
ATOM 12137 C C . LEU F 1 255 ? -54.549 85.275 -47.209 1.00 16.56 255 LEU F C 1
ATOM 12138 O O . LEU F 1 255 ? -53.359 84.974 -47.287 1.00 15.62 255 LEU F O 1
ATOM 12143 N N . HIS F 1 256 ? -55.015 86.461 -47.595 1.00 13.34 256 HIS F N 1
ATOM 12144 C CA . HIS F 1 256 ? -54.134 87.452 -48.212 1.00 16.02 256 HIS F CA 1
ATOM 12145 C C . HIS F 1 256 ? -52.976 87.844 -47.292 1.00 13.25 256 HIS F C 1
ATOM 12146 O O . HIS F 1 256 ? -51.819 87.936 -47.727 1.00 15.59 256 HIS F O 1
ATOM 12153 N N . GLY F 1 257 ? -53.283 88.096 -46.021 1.00 12.30 257 GLY F N 1
ATOM 12154 C CA . GLY F 1 257 ? -52.253 88.459 -45.056 1.00 14.50 257 GLY F CA 1
ATOM 12155 C C . GLY F 1 257 ? -51.209 87.368 -44.829 1.00 17.72 257 GLY F C 1
ATOM 12156 O O . GLY F 1 257 ? -49.996 87.629 -44.799 1.00 13.65 257 GLY F O 1
ATOM 12157 N N . ALA F 1 258 ? -51.659 86.138 -44.638 1.00 12.04 258 ALA F N 1
ATOM 12158 C CA . ALA F 1 258 ? -50.708 85.040 -44.422 1.00 13.98 258 ALA F CA 1
ATOM 12159 C C . ALA F 1 258 ? -49.822 84.800 -45.651 1.00 14.27 258 ALA F C 1
ATOM 12160 O O . ALA F 1 258 ? -48.644 84.506 -45.516 1.00 15.99 258 ALA F O 1
ATOM 12162 N N . ALA F 1 259 ? -50.402 84.919 -46.839 1.00 15.12 259 ALA F N 1
ATOM 12163 C CA . ALA F 1 259 ? -49.653 84.670 -48.070 1.00 13.41 259 ALA F CA 1
ATOM 12164 C C . ALA F 1 259 ? -48.579 85.728 -48.273 1.00 13.41 259 ALA F C 1
ATOM 12165 O O . ALA F 1 259 ? -47.477 85.427 -48.703 1.00 14.22 259 ALA F O 1
ATOM 12167 N N . THR F 1 260 ? -48.895 86.978 -47.947 1.00 13.37 260 THR F N 1
ATOM 12168 C CA . THR F 1 260 ? -47.907 88.035 -48.032 1.00 13.71 260 THR F CA 1
ATOM 12169 C C . THR F 1 260 ? -46.765 87.809 -47.019 1.00 16.25 260 THR F C 1
ATOM 12170 O O . THR F 1 260 ? -45.569 87.946 -47.358 1.00 12.56 260 THR F O 1
ATOM 12174 N N . ALA F 1 261 ? -47.116 87.423 -45.792 1.00 14.58 261 ALA F N 1
ATOM 12175 C CA . ALA F 1 261 ? -46.098 87.131 -44.778 1.00 15.36 261 ALA F CA 1
ATOM 12176 C C . ALA F 1 261 ? -45.219 85.958 -45.203 1.00 12.14 261 ALA F C 1
ATOM 12177 O O . ALA F 1 261 ? -44.003 85.968 -45.001 1.00 14.11 261 ALA F O 1
ATOM 12179 N N . ASN F 1 262 ? -45.855 84.933 -45.761 1.00 13.85 262 ASN F N 1
ATOM 12180 C CA . ASN F 1 262 ? -45.143 83.748 -46.259 1.00 13.02 262 ASN F CA 1
ATOM 12181 C C . ASN F 1 262 ? -44.043 84.157 -47.246 1.00 15.92 262 ASN F C 1
ATOM 12182 O O . ASN F 1 262 ? -42.886 83.721 -47.147 1.00 14.75 262 ASN F O 1
ATOM 12187 N N . GLU F 1 263 ? -44.400 85.002 -48.203 1.00 14.29 263 GLU F N 1
ATOM 12188 C CA . GLU F 1 263 ? -43.426 85.418 -49.205 1.00 12.69 263 GLU F CA 1
ATOM 12189 C C . GLU F 1 263 ? -42.320 86.267 -48.592 1.00 15.40 263 GLU F C 1
ATOM 12190 O O . GLU F 1 263 ? -41.152 86.136 -48.980 1.00 16.32 263 GLU F O 1
ATOM 12196 N N . SER F 1 264 ? -42.665 87.110 -47.614 1.00 13.16 264 SER F N 1
ATOM 12197 C CA . SER F 1 264 ? -41.643 87.877 -46.910 1.00 16.38 264 SER F CA 1
ATOM 12198 C C . SER F 1 264 ? -40.629 86.986 -46.179 1.00 17.84 264 SER F C 1
ATOM 12199 O O . SER F 1 264 ? -39.412 87.235 -46.224 1.00 14.21 264 SER F O 1
ATOM 12202 N N . PHE F 1 265 ? -41.120 85.941 -45.513 1.00 15.11 265 PHE F N 1
ATOM 12203 C CA . PHE F 1 265 ? -40.231 84.951 -44.907 1.00 15.29 265 PHE F CA 1
ATOM 12204 C C . PHE F 1 265 ? -39.395 84.185 -45.942 1.00 14.76 265 PHE F C 1
ATOM 12205 O O . PHE F 1 265 ? -38.243 83.853 -45.682 1.00 14.41 265 PHE F O 1
ATOM 12213 N N . LYS F 1 266 ? -39.968 83.914 -47.113 1.00 13.77 266 LYS F N 1
ATOM 12214 C CA . LYS F 1 266 ? -39.184 83.339 -48.206 1.00 14.64 266 LYS F CA 1
ATOM 12215 C C . LYS F 1 266 ? -38.051 84.274 -48.640 1.00 14.97 266 LYS F C 1
ATOM 12216 O O . LYS F 1 266 ? -36.945 83.807 -48.921 1.00 19.44 266 LYS F O 1
ATOM 12222 N N . ARG F 1 267 ? -38.313 85.582 -48.717 1.00 12.99 267 ARG F N 1
ATOM 12223 C CA . ARG F 1 267 ? -37.229 86.533 -49.023 1.00 16.40 267 ARG F CA 1
ATOM 12224 C C . ARG F 1 267 ? -36.128 86.445 -47.965 1.00 17.13 267 ARG F C 1
ATOM 12225 O O . ARG F 1 267 ? -34.936 86.486 -48.287 1.00 19.30 267 ARG F O 1
ATOM 12233 N N . ALA F 1 268 ? -36.513 86.328 -46.695 1.00 13.31 268 ALA F N 1
ATOM 12234 C CA . ALA F 1 268 ? -35.512 86.246 -45.632 1.00 16.77 268 ALA F CA 1
ATOM 12235 C C . ALA F 1 268 ? -34.683 84.954 -45.731 1.00 18.36 268 ALA F C 1
ATOM 12236 O O . ALA F 1 268 ? -33.474 84.955 -45.462 1.00 18.04 268 ALA F O 1
ATOM 12238 N N . ARG F 1 269 ? -35.323 83.847 -46.105 1.00 16.20 269 ARG F N 1
ATOM 12239 C CA . ARG F 1 269 ? -34.571 82.608 -46.339 1.00 21.22 269 ARG F CA 1
ATOM 12240 C C . ARG F 1 269 ? -33.595 82.785 -47.498 1.00 27.28 269 ARG F C 1
ATOM 12241 O O . ARG F 1 269 ? -32.448 82.363 -47.424 1.00 25.98 269 ARG F O 1
ATOM 12249 N N . ALA F 1 270 ? -34.058 83.401 -48.577 1.00 23.53 270 ALA F N 1
ATOM 12250 C CA . ALA F 1 270 ? -33.216 83.578 -49.761 1.00 26.43 270 ALA F CA 1
ATOM 12251 C C . ALA F 1 270 ? -32.031 84.489 -49.473 1.00 27.46 270 ALA F C 1
ATOM 12252 O O . ALA F 1 270 ? -31.001 84.390 -50.122 1.00 29.79 270 ALA F O 1
ATOM 12254 N N . ALA F 1 271 ? -32.182 85.383 -48.502 1.00 22.96 271 ALA F N 1
ATOM 12255 C CA . ALA F 1 271 ? -31.109 86.309 -48.160 1.00 22.49 271 ALA F CA 1
ATOM 12256 C C . ALA F 1 271 ? -30.144 85.745 -47.118 1.00 24.78 271 ALA F C 1
ATOM 12257 O O . ALA F 1 271 ? -29.297 86.476 -46.612 1.00 28.00 271 ALA F O 1
ATOM 12259 N N . GLY F 1 272 ? -30.296 84.466 -46.780 1.00 22.37 272 GLY F N 1
ATOM 12260 C CA . GLY F 1 272 ? -29.359 83.790 -45.896 1.00 26.51 272 GLY F CA 1
ATOM 12261 C C . GLY F 1 272 ? -29.713 83.668 -44.419 1.00 25.56 272 GLY F C 1
ATOM 12262 O O . GLY F 1 272 ? -28.869 83.269 -43.612 1.00 20.47 272 GLY F O 1
ATOM 12263 N N . HIS F 1 273 ? -30.946 83.993 -44.044 1.00 17.49 273 HIS F N 1
ATOM 12264 C CA . HIS F 1 273 ? -31.299 83.981 -42.621 1.00 18.93 273 HIS F CA 1
ATOM 12265 C C . HIS F 1 273 ? -32.102 82.764 -42.147 1.00 18.90 273 HIS F C 1
ATOM 12266 O O . HIS F 1 273 ? -32.692 82.792 -41.065 1.00 17.11 273 HIS F O 1
ATOM 12273 N N . ALA F 1 274 ? -32.101 81.688 -42.930 1.00 16.52 274 ALA F N 1
ATOM 12274 C CA . ALA F 1 274 ? -32.919 80.508 -42.609 1.00 22.08 274 ALA F CA 1
ATOM 12275 C C . ALA F 1 274 ? -32.715 79.947 -41.197 1.00 20.00 274 ALA F C 1
ATOM 12276 O O . ALA F 1 274 ? -33.660 79.446 -40.575 1.00 19.09 274 ALA F O 1
ATOM 12278 N N . ASP F 1 275 ? -31.482 80.004 -40.704 1.00 19.33 275 ASP F N 1
ATOM 12279 C CA . ASP F 1 275 ? -31.153 79.367 -39.430 1.00 18.02 275 ASP F CA 1
ATOM 12280 C C . ASP F 1 275 ? -31.119 80.321 -38.250 1.00 21.88 275 ASP F C 1
ATOM 12281 O O . ASP F 1 275 ? -30.870 79.899 -37.118 1.00 21.16 275 ASP F O 1
ATOM 12286 N N . GLU F 1 276 ? -31.393 81.598 -38.508 1.00 16.00 276 GLU F N 1
ATOM 12287 C CA . GLU F 1 276 ? -31.486 82.586 -37.433 1.00 17.35 276 GLU F CA 1
ATOM 12288 C C . GLU F 1 276 ? -32.873 82.535 -36.815 1.00 19.46 276 GLU F C 1
ATOM 12289 O O . GLU F 1 276 ? -33.747 81.804 -37.297 1.00 15.48 276 GLU F O 1
ATOM 12295 N N . ASP F 1 277 ? -33.084 83.297 -35.743 1.00 14.88 277 ASP F N 1
ATOM 12296 C CA . ASP F 1 277 ? -34.414 83.371 -35.163 1.00 15.83 277 ASP F CA 1
ATOM 12297 C C . ASP F 1 277 ? -35.371 83.932 -36.207 1.00 18.17 277 ASP F C 1
ATOM 12298 O O . ASP F 1 277 ? -34.962 84.718 -37.053 1.00 14.87 277 ASP F O 1
ATOM 12303 N N . PHE F 1 278 ? -36.644 83.546 -36.140 1.00 14.13 278 PHE F N 1
ATOM 12304 C CA . PHE F 1 278 ? -37.610 84.062 -37.106 1.00 14.83 278 PHE F CA 1
ATOM 12305 C C . PHE F 1 278 ? -37.761 85.583 -37.086 1.00 14.28 278 PHE F C 1
ATOM 12306 O O . PHE F 1 278 ? -38.211 86.161 -38.069 1.00 13.54 278 PHE F O 1
ATOM 12314 N N . ALA F 1 279 ? -37.343 86.241 -36.005 1.00 11.86 279 ALA F N 1
ATOM 12315 C CA . ALA F 1 279 ? -37.410 87.714 -35.979 1.00 11.75 279 ALA F CA 1
ATOM 12316 C C . ALA F 1 279 ? -36.471 88.318 -37.012 1.00 15.03 279 ALA F C 1
ATOM 12317 O O . ALA F 1 279 ? -36.615 89.483 -37.389 1.00 15.38 279 ALA F O 1
ATOM 12319 N N . ALA F 1 280 ? -35.507 87.519 -37.480 1.00 17.08 280 ALA F N 1
ATOM 12320 C CA . ALA F 1 280 ? -34.589 87.977 -38.515 1.00 17.23 280 ALA F CA 1
ATOM 12321 C C . ALA F 1 280 ? -35.270 88.311 -39.849 1.00 15.05 280 ALA F C 1
ATOM 12322 O O . ALA F 1 280 ? -34.623 88.831 -40.757 1.00 16.68 280 ALA F O 1
ATOM 12324 N N . VAL F 1 281 ? -36.565 88.025 -39.987 1.00 14.82 281 VAL F N 1
ATOM 12325 C CA . VAL F 1 281 ? -37.279 88.517 -41.169 1.00 11.47 281 VAL F CA 1
ATOM 12326 C C . VAL F 1 281 ? -37.099 90.045 -41.258 1.00 14.45 281 VAL F C 1
ATOM 12327 O O . VAL F 1 281 ? -37.128 90.617 -42.350 1.00 15.89 281 VAL F O 1
ATOM 12331 N N . PHE F 1 282 ? -36.868 90.688 -40.108 1.00 16.67 282 PHE F N 1
ATOM 12332 C CA . PHE F 1 282 ? -36.606 92.135 -40.047 1.00 19.51 282 PHE F CA 1
ATOM 12333 C C . PHE F 1 282 ? -35.496 92.553 -41.014 1.00 19.58 282 PHE F C 1
ATOM 12334 O O . PHE F 1 282 ? -35.557 93.629 -41.604 1.00 16.03 282 PHE F O 1
ATOM 12342 N N . ARG F 1 283 ? -34.497 91.689 -41.194 1.00 16.09 283 ARG F N 1
ATOM 12343 C CA . ARG F 1 283 ? -33.365 91.997 -42.077 1.00 20.30 283 ARG F CA 1
ATOM 12344 C C . ARG F 1 283 ? -33.724 92.210 -43.549 1.00 19.32 283 ARG F C 1
ATOM 12345 O O . ARG F 1 283 ? -32.951 92.833 -44.273 1.00 23.73 283 ARG F O 1
ATOM 12353 N N . VAL F 1 284 ? -34.859 91.685 -44.011 1.00 15.27 284 VAL F N 1
ATOM 12354 C CA . VAL F 1 284 ? -35.273 91.976 -45.381 1.00 18.24 284 VAL F CA 1
ATOM 12355 C C . VAL F 1 284 ? -36.400 92.993 -45.423 1.00 17.71 284 VAL F C 1
ATOM 12356 O O . VAL F 1 284 ? -36.816 93.410 -46.500 1.00 20.44 284 VAL F O 1
ATOM 12360 N N . LEU F 1 285 ? -36.882 93.399 -44.249 1.00 16.64 285 LEU F N 1
ATOM 12361 C CA . LEU F 1 285 ? -37.905 94.452 -44.166 1.00 20.18 285 LEU F CA 1
ATOM 12362 C C . LEU F 1 285 ? -37.289 95.844 -44.028 1.00 26.87 285 LEU F C 1
ATOM 12363 O O . LEU F 1 285 ? -37.774 96.813 -44.606 1.00 28.51 285 LEU F O 1
ATOM 12368 N N . GLU F 1 286 ? -36.224 95.939 -43.239 1.00 19.84 286 GLU F N 1
ATOM 12369 C CA . GLU F 1 286 ? -35.507 97.195 -43.046 1.00 24.60 286 GLU F CA 1
ATOM 12370 C C . GLU F 1 286 ? -34.553 97.462 -44.209 1.00 36.50 286 GLU F C 1
ATOM 12371 O O . GLU F 1 286 ? -34.164 96.539 -44.919 1.00 39.26 286 GLU F O 1
ATOM 12377 N N . ALA F 1 287 ? -34.199 98.732 -44.393 1.00 44.90 287 ALA F N 1
ATOM 12378 C CA . ALA F 1 287 ? -33.192 99.162 -45.368 1.00 61.21 287 ALA F CA 1
ATOM 12379 C C . ALA F 1 287 ? -33.040 98.206 -46.544 1.00 73.08 287 ALA F C 1
ATOM 12380 O O . ALA F 1 287 ? -31.934 97.751 -46.840 1.00 82.52 287 ALA F O 1
ATOM 12382 N N . THR G 1 3 ? -1.437 52.252 -25.497 1.00 84.89 3 THR G N 1
ATOM 12383 C CA . THR G 1 3 ? -2.712 52.416 -26.184 1.00 74.91 3 THR G CA 1
ATOM 12384 C C . THR G 1 3 ? -2.763 53.743 -26.941 1.00 68.34 3 THR G C 1
ATOM 12385 O O . THR G 1 3 ? -3.762 54.057 -27.586 1.00 61.83 3 THR G O 1
ATOM 12389 N N . TYR G 1 4 ? -1.692 54.524 -26.849 1.00 59.29 4 TYR G N 1
ATOM 12390 C CA . TYR G 1 4 ? -1.532 55.688 -27.718 1.00 63.48 4 TYR G CA 1
ATOM 12391 C C . TYR G 1 4 ? -0.434 55.405 -28.737 1.00 59.73 4 TYR G C 1
ATOM 12392 O O . TYR G 1 4 ? 0.633 54.899 -28.383 1.00 64.70 4 TYR G O 1
ATOM 12401 N N . GLY G 1 5 ? -0.704 55.714 -30.001 1.00 54.51 5 GLY G N 1
ATOM 12402 C CA . GLY G 1 5 ? 0.290 55.585 -31.055 1.00 54.61 5 GLY G CA 1
ATOM 12403 C C . GLY G 1 5 ? 0.610 56.935 -31.675 1.00 55.32 5 GLY G C 1
ATOM 12404 O O . GLY G 1 5 ? -0.245 57.817 -31.703 1.00 56.06 5 GLY G O 1
ATOM 12405 N N . PHE G 1 6 ? 1.834 57.101 -32.172 1.00 51.78 6 PHE G N 1
ATOM 12406 C CA . PHE G 1 6 ? 2.241 58.364 -32.781 1.00 52.39 6 PHE G CA 1
ATOM 12407 C C . PHE G 1 6 ? 3.068 58.166 -34.052 1.00 55.24 6 PHE G C 1
ATOM 12408 O O . PHE G 1 6 ? 4.130 57.548 -34.015 1.00 61.06 6 PHE G O 1
ATOM 12416 N N . LEU G 1 7 ? 2.578 58.704 -35.168 1.00 51.16 7 LEU G N 1
ATOM 12417 C CA . LEU G 1 7 ? 3.258 58.589 -36.458 1.00 54.69 7 LEU G CA 1
ATOM 12418 C C . LEU G 1 7 ? 3.781 59.941 -36.951 1.00 52.71 7 LEU G C 1
ATOM 12419 O O . LEU G 1 7 ? 3.006 60.877 -37.144 1.00 49.02 7 LEU G O 1
ATOM 12424 N N . GLY G 1 8 ? 5.089 60.030 -37.174 1.00 51.14 8 GLY G N 1
ATOM 12425 C CA . GLY G 1 8 ? 5.692 61.247 -37.685 1.00 49.06 8 GLY G CA 1
ATOM 12426 C C . GLY G 1 8 ? 6.393 62.013 -36.583 1.00 55.24 8 GLY G C 1
ATOM 12427 O O . GLY G 1 8 ? 5.775 62.809 -35.873 1.00 54.52 8 GLY G O 1
ATOM 12428 N N . LEU G 1 9 ? 7.689 61.767 -36.436 1.00 50.19 9 LEU G N 1
ATOM 12429 C CA . LEU G 1 9 ? 8.464 62.373 -35.364 1.00 51.27 9 LEU G CA 1
ATOM 12430 C C . LEU G 1 9 ? 9.343 63.496 -35.894 1.00 51.16 9 LEU G C 1
ATOM 12431 O O . LEU G 1 9 ? 10.568 63.459 -35.765 1.00 56.74 9 LEU G O 1
ATOM 12436 N N . GLY G 1 10 ? 8.704 64.498 -36.489 1.00 46.23 10 GLY G N 1
ATOM 12437 C CA . GLY G 1 10 ? 9.418 65.634 -37.036 1.00 46.41 10 GLY G CA 1
ATOM 12438 C C . GLY G 1 10 ? 9.651 66.726 -36.012 1.00 48.53 10 GLY G C 1
ATOM 12439 O O . GLY G 1 10 ? 9.814 66.460 -34.819 1.00 49.96 10 GLY G O 1
ATOM 12440 N N . ILE G 1 11 ? 9.675 67.965 -36.487 1.00 42.96 11 ILE G N 1
ATOM 12441 C CA . ILE G 1 11 ? 9.874 69.113 -35.620 1.00 42.95 11 ILE G CA 1
ATOM 12442 C C . ILE G 1 11 ? 8.752 69.208 -34.588 1.00 43.42 11 ILE G C 1
ATOM 12443 O O . ILE G 1 11 ? 9.004 69.492 -33.415 1.00 45.23 11 ILE G O 1
ATOM 12448 N N . MET G 1 12 ? 7.518 68.956 -35.023 1.00 35.51 12 MET G N 1
ATOM 12449 C CA . MET G 1 12 ? 6.362 69.017 -34.131 1.00 37.59 12 MET G CA 1
ATOM 12450 C C . MET G 1 12 ? 6.118 67.677 -33.432 1.00 40.77 12 MET G C 1
ATOM 12451 O O . MET G 1 12 ? 5.910 67.628 -32.219 1.00 39.67 12 MET G O 1
ATOM 12456 N N . GLY G 1 13 ? 6.158 66.595 -34.204 1.00 39.03 13 GLY G N 1
ATOM 12457 C CA . GLY G 1 13 ? 5.832 65.272 -33.699 1.00 44.63 13 GLY G CA 1
ATOM 12458 C C . GLY G 1 13 ? 6.724 64.789 -32.566 1.00 50.93 13 GLY G C 1
ATOM 12459 O O . GLY G 1 13 ? 6.254 64.144 -31.624 1.00 52.10 13 GLY G O 1
ATOM 12460 N N . GLY G 1 14 ? 8.015 65.094 -32.656 1.00 46.32 14 GLY G N 1
ATOM 12461 C CA . GLY G 1 14 ? 8.954 64.710 -31.618 1.00 49.58 14 GLY G CA 1
ATOM 12462 C C . GLY G 1 14 ? 8.534 65.206 -30.246 1.00 51.29 14 GLY G C 1
ATOM 12463 O O . GLY G 1 14 ? 8.248 64.407 -29.353 1.00 50.02 14 GLY G O 1
ATOM 12464 N N . PRO G 1 15 ? 8.490 66.535 -30.071 1.00 45.14 15 PRO G N 1
ATOM 12465 C CA . PRO G 1 15 ? 8.087 67.138 -28.798 1.00 47.61 15 PRO G CA 1
ATOM 12466 C C . PRO G 1 15 ? 6.690 66.683 -28.385 1.00 49.71 15 PRO G C 1
ATOM 12467 O O . PRO G 1 15 ? 6.432 66.493 -27.198 1.00 49.83 15 PRO G O 1
ATOM 12471 N N . MET G 1 16 ? 5.797 66.516 -29.355 1.00 47.56 16 MET G N 1
ATOM 12472 C CA . MET G 1 16 ? 4.430 66.095 -29.052 1.00 48.68 16 MET G CA 1
ATOM 12473 C C . MET G 1 16 ? 4.396 64.688 -28.478 1.00 53.02 16 MET G C 1
ATOM 12474 O O . MET G 1 16 ? 3.777 64.448 -27.441 1.00 55.55 16 MET G O 1
ATOM 12479 N N . ALA G 1 17 ? 5.069 63.760 -29.149 1.00 54.30 17 ALA G N 1
ATOM 12480 C CA . ALA G 1 17 ? 5.156 62.388 -28.660 1.00 56.07 17 ALA G CA 1
ATOM 12481 C C . ALA G 1 17 ? 5.815 62.331 -27.279 1.00 57.32 17 ALA G C 1
ATOM 12482 O O . ALA G 1 17 ? 5.397 61.564 -26.410 1.00 52.73 17 ALA G O 1
ATOM 12484 N N . ALA G 1 18 ? 6.846 63.147 -27.085 1.00 58.69 18 ALA G N 1
ATOM 12485 C CA . ALA G 1 18 ? 7.547 63.200 -25.806 1.00 63.51 18 ALA G CA 1
ATOM 12486 C C . ALA G 1 18 ? 6.620 63.665 -24.684 1.00 63.04 18 ALA G C 1
ATOM 12487 O O . ALA G 1 18 ? 6.641 63.113 -23.584 1.00 57.46 18 ALA G O 1
ATOM 12489 N N . ASN G 1 19 ? 5.808 64.681 -24.965 1.00 59.79 19 ASN G N 1
ATOM 12490 C CA . ASN G 1 19 ? 4.850 65.177 -23.982 1.00 56.55 19 ASN G CA 1
ATOM 12491 C C . ASN G 1 19 ? 3.871 64.107 -23.508 1.00 63.09 19 ASN G C 1
ATOM 12492 O O . ASN G 1 19 ? 3.499 64.075 -22.334 1.00 63.30 19 ASN G O 1
ATOM 12497 N N . LEU G 1 20 ? 3.457 63.233 -24.420 1.00 62.01 20 LEU G N 1
ATOM 12498 C CA . LEU G 1 20 ? 2.550 62.152 -24.059 1.00 61.91 20 LEU G CA 1
ATOM 12499 C C . LEU G 1 20 ? 3.224 61.187 -23.096 1.00 65.92 20 LEU G C 1
ATOM 12500 O O . LEU G 1 20 ? 2.625 60.755 -22.112 1.00 72.32 20 LEU G O 1
ATOM 12505 N N . VAL G 1 21 ? 4.478 60.857 -23.383 1.00 64.65 21 VAL G N 1
ATOM 12506 C CA . VAL G 1 21 ? 5.231 59.924 -22.550 1.00 61.89 21 VAL G CA 1
ATOM 12507 C C . VAL G 1 21 ? 5.501 60.511 -21.164 1.00 68.50 21 VAL G C 1
ATOM 12508 O O . VAL G 1 21 ? 5.277 59.853 -20.145 1.00 65.90 21 VAL G O 1
ATOM 12512 N N . ARG G 1 22 ? 5.978 61.751 -21.123 1.00 71.07 22 ARG G N 1
ATOM 12513 C CA . ARG G 1 22 ? 6.250 62.399 -19.845 1.00 75.30 22 ARG G CA 1
ATOM 12514 C C . ARG G 1 22 ? 4.972 62.578 -19.026 1.00 77.70 22 ARG G C 1
ATOM 12515 O O . ARG G 1 22 ? 5.025 62.710 -17.803 1.00 75.57 22 ARG G O 1
ATOM 12523 N N . ALA G 1 23 ? 3.825 62.569 -19.699 1.00 74.48 23 ALA G N 1
ATOM 12524 C CA . ALA G 1 23 ? 2.543 62.736 -19.019 1.00 73.91 23 ALA G CA 1
ATOM 12525 C C . ALA G 1 23 ? 1.974 61.418 -18.481 1.00 77.11 23 ALA G C 1
ATOM 12526 O O . ALA G 1 23 ? 0.927 61.406 -17.832 1.00 76.71 23 ALA G O 1
ATOM 12528 N N . GLY G 1 24 ? 2.664 60.312 -18.752 1.00 75.96 24 GLY G N 1
ATOM 12529 C CA . GLY G 1 24 ? 2.276 59.020 -18.207 1.00 73.01 24 GLY G CA 1
ATOM 12530 C C . GLY G 1 24 ? 1.725 58.005 -19.197 1.00 70.20 24 GLY G C 1
ATOM 12531 O O . GLY G 1 24 ? 1.731 56.811 -18.929 1.00 72.38 24 GLY G O 1
ATOM 12532 N N . PHE G 1 25 ? 1.249 58.468 -20.347 1.00 68.12 25 PHE G N 1
ATOM 12533 C CA . PHE G 1 25 ? 0.598 57.570 -21.301 1.00 70.71 25 PHE G CA 1
ATOM 12534 C C . PHE G 1 25 ? 1.490 56.425 -21.801 1.00 74.33 25 PHE G C 1
ATOM 12535 O O . PHE G 1 25 ? 2.715 56.547 -21.854 1.00 73.79 25 PHE G O 1
ATOM 12543 N N . ASP G 1 26 ? 0.860 55.308 -22.156 1.00 71.84 26 ASP G N 1
ATOM 12544 C CA . ASP G 1 26 ? 1.539 54.238 -22.874 1.00 71.71 26 ASP G CA 1
ATOM 12545 C C . ASP G 1 26 ? 1.604 54.605 -24.356 1.00 72.70 26 ASP G C 1
ATOM 12546 O O . ASP G 1 26 ? 0.591 54.574 -25.053 1.00 73.72 26 ASP G O 1
ATOM 12551 N N . VAL G 1 27 ? 2.795 54.951 -24.836 1.00 70.03 27 VAL G N 1
ATOM 12552 C CA . VAL G 1 27 ? 2.946 55.460 -26.196 1.00 67.48 27 VAL G CA 1
ATOM 12553 C C . VAL G 1 27 ? 3.752 54.534 -27.105 1.00 69.10 27 VAL G C 1
ATOM 12554 O O . VAL G 1 27 ? 4.730 53.921 -26.679 1.00 76.02 27 VAL G O 1
ATOM 12558 N N . THR G 1 28 ? 3.330 54.449 -28.364 1.00 62.21 28 THR G N 1
ATOM 12559 C CA . THR G 1 28 ? 4.009 53.642 -29.373 1.00 58.11 28 THR G CA 1
ATOM 12560 C C . THR G 1 28 ? 4.286 54.498 -30.611 1.00 55.88 28 THR G C 1
ATOM 12561 O O . THR G 1 28 ? 3.354 54.990 -31.251 1.00 51.41 28 THR G O 1
ATOM 12565 N N . VAL G 1 29 ? 5.563 54.676 -30.946 1.00 54.39 29 VAL G N 1
ATOM 12566 C CA . VAL G 1 29 ? 5.948 55.601 -32.014 1.00 56.00 29 VAL G CA 1
ATOM 12567 C C . VAL G 1 29 ? 6.426 54.922 -33.296 1.00 59.17 29 VAL G C 1
ATOM 12568 O O . VAL G 1 29 ? 6.895 53.779 -33.280 1.00 58.15 29 VAL G O 1
ATOM 12572 N N . TRP G 1 30 ? 6.300 55.657 -34.397 1.00 59.30 30 TRP G N 1
ATOM 12573 C CA . TRP G 1 30 ? 6.799 55.242 -35.702 1.00 62.06 30 TRP G CA 1
ATOM 12574 C C . TRP G 1 30 ? 7.152 56.466 -36.547 1.00 58.97 30 TRP G C 1
ATOM 12575 O O . TRP G 1 30 ? 6.455 57.482 -36.512 1.00 56.62 30 TRP G O 1
ATOM 12586 N N . ASN G 1 31 ? 8.235 56.360 -37.307 1.00 59.40 31 ASN G N 1
ATOM 12587 C CA . ASN G 1 31 ? 8.615 57.398 -38.255 1.00 61.13 31 ASN G CA 1
ATOM 12588 C C . ASN G 1 31 ? 9.176 56.751 -39.513 1.00 66.14 31 ASN G C 1
ATOM 12589 O O . ASN G 1 31 ? 9.837 55.714 -39.436 1.00 73.47 31 ASN G O 1
ATOM 12594 N N . ARG G 1 32 ? 8.901 57.347 -40.669 1.00 64.80 32 ARG G N 1
ATOM 12595 C CA . ARG G 1 32 ? 9.410 56.815 -41.927 1.00 69.47 32 ARG G CA 1
ATOM 12596 C C . ARG G 1 32 ? 10.891 56.500 -41.775 1.00 75.11 32 ARG G C 1
ATOM 12597 O O . ARG G 1 32 ? 11.344 55.400 -42.096 1.00 78.64 32 ARG G O 1
ATOM 12605 N N . ASN G 1 33 ? 11.636 57.482 -41.279 1.00 75.47 33 ASN G N 1
ATOM 12606 C CA . ASN G 1 33 ? 13.025 57.288 -40.893 1.00 79.37 33 ASN G CA 1
ATOM 12607 C C . ASN G 1 33 ? 13.092 56.781 -39.457 1.00 78.19 33 ASN G C 1
ATOM 12608 O O . ASN G 1 33 ? 12.777 57.515 -38.522 1.00 77.28 33 ASN G O 1
ATOM 12613 N N . PRO G 1 34 ? 13.499 55.517 -39.280 1.00 81.12 34 PRO G N 1
ATOM 12614 C CA . PRO G 1 34 ? 13.517 54.863 -37.966 1.00 76.96 34 PRO G CA 1
ATOM 12615 C C . PRO G 1 34 ? 14.446 55.545 -36.965 1.00 76.86 34 PRO G C 1
ATOM 12616 O O . PRO G 1 34 ? 14.241 55.411 -35.758 1.00 75.77 34 PRO G O 1
ATOM 12620 N N . ALA G 1 35 ? 15.452 56.262 -37.456 1.00 77.75 35 ALA G N 1
ATOM 12621 C CA . ALA G 1 35 ? 16.439 56.887 -36.580 1.00 80.34 35 ALA G CA 1
ATOM 12622 C C . ALA G 1 35 ? 15.807 57.897 -35.625 1.00 79.57 35 ALA G C 1
ATOM 12623 O O . ALA G 1 35 ? 16.211 58.003 -34.468 1.00 82.70 35 ALA G O 1
ATOM 12625 N N . LYS G 1 36 ? 14.811 58.629 -36.113 1.00 74.95 36 LYS G N 1
ATOM 12626 C CA . LYS G 1 36 ? 14.153 59.663 -35.319 1.00 68.72 36 LYS G CA 1
ATOM 12627 C C . LYS G 1 36 ? 13.380 59.098 -34.123 1.00 66.03 36 LYS G C 1
ATOM 12628 O O . LYS G 1 36 ? 12.914 59.852 -33.269 1.00 65.60 36 LYS G O 1
ATOM 12634 N N . CYS G 1 37 ? 13.248 57.775 -34.065 1.00 64.64 37 CYS G N 1
ATOM 12635 C CA . CYS G 1 37 ? 12.550 57.115 -32.961 1.00 69.78 37 CYS G CA 1
ATOM 12636 C C . CYS G 1 37 ? 13.418 56.977 -31.707 1.00 70.03 37 CYS G C 1
ATOM 12637 O O . CYS G 1 37 ? 12.898 56.839 -30.599 1.00 63.94 37 CYS G O 1
ATOM 12640 N N . ALA G 1 38 ? 14.735 57.011 -31.887 1.00 74.32 38 ALA G N 1
ATOM 12641 C CA . ALA G 1 38 ? 15.672 56.735 -30.795 1.00 80.71 38 ALA G CA 1
ATOM 12642 C C . ALA G 1 38 ? 15.378 57.476 -29.482 1.00 80.08 38 ALA G C 1
ATOM 12643 O O . ALA G 1 38 ? 15.130 56.837 -28.459 1.00 78.90 38 ALA G O 1
ATOM 12645 N N . PRO G 1 39 ? 15.399 58.823 -29.505 1.00 78.46 39 PRO G N 1
ATOM 12646 C CA . PRO G 1 39 ? 15.231 59.587 -28.262 1.00 77.65 39 PRO G CA 1
ATOM 12647 C C . PRO G 1 39 ? 13.913 59.266 -27.564 1.00 72.89 39 PRO G C 1
ATOM 12648 O O . PRO G 1 39 ? 13.855 59.235 -26.333 1.00 70.02 39 PRO G O 1
ATOM 12652 N N . LEU G 1 40 ? 12.869 59.030 -28.354 1.00 67.17 40 LEU G N 1
ATOM 12653 C CA . LEU G 1 40 ? 11.549 58.716 -27.818 1.00 66.34 40 LEU G CA 1
ATOM 12654 C C . LEU G 1 40 ? 11.543 57.402 -27.028 1.00 72.67 40 LEU G C 1
ATOM 12655 O O . LEU G 1 40 ? 11.010 57.339 -25.920 1.00 74.11 40 LEU G O 1
ATOM 12660 N N . VAL G 1 41 ? 12.138 56.359 -27.599 1.00 73.51 41 VAL G N 1
ATOM 12661 C CA . VAL G 1 41 ? 12.243 55.078 -26.910 1.00 76.62 41 VAL G CA 1
ATOM 12662 C C . VAL G 1 41 ? 12.972 55.244 -25.579 1.00 82.34 41 VAL G C 1
ATOM 12663 O O . VAL G 1 41 ? 12.572 54.674 -24.564 1.00 82.84 41 VAL G O 1
ATOM 12667 N N . ALA G 1 42 ? 14.040 56.036 -25.592 1.00 85.24 42 ALA G N 1
ATOM 12668 C CA . ALA G 1 42 ? 14.792 56.328 -24.379 1.00 88.19 42 ALA G CA 1
ATOM 12669 C C . ALA G 1 42 ? 13.893 56.927 -23.299 1.00 85.71 42 ALA G C 1
ATOM 12670 O O . ALA G 1 42 ? 14.111 56.703 -22.109 1.00 86.39 42 ALA G O 1
ATOM 12672 N N . LEU G 1 43 ? 12.883 57.685 -23.716 1.00 79.52 43 LEU G N 1
ATOM 12673 C CA . LEU G 1 43 ? 11.945 58.291 -22.773 1.00 75.08 43 LEU G CA 1
ATOM 12674 C C . LEU G 1 43 ? 10.978 57.271 -22.177 1.00 79.26 43 LEU G C 1
ATOM 12675 O O . LEU G 1 43 ? 10.413 57.496 -21.105 1.00 80.94 43 LEU G O 1
ATOM 12680 N N . GLY G 1 44 ? 10.785 56.155 -22.874 1.00 80.53 44 GLY G N 1
ATOM 12681 C CA . GLY G 1 44 ? 9.932 55.091 -22.375 1.00 87.07 44 GLY G CA 1
ATOM 12682 C C . GLY G 1 44 ? 8.867 54.618 -23.348 1.00 84.68 44 GLY G C 1
ATOM 12683 O O . GLY G 1 44 ? 8.064 53.747 -23.018 1.00 88.61 44 GLY G O 1
ATOM 12684 N N . ALA G 1 45 ? 8.850 55.190 -24.546 1.00 80.25 45 ALA G N 1
ATOM 12685 C CA . ALA G 1 45 ? 7.901 54.764 -25.568 1.00 80.63 45 ALA G CA 1
ATOM 12686 C C . ALA G 1 45 ? 8.408 53.521 -26.293 1.00 86.78 45 ALA G C 1
ATOM 12687 O O . ALA G 1 45 ? 9.613 53.360 -26.497 1.00 85.57 45 ALA G O 1
ATOM 12689 N N . ARG G 1 46 ? 7.492 52.638 -26.677 1.00 89.10 46 ARG G N 1
ATOM 12690 C CA . ARG G 1 46 ? 7.868 51.497 -27.498 1.00 97.39 46 ARG G CA 1
ATOM 12691 C C . ARG G 1 46 ? 7.797 51.879 -28.975 1.00 91.84 46 ARG G C 1
ATOM 12692 O O . ARG G 1 46 ? 7.245 52.925 -29.330 1.00 88.55 46 ARG G O 1
ATOM 12700 N N . GLN G 1 47 ? 8.363 51.034 -29.830 1.00 86.24 47 GLN G N 1
ATOM 12701 C CA . GLN G 1 47 ? 8.505 51.358 -31.246 1.00 81.77 47 GLN G CA 1
ATOM 12702 C C . GLN G 1 47 ? 7.925 50.277 -32.159 1.00 83.58 47 GLN G C 1
ATOM 12703 O O . GLN G 1 47 ? 8.161 49.087 -31.954 1.00 86.23 47 GLN G O 1
ATOM 12709 N N . ALA G 1 48 ? 7.170 50.703 -33.169 1.00 78.08 48 ALA G N 1
ATOM 12710 C CA . ALA G 1 48 ? 6.557 49.780 -34.121 1.00 73.32 48 ALA G CA 1
ATOM 12711 C C . ALA G 1 48 ? 7.176 49.903 -35.513 1.00 76.54 48 ALA G C 1
ATOM 12712 O O . ALA G 1 48 ? 7.892 50.863 -35.803 1.00 77.11 48 ALA G O 1
ATOM 12714 N N . SER G 1 49 ? 6.883 48.934 -36.374 1.00 79.97 49 SER G N 1
ATOM 12715 C CA . SER G 1 49 ? 7.541 48.832 -37.673 1.00 81.53 49 SER G CA 1
ATOM 12716 C C . SER G 1 49 ? 6.830 49.602 -38.779 1.00 77.34 49 SER G C 1
ATOM 12717 O O . SER G 1 49 ? 7.466 50.070 -39.722 1.00 76.00 49 SER G O 1
ATOM 12720 N N . SER G 1 50 ? 5.512 49.728 -38.660 1.00 77.27 50 SER G N 1
ATOM 12721 C CA . SER G 1 50 ? 4.706 50.369 -39.692 1.00 68.67 50 SER G CA 1
ATOM 12722 C C . SER G 1 50 ? 3.483 51.044 -39.087 1.00 67.65 50 SER G C 1
ATOM 12723 O O . SER G 1 50 ? 3.103 50.750 -37.953 1.00 72.22 50 SER G O 1
ATOM 12726 N N . PRO G 1 51 ? 2.862 51.961 -39.844 1.00 57.80 51 PRO G N 1
ATOM 12727 C CA . PRO G 1 51 ? 1.612 52.596 -39.416 1.00 53.72 51 PRO G CA 1
ATOM 12728 C C . PRO G 1 51 ? 0.512 51.567 -39.153 1.00 58.02 51 PRO G C 1
ATOM 12729 O O . PRO G 1 51 ? -0.242 51.715 -38.193 1.00 55.76 51 PRO G O 1
ATOM 12733 N N . ALA G 1 52 ? 0.426 50.540 -39.997 1.00 60.77 52 ALA G N 1
ATOM 12734 C CA . ALA G 1 52 ? -0.576 49.489 -39.837 1.00 62.63 52 ALA G CA 1
ATOM 12735 C C . ALA G 1 52 ? -0.448 48.785 -38.489 1.00 65.90 52 ALA G C 1
ATOM 12736 O O . ALA G 1 52 ? -1.448 48.475 -37.840 1.00 63.31 52 ALA G O 1
ATOM 12738 N N . GLU G 1 53 ? 0.790 48.530 -38.078 1.00 68.85 53 GLU G N 1
ATOM 12739 C CA . GLU G 1 53 ? 1.055 47.856 -36.812 1.00 76.30 53 GLU G CA 1
ATOM 12740 C C . GLU G 1 53 ? 0.627 48.724 -35.631 1.00 72.37 53 GLU G C 1
ATOM 12741 O O . GLU G 1 53 ? 0.024 48.237 -34.672 1.00 71.22 53 GLU G O 1
ATOM 12747 N N . VAL G 1 54 ? 0.943 50.013 -35.709 1.00 66.75 54 VAL G N 1
ATOM 12748 C CA . VAL G 1 54 ? 0.558 50.955 -34.668 1.00 65.50 54 VAL G CA 1
ATOM 12749 C C . VAL G 1 54 ? -0.958 51.024 -34.547 1.00 65.48 54 VAL G C 1
ATOM 12750 O O . VAL G 1 54 ? -1.513 50.895 -33.454 1.00 66.81 54 VAL G O 1
ATOM 12754 N N . CYS G 1 55 ? -1.621 51.220 -35.682 1.00 62.27 55 CYS G N 1
ATOM 12755 C CA . CYS G 1 55 ? -3.069 51.395 -35.707 1.00 59.36 55 CYS G CA 1
ATOM 12756 C C . CYS G 1 55 ? -3.818 50.114 -35.368 1.00 57.46 55 CYS G C 1
ATOM 12757 O O . CYS G 1 55 ? -4.993 50.152 -35.007 1.00 59.72 55 CYS G O 1
ATOM 12760 N N . ALA G 1 56 ? -3.138 48.980 -35.486 1.00 54.95 56 ALA G N 1
ATOM 12761 C CA . ALA G 1 56 ? -3.748 47.706 -35.138 1.00 58.24 56 ALA G CA 1
ATOM 12762 C C . ALA G 1 56 ? -3.733 47.488 -33.631 1.00 71.00 56 ALA G C 1
ATOM 12763 O O . ALA G 1 56 ? -4.585 46.785 -33.090 1.00 74.59 56 ALA G O 1
ATOM 12765 N N . ALA G 1 57 ? -2.768 48.105 -32.956 1.00 72.25 57 ALA G N 1
ATOM 12766 C CA . ALA G 1 57 ? -2.516 47.820 -31.546 1.00 78.41 57 ALA G CA 1
ATOM 12767 C C . ALA G 1 57 ? -2.980 48.916 -30.590 1.00 77.34 57 ALA G C 1
ATOM 12768 O O . ALA G 1 57 ? -3.335 48.633 -29.447 1.00 81.39 57 ALA G O 1
ATOM 12770 N N . CYS G 1 58 ? -2.971 50.163 -31.050 1.00 71.10 58 CYS G N 1
ATOM 12771 C CA . CYS G 1 58 ? -3.268 51.287 -30.165 1.00 69.99 58 CYS G CA 1
ATOM 12772 C C . CYS G 1 58 ? -4.727 51.731 -30.217 1.00 70.43 58 CYS G C 1
ATOM 12773 O O . CYS G 1 58 ? -5.365 51.685 -31.270 1.00 70.89 58 CYS G O 1
ATOM 12776 N N . ASP G 1 59 ? -5.246 52.163 -29.070 1.00 70.00 59 ASP G N 1
ATOM 12777 C CA . ASP G 1 59 ? -6.618 52.655 -28.976 1.00 70.10 59 ASP G CA 1
ATOM 12778 C C . ASP G 1 59 ? -6.788 53.951 -29.760 1.00 63.41 59 ASP G C 1
ATOM 12779 O O . ASP G 1 59 ? -7.778 54.138 -30.468 1.00 63.63 59 ASP G O 1
ATOM 12784 N N . ILE G 1 60 ? -5.811 54.841 -29.626 1.00 59.89 60 ILE G N 1
ATOM 12785 C CA . ILE G 1 60 ? -5.818 56.116 -30.329 1.00 56.69 60 ILE G CA 1
ATOM 12786 C C . ILE G 1 60 ? -4.449 56.393 -30.947 1.00 56.15 60 ILE G C 1
ATOM 12787 O O . ILE G 1 60 ? -3.435 56.387 -30.251 1.00 58.33 60 ILE G O 1
ATOM 12792 N N . THR G 1 61 ? -4.422 56.637 -32.254 1.00 52.85 61 THR G N 1
ATOM 12793 C CA . THR G 1 61 ? -3.168 56.913 -32.947 1.00 52.58 61 THR G CA 1
ATOM 12794 C C . THR G 1 61 ? -3.170 58.314 -33.561 1.00 51.06 61 THR G C 1
ATOM 12795 O O . THR G 1 61 ? -4.081 58.674 -34.306 1.00 54.22 61 THR G O 1
ATOM 12799 N N . ILE G 1 62 ? -2.143 59.097 -33.242 1.00 48.93 62 ILE G N 1
ATOM 12800 C CA . ILE G 1 62 ? -2.001 60.452 -33.765 1.00 44.89 62 ILE G CA 1
ATOM 12801 C C . ILE G 1 62 ? -0.971 60.480 -34.886 1.00 46.63 62 ILE G C 1
ATOM 12802 O O . ILE G 1 62 ? 0.003 59.730 -34.859 1.00 52.96 62 ILE G O 1
ATOM 12807 N N . ALA G 1 63 ? -1.189 61.345 -35.872 1.00 43.76 63 ALA G N 1
ATOM 12808 C CA . ALA G 1 63 ? -0.221 61.534 -36.944 1.00 41.54 63 ALA G CA 1
ATOM 12809 C C . ALA G 1 63 ? 0.155 63.003 -37.054 1.00 41.52 63 ALA G C 1
ATOM 12810 O O . ALA G 1 63 ? -0.702 63.881 -36.948 1.00 46.51 63 ALA G O 1
ATOM 12812 N N . MET G 1 64 ? 1.438 63.268 -37.266 1.00 36.78 64 MET G N 1
ATOM 12813 C CA . MET G 1 64 ? 1.907 64.631 -37.470 1.00 37.62 64 MET G CA 1
ATOM 12814 C C . MET G 1 64 ? 2.842 64.670 -38.679 1.00 42.24 64 MET G C 1
ATOM 12815 O O . MET G 1 64 ? 4.064 64.714 -38.534 1.00 45.82 64 MET G O 1
ATOM 12820 N N . LEU G 1 65 ? 2.249 64.648 -39.871 1.00 42.49 65 LEU G N 1
ATOM 12821 C CA . LEU G 1 65 ? 2.997 64.504 -41.117 1.00 41.94 65 LEU G CA 1
ATOM 12822 C C . LEU G 1 65 ? 3.132 65.816 -41.878 1.00 43.68 65 LEU G C 1
ATOM 12823 O O . LEU G 1 65 ? 2.425 66.781 -41.598 1.00 40.25 65 LEU G O 1
ATOM 12828 N N . ALA G 1 66 ? 4.027 65.826 -42.862 1.00 37.31 66 ALA G N 1
ATOM 12829 C CA . ALA G 1 66 ? 4.462 67.057 -43.518 1.00 39.82 66 ALA G CA 1
ATOM 12830 C C . ALA G 1 66 ? 3.398 67.780 -44.351 1.00 38.74 66 ALA G C 1
ATOM 12831 O O . ALA G 1 66 ? 3.240 69.000 -44.231 1.00 38.23 66 ALA G O 1
ATOM 12833 N N . ASP G 1 67 ? 2.683 67.034 -45.193 1.00 31.31 67 ASP G N 1
ATOM 12834 C CA . ASP G 1 67 ? 1.781 67.620 -46.191 1.00 33.02 67 ASP G CA 1
ATOM 12835 C C . ASP G 1 67 ? 0.725 66.605 -46.648 1.00 33.41 67 ASP G C 1
ATOM 12836 O O . ASP G 1 67 ? 0.720 65.473 -46.174 1.00 32.38 67 ASP G O 1
ATOM 12841 N N . PRO G 1 68 ? -0.180 67.009 -47.560 1.00 35.19 68 PRO G N 1
ATOM 12842 C CA . PRO G 1 68 ? -1.231 66.089 -48.013 1.00 37.83 68 PRO G CA 1
ATOM 12843 C C . PRO G 1 68 ? -0.699 64.801 -48.634 1.00 41.23 68 PRO G C 1
ATOM 12844 O O . PRO G 1 68 ? -1.236 63.726 -48.364 1.00 32.04 68 PRO G O 1
ATOM 12848 N N . ALA G 1 69 ? 0.327 64.910 -49.468 1.00 41.57 69 ALA G N 1
ATOM 12849 C CA . ALA G 1 69 ? 0.919 63.727 -50.076 1.00 40.61 69 ALA G CA 1
ATOM 12850 C C . ALA G 1 69 ? 1.352 62.732 -48.996 1.00 40.83 69 ALA G C 1
ATOM 12851 O O . ALA G 1 69 ? 1.113 61.531 -49.114 1.00 42.99 69 ALA G O 1
ATOM 12853 N N . ALA G 1 70 ? 1.976 63.239 -47.936 1.00 41.14 70 ALA G N 1
ATOM 12854 C CA . ALA G 1 70 ? 2.442 62.386 -46.844 1.00 41.36 70 ALA G CA 1
ATOM 12855 C C . ALA G 1 70 ? 1.283 61.762 -46.076 1.00 43.33 70 ALA G C 1
ATOM 12856 O O . ALA G 1 70 ? 1.277 60.557 -45.812 1.00 36.37 70 ALA G O 1
ATOM 12858 N N . ALA G 1 71 ? 0.305 62.587 -45.713 1.00 42.63 71 ALA G N 1
ATOM 12859 C CA . ALA G 1 71 ? -0.843 62.107 -44.953 1.00 41.43 71 ALA G CA 1
ATOM 12860 C C . ALA G 1 71 ? -1.576 61.023 -45.729 1.00 40.31 71 ALA G C 1
ATOM 12861 O O . ALA G 1 71 ? -2.060 60.051 -45.148 1.00 35.20 71 ALA G O 1
ATOM 12863 N N . ARG G 1 72 ? -1.648 61.191 -47.045 1.00 40.57 72 ARG G N 1
ATOM 12864 C CA . ARG G 1 72 ? -2.332 60.220 -47.895 1.00 36.60 72 ARG G CA 1
ATOM 12865 C C . ARG G 1 72 ? -1.548 58.915 -48.003 1.00 48.26 72 ARG G C 1
ATOM 12866 O O . ARG G 1 72 ? -2.117 57.826 -47.903 1.00 50.19 72 ARG G O 1
ATOM 12874 N N . GLU G 1 73 ? -0.240 59.027 -48.203 1.00 46.64 73 GLU G N 1
ATOM 12875 C CA . GLU G 1 73 ? 0.600 57.848 -48.345 1.00 48.42 73 GLU G CA 1
ATOM 12876 C C . GLU G 1 73 ? 0.574 57.002 -47.074 1.00 46.67 73 GLU G C 1
ATOM 12877 O O . GLU G 1 73 ? 0.425 55.784 -47.128 1.00 41.82 73 GLU G O 1
ATOM 12883 N N . VAL G 1 74 ? 0.715 57.651 -45.924 1.00 43.46 74 VAL G N 1
ATOM 12884 C CA . VAL G 1 74 ? 0.711 56.926 -44.661 1.00 39.73 74 VAL G CA 1
ATOM 12885 C C . VAL G 1 74 ? -0.638 56.258 -44.398 1.00 42.05 74 VAL G C 1
ATOM 12886 O O . VAL G 1 74 ? -0.707 55.227 -43.727 1.00 47.41 74 VAL G O 1
ATOM 12890 N N . CYS G 1 75 ? -1.703 56.837 -44.945 1.00 43.26 75 CYS G N 1
ATOM 12891 C CA . CYS G 1 75 ? -3.050 56.294 -44.775 1.00 46.97 75 CYS G CA 1
ATOM 12892 C C . CYS G 1 75 ? -3.373 55.192 -45.782 1.00 44.10 75 CYS G C 1
ATOM 12893 O O . CYS G 1 75 ? -3.724 54.074 -45.399 1.00 39.37 75 CYS G O 1
ATOM 12896 N N . PHE G 1 76 ? -3.254 55.517 -47.067 1.00 46.87 76 PHE G N 1
ATOM 12897 C CA . PHE G 1 76 ? -3.644 54.602 -48.137 1.00 44.37 76 PHE G CA 1
ATOM 12898 C C . PHE G 1 76 ? -2.505 53.699 -48.614 1.00 48.79 76 PHE G C 1
ATOM 12899 O O . PHE G 1 76 ? -2.731 52.756 -49.377 1.00 48.99 76 PHE G O 1
ATOM 12907 N N . GLY G 1 77 ? -1.286 53.986 -48.171 1.00 49.60 77 GLY G N 1
ATOM 12908 C CA . GLY G 1 77 ? -0.121 53.252 -48.637 1.00 50.39 77 GLY G CA 1
ATOM 12909 C C . GLY G 1 77 ? -0.027 51.837 -48.097 1.00 54.03 77 GLY G C 1
ATOM 12910 O O . GLY G 1 77 ? -0.791 51.444 -47.214 1.00 54.62 77 GLY G O 1
ATOM 12911 N N . ALA G 1 78 ? 0.914 51.068 -48.634 1.00 53.61 78 ALA G N 1
ATOM 12912 C CA . ALA G 1 78 ? 1.172 49.724 -48.136 1.00 59.18 78 ALA G CA 1
ATOM 12913 C C . ALA G 1 78 ? 1.589 49.810 -46.675 1.00 62.17 78 ALA G C 1
ATOM 12914 O O . ALA G 1 78 ? 2.293 50.741 -46.281 1.00 60.97 78 ALA G O 1
ATOM 12916 N N . ASN G 1 79 ? 1.141 48.847 -45.876 1.00 62.04 79 ASN G N 1
ATOM 12917 C CA . ASN G 1 79 ? 1.410 48.845 -44.439 1.00 64.58 79 ASN G CA 1
ATOM 12918 C C . ASN G 1 79 ? 0.911 50.117 -43.752 1.00 63.37 79 ASN G C 1
ATOM 12919 O O . ASN G 1 79 ? 1.427 50.511 -42.705 1.00 63.24 79 ASN G O 1
ATOM 12924 N N . GLY G 1 80 ? -0.100 50.748 -44.345 1.00 61.22 80 GLY G N 1
ATOM 12925 C CA . GLY G 1 80 ? -0.622 52.010 -43.851 1.00 57.72 80 GLY G CA 1
ATOM 12926 C C . GLY G 1 80 ? -1.722 51.893 -42.810 1.00 55.94 80 GLY G C 1
ATOM 12927 O O . GLY G 1 80 ? -2.114 50.793 -42.415 1.00 56.20 80 GLY G O 1
ATOM 12928 N N . VAL G 1 81 ? -2.218 53.042 -42.362 1.00 50.93 81 VAL G N 1
ATOM 12929 C CA . VAL G 1 81 ? -3.260 53.097 -41.339 1.00 52.42 81 VAL G CA 1
ATOM 12930 C C . VAL G 1 81 ? -4.435 52.159 -41.627 1.00 50.26 81 VAL G C 1
ATOM 12931 O O . VAL G 1 81 ? -4.883 51.425 -40.746 1.00 49.84 81 VAL G O 1
ATOM 12935 N N . LEU G 1 82 ? -4.923 52.183 -42.863 1.00 45.78 82 LEU G N 1
ATOM 12936 C CA . LEU G 1 82 ? -6.129 51.449 -43.234 1.00 45.20 82 LEU G CA 1
ATOM 12937 C C . LEU G 1 82 ? -6.016 49.941 -43.027 1.00 54.56 82 LEU G C 1
ATOM 12938 O O . LEU G 1 82 ? -7.022 49.261 -42.824 1.00 57.30 82 LEU G O 1
ATOM 12943 N N . GLU G 1 83 ? -4.797 49.418 -43.074 1.00 56.34 83 GLU G N 1
ATOM 12944 C CA . GLU G 1 83 ? -4.596 47.985 -42.897 1.00 66.15 83 GLU G CA 1
ATOM 12945 C C . GLU G 1 83 ? -4.743 47.574 -41.435 1.00 70.24 83 GLU G C 1
ATOM 12946 O O . GLU G 1 83 ? -5.112 46.440 -41.140 1.00 74.22 83 GLU G O 1
ATOM 12952 N N . GLY G 1 84 ? -4.467 48.505 -40.525 1.00 68.14 84 GLY G N 1
ATOM 12953 C CA . GLY G 1 84 ? -4.502 48.212 -39.102 1.00 65.40 84 GLY G CA 1
ATOM 12954 C C . GLY G 1 84 ? -5.714 48.742 -38.354 1.00 60.00 84 GLY G C 1
ATOM 12955 O O . GLY G 1 84 ? -6.204 48.097 -37.429 1.00 60.28 84 GLY G O 1
ATOM 12956 N N . ILE G 1 85 ? -6.200 49.915 -38.746 1.00 56.75 85 ILE G N 1
ATOM 12957 C CA . ILE G 1 85 ? -7.311 50.549 -38.041 1.00 58.45 85 ILE G CA 1
ATOM 12958 C C . ILE G 1 85 ? -8.591 49.718 -38.126 1.00 60.03 85 ILE G C 1
ATOM 12959 O O . ILE G 1 85 ? -8.835 49.031 -39.120 1.00 57.24 85 ILE G O 1
ATOM 12964 N N . GLY G 1 86 ? -9.406 49.787 -37.079 1.00 61.71 86 GLY G N 1
ATOM 12965 C CA . GLY G 1 86 ? -10.665 49.063 -37.045 1.00 59.45 86 GLY G CA 1
ATOM 12966 C C . GLY G 1 86 ? -11.254 48.956 -35.652 1.00 53.86 86 GLY G C 1
ATOM 12967 O O . GLY G 1 86 ? -10.706 49.498 -34.690 1.00 52.87 86 GLY G O 1
ATOM 12968 N N . GLY G 1 87 ? -12.381 48.257 -35.548 1.00 58.53 87 GLY G N 1
ATOM 12969 C CA . GLY G 1 87 ? -13.010 47.987 -34.267 1.00 59.87 87 GLY G CA 1
ATOM 12970 C C . GLY G 1 87 ? -13.092 49.168 -33.314 1.00 62.09 87 GLY G C 1
ATOM 12971 O O . GLY G 1 87 ? -12.926 49.003 -32.107 1.00 62.72 87 GLY G O 1
ATOM 12972 N N . GLY G 1 88 ? -13.343 50.359 -33.853 1.00 59.28 88 GLY G N 1
ATOM 12973 C CA . GLY G 1 88 ? -13.555 51.539 -33.028 1.00 61.89 88 GLY G CA 1
ATOM 12974 C C . GLY G 1 88 ? -12.301 52.286 -32.605 1.00 63.60 88 GLY G C 1
ATOM 12975 O O . GLY G 1 88 ? -12.383 53.366 -32.008 1.00 66.55 88 GLY G O 1
ATOM 12976 N N . ARG G 1 89 ? -11.136 51.719 -32.902 1.00 57.74 89 ARG G N 1
ATOM 12977 C CA . ARG G 1 89 ? -9.880 52.401 -32.614 1.00 54.81 89 ARG G CA 1
ATOM 12978 C C . ARG G 1 89 ? -9.834 53.727 -33.364 1.00 52.71 89 ARG G C 1
ATOM 12979 O O . ARG G 1 89 ? -10.389 53.852 -34.457 1.00 51.93 89 ARG G O 1
ATOM 12987 N N . GLY G 1 90 ? -9.177 54.717 -32.773 1.00 50.83 90 GLY G N 1
ATOM 12988 C CA . GLY G 1 90 ? -9.189 56.058 -33.326 1.00 48.42 90 GLY G CA 1
ATOM 12989 C C . GLY G 1 90 ? -7.955 56.450 -34.116 1.00 50.23 90 GLY G C 1
ATOM 12990 O O . GLY G 1 90 ? -6.844 55.985 -33.851 1.00 47.90 90 GLY G O 1
ATOM 12991 N N . TYR G 1 91 ? -8.163 57.318 -35.099 1.00 48.46 91 TYR G N 1
ATOM 12992 C CA . TYR G 1 91 ? -7.069 57.919 -35.845 1.00 47.22 91 TYR G CA 1
ATOM 12993 C C . TYR G 1 91 ? -7.268 59.427 -35.865 1.00 37.95 91 TYR G C 1
ATOM 12994 O O . TYR G 1 91 ? -8.269 59.922 -36.373 1.00 43.84 91 TYR G O 1
ATOM 13003 N N . ILE G 1 92 ? -6.317 60.149 -35.282 1.00 36.73 92 ILE G N 1
ATOM 13004 C CA . ILE G 1 92 ? -6.384 61.603 -35.215 1.00 35.40 92 ILE G CA 1
ATOM 13005 C C . ILE G 1 92 ? -5.238 62.194 -36.027 1.00 37.11 92 ILE G C 1
ATOM 13006 O O . ILE G 1 92 ? -4.084 62.161 -35.602 1.00 41.33 92 ILE G O 1
ATOM 13011 N N . ASP G 1 93 ? -5.552 62.721 -37.207 1.00 37.37 93 ASP G N 1
ATOM 13012 C CA . ASP G 1 93 ? -4.525 63.303 -38.060 1.00 39.13 93 ASP G CA 1
ATOM 13013 C C . ASP G 1 93 ? -4.372 64.785 -37.738 1.00 36.01 93 ASP G C 1
ATOM 13014 O O . ASP G 1 93 ? -5.275 65.580 -37.988 1.00 37.79 93 ASP G O 1
ATOM 13019 N N . MET G 1 94 ? -3.228 65.146 -37.168 1.00 34.89 94 MET G N 1
ATOM 13020 C CA . MET G 1 94 ? -2.986 66.523 -36.747 1.00 30.96 94 MET G CA 1
ATOM 13021 C C . MET G 1 94 ? -2.105 67.253 -37.759 1.00 31.25 94 MET G C 1
ATOM 13022 O O . MET G 1 94 ? -1.664 68.380 -37.519 1.00 34.37 94 MET G O 1
ATOM 13027 N N . SER G 1 95 ? -1.862 66.598 -38.893 1.00 32.49 95 SER G N 1
ATOM 13028 C CA . SER G 1 95 ? -1.103 67.181 -39.999 1.00 29.47 95 SER G CA 1
ATOM 13029 C C . SER G 1 95 ? -1.884 68.341 -40.602 1.00 35.60 95 SER G C 1
ATOM 13030 O O . SER G 1 95 ? -3.116 68.327 -40.606 1.00 34.50 95 SER G O 1
ATOM 13033 N N . THR G 1 96 ? -1.177 69.338 -41.124 1.00 33.92 96 THR G N 1
ATOM 13034 C CA . THR G 1 96 ? -1.850 70.416 -41.835 1.00 32.74 96 THR G CA 1
ATOM 13035 C C . THR G 1 96 ? -2.070 70.009 -43.285 1.00 32.27 96 THR G C 1
ATOM 13036 O O . THR G 1 96 ? -1.127 69.951 -44.078 1.00 30.92 96 THR G O 1
ATOM 13040 N N . VAL G 1 97 ? -3.320 69.701 -43.612 1.00 31.24 97 VAL G N 1
ATOM 13041 C CA . VAL G 1 97 ? -3.679 69.279 -44.959 1.00 25.12 97 VAL G CA 1
ATOM 13042 C C . VAL G 1 97 ? -4.905 70.035 -45.437 1.00 32.80 97 VAL G C 1
ATOM 13043 O O . VAL G 1 97 ? -5.498 70.807 -44.688 1.00 34.73 97 VAL G O 1
ATOM 13047 N N . ASP G 1 98 ? -5.292 69.803 -46.686 1.00 33.45 98 ASP G N 1
ATOM 13048 C CA . ASP G 1 98 ? -6.496 70.418 -47.224 1.00 33.93 98 ASP G CA 1
ATOM 13049 C C . ASP G 1 98 ? -7.701 69.615 -46.761 1.00 33.17 98 ASP G C 1
ATOM 13050 O O . ASP G 1 98 ? -7.569 68.449 -46.397 1.00 34.23 98 ASP G O 1
ATOM 13055 N N . ASP G 1 99 ? -8.875 70.236 -46.789 1.00 28.31 99 ASP G N 1
ATOM 13056 C CA . ASP G 1 99 ? -10.098 69.590 -46.321 1.00 32.60 99 ASP G CA 1
ATOM 13057 C C . ASP G 1 99 ? -10.530 68.398 -47.182 1.00 34.69 99 ASP G C 1
ATOM 13058 O O . ASP G 1 99 ? -11.193 67.478 -46.699 1.00 36.49 99 ASP G O 1
ATOM 13063 N N . GLU G 1 100 ? -10.162 68.406 -48.456 1.00 30.69 100 GLU G N 1
ATOM 13064 C CA . GLU G 1 100 ? -10.501 67.282 -49.319 1.00 32.37 100 GLU G CA 1
ATOM 13065 C C . GLU G 1 100 ? -9.690 66.047 -48.916 1.00 36.31 100 GLU G C 1
ATOM 13066 O O . GLU G 1 100 ? -10.184 64.920 -48.977 1.00 34.08 100 GLU G O 1
ATOM 13072 N N . THR G 1 101 ? -8.455 66.267 -48.476 1.00 39.47 101 THR G N 1
ATOM 13073 C CA . THR G 1 101 ? -7.606 65.168 -48.024 1.00 37.02 101 THR G CA 1
ATOM 13074 C C . THR G 1 101 ? -8.089 64.597 -46.690 1.00 34.31 101 THR G C 1
ATOM 13075 O O . THR G 1 101 ? -8.197 63.380 -46.523 1.00 35.35 101 THR G O 1
ATOM 13079 N N . SER G 1 102 ? -8.384 65.471 -45.738 1.00 35.42 102 SER G N 1
ATOM 13080 C CA . SER G 1 102 ? -8.848 65.006 -44.436 1.00 37.31 102 SER G CA 1
ATOM 13081 C C . SER G 1 102 ? -10.207 64.312 -44.545 1.00 35.77 102 SER G C 1
ATOM 13082 O O . SER G 1 102 ? -10.491 63.361 -43.811 1.00 37.75 102 SER G O 1
ATOM 13085 N N . THR G 1 103 ? -11.042 64.785 -45.464 1.00 30.40 103 THR G N 1
ATOM 13086 C CA . THR G 1 103 ? -12.342 64.162 -45.705 1.00 34.32 103 THR G CA 1
ATOM 13087 C C . THR G 1 103 ? -12.195 62.763 -46.308 1.00 39.58 103 THR G C 1
ATOM 13088 O O . THR G 1 103 ? -12.874 61.823 -45.891 1.00 39.40 103 THR G O 1
ATOM 13092 N N . ALA G 1 104 ? -11.307 62.622 -47.289 1.00 37.38 104 ALA G N 1
ATOM 13093 C CA . ALA G 1 104 ? -11.078 61.323 -47.910 1.00 39.91 104 ALA G CA 1
ATOM 13094 C C . ALA G 1 104 ? -10.484 60.340 -46.910 1.00 38.57 104 ALA G C 1
ATOM 13095 O O . ALA G 1 104 ? -10.886 59.180 -46.852 1.00 37.02 104 ALA G O 1
ATOM 13097 N N . ILE G 1 105 ? -9.516 60.805 -46.131 1.00 38.65 105 ILE G N 1
ATOM 13098 C CA . ILE G 1 105 ? -8.865 59.943 -45.151 1.00 43.47 105 ILE G CA 1
ATOM 13099 C C . ILE G 1 105 ? -9.874 59.488 -44.098 1.00 45.58 105 ILE G C 1
ATOM 13100 O O . ILE G 1 105 ? -9.940 58.304 -43.757 1.00 42.49 105 ILE G O 1
ATOM 13105 N N . GLY G 1 106 ? -10.666 60.434 -43.599 1.00 43.78 106 GLY G N 1
ATOM 13106 C CA . GLY G 1 106 ? -11.700 60.133 -42.625 1.00 43.66 106 GLY G CA 1
ATOM 13107 C C . GLY G 1 106 ? -12.736 59.150 -43.146 1.00 50.27 106 GLY G C 1
ATOM 13108 O O . GLY G 1 106 ? -13.156 58.241 -42.425 1.00 50.55 106 GLY G O 1
ATOM 13109 N N . ALA G 1 107 ? -13.146 59.325 -44.401 1.00 43.50 107 ALA G N 1
ATOM 13110 C CA . ALA G 1 107 ? -14.148 58.449 -45.004 1.00 43.17 107 ALA G CA 1
ATOM 13111 C C . ALA G 1 107 ? -13.652 57.015 -45.064 1.00 43.08 107 ALA G C 1
ATOM 13112 O O . ALA G 1 107 ? -14.381 56.081 -44.728 1.00 46.85 107 ALA G O 1
ATOM 13114 N N . ALA G 1 108 ? -12.405 56.844 -45.495 1.00 42.93 108 ALA G N 1
ATOM 13115 C CA . ALA G 1 108 ? -11.807 55.516 -45.593 1.00 41.99 108 ALA G CA 1
ATOM 13116 C C . ALA G 1 108 ? -11.643 54.869 -44.214 1.00 43.25 108 ALA G C 1
ATOM 13117 O O . ALA G 1 108 ? -11.919 53.680 -44.040 1.00 45.38 108 ALA G O 1
ATOM 13119 N N . VAL G 1 109 ? -11.187 55.653 -43.239 1.00 43.23 109 VAL G N 1
ATOM 13120 C CA . VAL G 1 109 ? -11.024 55.153 -41.876 1.00 43.32 109 VAL G CA 1
ATOM 13121 C C . VAL G 1 109 ? -12.360 54.684 -41.320 1.00 46.26 109 VAL G C 1
ATOM 13122 O O . VAL G 1 109 ? -12.450 53.629 -40.690 1.00 51.72 109 VAL G O 1
ATOM 13126 N N . THR G 1 110 ? -13.402 55.472 -41.567 1.00 49.36 110 THR G N 1
ATOM 13127 C CA . THR G 1 110 ? -14.727 55.160 -41.051 1.00 53.41 110 THR G CA 1
ATOM 13128 C C . THR G 1 110 ? -15.268 53.870 -41.666 1.00 55.14 110 THR G C 1
ATOM 13129 O O . THR G 1 110 ? -15.882 53.055 -40.979 1.00 57.01 110 THR G O 1
ATOM 13133 N N . ALA G 1 111 ? -15.025 53.684 -42.960 1.00 55.99 111 ALA G N 1
ATOM 13134 C CA . ALA G 1 111 ? -15.469 52.482 -43.655 1.00 57.33 111 ALA G CA 1
ATOM 13135 C C . ALA G 1 111 ? -14.693 51.250 -43.190 1.00 61.35 111 ALA G C 1
ATOM 13136 O O . ALA G 1 111 ? -15.176 50.123 -43.305 1.00 66.55 111 ALA G O 1
ATOM 13138 N N . ARG G 1 112 ? -13.493 51.472 -42.662 1.00 62.53 112 ARG G N 1
ATOM 13139 C CA . ARG G 1 112 ? -12.662 50.385 -42.147 1.00 66.65 112 ARG G CA 1
ATOM 13140 C C . ARG G 1 112 ? -13.000 50.030 -40.696 1.00 64.13 112 ARG G C 1
ATOM 13141 O O . ARG G 1 112 ? -12.362 49.162 -40.095 1.00 64.23 112 ARG G O 1
ATOM 13149 N N . GLY G 1 113 ? -13.999 50.707 -40.136 1.00 60.87 113 GLY G N 1
ATOM 13150 C CA . GLY G 1 113 ? -14.478 50.390 -38.801 1.00 63.18 113 GLY G CA 1
ATOM 13151 C C . GLY G 1 113 ? -13.845 51.208 -37.689 1.00 63.27 113 GLY G C 1
ATOM 13152 O O . GLY G 1 113 ? -14.101 50.968 -36.510 1.00 62.98 113 GLY G O 1
ATOM 13153 N N . GLY G 1 114 ? -13.016 52.178 -38.059 1.00 61.36 114 GLY G N 1
ATOM 13154 C CA . GLY G 1 114 ? -12.365 53.027 -37.077 1.00 62.71 114 GLY G CA 1
ATOM 13155 C C . GLY G 1 114 ? -13.108 54.329 -36.847 1.00 58.56 114 GLY G C 1
ATOM 13156 O O . GLY G 1 114 ? -14.180 54.553 -37.409 1.00 58.86 114 GLY G O 1
ATOM 13157 N N . ARG G 1 115 ? -12.541 55.186 -36.006 1.00 57.30 115 ARG G N 1
ATOM 13158 C CA . ARG G 1 115 ? -13.078 56.526 -35.797 1.00 50.55 115 ARG G CA 1
ATOM 13159 C C . ARG G 1 115 ? -12.043 57.552 -36.235 1.00 52.38 115 ARG G C 1
ATOM 13160 O O . ARG G 1 115 ? -10.851 57.394 -35.965 1.00 49.33 115 ARG G O 1
ATOM 13168 N N . PHE G 1 116 ? -12.491 58.596 -36.923 1.00 48.43 116 PHE G N 1
ATOM 13169 C CA . PHE G 1 116 ? -11.562 59.607 -37.395 1.00 46.87 116 PHE G CA 1
ATOM 13170 C C . PHE G 1 116 ? -11.849 60.999 -36.864 1.00 45.59 116 PHE G C 1
ATOM 13171 O O . PHE G 1 116 ? -12.998 61.447 -36.816 1.00 46.74 116 PHE G O 1
ATOM 13179 N N . LEU G 1 117 ? -10.776 61.680 -36.487 1.00 39.56 117 LEU G N 1
ATOM 13180 C CA . LEU G 1 117 ? -10.833 63.067 -36.068 1.00 38.19 117 LEU G CA 1
ATOM 13181 C C . LEU G 1 117 ? -9.658 63.761 -36.734 1.00 40.44 117 LEU G C 1
ATOM 13182 O O . LEU G 1 117 ? -8.549 63.228 -36.733 1.00 42.13 117 LEU G O 1
ATOM 13187 N N . GLU G 1 118 ? -9.893 64.925 -37.336 1.00 35.37 118 GLU G N 1
ATOM 13188 C CA . GLU G 1 118 ? -8.782 65.769 -37.744 1.00 35.84 118 GLU G CA 1
ATOM 13189 C C . GLU G 1 118 ? -8.529 66.751 -36.606 1.00 37.80 118 GLU G C 1
ATOM 13190 O O . GLU G 1 118 ? -9.461 67.141 -35.905 1.00 36.16 118 GLU G O 1
ATOM 13196 N N . ALA G 1 119 ? -7.270 67.125 -36.403 1.00 33.13 119 ALA G N 1
ATOM 13197 C CA . ALA G 1 119 ? -6.934 68.075 -35.347 1.00 33.39 119 ALA G CA 1
ATOM 13198 C C . ALA G 1 119 ? -5.632 68.823 -35.616 1.00 33.00 119 ALA G C 1
ATOM 13199 O O . ALA G 1 119 ? -4.686 68.713 -34.843 1.00 35.52 119 ALA G O 1
ATOM 13201 N N . PRO G 1 120 ? -5.578 69.598 -36.711 1.00 30.65 120 PRO G N 1
ATOM 13202 C CA . PRO G 1 120 ? -4.358 70.376 -36.951 1.00 32.36 120 PRO G CA 1
ATOM 13203 C C . PRO G 1 120 ? -4.159 71.402 -35.835 1.00 36.97 120 PRO G C 1
ATOM 13204 O O . PRO G 1 120 ? -5.095 71.668 -35.077 1.00 37.83 120 PRO G O 1
ATOM 13208 N N . VAL G 1 121 ? -2.959 71.964 -35.727 1.00 36.45 121 VAL G N 1
ATOM 13209 C CA . VAL G 1 121 ? -2.638 72.815 -34.589 1.00 36.03 121 VAL G CA 1
ATOM 13210 C C . VAL G 1 121 ? -2.100 74.188 -34.984 1.00 35.74 121 VAL G C 1
ATOM 13211 O O . VAL G 1 121 ? -1.464 74.350 -36.025 1.00 31.76 121 VAL G O 1
ATOM 13215 N N . SER G 1 122 ? -2.373 75.175 -34.141 1.00 34.29 122 SER G N 1
ATOM 13216 C CA . SER G 1 122 ? -1.729 76.477 -34.240 1.00 33.11 122 SER G CA 1
ATOM 13217 C C . SER G 1 122 ? -0.705 76.584 -33.112 1.00 34.06 122 SER G C 1
ATOM 13218 O O . SER G 1 122 ? -1.021 76.357 -31.939 1.00 35.63 122 SER G O 1
ATOM 13221 N N . GLY G 1 123 ? 0.526 76.918 -33.474 1.00 32.25 123 GLY G N 1
ATOM 13222 C CA . GLY G 1 123 ? 1.616 76.973 -32.521 1.00 32.66 123 GLY G CA 1
ATOM 13223 C C . GLY G 1 123 ? 2.799 76.219 -33.092 1.00 37.71 123 GLY G C 1
ATOM 13224 O O . GLY G 1 123 ? 2.635 75.162 -33.701 1.00 38.84 123 GLY G O 1
ATOM 13225 N N . THR G 1 124 ? 3.994 76.756 -32.887 1.00 33.93 124 THR G N 1
ATOM 13226 C CA . THR G 1 124 ? 5.178 76.230 -33.548 1.00 38.28 124 THR G CA 1
ATOM 13227 C C . THR G 1 124 ? 6.008 75.313 -32.641 1.00 42.16 124 THR G C 1
ATOM 13228 O O . THR G 1 124 ? 5.495 74.738 -31.675 1.00 40.06 124 THR G O 1
ATOM 13232 N N . LYS G 1 125 ? 7.287 75.176 -32.966 1.00 36.77 125 LYS G N 1
ATOM 13233 C CA . LYS G 1 125 ? 8.175 74.242 -32.275 1.00 38.32 125 LYS G CA 1
ATOM 13234 C C . LYS G 1 125 ? 8.164 74.386 -30.749 1.00 40.94 125 LYS G C 1
ATOM 13235 O O . LYS G 1 125 ? 7.998 73.400 -30.033 1.00 41.20 125 LYS G O 1
ATOM 13241 N N . LYS G 1 126 ? 8.343 75.608 -30.251 1.00 36.96 126 LYS G N 1
ATOM 13242 C CA . LYS G 1 126 ? 8.391 75.820 -28.803 1.00 38.63 126 LYS G CA 1
ATOM 13243 C C . LYS G 1 126 ? 7.063 75.453 -28.128 1.00 40.31 126 LYS G C 1
ATOM 13244 O O . LYS G 1 126 ? 7.046 74.672 -27.179 1.00 45.17 126 LYS G O 1
ATOM 13250 N N . PRO G 1 127 ? 5.944 76.015 -28.616 1.00 42.17 127 PRO G N 1
ATOM 13251 C CA . PRO G 1 127 ? 4.631 75.612 -28.097 1.00 39.01 127 PRO G CA 1
ATOM 13252 C C . PRO G 1 127 ? 4.411 74.095 -28.115 1.00 42.23 127 PRO G C 1
ATOM 13253 O O . PRO G 1 127 ? 3.804 73.565 -27.184 1.00 41.72 127 PRO G O 1
ATOM 13257 N N . ALA G 1 128 ? 4.890 73.406 -29.147 1.00 39.51 128 ALA G N 1
ATOM 13258 C CA . ALA G 1 128 ? 4.787 71.946 -29.182 1.00 35.72 128 ALA G CA 1
ATOM 13259 C C . ALA G 1 128 ? 5.554 71.338 -28.010 1.00 44.79 128 ALA G C 1
ATOM 13260 O O . ALA G 1 128 ? 5.081 70.405 -27.355 1.00 44.98 128 ALA G O 1
ATOM 13262 N N . GLU G 1 129 ? 6.741 71.874 -27.748 1.00 42.99 129 GLU G N 1
ATOM 13263 C CA . GLU G 1 129 ? 7.555 71.409 -26.628 1.00 50.43 129 GLU G CA 1
ATOM 13264 C C . GLU G 1 129 ? 6.885 71.705 -25.286 1.00 45.89 129 GLU G C 1
ATOM 13265 O O . GLU G 1 129 ? 6.849 70.860 -24.402 1.00 42.70 129 GLU G O 1
ATOM 13271 N N . ASP G 1 130 ? 6.343 72.908 -25.146 1.00 48.63 130 ASP G N 1
ATOM 13272 C CA . ASP G 1 130 ? 5.748 73.339 -23.884 1.00 51.80 130 ASP G CA 1
ATOM 13273 C C . ASP G 1 130 ? 4.365 72.740 -23.643 1.00 52.41 130 ASP G C 1
ATOM 13274 O O . ASP G 1 130 ? 3.832 72.821 -22.535 1.00 55.08 130 ASP G O 1
ATOM 13279 N N . GLY G 1 131 ? 3.787 72.143 -24.681 1.00 45.38 131 GLY G N 1
ATOM 13280 C CA . GLY G 1 131 ? 2.444 71.606 -24.586 1.00 44.99 131 GLY G CA 1
ATOM 13281 C C . GLY G 1 131 ? 1.402 72.711 -24.604 1.00 46.20 131 GLY G C 1
ATOM 13282 O O . GLY G 1 131 ? 0.344 72.584 -23.988 1.00 47.74 131 GLY G O 1
ATOM 13283 N N . THR G 1 132 ? 1.702 73.800 -25.308 1.00 39.57 132 THR G N 1
ATOM 13284 C CA . THR G 1 132 ? 0.794 74.946 -25.377 1.00 36.18 132 THR G CA 1
ATOM 13285 C C . THR G 1 132 ? 0.204 75.156 -26.778 1.00 39.98 132 THR G C 1
ATOM 13286 O O . THR G 1 132 ? -0.108 76.283 -27.177 1.00 36.55 132 THR G O 1
ATOM 13290 N N . LEU G 1 133 ? 0.044 74.065 -27.519 1.00 37.44 133 LEU G N 1
ATOM 13291 C CA . LEU G 1 133 ? -0.541 74.137 -28.853 1.00 38.93 133 LEU G CA 1
ATOM 13292 C C . LEU G 1 133 ? -2.016 74.502 -28.784 1.00 41.15 133 LEU G C 1
ATOM 13293 O O . LEU G 1 133 ? -2.670 74.305 -27.762 1.00 44.87 133 LEU G O 1
ATOM 13298 N N . ILE G 1 134 ? -2.538 75.037 -29.879 1.00 35.91 134 ILE G N 1
ATOM 13299 C CA . ILE G 1 134 ? -3.967 75.277 -29.999 1.00 36.39 134 ILE G CA 1
ATOM 13300 C C . ILE G 1 134 ? -4.529 74.269 -30.988 1.00 33.45 134 ILE G C 1
ATOM 13301 O O . ILE G 1 134 ? -4.130 74.244 -32.150 1.00 37.62 134 ILE G O 1
ATOM 13306 N N . ILE G 1 135 ? -5.458 73.443 -30.519 1.00 36.13 135 ILE G N 1
ATOM 13307 C CA . ILE G 1 135 ? -5.907 72.281 -31.275 1.00 34.20 135 ILE G CA 1
ATOM 13308 C C . ILE G 1 135 ? -7.285 72.488 -31.902 1.00 38.04 135 ILE G C 1
ATOM 13309 O O . ILE G 1 135 ? -8.277 72.727 -31.202 1.00 39.60 135 ILE G O 1
ATOM 13314 N N . LEU G 1 136 ? -7.330 72.375 -33.226 1.00 34.97 136 LEU G N 1
ATOM 13315 C CA . LEU G 1 136 ? -8.512 72.693 -34.012 1.00 34.00 136 LEU G CA 1
ATOM 13316 C C . LEU G 1 136 ? -9.111 71.416 -34.572 1.00 42.12 136 LEU G C 1
ATOM 13317 O O . LEU G 1 136 ? -8.890 71.074 -35.736 1.00 42.10 136 LEU G O 1
ATOM 13322 N N . ALA G 1 137 ? -9.874 70.720 -33.739 1.00 41.61 137 ALA G N 1
ATOM 13323 C CA . ALA G 1 137 ? -10.391 69.407 -34.084 1.00 38.00 137 ALA G CA 1
ATOM 13324 C C . ALA G 1 137 ? -11.694 69.470 -34.871 1.00 39.83 137 ALA G C 1
ATOM 13325 O O . ALA G 1 137 ? -12.460 70.433 -34.769 1.00 38.45 137 ALA G O 1
ATOM 13327 N N . ALA G 1 138 ? -11.933 68.425 -35.654 1.00 38.87 138 ALA G N 1
ATOM 13328 C CA . ALA G 1 138 ? -13.181 68.258 -36.387 1.00 37.26 138 ALA G CA 1
ATOM 13329 C C . ALA G 1 138 ? -13.383 66.780 -36.706 1.00 39.25 138 ALA G C 1
ATOM 13330 O O . ALA G 1 138 ? -12.437 66.084 -37.067 1.00 38.58 138 ALA G O 1
ATOM 13332 N N . GLY G 1 139 ? -14.616 66.304 -36.567 1.00 38.22 139 GLY G N 1
ATOM 13333 C CA . GLY G 1 139 ? -14.921 64.910 -36.823 1.00 40.78 139 GLY G CA 1
ATOM 13334 C C . GLY G 1 139 ? -15.624 64.228 -35.664 1.00 41.50 139 GLY G C 1
ATOM 13335 O O . GLY G 1 139 ? -16.406 64.842 -34.936 1.00 45.85 139 GLY G O 1
ATOM 13336 N N . ASP G 1 140 ? -15.325 62.948 -35.484 1.00 44.39 140 ASP G N 1
ATOM 13337 C CA . ASP G 1 140 ? -16.051 62.110 -34.534 1.00 43.63 140 ASP G CA 1
ATOM 13338 C C . ASP G 1 140 ? -16.001 62.661 -33.112 1.00 48.47 140 ASP G C 1
ATOM 13339 O O . ASP G 1 140 ? -14.934 62.742 -32.502 1.00 48.31 140 ASP G O 1
ATOM 13344 N N . GLN G 1 141 ? -17.164 63.022 -32.580 1.00 52.40 141 GLN G N 1
ATOM 13345 C CA . GLN G 1 141 ? -17.223 63.670 -31.275 1.00 51.21 141 GLN G CA 1
ATOM 13346 C C . GLN G 1 141 ? -16.862 62.731 -30.129 1.00 52.15 141 GLN G C 1
ATOM 13347 O O . GLN G 1 141 ? -16.284 63.159 -29.132 1.00 51.23 141 GLN G O 1
ATOM 13353 N N . SER G 1 142 ? -17.191 61.451 -30.266 1.00 53.48 142 SER G N 1
ATOM 13354 C CA . SER G 1 142 ? -16.833 60.492 -29.224 1.00 58.04 142 SER G CA 1
ATOM 13355 C C . SER G 1 142 ? -15.312 60.386 -29.113 1.00 55.39 142 SER G C 1
ATOM 13356 O O . SER G 1 142 ? -14.759 60.305 -28.013 1.00 52.18 142 SER G O 1
ATOM 13359 N N . LEU G 1 143 ? -14.642 60.391 -30.262 1.00 52.64 143 LEU G N 1
ATOM 13360 C CA . LEU G 1 143 ? -13.186 60.336 -30.300 1.00 51.02 143 LEU G CA 1
ATOM 13361 C C . LEU G 1 143 ? -12.599 61.599 -29.683 1.00 45.29 143 LEU G C 1
ATOM 13362 O O . LEU G 1 143 ? -11.641 61.533 -28.919 1.00 48.61 143 LEU G O 1
ATOM 13367 N N . PHE G 1 144 ? -13.183 62.747 -30.019 1.00 45.07 144 PHE G N 1
ATOM 13368 C CA . PHE G 1 144 ? -12.782 64.023 -29.424 1.00 41.55 144 PHE G CA 1
ATOM 13369 C C . PHE G 1 144 ? -12.811 63.940 -27.899 1.00 51.22 144 PHE G C 1
ATOM 13370 O O . PHE G 1 144 ? -11.875 64.364 -27.218 1.00 51.24 144 PHE G O 1
ATOM 13378 N N . THR G 1 145 ? -13.895 63.386 -27.368 1.00 52.84 145 THR G N 1
ATOM 13379 C CA . THR G 1 145 ? -14.061 63.258 -25.924 1.00 55.96 145 THR G CA 1
ATOM 13380 C C . THR G 1 145 ? -13.017 62.317 -25.326 1.00 58.91 145 THR G C 1
ATOM 13381 O O . THR G 1 145 ? -12.453 62.594 -24.265 1.00 57.86 145 THR G O 1
ATOM 13385 N N . ASP G 1 146 ? -12.766 61.204 -26.013 1.00 56.99 146 ASP G N 1
ATOM 13386 C CA . ASP G 1 146 ? -11.792 60.216 -25.553 1.00 58.65 146 ASP G CA 1
ATOM 13387 C C . ASP G 1 146 ? -10.359 60.754 -25.555 1.00 55.76 146 ASP G C 1
ATOM 13388 O O . ASP G 1 146 ? -9.524 60.319 -24.764 1.00 59.47 146 ASP G O 1
ATOM 13393 N N . ALA G 1 147 ? -10.080 61.700 -26.446 1.00 53.01 147 ALA G N 1
ATOM 13394 C CA . ALA G 1 147 ? -8.732 62.243 -26.589 1.00 51.97 147 ALA G CA 1
ATOM 13395 C C . ALA G 1 147 ? -8.443 63.352 -25.576 1.00 56.37 147 ALA G C 1
ATOM 13396 O O . ALA G 1 147 ? -7.330 63.879 -25.519 1.00 51.68 147 ALA G O 1
ATOM 13398 N N . GLY G 1 148 ? -9.449 63.696 -24.777 1.00 55.97 148 GLY G N 1
ATOM 13399 C CA . GLY G 1 148 ? -9.325 64.746 -23.779 1.00 57.41 148 GLY G CA 1
ATOM 13400 C C . GLY G 1 148 ? -7.988 64.806 -23.058 1.00 53.81 148 GLY G C 1
ATOM 13401 O O . GLY G 1 148 ? -7.300 65.822 -23.118 1.00 51.18 148 GLY G O 1
ATOM 13402 N N . PRO G 1 149 ? -7.617 63.720 -22.359 1.00 57.94 149 PRO G N 1
ATOM 13403 C CA . PRO G 1 149 ? -6.357 63.676 -21.604 1.00 56.51 149 PRO G CA 1
ATOM 13404 C C . PRO G 1 149 ? -5.115 63.827 -22.488 1.00 51.21 149 PRO G C 1
ATOM 13405 O O . PRO G 1 149 ? -4.137 64.442 -22.066 1.00 54.73 149 PRO G O 1
ATOM 13409 N N . ALA G 1 150 ? -5.146 63.268 -23.692 1.00 45.85 150 ALA G N 1
ATOM 13410 C CA . ALA G 1 150 ? -4.037 63.440 -24.623 1.00 51.53 150 ALA G CA 1
ATOM 13411 C C . ALA G 1 150 ? -3.924 64.898 -25.068 1.00 50.89 150 ALA G C 1
ATOM 13412 O O . ALA G 1 150 ? -2.830 65.459 -25.111 1.00 51.70 150 ALA G O 1
ATOM 13414 N N . PHE G 1 151 ? -5.063 65.501 -25.401 1.00 52.67 151 PHE G N 1
ATOM 13415 C CA . PHE G 1 151 ? -5.115 66.893 -25.841 1.00 49.90 151 PHE G CA 1
ATOM 13416 C C . PHE G 1 151 ? -4.737 67.860 -24.715 1.00 53.73 151 PHE G C 1
ATOM 13417 O O . PHE G 1 151 ? -4.228 68.957 -24.967 1.00 49.83 151 PHE G O 1
ATOM 13425 N N . ALA G 1 152 ? -4.998 67.452 -23.475 1.00 50.22 152 ALA G N 1
ATOM 13426 C CA . ALA G 1 152 ? -4.617 68.247 -22.315 1.00 49.16 152 ALA G CA 1
ATOM 13427 C C . ALA G 1 152 ? -3.099 68.330 -22.214 1.00 52.51 152 ALA G C 1
ATOM 13428 O O . ALA G 1 152 ? -2.553 69.355 -21.821 1.00 56.30 152 ALA G O 1
ATOM 13430 N N . ALA G 1 153 ? -2.422 67.247 -22.584 1.00 50.32 153 ALA G N 1
ATOM 13431 C CA . ALA G 1 153 ? -0.964 67.197 -22.531 1.00 48.76 153 ALA G CA 1
ATOM 13432 C C . ALA G 1 153 ? -0.312 67.936 -23.703 1.00 52.03 153 ALA G C 1
ATOM 13433 O O . ALA G 1 153 ? 0.780 68.490 -23.570 1.00 52.70 153 ALA G O 1
ATOM 13435 N N . LEU G 1 154 ? -0.982 67.945 -24.850 1.00 45.37 154 LEU G N 1
ATOM 13436 C CA . LEU G 1 154 ? -0.402 68.516 -26.058 1.00 38.83 154 LEU G CA 1
ATOM 13437 C C . LEU G 1 154 ? -0.677 70.011 -26.198 1.00 44.44 154 LEU G C 1
ATOM 13438 O O . LEU G 1 154 ? 0.137 70.748 -26.762 1.00 43.82 154 LEU G O 1
ATOM 13443 N N . GLY G 1 155 ? -1.826 70.455 -25.697 1.00 42.26 155 GLY G N 1
ATOM 13444 C CA . GLY G 1 155 ? -2.276 71.809 -25.970 1.00 40.71 155 GLY G CA 1
ATOM 13445 C C . GLY G 1 155 ? -2.837 72.568 -24.786 1.00 43.31 155 GLY G C 1
ATOM 13446 O O . GLY G 1 155 ? -3.079 71.999 -23.726 1.00 41.78 155 GLY G O 1
ATOM 13447 N N . LYS G 1 156 ? -3.045 73.868 -24.979 1.00 40.75 156 LYS G N 1
ATOM 13448 C CA . LYS G 1 156 ? -3.570 74.734 -23.930 1.00 41.77 156 LYS G CA 1
ATOM 13449 C C . LYS G 1 156 ? -5.015 75.103 -24.236 1.00 42.55 156 LYS G C 1
ATOM 13450 O O . LYS G 1 156 ? -5.709 75.696 -23.410 1.00 44.59 156 LYS G O 1
ATOM 13456 N N . LYS G 1 157 ? -5.457 74.748 -25.436 1.00 39.44 157 LYS G N 1
ATOM 13457 C CA . LYS G 1 157 ? -6.776 75.124 -25.911 1.00 43.93 157 LYS G CA 1
ATOM 13458 C C . LYS G 1 157 ? -7.195 74.136 -26.982 1.00 45.48 157 LYS G C 1
ATOM 13459 O O . LYS G 1 157 ? -6.449 73.884 -27.928 1.00 44.80 157 LYS G O 1
ATOM 13465 N N . CYS G 1 158 ? -8.392 73.581 -26.837 1.00 43.77 158 CYS G N 1
ATOM 13466 C CA A CYS G 1 158 ? -8.895 72.591 -27.778 0.39 46.91 158 CYS G CA 1
ATOM 13467 C CA B CYS G 1 158 ? -8.893 72.601 -27.793 0.61 46.74 158 CYS G CA 1
ATOM 13468 C C . CYS G 1 158 ? -10.328 72.915 -28.190 1.00 47.60 158 CYS G C 1
ATOM 13469 O O . CYS G 1 158 ? -11.203 73.076 -27.338 1.00 53.20 158 CYS G O 1
ATOM 13474 N N . LEU G 1 159 ? -10.565 73.011 -29.493 1.00 41.22 159 LEU G N 1
ATOM 13475 C CA . LEU G 1 159 ? -11.902 73.280 -30.000 1.00 41.98 159 LEU G CA 1
ATOM 13476 C C . LEU G 1 159 ? -12.404 72.133 -30.869 1.00 42.99 159 LEU G C 1
ATOM 13477 O O . LEU G 1 159 ? -11.625 71.486 -31.572 1.00 42.93 159 LEU G O 1
ATOM 13482 N N . HIS G 1 160 ? -13.709 71.883 -30.821 1.00 40.99 160 HIS G N 1
ATOM 13483 C CA . HIS G 1 160 ? -14.344 71.024 -31.816 1.00 43.48 160 HIS G CA 1
ATOM 13484 C C . HIS G 1 160 ? -15.165 71.882 -32.773 1.00 40.12 160 HIS G C 1
ATOM 13485 O O . HIS G 1 160 ? -16.079 72.597 -32.357 1.00 46.12 160 HIS G O 1
ATOM 13492 N N . LEU G 1 161 ? -14.834 71.799 -34.057 1.00 36.94 161 LEU G N 1
ATOM 13493 C CA . LEU G 1 161 ? -15.322 72.759 -35.042 1.00 33.66 161 LEU G CA 1
ATOM 13494 C C . LEU G 1 161 ? -16.383 72.192 -35.987 1.00 37.44 161 LEU G C 1
ATOM 13495 O O . LEU G 1 161 ? -16.735 72.823 -36.986 1.00 39.65 161 LEU G O 1
ATOM 13500 N N . GLY G 1 162 ? -16.883 71.000 -35.680 1.00 39.37 162 GLY G N 1
ATOM 13501 C CA . GLY G 1 162 ? -17.932 70.400 -36.483 1.00 42.31 162 GLY G CA 1
ATOM 13502 C C . GLY G 1 162 ? -17.486 69.210 -37.310 1.00 44.11 162 GLY G C 1
ATOM 13503 O O . GLY G 1 162 ? -16.722 68.366 -36.839 1.00 41.02 162 GLY G O 1
ATOM 13504 N N . GLU G 1 163 ? -17.970 69.145 -38.549 1.00 39.95 163 GLU G N 1
ATOM 13505 C CA . GLU G 1 163 ? -17.702 68.011 -39.424 1.00 45.99 163 GLU G CA 1
ATOM 13506 C C . GLU G 1 163 ? -16.280 68.067 -39.958 1.00 41.97 163 GLU G C 1
ATOM 13507 O O . GLU G 1 163 ? -15.679 69.140 -40.035 1.00 39.27 163 GLU G O 1
ATOM 13513 N N . VAL G 1 164 ? -15.750 66.908 -40.332 1.00 37.36 164 VAL G N 1
ATOM 13514 C CA . VAL G 1 164 ? -14.414 66.831 -40.906 1.00 35.69 164 VAL G CA 1
ATOM 13515 C C . VAL G 1 164 ? -14.265 67.845 -42.036 1.00 34.08 164 VAL G C 1
ATOM 13516 O O . VAL G 1 164 ? -15.148 67.989 -42.884 1.00 33.65 164 VAL G O 1
ATOM 13520 N N . GLY G 1 165 ? -13.139 68.547 -42.040 1.00 33.80 165 GLY G N 1
ATOM 13521 C CA . GLY G 1 165 ? -12.888 69.573 -43.030 1.00 29.41 165 GLY G CA 1
ATOM 13522 C C . GLY G 1 165 ? -12.891 70.950 -42.399 1.00 33.92 165 GLY G C 1
ATOM 13523 O O . GLY G 1 165 ? -12.185 71.848 -42.853 1.00 29.84 165 GLY G O 1
ATOM 13524 N N . GLN G 1 166 ? -13.684 71.118 -41.344 1.00 33.10 166 GLN G N 1
ATOM 13525 C CA . GLN G 1 166 ? -13.811 72.413 -40.690 1.00 32.23 166 GLN G CA 1
ATOM 13526 C C . GLN G 1 166 ? -12.538 72.771 -39.932 1.00 36.39 166 GLN G C 1
ATOM 13527 O O . GLN G 1 166 ? -12.174 73.946 -39.824 1.00 32.86 166 GLN G O 1
ATOM 13533 N N . GLY G 1 167 ? -11.867 71.749 -39.410 1.00 34.54 167 GLY G N 1
ATOM 13534 C CA . GLY G 1 167 ? -10.599 71.928 -38.735 1.00 34.29 167 GLY G CA 1
ATOM 13535 C C . GLY G 1 167 ? -9.538 72.332 -39.736 1.00 34.08 167 GLY G C 1
ATOM 13536 O O . GLY G 1 167 ? -8.780 73.276 -39.505 1.00 30.79 167 GLY G O 1
ATOM 13537 N N . ALA G 1 168 ? -9.497 71.629 -40.863 1.00 34.92 168 ALA G N 1
ATOM 13538 C CA . ALA G 1 168 ? -8.532 71.946 -41.912 1.00 31.87 168 ALA G CA 1
ATOM 13539 C C . ALA G 1 168 ? -8.733 73.374 -42.418 1.00 30.09 168 ALA G C 1
ATOM 13540 O O . ALA G 1 168 ? -7.772 74.121 -42.594 1.00 25.38 168 ALA G O 1
ATOM 13542 N N . ARG G 1 169 ? -9.987 73.756 -42.642 1.00 27.21 169 ARG G N 1
ATOM 13543 C CA . ARG G 1 169 ? -10.294 75.107 -43.107 1.00 27.32 169 ARG G CA 1
ATOM 13544 C C . ARG G 1 169 ? -9.857 76.182 -42.109 1.00 27.73 169 ARG G C 1
ATOM 13545 O O . ARG G 1 169 ? -9.298 77.212 -42.497 1.00 29.77 169 ARG G O 1
ATOM 13553 N N . MET G 1 170 ? -10.114 75.951 -40.827 1.00 27.73 170 MET G N 1
ATOM 13554 C CA . MET G 1 170 ? -9.725 76.920 -39.804 1.00 25.87 170 MET G CA 1
ATOM 13555 C C . MET G 1 170 ? -8.205 77.079 -39.763 1.00 28.25 170 MET G C 1
ATOM 13556 O O . MET G 1 170 ? -7.684 78.196 -39.697 1.00 29.32 170 MET G O 1
ATOM 13561 N N . LYS G 1 171 ? -7.496 75.958 -39.807 1.00 26.58 171 LYS G N 1
ATOM 13562 C CA . LYS G 1 171 ? -6.038 75.983 -39.817 1.00 27.21 171 LYS G CA 1
ATOM 13563 C C . LYS G 1 171 ? -5.492 76.760 -41.021 1.00 29.13 171 LYS G C 1
ATOM 13564 O O . LYS G 1 171 ? -4.618 77.615 -40.870 1.00 26.38 171 LYS G O 1
ATOM 13570 N N . LEU G 1 172 ? -5.999 76.459 -42.215 1.00 25.75 172 LEU G N 1
ATOM 13571 C CA . LEU G 1 172 ? -5.520 77.136 -43.416 1.00 25.74 172 LEU G CA 1
ATOM 13572 C C . LEU G 1 172 ? -5.836 78.633 -43.377 1.00 26.02 172 LEU G C 1
ATOM 13573 O O . LEU G 1 172 ? -5.062 79.454 -43.862 1.00 22.97 172 LEU G O 1
ATOM 13578 N N . VAL G 1 173 ? -6.973 78.989 -42.794 1.00 23.19 173 VAL G N 1
ATOM 13579 C CA . VAL G 1 173 ? -7.322 80.399 -42.657 1.00 26.23 173 VAL G CA 1
ATOM 13580 C C . VAL G 1 173 ? -6.339 81.097 -41.722 1.00 28.50 173 VAL G C 1
ATOM 13581 O O . VAL G 1 173 ? -5.803 82.155 -42.043 1.00 27.67 173 VAL G O 1
ATOM 13585 N N . VAL G 1 174 ? -6.086 80.488 -40.570 1.00 24.26 174 VAL G N 1
ATOM 13586 C CA . VAL G 1 174 ? -5.161 81.062 -39.603 1.00 25.10 174 VAL G CA 1
ATOM 13587 C C . VAL G 1 174 ? -3.751 81.196 -40.177 1.00 28.26 174 VAL G C 1
ATOM 13588 O O . VAL G 1 174 ? -3.108 82.230 -40.013 1.00 26.55 174 VAL G O 1
ATOM 13592 N N . ASN G 1 175 ? -3.267 80.152 -40.844 1.00 23.25 175 ASN G N 1
ATOM 13593 C CA . ASN G 1 175 ? -1.919 80.193 -41.400 1.00 25.93 175 ASN G CA 1
ATOM 13594 C C . ASN G 1 175 ? -1.756 81.095 -42.615 1.00 27.50 175 ASN G C 1
ATOM 13595 O O . ASN G 1 175 ? -0.665 81.589 -42.881 1.00 25.28 175 ASN G O 1
ATOM 13600 N N . MET G 1 176 ? -2.834 81.309 -43.357 1.00 26.00 176 MET G N 1
ATOM 13601 C CA . MET G 1 176 ? -2.791 82.276 -44.446 1.00 25.87 176 MET G CA 1
ATOM 13602 C C . MET G 1 176 ? -2.533 83.678 -43.889 1.00 27.33 176 MET G C 1
ATOM 13603 O O . MET G 1 176 ? -1.761 84.450 -44.457 1.00 24.25 176 MET G O 1
ATOM 13608 N N . ILE G 1 177 ? -3.190 84.004 -42.780 1.00 24.70 177 ILE G N 1
ATOM 13609 C CA . ILE G 1 177 ? -2.953 85.276 -42.097 1.00 23.47 177 ILE G CA 1
ATOM 13610 C C . ILE G 1 177 ? -1.498 85.368 -41.642 1.00 28.16 177 ILE G C 1
ATOM 13611 O O . ILE G 1 177 ? -0.834 86.390 -41.838 1.00 25.71 177 ILE G O 1
ATOM 13616 N N . MET G 1 178 ? -0.994 84.283 -41.061 1.00 23.90 178 MET G N 1
ATOM 13617 C CA . MET G 1 178 ? 0.375 84.254 -40.566 1.00 22.97 178 MET G CA 1
ATOM 13618 C C . MET G 1 178 ? 1.373 84.476 -41.698 1.00 23.92 178 MET G C 1
ATOM 13619 O O . MET G 1 178 ? 2.354 85.202 -41.543 1.00 27.11 178 MET G O 1
ATOM 13624 N N . GLY G 1 179 ? 1.118 83.847 -42.842 1.00 24.09 179 GLY G N 1
ATOM 13625 C CA . GLY G 1 179 ? 1.999 83.975 -43.990 1.00 24.06 179 GLY G CA 1
ATOM 13626 C C . GLY G 1 179 ? 2.092 85.411 -44.470 1.00 27.64 179 GLY G C 1
ATOM 13627 O O . GLY G 1 179 ? 3.180 85.913 -44.762 1.00 24.20 179 GLY G O 1
ATOM 13628 N N . GLN G 1 180 ? 0.945 86.074 -44.561 1.00 23.18 180 GLN G N 1
ATOM 13629 C CA . GLN G 1 180 ? 0.919 87.471 -44.980 1.00 24.76 180 GLN G CA 1
ATOM 13630 C C . GLN G 1 180 ? 1.530 88.394 -43.926 1.00 24.07 180 GLN G C 1
ATOM 13631 O O . GLN G 1 180 ? 2.184 89.377 -44.267 1.00 27.69 180 GLN G O 1
ATOM 13637 N N . MET G 1 181 ? 1.338 88.077 -42.647 1.00 25.13 181 MET G N 1
ATOM 13638 C CA . MET G 1 181 ? 1.974 88.862 -41.595 1.00 23.55 181 MET G CA 1
ATOM 13639 C C . MET G 1 181 ? 3.496 88.794 -41.694 1.00 28.17 181 MET G C 1
ATOM 13640 O O . MET G 1 181 ? 4.183 89.785 -41.443 1.00 24.07 181 MET G O 1
ATOM 13645 N N . MET G 1 182 ? 4.023 87.630 -42.061 1.00 26.86 182 MET G N 1
ATOM 13646 C CA . MET G 1 182 ? 5.472 87.465 -42.148 1.00 25.42 182 MET G CA 1
ATOM 13647 C C . MET G 1 182 ? 6.048 88.259 -43.323 1.00 21.08 182 MET G C 1
ATOM 13648 O O . MET G 1 182 ? 7.089 88.904 -43.180 1.00 29.57 182 MET G O 1
ATOM 13653 N N . THR G 1 183 ? 5.384 88.221 -44.481 1.00 21.98 183 THR G N 1
ATOM 13654 C CA . THR G 1 183 ? 5.859 88.998 -45.622 1.00 26.25 183 THR G CA 1
ATOM 13655 C C . THR G 1 183 ? 5.744 90.493 -45.328 1.00 28.13 183 THR G C 1
ATOM 13656 O O . THR G 1 183 ? 6.590 91.289 -45.742 1.00 25.79 183 THR G O 1
ATOM 13660 N N . ALA G 1 184 ? 4.708 90.866 -44.590 1.00 24.42 184 ALA G N 1
ATOM 13661 C CA . ALA G 1 184 ? 4.525 92.257 -44.201 1.00 25.36 184 ALA G CA 1
ATOM 13662 C C . ALA G 1 184 ? 5.699 92.738 -43.340 1.00 26.59 184 ALA G C 1
ATOM 13663 O O . ALA G 1 184 ? 6.281 93.790 -43.595 1.00 23.14 184 ALA G O 1
ATOM 13665 N N . LEU G 1 185 ? 6.043 91.964 -42.316 1.00 24.65 185 LEU G N 1
ATOM 13666 C CA . LEU G 1 185 ? 7.148 92.330 -41.430 1.00 27.15 185 LEU G CA 1
ATOM 13667 C C . LEU G 1 185 ? 8.463 92.355 -42.205 1.00 29.34 185 LEU G C 1
ATOM 13668 O O . LEU G 1 185 ? 9.289 93.245 -42.009 1.00 24.28 185 LEU G O 1
ATOM 13673 N N . GLY G 1 186 ? 8.645 91.372 -43.083 1.00 29.41 186 GLY G N 1
ATOM 13674 C CA . GLY G 1 186 ? 9.849 91.274 -43.888 1.00 30.11 186 GLY G CA 1
ATOM 13675 C C . GLY G 1 186 ? 10.007 92.457 -44.829 1.00 26.12 186 GLY G C 1
ATOM 13676 O O . GLY G 1 186 ? 11.089 93.047 -44.926 1.00 25.87 186 GLY G O 1
ATOM 13677 N N . GLU G 1 187 ? 8.930 92.805 -45.525 1.00 19.55 187 GLU G N 1
ATOM 13678 C CA . GLU G 1 187 ? 8.960 93.960 -46.420 1.00 25.84 187 GLU G CA 1
ATOM 13679 C C . GLU G 1 187 ? 9.211 95.232 -45.617 1.00 24.94 187 GLU G C 1
ATOM 13680 O O . GLU G 1 187 ? 9.920 96.125 -46.070 1.00 26.98 187 GLU G O 1
ATOM 13686 N N . GLY G 1 188 ? 8.632 95.302 -44.419 1.00 23.74 188 GLY G N 1
ATOM 13687 C CA . GLY G 1 188 ? 8.822 96.444 -43.541 1.00 23.41 188 GLY G CA 1
ATOM 13688 C C . GLY G 1 188 ? 10.265 96.605 -43.093 1.00 31.85 188 GLY G C 1
ATOM 13689 O O . GLY G 1 188 ? 10.833 97.697 -43.165 1.00 29.10 188 GLY G O 1
ATOM 13690 N N . MET G 1 189 ? 10.866 95.514 -42.628 1.00 27.53 189 MET G N 1
ATOM 13691 C CA . MET G 1 189 ? 12.254 95.545 -42.172 1.00 29.46 189 MET G CA 1
ATOM 13692 C C . MET G 1 189 ? 13.176 95.859 -43.345 1.00 26.76 189 MET G C 1
ATOM 13693 O O . MET G 1 189 ? 14.141 96.610 -43.207 1.00 31.59 189 MET G O 1
ATOM 13698 N N . ALA G 1 190 ? 12.854 95.300 -44.509 1.00 30.10 190 ALA G N 1
ATOM 13699 C CA . ALA G 1 190 ? 13.644 95.525 -45.713 1.00 27.99 190 ALA G CA 1
ATOM 13700 C C . ALA G 1 190 ? 13.643 97.006 -46.082 1.00 33.58 190 ALA G C 1
ATOM 13701 O O . ALA G 1 190 ? 14.697 97.620 -46.262 1.00 26.59 190 ALA G O 1
ATOM 13703 N N . LEU G 1 191 ? 12.449 97.575 -46.190 1.00 26.50 191 LEU G N 1
ATOM 13704 C CA . LEU G 1 191 ? 12.304 98.984 -46.503 1.00 26.13 191 LEU G CA 1
ATOM 13705 C C . LEU G 1 191 ? 13.005 99.835 -45.444 1.00 27.73 191 LEU G C 1
ATOM 13706 O O . LEU G 1 191 ? 13.767 100.759 -45.763 1.00 27.69 191 LEU G O 1
ATOM 13711 N N . GLY G 1 192 ? 12.772 99.493 -44.180 1.00 27.83 192 GLY G N 1
ATOM 13712 C CA . GLY G 1 192 ? 13.332 100.246 -43.067 1.00 32.19 192 GLY G CA 1
ATOM 13713 C C . GLY G 1 192 ? 14.848 100.319 -43.067 1.00 35.47 192 GLY G C 1
ATOM 13714 O O . GLY G 1 192 ? 15.431 101.384 -42.867 1.00 34.08 192 GLY G O 1
ATOM 13715 N N . ARG G 1 193 ? 15.502 99.186 -43.286 1.00 29.06 193 ARG G N 1
ATOM 13716 C CA . ARG G 1 193 ? 16.956 99.191 -43.332 1.00 35.84 193 ARG G CA 1
ATOM 13717 C C . ARG G 1 193 ? 17.451 99.940 -44.571 1.00 35.24 193 ARG G C 1
ATOM 13718 O O . ARG G 1 193 ? 18.460 100.640 -44.517 1.00 31.99 193 ARG G O 1
ATOM 13726 N N . ASN G 1 194 ? 16.708 99.841 -45.668 1.00 32.28 194 ASN G N 1
ATOM 13727 C CA . ASN G 1 194 ? 16.988 100.671 -46.841 1.00 33.46 194 ASN G CA 1
ATOM 13728 C C . ASN G 1 194 ? 16.885 102.168 -46.534 1.00 33.72 194 ASN G C 1
ATOM 13729 O O . ASN G 1 194 ? 17.613 102.974 -47.110 1.00 35.02 194 ASN G O 1
ATOM 13734 N N . CYS G 1 195 ? 15.986 102.528 -45.620 1.00 28.74 195 CYS G N 1
ATOM 13735 C CA . CYS G 1 195 ? 15.820 103.914 -45.179 1.00 36.67 195 CYS G CA 1
ATOM 13736 C C . CYS G 1 195 ? 16.905 104.349 -44.197 1.00 34.70 195 CYS G C 1
ATOM 13737 O O . CYS G 1 195 ? 16.950 105.509 -43.788 1.00 32.12 195 CYS G O 1
ATOM 13740 N N . GLY G 1 196 ? 17.760 103.415 -43.797 1.00 38.02 196 GLY G N 1
ATOM 13741 C CA . GLY G 1 196 ? 18.791 103.711 -42.817 1.00 38.33 196 GLY G CA 1
ATOM 13742 C C . GLY G 1 196 ? 18.260 103.773 -41.398 1.00 35.20 196 GLY G C 1
ATOM 13743 O O . GLY G 1 196 ? 18.883 104.362 -40.518 1.00 40.44 196 GLY G O 1
ATOM 13744 N N . LEU G 1 197 ? 17.100 103.172 -41.167 1.00 33.66 197 LEU G N 1
ATOM 13745 C CA . LEU G 1 197 ? 16.539 103.115 -39.823 1.00 36.10 197 LEU G CA 1
ATOM 13746 C C . LEU G 1 197 ? 17.187 101.963 -39.068 1.00 37.89 197 LEU G C 1
ATOM 13747 O O . LEU G 1 197 ? 17.649 100.995 -39.674 1.00 35.55 197 LEU G O 1
ATOM 13752 N N . ASP G 1 198 ? 17.236 102.080 -37.747 1.00 38.73 198 ASP G N 1
ATOM 13753 C CA . ASP G 1 198 ? 17.688 100.982 -36.907 1.00 36.00 198 ASP G CA 1
ATOM 13754 C C . ASP G 1 198 ? 16.570 99.947 -36.801 1.00 36.41 198 ASP G C 1
ATOM 13755 O O . ASP G 1 198 ? 15.467 100.264 -36.356 1.00 37.94 198 ASP G O 1
ATOM 13760 N N . GLY G 1 199 ? 16.849 98.717 -37.221 1.00 36.93 199 GLY G N 1
ATOM 13761 C CA . GLY G 1 199 ? 15.850 97.665 -37.181 1.00 34.17 199 GLY G CA 1
ATOM 13762 C C . GLY G 1 199 ? 15.339 97.386 -35.777 1.00 27.46 199 GLY G C 1
ATOM 13763 O O . GLY G 1 199 ? 14.152 97.104 -35.578 1.00 35.04 199 GLY G O 1
ATOM 13764 N N . GLY G 1 200 ? 16.236 97.455 -34.805 1.00 33.76 200 GLY G N 1
ATOM 13765 C CA . GLY G 1 200 ? 15.872 97.266 -33.410 1.00 43.73 200 GLY G CA 1
ATOM 13766 C C . GLY G 1 200 ? 14.830 98.274 -32.963 1.00 42.96 200 GLY G C 1
ATOM 13767 O O . GLY G 1 200 ? 13.895 97.938 -32.231 1.00 42.91 200 GLY G O 1
ATOM 13768 N N . GLN G 1 201 ? 14.987 99.514 -33.414 1.00 42.84 201 GLN G N 1
ATOM 13769 C CA . GLN G 1 201 ? 14.018 100.561 -33.114 1.00 42.03 201 GLN G CA 1
ATOM 13770 C C . GLN G 1 201 ? 12.680 100.332 -33.812 1.00 40.85 201 GLN G C 1
ATOM 13771 O O . GLN G 1 201 ? 11.627 100.673 -33.271 1.00 39.76 201 GLN G O 1
ATOM 13777 N N . LEU G 1 202 ? 12.710 99.755 -35.011 1.00 32.92 202 LEU G N 1
ATOM 13778 C CA . LEU G 1 202 ? 11.467 99.420 -35.696 1.00 30.39 202 LEU G CA 1
ATOM 13779 C C . LEU G 1 202 ? 10.659 98.426 -34.864 1.00 33.87 202 LEU G C 1
ATOM 13780 O O . LEU G 1 202 ? 9.471 98.632 -34.603 1.00 35.77 202 LEU G O 1
ATOM 13785 N N . LEU G 1 203 ? 11.311 97.345 -34.447 1.00 36.43 203 LEU G N 1
ATOM 13786 C CA . LEU G 1 203 ? 10.659 96.320 -33.640 1.00 37.33 203 LEU G CA 1
ATOM 13787 C C . LEU G 1 203 ? 10.154 96.896 -32.315 1.00 38.60 203 LEU G C 1
ATOM 13788 O O . LEU G 1 203 ? 9.086 96.528 -31.826 1.00 41.65 203 LEU G O 1
ATOM 13793 N N . GLU G 1 204 ? 10.930 97.804 -31.740 1.00 35.35 204 GLU G N 1
ATOM 13794 C CA . GLU G 1 204 ? 10.533 98.490 -30.518 1.00 40.59 204 GLU G CA 1
ATOM 13795 C C . GLU G 1 204 ? 9.236 99.288 -30.707 1.00 35.89 204 GLU G C 1
ATOM 13796 O O . GLU G 1 204 ? 8.337 99.250 -29.858 1.00 32.22 204 GLU G O 1
ATOM 13802 N N . VAL G 1 205 ? 9.138 100.008 -31.820 1.00 36.20 205 VAL G N 1
ATOM 13803 C CA . VAL G 1 205 ? 7.951 100.805 -32.114 1.00 31.57 205 VAL G CA 1
ATOM 13804 C C . VAL G 1 205 ? 6.745 99.899 -32.324 1.00 31.19 205 VAL G C 1
ATOM 13805 O O . VAL G 1 205 ? 5.653 100.174 -31.824 1.00 34.15 205 VAL G O 1
ATOM 13809 N N . LEU G 1 206 ? 6.959 98.812 -33.055 1.00 28.69 206 LEU G N 1
ATOM 13810 C CA . LEU G 1 206 ? 5.914 97.819 -33.302 1.00 32.78 206 LEU G CA 1
ATOM 13811 C C . LEU G 1 206 ? 5.433 97.157 -32.005 1.00 33.27 206 LEU G C 1
ATOM 13812 O O . LEU G 1 206 ? 4.235 96.906 -31.834 1.00 36.48 206 LEU G O 1
ATOM 13817 N N . ASP G 1 207 ? 6.362 96.883 -31.092 1.00 30.87 207 ASP G N 1
ATOM 13818 C CA . ASP G 1 207 ? 6.015 96.183 -29.862 1.00 33.60 207 ASP G CA 1
ATOM 13819 C C . ASP G 1 207 ? 5.283 97.089 -28.878 1.00 35.59 207 ASP G C 1
ATOM 13820 O O . ASP G 1 207 ? 4.696 96.611 -27.911 1.00 35.54 207 ASP G O 1
ATOM 13825 N N . ALA G 1 208 ? 5.327 98.396 -29.121 1.00 36.22 208 ALA G N 1
ATOM 13826 C CA . ALA G 1 208 ? 4.690 99.353 -28.221 1.00 39.50 208 ALA G CA 1
ATOM 13827 C C . ALA G 1 208 ? 3.268 99.685 -28.660 1.00 42.36 208 ALA G C 1
ATOM 13828 O O . ALA G 1 208 ? 2.485 100.234 -27.881 1.00 44.92 208 ALA G O 1
ATOM 13830 N N . GLY G 1 209 ? 2.936 99.330 -29.900 1.00 35.56 209 GLY G N 1
ATOM 13831 C CA . GLY G 1 209 ? 1.676 99.728 -30.505 1.00 40.05 209 GLY G CA 1
ATOM 13832 C C . GLY G 1 209 ? 0.634 98.634 -30.650 1.00 41.20 209 GLY G C 1
ATOM 13833 O O . GLY G 1 209 ? 0.768 97.550 -30.076 1.00 37.01 209 GLY G O 1
ATOM 13834 N N . ALA G 1 210 ? -0.404 98.925 -31.433 1.00 38.73 210 ALA G N 1
ATOM 13835 C CA . ALA G 1 210 ? -1.574 98.056 -31.543 1.00 41.40 210 ALA G CA 1
ATOM 13836 C C . ALA G 1 210 ? -1.293 96.777 -32.326 1.00 35.14 210 ALA G C 1
ATOM 13837 O O . ALA G 1 210 ? -2.091 95.839 -32.301 1.00 38.72 210 ALA G O 1
ATOM 13839 N N . MET G 1 211 ? -0.160 96.743 -33.017 1.00 32.27 211 MET G N 1
ATOM 13840 C CA . MET G 1 211 ? 0.206 95.574 -33.802 1.00 35.43 211 MET G CA 1
ATOM 13841 C C . MET G 1 211 ? 1.071 94.607 -33.010 1.00 34.92 211 MET G C 1
ATOM 13842 O O . MET G 1 211 ? 1.393 93.523 -33.493 1.00 32.62 211 MET G O 1
ATOM 13847 N N . ALA G 1 212 ? 1.440 95.006 -31.795 1.00 32.19 212 ALA G N 1
ATOM 13848 C CA . ALA G 1 212 ? 2.354 94.222 -30.966 1.00 36.15 212 ALA G CA 1
ATOM 13849 C C . ALA G 1 212 ? 1.924 92.763 -30.839 1.00 33.08 212 ALA G C 1
ATOM 13850 O O . ALA G 1 212 ? 0.802 92.475 -30.435 1.00 31.97 212 ALA G O 1
ATOM 13852 N N . ASN G 1 213 ? 2.833 91.848 -31.159 1.00 29.13 213 ASN G N 1
ATOM 13853 C CA . ASN G 1 213 ? 2.551 90.423 -31.038 1.00 33.37 213 ASN G CA 1
ATOM 13854 C C . ASN G 1 213 ? 3.828 89.595 -30.908 1.00 34.39 213 ASN G C 1
ATOM 13855 O O . ASN G 1 213 ? 4.888 90.001 -31.387 1.00 36.93 213 ASN G O 1
ATOM 13860 N N . PRO G 1 214 ? 3.726 88.419 -30.273 1.00 35.58 214 PRO G N 1
ATOM 13861 C CA . PRO G 1 214 ? 4.894 87.565 -30.016 1.00 37.63 214 PRO G CA 1
ATOM 13862 C C . PRO G 1 214 ? 5.634 87.151 -31.284 1.00 34.42 214 PRO G C 1
ATOM 13863 O O . PRO G 1 214 ? 6.863 87.030 -31.267 1.00 32.77 214 PRO G O 1
ATOM 13867 N N . MET G 1 215 ? 4.906 86.942 -32.373 1.00 29.07 215 MET G N 1
ATOM 13868 C CA . MET G 1 215 ? 5.549 86.566 -33.626 1.00 31.71 215 MET G CA 1
ATOM 13869 C C . MET G 1 215 ? 6.514 87.637 -34.141 1.00 34.42 215 MET G C 1
ATOM 13870 O O . MET G 1 215 ? 7.622 87.324 -34.576 1.00 34.03 215 MET G O 1
ATOM 13875 N N . PHE G 1 216 ? 6.093 88.897 -34.102 1.00 34.29 216 PHE G N 1
ATOM 13876 C CA . PHE G 1 216 ? 6.967 89.986 -34.532 1.00 33.83 216 PHE G CA 1
ATOM 13877 C C . PHE G 1 216 ? 8.212 90.047 -33.661 1.00 36.50 216 PHE G C 1
ATOM 13878 O O . PHE G 1 216 ? 9.325 90.219 -34.156 1.00 31.14 216 PHE G O 1
ATOM 13886 N N . LYS G 1 217 ? 8.020 89.907 -32.356 1.00 36.20 217 LYS G N 1
ATOM 13887 C CA . LYS G 1 217 ? 9.135 89.971 -31.424 1.00 40.30 217 LYS G CA 1
ATOM 13888 C C . LYS G 1 217 ? 10.133 88.852 -31.710 1.00 42.95 217 LYS G C 1
ATOM 13889 O O . LYS G 1 217 ? 11.335 89.096 -31.814 1.00 43.81 217 LYS G O 1
ATOM 13895 N N . GLY G 1 218 ? 9.629 87.628 -31.855 1.00 39.37 218 GLY G N 1
ATOM 13896 C CA . GLY G 1 218 ? 10.484 86.481 -32.111 1.00 40.89 218 GLY G CA 1
ATOM 13897 C C . GLY G 1 218 ? 11.131 86.486 -33.491 1.00 40.00 218 GLY G C 1
ATOM 13898 O O . GLY G 1 218 ? 12.348 86.349 -33.622 1.00 41.13 218 GLY G O 1
ATOM 13899 N N . LYS G 1 219 ? 10.322 86.643 -34.530 1.00 31.25 219 LYS G N 1
ATOM 13900 C CA . LYS G 1 219 ? 10.846 86.587 -35.889 1.00 31.48 219 LYS G CA 1
ATOM 13901 C C . LYS G 1 219 ? 11.712 87.811 -36.193 1.00 37.63 219 LYS G C 1
ATOM 13902 O O . LYS G 1 219 ? 12.678 87.734 -36.952 1.00 34.32 219 LYS G O 1
ATOM 13908 N N . GLY G 1 220 ? 11.359 88.937 -35.584 1.00 36.72 220 GLY G N 1
ATOM 13909 C CA . GLY G 1 220 ? 12.123 90.161 -35.730 1.00 36.60 220 GLY G CA 1
ATOM 13910 C C . GLY G 1 220 ? 13.589 89.984 -35.380 1.00 38.43 220 GLY G C 1
ATOM 13911 O O . GLY G 1 220 ? 14.454 90.509 -36.069 1.00 39.18 220 GLY G O 1
ATOM 13912 N N . GLN G 1 221 ? 13.873 89.241 -34.313 1.00 35.09 221 GLN G N 1
ATOM 13913 C CA . GLN G 1 221 ? 15.254 88.998 -33.918 1.00 41.77 221 GLN G CA 1
ATOM 13914 C C . GLN G 1 221 ? 16.007 88.174 -34.963 1.00 40.65 221 GLN G C 1
ATOM 13915 O O . GLN G 1 221 ? 17.219 88.332 -35.129 1.00 37.81 221 GLN G O 1
ATOM 13921 N N . MET G 1 222 ? 15.290 87.301 -35.668 1.00 35.76 222 MET G N 1
ATOM 13922 C CA . MET G 1 222 ? 15.894 86.542 -36.761 1.00 35.29 222 MET G CA 1
ATOM 13923 C C . MET G 1 222 ? 16.321 87.490 -37.867 1.00 41.43 222 MET G C 1
ATOM 13924 O O . MET G 1 222 ? 17.433 87.392 -38.387 1.00 43.85 222 MET G O 1
ATOM 13929 N N . LEU G 1 223 ? 15.430 88.409 -38.227 1.00 33.80 223 LEU G N 1
ATOM 13930 C CA . LEU G 1 223 ? 15.740 89.382 -39.264 1.00 36.67 223 LEU G CA 1
ATOM 13931 C C . LEU G 1 223 ? 16.994 90.184 -38.915 1.00 38.34 223 LEU G C 1
ATOM 13932 O O . LEU G 1 223 ? 17.786 90.516 -39.794 1.00 44.00 223 LEU G O 1
ATOM 13937 N N . LEU G 1 224 ? 17.171 90.505 -37.637 1.00 38.88 224 LEU G N 1
ATOM 13938 C CA . LEU G 1 224 ? 18.314 91.319 -37.234 1.00 36.99 224 LEU G CA 1
ATOM 13939 C C . LEU G 1 224 ? 19.610 90.520 -37.235 1.00 45.83 224 LEU G C 1
ATOM 13940 O O . LEU G 1 224 ? 20.674 91.058 -37.538 1.00 51.39 224 LEU G O 1
ATOM 13945 N N . SER G 1 225 ? 19.518 89.238 -36.894 1.00 41.04 225 SER G N 1
ATOM 13946 C CA . SER G 1 225 ? 20.704 88.391 -36.800 1.00 49.77 225 SER G CA 1
ATOM 13947 C C . SER G 1 225 ? 21.096 87.802 -38.152 1.00 53.17 225 SER G C 1
ATOM 13948 O O . SER G 1 225 ? 22.269 87.525 -38.397 1.00 56.84 225 SER G O 1
ATOM 13951 N N . GLY G 1 226 ? 20.113 87.613 -39.026 1.00 47.50 226 GLY G N 1
ATOM 13952 C CA . GLY G 1 226 ? 20.356 86.996 -40.317 1.00 47.11 226 GLY G CA 1
ATOM 13953 C C . GLY G 1 226 ? 20.438 85.487 -40.194 1.00 43.11 226 GLY G C 1
ATOM 13954 O O . GLY G 1 226 ? 20.826 84.799 -41.133 1.00 44.41 226 GLY G O 1
ATOM 13955 N N . GLU G 1 227 ? 20.073 84.980 -39.020 1.00 41.16 227 GLU G N 1
ATOM 13956 C CA . GLU G 1 227 ? 20.067 83.545 -38.752 1.00 42.92 227 GLU G CA 1
ATOM 13957 C C . GLU G 1 227 ? 18.629 83.063 -38.636 1.00 39.69 227 GLU G C 1
ATOM 13958 O O . GLU G 1 227 ? 17.825 83.666 -37.922 1.00 42.63 227 GLU G O 1
ATOM 13964 N N . PHE G 1 228 ? 18.301 81.969 -39.317 1.00 36.48 228 PHE G N 1
ATOM 13965 C CA . PHE G 1 228 ? 16.921 81.490 -39.332 1.00 36.13 228 PHE G CA 1
ATOM 13966 C C . PHE G 1 228 ? 16.787 80.030 -38.902 1.00 41.69 228 PHE G C 1
ATOM 13967 O O . PHE G 1 228 ? 16.365 79.183 -39.694 1.00 37.83 228 PHE G O 1
ATOM 13975 N N . PRO G 1 229 ? 17.139 79.731 -37.638 1.00 37.13 229 PRO G N 1
ATOM 13976 C CA . PRO G 1 229 ? 16.979 78.372 -37.114 1.00 37.71 229 PRO G CA 1
ATOM 13977 C C . PRO G 1 229 ? 15.523 77.944 -37.243 1.00 38.20 229 PRO G C 1
ATOM 13978 O O . PRO G 1 229 ? 14.627 78.712 -36.902 1.00 38.82 229 PRO G O 1
ATOM 13982 N N . THR G 1 230 ? 15.302 76.727 -37.719 1.00 41.22 230 THR G N 1
ATOM 13983 C CA . THR G 1 230 ? 13.982 76.293 -38.163 1.00 39.10 230 THR G CA 1
ATOM 13984 C C . THR G 1 230 ? 13.017 75.936 -37.039 1.00 39.14 230 THR G C 1
ATOM 13985 O O . THR G 1 230 ? 13.209 74.943 -36.337 1.00 39.46 230 THR G O 1
ATOM 13989 N N . SER G 1 231 ? 11.982 76.755 -36.872 1.00 37.93 231 SER G N 1
ATOM 13990 C CA . SER G 1 231 ? 10.853 76.402 -36.017 1.00 36.11 231 SER G CA 1
ATOM 13991 C C . SER G 1 231 ? 9.721 75.876 -36.895 1.00 32.91 231 SER G C 1
ATOM 13992 O O . SER G 1 231 ? 9.181 74.800 -36.648 1.00 35.02 231 SER G O 1
ATOM 13995 N N . PHE G 1 232 ? 9.375 76.651 -37.922 1.00 30.15 232 PHE G N 1
ATOM 13996 C CA . PHE G 1 232 ? 8.373 76.263 -38.908 1.00 34.40 232 PHE G CA 1
ATOM 13997 C C . PHE G 1 232 ? 9.010 76.332 -40.291 1.00 28.91 232 PHE G C 1
ATOM 13998 O O . PHE G 1 232 ? 9.244 77.419 -40.807 1.00 30.88 232 PHE G O 1
ATOM 14006 N N . PRO G 1 233 ? 9.319 75.164 -40.885 1.00 31.01 233 PRO G N 1
ATOM 14007 C CA . PRO G 1 233 ? 9.989 75.098 -42.189 1.00 31.18 233 PRO G CA 1
ATOM 14008 C C . PRO G 1 233 ? 9.326 75.999 -43.230 1.00 33.94 233 PRO G C 1
ATOM 14009 O O . PRO G 1 233 ? 8.105 76.020 -43.345 1.00 30.08 233 PRO G O 1
ATOM 14013 N N . LEU G 1 234 ? 10.138 76.741 -43.974 1.00 32.63 234 LEU G N 1
ATOM 14014 C CA . LEU G 1 234 ? 9.627 77.646 -44.995 1.00 31.31 234 LEU G CA 1
ATOM 14015 C C . LEU G 1 234 ? 8.793 76.896 -46.033 1.00 29.29 234 LEU G C 1
ATOM 14016 O O . LEU G 1 234 ? 7.777 77.406 -46.521 1.00 27.62 234 LEU G O 1
ATOM 14021 N N . LYS G 1 235 ? 9.216 75.682 -46.371 1.00 26.14 235 LYS G N 1
ATOM 14022 C CA . LYS G 1 235 ? 8.503 74.892 -47.372 1.00 27.47 235 LYS G CA 1
ATOM 14023 C C . LYS G 1 235 ? 7.099 74.513 -46.905 1.00 27.71 235 LYS G C 1
ATOM 14024 O O . LYS G 1 235 ? 6.181 74.412 -47.718 1.00 27.51 235 LYS G O 1
ATOM 14030 N N . HIS G 1 236 ? 6.928 74.298 -45.602 1.00 26.99 236 HIS G N 1
ATOM 14031 C CA . HIS G 1 236 ? 5.596 74.030 -45.068 1.00 26.70 236 HIS G CA 1
ATOM 14032 C C . HIS G 1 236 ? 4.721 75.283 -45.054 1.00 28.00 236 HIS G C 1
ATOM 14033 O O . HIS G 1 236 ? 3.507 75.197 -45.248 1.00 27.86 236 HIS G O 1
ATOM 14040 N N . MET G 1 237 ? 5.319 76.444 -44.810 1.00 29.96 237 MET G N 1
ATOM 14041 C CA . MET G 1 237 ? 4.544 77.681 -44.902 1.00 24.39 237 MET G CA 1
ATOM 14042 C C . MET G 1 237 ? 4.061 77.869 -46.338 1.00 25.86 237 MET G C 1
ATOM 14043 O O . MET G 1 237 ? 2.895 78.185 -46.574 1.00 27.54 237 MET G O 1
ATOM 14048 N N . GLN G 1 238 ? 4.948 77.664 -47.306 1.00 23.75 238 GLN G N 1
ATOM 14049 C CA . GLN G 1 238 ? 4.545 77.812 -48.707 1.00 24.92 238 GLN G CA 1
ATOM 14050 C C . GLN G 1 238 ? 3.431 76.819 -49.054 1.00 24.69 238 GLN G C 1
ATOM 14051 O O . GLN G 1 238 ? 2.472 77.163 -49.743 1.00 21.54 238 GLN G O 1
ATOM 14057 N N . LYS G 1 239 ? 3.563 75.588 -48.571 1.00 25.52 239 LYS G N 1
ATOM 14058 C CA . LYS G 1 239 ? 2.523 74.582 -48.760 1.00 24.26 239 LYS G CA 1
ATOM 14059 C C . LYS G 1 239 ? 1.193 75.076 -48.198 1.00 29.70 239 LYS G C 1
ATOM 14060 O O . LYS G 1 239 ? 0.145 74.943 -48.831 1.00 30.76 239 LYS G O 1
ATOM 14066 N N . ASP G 1 240 ? 1.243 75.645 -46.999 1.00 26.57 240 ASP G N 1
ATOM 14067 C CA . ASP G 1 240 ? 0.048 76.168 -46.365 1.00 26.02 240 ASP G CA 1
ATOM 14068 C C . ASP G 1 240 ? -0.597 77.274 -47.204 1.00 25.09 240 ASP G C 1
ATOM 14069 O O . ASP G 1 240 ? -1.820 77.289 -47.366 1.00 23.70 240 ASP G O 1
ATOM 14074 N N . LEU G 1 241 ? 0.209 78.194 -47.734 1.00 20.81 241 LEU G N 1
ATOM 14075 C CA . LEU G 1 241 ? -0.334 79.265 -48.586 1.00 21.33 241 LEU G CA 1
ATOM 14076 C C . LEU G 1 241 ? -0.893 78.698 -49.884 1.00 27.08 241 LEU G C 1
ATOM 14077 O O . LEU G 1 241 ? -1.927 79.150 -50.387 1.00 24.46 241 LEU G O 1
ATOM 14082 N N . ARG G 1 242 ? -0.194 77.712 -50.433 1.00 24.38 242 ARG G N 1
ATOM 14083 C CA . ARG G 1 242 ? -0.681 76.994 -51.605 1.00 27.63 242 ARG G CA 1
ATOM 14084 C C . ARG G 1 242 ? -2.077 76.425 -51.361 1.00 24.72 242 ARG G C 1
ATOM 14085 O O . ARG G 1 242 ? -2.980 76.593 -52.172 1.00 21.32 242 ARG G O 1
ATOM 14093 N N . LEU G 1 243 ? -2.246 75.733 -50.243 1.00 22.82 243 LEU G N 1
ATOM 14094 C CA . LEU G 1 243 ? -3.530 75.113 -49.941 1.00 21.96 243 LEU G CA 1
ATOM 14095 C C . LEU G 1 243 ? -4.634 76.142 -49.678 1.00 23.87 243 LEU G C 1
ATOM 14096 O O . LEU G 1 243 ? -5.783 75.929 -50.061 1.00 27.06 243 LEU G O 1
ATOM 14101 N N . ALA G 1 244 ? -4.288 77.251 -49.031 1.00 22.44 244 ALA G N 1
ATOM 14102 C CA . ALA G 1 244 ? -5.260 78.319 -48.802 1.00 22.87 244 ALA G CA 1
ATOM 14103 C C . ALA G 1 244 ? -5.781 78.882 -50.126 1.00 23.44 244 ALA G C 1
ATOM 14104 O O . ALA G 1 244 ? -6.987 79.041 -50.308 1.00 24.89 244 ALA G O 1
ATOM 14106 N N . VAL G 1 245 ? -4.866 79.182 -51.045 1.00 18.91 245 VAL G N 1
ATOM 14107 C CA . VAL G 1 245 ? -5.238 79.678 -52.369 1.00 19.64 245 VAL G CA 1
ATOM 14108 C C . VAL G 1 245 ? -6.130 78.684 -53.121 1.00 23.47 245 VAL G C 1
ATOM 14109 O O . VAL G 1 245 ? -7.087 79.082 -53.787 1.00 21.60 245 VAL G O 1
ATOM 14113 N N . GLU G 1 246 ? -5.829 77.391 -53.010 1.00 23.27 246 GLU G N 1
ATOM 14114 C CA . GLU G 1 246 ? -6.670 76.373 -53.645 1.00 25.99 246 GLU G CA 1
ATOM 14115 C C . GLU G 1 246 ? -8.054 76.288 -52.990 1.00 26.07 246 GLU G C 1
ATOM 14116 O O . GLU G 1 246 ? -9.068 76.111 -53.672 1.00 25.47 246 GLU G O 1
ATOM 14122 N N . LEU G 1 247 ? -8.097 76.424 -51.670 1.00 24.05 247 LEU G N 1
ATOM 14123 C CA . LEU G 1 247 ? -9.372 76.434 -50.961 1.00 24.00 247 LEU G CA 1
ATOM 14124 C C . LEU G 1 247 ? -10.208 77.629 -51.424 1.00 24.14 247 LEU G C 1
ATOM 14125 O O . LEU G 1 247 ? -11.396 77.496 -51.715 1.00 25.92 247 LEU G O 1
ATOM 14130 N N . GLY G 1 248 ? -9.575 78.797 -51.495 1.00 24.23 248 GLY G N 1
ATOM 14131 C CA . GLY G 1 248 ? -10.230 79.994 -51.999 1.00 24.11 248 GLY G CA 1
ATOM 14132 C C . GLY G 1 248 ? -10.783 79.801 -53.400 1.00 24.48 248 GLY G C 1
ATOM 14133 O O . GLY G 1 248 ? -11.888 80.254 -53.712 1.00 23.04 248 GLY G O 1
ATOM 14134 N N . ASP G 1 249 ? -10.014 79.122 -54.247 1.00 23.58 249 ASP G N 1
ATOM 14135 C CA . ASP G 1 249 ? -10.447 78.803 -55.604 1.00 20.56 249 ASP G CA 1
ATOM 14136 C C . ASP G 1 249 ? -11.741 77.973 -55.549 1.00 23.70 249 ASP G C 1
ATOM 14137 O O . ASP G 1 249 ? -12.717 78.279 -56.226 1.00 22.16 249 ASP G O 1
ATOM 14142 N N . ARG G 1 250 ? -11.752 76.926 -54.733 1.00 25.77 250 ARG G N 1
ATOM 14143 C CA . ARG G 1 250 ? -12.944 76.078 -54.608 1.00 28.82 250 ARG G CA 1
ATOM 14144 C C . ARG G 1 250 ? -14.195 76.815 -54.111 1.00 26.08 250 ARG G C 1
ATOM 14145 O O . ARG G 1 250 ? -15.311 76.488 -54.515 1.00 29.52 250 ARG G O 1
ATOM 14153 N N . LEU G 1 251 ? -14.010 77.793 -53.232 1.00 22.94 251 LEU G N 1
ATOM 14154 C CA . LEU G 1 251 ? -15.137 78.495 -52.629 1.00 28.68 251 LEU G CA 1
ATOM 14155 C C . LEU G 1 251 ? -15.445 79.805 -53.340 1.00 33.90 251 LEU G C 1
ATOM 14156 O O . LEU G 1 251 ? -16.349 80.536 -52.942 1.00 42.28 251 LEU G O 1
ATOM 14161 N N . GLY G 1 252 ? -14.686 80.102 -54.386 1.00 31.72 252 GLY G N 1
ATOM 14162 C CA . GLY G 1 252 ? -14.902 81.307 -55.165 1.00 35.08 252 GLY G CA 1
ATOM 14163 C C . GLY G 1 252 ? -14.508 82.565 -54.418 1.00 35.77 252 GLY G C 1
ATOM 14164 O O . GLY G 1 252 ? -15.099 83.623 -54.622 1.00 32.03 252 GLY G O 1
ATOM 14165 N N . GLN G 1 253 ? -13.501 82.450 -53.554 1.00 26.70 253 GLN G N 1
ATOM 14166 C CA . GLN G 1 253 ? -13.025 83.579 -52.771 1.00 25.33 253 GLN G CA 1
ATOM 14167 C C . GLN G 1 253 ? -11.693 84.094 -53.322 1.00 27.48 253 GLN G C 1
ATOM 14168 O O . GLN G 1 253 ? -10.675 83.414 -53.215 1.00 27.44 253 GLN G O 1
ATOM 14174 N N . PRO G 1 254 ? -11.695 85.296 -53.920 1.00 24.29 254 PRO G N 1
ATOM 14175 C CA . PRO G 1 254 ? -10.440 85.919 -54.366 1.00 23.55 254 PRO G CA 1
ATOM 14176 C C . PRO G 1 254 ? -9.529 86.255 -53.180 1.00 25.23 254 PRO G C 1
ATOM 14177 O O . PRO G 1 254 ? -10.013 86.666 -52.124 1.00 25.80 254 PRO G O 1
ATOM 14181 N N . LEU G 1 255 ? -8.221 86.090 -53.361 1.00 21.95 255 LEU G N 1
ATOM 14182 C CA . LEU G 1 255 ? -7.258 86.323 -52.289 1.00 19.90 255 LEU G CA 1
ATOM 14183 C C . LEU G 1 255 ? -5.980 86.948 -52.855 1.00 21.91 255 LEU G C 1
ATOM 14184 O O . LEU G 1 255 ? -4.947 86.287 -52.932 1.00 19.82 255 LEU G O 1
ATOM 14189 N N . HIS G 1 256 ? -6.048 88.218 -53.256 1.00 23.13 256 HIS G N 1
ATOM 14190 C CA . HIS G 1 256 ? -4.895 88.889 -53.870 1.00 25.52 256 HIS G CA 1
ATOM 14191 C C . HIS G 1 256 ? -3.669 88.903 -52.951 1.00 23.32 256 HIS G C 1
ATOM 14192 O O . HIS G 1 256 ? -2.536 88.662 -53.392 1.00 21.07 256 HIS G O 1
ATOM 14199 N N . GLY G 1 257 ? -3.901 89.194 -51.673 1.00 19.93 257 GLY G N 1
ATOM 14200 C CA . GLY G 1 257 ? -2.834 89.242 -50.692 1.00 19.40 257 GLY G CA 1
ATOM 14201 C C . GLY G 1 257 ? -2.176 87.891 -50.444 1.00 23.95 257 GLY G C 1
ATOM 14202 O O . GLY G 1 257 ? -0.945 87.783 -50.408 1.00 18.66 257 GLY G O 1
ATOM 14203 N N . ALA G 1 258 ? -2.992 86.858 -50.258 1.00 20.23 258 ALA G N 1
ATOM 14204 C CA . ALA G 1 258 ? -2.465 85.511 -50.053 1.00 23.56 258 ALA G CA 1
ATOM 14205 C C . ALA G 1 258 ? -1.678 85.034 -51.276 1.00 22.92 258 ALA G C 1
ATOM 14206 O O . ALA G 1 258 ? -0.610 84.436 -51.142 1.00 24.86 258 ALA G O 1
ATOM 14208 N N . ALA G 1 259 ? -2.222 85.285 -52.464 1.00 23.31 259 ALA G N 1
ATOM 14209 C CA . ALA G 1 259 ? -1.589 84.830 -53.704 1.00 20.38 259 ALA G CA 1
ATOM 14210 C C . ALA G 1 259 ? -0.229 85.488 -53.866 1.00 20.41 259 ALA G C 1
ATOM 14211 O O . ALA G 1 259 ? 0.749 84.832 -54.217 1.00 21.67 259 ALA G O 1
ATOM 14213 N N . THR G 1 260 ? -0.167 86.788 -53.590 1.00 22.13 260 THR G N 1
ATOM 14214 C CA . THR G 1 260 ? 1.099 87.506 -53.630 1.00 20.42 260 THR G CA 1
ATOM 14215 C C . THR G 1 260 ? 2.113 86.933 -52.638 1.00 21.68 260 THR G C 1
ATOM 14216 O O . THR G 1 260 ? 3.282 86.724 -52.983 1.00 21.76 260 THR G O 1
ATOM 14220 N N . ALA G 1 261 ? 1.679 86.677 -51.407 1.00 18.81 261 ALA G N 1
ATOM 14221 C CA . ALA G 1 261 ? 2.592 86.121 -50.410 1.00 16.17 261 ALA G CA 1
ATOM 14222 C C . ALA G 1 261 ? 3.053 84.716 -50.817 1.00 25.12 261 ALA G C 1
ATOM 14223 O O . ALA G 1 261 ? 4.226 84.361 -50.660 1.00 21.39 261 ALA G O 1
ATOM 14225 N N . ASN G 1 262 ? 2.126 83.927 -51.346 1.00 20.50 262 ASN G N 1
ATOM 14226 C CA . ASN G 1 262 ? 2.448 82.590 -51.855 1.00 19.00 262 ASN G CA 1
ATOM 14227 C C . ASN G 1 262 ? 3.614 82.659 -52.844 1.00 22.60 262 ASN G C 1
ATOM 14228 O O . ASN G 1 262 ? 4.597 81.920 -52.718 1.00 22.51 262 ASN G O 1
ATOM 14233 N N . GLU G 1 263 ? 3.518 83.560 -53.819 1.00 21.44 263 GLU G N 1
ATOM 14234 C CA . GLU G 1 263 ? 4.573 83.656 -54.829 1.00 18.60 263 GLU G CA 1
ATOM 14235 C C . GLU G 1 263 ? 5.899 84.119 -54.219 1.00 23.27 263 GLU G C 1
ATOM 14236 O O . GLU G 1 263 ? 6.971 83.665 -54.635 1.00 21.54 263 GLU G O 1
ATOM 14242 N N . SER G 1 264 ? 5.837 85.008 -53.229 1.00 21.22 264 SER G N 1
ATOM 14243 C CA . SER G 1 264 ? 7.053 85.410 -52.513 1.00 22.43 264 SER G CA 1
ATOM 14244 C C . SER G 1 264 ? 7.721 84.242 -51.795 1.00 24.18 264 SER G C 1
ATOM 14245 O O . SER G 1 264 ? 8.951 84.134 -51.780 1.00 24.98 264 SER G O 1
ATOM 14248 N N . PHE G 1 265 ? 6.925 83.372 -51.180 1.00 23.27 265 PHE G N 1
ATOM 14249 C CA . PHE G 1 265 ? 7.503 82.203 -50.517 1.00 22.57 265 PHE G CA 1
ATOM 14250 C C . PHE G 1 265 ? 8.086 81.206 -51.519 1.00 22.79 265 PHE G C 1
ATOM 14251 O O . PHE G 1 265 ? 9.059 80.511 -51.221 1.00 25.08 265 PHE G O 1
ATOM 14259 N N . LYS G 1 266 ? 7.501 81.145 -52.711 1.00 23.29 266 LYS G N 1
ATOM 14260 C CA . LYS G 1 266 ? 8.066 80.318 -53.768 1.00 23.78 266 LYS G CA 1
ATOM 14261 C C . LYS G 1 266 ? 9.418 80.872 -54.197 1.00 28.32 266 LYS G C 1
ATOM 14262 O O . LYS G 1 266 ? 10.335 80.116 -54.495 1.00 25.75 266 LYS G O 1
ATOM 14268 N N . ARG G 1 267 ? 9.532 82.195 -54.243 1.00 25.88 267 ARG G N 1
ATOM 14269 C CA . ARG G 1 267 ? 10.802 82.831 -54.580 1.00 23.91 267 ARG G CA 1
ATOM 14270 C C . ARG G 1 267 ? 11.844 82.406 -53.542 1.00 31.35 267 ARG G C 1
ATOM 14271 O O . ARG G 1 267 ? 12.965 82.033 -53.887 1.00 25.57 267 ARG G O 1
ATOM 14279 N N . ALA G 1 268 ? 11.446 82.423 -52.271 1.00 27.14 268 ALA G N 1
ATOM 14280 C CA . ALA G 1 268 ? 12.323 82.004 -51.180 1.00 27.21 268 ALA G CA 1
ATOM 14281 C C . ALA G 1 268 ? 12.740 80.532 -51.292 1.00 30.79 268 ALA G C 1
ATOM 14282 O O . ALA G 1 268 ? 13.902 80.189 -51.047 1.00 27.18 268 ALA G O 1
ATOM 14284 N N . ARG G 1 269 ? 11.806 79.656 -51.658 1.00 27.88 269 ARG G N 1
ATOM 14285 C CA . ARG G 1 269 ? 12.168 78.251 -51.887 1.00 31.32 269 ARG G CA 1
ATOM 14286 C C . ARG G 1 269 ? 13.204 78.120 -52.995 1.00 31.25 269 ARG G C 1
ATOM 14287 O O . ARG G 1 269 ? 14.211 77.432 -52.839 1.00 35.11 269 ARG G O 1
ATOM 14295 N N . ALA G 1 270 ? 12.943 78.772 -54.124 1.00 35.02 270 ALA G N 1
ATOM 14296 C CA . ALA G 1 270 ? 13.825 78.670 -55.282 1.00 36.88 270 ALA G CA 1
ATOM 14297 C C . ALA G 1 270 ? 15.220 79.218 -54.987 1.00 39.88 270 ALA G C 1
ATOM 14298 O O . ALA G 1 270 ? 16.195 78.831 -55.626 1.00 39.02 270 ALA G O 1
ATOM 14300 N N . ALA G 1 271 ? 15.308 80.128 -54.025 1.00 34.20 271 ALA G N 1
ATOM 14301 C CA . ALA G 1 271 ? 16.586 80.727 -53.667 1.00 32.91 271 ALA G CA 1
ATOM 14302 C C . ALA G 1 271 ? 17.345 79.897 -52.634 1.00 35.61 271 ALA G C 1
ATOM 14303 O O . ALA G 1 271 ? 18.419 80.298 -52.189 1.00 36.71 271 ALA G O 1
ATOM 14305 N N . GLY G 1 272 ? 16.781 78.756 -52.241 1.00 33.56 272 GLY G N 1
ATOM 14306 C CA . GLY G 1 272 ? 17.481 77.819 -51.368 1.00 34.74 272 GLY G CA 1
ATOM 14307 C C . GLY G 1 272 ? 17.135 77.837 -49.887 1.00 33.55 272 GLY G C 1
ATOM 14308 O O . GLY G 1 272 ? 17.857 77.273 -49.074 1.00 38.89 272 GLY G O 1
ATOM 14309 N N . HIS G 1 273 ? 16.023 78.463 -49.519 1.00 28.27 273 HIS G N 1
ATOM 14310 C CA . HIS G 1 273 ? 15.702 78.608 -48.104 1.00 35.23 273 HIS G CA 1
ATOM 14311 C C . HIS G 1 273 ? 14.575 77.693 -47.608 1.00 34.61 273 HIS G C 1
ATOM 14312 O O . HIS G 1 273 ? 14.022 77.914 -46.534 1.00 29.96 273 HIS G O 1
ATOM 14319 N N . ALA G 1 274 ? 14.250 76.656 -48.373 1.00 34.66 274 ALA G N 1
ATOM 14320 C CA . ALA G 1 274 ? 13.097 75.810 -48.054 1.00 35.25 274 ALA G CA 1
ATOM 14321 C C . ALA G 1 274 ? 13.149 75.173 -46.656 1.00 33.18 274 ALA G C 1
ATOM 14322 O O . ALA G 1 274 ? 12.115 75.015 -46.002 1.00 34.37 274 ALA G O 1
ATOM 14324 N N . ASP G 1 275 ? 14.344 74.808 -46.201 1.00 32.30 275 ASP G N 1
ATOM 14325 C CA . ASP G 1 275 ? 14.495 74.117 -44.917 1.00 33.15 275 ASP G CA 1
ATOM 14326 C C . ASP G 1 275 ? 14.772 75.039 -43.731 1.00 38.82 275 ASP G C 1
ATOM 14327 O O . ASP G 1 275 ? 14.844 74.580 -42.589 1.00 43.38 275 ASP G O 1
ATOM 14332 N N . GLU G 1 276 ? 14.932 76.331 -43.998 1.00 34.30 276 GLU G N 1
ATOM 14333 C CA . GLU G 1 276 ? 15.132 77.301 -42.927 1.00 36.59 276 GLU G CA 1
ATOM 14334 C C . GLU G 1 276 ? 13.779 77.682 -42.342 1.00 34.01 276 GLU G C 1
ATOM 14335 O O . GLU G 1 276 ? 12.747 77.274 -42.862 1.00 34.70 276 GLU G O 1
ATOM 14341 N N . ASP G 1 277 ? 13.775 78.456 -41.261 1.00 32.54 277 ASP G N 1
ATOM 14342 C CA . ASP G 1 277 ? 12.513 78.945 -40.718 1.00 30.68 277 ASP G CA 1
ATOM 14343 C C . ASP G 1 277 ? 11.787 79.789 -41.774 1.00 31.41 277 ASP G C 1
ATOM 14344 O O . ASP G 1 277 ? 12.433 80.379 -42.637 1.00 30.49 277 ASP G O 1
ATOM 14349 N N . PHE G 1 278 ? 10.456 79.859 -41.704 1.00 28.47 278 PHE G N 1
ATOM 14350 C CA . PHE G 1 278 ? 9.704 80.598 -42.718 1.00 29.96 278 PHE G CA 1
ATOM 14351 C C . PHE G 1 278 ? 9.999 82.092 -42.697 1.00 29.23 278 PHE G C 1
ATOM 14352 O O . PHE G 1 278 ? 9.731 82.787 -43.672 1.00 27.43 278 PHE G O 1
ATOM 14360 N N . ALA G 1 279 ? 10.564 82.584 -41.596 1.00 26.27 279 ALA G N 1
ATOM 14361 C CA . ALA G 1 279 ? 10.986 83.983 -41.540 1.00 30.71 279 ALA G CA 1
ATOM 14362 C C . ALA G 1 279 ? 12.067 84.265 -42.583 1.00 27.71 279 ALA G C 1
ATOM 14363 O O . ALA G 1 279 ? 12.332 85.422 -42.914 1.00 28.14 279 ALA G O 1
ATOM 14365 N N . ALA G 1 280 ? 12.694 83.206 -43.092 1.00 29.99 280 ALA G N 1
ATOM 14366 C CA . ALA G 1 280 ? 13.747 83.340 -44.100 1.00 29.14 280 ALA G CA 1
ATOM 14367 C C . ALA G 1 280 ? 13.241 83.933 -45.424 1.00 26.09 280 ALA G C 1
ATOM 14368 O O . ALA G 1 280 ? 14.037 84.241 -46.305 1.00 29.10 280 ALA G O 1
ATOM 14370 N N . VAL G 1 281 ? 11.928 84.098 -45.562 1.00 27.17 281 VAL G N 1
ATOM 14371 C CA . VAL G 1 281 ? 11.387 84.759 -46.747 1.00 24.06 281 VAL G CA 1
ATOM 14372 C C . VAL G 1 281 ? 11.965 86.175 -46.840 1.00 24.74 281 VAL G C 1
ATOM 14373 O O . VAL G 1 281 ? 12.060 86.748 -47.927 1.00 30.25 281 VAL G O 1
ATOM 14377 N N . PHE G 1 282 ? 12.376 86.721 -45.692 1.00 25.39 282 PHE G N 1
ATOM 14378 C CA . PHE G 1 282 ? 13.074 88.012 -45.635 1.00 24.96 282 PHE G CA 1
ATOM 14379 C C . PHE G 1 282 ? 14.267 88.042 -46.594 1.00 25.87 282 PHE G C 1
ATOM 14380 O O . PHE G 1 282 ? 14.609 89.092 -47.165 1.00 25.38 282 PHE G O 1
ATOM 14388 N N . ARG G 1 283 ? 14.888 86.884 -46.800 1.00 23.69 283 ARG G N 1
ATOM 14389 C CA . ARG G 1 283 ? 16.081 86.800 -47.644 1.00 25.92 283 ARG G CA 1
ATOM 14390 C C . ARG G 1 283 ? 15.844 87.163 -49.119 1.00 31.98 283 ARG G C 1
ATOM 14391 O O . ARG G 1 283 ? 16.777 87.567 -49.815 1.00 32.80 283 ARG G O 1
ATOM 14399 N N . VAL G 1 284 ? 14.615 87.012 -49.603 1.00 31.08 284 VAL G N 1
ATOM 14400 C CA . VAL G 1 284 ? 14.323 87.412 -50.980 1.00 28.74 284 VAL G CA 1
ATOM 14401 C C . VAL G 1 284 ? 13.539 88.719 -51.045 1.00 31.28 284 VAL G C 1
ATOM 14402 O O . VAL G 1 284 ? 13.309 89.253 -52.135 1.00 30.27 284 VAL G O 1
ATOM 14406 N N . LEU G 1 285 ? 13.124 89.231 -49.888 1.00 28.01 285 LEU G N 1
ATOM 14407 C CA . LEU G 1 285 ? 12.500 90.555 -49.845 1.00 29.88 285 LEU G CA 1
ATOM 14408 C C . LEU G 1 285 ? 13.594 91.610 -49.727 1.00 32.70 285 LEU G C 1
ATOM 14409 O O . LEU G 1 285 ? 13.466 92.716 -50.248 1.00 31.70 285 LEU G O 1
ATOM 14414 N N . GLU G 1 286 ? 14.668 91.236 -49.037 1.00 33.92 286 GLU G N 1
ATOM 14415 C CA . GLU G 1 286 ? 15.937 91.971 -49.007 1.00 49.27 286 GLU G CA 1
ATOM 14416 C C . GLU G 1 286 ? 16.031 92.920 -47.826 1.00 57.49 286 GLU G C 1
ATOM 14417 O O . GLU G 1 286 ? 16.642 92.581 -46.817 1.00 59.17 286 GLU G O 1
ATOM 14423 N N . THR H 1 2 ? 1.762 38.173 -64.119 1.00 68.42 2 THR H N 1
ATOM 14424 C CA . THR H 1 2 ? 0.807 37.569 -63.202 1.00 61.43 2 THR H CA 1
ATOM 14425 C C . THR H 1 2 ? -0.642 37.681 -63.690 1.00 51.50 2 THR H C 1
ATOM 14426 O O . THR H 1 2 ? -1.539 37.114 -63.074 1.00 57.05 2 THR H O 1
ATOM 14430 N N . THR H 1 3 ? -0.877 38.418 -64.776 1.00 44.79 3 THR H N 1
ATOM 14431 C CA . THR H 1 3 ? -2.181 38.379 -65.448 1.00 33.75 3 THR H CA 1
ATOM 14432 C C . THR H 1 3 ? -2.119 37.424 -66.645 1.00 32.69 3 THR H C 1
ATOM 14433 O O . THR H 1 3 ? -1.098 37.344 -67.329 1.00 31.51 3 THR H O 1
ATOM 14437 N N . TYR H 1 4 ? -3.211 36.706 -66.891 1.00 30.64 4 TYR H N 1
ATOM 14438 C CA . TYR H 1 4 ? -3.245 35.679 -67.928 1.00 26.72 4 TYR H CA 1
ATOM 14439 C C . TYR H 1 4 ? -4.375 35.892 -68.924 1.00 29.83 4 TYR H C 1
ATOM 14440 O O . TYR H 1 4 ? -5.457 36.371 -68.565 1.00 29.90 4 TYR H O 1
ATOM 14449 N N . GLY H 1 5 ? -4.099 35.540 -70.177 1.00 30.25 5 GLY H N 1
ATOM 14450 C CA . GLY H 1 5 ? -5.098 35.502 -71.231 1.00 24.68 5 GLY H CA 1
ATOM 14451 C C . GLY H 1 5 ? -5.205 34.069 -71.716 1.00 27.94 5 GLY H C 1
ATOM 14452 O O . GLY H 1 5 ? -4.275 33.273 -71.528 1.00 23.81 5 GLY H O 1
ATOM 14453 N N . PHE H 1 6 ? -6.342 33.725 -72.311 1.00 24.48 6 PHE H N 1
ATOM 14454 C CA . PHE H 1 6 ? -6.552 32.372 -72.815 1.00 22.88 6 PHE H CA 1
ATOM 14455 C C . PHE H 1 6 ? -7.414 32.431 -74.063 1.00 25.19 6 PHE H C 1
ATOM 14456 O O . PHE H 1 6 ? -8.540 32.936 -74.024 1.00 29.65 6 PHE H O 1
ATOM 14464 N N . LEU H 1 7 ? -6.876 31.927 -75.169 1.00 19.01 7 LEU H N 1
ATOM 14465 C CA . LEU H 1 7 ? -7.583 31.930 -76.437 1.00 19.50 7 LEU H CA 1
ATOM 14466 C C . LEU H 1 7 ? -7.912 30.507 -76.858 1.00 21.28 7 LEU H C 1
ATOM 14467 O O . LEU H 1 7 ? -7.014 29.670 -76.972 1.00 22.50 7 LEU H O 1
ATOM 14472 N N . GLY H 1 8 ? -9.188 30.243 -77.126 1.00 25.13 8 GLY H N 1
ATOM 14473 C CA . GLY H 1 8 ? -9.605 28.939 -77.616 1.00 25.73 8 GLY H CA 1
ATOM 14474 C C . GLY H 1 8 ? -10.202 28.115 -76.494 1.00 29.32 8 GLY H C 1
ATOM 14475 O O . GLY H 1 8 ? -9.488 27.450 -75.748 1.00 26.96 8 GLY H O 1
ATOM 14476 N N . LEU H 1 9 ? -11.521 28.187 -76.361 1.00 23.11 9 LEU H N 1
ATOM 14477 C CA . LEU H 1 9 ? -12.227 27.463 -75.312 1.00 23.49 9 LEU H CA 1
ATOM 14478 C C . LEU H 1 9 ? -12.939 26.244 -75.879 1.00 24.40 9 LEU H C 1
ATOM 14479 O O . LEU H 1 9 ? -14.168 26.151 -75.815 1.00 31.52 9 LEU H O 1
ATOM 14484 N N . GLY H 1 10 ? -12.169 25.311 -76.438 1.00 20.66 10 GLY H N 1
ATOM 14485 C CA . GLY H 1 10 ? -12.727 24.057 -76.914 1.00 24.61 10 GLY H CA 1
ATOM 14486 C C . GLY H 1 10 ? -12.768 22.981 -75.840 1.00 25.05 10 GLY H C 1
ATOM 14487 O O . GLY H 1 10 ? -12.841 23.274 -74.645 1.00 20.77 10 GLY H O 1
ATOM 14488 N N . ILE H 1 11 ? -12.730 21.727 -76.274 1.00 25.49 11 ILE H N 1
ATOM 14489 C CA . ILE H 1 11 ? -12.741 20.576 -75.366 1.00 23.27 11 ILE H CA 1
ATOM 14490 C C . ILE H 1 11 ? -11.601 20.647 -74.347 1.00 24.62 11 ILE H C 1
ATOM 14491 O O . ILE H 1 11 ? -11.791 20.376 -73.159 1.00 20.19 11 ILE H O 1
ATOM 14496 N N . MET H 1 12 ? -10.419 21.026 -74.813 1.00 17.52 12 MET H N 1
ATOM 14497 C CA . MET H 1 12 ? -9.274 21.183 -73.926 1.00 19.18 12 MET H CA 1
ATOM 14498 C C . MET H 1 12 ? -9.218 22.579 -73.299 1.00 23.04 12 MET H C 1
ATOM 14499 O O . MET H 1 12 ? -9.023 22.717 -72.090 1.00 21.80 12 MET H O 1
ATOM 14504 N N . GLY H 1 13 ? -9.385 23.614 -74.119 1.00 17.61 13 GLY H N 1
ATOM 14505 C CA . GLY H 1 13 ? -9.261 24.982 -73.638 1.00 20.43 13 GLY H CA 1
ATOM 14506 C C . GLY H 1 13 ? -10.218 25.379 -72.514 1.00 23.21 13 GLY H C 1
ATOM 14507 O O . GLY H 1 13 ? -9.848 26.119 -71.601 1.00 23.45 13 GLY H O 1
ATOM 14508 N N . GLY H 1 14 ? -11.454 24.903 -72.571 1.00 25.47 14 GLY H N 1
ATOM 14509 C CA . GLY H 1 14 ? -12.422 25.241 -71.534 1.00 25.83 14 GLY H CA 1
ATOM 14510 C C . GLY H 1 14 ? -11.963 24.840 -70.139 1.00 28.07 14 GLY H C 1
ATOM 14511 O O . GLY H 1 14 ? -11.866 25.682 -69.239 1.00 25.15 14 GLY H O 1
ATOM 14512 N N . PRO H 1 15 ? -11.712 23.538 -69.940 1.00 24.17 15 PRO H N 1
ATOM 14513 C CA . PRO H 1 15 ? -11.237 22.998 -68.660 1.00 26.47 15 PRO H CA 1
ATOM 14514 C C . PRO H 1 15 ? -9.889 23.579 -68.252 1.00 20.87 15 PRO H C 1
ATOM 14515 O O . PRO H 1 15 ? -9.654 23.797 -67.068 1.00 25.29 15 PRO H O 1
ATOM 14519 N N . MET H 1 16 ? -9.005 23.815 -69.214 1.00 21.21 16 MET H N 1
ATOM 14520 C CA . MET H 1 16 ? -7.709 24.408 -68.891 1.00 20.29 16 MET H CA 1
ATOM 14521 C C . MET H 1 16 ? -7.873 25.816 -68.339 1.00 25.24 16 MET H C 1
ATOM 14522 O O . MET H 1 16 ? -7.343 26.142 -67.271 1.00 23.40 16 MET H O 1
ATOM 14527 N N . ALA H 1 17 ? -8.632 26.646 -69.046 1.00 21.67 17 ALA H N 1
ATOM 14528 C CA . ALA H 1 17 ? -8.865 28.006 -68.574 1.00 25.33 17 ALA H CA 1
ATOM 14529 C C . ALA H 1 17 ? -9.585 27.992 -67.216 1.00 25.45 17 ALA H C 1
ATOM 14530 O O . ALA H 1 17 ? -9.271 28.785 -66.324 1.00 23.57 17 ALA H O 1
ATOM 14532 N N . ALA H 1 18 ? -10.534 27.073 -67.056 1.00 23.34 18 ALA H N 1
ATOM 14533 C CA . ALA H 1 18 ? -11.269 26.951 -65.798 1.00 26.57 18 ALA H CA 1
ATOM 14534 C C . ALA H 1 18 ? -10.334 26.631 -64.631 1.00 29.54 18 ALA H C 1
ATOM 14535 O O . ALA H 1 18 ? -10.503 27.171 -63.532 1.00 27.29 18 ALA H O 1
ATOM 14537 N N . ASN H 1 19 ? -9.356 25.754 -64.863 1.00 26.48 19 ASN H N 1
ATOM 14538 C CA . ASN H 1 19 ? -8.345 25.466 -63.847 1.00 26.99 19 ASN H CA 1
ATOM 14539 C C . ASN H 1 19 ? -7.574 26.720 -63.425 1.00 26.10 19 ASN H C 1
ATOM 14540 O O . ASN H 1 19 ? -7.292 26.912 -62.245 1.00 27.46 19 ASN H O 1
ATOM 14545 N N . LEU H 1 20 ? -7.226 27.570 -64.382 1.00 23.79 20 LEU H N 1
ATOM 14546 C CA . LEU H 1 20 ? -6.520 28.807 -64.045 1.00 21.29 20 LEU H CA 1
ATOM 14547 C C . LEU H 1 20 ? -7.396 29.707 -63.191 1.00 28.05 20 LEU H C 1
ATOM 14548 O O . LEU H 1 20 ? -6.942 30.252 -62.185 1.00 26.49 20 LEU H O 1
ATOM 14553 N N . VAL H 1 21 ? -8.663 29.842 -63.577 1.00 27.73 21 VAL H N 1
ATOM 14554 C CA . VAL H 1 21 ? -9.588 30.672 -62.815 1.00 29.61 21 VAL H CA 1
ATOM 14555 C C . VAL H 1 21 ? -9.749 30.134 -61.392 1.00 28.65 21 VAL H C 1
ATOM 14556 O O . VAL H 1 21 ? -9.631 30.884 -60.427 1.00 27.29 21 VAL H O 1
ATOM 14560 N N . ARG H 1 22 ? -10.005 28.836 -61.258 1.00 28.32 22 ARG H N 1
ATOM 14561 C CA . ARG H 1 22 ? -10.198 28.241 -59.932 1.00 28.23 22 ARG H CA 1
ATOM 14562 C C . ARG H 1 22 ? -8.945 28.309 -59.064 1.00 31.83 22 ARG H C 1
ATOM 14563 O O . ARG H 1 22 ? -9.040 28.327 -57.837 1.00 33.33 22 ARG H O 1
ATOM 14571 N N . ALA H 1 23 ? -7.776 28.344 -59.697 1.00 28.47 23 ALA H N 1
ATOM 14572 C CA . ALA H 1 23 ? -6.514 28.410 -58.959 1.00 30.76 23 ALA H CA 1
ATOM 14573 C C . ALA H 1 23 ? -6.213 29.830 -58.477 1.00 34.17 23 ALA H C 1
ATOM 14574 O O . ALA H 1 23 ? -5.214 30.061 -57.798 1.00 37.99 23 ALA H O 1
ATOM 14576 N N . GLY H 1 24 ? -7.084 30.773 -58.828 1.00 33.89 24 GLY H N 1
ATOM 14577 C CA . GLY H 1 24 ? -6.971 32.140 -58.350 1.00 32.30 24 GLY H CA 1
ATOM 14578 C C . GLY H 1 24 ? -6.339 33.152 -59.296 1.00 35.47 24 GLY H C 1
ATOM 14579 O O . GLY H 1 24 ? -6.165 34.311 -58.921 1.00 32.57 24 GLY H O 1
ATOM 14580 N N . PHE H 1 25 ? -5.992 32.741 -60.515 1.00 30.21 25 PHE H N 1
ATOM 14581 C CA . PHE H 1 25 ? -5.374 33.674 -61.460 1.00 31.41 25 PHE H CA 1
ATOM 14582 C C . PHE H 1 25 ? -6.380 34.668 -62.042 1.00 36.18 25 PHE H C 1
ATOM 14583 O O . PHE H 1 25 ? -7.573 34.368 -62.149 1.00 31.07 25 PHE H O 1
ATOM 14591 N N . ASP H 1 26 ? -5.886 35.857 -62.393 1.00 30.72 26 ASP H N 1
ATOM 14592 C CA . ASP H 1 26 ? -6.654 36.850 -63.142 1.00 32.49 26 ASP H CA 1
ATOM 14593 C C . ASP H 1 26 ? -6.639 36.436 -64.620 1.00 31.15 26 ASP H C 1
ATOM 14594 O O . ASP H 1 26 ? -5.633 36.603 -65.307 1.00 31.18 26 ASP H O 1
ATOM 14599 N N . VAL H 1 27 ? -7.749 35.874 -65.097 1.00 27.90 27 VAL H N 1
ATOM 14600 C CA . VAL H 1 27 ? -7.805 35.322 -66.448 1.00 26.80 27 VAL H CA 1
ATOM 14601 C C . VAL H 1 27 ? -8.757 36.103 -67.347 1.00 31.95 27 VAL H C 1
ATOM 14602 O O . VAL H 1 27 ? -9.862 36.462 -66.935 1.00 30.57 27 VAL H O 1
ATOM 14606 N N . THR H 1 28 ? -8.306 36.385 -68.566 1.00 26.59 28 THR H N 1
ATOM 14607 C CA . THR H 1 28 ? -9.143 37.012 -69.579 1.00 25.86 28 THR H CA 1
ATOM 14608 C C . THR H 1 28 ? -9.244 36.031 -70.736 1.00 31.45 28 THR H C 1
ATOM 14609 O O . THR H 1 28 ? -8.225 35.594 -71.261 1.00 29.45 28 THR H O 1
ATOM 14613 N N . VAL H 1 29 ? -10.464 35.672 -71.127 1.00 26.38 29 VAL H N 1
ATOM 14614 C CA . VAL H 1 29 ? -10.651 34.654 -72.163 1.00 25.70 29 VAL H CA 1
ATOM 14615 C C . VAL H 1 29 ? -11.227 35.221 -73.451 1.00 30.24 29 VAL H C 1
ATOM 14616 O O . VAL H 1 29 ? -11.871 36.274 -73.448 1.00 31.71 29 VAL H O 1
ATOM 14620 N N . TRP H 1 30 ? -10.965 34.510 -74.547 1.00 28.08 30 TRP H N 1
ATOM 14621 C CA . TRP H 1 30 ? -11.550 34.798 -75.855 1.00 26.09 30 TRP H CA 1
ATOM 14622 C C . TRP H 1 30 ? -11.737 33.500 -76.623 1.00 23.92 30 TRP H C 1
ATOM 14623 O O . TRP H 1 30 ? -10.898 32.595 -76.546 1.00 26.87 30 TRP H O 1
ATOM 14634 N N . ASN H 1 31 ? -12.840 33.415 -77.362 1.00 29.22 31 ASN H N 1
ATOM 14635 C CA . ASN H 1 31 ? -13.073 32.313 -78.292 1.00 28.70 31 ASN H CA 1
ATOM 14636 C C . ASN H 1 31 ? -13.761 32.856 -79.539 1.00 31.25 31 ASN H C 1
ATOM 14637 O O . ASN H 1 31 ? -14.598 33.755 -79.443 1.00 30.67 31 ASN H O 1
ATOM 14642 N N . ARG H 1 32 ? -13.400 32.329 -80.708 1.00 24.23 32 ARG H N 1
ATOM 14643 C CA . ARG H 1 32 ? -13.993 32.777 -81.966 1.00 26.01 32 ARG H CA 1
ATOM 14644 C C . ARG H 1 32 ? -15.512 32.808 -81.854 1.00 29.32 32 ARG H C 1
ATOM 14645 O O . ARG H 1 32 ? -16.147 33.798 -82.210 1.00 31.94 32 ARG H O 1
ATOM 14653 N N . ASN H 1 33 ? -16.083 31.711 -81.366 1.00 28.02 33 ASN H N 1
ATOM 14654 C CA . ASN H 1 33 ? -17.490 31.661 -80.999 1.00 31.90 33 ASN H CA 1
ATOM 14655 C C . ASN H 1 33 ? -17.675 32.153 -79.567 1.00 30.97 33 ASN H C 1
ATOM 14656 O O . ASN H 1 33 ? -17.406 31.415 -78.620 1.00 31.79 33 ASN H O 1
ATOM 14661 N N . PRO H 1 34 ? -18.153 33.398 -79.403 1.00 32.87 34 PRO H N 1
ATOM 14662 C CA . PRO H 1 34 ? -18.177 34.051 -78.085 1.00 39.04 34 PRO H CA 1
ATOM 14663 C C . PRO H 1 34 ? -19.038 33.330 -77.045 1.00 37.42 34 PRO H C 1
ATOM 14664 O O . PRO H 1 34 ? -18.864 33.548 -75.845 1.00 38.83 34 PRO H O 1
ATOM 14668 N N . ALA H 1 35 ? -19.947 32.475 -77.497 1.00 37.53 35 ALA H N 1
ATOM 14669 C CA . ALA H 1 35 ? -20.829 31.758 -76.583 1.00 36.93 35 ALA H CA 1
ATOM 14670 C C . ALA H 1 35 ? -20.065 30.835 -75.632 1.00 35.58 35 ALA H C 1
ATOM 14671 O O . ALA H 1 35 ? -20.517 30.568 -74.517 1.00 34.22 35 ALA H O 1
ATOM 14673 N N . LYS H 1 36 ? -18.913 30.338 -76.073 1.00 29.72 36 LYS H N 1
ATOM 14674 C CA . LYS H 1 36 ? -18.132 29.412 -75.256 1.00 27.30 36 LYS H CA 1
ATOM 14675 C C . LYS H 1 36 ? -17.506 30.105 -74.043 1.00 25.85 36 LYS H C 1
ATOM 14676 O O . LYS H 1 36 ? -17.065 29.443 -73.105 1.00 30.18 36 LYS H O 1
ATOM 14682 N N . CYS H 1 37 ? -17.496 31.437 -74.055 1.00 25.19 37 CYS H N 1
ATOM 14683 C CA . CYS H 1 37 ? -16.915 32.212 -72.956 1.00 31.38 37 CYS H CA 1
ATOM 14684 C C . CYS H 1 37 ? -17.784 32.275 -71.694 1.00 36.40 37 CYS H C 1
ATOM 14685 O O . CYS H 1 37 ? -17.273 32.477 -70.595 1.00 32.49 37 CYS H O 1
ATOM 14688 N N . ALA H 1 38 ? -19.093 32.113 -71.853 1.00 36.09 38 ALA H N 1
ATOM 14689 C CA . ALA H 1 38 ? -20.028 32.357 -70.754 1.00 43.08 38 ALA H CA 1
ATOM 14690 C C . ALA H 1 38 ? -19.739 31.547 -69.481 1.00 42.65 38 ALA H C 1
ATOM 14691 O O . ALA H 1 38 ? -19.709 32.107 -68.381 1.00 36.36 38 ALA H O 1
ATOM 14693 N N . PRO H 1 39 ? -19.534 30.229 -69.621 1.00 36.33 39 PRO H N 1
ATOM 14694 C CA . PRO H 1 39 ? -19.222 29.416 -68.440 1.00 37.21 39 PRO H CA 1
ATOM 14695 C C . PRO H 1 39 ? -17.971 29.893 -67.704 1.00 38.18 39 PRO H C 1
ATOM 14696 O O . PRO H 1 39 ? -17.947 29.872 -66.476 1.00 40.67 39 PRO H O 1
ATOM 14700 N N . LEU H 1 40 ? -16.946 30.313 -68.439 1.00 30.26 40 LEU H N 1
ATOM 14701 C CA . LEU H 1 40 ? -15.715 30.793 -67.809 1.00 25.40 40 LEU H CA 1
ATOM 14702 C C . LEU H 1 40 ? -15.895 32.148 -67.114 1.00 31.50 40 LEU H C 1
ATOM 14703 O O . LEU H 1 40 ? -15.426 32.354 -65.987 1.00 33.02 40 LEU H O 1
ATOM 14708 N N . VAL H 1 41 ? -16.572 33.072 -67.784 1.00 30.65 41 VAL H N 1
ATOM 14709 C CA . VAL H 1 41 ? -16.935 34.339 -67.154 1.00 31.73 41 VAL H CA 1
ATOM 14710 C C . VAL H 1 41 ? -17.694 34.068 -65.857 1.00 33.61 41 VAL H C 1
ATOM 14711 O O . VAL H 1 41 ? -17.423 34.683 -64.825 1.00 32.87 41 VAL H O 1
ATOM 14715 N N . ALA H 1 42 ? -18.627 33.123 -65.904 1.00 34.94 42 ALA H N 1
ATOM 14716 C CA . ALA H 1 42 ? -19.427 32.786 -64.728 1.00 39.13 42 ALA H CA 1
ATOM 14717 C C . ALA H 1 42 ? -18.561 32.303 -63.563 1.00 39.27 42 ALA H C 1
ATOM 14718 O O . ALA H 1 42 ? -18.955 32.407 -62.400 1.00 38.27 42 ALA H O 1
ATOM 14720 N N . LEU H 1 43 ? -17.383 31.774 -63.882 1.00 35.84 43 LEU H N 1
ATOM 14721 C CA . LEU H 1 43 ? -16.452 31.287 -62.865 1.00 38.33 43 LEU H CA 1
ATOM 14722 C C . LEU H 1 43 ? -15.570 32.401 -62.317 1.00 38.82 43 LEU H C 1
ATOM 14723 O O . LEU H 1 43 ? -14.954 32.244 -61.263 1.00 42.38 43 LEU H O 1
ATOM 14728 N N . GLY H 1 44 ? -15.496 33.517 -63.038 1.00 36.29 44 GLY H N 1
ATOM 14729 C CA . GLY H 1 44 ? -14.690 34.641 -62.599 1.00 38.46 44 GLY H CA 1
ATOM 14730 C C . GLY H 1 44 ? -13.766 35.229 -63.654 1.00 39.53 44 GLY H C 1
ATOM 14731 O O . GLY H 1 44 ? -13.086 36.222 -63.401 1.00 37.40 44 GLY H O 1
ATOM 14732 N N . ALA H 1 45 ? -13.731 34.629 -64.840 1.00 35.21 45 ALA H N 1
ATOM 14733 C CA . ALA H 1 45 ? -12.919 35.174 -65.925 1.00 31.54 45 ALA H CA 1
ATOM 14734 C C . ALA H 1 45 ? -13.546 36.451 -66.471 1.00 31.02 45 ALA H C 1
ATOM 14735 O O . ALA H 1 45 ? -14.757 36.642 -66.393 1.00 34.72 45 ALA H O 1
ATOM 14737 N N . ARG H 1 46 ? -12.714 37.323 -67.020 1.00 32.49 46 ARG H N 1
ATOM 14738 C CA . ARG H 1 46 ? -13.210 38.413 -67.841 1.00 37.50 46 ARG H CA 1
ATOM 14739 C C . ARG H 1 46 ? -13.182 37.971 -69.297 1.00 41.12 46 ARG H C 1
ATOM 14740 O O . ARG H 1 46 ? -12.511 36.999 -69.647 1.00 36.97 46 ARG H O 1
ATOM 14748 N N . GLN H 1 47 ? -13.916 38.677 -70.145 1.00 31.73 47 GLN H N 1
ATOM 14749 C CA . GLN H 1 47 ? -14.018 38.295 -71.544 1.00 37.46 47 GLN H CA 1
ATOM 14750 C C . GLN H 1 47 ? -13.448 39.397 -72.422 1.00 37.24 47 GLN H C 1
ATOM 14751 O O . GLN H 1 47 ? -13.610 40.578 -72.113 1.00 37.69 47 GLN H O 1
ATOM 14757 N N . ALA H 1 48 ? -12.770 39.023 -73.505 1.00 28.02 48 ALA H N 1
ATOM 14758 C CA . ALA H 1 48 ? -12.300 40.024 -74.471 1.00 33.62 48 ALA H CA 1
ATOM 14759 C C . ALA H 1 48 ? -12.886 39.788 -75.861 1.00 32.83 48 ALA H C 1
ATOM 14760 O O . ALA H 1 48 ? -13.462 38.735 -76.134 1.00 30.14 48 ALA H O 1
ATOM 14762 N N . SER H 1 49 ? -12.710 40.768 -76.741 1.00 36.56 49 SER H N 1
ATOM 14763 C CA . SER H 1 49 ? -13.333 40.753 -78.059 1.00 39.81 49 SER H CA 1
ATOM 14764 C C . SER H 1 49 ? -12.438 40.186 -79.153 1.00 35.63 49 SER H C 1
ATOM 14765 O O . SER H 1 49 ? -12.923 39.811 -80.227 1.00 32.60 49 SER H O 1
ATOM 14768 N N . SER H 1 50 ? -11.137 40.126 -78.889 1.00 30.59 50 SER H N 1
ATOM 14769 C CA . SER H 1 50 ? -10.185 39.676 -79.904 1.00 28.51 50 SER H CA 1
ATOM 14770 C C . SER H 1 50 ? -8.884 39.233 -79.263 1.00 27.46 50 SER H C 1
ATOM 14771 O O . SER H 1 50 ? -8.587 39.625 -78.138 1.00 28.49 50 SER H O 1
ATOM 14774 N N . PRO H 1 51 ? -8.101 38.418 -79.984 1.00 28.49 51 PRO H N 1
ATOM 14775 C CA . PRO H 1 51 ? -6.768 38.027 -79.518 1.00 27.38 51 PRO H CA 1
ATOM 14776 C C . PRO H 1 51 ? -5.892 39.243 -79.260 1.00 27.97 51 PRO H C 1
ATOM 14777 O O . PRO H 1 51 ? -5.130 39.246 -78.293 1.00 29.87 51 PRO H O 1
ATOM 14781 N N . ALA H 1 52 ? -6.000 40.262 -80.109 1.00 27.69 52 ALA H N 1
ATOM 14782 C CA . ALA H 1 52 ? -5.230 41.494 -79.913 1.00 31.78 52 ALA H CA 1
ATOM 14783 C C . ALA H 1 52 ? -5.510 42.131 -78.560 1.00 32.49 52 ALA H C 1
ATOM 14784 O O . ALA H 1 52 ? -4.591 42.594 -77.877 1.00 32.83 52 ALA H O 1
ATOM 14786 N N . GLU H 1 53 ? -6.782 42.171 -78.175 1.00 31.77 53 GLU H N 1
ATOM 14787 C CA . GLU H 1 53 ? -7.151 42.770 -76.892 1.00 31.79 53 GLU H CA 1
ATOM 14788 C C . GLU H 1 53 ? -6.529 42.020 -75.720 1.00 31.92 53 GLU H C 1
ATOM 14789 O O . GLU H 1 53 ? -6.023 42.624 -74.776 1.00 29.17 53 GLU H O 1
ATOM 14795 N N . VAL H 1 54 ? -6.567 40.693 -75.790 1.00 34.08 54 VAL H N 1
ATOM 14796 C CA . VAL H 1 54 ? -5.961 39.854 -74.767 1.00 30.64 54 VAL H CA 1
ATOM 14797 C C . VAL H 1 54 ? -4.452 40.071 -74.682 1.00 29.51 54 VAL H C 1
ATOM 14798 O O . VAL H 1 54 ? -3.917 40.328 -73.609 1.00 33.12 54 VAL H O 1
ATOM 14802 N N . CYS H 1 55 ? -3.773 39.973 -75.820 1.00 26.33 55 CYS H N 1
ATOM 14803 C CA . CYS H 1 55 ? -2.317 40.020 -75.855 1.00 24.54 55 CYS H CA 1
ATOM 14804 C C . CYS H 1 55 ? -1.735 41.412 -75.576 1.00 32.90 55 CYS H C 1
ATOM 14805 O O . CYS H 1 55 ? -0.557 41.543 -75.248 1.00 32.73 55 CYS H O 1
ATOM 14808 N N . ALA H 1 56 ? -2.558 42.446 -75.701 1.00 34.22 56 ALA H N 1
ATOM 14809 C CA . ALA H 1 56 ? -2.106 43.799 -75.398 1.00 32.78 56 ALA H CA 1
ATOM 14810 C C . ALA H 1 56 ? -2.177 44.078 -73.898 1.00 35.64 56 ALA H C 1
ATOM 14811 O O . ALA H 1 56 ? -1.494 44.969 -73.391 1.00 37.05 56 ALA H O 1
ATOM 14813 N N . ALA H 1 57 ? -3.009 43.326 -73.189 1.00 31.95 57 ALA H N 1
ATOM 14814 C CA . ALA H 1 57 ? -3.258 43.619 -71.774 1.00 34.63 57 ALA H CA 1
ATOM 14815 C C . ALA H 1 57 ? -2.679 42.585 -70.802 1.00 36.18 57 ALA H C 1
ATOM 14816 O O . ALA H 1 57 ? -2.334 42.919 -69.671 1.00 43.70 57 ALA H O 1
ATOM 14818 N N . CYS H 1 58 ? -2.574 41.335 -71.237 1.00 28.23 58 CYS H N 1
ATOM 14819 C CA . CYS H 1 58 ? -2.163 40.263 -70.332 1.00 32.11 58 CYS H CA 1
ATOM 14820 C C . CYS H 1 58 ? -0.667 39.967 -70.376 1.00 30.21 58 CYS H C 1
ATOM 14821 O O . CYS H 1 58 ? -0.058 39.968 -71.444 1.00 33.55 58 CYS H O 1
ATOM 14824 N N . ASP H 1 59 ? -0.090 39.700 -69.208 1.00 28.70 59 ASP H N 1
ATOM 14825 C CA . ASP H 1 59 ? 1.330 39.375 -69.099 1.00 28.17 59 ASP H CA 1
ATOM 14826 C C . ASP H 1 59 ? 1.667 38.102 -69.863 1.00 28.10 59 ASP H C 1
ATOM 14827 O O . ASP H 1 59 ? 2.731 37.992 -70.469 1.00 30.06 59 ASP H O 1
ATOM 14832 N N . ILE H 1 60 ? 0.759 37.132 -69.818 1.00 25.95 60 ILE H N 1
ATOM 14833 C CA . ILE H 1 60 ? 0.988 35.845 -70.458 1.00 25.83 60 ILE H CA 1
ATOM 14834 C C . ILE H 1 60 ? -0.317 35.341 -71.044 1.00 28.09 60 ILE H C 1
ATOM 14835 O O . ILE H 1 60 ? -1.307 35.202 -70.330 1.00 27.54 60 ILE H O 1
ATOM 14840 N N . THR H 1 61 ? -0.319 35.075 -72.345 1.00 25.30 61 THR H N 1
ATOM 14841 C CA . THR H 1 61 ? -1.502 34.549 -73.015 1.00 23.05 61 THR H CA 1
ATOM 14842 C C . THR H 1 61 ? -1.267 33.127 -73.513 1.00 22.70 61 THR H C 1
ATOM 14843 O O . THR H 1 61 ? -0.258 32.849 -74.148 1.00 23.54 61 THR H O 1
ATOM 14847 N N . ILE H 1 62 ? -2.195 32.229 -73.202 1.00 19.15 62 ILE H N 1
ATOM 14848 C CA . ILE H 1 62 ? -2.130 30.841 -73.650 1.00 20.41 62 ILE H CA 1
ATOM 14849 C C . ILE H 1 62 ? -3.155 30.630 -74.760 1.00 27.81 62 ILE H C 1
ATOM 14850 O O . ILE H 1 62 ? -4.258 31.186 -74.697 1.00 25.43 62 ILE H O 1
ATOM 14855 N N . ALA H 1 63 ? -2.790 29.854 -75.784 1.00 21.52 63 ALA H N 1
ATOM 14856 C CA . ALA H 1 63 ? -3.729 29.488 -76.850 1.00 22.02 63 ALA H CA 1
ATOM 14857 C C . ALA H 1 63 ? -3.900 27.972 -76.927 1.00 22.21 63 ALA H C 1
ATOM 14858 O O . ALA H 1 63 ? -2.940 27.218 -76.749 1.00 21.74 63 ALA H O 1
ATOM 14860 N N . MET H 1 64 ? -5.120 27.523 -77.201 1.00 22.59 64 MET H N 1
ATOM 14861 C CA . MET H 1 64 ? -5.371 26.091 -77.331 1.00 16.71 64 MET H CA 1
ATOM 14862 C C . MET H 1 64 ? -6.298 25.868 -78.521 1.00 21.21 64 MET H C 1
ATOM 14863 O O . MET H 1 64 ? -7.512 25.696 -78.368 1.00 23.47 64 MET H O 1
ATOM 14868 N N . LEU H 1 65 ? -5.719 25.891 -79.717 1.00 25.16 65 LEU H N 1
ATOM 14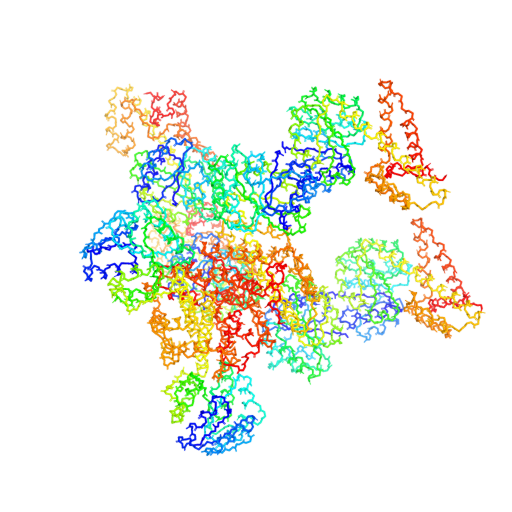869 C CA . LEU H 1 65 ? -6.510 25.973 -80.940 1.00 20.98 65 LEU H CA 1
ATOM 14870 C C . LEU H 1 65 ? -6.438 24.684 -81.744 1.00 24.88 65 LEU H C 1
ATOM 14871 O O . LEU H 1 65 ? -5.557 23.855 -81.528 1.00 22.78 65 LEU H O 1
ATOM 14876 N N . ALA H 1 66 ? -7.363 24.536 -82.686 1.00 22.49 66 ALA H N 1
ATOM 14877 C CA . ALA H 1 66 ? -7.586 23.266 -83.370 1.00 20.61 66 ALA H CA 1
ATOM 14878 C C . ALA H 1 66 ? -6.373 22.720 -84.105 1.00 24.17 66 ALA H C 1
ATOM 14879 O O . ALA H 1 66 ? -6.035 21.538 -83.972 1.00 23.51 66 ALA H O 1
ATOM 14881 N N . ASP H 1 67 ? -5.733 23.567 -84.906 1.00 23.99 67 ASP H N 1
ATOM 14882 C CA . ASP H 1 67 ? -4.771 23.071 -85.888 1.00 18.39 67 ASP H CA 1
ATOM 14883 C C . ASP H 1 67 ? -3.860 24.188 -86.421 1.00 20.48 67 ASP H C 1
ATOM 14884 O O . ASP H 1 67 ? -3.996 25.341 -86.025 1.00 21.42 67 ASP H O 1
ATOM 14889 N N . PRO H 1 68 ? -2.893 23.837 -87.285 1.00 19.77 68 PRO H N 1
ATOM 14890 C CA . PRO H 1 68 ? -1.982 24.879 -87.767 1.00 19.78 68 PRO H CA 1
ATOM 14891 C C . PRO H 1 68 ? -2.704 26.054 -88.429 1.00 26.16 68 PRO H C 1
ATOM 14892 O O . PRO H 1 68 ? -2.299 27.189 -88.210 1.00 22.44 68 PRO H O 1
ATOM 14896 N N . ALA H 1 69 ? -3.747 25.795 -89.211 1.00 22.42 69 ALA H N 1
ATOM 14897 C CA . ALA H 1 69 ? -4.483 26.881 -89.867 1.00 25.16 69 ALA H CA 1
ATOM 14898 C C . ALA H 1 69 ? -5.088 27.844 -88.843 1.00 23.31 69 ALA H C 1
ATOM 14899 O O . ALA H 1 69 ? -5.016 29.073 -88.998 1.00 24.19 69 ALA H O 1
ATOM 14901 N N . ALA H 1 70 ? -5.699 27.284 -87.805 1.00 20.58 70 ALA H N 1
ATOM 14902 C CA . ALA H 1 70 ? -6.284 28.095 -86.745 1.00 23.92 70 ALA H CA 1
ATOM 14903 C C . ALA H 1 70 ? -5.209 28.881 -86.011 1.00 27.18 70 ALA H C 1
ATOM 14904 O O . ALA H 1 70 ? -5.376 30.070 -85.736 1.00 25.32 70 ALA H O 1
ATOM 14906 N N . ALA H 1 71 ? -4.103 28.216 -85.690 1.00 20.89 71 ALA H N 1
ATOM 14907 C CA . ALA H 1 71 ? -3.048 28.875 -84.925 1.00 20.88 71 ALA H CA 1
ATOM 14908 C C . ALA H 1 71 ? -2.469 30.038 -85.715 1.00 22.51 71 ALA H C 1
ATOM 14909 O O . ALA H 1 71 ? -2.202 31.103 -85.156 1.00 26.00 71 ALA H O 1
ATOM 14911 N N . ARG H 1 72 ? -2.266 29.836 -87.016 1.00 22.26 72 ARG H N 1
ATOM 14912 C CA . ARG H 1 72 ? -1.734 30.908 -87.862 1.00 24.61 72 ARG H CA 1
ATOM 14913 C C . ARG H 1 72 ? -2.708 32.069 -88.024 1.00 27.04 72 ARG H C 1
ATOM 14914 O O . ARG H 1 72 ? -2.297 33.228 -88.053 1.00 26.39 72 ARG H O 1
ATOM 14922 N N . GLU H 1 73 ? -3.998 31.768 -88.122 1.00 24.37 73 GLU H N 1
ATOM 14923 C CA . GLU H 1 73 ? -5.003 32.822 -88.285 1.00 28.47 73 GLU H CA 1
ATOM 14924 C C . GLU H 1 73 ? -5.108 33.664 -87.020 1.00 27.27 73 GLU H C 1
ATOM 14925 O O . GLU H 1 73 ? -5.212 34.888 -87.082 1.00 27.63 73 GLU H O 1
ATOM 14931 N N . VAL H 1 74 ? -5.078 33.008 -85.869 1.00 24.11 74 VAL H N 1
ATOM 14932 C CA . VAL H 1 74 ? -5.158 33.727 -84.602 1.00 27.30 74 VAL H CA 1
ATOM 14933 C C . VAL H 1 74 ? -3.910 34.582 -84.380 1.00 29.29 74 VAL H C 1
ATOM 14934 O O . VAL H 1 74 ? -3.978 35.677 -83.814 1.00 28.69 74 VAL H O 1
ATOM 14938 N N . CYS H 1 75 ? -2.773 34.088 -84.846 1.00 24.59 75 CYS H N 1
ATOM 14939 C CA . CYS H 1 75 ? -1.531 34.845 -84.743 1.00 27.77 75 CYS H CA 1
ATOM 14940 C C . CYS H 1 75 ? -1.442 35.989 -85.766 1.00 30.02 75 CYS H C 1
ATOM 14941 O O . CYS H 1 75 ? -1.278 37.153 -85.396 1.00 31.82 75 CYS H O 1
ATOM 14944 N N . PHE H 1 76 ? -1.562 35.651 -87.046 1.00 28.90 76 PHE H N 1
ATOM 14945 C CA . PHE H 1 76 ? -1.279 36.588 -88.133 1.00 29.10 76 PHE H CA 1
ATOM 14946 C C . PHE H 1 76 ? -2.501 37.343 -88.657 1.00 32.37 76 PHE H C 1
ATOM 14947 O O . PHE H 1 76 ? -2.358 38.287 -89.419 1.00 31.13 76 PHE H O 1
ATOM 14955 N N . GLY H 1 77 ? -3.698 36.928 -88.259 1.00 30.32 77 GLY H N 1
ATOM 14956 C CA . GLY H 1 77 ? -4.911 37.498 -88.822 1.00 32.69 77 GLY H CA 1
ATOM 14957 C C . GLY H 1 77 ? -5.277 38.869 -88.279 1.00 34.45 77 GLY H C 1
ATOM 14958 O O . GLY H 1 77 ? -4.620 39.384 -87.369 1.00 33.32 77 GLY H O 1
ATOM 14959 N N . ALA H 1 78 ? -6.332 39.459 -88.838 1.00 31.05 78 ALA H N 1
ATOM 14960 C CA . ALA H 1 78 ? -6.821 40.756 -88.374 1.00 37.75 78 ALA H CA 1
ATOM 14961 C C . ALA H 1 78 ? -7.195 40.689 -86.896 1.00 38.45 78 ALA H C 1
ATOM 14962 O O . ALA H 1 78 ? -7.870 39.750 -86.460 1.00 36.89 78 ALA H O 1
ATOM 14964 N N . ASN H 1 79 ? -6.740 41.684 -86.137 1.00 33.91 79 ASN H N 1
ATOM 14965 C CA . ASN H 1 79 ? -6.948 41.740 -84.694 1.00 33.55 79 ASN H CA 1
ATOM 14966 C C . ASN H 1 79 ? -6.405 40.513 -83.968 1.00 34.76 79 ASN H C 1
ATOM 14967 O O . ASN H 1 79 ? -6.907 40.135 -82.909 1.00 32.02 79 ASN H O 1
ATOM 14972 N N . GLY H 1 80 ? -5.373 39.904 -84.540 1.00 31.52 80 GLY H N 1
ATOM 14973 C CA . GLY H 1 80 ? -4.757 38.729 -83.958 1.00 31.27 80 GLY H CA 1
ATOM 14974 C C . GLY H 1 80 ? -3.664 39.047 -82.955 1.00 31.03 80 GLY H C 1
ATOM 14975 O O . GLY H 1 80 ? -3.477 40.205 -82.554 1.00 29.28 80 GLY H O 1
ATOM 14976 N N . VAL H 1 81 ? -2.940 38.005 -82.552 1.00 28.73 81 VAL H N 1
ATOM 14977 C CA . VAL H 1 81 ? -1.922 38.107 -81.514 1.00 30.41 81 VAL H CA 1
ATOM 14978 C C . VAL H 1 81 ? -0.890 39.189 -81.814 1.00 34.01 81 VAL H C 1
ATOM 14979 O O . VAL H 1 81 ? -0.512 39.957 -80.929 1.00 30.05 81 VAL H O 1
ATOM 14983 N N . LEU H 1 82 ? -0.442 39.252 -83.063 1.00 29.36 82 LEU H N 1
ATOM 14984 C CA . LEU H 1 82 ? 0.630 40.170 -83.426 1.00 32.77 82 LEU H CA 1
ATOM 14985 C C . LEU H 1 82 ? 0.235 41.635 -83.306 1.00 35.33 82 LEU H C 1
ATOM 14986 O O . LEU H 1 82 ? 1.101 42.492 -83.170 1.00 32.65 82 LEU H O 1
ATOM 14991 N N . GLU H 1 83 ? -1.063 41.921 -83.380 1.00 35.84 83 GLU H N 1
ATOM 14992 C CA . GLU H 1 83 ? -1.544 43.297 -83.270 1.00 33.78 83 GLU H CA 1
ATOM 14993 C C . GLU H 1 83 ? -1.493 43.778 -81.825 1.00 36.13 83 GLU H C 1
ATOM 14994 O O . GLU H 1 83 ? -1.561 44.976 -81.563 1.00 35.89 83 GLU H O 1
ATOM 15000 N N . GLY H 1 84 ? -1.382 42.847 -80.885 1.00 32.24 84 GLY H N 1
ATOM 15001 C CA . GLY H 1 84 ? -1.429 43.208 -79.475 1.00 33.95 84 GLY H CA 1
ATOM 15002 C C . GLY H 1 84 ? -0.177 42.897 -78.673 1.00 34.36 84 GLY H C 1
ATOM 15003 O O . GLY H 1 84 ? 0.152 43.608 -77.722 1.00 34.95 84 GLY H O 1
ATOM 15004 N N . ILE H 1 85 ? 0.528 41.839 -79.057 1.00 31.62 85 ILE H N 1
ATOM 15005 C CA . ILE H 1 85 ? 1.656 41.353 -78.268 1.00 31.04 85 ILE H CA 1
ATOM 15006 C C . ILE H 1 85 ? 2.840 42.312 -78.358 1.00 32.28 85 ILE H C 1
ATOM 15007 O O . ILE H 1 85 ? 3.003 43.030 -79.345 1.00 33.12 85 ILE H O 1
ATOM 15012 N N . GLY H 1 86 ? 3.658 42.331 -77.314 1.00 33.52 86 GLY H N 1
ATOM 15013 C CA . GLY H 1 86 ? 4.814 43.208 -77.276 1.00 36.88 86 GLY H CA 1
ATOM 15014 C C . GLY H 1 86 ? 5.234 43.502 -75.853 1.00 38.30 86 GLY H C 1
ATOM 15015 O O . GLY H 1 86 ? 4.669 42.947 -74.906 1.00 34.06 86 GLY H O 1
ATOM 15016 N N . GLY H 1 87 ? 6.228 44.374 -75.707 1.00 35.84 87 GLY H N 1
ATOM 15017 C CA . GLY H 1 87 ? 6.682 44.811 -74.405 1.00 39.18 87 GLY H CA 1
ATOM 15018 C C . GLY H 1 87 ? 7.047 43.668 -73.481 1.00 38.21 87 GLY H C 1
ATOM 15019 O O . GLY H 1 87 ? 6.907 43.787 -72.268 1.00 38.48 87 GLY H O 1
ATOM 15020 N N . GLY H 1 88 ? 7.508 42.557 -74.048 1.00 33.17 88 GLY H N 1
ATOM 15021 C CA . GLY H 1 88 ? 7.956 41.433 -73.238 1.00 37.56 88 GLY H CA 1
ATOM 15022 C C . GLY H 1 88 ? 6.855 40.485 -72.791 1.00 35.48 88 GLY H C 1
ATOM 15023 O O . GLY H 1 88 ? 7.119 39.456 -72.164 1.00 32.15 88 GLY H O 1
ATOM 15024 N N . ARG H 1 89 ? 5.613 40.834 -73.103 1.00 34.57 89 ARG H N 1
ATOM 15025 C CA . ARG H 1 89 ? 4.481 39.955 -72.812 1.00 31.57 89 ARG H CA 1
ATOM 15026 C C . ARG H 1 89 ? 4.667 38.591 -73.487 1.00 31.23 89 ARG H C 1
ATOM 15027 O O . ARG H 1 89 ? 5.293 38.486 -74.545 1.00 30.64 89 ARG H O 1
ATOM 15035 N N . GLY H 1 90 ? 4.138 37.547 -72.861 1.00 28.20 90 GLY H N 1
ATOM 15036 C CA . GLY H 1 90 ? 4.356 36.198 -73.344 1.00 24.19 90 GLY H CA 1
ATOM 15037 C C . GLY H 1 90 ? 3.188 35.602 -74.095 1.00 24.73 90 GLY H C 1
ATOM 15038 O O . GLY H 1 90 ? 2.024 35.875 -73.802 1.00 28.09 90 GLY H O 1
ATOM 15039 N N . TYR H 1 91 ? 3.513 34.772 -75.076 1.00 22.73 91 TYR H N 1
ATOM 15040 C CA . TYR H 1 91 ? 2.515 34.003 -75.798 1.00 25.26 91 TYR H CA 1
ATOM 15041 C C . TYR H 1 91 ? 2.909 32.539 -75.721 1.00 25.07 91 TYR H C 1
ATOM 15042 O O . TYR H 1 91 ? 4.022 32.171 -76.091 1.00 23.69 91 TYR H O 1
ATOM 15051 N N . ILE H 1 92 ? 2.002 31.714 -75.210 1.00 22.72 92 ILE H N 1
ATOM 15052 C CA . ILE H 1 92 ? 2.254 30.289 -75.058 1.00 21.13 92 ILE H CA 1
ATOM 15053 C C . ILE H 1 92 ? 1.229 29.508 -75.879 1.00 24.95 92 ILE H C 1
ATOM 15054 O O . ILE H 1 92 ? 0.062 29.388 -75.488 1.00 21.44 92 ILE H O 1
ATOM 15059 N N . ASP H 1 93 ? 1.655 29.003 -77.032 1.00 21.88 93 ASP H N 1
ATOM 15060 C CA . ASP H 1 93 ? 0.746 28.251 -77.892 1.00 24.24 93 ASP H CA 1
ATOM 15061 C C . ASP H 1 93 ? 0.800 26.774 -77.522 1.00 22.08 93 ASP H C 1
ATOM 15062 O O . ASP H 1 93 ? 1.799 26.097 -77.773 1.00 22.46 93 ASP H O 1
ATOM 15067 N N . MET H 1 94 ? -0.279 26.284 -76.917 1.00 18.99 94 MET H N 1
ATOM 15068 C CA . MET H 1 94 ? -0.356 24.884 -76.506 1.00 15.41 94 MET H CA 1
ATOM 15069 C C . MET H 1 94 ? -1.108 24.002 -77.511 1.00 20.78 94 MET H C 1
ATOM 15070 O O . MET H 1 94 ? -1.347 22.824 -77.240 1.00 20.89 94 MET H O 1
ATOM 15075 N N . SER H 1 95 ? -1.457 24.570 -78.669 1.00 22.44 95 SER H N 1
ATOM 15076 C CA . SER H 1 95 ? -2.099 23.818 -79.758 1.00 24.91 95 SER H CA 1
ATOM 15077 C C . SER H 1 95 ? -1.149 22.772 -80.313 1.00 22.73 95 SER H C 1
ATOM 15078 O O . SER H 1 95 ? 0.062 22.979 -80.310 1.00 20.78 95 SER H O 1
ATOM 15081 N N . THR H 1 96 ? -1.681 21.661 -80.816 1.00 18.80 96 THR H N 1
ATOM 15082 C CA . THR H 1 96 ? -0.829 20.711 -81.518 1.00 19.22 96 THR H CA 1
ATOM 15083 C C . THR H 1 96 ? -0.674 21.142 -82.972 1.00 22.60 96 THR H C 1
ATOM 15084 O O . THR H 1 96 ? -1.636 21.114 -83.743 1.00 19.69 96 THR H O 1
ATOM 15088 N N . VAL H 1 97 ? 0.539 21.555 -83.329 1.00 18.20 97 VAL H N 1
ATOM 15089 C CA . VAL H 1 97 ? 0.848 21.984 -84.688 1.00 18.48 97 VAL H CA 1
ATOM 15090 C C . VAL H 1 97 ? 2.187 21.414 -85.128 1.00 18.00 97 VAL H C 1
ATOM 15091 O O . VAL H 1 97 ? 2.870 20.741 -84.358 1.00 22.45 97 VAL H O 1
ATOM 15095 N N . ASP H 1 98 ? 2.561 21.684 -86.369 1.00 19.37 98 ASP H N 1
ATOM 15096 C CA . ASP H 1 98 ? 3.844 21.231 -86.875 1.00 20.88 98 ASP H CA 1
ATOM 15097 C C . ASP H 1 98 ? 4.913 22.209 -86.425 1.00 22.66 98 ASP H C 1
ATOM 15098 O O . ASP H 1 98 ? 4.617 23.358 -86.081 1.00 21.98 98 ASP H O 1
ATOM 15103 N N . ASP H 1 99 ? 6.157 21.756 -86.435 1.00 21.46 99 ASP H N 1
ATOM 15104 C CA . ASP H 1 99 ? 7.265 22.599 -85.998 1.00 22.80 99 ASP H CA 1
ATOM 15105 C C . ASP H 1 99 ? 7.491 23.821 -86.895 1.00 29.61 99 ASP H C 1
ATOM 15106 O O . ASP H 1 99 ? 8.005 24.843 -86.437 1.00 28.40 99 ASP H O 1
ATOM 15111 N N . GLU H 1 100 ? 7.100 23.739 -88.162 1.00 24.09 100 GLU H N 1
ATOM 15112 C CA . GLU H 1 100 ? 7.272 24.896 -89.045 1.00 20.55 100 GLU H CA 1
ATOM 15113 C C . GLU H 1 100 ? 6.333 26.034 -88.654 1.00 22.64 100 GLU H C 1
ATOM 15114 O O . GLU H 1 100 ? 6.719 27.202 -88.659 1.00 23.67 100 GLU H O 1
ATOM 15120 N N . THR H 1 101 ? 5.112 25.681 -88.271 1.00 21.77 101 THR H N 1
ATOM 15121 C CA . THR H 1 101 ? 4.135 26.652 -87.786 1.00 23.77 101 THR H CA 1
ATOM 15122 C C . THR H 1 101 ? 4.550 27.303 -86.466 1.00 26.55 101 THR H C 1
ATOM 15123 O O . THR H 1 101 ? 4.494 28.533 -86.320 1.00 21.62 101 THR H O 1
ATOM 15127 N N . SER H 1 102 ? 4.946 26.491 -85.490 1.00 22.44 102 SER H N 1
ATOM 15128 C CA . SER H 1 102 ? 5.302 27.059 -84.196 1.00 22.96 102 SER H CA 1
ATOM 15129 C C . SER H 1 102 ? 6.549 27.935 -84.325 1.00 28.72 102 SER H C 1
ATOM 15130 O O . SER H 1 102 ? 6.668 28.958 -83.647 1.00 24.55 102 SER H O 1
ATOM 15133 N N . THR H 1 103 ? 7.469 27.542 -85.204 1.00 22.09 103 THR H N 1
ATOM 15134 C CA . THR H 1 103 ? 8.671 28.346 -85.444 1.00 27.35 103 THR H CA 1
ATOM 15135 C C . THR H 1 103 ? 8.329 29.696 -86.084 1.00 29.30 103 THR H C 1
ATOM 15136 O O . THR H 1 103 ? 8.892 30.729 -85.727 1.00 31.97 103 THR H O 1
ATOM 15140 N N . ALA H 1 104 ? 7.396 29.679 -87.027 1.00 26.15 104 ALA H N 1
ATOM 15141 C CA . ALA H 1 104 ? 6.990 30.889 -87.727 1.00 25.41 104 ALA H CA 1
ATOM 15142 C C . ALA H 1 104 ? 6.242 31.829 -86.787 1.00 30.50 104 ALA H C 1
ATOM 15143 O O . ALA H 1 104 ? 6.460 33.041 -86.794 1.00 26.36 104 ALA H O 1
ATOM 15145 N N . ILE H 1 105 ? 5.371 31.261 -85.962 1.00 26.57 105 ILE H N 1
ATOM 15146 C CA . ILE H 1 105 ? 4.643 32.051 -84.984 1.00 27.86 105 ILE H CA 1
ATOM 15147 C C . ILE H 1 105 ? 5.624 32.640 -83.977 1.00 27.19 105 ILE H C 1
ATOM 15148 O O . ILE H 1 105 ? 5.593 33.841 -83.688 1.00 26.09 105 ILE H O 1
ATOM 15153 N N . GLY H 1 106 ? 6.517 31.798 -83.469 1.00 24.60 106 GLY H N 1
ATOM 15154 C CA . GLY H 1 106 ? 7.551 32.252 -82.552 1.00 26.96 106 GLY H CA 1
ATOM 15155 C C . GLY H 1 106 ? 8.383 33.408 -83.092 1.00 25.91 106 GLY H C 1
ATOM 15156 O O . GLY H 1 106 ? 8.620 34.400 -82.395 1.00 31.36 106 GLY H O 1
ATOM 15157 N N . ALA H 1 107 ? 8.835 33.286 -84.336 1.00 24.34 107 ALA H N 1
ATOM 15158 C CA . ALA H 1 107 ? 9.654 34.329 -84.947 1.00 29.80 107 ALA H CA 1
ATOM 15159 C C . ALA H 1 107 ? 8.903 35.659 -85.028 1.00 29.53 107 ALA H C 1
ATOM 15160 O O . ALA H 1 107 ? 9.459 36.716 -84.734 1.00 31.57 107 ALA H O 1
ATOM 15162 N N . ALA H 1 108 ? 7.639 35.599 -85.432 1.00 27.86 108 ALA H N 1
ATOM 15163 C CA . ALA H 1 108 ? 6.822 36.801 -85.568 1.00 29.98 108 ALA H CA 1
ATOM 15164 C C . ALA H 1 108 ? 6.546 37.453 -84.212 1.00 31.46 108 ALA H C 1
ATOM 15165 O O . ALA H 1 108 ? 6.621 38.670 -84.078 1.00 32.73 108 ALA H O 1
ATOM 15167 N N . VAL H 1 109 ? 6.221 36.644 -83.208 1.00 29.87 109 VAL H N 1
ATOM 15168 C CA . VAL H 1 109 ? 5.976 37.169 -81.868 1.00 24.03 109 VAL H CA 1
ATOM 15169 C C . VAL H 1 109 ? 7.216 37.865 -81.336 1.00 32.87 109 VAL H C 1
ATOM 15170 O O . VAL H 1 109 ? 7.148 38.978 -80.790 1.00 34.82 109 VAL H O 1
ATOM 15174 N N . THR H 1 110 ? 8.360 37.216 -81.507 1.00 30.03 110 THR H N 1
ATOM 15175 C CA . THR H 1 110 ? 9.612 37.776 -81.016 1.00 29.77 110 THR H CA 1
ATOM 15176 C C . THR H 1 110 ? 9.946 39.107 -81.695 1.00 34.63 110 THR H C 1
ATOM 15177 O O . THR H 1 110 ? 10.435 40.038 -81.051 1.00 33.14 110 THR H O 1
ATOM 15181 N N . ALA H 1 111 ? 9.675 39.199 -82.991 1.00 33.93 111 ALA H N 1
ATOM 15182 C CA . ALA H 1 111 ? 9.971 40.415 -83.744 1.00 35.06 111 ALA H CA 1
ATOM 15183 C C . ALA H 1 111 ? 9.083 41.578 -83.301 1.00 40.08 111 ALA H C 1
ATOM 15184 O O . ALA H 1 111 ? 9.430 42.742 -83.505 1.00 42.24 111 ALA H O 1
ATOM 15186 N N . ARG H 1 112 ? 7.944 41.260 -82.688 1.00 35.61 112 ARG H N 1
ATOM 15187 C CA . ARG H 1 112 ? 7.044 42.287 -82.161 1.00 37.61 112 ARG H CA 1
ATOM 15188 C C . ARG H 1 112 ? 7.400 42.649 -80.723 1.00 41.00 112 ARG H C 1
ATOM 15189 O O . ARG H 1 112 ? 6.747 43.488 -80.104 1.00 40.82 112 ARG H O 1
ATOM 15197 N N . GLY H 1 113 ? 8.438 42.010 -80.194 1.00 38.55 113 GLY H N 1
ATOM 15198 C CA . GLY H 1 113 ? 8.902 42.310 -78.852 1.00 33.55 113 GLY H CA 1
ATOM 15199 C C . GLY H 1 113 ? 8.267 41.432 -77.784 1.00 34.77 113 GLY H C 1
ATOM 15200 O O . GLY H 1 113 ? 8.398 41.702 -76.595 1.00 35.82 113 GLY H O 1
ATOM 15201 N N . GLY H 1 114 ? 7.569 40.382 -78.201 1.00 33.36 114 GLY H N 1
ATOM 15202 C CA . GLY H 1 114 ? 6.985 39.453 -77.250 1.00 31.58 114 GLY H CA 1
ATOM 15203 C C . GLY H 1 114 ? 7.924 38.290 -76.983 1.00 33.16 114 GLY H C 1
ATOM 15204 O O . GLY H 1 114 ? 8.960 38.165 -77.632 1.00 29.84 114 GLY H O 1
ATOM 15205 N N . ARG H 1 115 ? 7.568 37.443 -76.022 1.00 27.87 115 ARG H N 1
ATOM 15206 C CA . ARG H 1 115 ? 8.301 36.203 -75.769 1.00 26.11 115 ARG H CA 1
ATOM 15207 C C . ARG H 1 115 ? 7.429 35.026 -76.192 1.00 28.05 115 ARG H C 1
ATOM 15208 O O . ARG H 1 115 ? 6.211 35.038 -75.975 1.00 28.53 115 ARG H O 1
ATOM 15216 N N . PHE H 1 116 ? 8.035 34.009 -76.801 1.00 27.57 116 PHE H N 1
ATOM 15217 C CA . PHE H 1 116 ? 7.246 32.877 -77.276 1.00 24.74 116 PHE H CA 1
ATOM 15218 C C . PHE H 1 116 ? 7.676 31.545 -76.687 1.00 26.81 116 PHE H C 1
ATOM 15219 O O . PHE H 1 116 ? 8.864 31.269 -76.532 1.00 26.83 116 PHE H O 1
ATOM 15227 N N . LEU H 1 117 ? 6.683 30.721 -76.389 1.00 23.89 117 LEU H N 1
ATOM 15228 C CA . LEU H 1 117 ? 6.906 29.360 -75.938 1.00 24.40 117 LEU H CA 1
ATOM 15229 C C . LEU H 1 117 ? 5.843 28.481 -76.593 1.00 24.85 117 LEU H C 1
ATOM 15230 O O . LEU H 1 117 ? 4.652 28.829 -76.582 1.00 25.15 117 LEU H O 1
ATOM 15235 N N . GLU H 1 118 ? 6.261 27.366 -77.195 1.00 21.55 118 GLU H N 1
ATOM 15236 C CA . GLU H 1 118 ? 5.304 26.342 -77.602 1.00 22.81 118 GLU H CA 1
ATOM 15237 C C . GLU H 1 118 ? 5.182 25.379 -76.433 1.00 23.73 118 GLU H C 1
ATOM 15238 O O . GLU H 1 118 ? 6.159 25.140 -75.729 1.00 22.98 118 GLU H O 1
ATOM 15244 N N . ALA H 1 119 ? 3.986 24.845 -76.203 1.00 21.12 119 ALA H N 1
ATOM 15245 C CA . ALA H 1 119 ? 3.797 23.914 -75.093 1.00 20.83 119 ALA H CA 1
ATOM 15246 C C . ALA H 1 119 ? 2.623 22.974 -75.322 1.00 20.78 119 ALA H C 1
ATOM 15247 O O . ALA H 1 119 ? 1.702 22.915 -74.502 1.00 19.96 119 ALA H O 1
ATOM 15249 N N . PRO H 1 120 ? 2.651 22.218 -76.430 1.00 19.89 120 PRO H N 1
ATOM 15250 C CA . PRO H 1 120 ? 1.578 21.240 -76.638 1.00 17.48 120 PRO H CA 1
ATOM 15251 C C . PRO H 1 120 ? 1.578 20.218 -75.504 1.00 24.25 120 PRO H C 1
ATOM 15252 O O . PRO H 1 120 ? 2.571 20.106 -74.766 1.00 22.92 120 PRO H O 1
ATOM 15256 N N . VAL H 1 121 ? 0.482 19.475 -75.375 1.00 16.91 121 VAL H N 1
ATOM 15257 C CA . VAL H 1 121 ? 0.282 18.605 -74.218 1.00 18.24 121 VAL H CA 1
ATOM 15258 C C . VAL H 1 121 ? -0.085 17.179 -74.584 1.00 21.14 121 VAL H C 1
ATOM 15259 O O . VAL H 1 121 ? -0.670 16.920 -75.629 1.00 21.73 121 VAL H O 1
ATOM 15263 N N . SER H 1 122 ? 0.264 16.251 -73.703 1.00 23.65 122 SER H N 1
ATOM 15264 C CA . SER H 1 122 ? -0.194 14.878 -73.828 1.00 19.01 122 SER H CA 1
ATOM 15265 C C . SER H 1 122 ? -1.194 14.631 -72.697 1.00 19.88 122 SER H C 1
ATOM 15266 O O . SER H 1 122 ? -0.918 14.948 -71.540 1.00 23.83 122 SER H O 1
ATOM 15269 N N . GLY H 1 123 ? -2.364 14.097 -73.041 1.00 19.77 123 GLY H N 1
ATOM 15270 C CA . GLY H 1 123 ? -3.459 13.963 -72.094 1.00 21.74 123 GLY H CA 1
ATOM 15271 C C . GLY H 1 123 ? -4.747 14.514 -72.689 1.00 21.90 123 GLY H C 1
ATOM 15272 O O . GLY H 1 123 ? -4.735 15.536 -73.370 1.00 24.96 123 GLY H O 1
ATOM 15273 N N . THR H 1 124 ? -5.863 13.842 -72.431 1.00 18.52 124 THR H N 1
ATOM 15274 C CA . THR H 1 124 ? -7.107 14.163 -73.119 1.00 24.21 124 THR H CA 1
ATOM 15275 C C . THR H 1 124 ? -8.067 15.007 -72.256 1.00 22.85 124 THR H C 1
ATOM 15276 O O . THR H 1 124 ? -7.629 15.757 -71.390 1.00 21.80 124 THR H O 1
ATOM 15280 N N . LYS H 1 125 ? -9.367 14.897 -72.503 1.00 20.65 125 LYS H N 1
ATOM 15281 C CA . LYS H 1 125 ? -10.353 15.747 -71.825 1.00 20.68 125 LYS H CA 1
ATOM 15282 C C . LYS H 1 125 ? -10.294 15.633 -70.294 1.00 20.70 125 LYS H C 1
ATOM 15283 O O . LYS H 1 125 ? -10.223 16.643 -69.593 1.00 24.27 125 LYS H O 1
ATOM 15289 N N . LYS H 1 126 ? -10.320 14.407 -69.773 1.00 20.20 126 LYS H N 1
ATOM 15290 C CA . LYS H 1 126 ? -10.344 14.222 -68.318 1.00 23.50 126 LYS H CA 1
ATOM 15291 C C . LYS H 1 126 ? -9.078 14.782 -67.650 1.00 22.89 126 LYS H C 1
ATOM 15292 O O . LYS H 1 126 ? -9.162 15.497 -66.657 1.00 24.20 126 LYS H O 1
ATOM 15298 N N . PRO H 1 127 ? -7.898 14.468 -68.201 1.00 21.85 127 PRO H N 1
ATOM 15299 C CA . PRO H 1 127 ? -6.695 15.118 -67.666 1.00 21.02 127 PRO H CA 1
ATOM 15300 C C . PRO H 1 127 ? -6.710 16.647 -67.763 1.00 19.29 127 PRO H C 1
ATOM 15301 O O . PRO H 1 127 ? -6.202 17.306 -66.852 1.00 21.64 127 PRO H O 1
ATOM 15305 N N . ALA H 1 128 ? -7.253 17.211 -68.838 1.00 19.87 128 ALA H N 1
ATOM 15306 C CA . ALA H 1 128 ? -7.351 18.662 -68.914 1.00 20.45 128 ALA H CA 1
ATOM 15307 C C . ALA H 1 128 ? -8.205 19.156 -67.748 1.00 21.31 128 ALA H C 1
ATOM 15308 O O . ALA H 1 128 ? -7.857 20.129 -67.081 1.00 21.44 128 ALA H O 1
ATOM 15310 N N . GLU H 1 129 ? -9.315 18.466 -67.504 1.00 21.55 129 GLU H N 1
ATOM 15311 C CA . GLU H 1 129 ? -10.197 18.793 -66.385 1.00 23.87 129 GLU H CA 1
ATOM 15312 C C . GLU H 1 129 ? -9.497 18.697 -65.036 1.00 24.88 129 GLU H C 1
ATOM 15313 O O . GLU H 1 129 ? -9.649 19.576 -64.189 1.00 25.49 129 GLU H O 1
ATOM 15319 N N . ASP H 1 130 ? -8.732 17.626 -64.837 1.00 23.62 130 ASP H N 1
ATOM 15320 C CA . ASP H 1 130 ? -8.130 17.351 -63.534 1.00 24.01 130 ASP H CA 1
ATOM 15321 C C . ASP H 1 130 ? -6.833 18.125 -63.306 1.00 27.92 130 ASP H C 1
ATOM 15322 O O . ASP H 1 130 ? -6.318 18.164 -62.190 1.00 27.77 130 ASP H O 1
ATOM 15327 N N . GLY H 1 131 ? -6.298 18.719 -64.367 1.00 25.10 131 GLY H N 1
ATOM 15328 C CA . GLY H 1 131 ? -5.034 19.429 -64.284 1.00 21.82 131 GLY H CA 1
ATOM 15329 C C . GLY H 1 131 ? -3.835 18.491 -64.289 1.00 22.60 131 GLY H C 1
ATOM 15330 O O . GLY H 1 131 ? -2.805 18.779 -63.686 1.00 27.04 131 GLY H O 1
ATOM 15331 N N . THR H 1 132 ? -3.964 17.367 -64.988 1.00 22.25 132 THR H N 1
ATOM 15332 C CA . THR H 1 132 ? -2.924 16.340 -64.970 1.00 24.45 132 THR H CA 1
ATOM 15333 C C . THR H 1 132 ? -2.334 16.078 -66.356 1.00 25.98 132 THR H C 1
ATOM 15334 O O . THR H 1 132 ? -1.868 14.971 -66.659 1.00 24.21 132 THR H O 1
ATOM 15338 N N . LEU H 1 133 ? -2.355 17.107 -67.191 1.00 22.48 133 LEU H N 1
ATOM 15339 C CA . LEU H 1 133 ? -1.721 17.053 -68.504 1.00 22.02 133 LEU H CA 1
ATOM 15340 C C . LEU H 1 133 ? -0.206 16.896 -68.372 1.00 20.18 133 LEU H C 1
ATOM 15341 O O . LEU H 1 133 ? 0.367 17.175 -67.322 1.00 22.11 133 LEU H O 1
ATOM 15346 N N . ILE H 1 134 ? 0.431 16.436 -69.445 1.00 21.14 134 ILE H N 1
ATOM 15347 C CA . ILE H 1 134 ? 1.882 16.424 -69.549 1.00 18.82 134 ILE H CA 1
ATOM 15348 C C . ILE H 1 134 ? 2.267 17.514 -70.540 1.00 20.00 134 ILE H C 1
ATOM 15349 O O . ILE H 1 134 ? 1.869 17.484 -71.697 1.00 21.76 134 ILE H O 1
ATOM 15354 N N . ILE H 1 135 ? 3.049 18.479 -70.089 1.00 20.11 135 ILE H N 1
ATOM 15355 C CA . ILE H 1 135 ? 3.317 19.653 -70.906 1.00 19.97 135 ILE H CA 1
ATOM 15356 C C . ILE H 1 135 ? 4.691 19.557 -71.553 1.00 22.77 135 ILE H C 1
ATOM 15357 O O . ILE H 1 135 ? 5.706 19.392 -70.863 1.00 23.87 135 ILE H O 1
ATOM 15362 N N . LEU H 1 136 ? 4.706 19.641 -72.883 1.00 19.34 136 LEU H N 1
ATOM 15363 C CA . LEU H 1 136 ? 5.925 19.462 -73.667 1.00 22.36 136 LEU H CA 1
ATOM 15364 C C . LEU H 1 136 ? 6.391 20.789 -74.252 1.00 23.66 136 LEU H C 1
ATOM 15365 O O . LEU H 1 136 ? 6.162 21.077 -75.428 1.00 25.36 136 LEU H O 1
ATOM 15370 N N . ALA H 1 137 ? 7.064 21.584 -73.434 1.00 24.02 137 ALA H N 1
ATOM 15371 C CA . ALA H 1 137 ? 7.378 22.959 -73.800 1.00 20.39 137 ALA H CA 1
ATOM 15372 C C . ALA H 1 137 ? 8.715 23.100 -74.521 1.00 25.89 137 ALA H C 1
ATOM 15373 O O . ALA H 1 137 ? 9.621 22.287 -74.347 1.00 25.52 137 ALA H O 1
ATOM 15375 N N . ALA H 1 138 ? 8.825 24.150 -75.328 1.00 23.51 138 ALA H N 1
ATOM 15376 C CA . ALA H 1 138 ? 10.079 24.499 -75.985 1.00 20.96 138 ALA H CA 1
ATOM 15377 C C . ALA H 1 138 ? 10.063 25.979 -76.352 1.00 27.52 138 ALA H C 1
ATOM 15378 O O . ALA H 1 138 ? 9.017 26.520 -76.716 1.00 25.29 138 ALA H O 1
ATOM 15380 N N . GLY H 1 139 ? 11.219 26.630 -76.256 1.00 26.75 139 GLY H N 1
ATOM 15381 C CA . GLY H 1 139 ? 11.316 28.046 -76.559 1.00 24.16 139 GLY H CA 1
ATOM 15382 C C . GLY H 1 139 ? 11.900 28.862 -75.412 1.00 30.09 139 GLY H C 1
ATOM 15383 O O . GLY H 1 139 ? 12.768 28.387 -74.680 1.00 31.09 139 GLY H O 1
ATOM 15384 N N . ASP H 1 140 ? 11.405 30.087 -75.249 1.00 26.03 140 ASP H N 1
ATOM 15385 C CA . ASP H 1 140 ? 11.963 31.052 -74.289 1.00 28.02 140 ASP H CA 1
ATOM 15386 C C . ASP H 1 140 ? 12.022 30.533 -72.840 1.00 31.98 140 ASP H C 1
ATOM 15387 O O . ASP H 1 140 ? 10.995 30.292 -72.214 1.00 28.69 140 ASP H O 1
ATOM 15392 N N . GLN H 1 141 ? 13.235 30.379 -72.313 1.00 32.47 141 GLN H N 1
ATOM 15393 C CA . GLN H 1 141 ? 13.441 29.912 -70.943 1.00 34.78 141 GLN H CA 1
ATOM 15394 C C . GLN H 1 141 ? 12.796 30.787 -69.870 1.00 31.68 141 GLN H C 1
ATOM 15395 O O . GLN H 1 141 ? 12.272 30.271 -68.883 1.00 34.33 141 GLN H O 1
ATOM 15401 N N . SER H 1 142 ? 12.857 32.104 -70.042 1.00 29.89 142 SER H N 1
ATOM 15402 C CA . SER H 1 142 ? 12.318 33.003 -69.029 1.00 28.77 142 SER H CA 1
ATOM 15403 C C . SER H 1 142 ? 10.800 32.906 -68.965 1.00 30.71 142 SER H C 1
ATOM 15404 O O . SER H 1 142 ? 10.207 33.035 -67.893 1.00 30.65 142 SER H O 1
ATOM 15407 N N . LEU H 1 143 ? 10.169 32.668 -70.111 1.00 28.09 143 LEU H N 1
ATOM 15408 C CA . LEU H 1 143 ? 8.721 32.559 -70.128 1.00 24.69 143 LEU H CA 1
ATOM 15409 C C . LEU H 1 143 ? 8.325 31.224 -69.509 1.00 25.17 143 LEU H C 1
ATOM 15410 O O . LEU H 1 143 ? 7.362 31.154 -68.754 1.00 28.85 143 LEU H O 1
ATOM 15415 N N . PHE H 1 144 ? 9.076 30.172 -69.831 1.00 24.34 144 PHE H N 1
ATOM 15416 C CA . PHE H 1 144 ? 8.869 28.875 -69.195 1.00 25.76 144 PHE H CA 1
ATOM 15417 C C . PHE H 1 144 ? 8.879 29.031 -67.679 1.00 27.15 144 PHE H C 1
ATOM 15418 O O . PHE H 1 144 ? 7.998 28.526 -66.997 1.00 28.62 144 PHE H O 1
ATOM 15426 N N . THR H 1 145 ? 9.878 29.740 -67.158 1.00 29.72 145 THR H N 1
ATOM 15427 C CA . THR H 1 145 ? 9.984 29.946 -65.716 1.00 28.85 145 THR H CA 1
ATOM 15428 C C . THR H 1 145 ? 8.796 30.755 -65.197 1.00 31.84 145 THR H C 1
ATOM 15429 O O . THR H 1 145 ? 8.183 30.390 -64.198 1.00 28.86 145 THR H O 1
ATOM 15433 N N . ASP H 1 146 ? 8.475 31.849 -65.881 1.00 26.62 146 ASP H N 1
ATOM 15434 C CA . ASP H 1 146 ? 7.353 32.691 -65.481 1.00 31.52 146 ASP H CA 1
ATOM 15435 C C . ASP H 1 146 ? 6.026 31.925 -65.514 1.00 30.15 146 ASP H C 1
ATOM 15436 O O . ASP H 1 146 ? 5.115 32.230 -64.747 1.00 30.16 146 ASP H O 1
ATOM 15441 N N . ALA H 1 147 ? 5.923 30.929 -66.393 1.00 27.42 147 ALA H N 1
ATOM 15442 C CA . ALA H 1 147 ? 4.678 30.173 -66.542 1.00 30.79 147 ALA H CA 1
ATOM 15443 C C . ALA H 1 147 ? 4.535 29.055 -65.514 1.00 31.46 147 ALA H C 1
ATOM 15444 O O . ALA H 1 147 ? 3.556 28.309 -65.535 1.00 32.20 147 ALA H O 1
ATOM 15446 N N . GLY H 1 148 ? 5.511 28.938 -64.621 1.00 35.02 148 GLY H N 1
ATOM 15447 C CA . GLY H 1 148 ? 5.514 27.881 -63.621 1.00 34.48 148 GLY H CA 1
ATOM 15448 C C . GLY H 1 148 ? 4.207 27.687 -62.868 1.00 31.23 148 GLY H C 1
ATOM 15449 O O . GLY H 1 148 ? 3.646 26.595 -62.877 1.00 30.32 148 GLY H O 1
ATOM 15450 N N . PRO H 1 149 ? 3.722 28.739 -62.190 1.00 28.86 149 PRO H N 1
ATOM 15451 C CA . PRO H 1 149 ? 2.470 28.633 -61.429 1.00 31.25 149 PRO H CA 1
ATOM 15452 C C . PRO H 1 149 ? 1.269 28.184 -62.278 1.00 30.34 149 PRO H C 1
ATOM 15453 O O . PRO H 1 149 ? 0.467 27.367 -61.820 1.00 28.42 149 PRO H O 1
ATOM 15457 N N . ALA H 1 150 ? 1.147 28.706 -63.495 1.00 27.37 150 ALA H N 1
ATOM 15458 C CA . ALA H 1 150 ? 0.044 28.319 -64.373 1.00 25.11 150 ALA H CA 1
ATOM 15459 C C . ALA H 1 150 ? 0.193 26.870 -64.824 1.00 28.84 150 ALA H C 1
ATOM 15460 O O . ALA H 1 150 ? -0.778 26.110 -64.834 1.00 26.31 150 ALA H O 1
ATOM 15462 N N . PHE H 1 151 ? 1.411 26.479 -65.186 1.00 23.13 151 PHE H N 1
ATOM 15463 C CA . PHE H 1 151 ? 1.645 25.101 -65.599 1.00 25.46 151 PHE H CA 1
ATOM 15464 C C . PHE H 1 151 ? 1.320 24.112 -64.471 1.00 22.79 151 PHE H C 1
ATOM 15465 O O . PHE H 1 151 ? 0.871 22.995 -64.726 1.00 26.56 151 PHE H O 1
ATOM 15473 N N . ALA H 1 152 ? 1.526 24.533 -63.227 1.00 22.90 152 ALA H N 1
ATOM 15474 C CA . ALA H 1 152 ? 1.207 23.688 -62.086 1.00 23.24 152 ALA H CA 1
ATOM 15475 C C . ALA H 1 152 ? -0.291 23.418 -62.010 1.00 24.83 152 ALA H C 1
ATOM 15476 O O . ALA H 1 152 ? -0.705 22.329 -61.615 1.00 23.06 152 ALA H O 1
ATOM 15478 N N . ALA H 1 153 ? -1.098 24.421 -62.359 1.00 23.86 153 ALA H N 1
ATOM 15479 C CA . ALA H 1 153 ? -2.554 24.277 -62.339 1.00 27.27 153 ALA H CA 1
ATOM 15480 C C . ALA H 1 153 ? -3.047 23.447 -63.512 1.00 26.41 153 ALA H C 1
ATOM 15481 O O . ALA H 1 153 ? -4.116 22.833 -63.447 1.00 24.21 153 ALA H O 1
ATOM 15483 N N . LEU H 1 154 ? -2.260 23.417 -64.584 1.00 24.92 154 LEU H N 1
ATOM 15484 C CA . LEU H 1 154 ? -2.672 22.748 -65.821 1.00 21.91 154 LEU H CA 1
ATOM 15485 C C . LEU H 1 154 ? -2.195 21.314 -65.958 1.00 21.04 154 LEU H C 1
ATOM 15486 O O . LEU H 1 154 ? -2.866 20.500 -66.595 1.00 19.63 154 LEU H O 1
ATOM 15491 N N . GLY H 1 155 ? -1.036 20.997 -65.388 1.00 20.00 155 GLY H N 1
ATOM 15492 C CA . GLY H 1 155 ? -0.439 19.691 -65.633 1.00 21.93 155 GLY H CA 1
ATOM 15493 C C . GLY H 1 155 ? 0.258 19.057 -64.441 1.00 27.13 155 GLY H C 1
ATOM 15494 O O . GLY H 1 155 ? 0.512 19.716 -63.435 1.00 25.97 155 GLY H O 1
ATOM 15495 N N . LYS H 1 156 ? 0.568 17.770 -64.555 1.00 22.60 156 LYS H N 1
ATOM 15496 C CA . LYS H 1 156 ? 1.258 17.052 -63.488 1.00 21.69 156 LYS H CA 1
ATOM 15497 C C . LYS H 1 156 ? 2.739 16.913 -63.808 1.00 21.03 156 LYS H C 1
ATOM 15498 O O . LYS H 1 156 ? 3.526 16.475 -62.977 1.00 25.04 156 LYS H O 1
ATOM 15504 N N . LYS H 1 157 ? 3.114 17.288 -65.022 1.00 25.40 157 LYS H N 1
ATOM 15505 C CA . LYS H 1 157 ? 4.482 17.082 -65.477 1.00 31.85 157 LYS H CA 1
ATOM 15506 C C . LYS H 1 157 ? 4.807 18.083 -66.579 1.00 30.17 157 LYS H C 1
ATOM 15507 O O . LYS H 1 157 ? 4.039 18.242 -67.529 1.00 27.33 157 LYS H O 1
ATOM 15513 N N . CYS H 1 158 ? 5.936 18.767 -66.445 1.00 30.79 158 CYS H N 1
ATOM 15514 C CA A CYS H 1 158 ? 6.363 19.761 -67.424 0.44 33.66 158 CYS H CA 1
ATOM 15515 C CA B CYS H 1 158 ? 6.351 19.734 -67.452 0.56 32.04 158 CYS H CA 1
ATOM 15516 C C . CYS H 1 158 ? 7.814 19.535 -67.828 1.00 35.98 158 CYS H C 1
ATOM 15517 O O . CYS H 1 158 ? 8.685 19.423 -66.966 1.00 43.28 158 CYS H O 1
ATOM 15522 N N . LEU H 1 159 ? 8.071 19.475 -69.131 1.00 25.86 159 LEU H N 1
ATOM 15523 C CA . LEU H 1 159 ? 9.431 19.377 -69.642 1.00 26.84 159 LEU H CA 1
ATOM 15524 C C . LEU H 1 159 ? 9.755 20.593 -70.501 1.00 29.59 159 LEU H C 1
ATOM 15525 O O . LEU H 1 159 ? 8.877 21.152 -71.175 1.00 26.86 159 LEU H O 1
ATOM 15530 N N . HIS H 1 160 ? 11.017 21.000 -70.484 1.00 25.72 160 HIS H N 1
ATOM 15531 C CA . HIS H 1 160 ? 11.493 21.975 -71.453 1.00 27.15 160 HIS H CA 1
ATOM 15532 C C . HIS H 1 160 ? 12.460 21.287 -72.404 1.00 27.71 160 HIS H C 1
ATOM 15533 O O . HIS H 1 160 ? 13.525 20.825 -71.994 1.00 28.11 160 HIS H O 1
ATOM 15540 N N . LEU H 1 161 ? 12.077 21.215 -73.673 1.00 26.00 161 LEU H N 1
ATOM 15541 C CA . LEU H 1 161 ? 12.767 20.370 -74.636 1.00 23.62 161 LEU H CA 1
ATOM 15542 C C . LEU H 1 161 ? 13.742 21.108 -75.555 1.00 29.76 161 LEU H C 1
ATOM 15543 O O . LEU H 1 161 ? 14.230 20.522 -76.523 1.00 32.87 161 LEU H O 1
ATOM 15548 N N . GLY H 1 162 ? 14.031 22.379 -75.260 1.00 24.60 162 GLY H N 1
ATOM 15549 C CA . GLY H 1 162 ? 14.999 23.135 -76.042 1.00 24.78 162 GLY H CA 1
ATOM 15550 C C . GLY H 1 162 ? 14.423 24.205 -76.960 1.00 29.60 162 GLY H C 1
ATOM 15551 O O . GLY H 1 162 ? 13.512 24.942 -76.573 1.00 26.79 162 GLY H O 1
ATOM 15552 N N . GLU H 1 163 ? 14.969 24.301 -78.174 1.00 24.82 163 GLU H N 1
ATOM 15553 C CA . GLU H 1 163 ? 14.536 25.305 -79.151 1.00 34.10 163 GLU H CA 1
ATOM 15554 C C . GLU H 1 163 ? 13.113 25.050 -79.644 1.00 31.81 163 GLU H C 1
ATOM 15555 O O . GLU H 1 163 ? 12.664 23.900 -79.707 1.00 25.56 163 GLU H O 1
ATOM 15561 N N . VAL H 1 164 ? 12.419 26.123 -80.014 1.00 23.72 164 VAL H N 1
ATOM 15562 C CA . VAL H 1 164 ? 11.084 26.012 -80.592 1.00 24.39 164 VAL H CA 1
ATOM 15563 C C . VAL H 1 164 ? 11.103 24.978 -81.704 1.00 30.11 164 VAL H C 1
ATOM 15564 O O . VAL H 1 164 ? 12.023 24.954 -82.524 1.00 23.96 164 VAL H O 1
ATOM 15568 N N . GLY H 1 165 ? 10.093 24.114 -81.722 1.00 23.73 165 GLY H N 1
ATOM 15569 C CA . GLY H 1 165 ? 10.039 23.045 -82.701 1.00 27.98 165 GLY H CA 1
ATOM 15570 C C . GLY H 1 165 ? 10.204 21.687 -82.048 1.00 24.72 165 GLY H C 1
ATOM 15571 O O . GLY H 1 165 ? 9.613 20.703 -82.498 1.00 22.50 165 GLY H O 1
ATOM 15572 N N . GLN H 1 166 ? 10.988 21.629 -80.973 1.00 26.09 166 GLN H N 1
ATOM 15573 C CA . GLN H 1 166 ? 11.243 20.351 -80.311 1.00 27.52 166 GLN H CA 1
ATOM 15574 C C . GLN H 1 166 ? 10.006 19.860 -79.557 1.00 23.50 166 GLN H C 1
ATOM 15575 O O . GLN H 1 166 ? 9.734 18.661 -79.496 1.00 20.02 166 GLN H O 1
ATOM 15581 N N . GLY H 1 167 ? 9.251 20.792 -78.991 1.00 20.09 167 GLY H N 1
ATOM 15582 C CA . GLY H 1 167 ? 7.998 20.441 -78.338 1.00 20.01 167 GLY H CA 1
ATOM 15583 C C . GLY H 1 167 ? 6.994 19.890 -79.341 1.00 20.15 167 GLY H C 1
ATOM 15584 O O . GLY H 1 167 ? 6.363 18.863 -79.098 1.00 22.44 167 GLY H O 1
ATOM 15585 N N . ALA H 1 168 ? 6.851 20.566 -80.478 1.00 22.31 168 ALA H N 1
ATOM 15586 C CA . ALA H 1 168 ? 5.947 20.101 -81.527 1.00 17.89 168 ALA H CA 1
ATOM 15587 C C . ALA H 1 168 ? 6.341 18.697 -81.982 1.00 18.45 168 ALA H C 1
ATOM 15588 O O . ALA H 1 168 ? 5.488 17.826 -82.163 1.00 18.81 168 ALA H O 1
ATOM 15590 N N . ARG H 1 169 ? 7.638 18.480 -82.181 1.00 18.09 169 ARG H N 1
ATOM 15591 C CA . ARG H 1 169 ? 8.117 17.176 -82.653 1.00 16.39 169 ARG H CA 1
ATOM 15592 C C . ARG H 1 169 ? 7.866 16.056 -81.635 1.00 21.02 169 ARG H C 1
ATOM 15593 O O . ARG H 1 169 ? 7.445 14.962 -82.001 1.00 19.85 169 ARG H O 1
ATOM 15601 N N . MET H 1 170 ? 8.127 16.319 -80.358 1.00 19.80 170 MET H N 1
ATOM 15602 C CA . MET H 1 170 ? 7.862 15.304 -79.339 1.00 15.67 170 MET H CA 1
ATOM 15603 C C . MET H 1 170 ? 6.371 14.967 -79.325 1.00 17.16 170 MET H C 1
ATOM 15604 O O . MET H 1 170 ? 5.988 13.797 -79.256 1.00 16.31 170 MET H O 1
ATOM 15609 N N . LYS H 1 171 ? 5.526 15.989 -79.401 1.00 15.87 171 LYS H N 1
ATOM 15610 C CA . LYS H 1 171 ? 4.083 15.755 -79.392 1.00 17.56 171 LYS H CA 1
ATOM 15611 C C . LYS H 1 171 ? 3.638 14.903 -80.586 1.00 16.15 171 LYS H C 1
ATOM 15612 O O . LYS H 1 171 ? 2.868 13.951 -80.432 1.00 16.24 171 LYS H O 1
ATOM 15618 N N . LEU H 1 172 ? 4.110 15.246 -81.782 1.00 16.24 172 LEU H N 1
ATOM 15619 C CA . LEU H 1 172 ? 3.696 14.523 -82.976 1.00 17.37 172 LEU H CA 1
ATOM 15620 C C . LEU H 1 172 ? 4.172 13.072 -82.931 1.00 18.64 172 LEU H C 1
ATOM 15621 O O . LEU H 1 172 ? 3.461 12.166 -83.370 1.00 17.21 172 LEU H O 1
ATOM 15626 N N . VAL H 1 173 ? 5.349 12.844 -82.356 1.00 16.01 173 VAL H N 1
ATOM 15627 C CA . VAL H 1 173 ? 5.853 11.480 -82.212 1.00 15.66 173 VAL H CA 1
ATOM 15628 C C . VAL H 1 173 ? 4.971 10.669 -81.262 1.00 18.59 173 VAL H C 1
ATOM 15629 O O . VAL H 1 173 ? 4.567 9.540 -81.567 1.00 15.81 173 VAL H O 1
ATOM 15633 N N . VAL H 1 174 ? 4.673 11.253 -80.107 1.00 18.07 174 VAL H N 1
ATOM 15634 C CA . VAL H 1 174 ? 3.789 10.625 -79.125 1.00 19.75 174 VAL H CA 1
ATOM 15635 C C . VAL H 1 174 ? 2.430 10.295 -79.723 1.00 20.45 174 VAL H C 1
ATOM 15636 O O . VAL H 1 174 ? 1.944 9.169 -79.588 1.00 16.21 174 VAL H O 1
ATOM 15640 N N . ASN H 1 175 ? 1.811 11.263 -80.390 1.00 17.17 175 ASN H N 1
ATOM 15641 C CA . ASN H 1 175 ? 0.501 11.011 -80.976 1.00 16.92 175 ASN H CA 1
ATOM 15642 C C . ASN H 1 175 ? 0.493 10.066 -82.176 1.00 15.34 175 ASN H C 1
ATOM 15643 O O . ASN H 1 175 ? -0.527 9.457 -82.479 1.00 16.75 175 ASN H O 1
ATOM 15648 N N . MET H 1 176 ? 1.622 9.944 -82.859 1.00 17.18 176 MET H N 1
ATOM 15649 C CA . MET H 1 176 ? 1.700 9.015 -83.977 1.00 16.16 176 MET H CA 1
ATOM 15650 C C . MET H 1 176 ? 1.657 7.600 -83.434 1.00 17.88 176 MET H C 1
ATOM 15651 O O . MET H 1 176 ? 1.032 6.721 -84.017 1.00 17.19 176 MET H O 1
ATOM 15656 N N . ILE H 1 177 ? 2.332 7.384 -82.309 1.00 14.10 177 ILE H N 1
ATOM 15657 C CA . ILE H 1 177 ? 2.246 6.101 -81.620 1.00 17.00 177 ILE H CA 1
ATOM 15658 C C . ILE H 1 177 ? 0.798 5.868 -81.176 1.00 14.15 177 ILE H C 1
ATOM 15659 O O . ILE H 1 177 ? 0.253 4.782 -81.349 1.00 16.29 177 ILE H O 1
ATOM 15664 N N . MET H 1 178 ? 0.162 6.896 -80.622 1.00 16.26 178 MET H N 1
ATOM 15665 C CA . MET H 1 178 ? -1.207 6.733 -80.111 1.00 18.43 178 MET H CA 1
ATOM 15666 C C . MET H 1 178 ? -2.196 6.379 -81.227 1.00 18.69 178 MET H C 1
ATOM 15667 O O . MET H 1 178 ? -3.071 5.520 -81.049 1.00 20.74 178 MET H O 1
ATOM 15672 N N . GLY H 1 179 ? -2.057 7.045 -82.372 1.00 13.89 179 GLY H N 1
ATOM 15673 C CA . GLY H 1 179 ? -2.903 6.782 -83.528 1.00 15.95 179 GLY H CA 1
ATOM 15674 C C . GLY H 1 179 ? -2.763 5.344 -84.008 1.00 18.31 179 GLY H C 1
ATOM 15675 O O . GLY H 1 179 ? -3.751 4.676 -84.291 1.00 14.26 179 GLY H O 1
ATOM 15676 N N . GLN H 1 180 ? -1.526 4.861 -84.109 1.00 14.14 180 GLN H N 1
ATOM 15677 C CA . GLN H 1 180 ? -1.300 3.470 -84.501 1.00 14.18 180 GLN H CA 1
ATOM 15678 C C . GLN H 1 180 ? -1.781 2.467 -83.450 1.00 17.84 180 GLN H C 1
ATOM 15679 O O . GLN H 1 180 ? -2.227 1.371 -83.800 1.00 18.95 180 GLN H O 1
ATOM 15685 N N . MET H 1 181 ? -1.702 2.827 -82.169 1.00 17.68 181 MET H N 1
ATOM 15686 C CA . MET H 1 181 ? -2.228 1.942 -81.131 1.00 16.92 181 MET H CA 1
ATOM 15687 C C . MET H 1 181 ? -3.737 1.829 -81.224 1.00 17.29 181 MET H C 1
ATOM 15688 O O . MET H 1 181 ? -4.296 0.764 -80.950 1.00 16.73 181 MET H O 1
ATOM 15693 N N . MET H 1 182 ? -4.396 2.928 -81.590 1.00 16.54 182 MET H N 1
ATOM 15694 C CA . MET H 1 182 ? -5.854 2.920 -81.696 1.00 15.62 182 MET H CA 1
ATOM 15695 C C . MET H 1 182 ? -6.314 2.053 -82.863 1.00 18.36 182 MET H C 1
ATOM 15696 O O . MET H 1 182 ? -7.252 1.265 -82.721 1.00 18.50 182 MET H O 1
ATOM 15701 N N . THR H 1 183 ? -5.667 2.173 -84.018 1.00 14.51 183 THR H N 1
ATOM 15702 C CA . THR H 1 183 ? -6.049 1.291 -85.117 1.00 16.37 183 THR H CA 1
ATOM 15703 C C . THR H 1 183 ? -5.692 -0.169 -84.797 1.00 18.90 183 THR H C 1
ATOM 15704 O O . THR H 1 183 ? -6.403 -1.084 -85.204 1.00 17.97 183 THR H O 1
ATOM 15708 N N . ALA H 1 184 ? -4.604 -0.399 -84.069 1.00 15.92 184 ALA H N 1
ATOM 15709 C CA . ALA H 1 184 ? -4.270 -1.774 -83.669 1.00 17.43 184 ALA H CA 1
ATOM 15710 C C . ALA H 1 184 ? -5.385 -2.369 -82.804 1.00 19.85 184 ALA H C 1
ATOM 15711 O O . ALA H 1 184 ? -5.874 -3.474 -83.061 1.00 18.16 184 ALA H O 1
ATOM 15713 N N . LEU H 1 185 ? -5.785 -1.635 -81.773 1.00 18.14 185 LEU H N 1
ATOM 15714 C CA . LEU H 1 185 ? -6.850 -2.107 -80.908 1.00 16.55 185 LEU H CA 1
ATOM 15715 C C . LEU H 1 185 ? -8.138 -2.293 -81.709 1.00 20.23 185 LEU H C 1
ATOM 15716 O O . LEU H 1 185 ? -8.828 -3.299 -81.556 1.00 17.36 185 LEU H O 1
ATOM 15721 N N . GLY H 1 186 ? -8.457 -1.322 -82.563 1.00 19.64 186 GLY H N 1
ATOM 15722 C CA . GLY H 1 186 ? -9.637 -1.412 -83.407 1.00 16.01 186 GLY H CA 1
ATOM 15723 C C . GLY H 1 186 ? -9.655 -2.631 -84.329 1.00 18.72 186 GLY H C 1
ATOM 15724 O O . GLY H 1 186 ? -10.650 -3.359 -84.398 1.00 20.31 186 GLY H O 1
ATOM 15725 N N . GLU H 1 187 ? -8.566 -2.861 -85.052 1.00 14.72 187 GLU H N 1
ATOM 15726 C CA . GLU H 1 187 ? -8.486 -4.043 -85.916 1.00 17.98 187 GLU H CA 1
ATOM 15727 C C . GLU H 1 187 ? -8.556 -5.335 -85.092 1.00 19.00 187 GLU H C 1
ATOM 15728 O O . GLU H 1 187 ? -9.187 -6.315 -85.501 1.00 19.51 187 GLU H O 1
ATOM 15734 N N . GLY H 1 188 ? -7.919 -5.338 -83.928 1.00 18.89 188 GLY H N 1
ATOM 15735 C CA . GLY H 1 188 ? -7.981 -6.503 -83.062 1.00 16.28 188 GLY H CA 1
ATOM 15736 C C . GLY H 1 188 ? -9.398 -6.817 -82.602 1.00 19.63 188 GLY H C 1
ATOM 15737 O O . GLY H 1 188 ? -9.841 -7.967 -82.657 1.00 18.77 188 GLY H O 1
ATOM 15738 N N . MET H 1 189 ? -10.117 -5.798 -82.144 1.00 19.39 189 MET H N 1
ATOM 15739 C CA . MET H 1 189 ? -11.492 -6.004 -81.691 1.00 20.84 189 MET H CA 1
ATOM 15740 C C . MET H 1 189 ? -12.392 -6.417 -82.870 1.00 16.38 189 MET H C 1
ATOM 15741 O O . MET H 1 189 ? -13.230 -7.306 -82.738 1.00 19.40 189 MET H O 1
ATOM 15746 N N . ALA H 1 190 ? -12.197 -5.802 -84.031 1.00 14.92 190 ALA H N 1
ATOM 15747 C CA . ALA H 1 190 ? -12.980 -6.175 -85.216 1.00 19.47 190 ALA H CA 1
ATOM 15748 C C . ALA H 1 190 ? -12.775 -7.651 -85.598 1.00 23.99 190 ALA H C 1
ATOM 15749 O O . ALA H 1 190 ? -13.737 -8.393 -85.801 1.00 21.93 190 ALA H O 1
ATOM 15751 N N . LEU H 1 191 ? -11.517 -8.067 -85.705 1.00 18.05 191 LEU H N 1
ATOM 15752 C CA . LEU H 1 191 ? -11.185 -9.462 -86.003 1.00 18.22 191 LEU H CA 1
ATOM 15753 C C . LEU H 1 191 ? -11.735 -10.411 -84.933 1.00 17.36 191 LEU H C 1
ATOM 15754 O O . LEU H 1 191 ? -12.295 -11.472 -85.237 1.00 20.52 191 LEU H O 1
ATOM 15759 N N . GLY H 1 192 ? -11.582 -10.025 -83.672 1.00 17.59 192 GLY H N 1
ATOM 15760 C CA . GLY H 1 192 ? -12.034 -10.847 -82.567 1.00 18.05 192 GLY H CA 1
ATOM 15761 C C . GLY H 1 192 ? -13.540 -11.074 -82.581 1.00 19.87 192 GLY H C 1
ATOM 15762 O O . GLY H 1 192 ? -13.999 -12.189 -82.377 1.00 20.74 192 GLY H O 1
ATOM 15763 N N . ARG H 1 193 ? -14.306 -10.020 -82.839 1.00 20.51 193 ARG H N 1
ATOM 15764 C CA . ARG H 1 193 ? -15.759 -10.153 -82.917 1.00 25.64 193 ARG H CA 1
ATOM 15765 C C . ARG H 1 193 ? -16.155 -11.047 -84.090 1.00 26.05 193 ARG H C 1
ATOM 15766 O O . ARG H 1 193 ? -17.062 -11.871 -83.981 1.00 25.20 193 ARG H O 1
ATOM 15774 N N . ASN H 1 194 ? -15.467 -10.882 -85.212 1.00 21.34 194 ASN H N 1
ATOM 15775 C CA . ASN H 1 194 ? -15.694 -11.734 -86.376 1.00 25.55 194 ASN H CA 1
ATOM 15776 C C . ASN H 1 194 ? -15.394 -13.206 -86.072 1.00 23.25 194 ASN H C 1
ATOM 15777 O O . ASN H 1 194 ? -15.983 -14.109 -86.668 1.00 24.73 194 ASN H O 1
ATOM 15782 N N . CYS H 1 195 ? -14.459 -13.429 -85.152 1.00 25.95 195 CYS H N 1
ATOM 15783 C CA . CYS H 1 195 ? -14.075 -14.770 -84.717 1.00 25.81 195 CYS H CA 1
ATOM 15784 C C . CYS H 1 195 ? -15.078 -15.388 -83.749 1.00 27.15 195 CYS H C 1
ATOM 15785 O O . CYS H 1 195 ? -14.927 -16.544 -83.358 1.00 26.94 195 CYS H O 1
ATOM 15788 N N . GLY H 1 196 ? -16.079 -14.617 -83.336 1.00 23.37 196 GLY H N 1
ATOM 15789 C CA . GLY H 1 196 ? -17.021 -15.083 -82.326 1.00 26.62 196 GLY H CA 1
ATOM 15790 C C . GLY H 1 196 ? -16.469 -15.016 -80.911 1.00 23.72 196 GLY H C 1
ATOM 15791 O O . GLY H 1 196 ? -17.022 -15.621 -79.998 1.00 26.05 196 GLY H O 1
ATOM 15792 N N . LEU H 1 197 ? -15.364 -14.297 -80.720 1.00 22.50 197 LEU H N 1
ATOM 15793 C CA . LEU H 1 197 ? -14.795 -14.144 -79.380 1.00 21.50 197 LEU H CA 1
ATOM 15794 C C . LEU H 1 197 ? -15.568 -13.072 -78.606 1.00 27.51 197 LEU H C 1
ATOM 15795 O O . LEU H 1 197 ? -16.165 -12.173 -79.194 1.00 27.14 197 LEU H O 1
ATOM 15800 N N . ASP H 1 198 ? -15.563 -13.170 -77.287 1.00 24.35 198 ASP H N 1
ATOM 15801 C CA . ASP H 1 198 ? -16.196 -12.141 -76.469 1.00 25.49 198 ASP H CA 1
ATOM 15802 C C . ASP H 1 198 ? -15.263 -10.948 -76.327 1.00 27.83 198 ASP H C 1
ATOM 15803 O O . ASP H 1 198 ? -14.105 -11.104 -75.928 1.00 24.11 198 ASP H O 1
ATOM 15808 N N . GLY H 1 199 ? -15.758 -9.760 -76.659 1.00 22.33 199 GLY H N 1
ATOM 15809 C CA . GLY H 1 199 ? -14.935 -8.563 -76.619 1.00 23.01 199 GLY H CA 1
ATOM 15810 C C . GLY H 1 199 ? -14.386 -8.243 -75.232 1.00 24.49 199 GLY H C 1
ATOM 15811 O O . GLY H 1 199 ? -13.245 -7.801 -75.094 1.00 21.65 199 GLY H O 1
ATOM 15812 N N . GLY H 1 200 ? -15.204 -8.470 -74.208 1.00 26.81 200 GLY H N 1
ATOM 15813 C CA . GLY H 1 200 ? -14.807 -8.220 -72.833 1.00 27.56 200 GLY H CA 1
ATOM 15814 C C . GLY H 1 200 ? -13.638 -9.094 -72.431 1.00 29.20 200 GLY H C 1
ATOM 15815 O O . GLY H 1 200 ? -12.703 -8.628 -71.774 1.00 24.35 200 GLY H O 1
ATOM 15816 N N . GLN H 1 201 ? -13.696 -10.366 -72.821 1.00 24.05 201 GLN H N 1
ATOM 15817 C CA . GLN H 1 201 ? -12.598 -11.299 -72.572 1.00 27.41 201 GLN H CA 1
ATOM 15818 C C . GLN H 1 201 ? -11.311 -10.894 -73.293 1.00 18.79 201 GLN H C 1
ATOM 15819 O O . GLN H 1 201 ? -10.224 -11.020 -72.734 1.00 25.98 201 GLN H O 1
ATOM 15825 N N . LEU H 1 202 ? -11.421 -10.430 -74.536 1.00 21.49 202 LEU H N 1
ATOM 15826 C CA . LEU H 1 202 ? -10.241 -9.908 -75.223 1.00 17.83 202 LEU H CA 1
ATOM 15827 C C . LEU H 1 202 ? -9.609 -8.799 -74.383 1.00 20.53 202 LEU H C 1
ATOM 15828 O O . LEU H 1 202 ? -8.390 -8.778 -74.148 1.00 20.88 202 LEU H O 1
ATOM 15833 N N . LEU H 1 203 ? -10.439 -7.875 -73.919 1.00 18.80 203 LEU H N 1
ATOM 15834 C CA . LEU H 1 203 ? -9.932 -6.748 -73.149 1.00 22.14 203 LEU H CA 1
ATOM 15835 C C . LEU H 1 203 ? -9.319 -7.212 -71.834 1.00 26.01 203 LEU H C 1
ATOM 15836 O O . LEU H 1 203 ? -8.333 -6.643 -71.357 1.00 22.78 203 LEU H O 1
ATOM 15841 N N . GLU H 1 204 ? -9.917 -8.241 -71.248 1.00 19.73 204 GLU H N 1
ATOM 15842 C CA . GLU H 1 204 ? -9.436 -8.802 -69.999 1.00 22.30 204 GLU H CA 1
ATOM 15843 C C . GLU H 1 204 ? -8.051 -9.432 -70.194 1.00 21.55 204 GLU H C 1
ATOM 15844 O O . GLU H 1 204 ? -7.159 -9.247 -69.372 1.00 21.13 204 GLU H O 1
ATOM 15850 N N . VAL H 1 205 ? -7.880 -10.177 -71.283 1.00 19.03 205 VAL H N 1
ATOM 15851 C CA . VAL H 1 205 ? -6.593 -10.795 -71.589 1.00 20.09 205 VAL H CA 1
ATOM 15852 C C . VAL H 1 205 ? -5.532 -9.721 -71.828 1.00 19.71 205 VAL H C 1
ATOM 15853 O O . VAL H 1 205 ? -4.401 -9.836 -71.356 1.00 22.06 205 VAL H O 1
ATOM 15857 N N . LEU H 1 206 ? -5.901 -8.677 -72.563 1.00 17.85 206 LEU H N 1
ATOM 15858 C CA . LEU H 1 206 ? -4.999 -7.554 -72.802 1.00 17.20 206 LEU H CA 1
ATOM 15859 C C . LEU H 1 206 ? -4.563 -6.877 -71.500 1.00 24.70 206 LEU H C 1
ATOM 15860 O O . LEU H 1 206 ? -3.382 -6.590 -71.307 1.00 23.18 206 LEU H O 1
ATOM 15865 N N . ASP H 1 207 ? -5.515 -6.647 -70.599 1.00 22.85 207 ASP H N 1
ATOM 15866 C CA . ASP H 1 207 ? -5.221 -5.957 -69.351 1.00 24.04 207 ASP H CA 1
ATOM 15867 C C . ASP H 1 207 ? -4.393 -6.803 -68.369 1.00 24.54 207 ASP H C 1
ATOM 15868 O O . ASP H 1 207 ? -3.876 -6.278 -67.382 1.00 23.43 207 ASP H O 1
ATOM 15873 N N . ALA H 1 208 ? -4.272 -8.102 -68.633 1.00 22.66 208 ALA H N 1
ATOM 15874 C CA . ALA H 1 208 ? -3.532 -8.989 -67.727 1.00 23.71 208 ALA H CA 1
ATOM 15875 C C . ALA H 1 208 ? -2.080 -9.206 -68.164 1.00 26.18 208 ALA H C 1
ATOM 15876 O O . ALA H 1 208 ? -1.287 -9.819 -67.443 1.00 24.51 208 ALA H O 1
ATOM 15878 N N . GLY H 1 209 ? -1.735 -8.689 -69.339 1.00 24.72 209 GLY H N 1
ATOM 15879 C CA . GLY H 1 209 ? -0.444 -8.955 -69.940 1.00 23.52 209 GLY H CA 1
ATOM 15880 C C . GLY H 1 209 ? 0.393 -7.702 -70.145 1.00 25.86 209 GLY H C 1
ATOM 15881 O O . GLY H 1 209 ? 0.081 -6.633 -69.620 1.00 18.57 209 GLY H O 1
ATOM 15882 N N . ALA H 1 210 ? 1.453 -7.837 -70.932 1.00 24.83 210 ALA H N 1
ATOM 15883 C CA . ALA H 1 210 ? 2.472 -6.798 -71.038 1.00 24.35 210 ALA H CA 1
ATOM 15884 C C . ALA H 1 210 ? 2.024 -5.559 -71.815 1.00 22.39 210 ALA H C 1
ATOM 15885 O O . ALA H 1 210 ? 2.676 -4.518 -71.739 1.00 22.15 210 ALA H O 1
ATOM 15887 N N . MET H 1 211 ? 0.923 -5.669 -72.552 1.00 19.15 211 MET H N 1
ATOM 15888 C CA . MET H 1 211 ? 0.412 -4.535 -73.326 1.00 22.55 211 MET H CA 1
ATOM 15889 C C . MET H 1 211 ? -0.573 -3.687 -72.528 1.00 23.91 211 MET H C 1
ATOM 15890 O O . MET H 1 211 ? -0.990 -2.618 -72.979 1.00 19.88 211 MET H O 1
ATOM 15895 N N . ALA H 1 212 ? -0.944 -4.167 -71.346 1.00 18.68 212 ALA H N 1
ATOM 15896 C CA . ALA H 1 212 ? -1.953 -3.499 -70.518 1.00 21.65 212 ALA H CA 1
ATOM 15897 C C . ALA H 1 212 ? -1.697 -1.998 -70.356 1.00 20.70 212 ALA H C 1
ATOM 15898 O O . ALA H 1 212 ? -0.620 -1.586 -69.928 1.00 18.50 212 ALA H O 1
ATOM 15900 N N . ASN H 1 213 ? -2.705 -1.188 -70.664 1.00 19.14 213 ASN H N 1
ATOM 15901 C CA . ASN H 1 213 ? -2.586 0.270 -70.521 1.00 24.04 213 ASN H CA 1
ATOM 15902 C C . ASN H 1 213 ? -3.961 0.926 -70.374 1.00 21.50 213 ASN H C 1
ATOM 15903 O O . ASN H 1 213 ? -4.969 0.356 -70.802 1.00 21.70 213 ASN H O 1
ATOM 15908 N N . PRO H 1 214 ? -4.004 2.127 -69.767 1.00 21.84 214 PRO H N 1
ATOM 15909 C CA . PRO H 1 214 ? -5.265 2.846 -69.549 1.00 24.92 214 PRO H CA 1
ATOM 15910 C C . PRO H 1 214 ? -6.036 3.125 -70.837 1.00 23.06 214 PRO H C 1
ATOM 15911 O O . PRO H 1 214 ? -7.259 3.046 -70.814 1.00 19.84 214 PRO H O 1
ATOM 15915 N N . MET H 1 215 ? -5.350 3.437 -71.933 1.00 22.74 215 MET H N 1
ATOM 15916 C CA . MET H 1 215 ? -6.045 3.743 -73.182 1.00 23.55 215 MET H CA 1
ATOM 15917 C C . MET H 1 215 ? -6.848 2.544 -73.682 1.00 20.44 215 MET H C 1
ATOM 15918 O O . MET H 1 215 ? -8.016 2.682 -74.058 1.00 22.27 215 MET H O 1
ATOM 15923 N N . PHE H 1 216 ? -6.241 1.361 -73.669 1.00 16.05 216 PHE H N 1
ATOM 15924 C CA . PHE H 1 216 ? -6.978 0.160 -74.066 1.00 19.54 216 PHE H CA 1
ATOM 15925 C C . PHE H 1 216 ? -8.201 -0.035 -73.176 1.00 21.80 216 PHE H C 1
ATOM 15926 O O . PHE H 1 216 ? -9.293 -0.356 -73.656 1.00 24.52 216 PHE H O 1
ATOM 15934 N N . LYS H 1 217 ? -8.032 0.169 -71.875 1.00 20.37 217 LYS H N 1
ATOM 15935 C CA . LYS H 1 217 ? -9.138 -0.039 -70.943 1.00 28.59 217 LYS H CA 1
ATOM 15936 C C . LYS H 1 217 ? -10.303 0.912 -71.232 1.00 27.36 217 LYS H C 1
ATOM 15937 O O . LYS H 1 217 ? -11.462 0.492 -71.295 1.00 27.15 217 LYS H O 1
ATOM 15943 N N . GLY H 1 218 ? -9.990 2.192 -71.424 1.00 24.05 218 GLY H N 1
ATOM 15944 C CA . GLY H 1 218 ? -11.019 3.194 -71.656 1.00 25.09 218 GLY H CA 1
ATOM 15945 C C . GLY H 1 218 ? -11.644 3.141 -73.042 1.00 22.84 218 GLY H C 1
ATOM 15946 O O . GLY H 1 218 ? -12.873 3.114 -73.189 1.00 26.01 218 GLY H O 1
ATOM 15947 N N . LYS H 1 219 ? -10.807 3.134 -74.072 1.00 18.68 219 LYS H N 1
ATOM 15948 C CA . LYS H 1 219 ? -11.324 3.052 -75.437 1.00 19.63 219 LYS H CA 1
ATOM 15949 C C . LYS H 1 219 ? -11.968 1.681 -75.701 1.00 24.86 219 LYS H C 1
ATOM 15950 O O . LYS H 1 219 ? -12.936 1.576 -76.452 1.00 22.73 219 LYS H O 1
ATOM 15956 N N . GLY H 1 220 ? -11.435 0.632 -75.076 1.00 23.74 220 GLY H N 1
ATOM 15957 C CA . GLY H 1 220 ? -12.020 -0.696 -75.203 1.00 18.93 220 GLY H CA 1
ATOM 15958 C C . GLY H 1 220 ? -13.514 -0.699 -74.880 1.00 24.09 220 GLY H C 1
ATOM 15959 O O . GLY H 1 220 ? -14.310 -1.323 -75.581 1.00 27.66 220 GLY H O 1
ATOM 15960 N N . GLN H 1 221 ? -13.902 0.007 -73.825 1.00 26.07 221 GLN H N 1
ATOM 15961 C CA . GLN H 1 221 ? -15.311 0.101 -73.449 1.00 30.35 221 GLN H CA 1
ATOM 15962 C C . GLN H 1 221 ? -16.168 0.833 -74.482 1.00 24.98 221 GLN H C 1
ATOM 15963 O O . GLN H 1 221 ? -17.348 0.518 -74.658 1.00 25.77 221 GLN H O 1
ATOM 15969 N N . MET H 1 222 ? -15.585 1.820 -75.157 1.00 26.04 222 MET H N 1
ATOM 15970 C CA . MET H 1 222 ? -16.284 2.492 -76.251 1.00 26.20 222 MET H CA 1
ATOM 15971 C C . MET H 1 222 ? -16.567 1.531 -77.389 1.00 28.22 222 MET H C 1
ATOM 15972 O O . MET H 1 222 ? -17.650 1.550 -77.971 1.00 24.28 222 MET H O 1
ATOM 15977 N N . LEU H 1 223 ? -15.569 0.715 -77.730 1.00 21.14 223 LEU H N 1
ATOM 15978 C CA . LEU H 1 223 ? -15.730 -0.282 -78.782 1.00 24.59 223 LEU H CA 1
ATOM 15979 C C . LEU H 1 223 ? -16.880 -1.226 -78.445 1.00 27.21 223 LEU H C 1
ATOM 15980 O O . LEU H 1 223 ? -17.667 -1.581 -79.318 1.00 27.93 223 LEU H O 1
ATOM 15985 N N . LEU H 1 224 ? -16.973 -1.638 -77.183 1.00 25.66 224 LEU H N 1
ATOM 15986 C CA . LEU H 1 224 ? -17.998 -2.597 -76.777 1.00 29.15 224 LEU H CA 1
ATOM 15987 C C . LEU H 1 224 ? -19.404 -2.007 -76.835 1.00 34.31 224 LEU H C 1
ATOM 15988 O O . LEU H 1 224 ? -20.362 -2.689 -77.199 1.00 36.79 224 LEU H O 1
ATOM 15993 N N . SER H 1 225 ? -19.529 -0.740 -76.464 1.00 30.31 225 SER H N 1
ATOM 15994 C CA . SER H 1 225 ? -20.842 -0.110 -76.388 1.00 30.66 225 SER H CA 1
ATOM 15995 C C . SER H 1 225 ? -21.259 0.468 -77.737 1.00 31.60 225 SER H C 1
ATOM 15996 O O . SER H 1 225 ? -22.440 0.682 -77.989 1.00 37.35 225 SER H O 1
ATOM 15999 N N . GLY H 1 226 ? -20.284 0.734 -78.599 1.00 27.56 226 GLY H N 1
ATOM 16000 C CA . GLY H 1 226 ? -20.566 1.396 -79.860 1.00 31.00 226 GLY H CA 1
ATOM 16001 C C . GLY H 1 226 ? -20.849 2.884 -79.713 1.00 33.45 226 GLY H C 1
ATOM 16002 O O . GLY H 1 226 ? -21.341 3.524 -80.640 1.00 29.52 226 GLY H O 1
ATOM 16003 N N . GLU H 1 227 ? -20.534 3.443 -78.551 1.00 29.94 227 GLU H N 1
ATOM 16004 C CA . GLU H 1 227 ? -20.713 4.874 -78.326 1.00 32.55 227 GLU H CA 1
ATOM 16005 C C . GLU H 1 227 ? -19.354 5.544 -78.193 1.00 30.31 227 GLU H C 1
ATOM 16006 O O . GLU H 1 227 ? -18.489 5.052 -77.475 1.00 25.07 227 GLU H O 1
ATOM 16012 N N . PHE H 1 228 ? -19.175 6.668 -78.882 1.00 26.94 228 PHE H N 1
ATOM 16013 C CA . PHE H 1 228 ? -17.880 7.342 -78.927 1.00 21.88 228 PHE H CA 1
ATOM 16014 C C . PHE H 1 228 ? -17.973 8.813 -78.526 1.00 24.06 228 PHE H C 1
ATOM 16015 O O . PHE H 1 228 ? -17.640 9.698 -79.320 1.00 24.51 228 PHE H O 1
ATOM 16023 N N . PRO H 1 229 ? -18.431 9.079 -77.288 1.00 23.09 229 PRO H N 1
ATOM 16024 C CA . PRO H 1 229 ? -18.487 10.448 -76.763 1.00 23.66 229 PRO H CA 1
ATOM 16025 C C . PRO H 1 229 ? -17.093 11.059 -76.841 1.00 26.30 229 PRO H C 1
ATOM 16026 O O . PRO H 1 229 ? -16.116 10.365 -76.555 1.00 22.66 229 PRO H O 1
ATOM 16030 N N . THR H 1 230 ? -16.993 12.331 -77.216 1.00 23.65 230 THR H N 1
ATOM 16031 C CA . THR H 1 230 ? -15.714 12.867 -77.672 1.00 24.70 230 THR H CA 1
ATOM 16032 C C . THR H 1 230 ? -14.778 13.343 -76.570 1.00 25.81 230 THR H C 1
ATOM 16033 O O . THR H 1 230 ? -15.054 14.334 -75.905 1.00 24.84 230 THR H O 1
ATOM 16037 N N . SER H 1 231 ? -13.662 12.643 -76.387 1.00 20.34 231 SER H N 1
ATOM 16038 C CA . SER H 1 231 ? -12.567 13.166 -75.567 1.00 21.64 231 SER H CA 1
ATOM 16039 C C . SER H 1 231 ? -11.485 13.820 -76.433 1.00 21.81 231 SER H C 1
ATOM 16040 O O . SER H 1 231 ? -11.006 14.906 -76.124 1.00 23.11 231 SER H O 1
ATOM 16043 N N . PHE H 1 232 ? -11.102 13.142 -77.512 1.00 18.98 232 PHE H N 1
ATOM 16044 C CA . PHE H 1 232 ? -10.166 13.689 -78.499 1.00 16.61 232 PHE H CA 1
ATOM 16045 C C . PHE H 1 232 ? -10.811 13.523 -79.886 1.00 14.63 232 PHE H C 1
ATOM 16046 O O . PHE H 1 232 ? -10.951 12.411 -80.378 1.00 19.70 232 PHE H O 1
ATOM 16054 N N . PRO H 1 233 ? -11.243 14.637 -80.503 1.00 17.36 233 PRO H N 1
ATOM 16055 C CA . PRO H 1 233 ? -11.938 14.542 -81.791 1.00 18.13 233 PRO H CA 1
ATOM 16056 C C . PRO H 1 233 ? -11.151 13.744 -82.831 1.00 19.81 233 PRO H C 1
ATOM 16057 O O . PRO H 1 233 ? -9.936 13.901 -82.976 1.00 17.13 233 PRO H O 1
ATOM 16061 N N . LEU H 1 234 ? -11.858 12.903 -83.568 1.00 17.52 234 LEU H N 1
ATOM 16062 C CA . LEU H 1 234 ? -11.231 12.068 -84.576 1.00 14.94 234 LEU H CA 1
ATOM 16063 C C . LEU H 1 234 ? -10.523 12.917 -85.640 1.00 17.01 234 LEU H C 1
ATOM 16064 O O . LEU H 1 234 ? -9.446 12.554 -86.101 1.00 17.89 234 LEU H O 1
ATOM 16069 N N . LYS H 1 235 ? -11.113 14.056 -86.005 1.00 17.40 235 LYS H N 1
ATOM 16070 C CA . LYS H 1 235 ? -10.483 14.953 -86.983 1.00 21.26 235 LYS H CA 1
ATOM 16071 C C . LYS H 1 235 ? -9.121 15.477 -86.536 1.00 17.57 235 LYS H C 1
ATOM 16072 O O . LYS H 1 235 ? -8.252 15.711 -87.362 1.00 18.28 235 LYS H O 1
ATOM 16078 N N . HIS H 1 236 ? -8.942 15.684 -85.234 1.00 16.58 236 HIS H N 1
ATOM 16079 C CA . HIS H 1 236 ? -7.669 16.168 -84.716 1.00 15.69 236 HIS H CA 1
ATOM 16080 C C . HIS H 1 236 ? -6.629 15.044 -84.664 1.00 16.76 236 HIS H C 1
ATOM 16081 O O . HIS H 1 236 ? -5.442 15.276 -84.858 1.00 14.87 236 HIS H O 1
ATOM 16088 N N . MET H 1 237 ? -7.070 13.829 -84.383 1.00 15.32 237 MET H N 1
ATOM 16089 C CA . MET H 1 237 ? -6.157 12.697 -84.485 1.00 16.75 237 MET H CA 1
ATOM 16090 C C . MET H 1 237 ? -5.678 12.549 -85.922 1.00 16.17 237 MET H C 1
ATOM 16091 O O . MET H 1 237 ? -4.498 12.301 -86.167 1.00 16.76 237 MET H O 1
ATOM 16096 N N . GLN H 1 238 ? -6.583 12.702 -86.884 1.00 13.92 238 GLN H N 1
ATOM 16097 C CA . GLN H 1 238 ? -6.164 12.567 -88.275 1.00 15.26 238 GLN H CA 1
ATOM 16098 C C . GLN H 1 238 ? -5.171 13.670 -88.649 1.00 14.20 238 GLN H C 1
ATOM 16099 O O . GLN H 1 238 ? -4.170 13.424 -89.342 1.00 14.21 238 GLN H O 1
ATOM 16105 N N . LYS H 1 239 ? -5.454 14.889 -88.194 1.00 15.06 239 LYS H N 1
ATOM 16106 C CA . LYS H 1 239 ? -4.536 16.008 -88.394 1.00 16.72 239 LYS H CA 1
ATOM 16107 C C . LYS H 1 239 ? -3.153 15.679 -87.830 1.00 17.69 239 LYS H C 1
ATOM 16108 O O . LYS H 1 239 ? -2.140 15.972 -88.450 1.00 14.93 239 LYS H O 1
ATOM 16114 N N . ASP H 1 240 ? -3.116 15.080 -86.643 1.00 18.17 240 ASP H N 1
ATOM 16115 C CA . ASP H 1 240 ? -1.842 14.761 -86.011 1.00 17.30 240 ASP H CA 1
ATOM 16116 C C . ASP H 1 240 ? -1.030 13.750 -86.816 1.00 17.38 240 ASP H C 1
ATOM 16117 O O . ASP H 1 240 ? 0.184 13.895 -86.940 1.00 14.96 240 ASP H O 1
ATOM 16122 N N . LEU H 1 241 ? -1.692 12.728 -87.357 1.00 15.81 241 LEU H N 1
ATOM 16123 C CA . LEU H 1 241 ? -1.002 11.734 -88.183 1.00 17.28 241 LEU H CA 1
ATOM 16124 C C . LEU H 1 241 ? -0.523 12.355 -89.487 1.00 13.96 241 LEU H C 1
ATOM 16125 O O . LEU H 1 241 ? 0.593 12.102 -89.950 1.00 15.15 241 LEU H O 1
ATOM 16130 N N . ARG H 1 242 ? -1.380 13.161 -90.088 1.00 15.52 242 ARG H N 1
ATOM 16131 C CA . ARG H 1 242 ? -0.980 13.924 -91.266 1.00 13.18 242 ARG H CA 1
ATOM 16132 C C . ARG H 1 242 ? 0.324 14.686 -91.020 1.00 15.32 242 ARG H C 1
ATOM 16133 O O . ARG H 1 242 ? 1.239 14.655 -91.848 1.00 15.36 242 ARG H O 1
ATOM 16141 N N . LEU H 1 243 ? 0.398 15.387 -89.889 1.00 15.32 243 LEU H N 1
ATOM 16142 C CA . LEU H 1 243 ? 1.582 16.179 -89.559 1.00 16.56 243 LEU H CA 1
ATOM 16143 C C . LEU H 1 243 ? 2.806 15.304 -89.280 1.00 18.11 243 LEU H C 1
ATOM 16144 O O . LEU H 1 243 ? 3.929 15.676 -89.625 1.00 15.91 243 LEU H O 1
ATOM 16149 N N . ALA H 1 244 ? 2.587 14.151 -88.647 1.00 16.10 244 ALA H N 1
ATOM 16150 C CA . ALA H 1 244 ? 3.681 13.216 -88.395 1.00 15.15 244 ALA H CA 1
ATOM 16151 C C . ALA H 1 244 ? 4.249 12.686 -89.707 1.00 14.91 244 ALA H C 1
ATOM 16152 O O . ALA H 1 244 ? 5.460 12.548 -89.852 1.00 15.50 244 ALA H O 1
ATOM 16154 N N . VAL H 1 245 ? 3.367 12.356 -90.648 1.00 13.63 245 VAL H N 1
ATOM 16155 C CA . VAL H 1 245 ? 3.804 11.855 -91.949 1.00 17.06 245 VAL H CA 1
ATOM 16156 C C . VAL H 1 245 ? 4.564 12.949 -92.708 1.00 17.14 245 VAL H C 1
ATOM 16157 O O . VAL H 1 245 ? 5.582 12.684 -93.368 1.00 15.40 245 VAL H O 1
ATOM 16161 N N . GLU H 1 246 ? 4.083 14.186 -92.603 1.00 14.80 246 GLU H N 1
ATOM 16162 C CA . GLU H 1 246 ? 4.777 15.308 -93.233 1.00 16.00 246 GLU H CA 1
ATOM 16163 C C . GLU H 1 246 ? 6.136 15.580 -92.578 1.00 17.22 246 GLU H C 1
ATOM 16164 O O . GLU H 1 246 ? 7.110 15.899 -93.269 1.00 15.68 246 GLU H O 1
ATOM 16170 N N . LEU H 1 247 ? 6.200 15.431 -91.256 1.00 15.42 247 LEU H N 1
ATOM 16171 C CA . LEU H 1 247 ? 7.464 15.594 -90.532 1.00 15.87 247 LEU H CA 1
ATOM 16172 C C . LEU H 1 247 ? 8.462 14.517 -90.971 1.00 15.44 247 LEU H C 1
ATOM 16173 O O . LEU H 1 247 ? 9.632 14.808 -91.265 1.00 18.01 247 LEU H O 1
ATOM 16178 N N . GLY H 1 248 ? 7.997 13.272 -91.019 1.00 15.72 248 GLY H N 1
ATOM 16179 C CA . GLY H 1 248 ? 8.810 12.174 -91.517 1.00 15.98 248 GLY H CA 1
ATOM 16180 C C . GLY H 1 248 ? 9.349 12.445 -92.916 1.00 18.82 248 GLY H C 1
ATOM 16181 O O . GLY H 1 248 ? 10.528 12.174 -93.219 1.00 16.64 248 GLY H O 1
ATOM 16182 N N . ASP H 1 249 ? 8.486 12.978 -93.771 1.00 16.30 249 ASP H N 1
ATOM 16183 C CA . ASP H 1 249 ? 8.878 13.361 -95.126 1.00 18.50 249 ASP H CA 1
ATOM 16184 C C . ASP H 1 249 ? 10.075 14.326 -95.072 1.00 19.90 249 ASP H C 1
ATOM 16185 O O . ASP H 1 249 ? 11.100 14.114 -95.737 1.00 13.78 249 ASP H O 1
ATOM 16190 N N . ARG H 1 250 ? 9.963 15.372 -94.259 1.00 16.53 250 ARG H N 1
ATOM 16191 C CA . ARG H 1 250 ? 11.034 16.372 -94.177 1.00 21.25 250 ARG H CA 1
ATOM 16192 C C . ARG H 1 250 ? 12.341 15.764 -93.679 1.00 20.91 250 ARG H C 1
ATOM 16193 O O . ARG H 1 250 ? 13.418 16.133 -94.131 1.00 17.39 250 ARG H O 1
ATOM 16201 N N . LEU H 1 251 ? 12.241 14.843 -92.736 1.00 15.45 251 LEU H N 1
ATOM 16202 C CA . LEU H 1 251 ? 13.428 14.265 -92.117 1.00 22.14 251 LEU H CA 1
ATOM 16203 C C . LEU H 1 251 ? 13.908 13.012 -92.842 1.00 25.12 251 LEU H C 1
ATOM 16204 O O . LEU H 1 251 ? 14.889 12.385 -92.430 1.00 28.37 251 LEU H O 1
ATOM 16209 N N . GLY H 1 252 ? 13.228 12.654 -93.928 1.00 21.32 252 GLY H N 1
ATOM 16210 C CA . GLY H 1 252 ? 13.594 11.470 -94.688 1.00 23.70 252 GLY H CA 1
ATOM 16211 C C . GLY H 1 252 ? 13.371 10.184 -93.904 1.00 26.38 252 GLY H C 1
ATOM 16212 O O . GLY H 1 252 ? 14.101 9.208 -94.075 1.00 24.55 252 GLY H O 1
ATOM 16213 N N . GLN H 1 253 ? 12.365 10.190 -93.035 1.00 18.50 253 GLN H N 1
ATOM 16214 C CA . GLN H 1 253 ? 12.017 9.023 -92.228 1.00 19.55 253 GLN H CA 1
ATOM 16215 C C . GLN H 1 253 ? 10.776 8.336 -92.799 1.00 19.13 253 GLN H C 1
ATOM 16216 O O . GLN H 1 253 ? 9.672 8.874 -92.702 1.00 20.95 253 GLN H O 1
ATOM 16222 N N . PRO H 1 254 ? 10.949 7.153 -93.415 1.00 17.67 254 PRO H N 1
ATOM 16223 C CA . PRO H 1 254 ? 9.766 6.418 -93.891 1.00 16.49 254 PRO H CA 1
ATOM 16224 C C . PRO H 1 254 ? 8.925 5.948 -92.715 1.00 18.87 254 PRO H C 1
ATOM 16225 O O . PRO H 1 254 ? 9.478 5.568 -91.676 1.00 19.23 254 PRO H O 1
ATOM 16229 N N . LEU H 1 255 ? 7.605 5.988 -92.879 1.00 15.53 255 LEU H N 1
ATOM 16230 C CA . LEU H 1 255 ? 6.662 5.604 -91.822 1.00 15.30 255 LEU H CA 1
ATOM 16231 C C . LEU H 1 255 ? 5.480 4.800 -92.393 1.00 15.17 255 LEU H C 1
ATOM 16232 O O . LEU H 1 255 ? 4.351 5.315 -92.471 1.00 14.84 255 LEU H O 1
ATOM 16237 N N . HIS H 1 256 ? 5.715 3.550 -92.792 1.00 15.94 256 HIS H N 1
ATOM 16238 C CA . HIS H 1 256 ? 4.629 2.744 -93.373 1.00 21.46 256 HIS H CA 1
ATOM 16239 C C . HIS H 1 256 ? 3.415 2.594 -92.451 1.00 16.87 256 HIS H C 1
ATOM 16240 O O . HIS H 1 256 ? 2.268 2.733 -92.889 1.00 14.28 256 HIS H O 1
ATOM 16247 N N . GLY H 1 257 ? 3.671 2.305 -91.180 1.00 14.80 257 GLY H N 1
ATOM 16248 C CA . GLY H 1 257 ? 2.603 2.105 -90.214 1.00 15.66 257 GLY H CA 1
ATOM 16249 C C . GLY H 1 257 ? 1.773 3.360 -89.988 1.00 18.66 257 GLY H C 1
ATOM 16250 O O . GLY H 1 257 ? 0.537 3.322 -89.988 1.00 14.28 257 GLY H O 1
ATOM 16251 N N . ALA H 1 258 ? 2.447 4.486 -89.789 1.00 14.25 258 ALA H N 1
ATOM 16252 C CA . ALA H 1 258 ? 1.738 5.748 -89.570 1.00 16.65 258 ALA H CA 1
ATOM 16253 C C . ALA H 1 258 ? 0.935 6.170 -90.805 1.00 13.55 258 ALA H C 1
ATOM 16254 O O . ALA H 1 258 ? -0.141 6.752 -90.681 1.00 15.90 258 ALA H O 1
ATOM 16256 N N . ALA H 1 259 ? 1.484 5.903 -91.988 1.00 12.64 259 ALA H N 1
ATOM 16257 C CA . ALA H 1 259 ? 0.845 6.296 -93.246 1.00 15.06 259 ALA H CA 1
ATOM 16258 C C . ALA H 1 259 ? -0.443 5.499 -93.438 1.00 16.46 259 ALA H C 1
ATOM 16259 O O . ALA H 1 259 ? -1.479 6.032 -93.852 1.00 16.92 259 ALA H O 1
ATOM 16261 N N . THR H 1 260 ? -0.361 4.202 -93.161 1.00 13.87 260 THR H N 1
ATOM 16262 C CA . THR H 1 260 ? -1.530 3.339 -93.194 1.00 14.20 260 THR H CA 1
ATOM 16263 C C . THR H 1 260 ? -2.588 3.792 -92.180 1.00 17.33 260 THR H C 1
ATOM 16264 O O . THR H 1 260 ? -3.762 3.903 -92.529 1.00 15.79 260 THR H O 1
ATOM 16268 N N . ALA H 1 261 ? -2.186 4.083 -90.937 1.00 13.28 261 ALA H N 1
ATOM 16269 C CA . ALA H 1 261 ? -3.150 4.569 -89.951 1.00 16.98 261 ALA H CA 1
ATOM 16270 C C . ALA H 1 261 ? -3.789 5.896 -90.371 1.00 15.26 261 ALA H C 1
ATOM 16271 O O . ALA H 1 261 ? -4.992 6.094 -90.188 1.00 15.34 261 ALA H O 1
ATOM 16273 N N . ASN H 1 262 ? -2.977 6.791 -90.930 1.00 14.31 262 ASN H N 1
ATOM 16274 C CA . ASN H 1 262 ? -3.460 8.080 -91.436 1.00 16.26 262 ASN H CA 1
ATOM 16275 C C . ASN H 1 262 ? -4.608 7.883 -92.428 1.00 18.32 262 ASN H C 1
ATOM 16276 O O . ASN H 1 262 ? -5.659 8.510 -92.302 1.00 15.65 262 ASN H O 1
ATOM 16281 N N . GLU H 1 263 ? -4.420 6.996 -93.405 1.00 15.24 263 GLU H N 1
ATOM 16282 C CA . GLU H 1 263 ? -5.480 6.753 -94.387 1.00 15.22 263 GLU H CA 1
ATOM 16283 C C . GLU H 1 263 ? -6.742 6.106 -93.776 1.00 16.52 263 GLU H C 1
ATOM 16284 O O . GLU H 1 263 ? -7.866 6.407 -94.188 1.00 17.51 263 GLU H O 1
ATOM 16290 N N . SER H 1 264 ? -6.567 5.232 -92.789 1.00 13.08 264 SER H N 1
ATOM 16291 C CA . SER H 1 264 ? -7.721 4.675 -92.083 1.00 18.79 264 SER H CA 1
ATOM 16292 C C . SER H 1 264 ? -8.535 5.761 -91.364 1.00 18.24 264 SER H C 1
ATOM 16293 O O . SER H 1 264 ? -9.774 5.741 -91.367 1.00 15.51 264 SER H O 1
ATOM 16296 N N . PHE H 1 265 ? -7.841 6.705 -90.738 1.00 13.68 265 PHE H N 1
ATOM 16297 C CA . PHE H 1 265 ? -8.527 7.810 -90.076 1.00 16.19 265 PHE H CA 1
ATOM 16298 C C . PHE H 1 265 ? -9.212 8.725 -91.092 1.00 17.06 265 PHE H C 1
ATOM 16299 O O . PHE H 1 265 ? -10.277 9.282 -90.807 1.00 17.10 265 PHE H O 1
ATOM 16307 N N . LYS H 1 266 ? -8.623 8.860 -92.281 1.00 15.16 266 LYS H N 1
ATOM 16308 C CA . LYS H 1 266 ? -9.279 9.602 -93.357 1.00 14.99 266 LYS H CA 1
ATOM 16309 C C . LYS H 1 266 ? -10.580 8.904 -93.795 1.00 14.52 266 LYS H C 1
ATOM 16310 O O . LYS H 1 266 ? -11.572 9.572 -94.060 1.00 21.65 266 LYS H O 1
ATOM 16316 N N . ARG H 1 267 ? -10.565 7.571 -93.866 1.00 13.93 267 ARG H N 1
ATOM 16317 C CA . ARG H 1 267 ? -11.784 6.812 -94.168 1.00 19.35 267 ARG H CA 1
ATOM 16318 C C . ARG H 1 267 ? -12.847 7.100 -93.114 1.00 18.89 267 ARG H C 1
ATOM 16319 O O . ARG H 1 267 ? -14.022 7.278 -93.441 1.00 21.13 267 ARG H O 1
ATOM 16327 N N . ALA H 1 268 ? -12.442 7.128 -91.847 1.00 14.08 268 ALA H N 1
ATOM 16328 C CA . ALA H 1 268 ? -13.384 7.414 -90.756 1.00 15.37 268 ALA H CA 1
ATOM 16329 C C . ALA H 1 268 ? -13.980 8.822 -90.868 1.00 21.79 268 ALA H C 1
ATOM 16330 O O . ALA H 1 268 ? -15.170 9.018 -90.611 1.00 22.07 268 ALA H O 1
ATOM 16332 N N . ARG H 1 269 ? -13.165 9.804 -91.257 1.00 19.43 269 ARG H N 1
ATOM 16333 C CA . ARG H 1 269 ? -13.699 11.147 -91.501 1.00 25.48 269 ARG H CA 1
ATOM 16334 C C . ARG H 1 269 ? -14.698 11.145 -92.651 1.00 26.99 269 ARG H C 1
ATOM 16335 O O . ARG H 1 269 ? -15.745 11.786 -92.571 1.00 29.98 269 ARG H O 1
ATOM 16343 N N . ALA H 1 270 ? -14.368 10.421 -93.719 1.00 25.67 270 ALA H N 1
ATOM 16344 C CA . ALA H 1 270 ? -15.229 10.354 -94.890 1.00 27.30 270 ALA H CA 1
ATOM 16345 C C . ALA H 1 270 ? -16.567 9.699 -94.559 1.00 31.17 270 ALA H C 1
ATOM 16346 O O . ALA H 1 270 ? -17.579 9.986 -95.190 1.00 32.02 270 ALA H O 1
ATOM 16348 N N . ALA H 1 271 ? -16.559 8.808 -93.575 1.00 25.84 271 ALA H N 1
ATOM 16349 C CA . ALA H 1 271 ? -17.759 8.087 -93.180 1.00 28.46 271 ALA H CA 1
ATOM 16350 C C . ALA H 1 271 ? -18.613 8.873 -92.182 1.00 29.88 271 ALA H C 1
ATOM 16351 O O . ALA H 1 271 ? -19.663 8.403 -91.765 1.00 29.51 271 ALA H O 1
ATOM 16353 N N . GLY H 1 272 ? -18.160 10.066 -91.800 1.00 24.63 272 GLY H N 1
ATOM 16354 C CA . GLY H 1 272 ? -18.957 10.959 -90.975 1.00 23.14 272 GLY H CA 1
ATOM 16355 C C . GLY H 1 272 ? -18.632 10.962 -89.488 1.00 25.02 272 GLY H C 1
ATOM 16356 O O . GLY H 1 272 ? -19.425 11.433 -88.676 1.00 23.69 272 GLY H O 1
ATOM 16357 N N . HIS H 1 273 ? -17.460 10.460 -89.118 1.00 19.59 273 HIS H N 1
ATOM 16358 C CA . HIS H 1 273 ? -17.117 10.342 -87.701 1.00 19.49 273 HIS H CA 1
ATOM 16359 C C . HIS H 1 273 ? -16.121 11.399 -87.201 1.00 16.88 273 HIS H C 1
ATOM 16360 O O . HIS H 1 273 ? -15.530 11.230 -86.146 1.00 19.05 273 HIS H O 1
ATOM 16367 N N . ALA H 1 274 ? -15.970 12.498 -87.940 1.00 17.66 274 ALA H N 1
ATOM 16368 C CA . ALA H 1 274 ? -14.901 13.460 -87.653 1.00 20.63 274 ALA H CA 1
ATOM 16369 C C . ALA H 1 274 ? -15.006 14.070 -86.256 1.00 24.07 274 ALA H C 1
ATOM 16370 O O . ALA H 1 274 ? -13.990 14.368 -85.627 1.00 19.46 274 ALA H O 1
ATOM 16372 N N . ASP H 1 275 ? -16.232 14.269 -85.779 1.00 24.28 275 ASP H N 1
ATOM 16373 C CA . ASP H 1 275 ? -16.439 14.945 -84.500 1.00 24.83 275 ASP H CA 1
ATOM 16374 C C . ASP H 1 275 ? -16.693 13.996 -83.339 1.00 25.96 275 ASP H C 1
ATOM 16375 O O . ASP H 1 275 ? -16.999 14.434 -82.224 1.00 25.71 275 ASP H O 1
ATOM 16380 N N . GLU H 1 276 ? -16.564 12.698 -83.598 1.00 20.17 276 GLU H N 1
ATOM 16381 C CA . GLU H 1 276 ? -16.648 11.706 -82.531 1.00 17.65 276 GLU H CA 1
ATOM 16382 C C . GLU H 1 276 ? -15.277 11.510 -81.913 1.00 18.36 276 GLU H C 1
ATOM 16383 O O . GLU H 1 276 ? -14.295 12.085 -82.374 1.00 18.41 276 GLU H O 1
ATOM 16389 N N . ASP H 1 277 ? -15.199 10.731 -80.844 1.00 19.17 277 ASP H N 1
ATOM 16390 C CA . ASP H 1 277 ? -13.896 10.428 -80.282 1.00 19.10 277 ASP H CA 1
ATOM 16391 C C . ASP H 1 277 ? -13.076 9.707 -81.353 1.00 17.11 277 ASP H C 1
ATOM 16392 O O . ASP H 1 277 ? -13.637 9.013 -82.201 1.00 16.76 277 ASP H O 1
ATOM 16397 N N . PHE H 1 278 ? -11.759 9.863 -81.310 1.00 17.29 278 PHE H N 1
ATOM 16398 C CA . PHE H 1 278 ? -10.907 9.201 -82.299 1.00 17.69 278 PHE H CA 1
ATOM 16399 C C . PHE H 1 278 ? -11.013 7.670 -82.261 1.00 16.86 278 PHE H C 1
ATOM 16400 O O . PHE H 1 278 ? -10.638 7.002 -83.225 1.00 16.03 278 PHE H O 1
ATOM 16408 N N . ALA H 1 279 ? -11.528 7.112 -81.165 1.00 16.20 279 ALA H N 1
ATOM 16409 C CA . ALA H 1 279 ? -11.744 5.660 -81.111 1.00 20.94 279 ALA H CA 1
ATOM 16410 C C . ALA H 1 279 ? -12.778 5.209 -82.138 1.00 20.15 279 ALA H C 1
ATOM 16411 O O . ALA H 1 279 ? -12.903 4.009 -82.419 1.00 17.89 279 ALA H O 1
ATOM 16413 N N . ALA H 1 280 ? -13.530 6.163 -82.682 1.00 18.84 280 ALA H N 1
ATOM 16414 C CA . ALA H 1 280 ? -14.574 5.842 -83.644 1.00 18.21 280 ALA H CA 1
ATOM 16415 C C . ALA H 1 280 ? -14.003 5.381 -84.992 1.00 17.50 280 ALA H C 1
ATOM 16416 O O . ALA H 1 280 ? -14.756 4.963 -85.869 1.00 22.23 280 ALA H O 1
ATOM 16418 N N . VAL H 1 281 ? -12.680 5.452 -85.160 1.00 17.92 281 VAL H N 1
ATOM 16419 C CA . VAL H 1 281 ? -12.049 4.845 -86.334 1.00 16.77 281 VAL H CA 1
ATOM 16420 C C . VAL H 1 281 ? -12.494 3.380 -86.387 1.00 15.41 281 VAL H C 1
ATOM 16421 O O . VAL H 1 281 ? -12.575 2.783 -87.464 1.00 18.58 281 VAL H O 1
ATOM 16425 N N . PHE H 1 282 ? -12.826 2.818 -85.222 1.00 16.45 282 PHE H N 1
ATOM 16426 C CA . PHE H 1 282 ? -13.375 1.460 -85.160 1.00 17.87 282 PHE H CA 1
ATOM 16427 C C . PHE H 1 282 ? -14.545 1.235 -86.133 1.00 19.71 282 PHE H C 1
ATOM 16428 O O . PHE H 1 282 ? -14.698 0.135 -86.686 1.00 18.67 282 PHE H O 1
ATOM 16436 N N . ARG H 1 283 ? -15.348 2.274 -86.368 1.00 18.94 283 ARG H N 1
ATOM 16437 C CA . ARG H 1 283 ? -16.532 2.138 -87.235 1.00 22.26 283 ARG H CA 1
ATOM 16438 C C . ARG H 1 283 ? -16.193 1.838 -88.698 1.00 26.56 283 ARG H C 1
ATOM 16439 O O . ARG H 1 283 ? -17.038 1.346 -89.432 1.00 27.55 283 ARG H O 1
ATOM 16447 N N . VAL H 1 284 ? -14.967 2.128 -89.128 1.00 16.70 284 VAL H N 1
ATOM 16448 C CA . VAL H 1 284 ? -14.562 1.769 -90.481 1.00 17.55 284 VAL H CA 1
ATOM 16449 C C . VAL H 1 284 ? -13.583 0.577 -90.517 1.00 22.86 284 VAL H C 1
ATOM 16450 O O . VAL H 1 284 ? -13.157 0.138 -91.586 1.00 22.92 284 VAL H O 1
ATOM 16454 N N . LEU H 1 285 ? -13.229 0.060 -89.348 1.00 21.03 285 LEU H N 1
ATOM 16455 C CA . LEU H 1 285 ? -12.411 -1.151 -89.279 1.00 21.47 285 LEU H CA 1
ATOM 16456 C C . LEU H 1 285 ? -13.294 -2.394 -89.186 1.00 24.22 285 LEU H C 1
ATOM 16457 O O . LEU H 1 285 ? -13.034 -3.398 -89.840 1.00 29.94 285 LEU H O 1
ATOM 16462 N N . GLU H 1 286 ? -14.339 -2.328 -88.369 1.00 21.19 286 GLU H N 1
ATOM 16463 C CA . GLU H 1 286 ? -15.300 -3.420 -88.295 1.00 29.60 286 GLU H CA 1
ATOM 16464 C C . GLU H 1 286 ? -16.180 -3.398 -89.544 1.00 41.32 286 GLU H C 1
ATOM 16465 O O . GLU H 1 286 ? -16.170 -2.423 -90.294 1.00 46.20 286 GLU H O 1
ATOM 16471 N N . ALA H 1 287 ? -16.930 -4.478 -89.755 1.00 56.11 287 ALA H N 1
ATOM 16472 C CA . ALA H 1 287 ? -17.774 -4.656 -90.940 1.00 66.41 287 ALA H CA 1
ATOM 16473 C C . ALA H 1 287 ? -16.946 -5.090 -92.146 1.00 72.67 287 ALA H C 1
ATOM 16474 O O . ALA H 1 287 ? -16.126 -6.008 -92.049 1.00 75.08 287 ALA H O 1
#

B-factor: mean 28.85, std 12.99, range [8.87, 128.42]